Protein 8XLA (pdb70)

Sequence (2023 aa):
LVPRGSHMLILQAERDSLLKPLQAFTGIVERLHTLPILSNVLIEGRGGQTKLLATDLEIQIDTAGPEGGAGDFRITTNAKKFQDILRALPAGALVSLDWDDNRLTLKAGKSRFALQTLPAADFPMMNVGEDISATFSLGQERFKTMLSQVQYSMAVQDIRYYLNGLLMQVEGSQLRLVATDGHRLAYAACAIDADLPRAEVILPRKTVLELFKLLNNPDDPIQIELLDKQVRFQCNGTTIVSKVIDGKFPDFNRVIPLDNDKIFVLSRAELLGALERVSILANEKFRGARLFLQPGLLSVVCSNNEQEEAREEIEIAYQGGELEVGFNIGYLMDVLRNIHSDDMQLAFGDANRSTLFTVPNNPNFKYIVMPMRILILQAERDSLLKPLQAFTGIVERLHTLPILSNVLIEGRGGQTKLLATDLEIQIDTAGPEGGAGDFRITTNAKKFQDILRALPAGALVSLDWDDNRLTLKAGKSRFALQTLPAADFPMMNVGEDISATFSLGQERFKTMLSQVQYSMAVQDIRYYLNGLLMQVEGSQLRLVATDGHRLAYAACAIDADLPRAEVILPRKTVLELFKLLNNPDDPIQIELLDKQVRFQCNGTTIVSKVIDGKFPDFNRVIPLDNDKIFVLSRAELLGALERVSILANEKFRGARLFLQPGLLSVVCSNNEQEEAREEIEIAYQGGELEVGFNIGYLMDVLRNIHSDDMQLAFGDANRSTLFTVPNNPNFKYIVMPMRIHMLILQAERDSLLKPLQAFTGIVERLHTLPILSNVLIEGRGGQTKLLATDLEIQIDTAGPEGGAGDFRITTNAKKFQDILRALPAGALVSLDWDDNRLTLKAGKSRFALQTLPAADFPMMNVGEDISATFSLGQERFKTMLSQVQYSMAVQDIRYYLNGLLMQVEGSQLRLVATDGHRLAYAACAIDADLPRAEVILPRKTVLELFKLLNNPDDPIQIELLDKQVRFQCNGTTIVSKVIDGKFPDFNRVIPLDNDKIFVLSRAELLGALERVSILANEKFRGARLFLQPGLLSVVCSNNEQEEAREEIEIAYQGGELEVGFNIGYLMDVLRNIHSDDMQLAFGDANRSTLFTVPNNPNFKYIVMPMRHMLILQAERDSLLKPLQAFTGIVERLHTLPILSNVLIEGRGGQTKLLATDLEIQIDTAGPEGGAGDFRITTNAKKFQDILRALPAGALVSLDWDDNRLTLKAGKSRFALQTLPAADFPMMNVGEDISATFSLGQERFKTMLSQVQYSMAVQDIRYYLNGLLMQVEGSQLRLVATDGHRLAYAACAIDADLPRAEVILPRKTVLELFKLLNNPDDPIQIELLDKQVRFQCNGTTIVSKVIDGKFPDFNRVIPLDNDKIFVLSRAELLGALERVSILANEKFRGARLFLQPGLLSVVCSNNEQEEAREEIEIAYQGGELEVGFNIGYLMDVLRNIHSDDMQLAFGDANRSTLFTVPNNPNFKYIVMPMRLPPLGFAIAQLLGIYILAQAEDSLLLIDMHAAAERVNYEKMKRQRQENGNLQSQHLLIPVTFAASHEECAALADHAETLAGFGLELSDMGGNTLAVRAAPVMLGKSDVVSLARDVLGELAQVGASHENRILATMSCHGSIRAGRRLTLPEMNALLRDMENTPRSNQCNHGRPTWVKLTLKELDTLFLPPLGFAIAQLLGIYILAQAEDSLLLIDMHAAAERVNYEKMKRQRQENGNLQSQHLLIPVTFAASHEECAALADHAETLAGFGLELSDMGGNTLAVRAAPVMLGKSDVVSLARDVLGELAQVASHENRILATMSCHGSIRAGRRLTLPEMNALLRDMENTPRSNQCNHGRPTWVKLTLKELDTLFLRPPLGFAIAQLLGIYILAQAEDSLLLIDMHAAAERVNYEKMKRQRQENGNLQSQHLLIPVTFAASHEECAALADHAETLAGFGLELSDMGGNTLAVRAAPVMLGKSDVVSLARDVLGELAASHENRILATMSCHGSIRAGRRLTLPEMNALLRDMENTPRGRPTWVKLTLKELDTLF

Solvent-accessible surface area: 91361 Å² total; per-residue (Å²): 79,34,33,37,31,33,75,70,91,7,2,87,9,58,36,65,42,0,8,148,10,1,96,38,0,34,32,0,19,79,151,169,71,127,73,95,12,3,15,8,0,6,0,42,2,125,71,24,120,5,105,0,18,0,2,20,63,52,0,13,4,20,10,63,17,13,127,25,34,59,40,45,2,76,1,0,0,42,2,81,42,0,8,49,0,0,120,29,7,78,76,55,18,98,0,19,1,9,21,30,112,86,73,0,9,0,72,4,81,103,6,118,1,14,1,61,10,64,24,22,101,79,10,17,98,27,102,48,25,170,108,79,69,6,56,10,52,15,31,2,107,147,0,74,62,6,0,20,24,0,30,25,0,11,11,106,130,26,98,54,122,58,0,28,1,0,3,0,2,0,70,23,58,63,0,35,0,0,0,1,16,9,49,22,2,0,24,1,7,5,71,12,147,34,127,26,95,143,26,77,15,4,0,13,86,54,0,0,67,13,0,57,136,20,4,94,51,74,136,65,84,1,64,0,12,1,5,100,129,23,0,45,0,67,10,51,60,10,26,1,7,0,107,29,34,96,35,174,9,28,60,14,89,211,10,23,26,166,122,22,100,34,84,4,58,10,40,42,63,84,3,22,16,0,1,65,26,1,20,36,0,3,38,145,139,59,87,14,0,79,4,49,4,66,68,25,35,0,0,0,14,2,47,24,108,81,127,3,69,0,71,11,50,4,129,17,95,9,157,36,45,136,24,101,4,6,0,39,0,14,35,4,4,33,0,0,117,46,4,162,29,124,66,0,55,1,6,3,15,70,28,64,158,10,1,33,2,19,16,50,161,44,109,63,1,67,0,0,0,22,0,4,107,54,119,14,1,70,12,66,28,57,43,0,9,149,20,3,96,33,4,77,30,0,17,77,148,156,52,61,72,98,13,2,19,11,0,0,0,30,4,157,69,42,127,5,105,0,16,0,3,12,75,62,0,15,3,18,11,67,18,10,130,45,17,79,53,105,10,97,3,0,0,34,10,96,43,0,18,40,0,0,120,35,5,77,81,55,25,100,0,15,0,24,117,99,123,106,87,0,24,0,68,6,83,82,6,131,1,17,0,73,12,67,82,10,96,94,10,34,103,20,150,40,20,162,87,89,66,5,52,10,59,10,20,1,110,137,0,76,60,7,0,26,29,0,45,18,0,7,7,99,121,37,55,77,116,66,3,17,0,0,3,0,3,0,56,28,61,56,0,42,0,0,0,0,19,18,112,22,0,0,19,0,7,9,79,6,154,34,128,26,94,134,23,78,15,6,0,13,72,55,0,0,68,12,0,49,130,21,4,86,53,80,139,70,82,0,65,0,14,2,15,92,112,11,0,44,0,71,13,55,61,13,23,3,5,0,103,28,14,64,50,76,8,22,50,14,92,99,10,16,22,171,118,14,109,40,82,5,61,9,39,32,65,74,5,26,15,0,0,63,29,0,30,38,0,10,30,152,114,131,95,10,1,60,5,60,2,64,77,29,39,0,0,0,6,1,45,23,120,90,127,6,66,0,80,10,48,1,132,16,90,11,158,33,45,125,24,88,4,7,1,45,0,16,42,5,14,37,0,0,118,46,4,166,25,121,63,0,47,4,4,1,12,67,40,74,127,17,2,25,2,18,22,35,160,45,103,61,1,57,0,0,0,31,18,53,163,112,183,81,92,0,1,78,11,63,33,61,43,0,13,151,16,1,85,36,1,45,27,0,17,62,182,168,49,91,30,98,17,1,21,10,0,2,0,47,4,180,71,23,129,5,113,0,14,0,1,17,40,80,0,10,3,15,10,58,20,15,132,67,19,64,16,102,10,92,2,0,0,34,1,84,47,0,13,38,0,0,116,31,6,75,85,44,20,112,0,13,0,19,70,53,121,104,98,0,20,0,75,5,79,110,6,136,0,18,0,95,13,64,69,9,96,91,5,44,103,20,135,48,18,160,103,85,77,4,59,9,54,15,34,2,105,148,0,73,64,7,0,27,32,0,46,24,0,5,4,98,141,49,35,84,23,25,2,30,0,0,4,0,4,0,62,26,53,55,0,39,0,0,0,10,17,29,98,25,8,0,20,0,8,7,72,13,148,26,132,29,93,138,29,79,17,6,1,10,77,66,0,0,71,14,1,54,133,19,5,94,50,73,133,63,86,0,59,0,15,3,6,95,144,13,0,42,0,63,10,58,60,11,26,3,5,1,78,31,37,102,25,170,7,52,55,13,82,210,54,19,26,160,97,12,102,40,79,5,61,12,41,38,67,84,5,24,14,0,0,72,34,0,22,44,0,7,41,149,152,113,92,17,3,111,4,51,4,56,80,28,39,0,0,0,12,2,51,15,84,84,143,6,67,0,84,8,53,2,127,15,91,16,171,36,44,124,24,88,6,12,1,45,0,13,45,4,2,31,0,0,105,46,5,168,26,127,64,0,50,0,3,3,6,74,44,101,102,13,2,25,2,16,27,42,156,44,110,62,1,55,0,2,0,85,28,68,241,124,94,91,4,3,83,10,61,36,65,42,0,8,160,19,4,88,40,3,75,23,0,22,81,176,172,68,61,71,94,10,4,17,9,0,0,0,42,1,183,70,21,131,5,92,0,4,0,2,22,51,58,0,9,4,20,10,68,13,10,133,42,68,4,39,112,5,100,4,0,1,44,9,93,44,0,15,38,0,0,112,31,8,77,82,58,16,105,0,15,0,20,87,76,124,114,111,0,30,0,75,4,82,102,4,144,1,15,4,86,19,63,76,12,100,90,12,31,90,20,142,54,25,162,110,84,84,3,58,10,53,13,31,2,107,135,0,71,62,6,0,25,38,0,49,21,0,8,4,87,106,29,5,53,31,32,5,27,0,0,2,4,4,2,62,27,59,59,0,35,0,0,0,10,15,15,31,24,1,0,25,0,10,12,66,7,153,27,127,23,99,139,28,71,16,6,0,8,82,46,0,0,55,14,0,47,129,18,6,100,54,80,126,65,84,0,66,0,15,5,9,119,135,21,0,40,0,68,11,52,61,9,24,2,5,0,101,24,30,65,42,181,14,47,72,14,89,216,33,14,22,160,90,11,102,39,85,5,64,8,43,43,61,78,1,24,14,0,0,65,25,0,35,41,0,16,53,160,162,131,49,18,0,97,0,60,3,62,60,28,37,0,0,0,9,0,38,15,97,81,134,3,81,0,88,7,58,4,123,17,93,19,146,43,47,123,24,88,4,11,0,56,7,24,25,1,28,36,0,1,117,42,5,169,26,118,71,0,52,0,8,2,8,62,49,106,110,14,2,26,1,18,20,34,159,48,104,67,1,55,0,0,0,32,4,62,248,209,119,50,24,1,119,2,31,9,81,0,42,22,6,4,0,0,0,45,33,144,72,6,24,6,11,0,7,12,9,17,0,5,7,23,23,16,45,38,71,0,78,98,17,47,115,8,92,51,66,5,63,24,93,41,57,9,34,15,46,36,0,7,0,32,94,129,20,25,63,9,30,88,51,91,43,145,48,1,38,10,28,0,0,70,16,44,80,64,16,48,17,2,1,6,0,96,0,7,1,56,61,12,23,103,18,23,13,12,2,2,0,26,49,11,0,37,55,25,51,173,103,69,78,94,109,66,68,90,0,63,11,55,5,2,7,10,2,24,5,15,32,21,138,20,103,120,62,89,67,9,33,52,34,0,81,5,9,61,137,13,73,70,1,65,81,8,77,111,21,62,24,2,33,50,78,44,61,106,138,30,76,108,62,0,156,183,83,124,40,29,15,40,30,23,13,35,143,39,25,10,7,10,3,64,24,164,51,8,9,13,23,30,16,36,59,31,5,32,11,12,11,48,13,40,85,16,75,111,80,57,126,118,49,75,80,14,56,7,12,11,11,19,21,54,25,74,18,64,2,70,142,38,13,24,83,10,10,76,104,60,50,153,76,10,38,16,42,0,3,27,25,27,76,83,52,66,98,45,0,0,0,90,0,8,8,20,48,26,47,116,18,52,21,38,41,2,0,101,52,5,0,51,52,19,74,78,148,110,106,130,50,58,163,12,12,49,38,10,15,110,54,17,21,99,96,92,67,196,151,50,78,139,129,95,5,43,37,47,3,54,66,28,45,90,54,34,174,95,70,24,77,88,121,58,38,37,18,96,14,128,20,25,42,147,79,10,72,101,72,10,113,221,117,108,33,2,108,3,66,44,65,57,167,5,25,76,0,20,0,107,34,184,124,27,56,14,49,0,34,5,7,24,0,6,26,22,33,18,33,33,72,0,75,111,33,49,175,98,107,52,63,5,103,40,90,137,59,109,100,35,55,21,6,2,1,26,39,140,21,25,63,13,28,89,66,113,42,148,52,1,35,11,23,0,1,71,16,47,72,58,11,43,17,0,0,1,0,124,0,6,1,30,71,6,28,80,41,28,10,7,1,1,1,35,48,10,6,42,68,50,120,120,108,126,77,58,91,0,61,26,56,4,1,8,20,1,22,23,3,19,11,102,16,81,72,80,97,73,10,24,69,38,0,76,3,49,49,152,13,96,203,124,204,101,12,109,67,148,44,102,132,43,59,39,81,93,96,119

Organism: Neisseria gonorrhoeae (strain ATCC 700825 / FA 1090) (NCBI:txid242231)

Nearest PDB structures (foldseek):
  3ncv-assembly1_A  TM=8.742E-01  e=5.829E-29  Neisseria gonorrhoeae FA 1090
  3gab-assembly3_D-2  TM=5.532E-01  e=1.223E-12  Bacillus subtilis
  3kdg-assembly1_B  TM=5.640E-01  e=2.758E-12  Bacillus subtilis
  3kdg-assembly1_A  TM=5.640E-01  e=2.936E-12  Bacillus subtilis
  3kdk-assembly1_B  TM=5.623E-01  e=4.841E-12  Bacillus subtilis

InterPro domains:
  IPR001001 DNA polymerase III, beta sliding clamp [PIRSF000804] (4-367)
  IPR001001 DNA polymerase III, beta sliding clamp [PTHR30478] (5-367)
  IPR001001 DNA polymerase III, beta sliding clamp [SM00480] (18-363)
  IPR001001 DNA polymerase III, beta sliding clamp [TIGR00663] (4-366)
  IPR001001 DNA polymerase III, beta sliding clamp [cd00140] (4-366)
  IPR022634 DNA polymerase III, beta sliding clamp, N-terminal [PF00712] (5-119)
  IPR022635 DNA polymerase III, beta sliding clamp, C-terminal [PF02768] (247-366)
  IPR022637 DNA polymerase III, beta sliding clamp, central [PF02767] (131-244)
  IPR046938 DNA clamp superfamily [SSF55979] (5-117)
  IPR046938 DNA clamp superfamily [SSF55979] (128-245)
  IPR046938 DNA clamp superfamily [SSF55979] (246-367)

Foldseek 3Di:
DDDAQDWAWADKDWLCLALVQLVLADLAQDCDDPDPLLQKWKWWADPFWIKIWHHNLFKIKMFTGHGGHGDTDMWIFRSVVVNVVSVPADDGWMWIWIDHVQWIWIDTDNDIDTTGTDDPVPRDDDDFFPAWQDKFKDFLQLVLLLLLLFLVAAAPDDPPVLRAFWKWKDAAQKTKTWHHHPFKIKIFMDGTDGTHHIDIFGFHSSRSVSSSVVSDPRGWMWMWTHHDQWIWIDDPRMIMIGGTDDDDDDDCPVVDDDDQDFKWKDFLVVVLVLLVVQQVAAAPPQRKWKWKDAQQKIKIKHHYDVRDIDMDMDGTHGHDHIAIAIARSVLVNSNSVSDDDGMWMWTHHHNQGWIWIDDPPRPRIIMIGHTDDD/DFFKDFLCLALVQLVLADLFQDCDDPDVLLQWWKWWDDPQWIKIWHHPLFKIKIFTGDRGTDDTDIWIFGSVVVNVVSVVDPRTWMWDWDDDPQWIWIDTPPDTDTTGIDGRVPVDDHPDFPAWQDKFKDFLQVVLLQLLQFVVAAACDDPDQLSQFWKWWDAAQKTKIWHHRPFKIKIFMDGTPDGHHIDMFTGHSSRSVSSNVPSDPRGDMWMWTDGDQWIWIDDPRMIMIGGTRDDDDPDCVVVDDDPLAFKWKDFLVVVLVLLVVFLVAAADPQQKWKWKDAQQKIKIWHHYPVGDIDIDMDGINTDDHIAIEMANSVLSNSNSPSDPDGMWMWGHHHHQDKIWIGDPPDPRIIMIGGTDDD/DFWFDKDWLCLALVQLVLAVLAQDPDDPDPLLQWWKWFFAQQWIKIWHHPQFKIKMFTGDGDTPHGDIWIFRSVVVNVVSVPADHGWMWIWGDDPQWTWIDTDPDIDTTGIDDRVPHDDHPFFDAFQDKFKDFLQVVLLQLLLFLVAADDPDPPQLQQFWKWKDDAQKTWIWHHDPFKIKIFMDGGPDGHHIDIFTGHSSRSVSSNVVSPDRGWMWMWTDGDQWIWIDDPRMIMIGGTDDDDDDDVVVQDDDCQDFKFKDFLVVVLVLLVQFLVAAADPQSKWKWKDAQQKIKIWHHYDVGDIDIDMDGTHTDDHIAIEMFNSVLVNSNSVSDPDGMWMWGHHHHQGWIWIDDPPDPRIIMTGGTDD/DAWQDKDWLCLALVQLVLEPLAQDCDDPDPLLQWWKWFFDPQWIKIWHHPLFKIKIFTGHGGPNHGDIWIFGSVVVNVVSVVADDTWMWIWDDDPQWIWIDTDPDIDTTGIDDPVPPDDHPDFDAWADKFKDFLQVVLLQLLQFLLQADPPDPPQLLQFWKWWDAAQKIWIWHHDVFKIKIFMDGGPDGHHIDIFTGHSSNSVSSNVVSPDRGWMWMWTDGDQWIWIDDPRMIMIGGTDPDDDDDCVVQDDDDQAQKWKDFLVVVLVLLVQFQVAAAPVDGKWKWKDAAQKIKTKGHYPVGDIDIDMDGTHGHPHMAIEIADVSLSNSNSPSDPDGMWMWGHHYRQHWIWIDDPPDPRIIMIGRTDD/DQAPFAFDADDQFQWTWGHHPWGIKTFRQQQLLLQLQLQVQVVVCVPPNAFAKAFDPDWDWLQADDCLVVLCVPDCVVVVRDRWAKADDDDGIITTGMHGPSFDDDDSSQLSVLVSVVSPPPPVPPPVCSHCSNSVRRDPRGDDDPPRVCVVVSSCRPPVGDPQQATPHRDGRMGDDTPPPCVVVD/DDAFFAFDDCPAAKGWGQDRPQKTKIFGGCQLVLLLLLVVVVVVCVVDVAAAKAFAADWDKDQCVVLLVVQPVVVPVVCVRHWWHWDRDDPRIITTGMGHCLLPDDDVVVLCNVLSVPCPDDPRDDPVSSLSNRPDSGDDRDDDDDPVCRRVSRVSSVVSDDQQSCSPPDRRMDIGGNVNVVVVPDD/DPLAAFDQADQFQWTWGQDPQGTKTFRLQVLLLQLQLQVQVVVCVPPNAFAKAFDPPWDKAQAPAVLVVLCVVDCVVVVRPRWDKDDPDDRMITTRIDGPSQPDDCSNQLSVLVSVVSVDDDDPCSHVVNSVRRDPDGDPCDDRVCVVVSSCRCPVGDQPDDGMGDDPCVVVVVVD

Secondary structure (DSSP, 8-state):
---TT--EEEEEEEHHHHHHHHTTSSSS--SS-SSGGGGEEEEEEETTEEEEEEE-SSEEEEEEEEE--SS-EEEEEEHHHHHHHHHTS-TT-EEEEEEETTEEEEEETTEEEEEEB--GGGS------S-EEEEEEEEHHHHHHHHHHHTTS--TT-SSGGGSSEEEEEEEEEEEEEEE-SSEEEEEEEEEEEEEEEEEEEE-HHHHHHHHHH---SSSEEEEEEESSEEEEEETTEEEEEE---SPPP-STTTS-S---EEEEEEHHHHHHHHHHHGGGS-TTT-EEEEEEETTEEEEEEE-TTS-EEEEEEE----S--EEEEEEHHHHHHHHHH---SEEEEEE--TTS-EEEEETTEEEEEEEE--EE-/--EEEEHHHHHHHHTTSSSSS-TT-SSGGGGEEEEEEETTEEEEEEE-SSEEEEEE--S---S-EEEEEEHHHHHHHHHHS-TT-EEEEEEETTEEEEEETTEEEEEEEEEGGG-----------EEEEEEHHHHHHHHHHHGGGS-SS-SSGGGSEEEEEEEEEEEEEEEE-SSEEEEEEEEEEEEEEEEEEEEEHHHHHHHHHH---TTSEEEEEE-SSEEEEEETTEEEEEE---S----HHHHS-S---EEEEEEHHHHHHHHHHHGGGS-TTT-EEEEEEETTEEEEEEE-TTS-EEEEEEE----S--EEEEEEHHHHHHHHHH---SEEEEEE--TTS-EEEEETTEEEEEEEE-----/--S-EEEEEETTTEEEEE-SS-EEEEEHHHHHHHHHHHHHHHHHHTTTSPPEEE-SS--B----HHHHHHHHS-THHHHHTT-EEEEEETTEEEEEEEETTT-SS-HHHHHHHHHHTT-----TTSSTTTTSS-S-SSS----HHHHHHHHTSSTT-------S---SSHHHHHH-/-EEEEEEEHHHHHHHHTTTTTTS-SS-SSSGGGEEEEEEETTEEEEEEE-SSEEEEEEEEE---SEEEEEEEHHHHHHHHHTSPTT-EEEEEEETTEEEEEETTEEEEEEEEETTTSPPP-------EEEEEEHHHHHHHHHHHGGGS-SS-SSGGGSEEEEEEEEEEEEEEEE-SSEEEEEEEEEEEEEEEEEEEEEHHHHHHHHHH---SSSEEEEEE-SSEEEEEETTEEEEEEPPPSPPP-GGGTS-S---EEEEEEHHHHHHHHHHHGGGS-TTT-EEEEEEETTEEEEEEE-TTS-EEEEEEE----S--EEEEEEHHHHHHHHHH---SEEEEEE-STTS-EEEEETTEEEEEEEE--B-/-EEEEEEEHHHHHHHHTTTTTT--SS-SSGGGGEEEEEEETTEEEEEEE-SSEEEEEEEEESS--SEEEEEEHHHHHHHHHTS-TT-EEEEEEETTEEEEEETTEEEEEEEEEGGGS----------EEEEEEHHHHHHHHHHHGGG--SS-SSGGGSEEEEEEEEEEEEEEEE-SSEEEEEEEEEEEEEEEEEEEEEHHHHHHHHHH---SSSEEEEEE-SSEEEEEETTEEEEEE--SS----GGGTS-S---EEEEEEHHHHHHHHHHHTTSS-SSS--EEEEEETTEEEEEEE-TT--EEEEEEE----S--EEEEE-HHHHHHHHHH---SEEEEEE--SSS-EEEEETTEEEEEEEE--B-/---S-EEEEEETTTEEEEE-SS-EEEEEHHHHHHHHHHHHHHHHHHTTTS--EEE-SS-------HHHHHHHHS-THHHHHTT-EEEEEETTEEEEEEEETTT-SS-HHHHHHHHHHHTSS------TTTTTTTTSS-S-SSS-BTBSTTHHHHHTSSTT----SS-SSS---S----S--GGGG-/--SS-------SSS-EE--SSSEEEE---TTHHHHHHHHHHHHHHHHSSS--EEEEEEEEEE--GGGGTTTTTSS-HHHHHTT-EEE--STT-EEEEEEETTT-SS-HHHHHHHHHTTT-------THHHHHHHTTSSS-SSSPP-GGGHHHHHHHHHHS--SS--SSSS-SS--EEHHHHHHHS--

B-factor: mean 122.87, std 29.68, range [62.85, 210.81]

Structure (mmCIF, N/CA/C/O backbone):
data_8XLA
#
_entry.id   8XLA
#
_cell.length_a   160.750
_cell.length_b   212.040
_cell.length_c   255.720
_cell.angle_alpha   90.000
_cell.angle_beta   90.000
_cell.angle_gamma   90.000
#
_symmetry.space_group_name_H-M   'I 2 2 2'
#
loop_
_entity.id
_entity.type
_entity.pdbx_description
1 polymer 'Beta sliding clamp'
2 polymer 'DNA mismatch repair protein MutL'
#
loop_
_atom_site.group_PDB
_atom_site.id
_atom_site.type_symbol
_atom_site.label_atom_id
_atom_site.label_alt_id
_atom_site.label_comp_id
_atom_site.label_asym_id
_atom_site.label_entity_id
_atom_site.label_seq_id
_atom_site.pdbx_PDB_ins_code
_atom_site.Cartn_x
_atom_site.Cartn_y
_atom_site.Cartn_z
_atom_site.occupancy
_atom_site.B_iso_or_equiv
_atom_site.auth_seq_id
_atom_site.auth_comp_id
_atom_site.auth_asym_id
_atom_site.auth_atom_id
_atom_site.pdbx_PDB_model_num
ATOM 1 N N . LEU A 1 14 ? 224.01619 270.04545 335.98019 1.000 84.25910 -7 LEU A N 1
ATOM 2 C CA . LEU A 1 14 ? 223.35241 270.78258 334.90914 1.000 83.65260 -7 LEU A CA 1
ATOM 3 C C . LEU A 1 14 ? 224.28559 270.96957 333.71629 1.000 78.85671 -7 LEU A C 1
ATOM 4 O O . LEU A 1 14 ? 225.46660 271.27146 333.88047 1.000 82.76736 -7 LEU A O 1
ATOM 6 N N . VAL A 1 15 ? 223.74375 270.79070 332.51420 1.000 81.00926 -6 VAL A N 1
ATOM 7 C CA . VAL A 1 15 ? 224.49693 270.91771 331.27831 1.000 76.44150 -6 VAL A CA 1
ATOM 8 C C . VAL A 1 15 ? 223.85715 271.97482 330.38929 1.000 76.06740 -6 VAL A C 1
ATOM 9 O O . VAL A 1 15 ? 222.68216 272.31892 330.54515 1.000 82.01482 -6 VAL A O 1
ATOM 11 N N . PRO A 1 16 ? 224.65333 272.49581 329.45744 1.000 77.14043 -5 PRO A N 1
ATOM 12 C CA . PRO A 1 16 ? 224.15155 273.48592 328.51443 1.000 76.64330 -5 PRO A CA 1
ATOM 13 C C . PRO A 1 16 ? 223.00062 272.90807 327.70123 1.000 76.02371 -5 PRO A C 1
ATOM 14 O O . PRO A 1 16 ? 223.00056 271.72710 327.34515 1.000 75.16988 -5 PRO A O 1
ATOM 16 N N . ARG A 1 17 ? 222.00373 273.74918 327.42814 1.000 76.28900 -4 ARG A N 1
ATOM 17 C CA . ARG A 1 17 ? 220.82779 273.29634 326.69695 1.000 75.47056 -4 ARG A CA 1
ATOM 18 C C . ARG A 1 17 ? 221.21695 272.80739 325.30897 1.000 74.34326 -4 ARG A C 1
ATOM 19 O O . ARG A 1 17 ? 222.12808 273.34435 324.67513 1.000 75.05675 -4 ARG A O 1
ATOM 21 N N . GLY A 1 18 ? 220.52192 271.76448 324.85181 1.000 73.51836 -3 GLY A N 1
ATOM 22 C CA . GLY A 1 18 ? 220.75205 271.15754 323.54080 1.000 72.53909 -3 GLY A CA 1
ATOM 23 C C . GLY A 1 18 ? 222.15501 270.56642 323.41496 1.000 71.73783 -3 GLY A C 1
ATOM 24 O O . GLY A 1 18 ? 222.75116 270.58044 322.33504 1.000 72.09828 -3 GLY A O 1
ATOM 25 N N . SER A 1 19 ? 222.68981 270.03931 324.51200 1.000 74.41683 -2 SER A N 1
ATOM 26 C CA . SER A 1 19 ? 223.94775 269.30619 324.48413 1.000 73.38376 -2 SER A CA 1
ATOM 27 C C . SER A 1 19 ? 223.66863 267.81823 324.33400 1.000 72.71987 -2 SER A C 1
ATOM 28 O O . SER A 1 19 ? 222.75849 267.27927 324.96983 1.000 73.50421 -2 SER A O 1
ATOM 30 N N . HIS A 1 20 ? 224.45169 267.15521 323.48307 1.000 73.72128 -1 HIS A N 1
ATOM 31 C CA . HIS A 1 20 ? 224.23560 265.73625 323.22095 1.000 73.23915 -1 HIS A CA 1
ATOM 32 C C . HIS A 1 20 ? 224.59835 264.91314 324.45094 1.000 73.50640 -1 HIS A C 1
ATOM 33 O O . HIS A 1 20 ? 225.75529 264.91000 324.88711 1.000 73.88530 -1 HIS A O 1
ATOM 40 N N . MET A 1 21 ? 223.61321 264.21019 325.00076 1.000 77.33376 1 MET A N 1
ATOM 41 C CA . MET A 1 21 ? 223.77597 263.40710 326.20373 1.000 78.79844 1 MET A CA 1
ATOM 42 C C . MET A 1 21 ? 223.78889 261.93312 325.82464 1.000 78.26727 1 MET A C 1
ATOM 43 O O . MET A 1 21 ? 222.86394 261.45325 325.16048 1.000 77.72413 1 MET A O 1
ATOM 48 N N . LEU A 1 22 ? 224.82776 261.21900 326.24774 1.000 75.56872 2 LEU A N 1
ATOM 49 C CA . LEU A 1 22 ? 224.91168 259.79501 325.95666 1.000 75.05483 2 LEU A CA 1
ATOM 50 C C . LEU A 1 22 ? 223.87149 259.04005 326.76947 1.000 76.50172 2 LEU A C 1
ATOM 51 O O . LEU A 1 22 ? 223.73634 259.25699 327.97946 1.000 78.84182 2 LEU A O 1
ATOM 56 N N . ILE A 1 23 ? 223.13150 258.14616 326.11230 1.000 76.95813 3 ILE A N 1
ATOM 57 C CA . ILE A 1 23 ? 222.22533 257.24720 326.80012 1.000 79.81711 3 ILE A CA 1
ATOM 58 C C . ILE A 1 23 ? 222.63522 255.79318 326.63008 1.000 80.04716 3 ILE A C 1
ATOM 59 O O . ILE A 1 23 ? 222.46002 254.98413 327.54801 1.000 82.52023 3 ILE A O 1
ATOM 64 N N . LEU A 1 24 ? 223.19335 255.43120 325.47314 1.000 81.00898 4 LEU A N 1
ATOM 65 C CA . LEU A 1 24 ? 223.50825 254.02018 325.26709 1.000 80.09873 4 LEU A CA 1
ATOM 66 C C . LEU A 1 24 ? 224.75536 253.86613 324.40926 1.000 77.64323 4 LEU A C 1
ATOM 67 O O . LEU A 1 24 ? 225.09155 254.74215 323.61536 1.000 76.80139 4 LEU A O 1
ATOM 72 N N . GLN A 1 25 ? 225.43923 252.73705 324.58128 1.000 78.57601 5 GLN A N 1
ATOM 73 C CA . GLN A 1 25 ? 226.48832 252.32002 323.65941 1.000 77.31242 5 GLN A CA 1
ATOM 74 C C . GLN A 1 25 ? 226.56318 250.80301 323.68432 1.000 77.97339 5 GLN A C 1
ATOM 75 O O . GLN A 1 25 ? 226.57598 250.20094 324.76228 1.000 81.17856 5 GLN A O 1
ATOM 81 N N . ALA A 1 26 ? 226.60829 250.19208 322.50329 1.000 73.88557 6 ALA A N 1
ATOM 82 C CA . ALA A 1 26 ? 226.59817 248.73809 322.43019 1.000 74.30483 6 ALA A CA 1
ATOM 83 C C . ALA A 1 26 ? 227.14332 248.27912 321.08724 1.000 73.25164 6 ALA A C 1
ATOM 84 O O . ALA A 1 26 ? 227.06353 248.99819 320.09127 1.000 71.68951 6 ALA A O 1
ATOM 86 N N . GLU A 1 27 ? 227.69121 247.06707 321.07424 1.000 74.67292 7 GLU A N 1
ATOM 87 C CA . GLU A 1 27 ? 228.08333 246.44412 319.81926 1.000 74.34959 7 GLU A CA 1
ATOM 88 C C . GLU A 1 27 ? 226.83543 246.16328 318.98506 1.000 74.03116 7 GLU A C 1
ATOM 89 O O . GLU A 1 27 ? 225.74633 245.94635 319.52289 1.000 74.97940 7 GLU A O 1
ATOM 95 N N . ARG A 1 28 ? 227.00462 246.17935 317.65809 1.000 72.90898 8 ARG A N 1
ATOM 96 C CA . ARG A 1 28 ? 225.85674 246.18852 316.75292 1.000 72.23252 8 ARG A CA 1
ATOM 97 C C . ARG A 1 28 ? 224.90260 245.03258 317.01972 1.000 71.92184 8 ARG A C 1
ATOM 98 O O . ARG A 1 28 ? 223.69060 245.23069 317.15156 1.000 71.58049 8 ARG A O 1
ATOM 106 N N . ASP A 1 29 ? 225.43348 243.80953 317.08771 1.000 73.23599 9 ASP A N 1
ATOM 107 C CA . ASP A 1 29 ? 224.57135 242.64560 317.25752 1.000 73.59581 9 ASP A CA 1
ATOM 108 C C . ASP A 1 29 ? 223.86616 242.66758 318.60742 1.000 73.75259 9 ASP A C 1
ATOM 109 O O . ASP A 1 29 ? 222.68812 242.30468 318.70023 1.000 74.66781 9 ASP A O 1
ATOM 114 N N . SER A 1 30 ? 224.55806 243.11845 319.65854 1.000 71.88754 10 SER A N 1
ATOM 115 C CA . SER A 1 30 ? 223.96087 243.16342 320.98846 1.000 73.44299 10 SER A CA 1
ATOM 116 C C . SER A 1 30 ? 222.74295 244.07752 321.05035 1.000 73.30318 10 SER A C 1
ATOM 117 O O . SER A 1 30 ? 221.93380 243.95354 321.97623 1.000 74.62126 10 SER A O 1
ATOM 120 N N . LEU A 1 31 ? 222.59616 244.99260 320.09339 1.000 73.00569 11 LEU A N 1
ATOM 121 C CA . LEU A 1 31 ? 221.39926 245.81571 319.96127 1.000 72.71877 11 LEU A CA 1
ATOM 122 C C . LEU A 1 31 ? 220.41135 245.26587 318.94510 1.000 72.57307 11 LEU A C 1
ATOM 123 O O . LEU A 1 31 ? 219.20232 245.26596 319.19792 1.000 73.94254 11 LEU A O 1
ATOM 128 N N . LEU A 1 32 ? 220.90247 244.79690 317.79614 1.000 73.65785 12 LEU A N 1
ATOM 129 C CA . LEU A 1 32 ? 220.00759 244.37705 316.72198 1.000 72.97231 12 LEU A CA 1
ATOM 130 C C . LEU A 1 32 ? 219.27842 243.08509 317.06980 1.000 72.88164 12 LEU A C 1
ATOM 131 O O . LEU A 1 32 ? 218.10945 242.91222 316.70662 1.000 73.35462 12 LEU A O 1
ATOM 136 N N . LYS A 1 33 ? 219.94924 242.16299 317.76383 1.000 73.82120 13 LYS A N 1
ATOM 137 C CA . LYS A 1 33 ? 219.31107 240.89602 318.11366 1.000 75.13336 13 LYS A CA 1
ATOM 138 C C . LYS A 1 33 ? 218.09496 241.07907 319.01450 1.000 76.16264 13 LYS A C 1
ATOM 139 O O . LYS A 1 33 ? 217.04095 240.49419 318.70931 1.000 77.08436 13 LYS A O 1
ATOM 145 N N . PRO A 1 34 ? 218.14888 241.84800 320.11056 1.000 74.38314 14 PRO A N 1
ATOM 146 C CA . PRO A 1 34 ? 216.91179 242.09706 320.86940 1.000 75.76952 14 PRO A CA 1
ATOM 147 C C . PRO A 1 34 ? 215.83797 242.81621 320.06829 1.000 74.40467 14 PRO A C 1
ATOM 148 O O . PRO A 1 34 ? 214.64692 242.55731 320.27911 1.000 76.16549 14 PRO A O 1
ATOM 152 N N . LEU A 1 35 ? 216.22218 243.71023 319.15140 1.000 75.86086 15 LEU A N 1
ATOM 153 C CA . LEU A 1 35 ? 215.23836 244.41138 318.32931 1.000 75.98900 15 LEU A CA 1
ATOM 154 C C . LEU A 1 35 ? 214.45340 243.44950 317.45214 1.000 77.35749 15 LEU A C 1
ATOM 155 O O . LEU A 1 35 ? 213.24444 243.62363 317.25398 1.000 80.18453 15 LEU A O 1
ATOM 160 N N . GLN A 1 36 ? 215.12338 242.43248 316.91017 1.000 79.49307 16 GLN A N 1
ATOM 161 C CA . GLN A 1 36 ? 214.49244 241.53060 315.95902 1.000 79.63497 16 GLN A CA 1
ATOM 162 C C . GLN A 1 36 ? 213.39327 240.68465 316.58981 1.000 80.77387 16 GLN A C 1
ATOM 163 O O . GLN A 1 36 ? 212.64831 240.02177 315.85966 1.000 82.13461 16 GLN A O 1
ATOM 169 N N . ALA A 1 37 ? 213.27508 240.69158 317.91479 1.000 79.17632 17 ALA A N 1
ATOM 170 C CA . ALA A 1 37 ? 212.13793 240.08464 318.58759 1.000 81.13882 17 ALA A CA 1
ATOM 171 C C . ALA A 1 37 ? 210.91801 240.99675 318.62448 1.000 82.95042 17 ALA A C 1
ATOM 172 O O . ALA A 1 37 ? 209.86890 240.57881 319.12731 1.000 86.54074 17 ALA A O 1
ATOM 174 N N . PHE A 1 38 ? 211.02119 242.22077 318.10557 1.000 85.24414 18 PHE A N 1
ATOM 175 C CA . PHE A 1 38 ? 209.97927 243.23686 318.22649 1.000 85.78029 18 PHE A CA 1
ATOM 176 C C . PHE A 1 38 ? 209.69652 243.89297 316.88649 1.000 84.44125 18 PHE A C 1
ATOM 177 O O . PHE A 1 38 ? 209.64565 245.11798 316.76356 1.000 85.57668 18 PHE A O 1
ATOM 185 N N . THR A 1 39 ? 209.52659 243.08305 315.84942 1.000 89.65220 19 THR A N 1
ATOM 186 C CA . THR A 1 39 ? 209.05482 243.59218 314.56938 1.000 91.20675 19 THR A CA 1
ATOM 187 C C . THR A 1 39 ? 207.93983 242.75732 313.96017 1.000 92.07486 19 THR A C 1
ATOM 188 O O . THR A 1 39 ? 207.16299 243.29244 313.16010 1.000 94.12117 19 THR A O 1
ATOM 192 N N . GLY A 1 40 ? 207.80766 241.48230 314.33007 1.000 94.29500 20 GLY A N 1
ATOM 193 C CA . GLY A 1 40 ? 206.67965 240.68944 313.87386 1.000 95.88307 20 GLY A CA 1
ATOM 194 C C . GLY A 1 40 ? 205.34962 241.14452 314.43670 1.000 97.98996 20 GLY A C 1
ATOM 195 O O . GLY A 1 40 ? 204.30166 240.76665 313.90253 1.000 102.00682 20 GLY A O 1
ATOM 196 N N . ILE A 1 41 ? 205.36854 241.94045 315.50576 1.000 93.11842 21 ILE A N 1
ATOM 197 C CA . ILE A 1 41 ? 204.14451 242.50053 316.06462 1.000 94.44676 21 ILE A CA 1
ATOM 198 C C . ILE A 1 41 ? 203.96769 243.97456 315.71569 1.000 94.64141 21 ILE A C 1
ATOM 199 O O . ILE A 1 41 ? 202.84172 244.48566 315.80656 1.000 97.78245 21 ILE A O 1
ATOM 204 N N . VAL A 1 42 ? 205.03581 244.67049 315.32588 1.000 95.82006 22 VAL A N 1
ATOM 205 C CA . VAL A 1 42 ? 204.91699 246.07653 314.96196 1.000 95.78457 22 VAL A CA 1
ATOM 206 C C . VAL A 1 42 ? 204.23019 246.18767 313.60887 1.000 96.85098 22 VAL A C 1
ATOM 207 O O . VAL A 1 42 ? 204.65427 245.56770 312.62489 1.000 96.97343 22 VAL A O 1
ATOM 211 N N . GLU A 1 43 ? 203.16327 246.97777 313.55677 1.000 107.34068 23 GLU A N 1
ATOM 212 C CA . GLU A 1 43 ? 202.38446 247.17392 312.34167 1.000 108.47048 23 GLU A CA 1
ATOM 213 C C . GLU A 1 43 ? 202.88367 248.45692 311.68682 1.000 109.08176 23 GLU A C 1
ATOM 214 O O . GLU A 1 43 ? 202.62570 249.55791 312.18486 1.000 107.59113 23 GLU A O 1
ATOM 220 N N . ARG A 1 44 ? 203.59181 248.30593 310.56291 1.000 117.76424 24 ARG A N 1
ATOM 221 C CA . ARG A 1 44 ? 204.43698 249.37688 310.04010 1.000 119.76416 24 ARG A CA 1
ATOM 222 C C . ARG A 1 44 ? 203.65014 250.63698 309.69807 1.000 121.22964 24 ARG A C 1
ATOM 223 O O . ARG A 1 44 ? 204.22124 251.73292 309.72122 1.000 121.29986 24 ARG A O 1
ATOM 231 N N . LEU A 1 45 ? 202.35718 250.51811 309.40188 1.000 118.90430 25 LEU A N 1
ATOM 232 C CA . LEU A 1 45 ? 201.49931 251.68820 309.20483 1.000 120.67600 25 LEU A CA 1
ATOM 233 C C . LEU A 1 45 ? 200.18818 251.43628 309.94163 1.000 120.32696 25 LEU A C 1
ATOM 234 O O . LEU A 1 45 ? 199.33918 250.67038 309.47646 1.000 119.49134 25 LEU A O 1
ATOM 239 N N . HIS A 1 46 ? 200.03408 252.08322 311.09165 1.000 117.06830 26 HIS A N 1
ATOM 240 C CA . HIS A 1 46 ? 198.86095 251.97627 311.94548 1.000 116.75504 26 HIS A CA 1
ATOM 241 C C . HIS A 1 46 ? 198.19606 253.34632 312.05547 1.000 117.49908 26 HIS A C 1
ATOM 242 O O . HIS A 1 46 ? 198.67422 254.33931 311.50160 1.000 117.75749 26 HIS A O 1
ATOM 249 N N . THR A 1 47 ? 197.07696 253.39438 312.77832 1.000 111.97468 27 THR A N 1
ATOM 250 C CA . THR A 1 47 ? 196.40904 254.66242 313.04430 1.000 113.09142 27 THR A CA 1
ATOM 251 C C . THR A 1 47 ? 197.02994 255.42129 314.20944 1.000 111.77464 27 THR A C 1
ATOM 252 O O . THR A 1 47 ? 196.75003 256.61530 314.36848 1.000 110.98403 27 THR A O 1
ATOM 256 N N . LEU A 1 48 ? 197.85677 254.76316 315.02151 1.000 102.62275 28 LEU A N 1
ATOM 257 C CA . LEU A 1 48 ? 198.61768 255.41803 316.07666 1.000 100.43370 28 LEU A CA 1
ATOM 258 C C . LEU A 1 48 ? 200.08074 255.46792 315.67187 1.000 97.91017 28 LEU A C 1
ATOM 259 O O . LEU A 1 48 ? 200.69767 254.40687 315.48889 1.000 96.70860 28 LEU A O 1
ATOM 264 N N . PRO A 1 49 ? 200.66987 256.65488 315.49903 1.000 89.57297 29 PRO A N 1
ATOM 265 C CA . PRO A 1 49 ? 202.08793 256.71177 315.10724 1.000 88.30677 29 PRO A CA 1
ATOM 266 C C . PRO A 1 49 ? 203.01473 255.99363 316.07232 1.000 87.06229 29 PRO A C 1
ATOM 267 O O . PRO A 1 49 ? 203.93973 255.29457 315.63741 1.000 86.37796 29 PRO A O 1
ATOM 271 N N . ILE A 1 50 ? 202.77256 256.12257 317.38030 1.000 82.08572 30 ILE A N 1
ATOM 272 C CA . ILE A 1 50 ? 203.65836 255.50942 318.36138 1.000 81.28359 30 ILE A CA 1
ATOM 273 C C . ILE A 1 50 ? 203.55023 253.99043 318.34027 1.000 81.05945 30 ILE A C 1
ATOM 274 O O . ILE A 1 50 ? 204.44109 253.30132 318.84735 1.000 80.66514 30 ILE A O 1
ATOM 279 N N . LEU A 1 51 ? 202.48226 253.44357 317.75308 1.000 84.11480 31 LEU A N 1
ATOM 280 C CA . LEU A 1 51 ? 202.40015 251.99959 317.57898 1.000 83.89825 31 LEU A CA 1
ATOM 281 C C . LEU A 1 51 ? 203.42225 251.48656 316.57509 1.000 82.15008 31 LEU A C 1
ATOM 282 O O . LEU A 1 51 ? 203.70414 250.28353 316.55605 1.000 82.75594 31 LEU A O 1
ATOM 287 N N . SER A 1 52 ? 203.98445 252.36656 315.74923 1.000 81.85049 32 SER A N 1
ATOM 288 C CA . SER A 1 52 ? 205.04254 251.99252 314.82135 1.000 80.63651 32 SER A CA 1
ATOM 289 C C . SER A 1 52 ? 206.42646 252.08236 315.44955 1.000 79.19144 32 SER A C 1
ATOM 290 O O . SER A 1 52 ? 207.42254 251.83531 314.76068 1.000 78.75697 32 SER A O 1
ATOM 293 N N . ASN A 1 53 ? 206.50931 252.42727 316.73059 1.000 73.24261 33 ASN A N 1
ATOM 294 C CA . ASN A 1 53 ? 207.77324 252.64411 317.41378 1.000 72.40699 33 ASN A CA 1
ATOM 295 C C . ASN A 1 53 ? 208.09400 251.48702 318.35175 1.000 73.00055 33 ASN A C 1
ATOM 296 O O . ASN A 1 53 ? 207.22487 250.70108 318.73958 1.000 74.48500 33 ASN A O 1
ATOM 301 N N . VAL A 1 54 ? 209.37294 251.39988 318.70193 1.000 70.69006 34 VAL A N 1
ATOM 302 C CA . VAL A 1 54 ? 209.88072 250.48777 319.71694 1.000 71.12421 34 VAL A CA 1
ATOM 303 C C . VAL A 1 54 ? 210.30462 251.32166 320.91805 1.000 71.62151 34 VAL A C 1
ATOM 304 O O . VAL A 1 54 ? 210.85274 252.42262 320.76020 1.000 70.91663 34 VAL A O 1
ATOM 308 N N . LEU A 1 55 ? 210.01041 250.81261 322.11498 1.000 68.62847 35 LEU A N 1
ATOM 309 C CA . LEU A 1 55 ? 210.32229 251.48350 323.36907 1.000 70.71384 35 LEU A CA 1
ATOM 310 C C . LEU A 1 55 ? 211.60215 250.90135 323.95521 1.000 71.40196 35 LEU A C 1
ATOM 311 O O . LEU A 1 55 ? 211.73903 249.68033 324.07115 1.000 72.38171 35 LEU A O 1
ATOM 316 N N . ILE A 1 56 ? 212.53418 251.77824 324.31240 1.000 72.49728 36 ILE A N 1
ATOM 317 C CA . ILE A 1 56 ? 213.80106 251.40408 324.93055 1.000 73.31397 36 ILE A CA 1
ATOM 318 C C . ILE A 1 56 ? 213.83692 252.02299 326.31960 1.000 77.35961 36 ILE A C 1
ATOM 319 O O . ILE A 1 56 ? 213.73401 253.24799 326.45766 1.000 77.64717 36 ILE A O 1
ATOM 324 N N . GLU A 1 57 ? 213.99070 251.18791 327.34357 1.000 76.13161 37 GLU A N 1
ATOM 325 C CA . GLU A 1 57 ? 214.04255 251.65782 328.72260 1.000 80.87619 37 GLU A CA 1
ATOM 326 C C . GLU A 1 57 ? 215.36342 251.24966 329.35676 1.000 82.97804 37 GLU A C 1
ATOM 327 O O . GLU A 1 57 ? 215.78633 250.09663 329.23975 1.000 84.48772 37 GLU A O 1
ATOM 333 N N . GLY A 1 58 ? 216.00541 252.19156 330.02592 1.000 81.27444 38 GLY A N 1
ATOM 334 C CA . GLY A 1 58 ? 217.23429 251.92840 330.75707 1.000 83.95678 38 GLY A CA 1
ATOM 335 C C . GLY A 1 58 ? 217.03110 252.17032 332.23906 1.000 89.80642 38 GLY A C 1
ATOM 336 O O . GLY A 1 58 ? 216.41313 253.16136 332.63504 1.000 90.22903 38 GLY A O 1
ATOM 337 N N . ARG A 1 59 ? 217.55590 251.25723 333.05108 1.000 87.73996 39 ARG A N 1
ATOM 338 C CA . ARG A 1 59 ? 217.42770 251.33614 334.49906 1.000 94.48313 39 ARG A CA 1
ATOM 339 C C . ARG A 1 59 ? 218.61455 250.63000 335.13418 1.000 98.22108 39 ARG A C 1
ATOM 340 O O . ARG A 1 59 ? 218.87949 249.46399 334.82415 1.000 97.64415 39 ARG A O 1
ATOM 348 N N . GLY A 1 60 ? 219.32749 251.34088 336.00433 1.000 95.70587 40 GLY A N 1
ATOM 349 C CA . GLY A 1 60 ? 220.44334 250.75173 336.72245 1.000 98.18119 40 GLY A CA 1
ATOM 350 C C . GLY A 1 60 ? 221.50241 250.14069 335.83356 1.000 93.49758 40 GLY A C 1
ATOM 351 O O . GLY A 1 60 ? 222.15326 249.16761 336.22859 1.000 94.53666 40 GLY A O 1
ATOM 352 N N . GLY A 1 61 ? 221.68862 250.68275 334.63262 1.000 97.64880 41 GLY A N 1
ATOM 353 C CA . GLY A 1 61 ? 222.66771 250.16272 333.70673 1.000 92.30090 41 GLY A CA 1
ATOM 354 C C . GLY A 1 61 ? 222.17374 249.08382 332.77059 1.000 88.50389 41 GLY A C 1
ATOM 355 O O . GLY A 1 61 ? 222.94482 248.63481 331.91267 1.000 83.97178 41 GLY A O 1
ATOM 356 N N . GLN A 1 62 ? 220.91969 248.65893 332.89338 1.000 91.00923 42 GLN A N 1
ATOM 357 C CA . GLN A 1 62 ? 220.39070 247.57303 332.08424 1.000 87.77211 42 GLN A CA 1
ATOM 358 C C . GLN A 1 62 ? 219.29188 248.08619 331.16212 1.000 84.94052 42 GLN A C 1
ATOM 359 O O . GLN A 1 62 ? 218.55692 249.01823 331.50207 1.000 87.94559 42 GLN A O 1
ATOM 365 N N . THR A 1 63 ? 219.18399 247.46327 329.99106 1.000 85.44086 43 THR A N 1
ATOM 366 C CA . THR A 1 63 ? 218.29618 247.92342 328.93397 1.000 81.87255 43 THR A CA 1
ATOM 367 C C . THR A 1 63 ? 217.22313 246.88354 328.64175 1.000 82.35272 43 THR A C 1
ATOM 368 O O . THR A 1 63 ? 217.49902 245.67951 328.60771 1.000 83.39552 43 THR A O 1
ATOM 372 N N . LYS A 1 64 ? 216.00120 247.36466 328.43661 1.000 77.34368 44 LYS A N 1
ATOM 373 C CA . LYS A 1 64 ? 214.87119 246.56279 327.99740 1.000 77.47403 44 LYS A CA 1
ATOM 374 C C . LYS A 1 64 ? 214.31042 247.15392 326.71235 1.000 75.05547 44 LYS A C 1
ATOM 375 O O . LYS A 1 64 ? 214.18455 248.37694 326.58241 1.000 74.56074 44 LYS A O 1
ATOM 381 N N . LEU A 1 65 ? 213.98648 246.28401 325.76325 1.000 77.26742 45 LEU A N 1
ATOM 382 C CA . LEU A 1 65 ? 213.31369 246.67215 324.53418 1.000 74.70742 45 LEU A CA 1
ATOM 383 C C . LEU A 1 65 ? 211.89563 246.11528 324.55995 1.000 76.16316 45 LEU A C 1
ATOM 384 O O . LEU A 1 65 ? 211.66646 245.00327 325.04784 1.000 78.70034 45 LEU A O 1
ATOM 389 N N . LEU A 1 66 ? 210.94578 246.89340 324.04486 1.000 77.69501 46 LEU A N 1
ATOM 390 C CA . LEU A 1 66 ? 209.53873 246.54352 324.16964 1.000 79.93687 46 LEU A CA 1
ATOM 391 C C . LEU A 1 66 ? 208.77694 247.01067 322.93756 1.000 77.33715 46 LEU A C 1
ATOM 392 O O . LEU A 1 66 ? 209.10712 248.03868 322.33468 1.000 75.59101 46 LEU A O 1
ATOM 397 N N . ALA A 1 67 ? 207.75293 246.24078 322.57237 1.000 80.90738 47 ALA A N 1
ATOM 398 C CA . ALA A 1 67 ? 206.87812 246.59693 321.46327 1.000 79.37934 47 ALA A CA 1
ATOM 399 C C . ALA A 1 67 ? 205.50603 245.97904 321.69303 1.000 82.23367 47 ALA A C 1
ATOM 400 O O . ALA A 1 67 ? 205.34983 245.03901 322.47795 1.000 84.69569 47 ALA A O 1
ATOM 402 N N . THR A 1 68 ? 204.50918 246.52318 320.99693 1.000 84.22117 48 THR A N 1
ATOM 403 C CA . THR A 1 68 ? 203.13611 246.07229 321.17471 1.000 85.99903 48 THR A CA 1
ATOM 404 C C . THR A 1 68 ? 202.32431 246.37844 319.92461 1.000 84.59356 48 THR A C 1
ATOM 405 O O . THR A 1 68 ? 202.69551 247.22346 319.10672 1.000 82.22020 48 THR A O 1
ATOM 409 N N . ASP A 1 69 ? 201.20627 245.65755 319.79041 1.000 86.87880 49 ASP A N 1
ATOM 410 C CA . ASP A 1 69 ? 200.17243 245.96371 318.80628 1.000 86.64710 49 ASP A CA 1
ATOM 411 C C . ASP A 1 69 ? 198.79935 246.06479 319.46309 1.000 89.23207 49 ASP A C 1
ATOM 412 O O . ASP A 1 69 ? 197.78043 245.88293 318.78594 1.000 89.56221 49 ASP A O 1
ATOM 417 N N . LEU A 1 70 ? 198.76719 246.32071 320.77710 1.000 85.81692 50 LEU A N 1
ATOM 418 C CA . LEU A 1 70 ? 197.56608 246.39577 321.60694 1.000 89.32699 50 LEU A CA 1
ATOM 419 C C . LEU A 1 70 ? 196.96592 245.01381 321.84377 1.000 91.61422 50 LEU A C 1
ATOM 420 O O . LEU A 1 70 ? 196.02679 244.86884 322.63262 1.000 95.85582 50 LEU A O 1
ATOM 425 N N . GLU A 1 71 ? 197.50992 243.99480 321.18678 1.000 91.88479 51 GLU A N 1
ATOM 426 C CA . GLU A 1 71 ? 197.10776 242.61182 321.40763 1.000 94.29024 51 GLU A CA 1
ATOM 427 C C . GLU A 1 71 ? 198.24561 241.74469 321.91874 1.000 94.93486 51 GLU A C 1
ATOM 428 O O . GLU A 1 71 ? 198.03241 240.91765 322.80965 1.000 98.84492 51 GLU A O 1
ATOM 434 N N . ILE A 1 72 ? 199.45170 241.91461 321.38192 1.000 91.46963 52 ILE A N 1
ATOM 435 C CA . ILE A 1 72 ? 200.63357 241.18847 321.83104 1.000 91.19248 52 ILE A CA 1
ATOM 436 C C . ILE A 1 72 ? 201.67561 242.21035 322.25825 1.000 90.40678 52 ILE A C 1
ATOM 437 O O . ILE A 1 72 ? 202.10280 243.04437 321.45037 1.000 87.12495 52 ILE A O 1
ATOM 442 N N . GLN A 1 73 ? 202.08542 242.14224 323.52031 1.000 89.03953 53 GLN A N 1
ATOM 443 C CA . GLN A 1 73 ? 203.15742 242.97010 324.05651 1.000 88.72372 53 GLN A CA 1
ATOM 444 C C . GLN A 1 73 ? 204.36130 242.07698 324.31862 1.000 88.76744 53 GLN A C 1
ATOM 445 O O . GLN A 1 73 ? 204.27910 241.14093 325.12055 1.000 91.75801 53 GLN A O 1
ATOM 451 N N . ILE A 1 74 ? 205.47442 242.36792 323.65180 1.000 84.33615 54 ILE A N 1
ATOM 452 C CA . ILE A 1 74 ? 206.69333 241.58180 323.78892 1.000 83.72029 54 ILE A CA 1
ATOM 453 C C . ILE A 1 74 ? 207.78934 242.48667 324.33013 1.000 83.79742 54 ILE A C 1
ATOM 454 O O . ILE A 1 74 ? 207.98351 243.60468 323.83323 1.000 80.93560 54 ILE A O 1
ATOM 459 N N . ASP A 1 75 ? 208.50215 242.00354 325.34720 1.000 83.30840 55 ASP A N 1
ATOM 460 C CA . ASP A 1 75 ? 209.64814 242.70740 325.90141 1.000 84.10213 55 ASP A CA 1
ATOM 461 C C . ASP A 1 75 ? 210.80502 241.73428 326.08351 1.000 84.33388 55 ASP A C 1
ATOM 462 O O . ASP A 1 75 ? 210.60189 240.53029 326.25741 1.000 86.01529 55 ASP A O 1
ATOM 467 N N . THR A 1 76 ? 212.02408 242.26518 326.02472 1.000 82.50539 56 THR A N 1
ATOM 468 C CA . THR A 1 76 ? 213.20397 241.45105 326.28483 1.000 81.88861 56 THR A CA 1
ATOM 469 C C . THR A 1 76 ? 214.31197 242.34292 326.81905 1.000 82.29197 56 THR A C 1
ATOM 470 O O . THR A 1 76 ? 214.24510 243.57293 326.73612 1.000 81.74490 56 THR A O 1
ATOM 474 N N . ALA A 1 77 ? 215.33184 241.70679 327.38615 1.000 80.79115 57 ALA A N 1
ATOM 475 C CA . ALA A 1 77 ? 216.49783 242.43265 327.86436 1.000 80.72057 57 ALA A CA 1
ATOM 476 C C . ALA A 1 77 ? 217.38004 242.82265 326.68751 1.000 75.67570 57 ALA A C 1
ATOM 477 O O . ALA A 1 77 ? 217.71708 241.98367 325.84551 1.000 73.64036 57 ALA A O 1
ATOM 479 N N . GLY A 1 78 ? 217.74216 244.10062 326.62364 1.000 80.67185 58 GLY A N 1
ATOM 480 C CA . GLY A 1 78 ? 218.63335 244.58760 325.59980 1.000 76.35000 58 GLY A CA 1
ATOM 481 C C . GLY A 1 78 ? 220.07728 244.52044 326.04800 1.000 76.93722 58 GLY A C 1
ATOM 482 O O . GLY A 1 78 ? 220.41308 243.85135 327.03101 1.000 79.47783 58 GLY A O 1
ATOM 483 N N . PRO A 1 79 ? 220.96444 245.22041 325.34017 1.000 80.80866 59 PRO A N 1
ATOM 484 C CA . PRO A 1 79 ? 222.37539 245.24726 325.74737 1.000 81.31709 59 PRO A CA 1
ATOM 485 C C . PRO A 1 79 ? 222.57228 246.02216 327.04045 1.000 85.34368 59 PRO A C 1
ATOM 486 O O . PRO A 1 79 ? 221.59823 246.46720 327.65134 1.000 88.24789 59 PRO A O 1
ATOM 490 N N . GLU A 1 80 ? 223.81423 246.18301 327.47964 1.000 87.72569 60 GLU A N 1
ATOM 491 C CA . GLU A 1 80 ? 224.08712 246.90391 328.71172 1.000 91.68130 60 GLU A CA 1
ATOM 492 C C . GLU A 1 80 ? 224.59529 248.31288 328.41988 1.000 90.15198 60 GLU A C 1
ATOM 493 O O . GLU A 1 80 ? 224.93148 248.66593 327.28695 1.000 87.16305 60 GLU A O 1
ATOM 499 N N . GLY A 1 81 ? 224.64921 249.11781 329.47694 1.000 92.91805 61 GLY A N 1
ATOM 500 C CA . GLY A 1 81 ? 225.01035 250.51778 329.38208 1.000 91.83634 61 GLY A CA 1
ATOM 501 C C . GLY A 1 81 ? 224.14630 251.37081 330.28701 1.000 95.51386 61 GLY A C 1
ATOM 502 O O . GLY A 1 81 ? 222.91431 251.30892 330.21384 1.000 95.80461 61 GLY A O 1
ATOM 503 N N . GLY A 1 82 ? 224.77525 252.18069 331.13515 1.000 95.67013 62 GLY A N 1
ATOM 504 C CA . GLY A 1 82 ? 224.05417 252.90269 332.16710 1.000 101.16648 62 GLY A CA 1
ATOM 505 C C . GLY A 1 82 ? 223.63136 254.29976 331.77413 1.000 100.48744 62 GLY A C 1
ATOM 506 O O . GLY A 1 82 ? 222.81250 254.47489 330.86602 1.000 97.04612 62 GLY A O 1
ATOM 507 N N . ALA A 1 83 ? 224.18835 255.30166 332.45827 1.000 103.31148 63 ALA A N 1
ATOM 508 C CA . ALA A 1 83 ? 224.00953 256.70970 332.10934 1.000 102.66857 63 ALA A CA 1
ATOM 509 C C . ALA A 1 83 ? 222.53755 257.13583 332.18816 1.000 104.20757 63 ALA A C 1
ATOM 510 O O . ALA A 1 83 ? 221.87472 257.39195 331.18108 1.000 100.89148 63 ALA A O 1
ATOM 512 N N . GLY A 1 84 ? 222.03439 257.19980 333.42409 1.000 104.38498 64 GLY A N 1
ATOM 513 C CA . GLY A 1 84 ? 220.82143 257.97289 333.62797 1.000 104.15679 64 GLY A CA 1
ATOM 514 C C . GLY A 1 84 ? 219.49944 257.37804 333.18374 1.000 101.99412 64 GLY A C 1
ATOM 515 O O . GLY A 1 84 ? 219.04662 257.67715 332.07570 1.000 98.37131 64 GLY A O 1
ATOM 516 N N . ASP A 1 85 ? 218.90424 256.51104 334.01760 1.000 91.96126 65 ASP A N 1
ATOM 517 C CA . ASP A 1 85 ? 217.67021 255.77717 333.72238 1.000 90.80410 65 ASP A CA 1
ATOM 518 C C . ASP A 1 85 ? 216.72341 256.56431 332.82530 1.000 85.98737 65 ASP A C 1
ATOM 519 O O . ASP A 1 85 ? 216.40448 257.72333 333.10733 1.000 86.31742 65 ASP A O 1
ATOM 524 N N . PHE A 1 86 ? 216.26651 255.93443 331.74519 1.000 86.79909 66 PHE A N 1
ATOM 525 C CA . PHE A 1 86 ? 215.67873 256.65955 330.63016 1.000 81.64523 66 PHE A CA 1
ATOM 526 C C . PHE A 1 86 ? 214.58475 255.82269 329.98595 1.000 80.42897 66 PHE A C 1
ATOM 527 O O . PHE A 1 86 ? 214.51061 254.61068 330.18486 1.000 82.00715 66 PHE A O 1
ATOM 535 N N . ARG A 1 87 ? 213.73592 256.48682 329.20187 1.000 82.13134 67 ARG A N 1
ATOM 536 C CA . ARG A 1 87 ? 212.79198 255.80896 328.31769 1.000 79.93471 67 ARG A CA 1
ATOM 537 C C . ARG A 1 87 ? 212.65424 256.60805 327.02972 1.000 76.05858 67 ARG A C 1
ATOM 538 O O . ARG A 1 87 ? 212.39034 257.81308 327.06976 1.000 76.97056 67 ARG A O 1
ATOM 546 N N . ILE A 1 88 ? 212.84034 255.93511 325.89171 1.000 78.04746 68 ILE A N 1
ATOM 547 C CA . ILE A 1 88 ? 212.65858 256.53321 324.57572 1.000 75.80866 68 ILE A CA 1
ATOM 548 C C . ILE A 1 88 ? 211.74061 255.63635 323.76153 1.000 74.39657 68 ILE A C 1
ATOM 549 O O . ILE A 1 88 ? 211.56846 254.45334 324.05443 1.000 75.05089 68 ILE A O 1
ATOM 554 N N . THR A 1 89 ? 211.14781 256.21747 322.72549 1.000 76.02378 69 THR A N 1
ATOM 555 C CA . THR A 1 89 ? 210.50489 255.45259 321.66835 1.000 73.99262 69 THR A CA 1
ATOM 556 C C . THR A 1 89 ? 211.03012 255.96463 320.33745 1.000 71.69649 69 THR A C 1
ATOM 557 O O . THR A 1 89 ? 211.23126 257.17062 320.16656 1.000 72.70760 69 THR A O 1
ATOM 561 N N . THR A 1 90 ? 211.27217 255.04967 319.40443 1.000 72.75768 70 THR A N 1
ATOM 562 C CA . THR A 1 90 ? 211.73740 255.47171 318.08952 1.000 71.60534 70 THR A CA 1
ATOM 563 C C . THR A 1 90 ? 211.21546 254.50982 317.03439 1.000 71.21050 70 THR A C 1
ATOM 564 O O . THR A 1 90 ? 210.90631 253.35383 317.32227 1.000 71.51982 70 THR A O 1
ATOM 568 N N . ASN A 1 91 ? 211.12468 255.00591 315.79941 1.000 70.41913 71 ASN A N 1
ATOM 569 C CA . ASN A 1 91 ? 210.53976 254.22903 314.71227 1.000 70.35603 71 ASN A CA 1
ATOM 570 C C . ASN A 1 91 ? 211.28667 252.91298 314.54729 1.000 69.76714 71 ASN A C 1
ATOM 571 O O . ASN A 1 91 ? 212.49270 252.90088 314.27546 1.000 69.63539 71 ASN A O 1
ATOM 576 N N . ALA A 1 92 ? 210.56254 251.80503 314.71912 1.000 72.11622 72 ALA A N 1
ATOM 577 C CA . ALA A 1 92 ? 211.20042 250.49297 314.74113 1.000 71.44869 72 ALA A CA 1
ATOM 578 C C . ALA A 1 92 ? 211.85558 250.16400 313.40520 1.000 71.17039 72 ALA A C 1
ATOM 579 O O . ALA A 1 92 ? 212.97754 249.64790 313.37032 1.000 70.71197 72 ALA A O 1
ATOM 581 N N . LYS A 1 93 ? 211.17576 250.45613 312.29612 1.000 74.87544 73 LYS A N 1
ATOM 582 C CA . LYS A 1 93 ? 211.68991 250.03817 310.99517 1.000 76.06385 73 LYS A CA 1
ATOM 583 C C . LYS A 1 93 ? 212.95803 250.80008 310.62640 1.000 76.12508 73 LYS A C 1
ATOM 584 O O . LYS A 1 93 ? 213.94703 250.19501 310.20250 1.000 77.87302 73 LYS A O 1
ATOM 590 N N . LYS A 1 94 ? 212.95613 252.12707 310.78548 1.000 72.25284 74 LYS A N 1
ATOM 591 C CA . LYS A 1 94 ? 214.15324 252.90198 310.46670 1.000 72.60522 74 LYS A CA 1
ATOM 592 C C . LYS A 1 94 ? 215.32008 252.51781 311.36684 1.000 71.56349 74 LYS A C 1
ATOM 593 O O . LYS A 1 94 ? 216.45513 252.37174 310.89899 1.000 71.94083 74 LYS A O 1
ATOM 599 N N . PHE A 1 95 ? 215.05788 252.35875 312.66579 1.000 70.87580 75 PHE A N 1
ATOM 600 C CA . PHE A 1 95 ? 216.11872 252.01360 313.60892 1.000 70.50497 75 PHE A CA 1
ATOM 601 C C . PHE A 1 95 ? 216.71264 250.64456 313.29292 1.000 71.04272 75 PHE A C 1
ATOM 602 O O . PHE A 1 95 ? 217.93962 250.47445 313.28108 1.000 72.68762 75 PHE A O 1
ATOM 610 N N . GLN A 1 96 ? 215.85359 249.66366 313.00873 1.000 71.95379 76 GLN A N 1
ATOM 611 C CA . GLN A 1 96 ? 216.33552 248.32864 312.66972 1.000 71.94507 76 GLN A CA 1
ATOM 612 C C . GLN A 1 96 ? 217.08370 248.32566 311.34182 1.000 73.55700 76 GLN A C 1
ATOM 613 O O . GLN A 1 96 ? 218.07866 247.61058 311.18892 1.000 74.41936 76 GLN A O 1
ATOM 619 N N . ASP A 1 97 ? 216.61091 249.10676 310.36380 1.000 71.85374 77 ASP A N 1
ATOM 620 C CA . ASP A 1 97 ? 217.31310 249.19878 309.08891 1.000 73.58709 77 ASP A CA 1
ATOM 621 C C . ASP A 1 97 ? 218.69313 249.81464 309.26814 1.000 74.12072 77 ASP A C 1
ATOM 622 O O . ASP A 1 97 ? 219.66818 249.36159 308.65525 1.000 75.42454 77 ASP A O 1
ATOM 627 N N . ILE A 1 98 ? 218.79211 250.85658 310.09722 1.000 71.17179 78 ILE A N 1
ATOM 628 C CA . ILE A 1 98 ? 220.08513 251.48045 310.35845 1.000 71.37164 78 ILE A CA 1
ATOM 629 C C . ILE A 1 98 ? 221.02394 250.49132 311.03552 1.000 70.60112 78 ILE A C 1
ATOM 630 O O . ILE A 1 98 ? 222.19898 250.37824 310.66668 1.000 71.50511 78 ILE A O 1
ATOM 635 N N . LEU A 1 99 ? 220.52174 249.75630 312.03240 1.000 68.90632 79 LEU A N 1
ATOM 636 C CA . LEU A 1 99 ? 221.36555 248.77118 312.70245 1.000 68.49485 79 LEU A CA 1
ATOM 637 C C . LEU A 1 99 ? 221.81959 247.68120 311.73745 1.000 70.14541 79 LEU A C 1
ATOM 638 O O . LEU A 1 99 ? 222.98855 247.28410 311.74859 1.000 71.59530 79 LEU A O 1
ATOM 643 N N . ARG A 1 100 ? 220.91267 247.19534 310.88729 1.000 70.72467 80 ARG A N 1
ATOM 644 C CA . ARG A 1 100 ? 221.26270 246.12337 309.96227 1.000 72.79393 80 ARG A CA 1
ATOM 645 C C . ARG A 1 100 ? 222.23589 246.57535 308.87944 1.000 75.65517 80 ARG A C 1
ATOM 646 O O . ARG A 1 100 ? 222.92390 245.73232 308.29248 1.000 78.01061 80 ARG A O 1
ATOM 654 N N . ALA A 1 101 ? 222.31705 247.87536 308.60553 1.000 67.97397 81 ALA A N 1
ATOM 655 C CA . ALA A 1 101 ? 223.21124 248.39934 307.58169 1.000 71.85665 81 ALA A CA 1
ATOM 656 C C . ALA A 1 101 ? 224.59920 248.72918 308.11291 1.000 72.22666 81 ALA A C 1
ATOM 657 O O . ALA A 1 101 ? 225.46034 249.15715 307.33706 1.000 74.83856 81 ALA A O 1
ATOM 659 N N . LEU A 1 102 ? 224.83400 248.55108 309.40093 1.000 72.29913 82 LEU A N 1
ATOM 660 C CA . LEU A 1 102 ? 226.11593 248.80292 310.03713 1.000 71.91183 82 LEU A CA 1
ATOM 661 C C . LEU A 1 102 ? 227.00483 247.56385 309.95717 1.000 73.29943 82 LEU A C 1
ATOM 662 O O . LEU A 1 102 ? 226.50274 246.44090 309.84303 1.000 73.78301 82 LEU A O 1
ATOM 667 N N . PRO A 1 103 ? 228.32784 247.73372 310.00837 1.000 71.86193 83 PRO A N 1
ATOM 668 C CA . PRO A 1 103 ? 229.23075 246.57665 309.92343 1.000 73.16310 83 PRO A CA 1
ATOM 669 C C . PRO A 1 103 ? 229.00750 245.60259 311.07133 1.000 70.81766 83 PRO A C 1
ATOM 670 O O . PRO A 1 103 ? 228.35338 245.90259 312.07026 1.000 68.36274 83 PRO A O 1
ATOM 674 N N . ALA A 1 104 ? 229.60141 244.41555 310.92034 1.000 76.85304 84 ALA A N 1
ATOM 675 C CA . ALA A 1 104 ? 229.22719 243.27153 311.75021 1.000 74.76256 84 ALA A CA 1
ATOM 676 C C . ALA A 1 104 ? 229.46300 243.53441 313.23426 1.000 71.81748 84 ALA A C 1
ATOM 677 O O . ALA A 1 104 ? 228.61885 243.19144 314.07012 1.000 69.85714 84 ALA A O 1
ATOM 679 N N . GLY A 1 105 ? 230.59701 244.13529 313.58346 1.000 68.29069 85 GLY A N 1
ATOM 680 C CA . GLY A 1 105 ? 230.91083 244.36117 314.98152 1.000 67.20914 85 GLY A CA 1
ATOM 681 C C . GLY A 1 105 ? 231.01991 245.82314 315.36263 1.000 66.61743 85 GLY A C 1
ATOM 682 O O . GLY A 1 105 ? 231.69380 246.16501 316.33875 1.000 66.26542 85 GLY A O 1
ATOM 683 N N . ALA A 1 106 ? 230.35509 246.69225 314.60759 1.000 71.36873 86 ALA A N 1
ATOM 684 C CA . ALA A 1 106 ? 230.46319 248.12722 314.83370 1.000 71.11869 86 ALA A CA 1
ATOM 685 C C . ALA A 1 106 ? 229.87204 248.52119 316.18364 1.000 69.23212 86 ALA A C 1
ATOM 686 O O . ALA A 1 106 ? 228.91191 247.91924 316.66947 1.000 68.61340 86 ALA A O 1
ATOM 688 N N . LEU A 1 107 ? 230.46504 249.54810 316.78779 1.000 70.17295 87 LEU A N 1
ATOM 689 C CA . LEU A 1 107 ? 230.00391 250.07906 318.06276 1.000 69.05519 87 LEU A CA 1
ATOM 690 C C . LEU A 1 107 ? 229.04305 251.23616 317.80970 1.000 68.64607 87 LEU A C 1
ATOM 691 O O . LEU A 1 107 ? 229.37724 252.18118 317.08681 1.000 69.75158 87 LEU A O 1
ATOM 696 N N . VAL A 1 108 ? 227.85596 251.16023 318.40752 1.000 70.61289 88 VAL A N 1
ATOM 697 C CA . VAL A 1 108 ? 226.77008 252.10334 318.17243 1.000 70.35741 88 VAL A CA 1
ATOM 698 C C . VAL A 1 108 ? 226.56598 252.92228 319.43846 1.000 69.96974 88 VAL A C 1
ATOM 699 O O . VAL A 1 108 ? 226.50677 252.36521 320.54341 1.000 69.90866 88 VAL A O 1
ATOM 703 N N . SER A 1 109 ? 226.45312 254.24130 319.27952 1.000 72.22193 89 SER A N 1
ATOM 704 C CA . SER A 1 109 ? 226.27004 255.16125 320.39456 1.000 73.46900 89 SER A CA 1
ATOM 705 C C . SER A 1 109 ? 224.97314 255.93737 320.21142 1.000 73.92266 89 SER A C 1
ATOM 706 O O . SER A 1 109 ? 224.75534 256.55146 319.16143 1.000 75.81596 89 SER A O 1
ATOM 709 N N . LEU A 1 110 ? 224.12699 255.91839 321.23930 1.000 73.11029 90 LEU A N 1
ATOM 710 C CA . LEU A 1 110 ? 222.82705 256.57350 321.24216 1.000 73.24042 90 LEU A CA 1
ATOM 711 C C . LEU A 1 110 ? 222.88303 257.78444 322.16025 1.000 73.79382 90 LEU A C 1
ATOM 712 O O . LEU A 1 110 ? 223.08985 257.63434 323.37527 1.000 74.61170 90 LEU A O 1
ATOM 717 N N . ASP A 1 111 ? 222.68922 258.96649 321.57229 1.000 76.75588 91 ASP A N 1
ATOM 718 C CA . ASP A 1 111 ? 222.57124 260.24646 322.25536 1.000 78.20786 91 ASP A CA 1
ATOM 719 C C . ASP A 1 111 ? 221.14731 260.77060 322.12119 1.000 78.21574 91 ASP A C 1
ATOM 720 O O . ASP A 1 111 ? 220.39740 260.36472 321.23206 1.000 77.38762 91 ASP A O 1
ATOM 725 N N . TRP A 1 112 ? 220.79227 261.71358 322.98820 1.000 81.35867 92 TRP A N 1
ATOM 726 C CA . TRP A 1 112 ? 219.49134 262.36870 322.92906 1.000 81.81724 92 TRP A CA 1
ATOM 727 C C . TRP A 1 112 ? 219.66746 263.87668 323.00918 1.000 82.09557 92 TRP A C 1
ATOM 728 O O . TRP A 1 112 ? 220.43939 264.38155 323.82832 1.000 82.43227 92 TRP A O 1
ATOM 739 N N . ASP A 1 113 ? 218.94265 264.58980 322.14612 1.000 98.60208 93 ASP A N 1
ATOM 740 C CA . ASP A 1 113 ? 218.87378 266.04780 322.18321 1.000 99.87517 93 ASP A CA 1
ATOM 741 C C . ASP A 1 113 ? 217.46187 266.45995 321.78903 1.000 102.48926 93 ASP A C 1
ATOM 742 O O . ASP A 1 113 ? 217.08302 266.33406 320.61897 1.000 103.61680 93 ASP A O 1
ATOM 747 N N . ASP A 1 114 ? 216.69978 266.97196 322.75996 1.000 102.41254 94 ASP A N 1
ATOM 748 C CA . ASP A 1 114 ? 215.26982 267.22210 322.60177 1.000 103.85223 94 ASP A CA 1
ATOM 749 C C . ASP A 1 114 ? 214.57882 266.07721 321.87560 1.000 104.34910 94 ASP A C 1
ATOM 750 O O . ASP A 1 114 ? 214.78567 264.90717 322.20856 1.000 103.50688 94 ASP A O 1
ATOM 755 N N . ASN A 1 115 ? 213.77799 266.39935 320.86151 1.000 108.69820 95 ASN A N 1
ATOM 756 C CA . ASN A 1 115 ? 213.00300 265.39146 320.15034 1.000 108.52762 95 ASN A CA 1
ATOM 757 C C . ASN A 1 115 ? 213.82708 264.61345 319.13140 1.000 107.04147 95 ASN A C 1
ATOM 758 O O . ASN A 1 115 ? 213.24415 263.98256 318.24028 1.000 107.27383 95 ASN A O 1
ATOM 763 N N . ARG A 1 116 ? 215.15506 264.63533 319.23159 1.000 91.94069 96 ARG A N 1
ATOM 764 C CA . ARG A 1 116 ? 216.01313 263.92131 318.29867 1.000 88.41188 96 ARG A CA 1
ATOM 765 C C . ARG A 1 116 ? 216.88994 262.91118 319.02673 1.000 87.33164 96 ARG A C 1
ATOM 766 O O . ARG A 1 116 ? 217.39481 263.17207 320.12381 1.000 87.50050 96 ARG A O 1
ATOM 774 N N . LEU A 1 117 ? 217.04092 261.74721 318.40367 1.000 79.96867 97 LEU A N 1
ATOM 775 C CA . LEU A 1 117 ? 217.92276 260.67810 318.84273 1.000 79.36909 97 LEU A CA 1
ATOM 776 C C . LEU A 1 117 ? 219.07189 260.57306 317.85188 1.000 79.70162 97 LEU A C 1
ATOM 777 O O . LEU A 1 117 ? 218.85807 260.62716 316.63986 1.000 81.15218 97 LEU A O 1
ATOM 782 N N . THR A 1 118 ? 220.29481 260.43592 318.35505 1.000 76.89705 98 THR A N 1
ATOM 783 C CA . THR A 1 118 ? 221.47493 260.42686 317.50122 1.000 77.29441 98 THR A CA 1
ATOM 784 C C . THR A 1 118 ? 222.17379 259.07980 317.59923 1.000 76.51042 98 THR A C 1
ATOM 785 O O . THR A 1 118 ? 222.67361 258.71268 318.66928 1.000 77.18842 98 THR A O 1
ATOM 789 N N . LEU A 1 119 ? 222.19988 258.35086 316.48719 1.000 73.38057 99 LEU A N 1
ATOM 790 C CA . LEU A 1 119 ? 223.05880 257.18480 316.33823 1.000 73.76840 99 LEU A CA 1
ATOM 791 C C . LEU A 1 119 ? 224.40192 257.62071 315.77745 1.000 76.07125 99 LEU A C 1
ATOM 792 O O . LEU A 1 119 ? 224.45812 258.31377 314.75850 1.000 78.39242 99 LEU A O 1
ATOM 797 N N . LYS A 1 120 ? 225.47679 257.21757 316.44158 1.000 72.58702 100 LYS A N 1
ATOM 798 C CA . LYS A 1 120 ? 226.82588 257.39148 315.92378 1.000 73.29953 100 LYS A CA 1
ATOM 799 C C . LYS A 1 120 ? 227.47377 256.02343 315.79278 1.000 73.11642 100 LYS A C 1
ATOM 800 O O . LYS A 1 120 ? 227.48357 255.24137 316.75073 1.000 71.59544 100 LYS A O 1
ATOM 806 N N . ALA A 1 121 ? 227.99391 255.73046 314.60384 1.000 67.20720 101 ALA A N 1
ATOM 807 C CA . ALA A 1 121 ? 228.65583 254.44841 314.36985 1.000 67.08900 101 ALA A CA 1
ATOM 808 C C . ALA A 1 121 ? 229.62601 254.61340 313.21300 1.000 70.24469 101 ALA A C 1
ATOM 809 O O . ALA A 1 121 ? 229.21420 254.99551 312.11296 1.000 73.02843 101 ALA A O 1
ATOM 811 N N . GLY A 1 122 ? 230.89795 254.31227 313.45616 1.000 67.99654 102 GLY A N 1
ATOM 812 C CA . GLY A 1 122 ? 231.91211 254.58324 312.45132 1.000 70.61713 102 GLY A CA 1
ATOM 813 C C . GLY A 1 122 ? 231.94829 256.06626 312.14942 1.000 71.83284 102 GLY A C 1
ATOM 814 O O . GLY A 1 122 ? 232.03024 256.90619 313.05148 1.000 70.62219 102 GLY A O 1
ATOM 815 N N . LYS A 1 123 ? 231.87950 256.40035 310.86243 1.000 72.50592 103 LYS A N 1
ATOM 816 C CA . LYS A 1 123 ? 231.77369 257.78139 310.41650 1.000 74.37539 103 LYS A CA 1
ATOM 817 C C . LYS A 1 123 ? 230.33877 258.15154 310.05832 1.000 74.23447 103 LYS A C 1
ATOM 818 O O . LYS A 1 123 ? 230.11197 258.99061 309.18034 1.000 76.86580 103 LYS A O 1
ATOM 824 N N . SER A 1 124 ? 229.36362 257.53758 310.72715 1.000 76.25639 104 SER A N 1
ATOM 825 C CA . SER A 1 124 ? 227.95569 257.66873 310.37595 1.000 75.15194 104 SER A CA 1
ATOM 826 C C . SER A 1 124 ? 227.18958 258.31173 311.52189 1.000 72.68811 104 SER A C 1
ATOM 827 O O . SER A 1 124 ? 227.21638 257.80665 312.65286 1.000 70.11814 104 SER A O 1
ATOM 830 N N . ARG A 1 125 ? 226.50972 259.41781 311.22486 1.000 79.04205 105 ARG A N 1
ATOM 831 C CA . ARG A 1 125 ? 225.47366 259.98085 312.07575 1.000 76.17506 105 ARG A CA 1
ATOM 832 C C . ARG A 1 125 ? 224.09070 259.63501 311.54453 1.000 74.69260 105 ARG A C 1
ATOM 833 O O . ARG A 1 125 ? 223.87386 259.52511 310.33550 1.000 77.09864 105 ARG A O 1
ATOM 841 N N . PHE A 1 126 ? 223.15355 259.46903 312.47039 1.000 74.30355 106 PHE A N 1
ATOM 842 C CA . PHE A 1 126 ? 221.73859 259.35818 312.15418 1.000 73.91220 106 PHE A CA 1
ATOM 843 C C . PHE A 1 126 ? 220.96352 260.18119 313.16713 1.000 72.64249 106 PHE A C 1
ATOM 844 O O . PHE A 1 126 ? 221.17233 260.02809 314.37415 1.000 71.81901 106 PHE A O 1
ATOM 852 N N . ALA A 1 127 ? 220.08667 261.05630 312.68106 1.000 78.57285 107 ALA A N 1
ATOM 853 C CA . ALA A 1 127 ? 219.25662 261.89832 313.53600 1.000 77.60426 107 ALA A CA 1
ATOM 854 C C . ALA A 1 127 ? 217.81060 261.43546 313.38776 1.000 76.81407 107 ALA A C 1
ATOM 855 O O . ALA A 1 127 ? 217.03976 261.97358 312.59569 1.000 77.91241 107 ALA A O 1
ATOM 857 N N . LEU A 1 128 ? 217.44440 260.42744 314.17265 1.000 78.68362 108 LEU A N 1
ATOM 858 C CA . LEU A 1 128 ? 216.08535 259.91956 314.20942 1.000 77.96477 108 LEU A CA 1
ATOM 859 C C . LEU A 1 128 ? 215.21530 260.79258 315.11035 1.000 77.76737 108 LEU A C 1
ATOM 860 O O . LEU A 1 128 ? 215.70427 261.63549 315.86348 1.000 78.09443 108 LEU A O 1
ATOM 865 N N . GLN A 1 129 ? 213.90829 260.56871 315.04415 1.000 77.93847 109 GLN A N 1
ATOM 866 C CA . GLN A 1 129 ? 212.96224 261.29174 315.87607 1.000 78.83732 109 GLN A CA 1
ATOM 867 C C . GLN A 1 129 ? 212.34501 260.35973 316.90792 1.000 78.77198 109 GLN A C 1
ATOM 868 O O . GLN A 1 129 ? 212.34092 259.13474 316.75384 1.000 78.08491 109 GLN A O 1
ATOM 874 N N . THR A 1 130 ? 211.81891 260.96271 317.97188 1.000 79.72486 110 THR A N 1
ATOM 875 C CA . THR A 1 130 ? 211.28268 260.22469 319.10276 1.000 80.18182 110 THR A CA 1
ATOM 876 C C . THR A 1 130 ? 209.85768 260.67280 319.39359 1.000 81.51016 110 THR A C 1
ATOM 877 O O . THR A 1 130 ? 209.42384 261.75486 318.98960 1.000 83.16465 110 THR A O 1
ATOM 881 N N . LEU A 1 131 ? 209.13650 259.81582 320.10743 1.000 74.73799 111 LEU A N 1
ATOM 882 C CA . LEU A 1 131 ? 207.81846 260.10790 320.64126 1.000 75.90212 111 LEU A CA 1
ATOM 883 C C . LEU A 1 131 ? 207.82822 259.84280 322.13825 1.000 78.04974 111 LEU A C 1
ATOM 884 O O . LEU A 1 131 ? 208.57808 258.98371 322.61230 1.000 78.88616 111 LEU A O 1
ATOM 889 N N . PRO A 1 132 ? 207.02218 260.57583 322.90818 1.000 74.55843 112 PRO A N 1
ATOM 890 C CA . PRO A 1 132 ? 207.10196 260.46573 324.37219 1.000 76.87505 112 PRO A CA 1
ATOM 891 C C . PRO A 1 132 ? 206.78176 259.05972 324.85905 1.000 78.06031 112 PRO A C 1
ATOM 892 O O . PRO A 1 132 ? 205.86878 258.39884 324.35988 1.000 78.08629 112 PRO A O 1
ATOM 896 N N . ALA A 1 133 ? 207.54758 258.61159 325.85513 1.000 75.93198 113 ALA A N 1
ATOM 897 C CA . ALA A 1 133 ? 207.32438 257.28858 326.42701 1.000 77.16380 113 ALA A CA 1
ATOM 898 C C . ALA A 1 133 ? 206.00127 257.21865 327.17582 1.000 79.68252 113 ALA A C 1
ATOM 899 O O . ALA A 1 133 ? 205.38117 256.15070 327.23467 1.000 81.36229 113 ALA A O 1
ATOM 901 N N . ALA A 1 134 ? 205.55729 258.33765 327.75283 1.000 78.17273 114 ALA A N 1
ATOM 902 C CA . ALA A 1 134 ? 204.27020 258.36472 328.43865 1.000 80.86142 114 ALA A CA 1
ATOM 903 C C . ALA A 1 134 ? 203.10931 258.11189 327.48847 1.000 79.38065 114 ALA A C 1
ATOM 904 O O . ALA A 1 134 ? 202.01621 257.75996 327.94529 1.000 82.29359 114 ALA A O 1
ATOM 906 N N . ASP A 1 135 ? 203.31751 258.28495 326.18651 1.000 79.09961 115 ASP A N 1
ATOM 907 C CA . ASP A 1 135 ? 202.28562 258.03511 325.19035 1.000 78.83328 115 ASP A CA 1
ATOM 908 C C . ASP A 1 135 ? 202.29557 256.60514 324.66826 1.000 78.16339 115 ASP A C 1
ATOM 909 O O . ASP A 1 135 ? 201.40565 256.24227 323.89311 1.000 78.27919 115 ASP A O 1
ATOM 914 N N . PHE A 1 136 ? 203.26544 255.78603 325.06434 1.000 78.79106 116 PHE A N 1
ATOM 915 C CA . PHE A 1 136 ? 203.33339 254.41806 324.56127 1.000 77.86282 116 PHE A CA 1
ATOM 916 C C . PHE A 1 136 ? 202.31920 253.54510 325.28807 1.000 81.19182 116 PHE A C 1
ATOM 917 O O . PHE A 1 136 ? 202.36102 253.45802 326.52007 1.000 84.52380 116 PHE A O 1
ATOM 925 N N . PRO A 1 137 ? 201.40325 252.88623 324.57790 1.000 80.59872 117 PRO A N 1
ATOM 926 C CA . PRO A 1 137 ? 200.39607 252.06228 325.25570 1.000 83.83516 117 PRO A CA 1
ATOM 927 C C . PRO A 1 137 ? 201.00488 250.78219 325.80971 1.000 85.70919 117 PRO A C 1
ATOM 928 O O . PRO A 1 137 ? 201.64891 250.01817 325.08775 1.000 84.89171 117 PRO A O 1
ATOM 932 N N . MET A 1 138 ? 200.79368 250.55412 327.10166 1.000 89.72374 118 MET A N 1
ATOM 933 C CA . MET A 1 138 ? 201.25347 249.35004 327.77665 1.000 92.91411 118 MET A CA 1
ATOM 934 C C . MET A 1 138 ? 200.06835 248.44813 328.08942 1.000 96.00869 118 MET A C 1
ATOM 935 O O . MET A 1 138 ? 199.02133 248.91919 328.54431 1.000 97.40227 118 MET A O 1
ATOM 940 N N . MET A 1 139 ? 200.23727 247.15313 327.83436 1.000 100.65885 119 MET A N 1
ATOM 941 C CA . MET A 1 139 ? 199.19513 246.18820 328.15316 1.000 103.52132 119 MET A CA 1
ATOM 942 C C . MET A 1 139 ? 199.01891 246.07512 329.66212 1.000 107.85388 119 MET A C 1
ATOM 943 O O . MET A 1 139 ? 199.99380 246.01198 330.41626 1.000 109.23625 119 MET A O 1
ATOM 948 N N . ASN A 1 140 ? 197.76285 246.04521 330.09994 1.000 109.17230 120 ASN A N 1
ATOM 949 C CA . ASN A 1 140 ? 197.43363 245.90315 331.51589 1.000 113.10156 120 ASN A CA 1
ATOM 950 C C . ASN A 1 140 ? 197.39645 244.41413 331.83279 1.000 115.10798 120 ASN A C 1
ATOM 951 O O . ASN A 1 140 ? 196.43144 243.71924 331.50561 1.000 115.57188 120 ASN A O 1
ATOM 956 N N . VAL A 1 141 ? 198.45432 243.92199 332.46991 1.000 115.70881 121 VAL A N 1
ATOM 957 C CA . VAL A 1 141 ? 198.58515 242.49796 332.74983 1.000 116.65285 121 VAL A CA 1
ATOM 958 C C . VAL A 1 141 ? 197.71695 242.14096 333.94769 1.000 119.10188 121 VAL A C 1
ATOM 959 O O . VAL A 1 141 ? 197.82385 242.75789 335.01374 1.000 120.10251 121 VAL A O 1
ATOM 963 N N . GLY A 1 142 ? 196.85188 241.14505 333.77150 1.000 125.61002 122 GLY A N 1
ATOM 964 C CA . GLY A 1 142 ? 196.01869 240.69606 334.87236 1.000 129.19403 122 GLY A CA 1
ATOM 965 C C . GLY A 1 142 ? 196.85247 240.07591 335.97943 1.000 131.70477 122 GLY A C 1
ATOM 966 O O . GLY A 1 142 ? 197.83945 239.38084 335.73353 1.000 131.19328 122 GLY A O 1
ATOM 967 N N . GLU A 1 143 ? 196.44532 240.33887 337.21839 1.000 135.84659 123 GLU A N 1
ATOM 968 C CA . GLU A 1 143 ? 197.15011 239.83973 338.39046 1.000 138.05147 123 GLU A CA 1
ATOM 969 C C . GLU A 1 143 ? 196.59492 238.51775 338.90030 1.000 139.56154 123 GLU A C 1
ATOM 970 O O . GLU A 1 143 ? 197.12373 237.97564 339.87734 1.000 141.41232 123 GLU A O 1
ATOM 976 N N . ASP A 1 144 ? 195.55096 237.98688 338.27112 1.000 136.60628 124 ASP A N 1
ATOM 977 C CA . ASP A 1 144 ? 194.97579 236.69991 338.64195 1.000 139.33765 124 ASP A CA 1
ATOM 978 C C . ASP A 1 144 ? 195.50583 235.63492 337.69196 1.000 137.44697 124 ASP A C 1
ATOM 979 O O . ASP A 1 144 ? 195.26601 235.70502 336.48193 1.000 135.74953 124 ASP A O 1
ATOM 984 N N . ILE A 1 145 ? 196.21566 234.65283 338.23700 1.000 130.50877 125 ILE A N 1
ATOM 985 C CA . ILE A 1 145 ? 196.79868 233.56882 337.45501 1.000 128.28269 125 ILE A CA 1
ATOM 986 C C . ILE A 1 145 ? 196.02152 232.29787 337.76282 1.000 128.91706 125 ILE A C 1
ATOM 987 O O . ILE A 1 145 ? 196.01331 231.82780 338.90779 1.000 131.90643 125 ILE A O 1
ATOM 992 N N . SER A 1 146 ? 195.36861 231.73900 336.74169 1.000 123.47671 126 SER A N 1
ATOM 993 C CA . SER A 1 146 ? 194.59947 230.51606 336.93350 1.000 125.28308 126 SER A CA 1
ATOM 994 C C . SER A 1 146 ? 195.47437 229.27098 336.88655 1.000 124.87396 126 SER A C 1
ATOM 995 O O . SER A 1 146 ? 195.11519 228.24797 337.48043 1.000 127.53262 126 SER A O 1
ATOM 998 N N . ALA A 1 147 ? 196.61247 229.33392 336.19771 1.000 122.66321 127 ALA A N 1
ATOM 999 C CA . ALA A 1 147 ? 197.50738 228.18985 336.09877 1.000 121.58247 127 ALA A CA 1
ATOM 1000 C C . ALA A 1 147 ? 198.88948 228.67075 335.68599 1.000 119.66275 127 ALA A C 1
ATOM 1001 O O . ALA A 1 147 ? 199.02668 229.63678 334.93207 1.000 118.58362 127 ALA A O 1
ATOM 1003 N N . THR A 1 148 ? 199.91135 227.98862 336.19709 1.000 118.29847 128 THR A N 1
ATOM 1004 C CA . THR A 1 148 ? 201.29542 228.25452 335.82731 1.000 116.74139 128 THR A CA 1
ATOM 1005 C C . THR A 1 148 ? 202.00733 226.92847 335.62532 1.000 116.24367 128 THR A C 1
ATOM 1006 O O . THR A 1 148 ? 201.91713 226.04142 336.47925 1.000 119.50734 128 THR A O 1
ATOM 1010 N N . PHE A 1 149 ? 202.71448 226.79048 334.50541 1.000 112.97807 129 PHE A N 1
ATOM 1011 C CA . PHE A 1 149 ? 203.48440 225.57842 334.25644 1.000 112.26404 129 PHE A CA 1
ATOM 1012 C C . PHE A 1 149 ? 204.64557 225.92038 333.33563 1.000 109.03069 129 PHE A C 1
ATOM 1013 O O . PHE A 1 149 ? 204.81673 227.06839 332.92273 1.000 107.50936 129 PHE A O 1
ATOM 1021 N N . SER A 1 150 ? 205.45652 224.91332 333.02368 1.000 107.96642 130 SER A N 1
ATOM 1022 C CA . SER A 1 150 ? 206.60966 225.11027 332.15986 1.000 104.47121 130 SER A CA 1
ATOM 1023 C C . SER A 1 150 ? 206.91964 223.81029 331.43682 1.000 102.09536 130 SER A C 1
ATOM 1024 O O . SER A 1 150 ? 206.58648 222.72229 331.91570 1.000 104.88442 130 SER A O 1
ATOM 1027 N N . LEU A 1 151 ? 207.56182 223.93331 330.27892 1.000 99.77817 131 LEU A N 1
ATOM 1028 C CA . LEU A 1 151 ? 207.93382 222.75632 329.50489 1.000 99.26834 131 LEU A CA 1
ATOM 1029 C C . LEU A 1 151 ? 209.06899 223.11928 328.56108 1.000 97.01614 131 LEU A C 1
ATOM 1030 O O . LEU A 1 151 ? 209.30613 224.29228 328.27219 1.000 95.41491 131 LEU A O 1
ATOM 1035 N N . GLY A 1 152 ? 209.76296 222.09125 328.08111 1.000 104.28485 132 GLY A N 1
ATOM 1036 C CA . GLY A 1 152 ? 210.88611 222.32520 327.19028 1.000 100.82332 132 GLY A CA 1
ATOM 1037 C C . GLY A 1 152 ? 210.45435 223.04232 325.92227 1.000 96.57223 132 GLY A C 1
ATOM 1038 O O . GLY A 1 152 ? 209.39841 222.75846 325.35210 1.000 95.59698 132 GLY A O 1
ATOM 1039 N N . GLN A 1 153 ? 211.28650 223.99128 325.48445 1.000 100.87255 133 GLN A N 1
ATOM 1040 C CA . GLN A 1 153 ? 210.96474 224.75838 324.28545 1.000 97.45032 133 GLN A CA 1
ATOM 1041 C C . GLN A 1 153 ? 210.93884 223.88046 323.04339 1.000 95.25283 133 GLN A C 1
ATOM 1042 O O . GLN A 1 153 ? 210.16599 224.14659 322.11630 1.000 92.71394 133 GLN A O 1
ATOM 1048 N N . GLU A 1 154 ? 211.77375 222.83939 322.99744 1.000 99.74305 134 GLU A N 1
ATOM 1049 C CA . GLU A 1 154 ? 211.78383 221.95546 321.83639 1.000 99.08974 134 GLU A CA 1
ATOM 1050 C C . GLU A 1 154 ? 210.45779 221.21759 321.69415 1.000 99.68437 134 GLU A C 1
ATOM 1051 O O . GLU A 1 154 ? 209.87493 221.17072 320.60607 1.000 98.20735 134 GLU A O 1
ATOM 1057 N N . ARG A 1 155 ? 209.95958 220.64157 322.79204 1.000 99.82964 135 ARG A N 1
ATOM 1058 C CA . ARG A 1 155 ? 208.68752 219.92669 322.74682 1.000 100.46500 135 ARG A CA 1
ATOM 1059 C C . ARG A 1 155 ? 207.53865 220.86381 322.39372 1.000 99.17304 135 ARG A C 1
ATOM 1060 O O . ARG A 1 155 ? 206.66674 220.51494 321.58957 1.000 98.34373 135 ARG A O 1
ATOM 1068 N N . PHE A 1 156 ? 207.51968 222.05478 322.99579 1.000 97.83153 136 PHE A N 1
ATOM 1069 C CA . PHE A 1 156 ? 206.44180 223.00189 322.72970 1.000 96.69400 136 PHE A CA 1
ATOM 1070 C C . PHE A 1 156 ? 206.46505 223.47098 321.27973 1.000 92.64866 136 PHE A C 1
ATOM 1071 O O . PHE A 1 156 ? 205.41315 223.56712 320.63359 1.000 92.27865 136 PHE A O 1
ATOM 1079 N N . LYS A 1 157 ? 207.65615 223.75891 320.74692 1.000 95.31691 137 LYS A N 1
ATOM 1080 C CA . LYS A 1 157 ? 207.76238 224.15799 319.34696 1.000 92.34399 137 LYS A CA 1
ATOM 1081 C C . LYS A 1 157 ? 207.34841 223.02308 318.42083 1.000 92.09131 137 LYS A C 1
ATOM 1082 O O . LYS A 1 157 ? 206.69458 223.25621 317.39775 1.000 90.53682 137 LYS A O 1
ATOM 1088 N N . THR A 1 158 ? 207.72225 221.78603 318.75880 1.000 95.02223 138 THR A N 1
ATOM 1089 C CA . THR A 1 158 ? 207.31026 220.64612 317.94967 1.000 95.11040 138 THR A CA 1
ATOM 1090 C C . THR A 1 158 ? 205.79525 220.50226 317.93645 1.000 95.58232 138 THR A C 1
ATOM 1091 O O . THR A 1 158 ? 205.19538 220.28238 316.87935 1.000 95.24873 138 THR A O 1
ATOM 1095 N N . MET A 1 159 ? 205.15810 220.64124 319.10037 1.000 93.94243 139 MET A N 1
ATOM 1096 C CA . MET A 1 159 ? 203.70108 220.56337 319.15915 1.000 94.78669 139 MET A CA 1
ATOM 1097 C C . MET A 1 159 ? 203.05730 221.67648 318.33913 1.000 93.18639 139 MET A C 1
ATOM 1098 O O . MET A 1 159 ? 202.10939 221.43361 317.57598 1.000 93.00079 139 MET A O 1
ATOM 1103 N N . LEU A 1 160 ? 203.57139 222.90242 318.47429 1.000 96.67741 140 LEU A N 1
ATOM 1104 C CA . LEU A 1 160 ? 203.02660 224.02352 317.71628 1.000 94.64848 140 LEU A CA 1
ATOM 1105 C C . LEU A 1 160 ? 203.14379 223.77961 316.21828 1.000 92.36088 140 LEU A C 1
ATOM 1106 O O . LEU A 1 160 ? 202.19092 224.01474 315.46816 1.000 92.42179 140 LEU A O 1
ATOM 1111 N N . SER A 1 161 ? 204.30081 223.29053 315.76741 1.000 92.47698 141 SER A N 1
ATOM 1112 C CA . SER A 1 161 ? 204.46098 222.95561 314.35741 1.000 91.09989 141 SER A CA 1
ATOM 1113 C C . SER A 1 161 ? 203.55593 221.80271 313.94421 1.000 92.17390 141 SER A C 1
ATOM 1114 O O . SER A 1 161 ? 203.15809 221.71683 312.77615 1.000 92.20614 141 SER A O 1
ATOM 1117 N N . GLN A 1 162 ? 203.22672 220.90868 314.87811 1.000 91.46873 142 GLN A N 1
ATOM 1118 C CA . GLN A 1 162 ? 202.35966 219.77878 314.57091 1.000 92.77000 142 GLN A CA 1
ATOM 1119 C C . GLN A 1 162 ? 200.88570 220.15192 314.50973 1.000 93.32806 142 GLN A C 1
ATOM 1120 O O . GLN A 1 162 ? 200.09471 219.38303 313.95557 1.000 93.42263 142 GLN A O 1
ATOM 1126 N N . VAL A 1 163 ? 200.48773 221.28892 315.07575 1.000 93.77926 143 VAL A N 1
ATOM 1127 C CA . VAL A 1 163 ? 199.08277 221.67705 315.05057 1.000 95.01619 143 VAL A CA 1
ATOM 1128 C C . VAL A 1 163 ? 198.81799 222.99212 314.32362 1.000 93.80433 143 VAL A C 1
ATOM 1129 O O . VAL A 1 163 ? 197.69607 223.18425 313.82947 1.000 94.32698 143 VAL A O 1
ATOM 1133 N N . GLN A 1 164 ? 199.78809 223.89904 314.20981 1.000 99.08612 144 GLN A N 1
ATOM 1134 C CA . GLN A 1 164 ? 199.43628 225.23310 313.70285 1.000 98.91143 144 GLN A CA 1
ATOM 1135 C C . GLN A 1 164 ? 199.09249 225.26323 312.20680 1.000 97.92034 144 GLN A C 1
ATOM 1136 O O . GLN A 1 164 ? 198.87266 226.37128 311.70084 1.000 98.42884 144 GLN A O 1
ATOM 1142 N N . TYR A 1 165 ? 199.01850 224.16328 311.46072 1.000 97.30977 145 TYR A N 1
ATOM 1143 C CA . TYR A 1 165 ? 198.62570 224.22141 310.05967 1.000 96.11929 145 TYR A CA 1
ATOM 1144 C C . TYR A 1 165 ? 197.15670 223.88456 309.83944 1.000 96.94282 145 TYR A C 1
ATOM 1145 O O . TYR A 1 165 ? 196.70686 223.87967 308.69038 1.000 97.07871 145 TYR A O 1
ATOM 1154 N N . SER A 1 166 ? 196.40253 223.60956 310.90132 1.000 95.21671 146 SER A N 1
ATOM 1155 C CA . SER A 1 166 ? 194.99951 223.24369 310.78010 1.000 97.39642 146 SER A CA 1
ATOM 1156 C C . SER A 1 166 ? 194.04756 224.36175 311.17903 1.000 99.04884 146 SER A C 1
ATOM 1157 O O . SER A 1 166 ? 192.83055 224.16387 311.12285 1.000 101.72339 146 SER A O 1
ATOM 1160 N N . MET A 1 167 ? 194.55960 225.52268 311.57618 1.000 102.07267 147 MET A N 1
ATOM 1161 C CA . MET A 1 167 ? 193.69265 226.63374 311.93513 1.000 103.23082 147 MET A CA 1
ATOM 1162 C C . MET A 1 167 ? 193.02788 227.21888 310.69207 1.000 102.69665 147 MET A C 1
ATOM 1163 O O . MET A 1 167 ? 193.51603 227.07890 309.56613 1.000 101.23402 147 MET A O 1
ATOM 1168 N N . ALA A 1 168 ? 191.89391 227.88096 310.90495 1.000 106.93914 148 ALA A N 1
ATOM 1169 C CA . ALA A 1 168 ? 191.18613 228.57810 309.83990 1.000 107.70990 148 ALA A CA 1
ATOM 1170 C C . ALA A 1 168 ? 191.54625 230.05606 309.90304 1.000 106.90085 148 ALA A C 1
ATOM 1171 O O . ALA A 1 168 ? 191.35316 230.70301 310.93806 1.000 108.03115 148 ALA A O 1
ATOM 1173 N N . VAL A 1 169 ? 192.06846 230.58408 308.80115 1.000 115.16407 149 VAL A N 1
ATOM 1174 C CA . VAL A 1 169 ? 192.47559 231.98405 308.73930 1.000 114.37851 149 VAL A CA 1
ATOM 1175 C C . VAL A 1 169 ? 191.24171 232.82418 308.42418 1.000 115.90150 149 VAL A C 1
ATOM 1176 O O . VAL A 1 169 ? 190.70186 232.75930 307.31810 1.000 116.93600 149 VAL A O 1
ATOM 1180 N N . GLN A 1 170 ? 190.79164 233.60816 309.40716 1.000 118.92252 150 GLN A N 1
ATOM 1181 C CA . GLN A 1 170 ? 189.67475 234.54327 309.25607 1.000 120.27852 150 GLN A CA 1
ATOM 1182 C C . GLN A 1 170 ? 188.39075 233.82841 308.82584 1.000 121.35047 150 GLN A C 1
ATOM 1183 O O . GLN A 1 170 ? 187.85692 234.04253 307.73478 1.000 120.47284 150 GLN A O 1
ATOM 1189 N N . ASP A 1 171 ? 187.90854 232.96140 309.70771 1.000 117.45650 151 ASP A N 1
ATOM 1190 C CA . ASP A 1 171 ? 186.59951 232.34553 309.56549 1.000 119.96882 151 ASP A CA 1
ATOM 1191 C C . ASP A 1 171 ? 185.56647 233.15257 310.34640 1.000 122.64242 151 ASP A C 1
ATOM 1192 O O . ASP A 1 171 ? 185.89040 233.85348 311.30949 1.000 122.81450 151 ASP A O 1
ATOM 1197 N N . ILE A 1 172 ? 184.30752 233.05972 309.90721 1.000 123.61000 152 ILE A N 1
ATOM 1198 C CA . ILE A 1 172 ? 183.23249 233.74877 310.61610 1.000 126.55399 152 ILE A CA 1
ATOM 1199 C C . ILE A 1 172 ? 183.09624 233.23269 312.04505 1.000 129.22230 152 ILE A C 1
ATOM 1200 O O . ILE A 1 172 ? 182.76718 233.99866 312.95905 1.000 130.14294 152 ILE A O 1
ATOM 1205 N N . ARG A 1 173 ? 183.36209 231.95065 312.27201 1.000 122.56975 153 ARG A N 1
ATOM 1206 C CA . ARG A 1 173 ? 183.49185 231.44255 313.63399 1.000 124.26158 153 ARG A CA 1
ATOM 1207 C C . ARG A 1 173 ? 184.86881 231.85139 314.14421 1.000 122.49140 153 ARG A C 1
ATOM 1208 O O . ARG A 1 173 ? 185.87680 231.20432 313.84532 1.000 120.91951 153 ARG A O 1
ATOM 1216 N N . TYR A 1 174 ? 184.91180 232.94334 314.91629 1.000 119.59294 154 TYR A N 1
ATOM 1217 C CA . TYR A 1 174 ? 186.18880 233.53820 315.30051 1.000 117.73990 154 TYR A CA 1
ATOM 1218 C C . TYR A 1 174 ? 187.00459 232.61707 316.19756 1.000 118.05153 154 TYR A C 1
ATOM 1219 O O . TYR A 1 174 ? 188.23960 232.68496 316.18974 1.000 115.81989 154 TYR A O 1
ATOM 1228 N N . TYR A 1 175 ? 186.34441 231.75708 316.97542 1.000 114.99100 155 TYR A N 1
ATOM 1229 C CA . TYR A 1 175 ? 187.07920 230.85096 317.84846 1.000 115.75304 155 TYR A CA 1
ATOM 1230 C C . TYR A 1 175 ? 187.87922 229.81593 317.06651 1.000 113.27262 155 TYR A C 1
ATOM 1231 O O . TYR A 1 175 ? 188.80708 229.22081 317.62260 1.000 112.90414 155 TYR A O 1
ATOM 1240 N N . LEU A 1 176 ? 187.54238 229.58505 315.79945 1.000 117.08013 156 LEU A N 1
ATOM 1241 C CA . LEU A 1 176 ? 188.33742 228.70803 314.93950 1.000 114.09074 156 LEU A CA 1
ATOM 1242 C C . LEU A 1 176 ? 189.37860 229.49499 314.14870 1.000 110.75666 156 LEU A C 1
ATOM 1243 O O . LEU A 1 176 ? 189.52876 229.31605 312.94271 1.000 109.41371 156 LEU A O 1
ATOM 1248 N N . ASN A 1 177 ? 190.12658 230.35787 314.83186 1.000 111.34928 157 ASN A N 1
ATOM 1249 C CA . ASN A 1 177 ? 191.19974 231.11082 314.19406 1.000 108.29712 157 ASN A CA 1
ATOM 1250 C C . ASN A 1 177 ? 192.47861 230.93665 314.99523 1.000 108.17246 157 ASN A C 1
ATOM 1251 O O . ASN A 1 177 ? 193.57869 230.90059 314.43338 1.000 107.47575 157 ASN A O 1
ATOM 1256 N N . GLY A 1 178 ? 192.33742 230.83358 316.31320 1.000 102.56029 158 GLY A N 1
ATOM 1257 C CA . GLY A 1 178 ? 193.45727 230.58642 317.19035 1.000 100.73122 158 GLY A CA 1
ATOM 1258 C C . GLY A 1 178 ? 193.67910 229.10639 317.43228 1.000 100.56120 158 GLY A C 1
ATOM 1259 O O . GLY A 1 178 ? 193.09811 228.23548 316.78415 1.000 100.75643 158 GLY A O 1
ATOM 1260 N N . LEU A 1 179 ? 194.54594 228.83225 318.39739 1.000 94.77716 159 LEU A N 1
ATOM 1261 C CA . LEU A 1 179 ? 194.91676 227.48319 318.79435 1.000 94.92965 159 LEU A CA 1
ATOM 1262 C C . LEU A 1 179 ? 194.41754 227.25314 320.21127 1.000 99.19568 159 LEU A C 1
ATOM 1263 O O . LEU A 1 179 ? 194.69449 228.06006 321.10336 1.000 101.22672 159 LEU A O 1
ATOM 1268 N N . LEU A 1 180 ? 193.65741 226.18020 320.41509 1.000 95.88276 160 LEU A N 1
ATOM 1269 C CA . LEU A 1 180 ? 193.18020 225.83915 321.74800 1.000 99.27941 160 LEU A CA 1
ATOM 1270 C C . LEU A 1 180 ? 194.33203 225.24200 322.54213 1.000 99.15691 160 LEU A C 1
ATOM 1271 O O . LEU A 1 180 ? 194.83498 224.16498 322.20813 1.000 97.62862 160 LEU A O 1
ATOM 1276 N N . MET A 1 181 ? 194.75295 225.94489 323.58723 1.000 98.17511 161 MET A N 1
ATOM 1277 C CA . MET A 1 181 ? 195.74877 225.45274 324.52634 1.000 98.71517 161 MET A CA 1
ATOM 1278 C C . MET A 1 181 ? 195.02755 225.09673 325.81922 1.000 102.55939 161 MET A C 1
ATOM 1279 O O . MET A 1 181 ? 194.43454 225.97074 326.46219 1.000 104.67384 161 MET A O 1
ATOM 1284 N N . GLN A 1 182 ? 195.06939 223.81670 326.18614 1.000 103.55759 162 GLN A N 1
ATOM 1285 C CA . GLN A 1 182 ? 194.32018 223.30070 327.31900 1.000 107.59468 162 GLN A CA 1
ATOM 1286 C C . GLN A 1 182 ? 195.25498 222.55355 328.25609 1.000 108.93912 162 GLN A C 1
ATOM 1287 O O . GLN A 1 182 ? 196.16598 221.84950 327.81017 1.000 107.17603 162 GLN A O 1
ATOM 1293 N N . VAL A 1 183 ? 195.03281 222.72049 329.55607 1.000 111.15822 163 VAL A N 1
ATOM 1294 C CA . VAL A 1 183 ? 195.79960 222.03535 330.58813 1.000 113.88530 163 VAL A CA 1
ATOM 1295 C C . VAL A 1 183 ? 194.83141 221.27338 331.47995 1.000 118.08248 163 VAL A C 1
ATOM 1296 O O . VAL A 1 183 ? 193.80340 221.81745 331.90084 1.000 120.25007 163 VAL A O 1
ATOM 1300 N N . GLU A 1 184 ? 195.15225 220.01034 331.74991 1.000 118.59304 164 GLU A N 1
ATOM 1301 C CA . GLU A 1 184 ? 194.34805 219.20435 332.66375 1.000 122.01026 164 GLU A CA 1
ATOM 1302 C C . GLU A 1 184 ? 195.27086 218.24422 333.39381 1.000 123.23591 164 GLU A C 1
ATOM 1303 O O . GLU A 1 184 ? 195.95988 217.44120 332.75686 1.000 121.45471 164 GLU A O 1
ATOM 1309 N N . GLY A 1 185 ? 195.28268 218.33213 334.72182 1.000 124.11642 165 GLY A N 1
ATOM 1310 C CA . GLY A 1 185 ? 196.16149 217.50900 335.52689 1.000 126.01956 165 GLY A CA 1
ATOM 1311 C C . GLY A 1 185 ? 197.61956 217.74789 335.19911 1.000 124.14388 165 GLY A C 1
ATOM 1312 O O . GLY A 1 185 ? 198.16662 218.81282 335.50026 1.000 124.40210 165 GLY A O 1
ATOM 1313 N N . SER A 1 186 ? 198.25656 216.76187 334.57714 1.000 124.05038 166 SER A N 1
ATOM 1314 C CA . SER A 1 186 ? 199.63763 216.86378 334.12434 1.000 121.84298 166 SER A CA 1
ATOM 1315 C C . SER A 1 186 ? 199.72183 216.68687 332.61434 1.000 118.10166 166 SER A C 1
ATOM 1316 O O . SER A 1 186 ? 200.66885 216.09582 332.09044 1.000 116.30686 166 SER A O 1
ATOM 1319 N N . GLN A 1 187 ? 198.72698 217.19900 331.89124 1.000 119.56651 167 GLN A N 1
ATOM 1320 C CA . GLN A 1 187 ? 198.66717 217.05210 330.44322 1.000 116.37289 167 GLN A CA 1
ATOM 1321 C C . GLN A 1 187 ? 198.40039 218.39817 329.78927 1.000 114.06138 167 GLN A C 1
ATOM 1322 O O . GLN A 1 187 ? 197.50539 219.13822 330.21519 1.000 116.29806 167 GLN A O 1
ATOM 1328 N N . LEU A 1 188 ? 199.18256 218.70416 328.75440 1.000 113.80327 168 LEU A N 1
ATOM 1329 C CA . LEU A 1 188 ? 199.00978 219.88923 327.92445 1.000 109.97588 168 LEU A CA 1
ATOM 1330 C C . LEU A 1 188 ? 198.59194 219.45436 326.52736 1.000 106.67994 168 LEU A C 1
ATOM 1331 O O . LEU A 1 188 ? 199.19794 218.54434 325.95139 1.000 105.24941 168 LEU A O 1
ATOM 1336 N N . ARG A 1 189 ? 197.56008 220.10249 325.99026 1.000 104.87190 169 ARG A N 1
ATOM 1337 C CA . ARG A 1 189 ? 196.99523 219.74362 324.69715 1.000 102.68723 169 ARG A CA 1
ATOM 1338 C C . ARG A 1 189 ? 196.85346 220.98669 323.83021 1.000 99.81214 169 ARG A C 1
ATOM 1339 O O . ARG A 1 189 ? 196.32349 222.00871 324.27820 1.000 101.31802 169 ARG A O 1
ATOM 1347 N N . LEU A 1 190 ? 197.33163 220.89072 322.59327 1.000 100.25128 170 LEU A N 1
ATOM 1348 C CA . LEU A 1 190 ? 197.15586 221.92081 321.57932 1.000 97.37399 170 LEU A CA 1
ATOM 1349 C C . LEU A 1 190 ? 196.25197 221.36096 320.49115 1.000 96.44384 170 LEU A C 1
ATOM 1350 O O . LEU A 1 190 ? 196.57796 220.34297 319.87013 1.000 96.00261 170 LEU A O 1
ATOM 1355 N N . VAL A 1 191 ? 195.12206 222.02107 320.26403 1.000 96.36733 171 VAL A N 1
ATOM 1356 C CA . VAL A 1 191 ? 194.14316 221.59123 319.27187 1.000 95.76375 171 VAL A CA 1
ATOM 1357 C C . VAL A 1 191 ? 193.92340 222.72831 318.28591 1.000 94.04588 171 VAL A C 1
ATOM 1358 O O . VAL A 1 191 ? 193.67545 223.87031 318.68795 1.000 95.45383 171 VAL A O 1
ATOM 1362 N N . ALA A 1 192 ? 194.01956 222.41938 316.99790 1.000 96.07892 172 ALA A N 1
ATOM 1363 C CA . ALA A 1 192 ? 193.72179 223.38748 315.95492 1.000 94.26030 172 ALA A CA 1
ATOM 1364 C C . ALA A 1 192 ? 192.72587 222.77363 314.98874 1.000 94.53929 172 ALA A C 1
ATOM 1365 O O . ALA A 1 192 ? 192.80081 221.58164 314.68368 1.000 94.54710 172 ALA A O 1
ATOM 1367 N N . THR A 1 193 ? 191.78001 223.58174 314.52266 1.000 101.28110 173 THR A N 1
ATOM 1368 C CA . THR A 1 193 ? 190.80610 223.08589 313.56249 1.000 102.23253 173 THR A CA 1
ATOM 1369 C C . THR A 1 193 ? 190.28033 224.23000 312.71149 1.000 101.73289 173 THR A C 1
ATOM 1370 O O . THR A 1 193 ? 189.96135 225.30599 313.22452 1.000 103.20394 173 THR A O 1
ATOM 1374 N N . ASP A 1 194 ? 190.22549 223.97108 311.41447 1.000 103.73510 174 ASP A N 1
ATOM 1375 C CA . ASP A 1 194 ? 189.62271 224.97120 310.51145 1.000 103.23257 174 ASP A CA 1
ATOM 1376 C C . ASP A 1 194 ? 188.15068 224.60933 310.48221 1.000 106.44646 174 ASP A C 1
ATOM 1377 O O . ASP A 1 194 ? 187.49254 224.70732 311.51613 1.000 108.03453 174 ASP A O 1
ATOM 1382 N N . GLY A 1 195 ? 187.67479 224.13245 309.34612 1.000 107.26685 175 GLY A N 1
ATOM 1383 C CA . GLY A 1 195 ? 186.29675 223.63857 309.36289 1.000 110.12030 175 GLY A CA 1
ATOM 1384 C C . GLY A 1 195 ? 186.30365 222.16259 309.10680 1.000 109.20001 175 GLY A C 1
ATOM 1385 O O . GLY A 1 195 ? 185.41451 221.47163 309.65163 1.000 111.71369 175 GLY A O 1
ATOM 1386 N N . HIS A 1 196 ? 187.27372 221.67255 308.30990 1.000 106.34386 176 HIS A N 1
ATOM 1387 C CA . HIS A 1 196 ? 187.17465 220.41158 307.95781 1.000 106.28168 176 HIS A CA 1
ATOM 1388 C C . HIS A 1 196 ? 188.24751 219.69145 308.51391 1.000 105.62651 176 HIS A C 1
ATOM 1389 O O . HIS A 1 196 ? 188.14438 218.60544 308.75383 1.000 109.38701 176 HIS A O 1
ATOM 1396 N N . ARG A 1 197 ? 189.32953 220.30233 308.74911 1.000 102.59423 177 ARG A N 1
ATOM 1397 C CA . ARG A 1 197 ? 190.30737 219.38021 309.30919 1.000 100.87246 177 ARG A CA 1
ATOM 1398 C C . ARG A 1 197 ? 190.60019 219.71909 310.76825 1.000 101.51396 177 ARG A C 1
ATOM 1399 O O . ARG A 1 197 ? 190.23222 220.78009 311.27726 1.000 102.20216 177 ARG A O 1
ATOM 1407 N N . LEU A 1 198 ? 191.27201 218.79099 311.45228 1.000 96.52857 178 LEU A N 1
ATOM 1408 C CA . LEU A 1 198 ? 191.66184 219.02286 312.83735 1.000 97.18537 178 LEU A CA 1
ATOM 1409 C C . LEU A 1 198 ? 192.99674 218.34772 313.11750 1.000 96.33384 178 LEU A C 1
ATOM 1410 O O . LEU A 1 198 ? 193.26171 217.24873 312.62547 1.000 96.10900 178 LEU A O 1
ATOM 1415 N N . ALA A 1 199 ? 193.82668 219.01560 313.91866 1.000 93.83642 179 ALA A N 1
ATOM 1416 C CA . ALA A 1 199 ? 195.09957 218.48845 314.38281 1.000 93.00793 179 ALA A CA 1
ATOM 1417 C C . ALA A 1 199 ? 195.16837 218.61635 315.89782 1.000 95.14077 179 ALA A C 1
ATOM 1418 O O . ALA A 1 199 ? 194.74538 219.62935 316.46783 1.000 96.59984 179 ALA A O 1
ATOM 1420 N N . TYR A 1 200 ? 195.70818 217.58326 316.54483 1.000 92.77613 180 TYR A N 1
ATOM 1421 C CA . TYR A 1 200 ? 195.76497 217.50816 317.99784 1.000 95.32101 180 TYR A CA 1
ATOM 1422 C C . TYR A 1 200 ? 197.14187 217.02001 318.41500 1.000 94.46775 180 TYR A C 1
ATOM 1423 O O . TYR A 1 200 ? 197.62685 216.00900 317.89900 1.000 93.98369 180 TYR A O 1
ATOM 1432 N N . ALA A 1 201 ? 197.76780 217.73889 319.34314 1.000 93.24109 181 ALA A N 1
ATOM 1433 C CA . ALA A 1 201 ? 199.03668 217.33474 319.92429 1.000 93.29321 181 ALA A CA 1
ATOM 1434 C C . ALA A 1 201 ? 198.93048 217.41165 321.43828 1.000 95.24924 181 ALA A C 1
ATOM 1435 O O . ALA A 1 201 ? 198.18347 218.22569 321.98222 1.000 95.93441 181 ALA A O 1
ATOM 1437 N N . ALA A 1 202 ? 199.67430 216.54354 322.11633 1.000 100.35229 182 ALA A N 1
ATOM 1438 C CA . ALA A 1 202 ? 199.60909 216.48746 323.56832 1.000 104.55409 182 ALA A CA 1
ATOM 1439 C C . ALA A 1 202 ? 200.98098 216.13730 324.12249 1.000 105.81513 182 ALA A C 1
ATOM 1440 O O . ALA A 1 202 ? 201.83603 215.58926 323.42457 1.000 104.89387 182 ALA A O 1
ATOM 1442 N N . CYS A 1 203 ? 201.17983 216.47820 325.39254 1.000 107.44431 183 CYS A N 1
ATOM 1443 C CA . CYS A 1 203 ? 202.41070 216.13304 326.08869 1.000 109.30171 183 CYS A CA 1
ATOM 1444 C C . CYS A 1 203 ? 202.15350 216.18097 327.58866 1.000 113.90399 183 CYS A C 1
ATOM 1445 O O . CYS A 1 203 ? 201.10947 216.65003 328.04754 1.000 116.11537 183 CYS A O 1
ATOM 1448 N N . ALA A 1 204 ? 203.12134 215.67483 328.34476 1.000 114.54794 184 ALA A N 1
ATOM 1449 C CA . ALA A 1 204 ? 203.06414 215.70875 329.79675 1.000 117.82728 184 ALA A CA 1
ATOM 1450 C C . ALA A 1 204 ? 203.78018 216.94465 330.32593 1.000 117.47766 184 ALA A C 1
ATOM 1451 O O . ALA A 1 204 ? 204.77130 217.40659 329.75410 1.000 115.42188 184 ALA A O 1
ATOM 1453 N N . ILE A 1 205 ? 203.26507 217.48062 331.42990 1.000 114.66114 185 ILE A N 1
ATOM 1454 C CA . ILE A 1 205 ? 203.83709 218.65353 332.07405 1.000 114.67640 185 ILE A CA 1
ATOM 1455 C C . ILE A 1 205 ? 204.07285 218.33941 333.54406 1.000 119.07294 185 ILE A C 1
ATOM 1456 O O . ILE A 1 205 ? 203.41569 217.47244 334.12792 1.000 122.20905 185 ILE A O 1
ATOM 1461 N N . ASP A 1 206 ? 205.02383 219.05729 334.14125 1.000 122.47219 186 ASP A N 1
ATOM 1462 C CA . ASP A 1 206 ? 205.44961 218.79516 335.51729 1.000 126.29169 186 ASP A CA 1
ATOM 1463 C C . ASP A 1 206 ? 204.64755 219.66517 336.48723 1.000 128.41600 186 ASP A C 1
ATOM 1464 O O . ASP A 1 206 ? 205.16554 220.55808 337.16036 1.000 129.47987 186 ASP A O 1
ATOM 1469 N N . ALA A 1 207 ? 203.35152 219.37529 336.54903 1.000 124.25563 187 ALA A N 1
ATOM 1470 C CA . ALA A 1 207 ? 202.43745 220.07431 337.44594 1.000 127.01262 187 ALA A CA 1
ATOM 1471 C C . ALA A 1 207 ? 201.15037 219.26642 337.54071 1.000 129.22573 187 ALA A C 1
ATOM 1472 O O . ALA A 1 207 ? 200.94139 218.30549 336.79662 1.000 128.37187 187 ALA A O 1
ATOM 1474 N N . ASP A 1 208 ? 200.29327 219.66744 338.47762 1.000 128.56324 188 ASP A N 1
ATOM 1475 C CA . ASP A 1 208 ? 198.94820 219.10855 338.63139 1.000 130.00433 188 ASP A CA 1
ATOM 1476 C C . ASP A 1 208 ? 197.98831 220.29364 338.62333 1.000 129.66378 188 ASP A C 1
ATOM 1477 O O . ASP A 1 208 ? 197.66921 220.85460 339.67432 1.000 132.36861 188 ASP A O 1
ATOM 1482 N N . LEU A 1 209 ? 197.52851 220.67276 337.43229 1.000 128.07291 189 LEU A N 1
ATOM 1483 C CA . LEU A 1 209 ? 196.73164 221.87684 337.28925 1.000 127.31365 189 LEU A CA 1
ATOM 1484 C C . LEU A 1 209 ? 195.28466 221.53799 336.95803 1.000 127.70218 189 LEU A C 1
ATOM 1485 O O . LEU A 1 209 ? 195.02467 220.57706 336.22593 1.000 126.39637 189 LEU A O 1
ATOM 1490 N N . PRO A 1 210 ? 194.32865 222.30204 337.47994 1.000 129.50309 190 PRO A N 1
ATOM 1491 C CA . PRO A 1 210 ? 192.92969 222.09720 337.08973 1.000 130.13053 190 PRO A CA 1
ATOM 1492 C C . PRO A 1 210 ? 192.72293 222.43331 335.62372 1.000 127.09578 190 PRO A C 1
ATOM 1493 O O . PRO A 1 210 ? 193.46008 223.22728 335.03388 1.000 124.79808 190 PRO A O 1
ATOM 1497 N N . ARG A 1 211 ? 191.71095 221.80244 335.03054 1.000 129.51891 191 ARG A N 1
ATOM 1498 C CA . ARG A 1 211 ? 191.45917 221.97155 333.60451 1.000 126.03889 191 ARG A CA 1
ATOM 1499 C C . ARG A 1 211 ? 191.14735 223.42660 333.27956 1.000 124.07363 191 ARG A C 1
ATOM 1500 O O . ARG A 1 211 ? 190.18633 224.00166 333.80346 1.000 125.70340 191 ARG A O 1
ATOM 1508 N N . ALA A 1 212 ? 191.96652 224.01658 332.41372 1.000 120.48214 192 ALA A N 1
ATOM 1509 C CA . ALA A 1 212 ? 191.76071 225.36963 331.92377 1.000 119.00396 192 ALA A CA 1
ATOM 1510 C C . ALA A 1 212 ? 192.11493 225.39770 330.44583 1.000 115.39327 192 ALA A C 1
ATOM 1511 O O . ALA A 1 212 ? 192.80992 224.51366 329.94187 1.000 114.29713 192 ALA A O 1
ATOM 1513 N N . GLU A 1 213 ? 191.62112 226.41578 329.74482 1.000 112.96938 193 GLU A N 1
ATOM 1514 C CA . GLU A 1 213 ? 191.87233 226.50485 328.31586 1.000 109.36404 193 GLU A CA 1
ATOM 1515 C C . GLU A 1 213 ? 191.84352 227.95788 327.86995 1.000 107.88277 193 GLU A C 1
ATOM 1516 O O . GLU A 1 213 ? 191.11352 228.78492 328.42390 1.000 109.88392 193 GLU A O 1
ATOM 1522 N N . VAL A 1 214 ? 192.66569 228.25587 326.86309 1.000 107.45846 194 VAL A N 1
ATOM 1523 C CA . VAL A 1 214 ? 192.66590 229.54892 326.18817 1.000 105.75859 194 VAL A CA 1
ATOM 1524 C C . VAL A 1 214 ? 192.72609 229.30201 324.68716 1.000 102.93060 194 VAL A C 1
ATOM 1525 O O . VAL A 1 214 ? 193.05706 228.20701 324.22614 1.000 101.62247 194 VAL A O 1
ATOM 1529 N N . ILE A 1 215 ? 192.38530 230.33409 323.92218 1.000 104.28556 195 ILE A N 1
ATOM 1530 C CA . ILE A 1 215 ? 192.44450 230.28718 322.46518 1.000 101.46671 195 ILE A CA 1
ATOM 1531 C C . ILE A 1 215 ? 193.45765 231.33811 322.03240 1.000 99.23769 195 ILE A C 1
ATOM 1532 O O . ILE A 1 215 ? 193.15377 232.53714 322.00343 1.000 99.96201 195 ILE A O 1
ATOM 1537 N N . LEU A 1 216 ? 194.66366 230.89402 321.70354 1.000 99.21046 196 LEU A N 1
ATOM 1538 C CA . LEU A 1 216 ? 195.72180 231.81295 321.30175 1.000 96.25565 196 LEU A CA 1
ATOM 1539 C C . LEU A 1 216 ? 195.44305 232.35907 319.90474 1.000 92.85346 196 LEU A C 1
ATOM 1540 O O . LEU A 1 216 ? 195.14411 231.58415 318.99065 1.000 91.60231 196 LEU A O 1
ATOM 1545 N N . PRO A 1 217 ? 195.52819 233.67107 319.69784 1.000 96.94862 197 PRO A N 1
ATOM 1546 C CA . PRO A 1 217 ? 195.37844 234.21517 318.34385 1.000 93.69983 197 PRO A CA 1
ATOM 1547 C C . PRO A 1 217 ? 196.48452 233.71613 317.42498 1.000 89.96556 197 PRO A C 1
ATOM 1548 O O . PRO A 1 217 ? 197.56642 233.32301 317.86610 1.000 89.73002 197 PRO A O 1
ATOM 1552 N N . ARG A 1 218 ? 196.19171 233.72424 316.12093 1.000 97.56212 198 ARG A N 1
ATOM 1553 C CA . ARG A 1 218 ? 197.13679 233.18122 315.14803 1.000 94.42096 198 ARG A CA 1
ATOM 1554 C C . ARG A 1 218 ? 198.44986 233.95610 315.14627 1.000 92.28438 198 ARG A C 1
ATOM 1555 O O . ARG A 1 218 ? 199.53182 233.35801 315.06338 1.000 91.47730 198 ARG A O 1
ATOM 1563 N N . LYS A 1 219 ? 198.37897 235.28610 315.23234 1.000 94.37339 199 LYS A N 1
ATOM 1564 C CA . LYS A 1 219 ? 199.59903 236.08399 315.30257 1.000 92.31594 199 LYS A CA 1
ATOM 1565 C C . LYS A 1 219 ? 200.40783 235.73083 316.54366 1.000 92.86595 199 LYS A C 1
ATOM 1566 O O . LYS A 1 219 ? 201.64283 235.66572 316.49283 1.000 91.13268 199 LYS A O 1
ATOM 1572 N N . THR A 1 220 ? 199.72565 235.49782 317.66755 1.000 88.14652 200 THR A N 1
ATOM 1573 C CA . THR A 1 220 ? 200.41244 235.03668 318.86761 1.000 89.79901 200 THR A CA 1
ATOM 1574 C C . THR A 1 220 ? 201.08335 233.69064 318.63062 1.000 89.08161 200 THR A C 1
ATOM 1575 O O . THR A 1 220 ? 202.20726 233.46451 319.08777 1.000 89.88024 200 THR A O 1
ATOM 1579 N N . VAL A 1 221 ? 200.41337 232.78775 317.91247 1.000 92.28930 201 VAL A N 1
ATOM 1580 C CA . VAL A 1 221 ? 201.00129 231.48171 317.62247 1.000 91.07104 201 VAL A CA 1
ATOM 1581 C C . VAL A 1 221 ? 202.27942 231.64165 316.80766 1.000 87.68170 201 VAL A C 1
ATOM 1582 O O . VAL A 1 221 ? 203.30432 231.01554 317.09877 1.000 87.84836 201 VAL A O 1
ATOM 1586 N N . LEU A 1 222 ? 202.24264 232.49272 315.77871 1.000 91.79340 202 LEU A N 1
ATOM 1587 C CA . LEU A 1 222 ? 203.41878 232.67666 314.92989 1.000 89.47986 202 LEU A CA 1
ATOM 1588 C C . LEU A 1 222 ? 204.56573 233.34051 315.69009 1.000 88.99210 202 LEU A C 1
ATOM 1589 O O . LEU A 1 222 ? 205.72871 232.92941 315.56023 1.000 88.36518 202 LEU A O 1
ATOM 1594 N N . GLU A 1 223 ? 204.26371 234.36749 316.48712 1.000 88.50879 203 GLU A N 1
ATOM 1595 C CA . GLU A 1 223 ? 205.31166 235.02134 317.26531 1.000 88.76608 203 GLU A CA 1
ATOM 1596 C C . GLU A 1 223 ? 205.89943 234.07422 318.30233 1.000 89.72303 203 GLU A C 1
ATOM 1597 O O . GLU A 1 223 ? 207.11039 234.08710 318.55150 1.000 89.42116 203 GLU A O 1
ATOM 1603 N N . LEU A 1 224 ? 205.05527 233.24526 318.91916 1.000 88.74430 204 LEU A N 1
ATOM 1604 C CA . LEU A 1 224 ? 205.53404 232.24916 319.86916 1.000 91.09199 204 LEU A CA 1
ATOM 1605 C C . LEU A 1 224 ? 206.40805 231.21112 319.17722 1.000 89.49374 204 LEU A C 1
ATOM 1606 O O . LEU A 1 224 ? 207.38592 230.72300 319.75532 1.000 89.94475 204 LEU A O 1
ATOM 1611 N N . PHE A 1 225 ? 206.06119 230.85723 317.93715 1.000 93.95302 205 PHE A N 1
ATOM 1612 C CA . PHE A 1 225 ? 206.90122 229.96021 317.15021 1.000 91.95049 205 PHE A CA 1
ATOM 1613 C C . PHE A 1 225 ? 208.26831 230.57810 316.89044 1.000 89.89326 205 PHE A C 1
ATOM 1614 O O . PHE A 1 225 ? 209.29424 229.89000 316.96554 1.000 89.44678 205 PHE A O 1
ATOM 1622 N N . LYS A 1 226 ? 208.30247 231.87512 316.57553 1.000 92.28091 206 LYS A N 1
ATOM 1623 C CA . LYS A 1 226 ? 209.58656 232.55301 316.40675 1.000 91.52375 206 LYS A CA 1
ATOM 1624 C C . LYS A 1 226 ? 210.37138 232.59886 317.71487 1.000 92.02905 206 LYS A C 1
ATOM 1625 O O . LYS A 1 226 ? 211.60237 232.48174 317.71403 1.000 91.66031 206 LYS A O 1
ATOM 1631 N N . LEU A 1 227 ? 209.67224 232.77585 318.83878 1.000 88.27064 207 LEU A N 1
ATOM 1632 C CA . LEU A 1 227 ? 210.34107 232.99871 320.11789 1.000 90.33014 207 LEU A CA 1
ATOM 1633 C C . LEU A 1 227 ? 211.11990 231.77460 320.58692 1.000 91.70968 207 LEU A C 1
ATOM 1634 O O . LEU A 1 227 ? 212.15982 231.91847 321.24108 1.000 92.70535 207 LEU A O 1
ATOM 1639 N N . LEU A 1 228 ? 210.64483 230.57467 320.26778 1.000 91.95061 208 LEU A N 1
ATOM 1640 C CA . LEU A 1 228 ? 211.24065 229.33858 320.77478 1.000 93.60192 208 LEU A CA 1
ATOM 1641 C C . LEU A 1 228 ? 212.50074 229.03052 319.97394 1.000 92.85012 208 LEU A C 1
ATOM 1642 O O . LEU A 1 228 ? 212.47181 228.30158 318.98189 1.000 92.86397 208 LEU A O 1
ATOM 1647 N N . ASN A 1 229 ? 213.63072 229.58639 320.41713 1.000 96.25613 209 ASN A N 1
ATOM 1648 C CA . ASN A 1 229 ? 214.89980 229.40332 319.72830 1.000 95.48751 209 ASN A CA 1
ATOM 1649 C C . ASN A 1 229 ? 215.95762 228.66617 320.53840 1.000 98.15021 209 ASN A C 1
ATOM 1650 O O . ASN A 1 229 ? 217.03467 228.38711 319.99854 1.000 99.10035 209 ASN A O 1
ATOM 1655 N N . ASN A 1 230 ? 215.69541 228.34411 321.80535 1.000 98.40088 210 ASN A N 1
ATOM 1656 C CA . ASN A 1 230 ? 216.62323 227.55498 322.61143 1.000 101.12831 210 ASN A CA 1
ATOM 1657 C C . ASN A 1 230 ? 216.02507 226.17502 322.84526 1.000 102.75384 210 ASN A C 1
ATOM 1658 O O . ASN A 1 230 ? 215.15193 226.01504 323.71312 1.000 105.12255 210 ASN A O 1
ATOM 1663 N N . PRO A 1 231 ? 216.45208 225.15103 322.10225 1.000 101.28432 211 PRO A N 1
ATOM 1664 C CA . PRO A 1 231 ? 215.82394 223.82607 322.24808 1.000 102.40359 211 PRO A CA 1
ATOM 1665 C C . PRO A 1 231 ? 215.96869 223.22397 323.63506 1.000 105.91028 211 PRO A C 1
ATOM 1666 O O . PRO A 1 231 ? 215.04856 222.54102 324.10088 1.000 108.02863 211 PRO A O 1
ATOM 1670 N N . ASP A 1 232 ? 217.09062 223.46083 324.31423 1.000 102.62668 212 ASP A N 1
ATOM 1671 C CA . ASP A 1 232 ? 217.35438 222.81372 325.59323 1.000 106.13579 212 ASP A CA 1
ATOM 1672 C C . ASP A 1 232 ? 216.80928 223.58769 326.78520 1.000 107.87488 212 ASP A C 1
ATOM 1673 O O . ASP A 1 232 ? 216.63108 222.99764 327.85714 1.000 110.99036 212 ASP A O 1
ATOM 1678 N N . ASP A 1 233 ? 216.54642 224.87973 326.63225 1.000 103.03784 213 ASP A N 1
ATOM 1679 C CA . ASP A 1 233 ? 215.96434 225.66871 327.70321 1.000 105.32023 213 ASP A CA 1
ATOM 1680 C C . ASP A 1 233 ? 214.44832 225.49985 327.72799 1.000 105.42188 213 ASP A C 1
ATOM 1681 O O . ASP A 1 233 ? 213.83843 225.12897 326.72288 1.000 103.60066 213 ASP A O 1
ATOM 1686 N N . PRO A 1 234 ? 213.81818 225.73683 328.87392 1.000 101.06338 214 PRO A N 1
ATOM 1687 C CA . PRO A 1 234 ? 212.36016 225.64696 328.96170 1.000 101.62523 214 PRO A CA 1
ATOM 1688 C C . PRO A 1 234 ? 211.67931 226.99703 328.75469 1.000 100.24638 214 PRO A C 1
ATOM 1689 O O . PRO A 1 234 ? 212.31141 228.05597 328.75885 1.000 99.86036 214 PRO A O 1
ATOM 1693 N N . ILE A 1 235 ? 210.36233 226.93116 328.57350 1.000 98.75941 215 ILE A N 1
ATOM 1694 C CA . ILE A 1 235 ? 209.49145 228.09725 328.50645 1.000 98.20648 215 ILE A CA 1
ATOM 1695 C C . ILE A 1 235 ? 208.39428 227.92728 329.54629 1.000 101.93859 215 ILE A C 1
ATOM 1696 O O . ILE A 1 235 ? 207.87915 226.81931 329.74614 1.000 103.58848 215 ILE A O 1
ATOM 1701 N N . GLN A 1 236 ? 208.05229 229.02227 330.21931 1.000 100.20957 216 GLN A N 1
ATOM 1702 C CA . GLN A 1 236 ? 207.00115 229.03130 331.22716 1.000 104.51421 216 GLN A CA 1
ATOM 1703 C C . GLN A 1 236 ? 205.75229 229.69045 330.65803 1.000 103.59502 216 GLN A C 1
ATOM 1704 O O . GLN A 1 236 ? 205.83047 230.76248 330.04611 1.000 101.47223 216 GLN A O 1
ATOM 1710 N N . ILE A 1 237 ? 204.60620 229.04654 330.86382 1.000 104.69610 217 ILE A N 1
ATOM 1711 C CA . ILE A 1 237 ? 203.31331 229.53968 330.40467 1.000 104.18625 217 ILE A CA 1
ATOM 1712 C C . ILE A 1 237 ? 202.44116 229.80668 331.62357 1.000 108.65981 217 ILE A C 1
ATOM 1713 O O . ILE A 1 237 ? 202.28896 228.93664 332.49349 1.000 111.33280 217 ILE A O 1
ATOM 1718 N N . GLU A 1 238 ? 201.87326 231.01073 331.68156 1.000 108.98287 218 GLU A N 1
ATOM 1719 C CA . GLU A 1 238 ? 200.95915 231.41775 332.73746 1.000 112.30282 218 GLU A CA 1
ATOM 1720 C C . GLU A 1 238 ? 199.63927 231.84491 332.11130 1.000 111.39010 218 GLU A C 1
ATOM 1721 O O . GLU A 1 238 ? 199.62048 232.68197 331.20035 1.000 108.38729 218 GLU A O 1
ATOM 1727 N N . LEU A 1 239 ? 198.54415 231.26698 332.59911 1.000 114.95399 219 LEU A N 1
ATOM 1728 C CA . LEU A 1 239 ? 197.19925 231.56913 332.11494 1.000 114.93724 219 LEU A CA 1
ATOM 1729 C C . LEU A 1 239 ? 196.56921 232.58312 333.06191 1.000 118.29539 219 LEU A C 1
ATOM 1730 O O . LEU A 1 239 ? 196.05402 232.22110 334.12282 1.000 121.36847 219 LEU A O 1
ATOM 1735 N N . LEU A 1 240 ? 196.61138 233.85515 332.67900 1.000 118.55530 220 LEU A N 1
ATOM 1736 C CA . LEU A 1 240 ? 195.96336 234.90815 333.44598 1.000 120.85279 220 LEU A CA 1
ATOM 1737 C C . LEU A 1 240 ? 194.46240 234.86031 333.16676 1.000 122.01977 220 LEU A C 1
ATOM 1738 O O . LEU A 1 240 ? 193.95441 233.93940 332.51963 1.000 120.70074 220 LEU A O 1
ATOM 1743 N N . ASP A 1 241 ? 193.72842 235.85834 333.64872 1.000 126.35462 221 ASP A N 1
ATOM 1744 C CA . ASP A 1 241 ? 192.29447 235.94049 333.38353 1.000 126.24659 221 ASP A CA 1
ATOM 1745 C C . ASP A 1 241 ? 192.10872 236.49560 331.97553 1.000 122.74764 221 ASP A C 1
ATOM 1746 O O . ASP A 1 241 ? 192.16186 237.70961 331.75962 1.000 122.15647 221 ASP A O 1
ATOM 1751 N N . LYS A 1 242 ? 191.89677 235.59468 331.01345 1.000 120.50832 222 LYS A N 1
ATOM 1752 C CA . LYS A 1 242 ? 191.73100 235.94278 329.59945 1.000 117.79516 222 LYS A CA 1
ATOM 1753 C C . LYS A 1 242 ? 192.96415 236.64071 329.02666 1.000 115.16224 222 LYS A C 1
ATOM 1754 O O . LYS A 1 242 ? 192.85335 237.50877 328.15770 1.000 112.77723 222 LYS A O 1
ATOM 1760 N N . GLN A 1 243 ? 194.14204 236.25557 329.51381 1.000 114.78222 223 GLN A N 1
ATOM 1761 C CA . GLN A 1 243 ? 195.42416 236.63749 328.93701 1.000 111.58158 223 GLN A CA 1
ATOM 1762 C C . GLN A 1 243 ? 196.38303 235.46839 329.10007 1.000 111.01295 223 GLN A C 1
ATOM 1763 O O . GLN A 1 243 ? 196.17583 234.58736 329.93499 1.000 113.08425 223 GLN A O 1
ATOM 1769 N N . VAL A 1 244 ? 197.44014 235.45335 328.29122 1.000 106.64218 224 VAL A N 1
ATOM 1770 C CA . VAL A 1 244 ? 198.48403 234.44125 328.42430 1.000 105.93916 224 VAL A CA 1
ATOM 1771 C C . VAL A 1 244 ? 199.84409 235.12112 328.45054 1.000 104.82357 224 VAL A C 1
ATOM 1772 O O . VAL A 1 244 ? 200.10428 236.04315 327.67064 1.000 103.10455 224 VAL A O 1
ATOM 1776 N N . ARG A 1 245 ? 200.71192 234.66099 329.35063 1.000 104.76973 225 ARG A N 1
ATOM 1777 C CA . ARG A 1 245 ? 202.07495 235.16886 329.45786 1.000 103.88321 225 ARG A CA 1
ATOM 1778 C C . ARG A 1 245 ? 203.05288 234.02178 329.24892 1.000 102.42490 225 ARG A C 1
ATOM 1779 O O . ARG A 1 245 ? 203.09368 233.07673 330.04487 1.000 104.52366 225 ARG A O 1
ATOM 1787 N N . PHE A 1 246 ? 203.83304 234.10578 328.17504 1.000 100.17160 226 PHE A N 1
ATOM 1788 C CA . PHE A 1 246 ? 204.92599 233.17970 327.91313 1.000 97.50870 226 PHE A CA 1
ATOM 1789 C C . PHE A 1 246 ? 206.24500 233.84455 328.28136 1.000 97.52192 226 PHE A C 1
ATOM 1790 O O . PHE A 1 246 ? 206.43314 235.04155 328.05047 1.000 96.84396 226 PHE A O 1
ATOM 1798 N N . GLN A 1 247 ? 207.15584 233.06843 328.86244 1.000 97.11042 227 GLN A N 1
ATOM 1799 C CA . GLN A 1 247 ? 208.43683 233.60829 329.30266 1.000 97.18796 227 GLN A CA 1
ATOM 1800 C C . GLN A 1 247 ? 209.53778 232.60721 328.99775 1.000 95.40214 227 GLN A C 1
ATOM 1801 O O . GLN A 1 247 ? 209.46462 231.45219 329.43267 1.000 98.16573 227 GLN A O 1
ATOM 1807 N N . CYS A 1 248 ? 210.55293 233.05117 328.25692 1.000 95.63163 228 CYS A N 1
ATOM 1808 C CA . CYS A 1 248 ? 211.70890 232.21508 327.95103 1.000 94.57982 228 CYS A CA 1
ATOM 1809 C C . CYS A 1 248 ? 212.77807 233.06203 327.27924 1.000 91.71711 228 CYS A C 1
ATOM 1810 O O . CYS A 1 248 ? 212.47025 234.03810 326.59026 1.000 90.38971 228 CYS A O 1
ATOM 1813 N N . ASN A 1 249 ? 214.03700 232.65990 327.47939 1.000 93.05893 229 ASN A N 1
ATOM 1814 C CA . ASN A 1 249 ? 215.19215 233.30384 326.85159 1.000 90.67212 229 ASN A CA 1
ATOM 1815 C C . ASN A 1 249 ? 215.25724 234.79181 327.18770 1.000 91.05800 229 ASN A C 1
ATOM 1816 O O . ASN A 1 249 ? 215.60843 235.62183 326.34680 1.000 88.90085 229 ASN A O 1
ATOM 1821 N N . GLY A 1 250 ? 214.91609 235.13276 328.42767 1.000 88.75003 230 GLY A N 1
ATOM 1822 C CA . GLY A 1 250 ? 214.90116 236.52574 328.83376 1.000 89.97122 230 GLY A CA 1
ATOM 1823 C C . GLY A 1 250 ? 213.87334 237.36587 328.11467 1.000 87.24680 230 GLY A C 1
ATOM 1824 O O . GLY A 1 250 ? 214.00046 238.59286 328.07776 1.000 86.79335 230 GLY A O 1
ATOM 1825 N N . THR A 1 251 ? 212.85236 236.73700 327.54248 1.000 88.07054 231 THR A N 1
ATOM 1826 C CA . THR A 1 251 ? 211.83654 237.42115 326.75838 1.000 85.56040 231 THR A CA 1
ATOM 1827 C C . THR A 1 251 ? 210.45943 237.06424 327.29716 1.000 88.59182 231 THR A C 1
ATOM 1828 O O . THR A 1 251 ? 210.18528 235.89924 327.61205 1.000 90.69166 231 THR A O 1
ATOM 1832 N N . THR A 1 252 ? 209.59951 238.07531 327.40011 1.000 87.78484 232 THR A N 1
ATOM 1833 C CA . THR A 1 252 ? 208.24642 237.92840 327.91691 1.000 91.42910 232 THR A CA 1
ATOM 1834 C C . THR A 1 252 ? 207.24561 238.36755 326.85879 1.000 88.98115 232 THR A C 1
ATOM 1835 O O . THR A 1 252 ? 207.38379 239.44958 326.27388 1.000 86.96314 232 THR A O 1
ATOM 1839 N N . ILE A 1 253 ? 206.24257 237.52566 326.61860 1.000 88.77783 233 ILE A N 1
ATOM 1840 C CA . ILE A 1 253 ? 205.14372 237.81082 325.70546 1.000 87.38242 233 ILE A CA 1
ATOM 1841 C C . ILE A 1 253 ? 203.84961 237.78788 326.50328 1.000 92.36651 233 ILE A C 1
ATOM 1842 O O . ILE A 1 253 ? 203.58042 236.82186 327.22518 1.000 95.87255 233 ILE A O 1
ATOM 1847 N N . VAL A 1 254 ? 203.05472 238.84696 326.37823 1.000 94.12640 234 VAL A N 1
ATOM 1848 C CA . VAL A 1 254 ? 201.72364 238.92005 326.96805 1.000 97.31392 234 VAL A CA 1
ATOM 1849 C C . VAL A 1 254 ? 200.72582 239.08221 325.83292 1.000 95.16024 234 VAL A C 1
ATOM 1850 O O . VAL A 1 254 ? 200.88102 239.97225 324.98900 1.000 92.23781 234 VAL A O 1
ATOM 1854 N N . SER A 1 255 ? 199.70974 238.22430 325.80372 1.000 98.97717 235 SER A N 1
ATOM 1855 C CA . SER A 1 255 ? 198.79790 238.19446 324.67159 1.000 97.40986 235 SER A CA 1
ATOM 1856 C C . SER A 1 255 ? 197.35283 238.10156 325.13338 1.000 100.65062 235 SER A C 1
ATOM 1857 O O . SER A 1 255 ? 197.03563 237.38453 326.08929 1.000 103.88678 235 SER A O 1
ATOM 1860 N N . LYS A 1 256 ? 196.48999 238.83868 324.43530 1.000 99.66128 236 LYS A N 1
ATOM 1861 C CA . LYS A 1 256 ? 195.05096 238.67781 324.54409 1.000 102.45863 236 LYS A CA 1
ATOM 1862 C C . LYS A 1 256 ? 194.63792 237.32688 323.96994 1.000 101.73123 236 LYS A C 1
ATOM 1863 O O . LYS A 1 256 ? 195.36298 236.70787 323.18801 1.000 98.98796 236 LYS A O 1
ATOM 1869 N N . VAL A 1 257 ? 193.45083 236.86996 324.36175 1.000 101.73627 237 VAL A N 1
ATOM 1870 C CA . VAL A 1 257 ? 192.94077 235.58504 323.90859 1.000 101.64751 237 VAL A CA 1
ATOM 1871 C C . VAL A 1 257 ? 191.63390 235.79820 323.15942 1.000 101.94955 237 VAL A C 1
ATOM 1872 O O . VAL A 1 257 ? 190.96897 236.82926 323.29139 1.000 103.33283 237 VAL A O 1
ATOM 1876 N N . ILE A 1 258 ? 191.27092 234.79729 322.36431 1.000 102.34694 238 ILE A N 1
ATOM 1877 C CA . ILE A 1 258 ? 189.97901 234.78645 321.69012 1.000 102.66972 238 ILE A CA 1
ATOM 1878 C C . ILE A 1 258 ? 188.91683 234.34148 322.68395 1.000 106.53251 238 ILE A C 1
ATOM 1879 O O . ILE A 1 258 ? 189.03265 233.27643 323.30089 1.000 107.56610 238 ILE A O 1
ATOM 1884 N N . ASP A 1 259 ? 187.88088 235.15956 322.84485 1.000 111.18200 239 ASP A N 1
ATOM 1885 C CA . ASP A 1 259 ? 186.83272 234.90760 323.82769 1.000 115.15234 239 ASP A CA 1
ATOM 1886 C C . ASP A 1 259 ? 185.73574 234.07474 323.17548 1.000 115.37119 239 ASP A C 1
ATOM 1887 O O . ASP A 1 259 ? 184.99591 234.57086 322.31941 1.000 115.55324 239 ASP A O 1
ATOM 1892 N N . GLY A 1 260 ? 185.62857 232.81572 323.57738 1.000 112.16772 240 GLY A N 1
ATOM 1893 C CA . GLY A 1 260 ? 184.60957 231.94085 323.03118 1.000 112.96547 240 GLY A CA 1
ATOM 1894 C C . GLY A 1 260 ? 184.84838 230.51280 323.46013 1.000 114.13779 240 GLY A C 1
ATOM 1895 O O . GLY A 1 260 ? 185.87926 230.17267 324.04825 1.000 114.43024 240 GLY A O 1
ATOM 1896 N N . LYS A 1 261 ? 183.86434 229.67191 323.15093 1.000 116.17023 241 LYS A N 1
ATOM 1897 C CA . LYS A 1 261 ? 183.92517 228.25288 323.47585 1.000 116.74450 241 LYS A CA 1
ATOM 1898 C C . LYS A 1 261 ? 184.46027 227.48191 322.27588 1.000 114.01583 241 LYS A C 1
ATOM 1899 O O . LYS A 1 261 ? 183.85542 227.50303 321.19779 1.000 113.75065 241 LYS A O 1
ATOM 1905 N N . PHE A 1 262 ? 185.59218 226.80680 322.46499 1.000 115.02346 242 PHE A N 1
ATOM 1906 C CA . PHE A 1 262 ? 186.16526 225.99181 321.40802 1.000 112.17851 242 PHE A CA 1
ATOM 1907 C C . PHE A 1 262 ? 185.37316 224.69289 321.25683 1.000 113.49748 242 PHE A C 1
ATOM 1908 O O . PHE A 1 262 ? 184.84397 224.16188 322.23772 1.000 116.50771 242 PHE A O 1
ATOM 1916 N N . PRO A 1 263 ? 185.27029 224.16798 320.03478 1.000 112.02095 243 PRO A N 1
ATOM 1917 C CA . PRO A 1 263 ? 184.51620 222.92606 319.82759 1.000 112.97728 243 PRO A CA 1
ATOM 1918 C C . PRO A 1 263 ? 185.13299 221.75496 320.58061 1.000 113.87484 243 PRO A C 1
ATOM 1919 O O . PRO A 1 263 ? 186.34495 221.69283 320.79877 1.000 113.09881 243 PRO A O 1
ATOM 1923 N N . ASP A 1 264 ? 184.27385 220.81901 320.97742 1.000 122.18348 244 ASP A N 1
ATOM 1924 C CA . ASP A 1 264 ? 184.70964 219.61193 321.67141 1.000 123.19432 244 ASP A CA 1
ATOM 1925 C C . ASP A 1 264 ? 185.32070 218.65894 320.65043 1.000 120.80957 244 ASP A C 1
ATOM 1926 O O . ASP A 1 264 ? 184.60977 218.08405 319.81930 1.000 120.94462 244 ASP A O 1
ATOM 1931 N N . PHE A 1 265 ? 186.64067 218.48281 320.71961 1.000 121.73136 245 PHE A N 1
ATOM 1932 C CA . PHE A 1 265 ? 187.36074 217.65681 319.75966 1.000 118.52517 245 PHE A CA 1
ATOM 1933 C C . PHE A 1 265 ? 187.17657 216.16381 319.99854 1.000 119.70997 245 PHE A C 1
ATOM 1934 O O . PHE A 1 265 ? 187.65261 215.36482 319.18355 1.000 117.55088 245 PHE A O 1
ATOM 1942 N N . ASN A 1 266 ? 186.51938 215.76680 321.08942 1.000 121.95293 246 ASN A N 1
ATOM 1943 C CA . ASN A 1 266 ? 186.35721 214.34480 321.37931 1.000 123.81722 246 ASN A CA 1
ATOM 1944 C C . ASN A 1 266 ? 185.34928 213.69395 320.43712 1.000 123.70262 246 ASN A C 1
ATOM 1945 O O . ASN A 1 266 ? 185.59626 212.60296 319.90909 1.000 123.04222 246 ASN A O 1
ATOM 1950 N N . ARG A 1 267 ? 184.20437 214.34707 320.21500 1.000 124.06265 247 ARG A N 1
ATOM 1951 C CA . ARG A 1 267 ? 183.24246 213.84922 319.23683 1.000 123.71893 247 ARG A CA 1
ATOM 1952 C C . ARG A 1 267 ? 183.82066 213.86025 317.82992 1.000 120.08175 247 ARG A C 1
ATOM 1953 O O . ARG A 1 267 ? 183.33972 213.12435 316.95980 1.000 120.97618 247 ARG A O 1
ATOM 1961 N N . VAL A 1 268 ? 184.83977 214.68818 317.60111 1.000 119.48336 248 VAL A N 1
ATOM 1962 C CA . VAL A 1 268 ? 185.49796 214.77120 316.30221 1.000 116.25959 248 VAL A CA 1
ATOM 1963 C C . VAL A 1 268 ? 186.19789 213.46416 315.95123 1.000 115.21452 248 VAL A C 1
ATOM 1964 O O . VAL A 1 268 ? 186.02400 212.92524 314.85117 1.000 113.72913 248 VAL A O 1
ATOM 1968 N N . ILE A 1 269 ? 186.99172 212.94003 316.87230 1.000 115.85871 249 ILE A N 1
ATOM 1969 C CA . ILE A 1 269 ? 187.95667 211.88896 316.52837 1.000 114.32702 249 ILE A CA 1
ATOM 1970 C C . ILE A 1 269 ? 187.22359 210.57304 316.28419 1.000 114.99544 249 ILE A C 1
ATOM 1971 O O . ILE A 1 269 ? 186.44242 210.13206 317.14805 1.000 117.45720 249 ILE A O 1
ATOM 1976 N N . PRO A 1 270 ? 187.43469 209.91610 315.14517 1.000 113.21426 250 PRO A N 1
ATOM 1977 C CA . PRO A 1 270 ? 186.82760 208.59917 314.92800 1.000 115.19013 250 PRO A CA 1
ATOM 1978 C C . PRO A 1 270 ? 187.46838 207.54005 315.81103 1.000 117.25840 250 PRO A C 1
ATOM 1979 O O . PRO A 1 270 ? 188.59532 207.68392 316.29120 1.000 117.17378 250 PRO A O 1
ATOM 1983 N N . LEU A 1 271 ? 186.72225 206.45611 316.02385 1.000 117.18229 251 LEU A N 1
ATOM 1984 C CA . LEU A 1 271 ? 187.14703 205.40501 316.93585 1.000 119.16009 251 LEU A CA 1
ATOM 1985 C C . LEU A 1 271 ? 187.10498 204.00405 316.34275 1.000 119.59837 251 LEU A C 1
ATOM 1986 O O . LEU A 1 271 ? 187.56480 203.06697 317.00475 1.000 120.91803 251 LEU A O 1
ATOM 1991 N N . ASP A 1 272 ? 186.57814 203.82318 315.12766 1.000 120.22373 252 ASP A N 1
ATOM 1992 C CA . ASP A 1 272 ? 186.35509 202.48823 314.58455 1.000 121.41348 252 ASP A CA 1
ATOM 1993 C C . ASP A 1 272 ? 186.92328 202.31927 313.17862 1.000 119.01285 252 ASP A C 1
ATOM 1994 O O . ASP A 1 272 ? 186.49530 201.41335 312.45550 1.000 119.72491 252 ASP A O 1
ATOM 1999 N N . ASN A 1 273 ? 187.86641 203.16521 312.77080 1.000 118.41528 253 ASN A N 1
ATOM 2000 C CA . ASN A 1 273 ? 188.47058 203.01624 311.45288 1.000 115.90571 253 ASN A CA 1
ATOM 2001 C C . ASN A 1 273 ? 189.25248 201.71117 311.38491 1.000 117.07863 253 ASN A C 1
ATOM 2002 O O . ASN A 1 273 ? 190.20535 201.50704 312.14403 1.000 117.32636 253 ASN A O 1
ATOM 2007 N N . ASP A 1 274 ? 188.84652 200.82627 310.47579 1.000 115.96437 254 ASP A N 1
ATOM 2008 C CA . ASP A 1 274 ? 189.37741 199.46922 310.42678 1.000 117.47322 254 ASP A CA 1
ATOM 2009 C C . ASP A 1 274 ? 190.47054 199.27119 309.38592 1.000 115.70507 254 ASP A C 1
ATOM 2010 O O . ASP A 1 274 ? 191.35843 198.43810 309.59599 1.000 116.89055 254 ASP A O 1
ATOM 2015 N N . LYS A 1 275 ? 190.43776 200.00126 308.27396 1.000 115.49144 255 LYS A N 1
ATOM 2016 C CA . LYS A 1 275 ? 191.43389 199.81924 307.22009 1.000 114.20066 255 LYS A CA 1
ATOM 2017 C C . LYS A 1 275 ? 192.67391 200.62411 307.58632 1.000 112.54497 255 LYS A C 1
ATOM 2018 O O . LYS A 1 275 ? 192.74506 201.82612 307.33441 1.000 110.97073 255 LYS A O 1
ATOM 2024 N N . ILE A 1 276 ? 193.65977 199.96098 308.18642 1.000 111.91188 256 ILE A N 1
ATOM 2025 C CA . ILE A 1 276 ? 194.84575 200.61784 308.72363 1.000 110.85148 256 ILE A CA 1
ATOM 2026 C C . ILE A 1 276 ? 196.06482 200.13878 307.95277 1.000 111.06407 256 ILE A C 1
ATOM 2027 O O . ILE A 1 276 ? 196.24774 198.93077 307.76072 1.000 112.67995 256 ILE A O 1
ATOM 2032 N N . PHE A 1 277 ? 196.89397 201.08273 307.50795 1.000 112.49272 257 PHE A N 1
ATOM 2033 C CA . PHE A 1 277 ? 198.17402 200.72265 306.90910 1.000 113.54436 257 PHE A CA 1
ATOM 2034 C C . PHE A 1 277 ? 199.17809 201.84155 307.14132 1.000 112.34842 257 PHE A C 1
ATOM 2035 O O . PHE A 1 277 ? 198.81919 203.01958 307.19134 1.000 110.89756 257 PHE A O 1
ATOM 2043 N N . VAL A 1 278 ? 200.44503 201.45942 307.27447 1.000 112.32976 258 VAL A N 1
ATOM 2044 C CA . VAL A 1 278 ? 201.53508 202.39131 307.54169 1.000 110.94770 258 VAL A CA 1
ATOM 2045 C C . VAL A 1 278 ? 202.38227 202.50731 306.28281 1.000 111.66372 258 VAL A C 1
ATOM 2046 O O . VAL A 1 278 ? 202.71827 201.49332 305.65880 1.000 114.44971 258 VAL A O 1
ATOM 2050 N N . LEU A 1 279 ? 202.72443 203.73930 305.90794 1.000 109.58406 259 LEU A N 1
ATOM 2051 C CA . LEU A 1 279 ? 203.50063 203.96831 304.69706 1.000 109.96081 259 LEU A CA 1
ATOM 2052 C C . LEU A 1 279 ? 204.46270 205.13021 304.90528 1.000 108.96761 259 LEU A C 1
ATOM 2053 O O . LEU A 1 279 ? 204.31964 205.92716 305.83631 1.000 107.29273 259 LEU A O 1
ATOM 2058 N N . SER A 1 280 ? 205.45083 205.21018 304.01642 1.000 111.26081 260 SER A N 1
ATOM 2059 C CA . SER A 1 280 ? 206.47791 206.23908 304.11663 1.000 111.17098 260 SER A CA 1
ATOM 2060 C C . SER A 1 280 ? 205.87606 207.62514 303.93463 1.000 109.35719 260 SER A C 1
ATOM 2061 O O . SER A 1 280 ? 205.15422 207.88227 302.96655 1.000 109.86733 260 SER A O 1
ATOM 2064 N N . ARG A 1 281 ? 206.18401 208.52106 304.87374 1.000 110.40035 261 ARG A N 1
ATOM 2065 C CA . ARG A 1 281 ? 205.67215 209.88511 304.80075 1.000 107.75567 261 ARG A CA 1
ATOM 2066 C C . ARG A 1 281 ? 206.23738 210.62413 303.59388 1.000 108.47313 261 ARG A C 1
ATOM 2067 O O . ARG A 1 281 ? 205.49555 211.27325 302.84581 1.000 108.24145 261 ARG A O 1
ATOM 2075 N N . ALA A 1 282 ? 207.55341 210.53403 303.38806 1.000 108.13930 262 ALA A N 1
ATOM 2076 C CA . ALA A 1 282 ? 208.18163 211.25104 302.28419 1.000 109.57198 262 ALA A CA 1
ATOM 2077 C C . ALA A 1 282 ? 207.69077 210.74017 300.93609 1.000 111.59638 262 ALA A C 1
ATOM 2078 O O . ALA A 1 282 ? 207.41397 211.53225 300.02710 1.000 112.31365 262 ALA A O 1
ATOM 2080 N N . GLU A 1 283 ? 207.57567 209.41819 300.78799 1.000 110.26334 263 GLU A N 1
ATOM 2081 C CA . GLU A 1 283 ? 207.12280 208.84931 299.52289 1.000 112.88158 263 GLU A CA 1
ATOM 2082 C C . GLU A 1 283 ? 205.68888 209.26346 299.21171 1.000 110.85028 263 GLU A C 1
ATOM 2083 O O . GLU A 1 283 ? 205.37708 209.65156 298.07769 1.000 112.22411 263 GLU A O 1
ATOM 2089 N N . LEU A 1 284 ? 204.80473 209.19948 300.20958 1.000 110.86708 264 LEU A N 1
ATOM 2090 C CA . LEU A 1 284 ? 203.41780 209.60062 299.99941 1.000 109.06947 264 LEU A CA 1
ATOM 2091 C C . LEU A 1 284 ? 203.31198 211.08865 299.68749 1.000 107.87903 264 LEU A C 1
ATOM 2092 O O . LEU A 1 284 ? 202.52114 211.49377 298.82641 1.000 108.75979 264 LEU A O 1
ATOM 2097 N N . LEU A 1 285 ? 204.09596 211.91953 300.38066 1.000 108.24827 265 LEU A N 1
ATOM 2098 C CA . LEU A 1 285 ? 204.07412 213.35355 300.10975 1.000 106.50352 265 LEU A CA 1
ATOM 2099 C C . LEU A 1 285 ? 204.55935 213.65460 298.69783 1.000 109.29377 265 LEU A C 1
ATOM 2100 O O . LEU A 1 285 ? 203.97453 214.48970 297.99780 1.000 109.27584 265 LEU A O 1
ATOM 2105 N N . GLY A 1 286 ? 205.62735 212.98353 298.25994 1.000 107.19501 266 GLY A N 1
ATOM 2106 C CA . GLY A 1 286 ? 206.09356 213.16757 296.89602 1.000 110.95256 266 GLY A CA 1
ATOM 2107 C C . GLY A 1 286 ? 205.07267 212.72273 295.86785 1.000 113.22311 266 GLY A C 1
ATOM 2108 O O . GLY A 1 286 ? 204.87787 213.38382 294.84386 1.000 115.61274 266 GLY A O 1
ATOM 2109 N N . ALA A 1 287 ? 204.40053 211.59778 296.12968 1.000 112.98542 267 ALA A N 1
ATOM 2110 C CA . ALA A 1 287 ? 203.35661 211.13393 295.22050 1.000 115.10198 267 ALA A CA 1
ATOM 2111 C C . ALA A 1 287 ? 202.21872 212.14304 295.12741 1.000 113.67393 267 ALA A C 1
ATOM 2112 O O . ALA A 1 287 ? 201.73290 212.44415 294.03036 1.000 116.30353 267 ALA A O 1
ATOM 2114 N N . LEU A 1 288 ? 201.78361 212.68000 296.27138 1.000 112.75928 268 LEU A N 1
ATOM 2115 C CA . LEU A 1 288 ? 200.70870 213.66810 296.26429 1.000 111.14549 268 LEU A CA 1
ATOM 2116 C C . LEU A 1 288 ? 201.13191 214.94111 295.54343 1.000 111.74652 268 LEU A C 1
ATOM 2117 O O . LEU A 1 288 ? 200.33607 215.54523 294.81536 1.000 113.09165 268 LEU A O 1
ATOM 2122 N N . GLU A 1 289 ? 202.38092 215.37098 295.73964 1.000 111.14263 269 GLU A N 1
ATOM 2123 C CA . GLU A 1 289 ? 202.87513 216.54599 295.03078 1.000 112.26595 269 GLU A CA 1
ATOM 2124 C C . GLU A 1 289 ? 202.90732 216.30708 293.52577 1.000 116.44583 269 GLU A C 1
ATOM 2125 O O . GLU A 1 289 ? 202.58851 217.20716 292.73978 1.000 117.93105 269 GLU A O 1
ATOM 2131 N N . ARG A 1 290 ? 203.29527 215.10107 293.10575 1.000 112.49734 270 ARG A N 1
ATOM 2132 C CA . ARG A 1 290 ? 203.34245 214.79416 291.67973 1.000 116.82117 270 ARG A CA 1
ATOM 2133 C C . ARG A 1 290 ? 201.94753 214.76732 291.06854 1.000 117.81016 270 ARG A C 1
ATOM 2134 O O . ARG A 1 290 ? 201.71273 215.36341 290.01054 1.000 120.62006 270 ARG A O 1
ATOM 2142 N N . VAL A 1 291 ? 201.00338 214.08237 291.71936 1.000 119.34656 271 VAL A N 1
ATOM 2143 C CA . VAL A 1 291 ? 199.67644 213.92952 291.13216 1.000 121.05211 271 VAL A CA 1
ATOM 2144 C C . VAL A 1 291 ? 198.87355 215.22259 291.18813 1.000 119.90352 271 VAL A C 1
ATOM 2145 O O . VAL A 1 291 ? 197.94668 215.40373 290.39101 1.000 123.01130 271 VAL A O 1
ATOM 2149 N N . SER A 1 292 ? 199.20051 216.12950 292.11123 1.000 117.64722 272 SER A N 1
ATOM 2150 C CA . SER A 1 292 ? 198.47461 217.39056 292.20621 1.000 116.09230 272 SER A CA 1
ATOM 2151 C C . SER A 1 292 ? 198.77986 218.33361 291.05032 1.000 118.62907 272 SER A C 1
ATOM 2152 O O . SER A 1 292 ? 198.05597 219.31869 290.87028 1.000 118.40701 272 SER A O 1
ATOM 2155 N N . ILE A 1 293 ? 199.82694 218.05657 290.27045 1.000 115.90761 273 ILE A N 1
ATOM 2156 C CA . ILE A 1 293 ? 200.19518 218.93760 289.16555 1.000 118.91598 273 ILE A CA 1
ATOM 2157 C C . ILE A 1 293 ? 199.09933 218.95777 288.10740 1.000 122.54872 273 ILE A C 1
ATOM 2158 O O . ILE A 1 293 ? 198.72650 220.02184 287.59842 1.000 124.02501 273 ILE A O 1
ATOM 2163 N N . LEU A 1 294 ? 198.56527 217.78684 287.76025 1.000 122.77210 274 LEU A N 1
ATOM 2164 C CA . LEU A 1 294 ? 197.53040 217.67500 286.74310 1.000 126.74313 274 LEU A CA 1
ATOM 2165 C C . LEU A 1 294 ? 196.12332 217.68009 287.33090 1.000 125.58121 274 LEU A C 1
ATOM 2166 O O . LEU A 1 294 ? 195.17238 217.28222 286.64574 1.000 129.16158 274 LEU A O 1
ATOM 2171 N N . ALA A 1 295 ? 195.97018 218.11202 288.57690 1.000 131.49007 275 ALA A N 1
ATOM 2172 C CA . ALA A 1 295 ? 194.66111 218.28710 289.18273 1.000 130.48910 275 ALA A CA 1
ATOM 2173 C C . ALA A 1 295 ? 194.13928 219.69517 288.90975 1.000 130.92617 275 ALA A C 1
ATOM 2174 O O . ALA A 1 295 ? 194.87442 220.58913 288.48491 1.000 131.56663 275 ALA A O 1
ATOM 2176 N N . ASN A 1 296 ? 192.84326 219.88427 289.15158 1.000 141.37232 276 ASN A N 1
ATOM 2177 C CA . ASN A 1 296 ? 192.25940 221.21433 289.04458 1.000 141.70841 276 ASN A CA 1
ATOM 2178 C C . ASN A 1 296 ? 192.91934 222.14321 290.05373 1.000 138.51914 276 ASN A C 1
ATOM 2179 O O . ASN A 1 296 ? 193.09814 221.78611 291.22173 1.000 135.89656 276 ASN A O 1
ATOM 2184 N N . GLU A 1 297 ? 193.28451 223.34220 289.60186 1.000 147.24226 277 GLU A N 1
ATOM 2185 C CA . GLU A 1 297 ? 194.12148 224.23107 290.39903 1.000 144.27601 277 GLU A CA 1
ATOM 2186 C C . GLU A 1 297 ? 193.36239 224.97107 291.49297 1.000 141.10287 277 GLU A C 1
ATOM 2187 O O . GLU A 1 297 ? 194.00034 225.62496 292.32511 1.000 138.57682 277 GLU A O 1
ATOM 2193 N N . LYS A 1 298 ? 192.03238 224.88919 291.52378 1.000 143.96303 278 LYS A N 1
ATOM 2194 C CA . LYS A 1 298 ? 191.25032 225.65720 292.48472 1.000 141.18959 278 LYS A CA 1
ATOM 2195 C C . LYS A 1 298 ? 190.71608 224.82318 293.64159 1.000 139.10389 278 LYS A C 1
ATOM 2196 O O . LYS A 1 298 ? 190.74096 225.28310 294.78662 1.000 134.88598 278 LYS A O 1
ATOM 2202 N N . PHE A 1 299 ? 190.23100 223.60924 293.38044 1.000 140.77225 279 PHE A N 1
ATOM 2203 C CA . PHE A 1 299 ? 189.60378 222.80223 294.41630 1.000 138.55925 279 PHE A CA 1
ATOM 2204 C C . PHE A 1 299 ? 190.30063 221.47315 294.68432 1.000 138.34126 279 PHE A C 1
ATOM 2205 O O . PHE A 1 299 ? 190.13642 220.92909 295.78226 1.000 137.71418 279 PHE A O 1
ATOM 2213 N N . ARG A 1 300 ? 191.06271 220.94014 293.72539 1.000 131.42712 280 ARG A N 1
ATOM 2214 C CA . ARG A 1 300 ? 192.04958 219.88403 293.96146 1.000 131.45283 280 ARG A CA 1
ATOM 2215 C C . ARG A 1 300 ? 191.41538 218.63205 294.57729 1.000 130.34881 280 ARG A C 1
ATOM 2216 O O . ARG A 1 300 ? 191.68519 218.25295 295.71831 1.000 126.16600 280 ARG A O 1
ATOM 2224 N N . GLY A 1 301 ? 190.55444 217.99618 293.78413 1.000 128.82106 281 GLY A N 1
ATOM 2225 C CA . GLY A 1 301 ? 190.02827 216.69520 294.15897 1.000 129.00861 281 GLY A CA 1
ATOM 2226 C C . GLY A 1 301 ? 191.03721 215.60313 293.84805 1.000 128.77952 281 GLY A C 1
ATOM 2227 O O . GLY A 1 301 ? 191.52436 215.49416 292.71711 1.000 131.14598 281 GLY A O 1
ATOM 2228 N N . ALA A 1 302 ? 191.36300 214.79404 294.85604 1.000 124.14160 282 ALA A N 1
ATOM 2229 C CA . ALA A 1 302 ? 192.29192 213.68297 294.69710 1.000 123.67452 282 ALA A CA 1
ATOM 2230 C C . ALA A 1 302 ? 191.62273 212.40999 295.18693 1.000 122.98420 282 ALA A C 1
ATOM 2231 O O . ALA A 1 302 ? 191.14157 212.35997 296.32185 1.000 120.46619 282 ALA A O 1
ATOM 2233 N N . ARG A 1 303 ? 191.59376 211.38305 294.34086 1.000 122.63738 283 ARG A N 1
ATOM 2234 C CA . ARG A 1 303 ? 190.93860 210.12409 294.67468 1.000 122.52627 283 ARG A CA 1
ATOM 2235 C C . ARG A 1 303 ? 191.97645 209.07697 295.05576 1.000 121.81855 283 ARG A C 1
ATOM 2236 O O . ARG A 1 303 ? 192.96453 208.88193 294.33889 1.000 123.97286 283 ARG A O 1
ATOM 2244 N N . LEU A 1 304 ? 191.74623 208.41192 296.18369 1.000 118.77873 284 LEU A N 1
ATOM 2245 C CA . LEU A 1 304 ? 192.60606 207.35081 296.68574 1.000 118.36731 284 LEU A CA 1
ATOM 2246 C C . LEU A 1 304 ? 191.86896 206.02689 296.53955 1.000 119.96099 284 LEU A C 1
ATOM 2247 O O . LEU A 1 304 ? 190.75588 205.86895 297.05838 1.000 120.35107 284 LEU A O 1
ATOM 2252 N N . PHE A 1 305 ? 192.48898 205.09187 295.82658 1.000 119.57749 285 PHE A N 1
ATOM 2253 C CA . PHE A 1 305 ? 191.99588 203.73093 295.66942 1.000 121.54297 285 PHE A CA 1
ATOM 2254 C C . PHE A 1 305 ? 192.86168 202.82380 296.53249 1.000 120.51698 285 PHE A C 1
ATOM 2255 O O . PHE A 1 305 ? 194.07670 202.74270 296.32465 1.000 121.51662 285 PHE A O 1
ATOM 2263 N N . LEU A 1 306 ? 192.24248 202.14779 297.49236 1.000 118.34208 286 LEU A N 1
ATOM 2264 C CA . LEU A 1 306 ? 192.94427 201.30867 298.45540 1.000 117.54292 286 LEU A CA 1
ATOM 2265 C C . LEU A 1 306 ? 192.55617 199.85972 298.19425 1.000 119.69924 286 LEU A C 1
ATOM 2266 O O . LEU A 1 306 ? 191.39211 199.48281 298.37307 1.000 120.31897 286 LEU A O 1
ATOM 2271 N N . GLN A 1 307 ? 193.52316 199.05366 297.77634 1.000 119.70281 287 GLN A N 1
ATOM 2272 C CA . GLN A 1 307 ? 193.33306 197.63169 297.54922 1.000 121.75137 287 GLN A CA 1
ATOM 2273 C C . GLN A 1 307 ? 194.47390 196.88954 298.22234 1.000 121.95362 287 GLN A C 1
ATOM 2274 O O . GLN A 1 307 ? 195.50991 197.48743 298.53052 1.000 121.09748 287 GLN A O 1
ATOM 2280 N N . PRO A 1 308 ? 194.29974 195.58654 298.51223 1.000 119.84449 288 PRO A N 1
ATOM 2281 C CA . PRO A 1 308 ? 195.37058 194.84140 299.19233 1.000 120.33806 288 PRO A CA 1
ATOM 2282 C C . PRO A 1 308 ? 196.72069 194.97732 298.50753 1.000 121.20624 288 PRO A C 1
ATOM 2283 O O . PRO A 1 308 ? 196.91080 194.51838 297.37653 1.000 123.48693 288 PRO A O 1
ATOM 2287 N N . GLY A 1 309 ? 197.66265 195.61919 299.19471 1.000 121.16731 289 GLY A N 1
ATOM 2288 C CA . GLY A 1 309 ? 199.00573 195.79710 298.68891 1.000 122.33520 289 GLY A CA 1
ATOM 2289 C C . GLY A 1 309 ? 199.22397 196.99314 297.78701 1.000 121.99305 289 GLY A C 1
ATOM 2290 O O . GLY A 1 309 ? 200.33906 197.15907 297.27718 1.000 123.17330 289 GLY A O 1
ATOM 2291 N N . LEU A 1 310 ? 198.21208 197.83325 297.57192 1.000 121.60922 290 LEU A N 1
ATOM 2292 C CA . LEU A 1 310 ? 198.37231 198.96229 296.66702 1.000 121.37719 290 LEU A CA 1
ATOM 2293 C C . LEU A 1 310 ? 197.50135 200.13634 297.09497 1.000 118.73365 290 LEU A C 1
ATOM 2294 O O . LEU A 1 310 ? 196.33328 199.96542 297.46880 1.000 118.20952 290 LEU A O 1
ATOM 2299 N N . LEU A 1 311 ? 198.08947 201.33129 297.03513 1.000 119.08293 291 LEU A N 1
ATOM 2300 C CA . LEU A 1 311 ? 197.38156 202.59034 297.23011 1.000 116.94328 291 LEU A CA 1
ATOM 2301 C C . LEU A 1 311 ? 197.62781 203.46640 296.01220 1.000 118.46938 291 LEU A C 1
ATOM 2302 O O . LEU A 1 311 ? 198.77788 203.78931 295.69939 1.000 119.19946 291 LEU A O 1
ATOM 2307 N N . SER A 1 312 ? 196.55594 203.85554 295.33208 1.000 120.56377 292 SER A N 1
ATOM 2308 C CA . SER A 1 312 ? 196.64518 204.64861 294.11614 1.000 122.82462 292 SER A CA 1
ATOM 2309 C C . SER A 1 312 ? 196.06227 206.03465 294.35715 1.000 120.91651 292 SER A C 1
ATOM 2310 O O . SER A 1 312 ? 195.00720 206.17270 294.97801 1.000 120.29092 292 SER A O 1
ATOM 2313 N N . VAL A 1 313 ? 196.75744 207.05561 293.86631 1.000 119.04998 293 VAL A N 1
ATOM 2314 C CA . VAL A 1 313 ? 196.29955 208.43765 293.94033 1.000 117.22979 293 VAL A CA 1
ATOM 2315 C C . VAL A 1 313 ? 196.09080 208.93876 292.51934 1.000 120.39103 293 VAL A C 1
ATOM 2316 O O . VAL A 1 313 ? 197.00891 208.87573 291.69146 1.000 122.96965 293 VAL A O 1
ATOM 2320 N N . VAL A 1 314 ? 194.88388 209.42989 292.23920 1.000 120.04882 294 VAL A N 1
ATOM 2321 C CA . VAL A 1 314 ? 194.48411 209.85501 290.90417 1.000 124.03619 294 VAL A CA 1
ATOM 2322 C C . VAL A 1 314 ? 193.93723 211.27405 290.97918 1.000 123.77081 294 VAL A C 1
ATOM 2323 O O . VAL A 1 314 ? 193.21512 211.62406 291.92010 1.000 121.48024 294 VAL A O 1
ATOM 2327 N N . CYS A 1 315 ? 194.29044 212.09209 289.98928 1.000 124.14258 295 CYS A N 1
ATOM 2328 C CA . CYS A 1 315 ? 193.80758 213.46214 289.89330 1.000 123.75921 295 CYS A CA 1
ATOM 2329 C C . CYS A 1 315 ? 193.51981 213.80225 288.43728 1.000 128.35313 295 CYS A C 1
ATOM 2330 O O . CYS A 1 315 ? 194.09389 213.21926 287.51533 1.000 131.94630 295 CYS A O 1
ATOM 2333 N N . SER A 1 316 ? 192.62293 214.76835 288.24522 1.000 128.89367 296 SER A N 1
ATOM 2334 C CA . SER A 1 316 ? 192.25216 215.23547 286.91819 1.000 132.53976 296 SER A CA 1
ATOM 2335 C C . SER A 1 316 ? 191.90228 216.71549 286.99624 1.000 131.49273 296 SER A C 1
ATOM 2336 O O . SER A 1 316 ? 191.67418 217.26144 288.07824 1.000 127.58799 296 SER A O 1
ATOM 2339 N N . ASN A 1 317 ? 191.86050 217.36257 285.83328 1.000 133.84752 297 ASN A N 1
ATOM 2340 C CA . ASN A 1 317 ? 191.65565 218.80559 285.76134 1.000 133.65729 297 ASN A CA 1
ATOM 2341 C C . ASN A 1 317 ? 190.63783 219.11776 284.66621 1.000 137.47062 297 ASN A C 1
ATOM 2342 O O . ASN A 1 317 ? 189.97782 218.22485 284.12606 1.000 140.19813 297 ASN A O 1
ATOM 2347 N N . ASN A 1 318 ? 190.51799 220.40979 284.34328 1.000 136.53387 298 ASN A N 1
ATOM 2348 C CA . ASN A 1 318 ? 189.52317 220.86194 283.37417 1.000 140.00485 298 ASN A CA 1
ATOM 2349 C C . ASN A 1 318 ? 189.83432 220.35500 281.97118 1.000 145.05903 298 ASN A C 1
ATOM 2350 O O . ASN A 1 318 ? 188.91940 219.99713 281.21803 1.000 148.77982 298 ASN A O 1
ATOM 2355 N N . GLU A 1 319 ? 191.11337 220.31591 281.60236 1.000 137.99079 299 GLU A N 1
ATOM 2356 C CA . GLU A 1 319 ? 191.53454 220.02496 280.23740 1.000 143.31439 299 GLU A CA 1
ATOM 2357 C C . GLU A 1 319 ? 191.55945 218.53498 279.92031 1.000 146.15083 299 GLU A C 1
ATOM 2358 O O . GLU A 1 319 ? 192.27454 218.13297 278.99538 1.000 149.89659 299 GLU A O 1
ATOM 2364 N N . GLN A 1 320 ? 190.81927 217.71700 280.67015 1.000 140.70954 300 GLN A N 1
ATOM 2365 C CA . GLN A 1 320 ? 190.73217 216.27502 280.43305 1.000 142.03521 300 GLN A CA 1
ATOM 2366 C C . GLN A 1 320 ? 192.09109 215.59489 280.57220 1.000 140.85788 300 GLN A C 1
ATOM 2367 O O . GLN A 1 320 ? 192.35409 214.57190 279.93517 1.000 143.45080 300 GLN A O 1
ATOM 2373 N N . GLU A 1 321 ? 192.96302 216.15975 281.39935 1.000 140.36507 301 GLU A N 1
ATOM 2374 C CA . GLU A 1 321 ? 194.25292 215.56562 281.70950 1.000 139.10820 301 GLU A CA 1
ATOM 2375 C C . GLU A 1 321 ? 194.16367 214.80354 283.02544 1.000 134.77389 301 GLU A C 1
ATOM 2376 O O . GLU A 1 321 ? 193.36958 215.14356 283.90435 1.000 131.76261 301 GLU A O 1
ATOM 2382 N N . GLU A 1 322 ? 194.98056 213.76046 283.15049 1.000 134.87349 302 GLU A N 1
ATOM 2383 C CA . GLU A 1 322 ? 194.90531 212.87839 284.30542 1.000 131.65512 302 GLU A CA 1
ATOM 2384 C C . GLU A 1 322 ? 196.30121 212.47924 284.75959 1.000 130.33760 302 GLU A C 1
ATOM 2385 O O . GLU A 1 322 ? 197.18531 212.22821 283.93570 1.000 133.25769 302 GLU A O 1
ATOM 2391 N N . ALA A 1 323 ? 196.48502 212.41914 286.07761 1.000 132.09375 303 ALA A N 1
ATOM 2392 C CA . ALA A 1 323 ? 197.72289 211.96499 286.69276 1.000 130.45925 303 ALA A CA 1
ATOM 2393 C C . ALA A 1 323 ? 197.40465 210.85795 287.68564 1.000 128.44860 303 ALA A C 1
ATOM 2394 O O . ALA A 1 323 ? 196.36756 210.89500 288.35450 1.000 127.05361 303 ALA A O 1
ATOM 2396 N N . ARG A 1 324 ? 198.29755 209.87486 287.78171 1.000 129.32340 304 ARG A N 1
ATOM 2397 C CA . ARG A 1 324 ? 198.04833 208.70483 288.61360 1.000 127.18909 304 ARG A CA 1
ATOM 2398 C C . ARG A 1 324 ? 199.36921 208.13468 289.10775 1.000 126.35730 304 ARG A C 1
ATOM 2399 O O . ARG A 1 324 ? 200.26730 207.86465 288.30586 1.000 129.97885 304 ARG A O 1
ATOM 2407 N N . GLU A 1 325 ? 199.47800 207.95059 290.42275 1.000 127.76087 305 GLU A N 1
ATOM 2408 C CA . GLU A 1 325 ? 200.63886 207.30844 291.02387 1.000 127.12380 305 GLU A CA 1
ATOM 2409 C C . GLU A 1 325 ? 200.17563 206.15543 291.90573 1.000 125.86933 305 GLU A C 1
ATOM 2410 O O . GLU A 1 325 ? 199.03556 206.12250 292.37157 1.000 124.09868 305 GLU A O 1
ATOM 2416 N N . GLU A 1 326 ? 201.07451 205.19433 292.12280 1.000 127.77657 306 GLU A N 1
ATOM 2417 C CA . GLU A 1 326 ? 200.78429 204.02231 292.93468 1.000 126.26969 306 GLU A CA 1
ATOM 2418 C C . GLU A 1 326 ? 201.90813 203.78714 293.93183 1.000 124.48751 306 GLU A C 1
ATOM 2419 O O . GLU A 1 326 ? 203.07720 204.07605 293.66001 1.000 125.48927 306 GLU A O 1
ATOM 2425 N N . ILE A 1 327 ? 201.53592 203.26410 295.09974 1.000 123.59829 307 ILE A N 1
ATOM 2426 C CA . ILE A 1 327 ? 202.46674 202.96695 296.18085 1.000 122.29287 307 ILE A CA 1
ATOM 2427 C C . ILE A 1 327 ? 202.17454 201.56294 296.69072 1.000 123.20887 307 ILE A C 1
ATOM 2428 O O . ILE A 1 327 ? 201.01247 201.21403 296.93354 1.000 122.60262 307 ILE A O 1
ATOM 2433 N N . GLU A 1 328 ? 203.22544 200.76184 296.85382 1.000 124.75165 308 GLU A N 1
ATOM 2434 C CA . GLU A 1 328 ? 203.08824 199.43981 297.44972 1.000 125.51231 308 GLU A CA 1
ATOM 2435 C C . GLU A 1 328 ? 203.05804 199.56572 298.96772 1.000 122.64004 308 GLU A C 1
ATOM 2436 O O . GLU A 1 328 ? 203.94601 200.17960 299.56689 1.000 121.48851 308 GLU A O 1
ATOM 2442 N N . ILE A 1 329 ? 202.03190 198.98277 299.58854 1.000 119.66009 309 ILE A N 1
ATOM 2443 C CA . ILE A 1 329 ? 201.80671 199.11170 301.02051 1.000 117.73825 309 ILE A CA 1
ATOM 2444 C C . ILE A 1 329 ? 201.48650 197.74369 301.60838 1.000 119.24033 309 ILE A C 1
ATOM 2445 O O . ILE A 1 329 ? 201.06851 196.81977 300.90826 1.000 121.34888 309 ILE A O 1
ATOM 2450 N N . ALA A 1 330 ? 201.68830 197.62759 302.92140 1.000 119.62880 310 ALA A N 1
ATOM 2451 C CA . ALA A 1 330 ? 201.38909 196.39657 303.65328 1.000 121.47638 310 ALA A CA 1
ATOM 2452 C C . ALA A 1 330 ? 199.93103 196.44267 304.10208 1.000 120.45521 310 ALA A C 1
ATOM 2453 O O . ALA A 1 330 ? 199.60289 196.76063 305.24805 1.000 119.83308 310 ALA A O 1
ATOM 2455 N N . TYR A 1 331 ? 199.04113 196.11381 303.16793 1.000 117.06365 311 TYR A N 1
ATOM 2456 C CA . TYR A 1 331 ? 197.60510 196.16593 303.39873 1.000 115.57777 311 TYR A CA 1
ATOM 2457 C C . TYR A 1 331 ? 196.95306 194.90102 302.86056 1.000 118.08986 311 TYR A C 1
ATOM 2458 O O . TYR A 1 331 ? 197.34917 194.38605 301.81058 1.000 119.69322 311 TYR A O 1
ATOM 2467 N N . GLN A 1 332 ? 195.95092 194.40407 303.58939 1.000 114.60321 312 GLN A N 1
ATOM 2468 C CA . GLN A 1 332 ? 195.24786 193.18515 303.21321 1.000 116.52837 312 GLN A CA 1
ATOM 2469 C C . GLN A 1 332 ? 193.73186 193.29228 303.29900 1.000 115.90990 312 GLN A C 1
ATOM 2470 O O . GLN A 1 332 ? 193.04583 192.35137 302.88484 1.000 117.74031 312 GLN A O 1
ATOM 2476 N N . GLY A 1 333 ? 193.18788 194.39330 303.80999 1.000 115.91680 313 GLY A N 1
ATOM 2477 C CA . GLY A 1 333 ? 191.76386 194.51842 304.02280 1.000 115.78174 313 GLY A CA 1
ATOM 2478 C C . GLY A 1 333 ? 191.00507 194.83357 302.74771 1.000 115.28148 313 GLY A C 1
ATOM 2479 O O . GLY A 1 333 ? 191.50922 194.71659 301.62978 1.000 115.66659 313 GLY A O 1
ATOM 2480 N N . GLY A 1 334 ? 189.75208 195.24267 302.93556 1.000 119.34248 314 GLY A N 1
ATOM 2481 C CA . GLY A 1 334 ? 188.88927 195.51882 301.80746 1.000 120.13641 314 GLY A CA 1
ATOM 2482 C C . GLY A 1 334 ? 189.27349 196.78583 301.06859 1.000 118.84429 314 GLY A C 1
ATOM 2483 O O . GLY A 1 334 ? 189.97749 197.65973 301.57675 1.000 117.46555 314 GLY A O 1
ATOM 2484 N N . GLU A 1 335 ? 188.79067 196.87695 299.83253 1.000 120.71807 315 GLU A N 1
ATOM 2485 C CA . GLU A 1 335 ? 189.05189 198.03498 298.99264 1.000 119.71859 315 GLU A CA 1
ATOM 2486 C C . GLU A 1 335 ? 188.24694 199.24003 299.47361 1.000 118.14335 315 GLU A C 1
ATOM 2487 O O . GLU A 1 335 ? 187.21983 199.10708 300.14745 1.000 118.53947 315 GLU A O 1
ATOM 2493 N N . LEU A 1 336 ? 188.72709 200.43101 299.11775 1.000 118.94432 316 LEU A N 1
ATOM 2494 C CA . LEU A 1 336 ? 188.01216 201.65605 299.45973 1.000 117.56856 316 LEU A CA 1
ATOM 2495 C C . LEU A 1 336 ? 188.44839 202.77607 298.52686 1.000 117.54980 316 LEU A C 1
ATOM 2496 O O . LEU A 1 336 ? 189.64643 203.01497 298.36005 1.000 117.10843 316 LEU A O 1
ATOM 2501 N N . GLU A 1 337 ? 187.47654 203.45319 297.92277 1.000 118.01035 317 GLU A N 1
ATOM 2502 C CA . GLU A 1 337 ? 187.72076 204.62623 297.09088 1.000 117.54819 317 GLU A CA 1
ATOM 2503 C C . GLU A 1 337 ? 187.24776 205.85622 297.84989 1.000 115.16862 317 GLU A C 1
ATOM 2504 O O . GLU A 1 337 ? 186.05973 205.96831 298.16973 1.000 115.67676 317 GLU A O 1
ATOM 2510 N N . VAL A 1 338 ? 188.16681 206.77612 298.13108 1.000 118.58842 318 VAL A N 1
ATOM 2511 C CA . VAL A 1 338 ? 187.86279 207.93009 298.97111 1.000 117.25853 318 VAL A CA 1
ATOM 2512 C C . VAL A 1 338 ? 188.46000 209.18708 298.34927 1.000 117.02061 318 VAL A C 1
ATOM 2513 O O . VAL A 1 338 ? 189.60506 209.18300 297.88643 1.000 116.91426 318 VAL A O 1
ATOM 2517 N N . GLY A 1 339 ? 187.67710 210.27115 298.33523 1.000 118.54850 319 GLY A N 1
ATOM 2518 C CA . GLY A 1 339 ? 188.13428 211.53614 297.80738 1.000 118.78573 319 GLY A CA 1
ATOM 2519 C C . GLY A 1 339 ? 188.66421 212.45303 298.89551 1.000 116.37626 319 GLY A C 1
ATOM 2520 O O . GLY A 1 339 ? 188.30404 212.33598 300.06145 1.000 115.71270 319 GLY A O 1
ATOM 2521 N N . PHE A 1 340 ? 189.54335 213.37197 298.49969 1.000 118.23309 320 PHE A N 1
ATOM 2522 C CA . PHE A 1 340 ? 190.13230 214.29486 299.45684 1.000 115.69755 320 PHE A CA 1
ATOM 2523 C C . PHE A 1 340 ? 190.48952 215.60887 298.77997 1.000 116.16448 320 PHE A C 1
ATOM 2524 O O . PHE A 1 340 ? 190.69069 215.67793 297.56300 1.000 119.12475 320 PHE A O 1
ATOM 2532 N N . ASN A 1 341 ? 190.56149 216.65681 299.59905 1.000 117.09671 321 ASN A N 1
ATOM 2533 C CA . ASN A 1 341 ? 191.19366 217.91278 299.21422 1.000 117.05160 321 ASN A CA 1
ATOM 2534 C C . ASN A 1 341 ? 192.68461 217.76162 299.48742 1.000 115.41578 321 ASN A C 1
ATOM 2535 O O . ASN A 1 341 ? 193.10244 217.68051 300.64747 1.000 113.98206 321 ASN A O 1
ATOM 2540 N N . ILE A 1 342 ? 193.48676 217.72362 298.42153 1.000 113.78211 322 ILE A N 1
ATOM 2541 C CA . ILE A 1 342 ? 194.87470 217.28849 298.53570 1.000 112.52359 322 ILE A CA 1
ATOM 2542 C C . ILE A 1 342 ? 195.70066 218.20135 299.43287 1.000 109.49393 322 ILE A C 1
ATOM 2543 O O . ILE A 1 342 ? 196.74655 217.78123 299.94199 1.000 108.93193 322 ILE A O 1
ATOM 2548 N N . GLY A 1 343 ? 195.25874 219.44238 299.64789 1.000 109.21822 323 GLY A N 1
ATOM 2549 C CA . GLY A 1 343 ? 195.98569 220.32526 300.54605 1.000 106.95910 323 GLY A CA 1
ATOM 2550 C C . GLY A 1 343 ? 196.01844 219.80916 301.97202 1.000 105.13715 323 GLY A C 1
ATOM 2551 O O . GLY A 1 343 ? 197.05036 219.88103 302.64717 1.000 104.32362 323 GLY A O 1
ATOM 2552 N N . TYR A 1 344 ? 194.88833 219.28223 302.45083 1.000 103.60820 324 TYR A N 1
ATOM 2553 C CA . TYR A 1 344 ? 194.84309 218.72015 303.79678 1.000 102.97657 324 TYR A CA 1
ATOM 2554 C C . TYR A 1 344 ? 195.77496 217.52306 303.92084 1.000 103.04991 324 TYR A C 1
ATOM 2555 O O . TYR A 1 344 ? 196.44580 217.34993 304.94592 1.000 101.78515 324 TYR A O 1
ATOM 2564 N N . LEU A 1 345 ? 195.82503 216.67912 302.88779 1.000 103.82860 325 LEU A N 1
ATOM 2565 C CA . LEU A 1 345 ? 196.73293 215.53704 302.90085 1.000 104.88706 325 LEU A CA 1
ATOM 2566 C C . LEU A 1 345 ? 198.18997 215.98591 302.90208 1.000 104.61742 325 LEU A C 1
ATOM 2567 O O . LEU A 1 345 ? 199.02382 215.40079 303.60316 1.000 104.89002 325 LEU A O 1
ATOM 2572 N N . MET A 1 346 ? 198.51617 217.01593 302.12119 1.000 106.06557 326 MET A N 1
ATOM 2573 C CA . MET A 1 346 ? 199.90523 217.44081 301.99042 1.000 105.73069 326 MET A CA 1
ATOM 2574 C C . MET A 1 346 ? 200.40712 218.20369 303.20954 1.000 103.10024 326 MET A C 1
ATOM 2575 O O . MET A 1 346 ? 201.60007 218.13256 303.52570 1.000 102.80719 326 MET A O 1
ATOM 2580 N N . ASP A 1 347 ? 199.53009 218.94272 303.89746 1.000 103.05975 327 ASP A N 1
ATOM 2581 C CA . ASP A 1 347 ? 199.98301 219.76961 305.01358 1.000 101.76152 327 ASP A CA 1
ATOM 2582 C C . ASP A 1 347 ? 200.56378 218.92448 306.14361 1.000 101.67415 327 ASP A C 1
ATOM 2583 O O . ASP A 1 347 ? 201.62173 219.25435 306.69478 1.000 102.00848 327 ASP A O 1
ATOM 2588 N N . VAL A 1 348 ? 199.88863 217.82952 306.50344 1.000 99.02803 328 VAL A N 1
ATOM 2589 C CA . VAL A 1 348 ? 200.37340 216.99041 307.59446 1.000 98.96186 328 VAL A CA 1
ATOM 2590 C C . VAL A 1 348 ? 201.69139 216.32631 307.21660 1.000 99.84095 328 VAL A C 1
ATOM 2591 O O . VAL A 1 348 ? 202.61126 216.23218 308.03672 1.000 100.19375 328 VAL A O 1
ATOM 2595 N N . LEU A 1 349 ? 201.80852 215.86238 305.97059 1.000 100.95888 329 LEU A N 1
ATOM 2596 C CA . LEU A 1 349 ? 203.05053 215.23830 305.53272 1.000 102.47976 329 LEU A CA 1
ATOM 2597 C C . LEU A 1 349 ? 204.19263 216.24320 305.48295 1.000 102.38721 329 LEU A C 1
ATOM 2598 O O . LEU A 1 349 ? 205.35557 215.86908 305.67309 1.000 104.09515 329 LEU A O 1
ATOM 2603 N N . ARG A 1 350 ? 203.88578 217.51624 305.22599 1.000 101.52228 330 ARG A N 1
ATOM 2604 C CA . ARG A 1 350 ? 204.92587 218.53815 305.21420 1.000 100.99568 330 ARG A CA 1
ATOM 2605 C C . ARG A 1 350 ? 205.35971 218.92702 306.62428 1.000 99.36536 330 ARG A C 1
ATOM 2606 O O . ARG A 1 350 ? 206.55269 219.13490 306.87147 1.000 100.15571 330 ARG A O 1
ATOM 2614 N N . ASN A 1 351 ? 204.41558 219.02604 307.55916 1.000 97.89265 331 ASN A N 1
ATOM 2615 C CA . ASN A 1 351 ? 204.71644 219.53393 308.89323 1.000 97.57725 331 ASN A CA 1
ATOM 2616 C C . ASN A 1 351 ? 205.11620 218.45083 309.88822 1.000 99.63695 331 ASN A C 1
ATOM 2617 O O . ASN A 1 351 ? 205.47207 218.78073 311.02429 1.000 100.40787 331 ASN A O 1
ATOM 2622 N N . ILE A 1 352 ? 205.07414 217.17986 309.50213 1.000 101.07102 332 ILE A N 1
ATOM 2623 C CA . ILE A 1 352 ? 205.52292 216.08177 310.35313 1.000 103.33733 332 ILE A CA 1
ATOM 2624 C C . ILE A 1 352 ? 206.86995 215.59568 309.84028 1.000 105.22285 332 ILE A C 1
ATOM 2625 O O . ILE A 1 352 ? 207.07711 215.47774 308.62631 1.000 106.13286 332 ILE A O 1
ATOM 2630 N N . HIS A 1 353 ? 207.79980 215.34153 310.76040 1.000 106.74261 333 HIS A N 1
ATOM 2631 C CA . HIS A 1 353 ? 209.16882 214.98343 310.41057 1.000 109.69548 333 HIS A CA 1
ATOM 2632 C C . HIS A 1 353 ? 209.49863 213.53438 310.76452 1.000 112.94494 333 HIS A C 1
ATOM 2633 O O . HIS A 1 353 ? 210.66057 213.20026 311.00867 1.000 116.25886 333 HIS A O 1
ATOM 2640 N N . SER A 1 354 ? 208.49355 212.66547 310.79433 1.000 109.86162 334 SER A N 1
ATOM 2641 C CA . SER A 1 354 ? 208.69138 211.25243 311.08126 1.000 112.37754 334 SER A CA 1
ATOM 2642 C C . SER A 1 354 ? 208.80549 210.45550 309.78523 1.000 112.90633 334 SER A C 1
ATOM 2643 O O . SER A 1 354 ? 208.34368 210.87861 308.72319 1.000 112.07279 334 SER A O 1
ATOM 2646 N N . ASP A 1 355 ? 209.43937 209.28544 309.88824 1.000 111.99180 335 ASP A N 1
ATOM 2647 C CA . ASP A 1 355 ? 209.67747 208.46250 308.70523 1.000 113.44046 335 ASP A CA 1
ATOM 2648 C C . ASP A 1 355 ? 208.37849 207.88165 308.15800 1.000 112.95530 335 ASP A C 1
ATOM 2649 O O . ASP A 1 355 ? 208.10567 207.97075 306.95497 1.000 112.92413 335 ASP A O 1
ATOM 2654 N N . ASP A 1 356 ? 207.56331 207.28767 309.02385 1.000 112.60322 336 ASP A N 1
ATOM 2655 C CA . ASP A 1 356 ? 206.36531 206.57580 308.60964 1.000 112.55315 336 ASP A CA 1
ATOM 2656 C C . ASP A 1 356 ? 205.12629 207.24288 309.18450 1.000 110.52631 336 ASP A C 1
ATOM 2657 O O . ASP A 1 356 ? 205.18120 207.90781 310.22355 1.000 110.42900 336 ASP A O 1
ATOM 2662 N N . MET A 1 357 ? 204.00137 207.06002 308.49733 1.000 110.93763 337 MET A N 1
ATOM 2663 C CA . MET A 1 357 ? 202.71435 207.54311 308.96818 1.000 109.42777 337 MET A CA 1
ATOM 2664 C C . MET A 1 357 ? 201.66827 206.45221 308.80396 1.000 110.50302 337 MET A C 1
ATOM 2665 O O . MET A 1 357 ? 201.66934 205.71628 307.80992 1.000 112.06289 337 MET A O 1
ATOM 2670 N N . GLN A 1 358 ? 200.78612 206.35423 309.79383 1.000 109.05575 338 GLN A N 1
ATOM 2671 C CA . GLN A 1 358 ? 199.73302 205.35132 309.84162 1.000 110.00897 338 GLN A CA 1
ATOM 2672 C C . GLN A 1 358 ? 198.42214 205.99247 309.40648 1.000 108.48608 338 GLN A C 1
ATOM 2673 O O . GLN A 1 358 ? 197.96814 206.96847 310.01847 1.000 107.74096 338 GLN A O 1
ATOM 2679 N N . LEU A 1 359 ? 197.82224 205.44759 308.35136 1.000 106.20906 339 LEU A N 1
ATOM 2680 C CA . LEU A 1 359 ? 196.55436 205.91674 307.81621 1.000 105.26675 339 LEU A CA 1
ATOM 2681 C C . LEU A 1 359 ? 195.46822 204.91482 308.17599 1.000 107.27124 339 LEU A C 1
ATOM 2682 O O . LEU A 1 359 ? 195.60715 203.71482 307.90293 1.000 109.23539 339 LEU A O 1
ATOM 2687 N N . ALA A 1 360 ? 194.39318 205.40887 308.78887 1.000 106.91052 340 ALA A N 1
ATOM 2688 C CA . ALA A 1 360 ? 193.25105 204.59295 309.17866 1.000 108.77217 340 ALA A CA 1
ATOM 2689 C C . ALA A 1 360 ? 192.00719 205.13711 308.49151 1.000 108.47594 340 ALA A C 1
ATOM 2690 O O . ALA A 1 360 ? 191.67428 206.31913 308.64354 1.000 106.99761 340 ALA A O 1
ATOM 2692 N N . PHE A 1 361 ? 191.32722 204.27322 307.74636 1.000 111.36409 341 PHE A N 1
ATOM 2693 C CA . PHE A 1 361 ? 190.10735 204.60637 307.02821 1.000 111.73589 341 PHE A CA 1
ATOM 2694 C C . PHE A 1 361 ? 188.95220 203.77844 307.57000 1.000 114.05310 341 PHE A C 1
ATOM 2695 O O . PHE A 1 361 ? 189.12904 202.61240 307.94695 1.000 115.72489 341 PHE A O 1
ATOM 2703 N N . GLY A 1 362 ? 187.77225 204.38755 307.59787 1.000 115.48411 342 GLY A N 1
ATOM 2704 C CA . GLY A 1 362 ? 186.54115 203.66664 307.84665 1.000 118.21510 342 GLY A CA 1
ATOM 2705 C C . GLY A 1 362 ? 185.82932 203.42379 306.53253 1.000 118.30829 342 GLY A C 1
ATOM 2706 O O . GLY A 1 362 ? 186.18034 202.50181 305.79052 1.000 118.42268 342 GLY A O 1
ATOM 2707 N N . ASP A 1 363 ? 184.82943 204.24490 306.23144 1.000 120.07264 343 ASP A N 1
ATOM 2708 C CA . ASP A 1 363 ? 184.21862 204.28104 304.91336 1.000 120.59325 343 ASP A CA 1
ATOM 2709 C C . ASP A 1 363 ? 184.47084 205.64206 304.27448 1.000 119.17245 343 ASP A C 1
ATOM 2710 O O . ASP A 1 363 ? 184.93483 206.58298 304.92261 1.000 117.39918 343 ASP A O 1
ATOM 2715 N N . ALA A 1 364 ? 184.15203 205.73817 302.98544 1.000 120.95896 344 ALA A N 1
ATOM 2716 C CA . ALA A 1 364 ? 184.45125 206.93319 302.20356 1.000 120.29913 344 ALA A CA 1
ATOM 2717 C C . ALA A 1 364 ? 183.58630 208.13125 302.56752 1.000 120.62844 344 ALA A C 1
ATOM 2718 O O . ALA A 1 364 ? 183.68449 209.16528 301.89760 1.000 120.28570 344 ALA A O 1
ATOM 2720 N N . ASN A 1 365 ? 182.74215 208.02326 303.59339 1.000 120.15332 345 ASN A N 1
ATOM 2721 C CA . ASN A 1 365 ? 181.87219 209.11731 303.99434 1.000 120.66021 345 ASN A CA 1
ATOM 2722 C C . ASN A 1 365 ? 182.27306 209.76719 305.30843 1.000 118.76267 345 ASN A C 1
ATOM 2723 O O . ASN A 1 365 ? 181.70911 210.80922 305.65942 1.000 118.61807 345 ASN A O 1
ATOM 2728 N N . ARG A 1 366 ? 183.22891 209.19406 306.04453 1.000 117.59876 346 ARG A N 1
ATOM 2729 C CA . ARG A 1 366 ? 183.52576 209.69195 307.38261 1.000 117.33502 346 ARG A CA 1
ATOM 2730 C C . ARG A 1 366 ? 185.01875 209.91680 307.59383 1.000 114.54048 346 ARG A C 1
ATOM 2731 O O . ARG A 1 366 ? 185.81488 209.79779 306.65694 1.000 112.82236 346 ARG A O 1
ATOM 2739 N N . SER A 1 367 ? 185.40161 210.22369 308.83191 1.000 111.13235 347 SER A N 1
ATOM 2740 C CA . SER A 1 367 ? 186.72862 210.75555 309.11413 1.000 108.89782 347 SER A CA 1
ATOM 2741 C C . SER A 1 367 ? 187.82757 209.74247 308.80822 1.000 108.14268 347 SER A C 1
ATOM 2742 O O . SER A 1 367 ? 187.63944 208.52748 308.92211 1.000 110.26629 347 SER A O 1
ATOM 2745 N N . THR A 1 368 ? 188.98667 210.26439 308.41142 1.000 106.72276 348 THR A N 1
ATOM 2746 C CA . THR A 1 368 ? 190.19863 209.48429 308.20354 1.000 106.26591 348 THR A CA 1
ATOM 2747 C C . THR A 1 368 ? 191.23652 209.92613 309.22771 1.000 104.84575 348 THR A C 1
ATOM 2748 O O . THR A 1 368 ? 191.42060 211.12910 309.44482 1.000 103.30570 348 THR A O 1
ATOM 2752 N N . LEU A 1 369 ? 191.90435 208.96403 309.85875 1.000 102.38602 349 LEU A N 1
ATOM 2753 C CA . LEU A 1 369 ? 192.80922 209.24588 310.96689 1.000 102.17928 349 LEU A CA 1
ATOM 2754 C C . LEU A 1 369 ? 194.25427 209.09178 310.51109 1.000 101.46775 349 LEU A C 1
ATOM 2755 O O . LEU A 1 369 ? 194.64025 208.03777 309.99207 1.000 102.27823 349 LEU A O 1
ATOM 2760 N N . PHE A 1 370 ? 195.04833 210.14069 310.70826 1.000 102.15909 350 PHE A N 1
ATOM 2761 C CA . PHE A 1 370 ? 196.48237 210.12058 310.45847 1.000 101.40625 350 PHE A CA 1
ATOM 2762 C C . PHE A 1 370 ? 197.21218 210.11543 311.79257 1.000 102.32933 350 PHE A C 1
ATOM 2763 O O . PHE A 1 370 ? 196.95914 210.97739 312.64259 1.000 101.76548 350 PHE A O 1
ATOM 2771 N N . THR A 1 371 ? 198.11407 209.15333 311.97963 1.000 102.81160 351 THR A N 1
ATOM 2772 C CA . THR A 1 371 ? 198.86588 209.05219 313.22273 1.000 104.27403 351 THR A CA 1
ATOM 2773 C C . THR A 1 371 ? 200.32590 208.75807 312.90992 1.000 104.07034 351 THR A C 1
ATOM 2774 O O . THR A 1 371 ? 200.69303 208.43511 311.77795 1.000 103.18629 351 THR A O 1
ATOM 2778 N N . VAL A 1 372 ? 201.16277 208.88593 313.93105 1.000 104.79568 352 VAL A N 1
ATOM 2779 C CA . VAL A 1 372 ? 202.57874 208.53881 313.85623 1.000 105.69665 352 VAL A CA 1
ATOM 2780 C C . VAL A 1 372 ? 202.78651 207.27574 314.68618 1.000 108.84618 352 VAL A C 1
ATOM 2781 O O . VAL A 1 372 ? 202.44334 207.26369 315.87613 1.000 110.89052 352 VAL A O 1
ATOM 2785 N N . PRO A 1 373 ? 203.32150 206.19973 314.10818 1.000 107.66154 353 PRO A N 1
ATOM 2786 C CA . PRO A 1 373 ? 203.42928 204.93567 314.84912 1.000 111.20678 353 PRO A CA 1
ATOM 2787 C C . PRO A 1 373 ? 204.23611 205.09151 316.12924 1.000 113.65621 353 PRO A C 1
ATOM 2788 O O . PRO A 1 373 ? 205.27217 205.75842 316.15643 1.000 112.66770 353 PRO A O 1
ATOM 2792 N N . ASN A 1 374 ? 203.73990 204.46049 317.19713 1.000 115.35687 354 ASN A N 1
ATOM 2793 C CA . ASN A 1 374 ? 204.34072 204.53535 318.53022 1.000 118.44895 354 ASN A CA 1
ATOM 2794 C C . ASN A 1 374 ? 204.44378 205.97431 319.03233 1.000 117.27672 354 ASN A C 1
ATOM 2795 O O . ASN A 1 374 ? 205.29769 206.29218 319.86547 1.000 119.69474 354 ASN A O 1
ATOM 2800 N N . ASN A 1 375 ? 203.57893 206.85642 318.53226 1.000 112.98401 355 ASN A N 1
ATOM 2801 C CA . ASN A 1 375 ? 203.50299 208.24040 318.99534 1.000 111.51451 355 ASN A CA 1
ATOM 2802 C C . ASN A 1 375 ? 202.04297 208.53551 319.30815 1.000 111.31814 355 ASN A C 1
ATOM 2803 O O . ASN A 1 375 ? 201.30114 209.04363 318.45608 1.000 109.14130 355 ASN A O 1
ATOM 2808 N N . PRO A 1 376 ? 201.59177 208.22647 320.52907 1.000 108.61835 356 PRO A N 1
ATOM 2809 C CA . PRO A 1 376 ? 200.17974 208.43558 320.87588 1.000 109.27929 356 PRO A CA 1
ATOM 2810 C C . PRO A 1 376 ? 199.80684 209.88860 321.10492 1.000 107.79266 356 PRO A C 1
ATOM 2811 O O . PRO A 1 376 ? 198.63083 210.17269 321.36477 1.000 108.23742 356 PRO A O 1
ATOM 2815 N N . ASN A 1 377 ? 200.75894 210.81252 321.01812 1.000 107.08514 357 ASN A N 1
ATOM 2816 C CA . ASN A 1 377 ? 200.52902 212.20851 321.35917 1.000 106.11003 357 ASN A CA 1
ATOM 2817 C C . ASN A 1 377 ? 200.12626 213.06763 320.16717 1.000 101.77609 357 ASN A C 1
ATOM 2818 O O . ASN A 1 377 ? 199.91035 214.26964 320.34222 1.000 101.02972 357 ASN A O 1
ATOM 2823 N N . PHE A 1 378 ? 200.01838 212.49371 318.97012 1.000 100.43653 358 PHE A N 1
ATOM 2824 C CA . PHE A 1 378 ? 199.67862 213.25182 317.77312 1.000 96.86880 358 PHE A CA 1
ATOM 2825 C C . PHE A 1 378 ? 198.52566 212.58197 317.04191 1.000 97.41994 358 PHE A C 1
ATOM 2826 O O . PHE A 1 378 ? 198.55558 211.36998 316.80684 1.000 98.59324 358 PHE A O 1
ATOM 2834 N N . LYS A 1 379 ? 197.51778 213.37509 316.67982 1.000 99.53011 359 LYS A N 1
ATOM 2835 C CA . LYS A 1 379 ? 196.37885 212.89924 315.91063 1.000 99.40565 359 LYS A CA 1
ATOM 2836 C C . LYS A 1 379 ? 196.02109 213.93734 314.85665 1.000 96.58509 359 LYS A C 1
ATOM 2837 O O . LYS A 1 379 ? 196.18417 215.14131 315.06975 1.000 95.45418 359 LYS A O 1
ATOM 2843 N N . TYR A 1 380 ? 195.52421 213.46346 313.71654 1.000 99.69882 360 TYR A N 1
ATOM 2844 C CA . TYR A 1 380 ? 195.14545 214.35456 312.62355 1.000 97.52191 360 TYR A CA 1
ATOM 2845 C C . TYR A 1 380 ? 193.95349 213.74671 311.90134 1.000 98.75688 360 TYR A C 1
ATOM 2846 O O . TYR A 1 380 ? 194.02645 212.60174 311.44628 1.000 100.56654 360 TYR A O 1
ATOM 2855 N N . ILE A 1 381 ? 192.86758 214.50882 311.79124 1.000 98.48902 361 ILE A N 1
ATOM 2856 C CA . ILE A 1 381 ? 191.59961 214.01497 311.26702 1.000 99.39194 361 ILE A CA 1
ATOM 2857 C C . ILE A 1 381 ? 191.17685 214.88408 310.09002 1.000 97.82537 361 ILE A C 1
ATOM 2858 O O . ILE A 1 381 ? 191.13395 216.11608 310.20109 1.000 97.44645 361 ILE A O 1
ATOM 2863 N N . VAL A 1 382 ? 190.85995 214.23418 308.96693 1.000 100.60006 362 VAL A N 1
ATOM 2864 C CA . VAL A 1 382 ? 190.38718 214.89130 307.75391 1.000 100.41425 362 VAL A CA 1
ATOM 2865 C C . VAL A 1 382 ? 189.09219 214.22745 307.30868 1.000 103.06824 362 VAL A C 1
ATOM 2866 O O . VAL A 1 382 ? 188.97807 212.99646 307.32059 1.000 105.32202 362 VAL A O 1
ATOM 2870 N N . MET A 1 383 ? 188.11331 215.04156 306.91560 1.000 107.42095 363 MET A N 1
ATOM 2871 C CA . MET A 1 383 ? 186.96933 214.33670 306.36239 1.000 109.68611 363 MET A CA 1
ATOM 2872 C C . MET A 1 383 ? 186.93856 214.47280 304.84440 1.000 109.68413 363 MET A C 1
ATOM 2873 O O . MET A 1 383 ? 187.33073 215.51080 304.30452 1.000 109.00316 363 MET A O 1
ATOM 2878 N N . PRO A 1 384 ? 186.47356 213.43789 304.15226 1.000 113.48912 364 PRO A N 1
ATOM 2879 C CA . PRO A 1 384 ? 186.60376 213.39397 302.69428 1.000 114.45579 364 PRO A CA 1
ATOM 2880 C C . PRO A 1 384 ? 185.56494 214.24211 301.97319 1.000 116.23462 364 PRO A C 1
ATOM 2881 O O . PRO A 1 384 ? 184.51290 214.59717 302.51006 1.000 116.99963 364 PRO A O 1
ATOM 2885 N N . MET A 1 385 ? 185.88715 214.55116 300.72125 1.000 122.64192 365 MET A N 1
ATOM 2886 C CA . MET A 1 385 ? 184.92233 215.04531 299.75215 1.000 126.35062 365 MET A CA 1
ATOM 2887 C C . MET A 1 385 ? 184.52236 213.91241 298.81402 1.000 129.63982 365 MET A C 1
ATOM 2888 O O . MET A 1 385 ? 185.12426 212.83635 298.80203 1.000 130.33473 365 MET A O 1
ATOM 2893 N N . ARG A 1 386 ? 183.35646 214.22855 298.25387 1.000 133.70093 366 ARG A N 1
ATOM 2894 C CA . ARG A 1 386 ? 182.77953 213.40266 297.23774 1.000 136.58174 366 ARG A CA 1
ATOM 2895 C C . ARG A 1 386 ? 183.05979 214.10473 295.84982 1.000 140.43637 366 ARG A C 1
ATOM 2896 O O . ARG A 1 386 ? 182.38498 215.30782 295.30680 1.000 142.42098 366 ARG A O 1
ATOM 2904 N N . ILE A 1 387 ? 184.06300 213.44500 295.25000 1.000 143.73966 367 ILE A N 1
ATOM 2905 C CA . ILE A 1 387 ? 184.57100 213.91900 293.99100 1.000 142.51966 367 ILE A CA 1
ATOM 2906 C C . ILE A 1 387 ? 184.03600 213.24200 292.80200 1.000 149.25966 367 ILE A C 1
ATOM 2907 O O . ILE A 1 387 ? 182.89000 212.86100 292.68000 1.000 146.09966 367 ILE A O 1
ATOM 2913 N N . LEU B 1 22 ? 205.05862 204.64223 271.70715 1.000 153.94520 2 LEU B N 1
ATOM 2914 C CA . LEU B 1 22 ? 206.25563 205.13711 272.37621 1.000 155.19416 2 LEU B CA 1
ATOM 2915 C C . LEU B 1 22 ? 207.05560 206.06329 271.47037 1.000 153.10190 2 LEU B C 1
ATOM 2916 O O . LEU B 1 22 ? 207.41357 205.69252 270.35228 1.000 155.48335 2 LEU B O 1
ATOM 2921 N N . ILE B 1 23 ? 207.33261 207.27320 271.95360 1.000 154.47928 3 ILE B N 1
ATOM 2922 C CA . ILE B 1 23 ? 208.12758 208.22735 271.20177 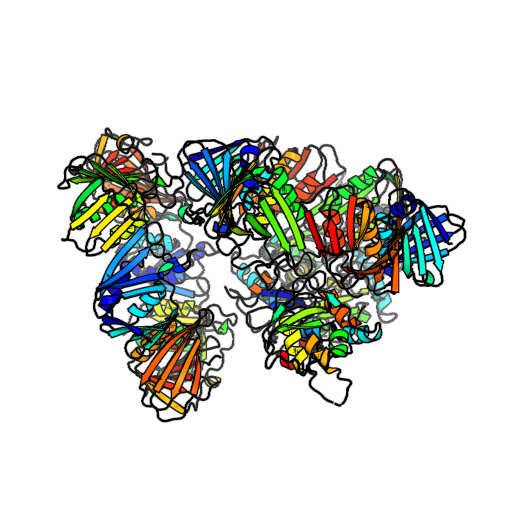1.000 154.84166 3 ILE B CA 1
ATOM 2923 C C . ILE B 1 23 ? 209.47959 208.51323 271.84979 1.000 152.91580 3 ILE B C 1
ATOM 2924 O O . ILE B 1 23 ? 210.45457 208.74938 271.12681 1.000 153.72296 3 ILE B O 1
ATOM 2929 N N . LEU B 1 24 ? 209.57964 208.49997 273.17978 1.000 150.98197 4 LEU B N 1
ATOM 2930 C CA . LEU B 1 24 ? 210.84865 208.86085 273.79882 1.000 145.54908 4 LEU B CA 1
ATOM 2931 C C . LEU B 1 24 ? 211.02570 208.09959 275.10566 1.000 143.84833 4 LEU B C 1
ATOM 2932 O O . LEU B 1 24 ? 210.05672 207.65746 275.72360 1.000 147.19126 4 LEU B O 1
ATOM 2937 N N . GLN B 1 25 ? 212.28271 207.94651 275.51859 1.000 144.97192 5 GLN B N 1
ATOM 2938 C CA . GLN B 1 25 ? 212.60075 207.37425 276.82546 1.000 144.49027 5 GLN B CA 1
ATOM 2939 C C . GLN B 1 25 ? 213.97676 207.87218 277.23552 1.000 141.73265 5 GLN B C 1
ATOM 2940 O O . GLN B 1 25 ? 214.95074 207.65633 276.50745 1.000 142.32822 5 GLN B O 1
ATOM 2946 N N . ALA B 1 26 ? 214.06179 208.53095 278.38965 1.000 142.00016 6 ALA B N 1
ATOM 2947 C CA . ALA B 1 26 ? 215.31580 209.15588 278.79574 1.000 139.75900 6 ALA B CA 1
ATOM 2948 C C . ALA B 1 26 ? 215.31185 209.41857 280.29579 1.000 138.02685 6 ALA B C 1
ATOM 2949 O O . ALA B 1 26 ? 214.29387 209.27643 280.97479 1.000 137.86224 6 ALA B O 1
ATOM 2951 N N . GLU B 1 27 ? 216.47686 209.81648 280.80284 1.000 139.97716 7 GLU B N 1
ATOM 2952 C CA . GLU B 1 27 ? 216.61990 210.16420 282.20790 1.000 138.47015 7 GLU B CA 1
ATOM 2953 C C . GLU B 1 27 ? 215.95390 211.51314 282.48719 1.000 134.19682 7 GLU B C 1
ATOM 2954 O O . GLU B 1 27 ? 215.77787 212.34532 281.59337 1.000 132.35342 7 GLU B O 1
ATOM 2960 N N . ARG B 1 28 ? 215.57094 211.71388 283.75224 1.000 137.78478 8 ARG B N 1
ATOM 2961 C CA . ARG B 1 28 ? 214.79794 212.89680 284.12951 1.000 134.12828 8 ARG B CA 1
ATOM 2962 C C . ARG B 1 28 ? 215.54092 214.18787 283.80574 1.000 130.79576 8 ARG B C 1
ATOM 2963 O O . ARG B 1 28 ? 214.99390 215.08500 283.15194 1.000 128.68304 8 ARG B O 1
ATOM 2971 N N . ASP B 1 29 ? 216.78994 214.30579 284.26473 1.000 133.09869 9 ASP B N 1
ATOM 2972 C CA . ASP B 1 29 ? 217.50992 215.56682 284.12096 1.000 129.82820 9 ASP B CA 1
ATOM 2973 C C . ASP B 1 29 ? 217.83688 215.87311 282.66401 1.000 129.68093 9 ASP B C 1
ATOM 2974 O O . ASP B 1 29 ? 217.83586 217.04419 282.26825 1.000 126.84088 9 ASP B O 1
ATOM 2979 N N . SER B 1 30 ? 218.09686 214.84328 281.85480 1.000 130.97866 10 SER B N 1
ATOM 2980 C CA . SER B 1 30 ? 218.38081 215.05457 280.43883 1.000 131.42378 10 SER B CA 1
ATOM 2981 C C . SER B 1 30 ? 217.22179 215.72370 279.71200 1.000 129.42444 10 SER B C 1
ATOM 2982 O O . SER B 1 30 ? 217.43075 216.32292 278.65211 1.000 128.47404 10 SER B O 1
ATOM 2985 N N . LEU B 1 31 ? 216.00780 215.62559 280.24902 1.000 131.77297 11 LEU B N 1
ATOM 2986 C CA . LEU B 1 31 ? 214.85078 216.34268 279.73220 1.000 130.31194 11 LEU B CA 1
ATOM 2987 C C . LEU B 1 31 ? 214.57680 217.63553 280.48746 1.000 126.54836 11 LEU B C 1
ATOM 2988 O O . LEU B 1 31 ? 214.15177 218.62465 279.88268 1.000 124.86710 11 LEU B O 1
ATOM 2993 N N . LEU B 1 32 ? 214.81484 217.64427 281.80046 1.000 130.67563 12 LEU B N 1
ATOM 2994 C CA . LEU B 1 32 ? 214.47886 218.81110 282.60970 1.000 127.09056 12 LEU B CA 1
ATOM 2995 C C . LEU B 1 32 ? 215.40984 219.98317 282.32191 1.000 124.84726 12 LEU B C 1
ATOM 2996 O O . LEU B 1 32 ? 214.95383 221.12719 282.20515 1.000 122.26541 12 LEU B O 1
ATOM 3001 N N . LYS B 1 33 ? 216.71484 219.72420 282.21082 1.000 129.76391 13 LYS B N 1
ATOM 3002 C CA . LYS B 1 33 ? 217.66982 220.81425 282.00901 1.000 127.63796 13 LYS B CA 1
ATOM 3003 C C . LYS B 1 33 ? 217.44978 221.57151 280.70417 1.000 125.93756 13 LYS B C 1
ATOM 3004 O O . LYS B 1 33 ? 217.45477 222.81450 280.73442 1.000 123.65582 13 LYS B O 1
ATOM 3010 N N . PRO B 1 34 ? 217.27275 220.92474 279.54404 1.000 125.49407 14 PRO B N 1
ATOM 3011 C CA . PRO B 1 34 ? 217.00071 221.70698 278.32521 1.000 124.71855 14 PRO B CA 1
ATOM 3012 C C . PRO B 1 34 ? 215.73170 222.53696 278.40941 1.000 123.01201 14 PRO B C 1
ATOM 3013 O O . PRO B 1 34 ? 215.67968 223.62907 277.82964 1.000 121.40076 14 PRO B O 1
ATOM 3017 N N . LEU B 1 35 ? 214.70673 222.05481 279.11735 1.000 127.16047 15 LEU B N 1
ATOM 3018 C CA . LEU B 1 35 ? 213.46673 222.81477 279.24054 1.000 125.90585 15 LEU B CA 1
ATOM 3019 C C . LEU B 1 35 ? 213.67174 224.11962 279.99280 1.000 123.18430 15 LEU B C 1
ATOM 3020 O O . LEU B 1 35 ? 212.94373 225.09167 279.75801 1.000 122.85704 15 LEU B O 1
ATOM 3025 N N . GLN B 1 36 ? 214.64677 224.16445 280.89977 1.000 128.24987 16 GLN B N 1
ATOM 3026 C CA . GLN B 1 36 ? 214.85079 225.33928 281.73500 1.000 125.02640 16 GLN B CA 1
ATOM 3027 C C . GLN B 1 36 ? 215.42475 226.52344 280.96822 1.000 123.47630 16 GLN B C 1
ATOM 3028 O O . GLN B 1 36 ? 215.64877 227.57832 281.57143 1.000 121.62607 16 GLN B O 1
ATOM 3034 N N . ALA B 1 37 ? 215.66672 226.37570 279.66819 1.000 124.26988 17 ALA B N 1
ATOM 3035 C CA . ALA B 1 37 ? 215.98768 227.49488 278.79540 1.000 123.04292 17 ALA B CA 1
ATOM 3036 C C . ALA B 1 37 ? 214.75266 228.07001 278.11256 1.000 123.79095 17 ALA B C 1
ATOM 3037 O O . ALA B 1 37 ? 214.88663 228.96418 277.27173 1.000 124.01480 17 ALA B O 1
ATOM 3039 N N . PHE B 1 38 ? 213.56267 227.57893 278.45349 1.000 124.77825 18 PHE B N 1
ATOM 3040 C CA . PHE B 1 38 ? 212.30665 227.95305 277.81061 1.000 124.45373 18 PHE B CA 1
ATOM 3041 C C . PHE B 1 38 ? 211.24568 228.28084 278.85171 1.000 122.76482 18 PHE B C 1
ATOM 3042 O O . PHE B 1 38 ? 210.12168 227.77784 278.81264 1.000 123.26320 18 PHE B O 1
ATOM 3050 N N . THR B 1 39 ? 211.60070 229.11965 279.81986 1.000 128.13681 19 THR B N 1
ATOM 3051 C CA . THR B 1 39 ? 210.64873 229.56644 280.82898 1.000 129.42028 19 THR B CA 1
ATOM 3052 C C . THR B 1 39 ? 210.39572 231.06345 280.76929 1.000 127.94732 19 THR B C 1
ATOM 3053 O O . THR B 1 39 ? 209.23672 231.49143 280.82741 1.000 129.63167 19 THR B O 1
ATOM 3057 N N . GLY B 1 40 ? 211.44771 231.87448 280.65442 1.000 128.25129 20 GLY B N 1
ATOM 3058 C CA . GLY B 1 40 ? 211.25170 233.31150 280.55672 1.000 126.37896 20 GLY B CA 1
ATOM 3059 C C . GLY B 1 40 ? 210.56166 233.72275 279.27082 1.000 128.16069 20 GLY B C 1
ATOM 3060 O O . GLY B 1 40 ? 209.68865 234.59574 279.27602 1.000 130.43870 20 GLY B O 1
ATOM 3061 N N . ILE B 1 41 ? 210.94363 233.10498 278.15068 1.000 121.16288 21 ILE B N 1
ATOM 3062 C CA . ILE B 1 41 ? 210.34158 233.45423 276.86877 1.000 122.29955 21 ILE B CA 1
ATOM 3063 C C . ILE B 1 41 ? 208.89758 232.97223 276.79872 1.000 124.78181 21 ILE B C 1
ATOM 3064 O O . ILE B 1 41 ? 208.02056 233.67633 276.28489 1.000 127.04091 21 ILE B O 1
ATOM 3069 N N . VAL B 1 42 ? 208.62661 231.77113 277.30549 1.000 125.42339 22 VAL B N 1
ATOM 3070 C CA . VAL B 1 42 ? 207.27461 231.22513 277.26742 1.000 128.10350 22 VAL B CA 1
ATOM 3071 C C . VAL B 1 42 ? 206.37863 232.05294 278.17661 1.000 127.68158 22 VAL B C 1
ATOM 3072 O O . VAL B 1 42 ? 206.60767 232.13570 279.38862 1.000 125.72025 22 VAL B O 1
ATOM 3076 N N . GLU B 1 43 ? 205.35361 232.66505 277.59577 1.000 130.82517 23 GLU B N 1
ATOM 3077 C CA . GLU B 1 43 ? 204.40063 233.46289 278.35196 1.000 132.06185 23 GLU B CA 1
ATOM 3078 C C . GLU B 1 43 ? 203.33565 232.53377 278.91880 1.000 134.92612 23 GLU B C 1
ATOM 3079 O O . GLU B 1 43 ? 202.64763 231.83692 278.16368 1.000 138.06771 23 GLU B O 1
ATOM 3085 N N . ARG B 1 44 ? 203.20569 232.52150 280.24880 1.000 134.34620 24 ARG B N 1
ATOM 3086 C CA . ARG B 1 44 ? 202.28172 231.59437 280.89465 1.000 136.99519 24 ARG B CA 1
ATOM 3087 C C . ARG B 1 44 ? 200.84170 231.84944 280.47074 1.000 141.60139 24 ARG B C 1
ATOM 3088 O O . ARG B 1 44 ? 200.01671 230.92843 280.49458 1.000 144.95011 24 ARG B O 1
ATOM 3096 N N . LEU B 1 45 ? 200.51768 233.08352 280.08000 1.000 137.84495 25 LEU B N 1
ATOM 3097 C CA . LEU B 1 45 ? 199.19567 233.41762 279.54311 1.000 141.52362 25 LEU B CA 1
ATOM 3098 C C . LEU B 1 45 ? 199.39662 234.35286 278.35129 1.000 140.61465 25 LEU B C 1
ATOM 3099 O O . LEU B 1 45 ? 199.43362 235.57683 278.50453 1.000 139.51339 25 LEU B O 1
ATOM 3104 N N . HIS B 1 46 ? 199.52559 233.76510 277.16717 1.000 135.95870 26 HIS B N 1
ATOM 3105 C CA . HIS B 1 46 ? 199.56355 234.50435 275.91531 1.000 136.91521 26 HIS B CA 1
ATOM 3106 C C . HIS B 1 46 ? 198.22353 234.36448 275.20233 1.000 140.97276 26 HIS B C 1
ATOM 3107 O O . HIS B 1 46 ? 197.47654 233.40744 275.42116 1.000 143.58513 26 HIS B O 1
ATOM 3114 N N . THR B 1 47 ? 197.92049 235.34266 274.34553 1.000 138.46856 27 THR B N 1
ATOM 3115 C CA . THR B 1 47 ? 196.64347 235.32579 273.63857 1.000 141.96647 27 THR B CA 1
ATOM 3116 C C . THR B 1 47 ? 196.52145 234.10997 272.72733 1.000 141.86420 27 THR B C 1
ATOM 3117 O O . THR B 1 47 ? 195.41045 233.62201 272.49126 1.000 143.93069 27 THR B O 1
ATOM 3121 N N . LEU B 1 48 ? 197.64244 233.60608 272.21219 1.000 138.55722 28 LEU B N 1
ATOM 3122 C CA . LEU B 1 48 ? 197.63742 232.38724 271.41595 1.000 138.96975 28 LEU B CA 1
ATOM 3123 C C . LEU B 1 48 ? 197.85946 231.18806 272.32770 1.000 138.44399 28 LEU B C 1
ATOM 3124 O O . LEU B 1 48 ? 198.88748 231.13293 273.01666 1.000 135.97455 28 LEU B O 1
ATOM 3129 N N . PRO B 1 49 ? 196.93047 230.22804 272.38154 1.000 133.83134 29 PRO B N 1
ATOM 3130 C CA . PRO B 1 49 ? 197.09150 229.10685 273.32531 1.000 133.26267 29 PRO B CA 1
ATOM 3131 C C . PRO B 1 49 ? 198.36350 228.29890 273.12010 1.000 131.09892 29 PRO B C 1
ATOM 3132 O O . PRO B 1 49 ? 199.04053 227.95871 274.09901 1.000 128.89176 29 PRO B O 1
ATOM 3136 N N . ILE B 1 50 ? 198.72247 228.00216 271.86703 1.000 131.29362 30 ILE B N 1
ATOM 3137 C CA . ILE B 1 50 ? 199.88146 227.15322 271.61383 1.000 130.08944 30 ILE B CA 1
ATOM 3138 C C . ILE B 1 50 ? 201.17747 227.83014 272.03892 1.000 126.58091 30 ILE B C 1
ATOM 3139 O O . ILE B 1 50 ? 202.18548 227.14910 272.25776 1.000 125.44885 30 ILE B O 1
ATOM 3144 N N . LEU B 1 51 ? 201.17747 229.15811 272.17819 1.000 129.93191 31 LEU B N 1
ATOM 3145 C CA . LEU B 1 51 ? 202.35148 229.85502 272.68529 1.000 126.61222 31 LEU B CA 1
ATOM 3146 C C . LEU B 1 51 ? 202.65553 229.50773 274.13622 1.000 124.77136 31 LEU B C 1
ATOM 3147 O O . LEU B 1 51 ? 203.75454 229.81664 274.61024 1.000 122.27462 31 LEU B O 1
ATOM 3152 N N . SER B 1 52 ? 201.72055 228.87758 274.84612 1.000 125.62789 32 SER B N 1
ATOM 3153 C CA . SER B 1 52 ? 201.99360 228.36831 276.18301 1.000 124.31803 32 SER B CA 1
ATOM 3154 C C . SER B 1 52 ? 202.66160 227.00132 276.15971 1.000 124.80260 32 SER B C 1
ATOM 3155 O O . SER B 1 52 ? 202.96264 226.45811 277.22859 1.000 124.66078 32 SER B O 1
ATOM 3158 N N . ASN B 1 53 ? 202.90057 226.43956 274.97859 1.000 123.16930 33 ASN B N 1
ATOM 3159 C CA . ASN B 1 53 ? 203.42358 225.09159 274.83030 1.000 123.89566 33 ASN B CA 1
ATOM 3160 C C . ASN B 1 53 ? 204.87556 225.11570 274.37226 1.000 122.09375 33 ASN B C 1
ATOM 3161 O O . ASN B 1 53 ? 205.30253 226.00585 273.63143 1.000 120.94345 33 ASN B O 1
ATOM 3166 N N . VAL B 1 54 ? 205.62458 224.12661 274.83004 1.000 121.90850 34 VAL B N 1
ATOM 3167 C CA . VAL B 1 54 ? 206.95657 223.82472 274.32494 1.000 121.65843 34 VAL B CA 1
ATOM 3168 C C . VAL B 1 54 ? 206.81854 222.82395 273.18574 1.000 125.04696 34 VAL B C 1
ATOM 3169 O O . VAL B 1 54 ? 205.98855 221.90193 273.24258 1.000 127.96895 34 VAL B O 1
ATOM 3173 N N . LEU B 1 55 ? 207.61251 223.02316 272.13376 1.000 125.68653 35 LEU B N 1
ATOM 3174 C CA . LEU B 1 55 ? 207.62248 222.14540 270.97358 1.000 129.04153 35 LEU B CA 1
ATOM 3175 C C . LEU B 1 55 ? 208.72849 221.10937 271.12334 1.000 130.10191 35 LEU B C 1
ATOM 3176 O O . LEU B 1 55 ? 209.88749 221.45933 271.36638 1.000 127.96264 35 LEU B O 1
ATOM 3181 N N . ILE B 1 56 ? 208.36449 219.83840 270.97610 1.000 133.73677 36 ILE B N 1
ATOM 3182 C CA . ILE B 1 56 ? 209.30250 218.72539 271.04085 1.000 135.75505 36 ILE B CA 1
ATOM 3183 C C . ILE B 1 56 ? 209.34846 218.06967 269.66871 1.000 139.23287 36 ILE B C 1
ATOM 3184 O O . ILE B 1 56 ? 208.30345 217.68877 269.12067 1.000 141.52399 36 ILE B O 1
ATOM 3189 N N . GLU B 1 57 ? 210.55745 217.94479 269.11465 1.000 142.60434 37 GLU B N 1
ATOM 3190 C CA . GLU B 1 57 ? 210.75641 217.40006 267.77453 1.000 145.60885 37 GLU B CA 1
ATOM 3191 C C . GLU B 1 57 ? 211.84642 216.33606 267.82029 1.000 147.60557 37 GLU B C 1
ATOM 3192 O O . GLU B 1 57 ? 213.01442 216.65201 268.07131 1.000 145.73118 37 GLU B O 1
ATOM 3198 N N . GLY B 1 58 ? 211.46942 215.08610 267.57305 1.000 149.81115 38 GLY B N 1
ATOM 3199 C CA . GLY B 1 58 ? 212.41542 213.99813 267.47580 1.000 152.69659 38 GLY B CA 1
ATOM 3200 C C . GLY B 1 58 ? 212.68238 213.65442 266.02772 1.000 155.31402 38 GLY B C 1
ATOM 3201 O O . GLY B 1 58 ? 211.75736 213.35857 265.26469 1.000 156.88702 38 GLY B O 1
ATOM 3202 N N . ARG B 1 59 ? 213.95937 213.69151 265.64569 1.000 154.86932 39 ARG B N 1
ATOM 3203 C CA . ARG B 1 59 ? 214.36833 213.46079 264.26863 1.000 157.05410 39 ARG B CA 1
ATOM 3204 C C . ARG B 1 59 ? 215.77833 212.89180 264.26047 1.000 158.16222 39 ARG B C 1
ATOM 3205 O O . ARG B 1 59 ? 216.65635 213.39666 264.96855 1.000 156.26955 39 ARG B O 1
ATOM 3213 N N . GLY B 1 60 ? 215.98132 211.83596 263.47826 1.000 155.66032 40 GLY B N 1
ATOM 3214 C CA . GLY B 1 60 ? 217.30631 211.25400 263.31710 1.000 157.11369 40 GLY B CA 1
ATOM 3215 C C . GLY B 1 60 ? 217.93536 210.78074 264.60898 1.000 156.39849 40 GLY B C 1
ATOM 3216 O O . GLY B 1 60 ? 219.15636 210.88972 264.77997 1.000 156.37478 40 GLY B O 1
ATOM 3217 N N . GLY B 1 61 ? 217.12739 210.25555 265.52690 1.000 157.62767 41 GLY B N 1
ATOM 3218 C CA . GLY B 1 61 ? 217.63843 209.84130 266.81580 1.000 157.19184 41 GLY B CA 1
ATOM 3219 C C . GLY B 1 61 ? 218.06145 210.96712 267.72902 1.000 153.86723 41 GLY B C 1
ATOM 3220 O O . GLY B 1 61 ? 218.75848 210.71392 268.71495 1.000 153.87280 41 GLY B O 1
ATOM 3221 N N . GLN B 1 62 ? 217.66743 212.20517 267.43428 1.000 155.69740 42 GLN B N 1
ATOM 3222 C CA . GLN B 1 62 ? 218.02445 213.35701 268.25150 1.000 152.18619 42 GLN B CA 1
ATOM 3223 C C . GLN B 1 62 ? 216.77946 214.18094 268.54270 1.000 149.55222 42 GLN B C 1
ATOM 3224 O O . GLN B 1 62 ? 215.90843 214.33411 267.68176 1.000 149.64394 42 GLN B O 1
ATOM 3230 N N . THR B 1 63 ? 216.70449 214.72170 269.75481 1.000 148.68038 43 THR B N 1
ATOM 3231 C CA . THR B 1 63 ? 215.54850 215.48460 270.19900 1.000 146.44077 43 THR B CA 1
ATOM 3232 C C . THR B 1 63 ? 215.89549 216.96459 270.28329 1.000 142.73292 43 THR B C 1
ATOM 3233 O O . THR B 1 63 ? 216.96950 217.33650 270.76433 1.000 140.84896 43 THR B O 1
ATOM 3237 N N . LYS B 1 64 ? 214.97747 217.80268 269.80849 1.000 141.03738 44 LYS B N 1
ATOM 3238 C CA . LYS B 1 64 ? 215.11046 219.24967 269.85777 1.000 137.43800 44 LYS B CA 1
ATOM 3239 C C . LYS B 1 64 ? 213.92448 219.82951 270.61293 1.000 135.49507 44 LYS B C 1
ATOM 3240 O O . LYS B 1 64 ? 212.77548 219.42855 270.38388 1.000 137.00008 44 LYS B O 1
ATOM 3246 N N . LEU B 1 65 ? 214.20950 220.76233 271.51510 1.000 133.24384 45 LEU B N 1
ATOM 3247 C CA . LEU B 1 65 ? 213.19052 221.47517 272.27028 1.000 130.18531 45 LEU B CA 1
ATOM 3248 C C . LEU B 1 65 ? 213.18750 222.93326 271.83657 1.000 127.44406 45 LEU B C 1
ATOM 3249 O O . LEU B 1 65 ? 214.24449 223.57328 271.78167 1.000 126.01313 45 LEU B O 1
ATOM 3254 N N . LEU B 1 66 ? 211.99949 223.44931 271.52671 1.000 126.72084 46 LEU B N 1
ATOM 3255 C CA . LEU B 1 66 ? 211.83546 224.77843 270.96098 1.000 125.34896 46 LEU B CA 1
ATOM 3256 C C . LEU B 1 66 ? 210.76048 225.53627 271.72517 1.000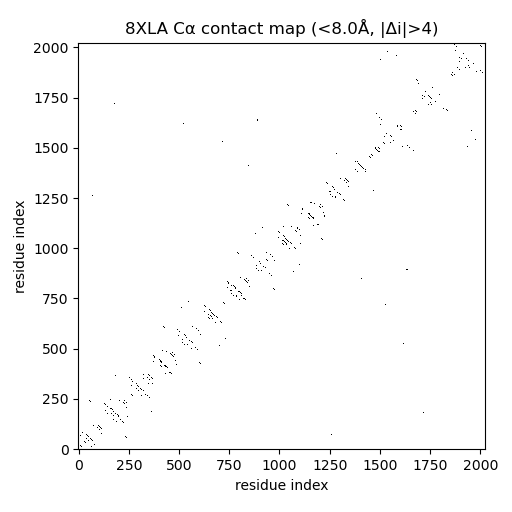 123.61410 46 LEU B C 1
ATOM 3257 O O . LEU B 1 66 ? 209.79550 224.94816 272.22308 1.000 125.52302 46 LEU B O 1
ATOM 3262 N N . ALA B 1 67 ? 210.94147 226.85225 271.82243 1.000 123.69613 47 ALA B N 1
ATOM 3263 C CA . ALA B 1 67 ? 209.92148 227.71313 272.39863 1.000 122.15958 47 ALA B CA 1
ATOM 3264 C C . ALA B 1 67 ? 210.06346 229.10724 271.80791 1.000 120.81709 47 ALA B C 1
ATOM 3265 O O . ALA B 1 67 ? 211.13044 229.49035 271.32095 1.000 120.30412 47 ALA B O 1
ATOM 3267 N N . THR B 1 68 ? 208.96745 229.86123 271.84609 1.000 121.12948 48 THR B N 1
ATOM 3268 C CA . THR B 1 68 ? 208.95743 231.19635 271.26636 1.000 120.55754 48 THR B CA 1
ATOM 3269 C C . THR B 1 68 ? 207.81644 232.00322 271.86556 1.000 120.53622 48 THR B C 1
ATOM 3270 O O . THR B 1 68 ? 206.88746 231.45709 272.46648 1.000 122.24560 48 THR B O 1
ATOM 3274 N N . ASP B 1 69 ? 207.91143 233.32225 271.69382 1.000 118.76785 49 ASP B N 1
ATOM 3275 C CA . ASP B 1 69 ? 206.84243 234.25618 272.02804 1.000 119.13141 49 ASP B CA 1
ATOM 3276 C C . ASP B 1 69 ? 206.56839 235.19441 270.85824 1.000 120.57703 49 ASP B C 1
ATOM 3277 O O . ASP B 1 69 ? 206.11739 236.32537 271.05548 1.000 120.36377 49 ASP B O 1
ATOM 3282 N N . LEU B 1 70 ? 206.86635 234.73766 269.64014 1.000 122.48974 50 LEU B N 1
ATOM 3283 C CA . LEU B 1 70 ? 206.80331 235.48191 268.38329 1.000 124.18284 50 LEU B CA 1
ATOM 3284 C C . LEU B 1 70 ? 207.84830 236.58693 268.30948 1.000 122.61791 50 LEU B C 1
ATOM 3285 O O . LEU B 1 70 ? 207.95226 237.25414 267.27161 1.000 124.43603 50 LEU B O 1
ATOM 3290 N N . GLU B 1 71 ? 208.63033 236.79773 269.36150 1.000 123.70941 51 GLU B N 1
ATOM 3291 C CA . GLU B 1 71 ? 209.66933 237.81773 269.40067 1.000 122.01966 51 GLU B CA 1
ATOM 3292 C C . GLU B 1 71 ? 211.03734 237.25367 269.74351 1.000 120.12349 51 GLU B C 1
ATOM 3293 O O . GLU B 1 71 ? 212.03932 237.67979 269.16157 1.000 119.77642 51 GLU B O 1
ATOM 3299 N N . ILE B 1 72 ? 211.10637 236.29848 270.66732 1.000 118.04522 52 ILE B N 1
ATOM 3300 C CA . ILE B 1 72 ? 212.33939 235.59242 270.99514 1.000 116.94930 52 ILE B CA 1
ATOM 3301 C C . ILE B 1 72 ? 212.07239 234.10445 270.83085 1.000 118.92750 52 ILE B C 1
ATOM 3302 O O . ILE B 1 72 ? 211.16542 233.55732 271.46977 1.000 119.67712 52 ILE B O 1
ATOM 3307 N N . GLN B 1 73 ? 212.86237 233.45163 269.98369 1.000 117.53502 53 GLN B N 1
ATOM 3308 C CA . GLN B 1 73 ? 212.72737 232.02768 269.71041 1.000 119.60352 53 GLN B CA 1
ATOM 3309 C C . GLN B 1 73 ? 213.99939 231.32660 270.16323 1.000 119.13329 53 GLN B C 1
ATOM 3310 O O . GLN B 1 73 ? 215.08237 231.59971 269.63525 1.000 120.17865 53 GLN B O 1
ATOM 3316 N N . ILE B 1 74 ? 213.86943 230.42841 271.13506 1.000 119.77766 54 ILE B N 1
ATOM 3317 C CA . ILE B 1 74 ? 215.00745 229.73030 271.71888 1.000 119.68037 54 ILE B CA 1
ATOM 3318 C C . ILE B 1 74 ? 214.83545 228.23734 271.48159 1.000 122.23286 54 ILE B C 1
ATOM 3319 O O . ILE B 1 74 ? 213.75946 227.68028 271.73351 1.000 123.06434 54 ILE B O 1
ATOM 3324 N N . ASP B 1 75 ? 215.89744 227.59645 270.99543 1.000 123.26680 55 ASP B N 1
ATOM 3325 C CA . ASP B 1 75 ? 215.90344 226.16250 270.74814 1.000 126.69238 55 ASP B CA 1
ATOM 3326 C C . ASP B 1 75 ? 217.17647 225.54739 271.31097 1.000 127.21402 55 ASP B C 1
ATOM 3327 O O . ASP B 1 75 ? 218.20347 226.22037 271.45908 1.000 126.40050 55 ASP B O 1
ATOM 3332 N N . THR B 1 76 ? 217.09448 224.26033 271.63772 1.000 127.42943 56 THR B N 1
ATOM 3333 C CA . THR B 1 76 ? 218.25250 223.53623 272.14454 1.000 127.80191 56 THR B CA 1
ATOM 3334 C C . THR B 1 76 ? 218.07750 222.05329 271.84724 1.000 131.09970 56 THR B C 1
ATOM 3335 O O . THR B 1 76 ? 216.99750 221.59336 271.46719 1.000 132.20933 56 THR B O 1
ATOM 3339 N N . ALA B 1 77 ? 219.17051 221.31326 272.01006 1.000 131.71189 57 ALA B N 1
ATOM 3340 C CA . ALA B 1 77 ? 219.14252 219.86730 271.84977 1.000 135.06057 57 ALA B CA 1
ATOM 3341 C C . ALA B 1 77 ? 218.71556 219.20103 273.14965 1.000 135.33784 57 ALA B C 1
ATOM 3342 O O . ALA B 1 77 ? 219.08959 219.63682 274.24273 1.000 133.70956 57 ALA B O 1
ATOM 3344 N N . GLY B 1 78 ? 217.92357 218.13905 273.02546 1.000 138.08923 58 GLY B N 1
ATOM 3345 C CA . GLY B 1 78 ? 217.44461 217.40782 274.17233 1.000 138.77158 58 GLY B CA 1
ATOM 3346 C C . GLY B 1 78 ? 218.11062 216.05380 274.30604 1.000 142.23867 58 GLY B C 1
ATOM 3347 O O . GLY B 1 78 ? 219.25861 215.85589 273.89696 1.000 143.90066 58 GLY B O 1
ATOM 3348 N N . PRO B 1 79 ? 217.39664 215.08967 274.88887 1.000 141.70000 59 PRO B N 1
ATOM 3349 C CA . PRO B 1 79 ? 217.95466 213.73665 275.02058 1.000 145.60319 59 PRO B CA 1
ATOM 3350 C C . PRO B 1 79 ? 218.08162 213.03492 273.67743 1.000 148.86229 59 PRO B C 1
ATOM 3351 O O . PRO B 1 79 ? 217.69259 213.58413 272.64256 1.000 148.22611 59 PRO B O 1
ATOM 3355 N N . GLU B 1 80 ? 218.62763 211.81792 273.68017 1.000 149.55203 60 GLU B N 1
ATOM 3356 C CA . GLU B 1 80 ? 218.84960 211.07317 272.45102 1.000 152.81791 60 GLU B CA 1
ATOM 3357 C C . GLU B 1 80 ? 218.09960 209.75318 272.37577 1.000 155.90623 60 GLU B C 1
ATOM 3358 O O . GLU B 1 80 ? 217.97657 209.20040 271.27667 1.000 158.79363 60 GLU B O 1
ATOM 3364 N N . GLY B 1 81 ? 217.59464 209.23596 273.49268 1.000 151.07857 61 GLY B N 1
ATOM 3365 C CA . GLY B 1 81 ? 216.91565 207.95495 273.48945 1.000 154.59959 61 GLY B CA 1
ATOM 3366 C C . GLY B 1 81 ? 215.50763 208.00705 272.93350 1.000 154.86815 61 GLY B C 1
ATOM 3367 O O . GLY B 1 81 ? 214.54465 207.67891 273.63347 1.000 155.72731 61 GLY B O 1
ATOM 3368 N N . GLY B 1 82 ? 215.37359 208.41431 271.67359 1.000 157.22447 62 GLY B N 1
ATOM 3369 C CA . GLY B 1 82 ? 214.07557 208.47843 271.03164 1.000 156.55857 62 GLY B CA 1
ATOM 3370 C C . GLY B 1 82 ? 214.00854 207.65868 269.76048 1.000 159.42757 62 GLY B C 1
ATOM 3371 O O . GLY B 1 82 ? 214.86451 207.79486 268.88148 1.000 159.54583 62 GLY B O 1
ATOM 3372 N N . ALA B 1 83 ? 212.99154 206.80670 269.64734 1.000 162.44256 63 ALA B N 1
ATOM 3373 C CA . ALA B 1 83 ? 212.82751 205.92093 268.50016 1.000 165.85674 63 ALA B CA 1
ATOM 3374 C C . ALA B 1 83 ? 211.70948 206.46310 267.61531 1.000 165.77311 63 ALA B C 1
ATOM 3375 O O . ALA B 1 83 ? 210.53149 206.39502 267.97933 1.000 165.96665 63 ALA B O 1
ATOM 3377 N N . GLY B 1 84 ? 212.07944 206.99333 266.45940 1.000 168.18787 64 GLY B N 1
ATOM 3378 C CA . GLY B 1 84 ? 211.12341 207.49352 265.49653 1.000 168.09809 64 GLY B CA 1
ATOM 3379 C C . GLY B 1 84 ? 211.07240 209.01452 265.47584 1.000 164.76941 64 GLY B C 1
ATOM 3380 O O . GLY B 1 84 ? 211.53642 209.70234 266.39096 1.000 162.59215 64 GLY B O 1
ATOM 3381 N N . ASP B 1 85 ? 210.49336 209.53874 264.39796 1.000 162.73345 65 ASP B N 1
ATOM 3382 C CA . ASP B 1 85 ? 210.33234 210.97477 264.21826 1.000 159.15566 65 ASP B CA 1
ATOM 3383 C C . ASP B 1 85 ? 208.97336 211.41666 264.74439 1.000 157.68286 65 ASP B C 1
ATOM 3384 O O . ASP B 1 85 ? 207.96336 210.73769 264.53928 1.000 159.75567 65 ASP B O 1
ATOM 3389 N N . PHE B 1 86 ? 208.95337 212.56052 265.42462 1.000 153.78558 66 PHE B N 1
ATOM 3390 C CA . PHE B 1 86 ? 207.71338 213.07640 265.98576 1.000 152.20334 66 PHE B CA 1
ATOM 3391 C C . PHE B 1 86 ? 207.82138 214.58637 266.13606 1.000 149.06949 66 PHE B C 1
ATOM 3392 O O . PHE B 1 86 ? 208.91838 215.12935 266.27313 1.000 147.05101 66 PHE B O 1
ATOM 3400 N N . ARG B 1 87 ? 206.67037 215.25537 266.10523 1.000 148.13111 67 ARG B N 1
ATOM 3401 C CA . ARG B 1 87 ? 206.58837 216.69832 266.32852 1.000 145.05248 67 ARG B CA 1
ATOM 3402 C C . ARG B 1 87 ? 205.30939 216.98016 267.10262 1.000 144.41351 67 ARG B C 1
ATOM 3403 O O . ARG B 1 87 ? 204.21038 216.79726 266.56861 1.000 146.36807 67 ARG B O 1
ATOM 3411 N N . ILE B 1 88 ? 205.44243 217.42391 268.35570 1.000 140.97878 68 ILE B N 1
ATOM 3412 C CA . ILE B 1 88 ? 204.28545 217.71673 269.19780 1.000 140.01156 68 ILE B CA 1
ATOM 3413 C C . ILE B 1 88 ? 204.52847 219.01858 269.94605 1.000 136.21470 68 ILE B C 1
ATOM 3414 O O . ILE B 1 88 ? 205.65747 219.49857 270.04811 1.000 133.60721 68 ILE B O 1
ATOM 3419 N N . THR B 1 89 ? 203.44748 219.60147 270.47420 1.000 134.20684 69 THR B N 1
ATOM 3420 C CA . THR B 1 89 ? 203.57650 220.69628 271.42542 1.000 130.75608 69 THR B CA 1
ATOM 3421 C C . THR B 1 89 ? 202.79354 220.33902 272.67937 1.000 131.00655 69 THR B C 1
ATOM 3422 O O . THR B 1 89 ? 201.67954 219.81803 272.59230 1.000 133.38481 69 THR B O 1
ATOM 3426 N N . THR B 1 90 ? 203.37758 220.60779 273.84440 1.000 128.92004 70 THR B N 1
ATOM 3427 C CA . THR B 1 90 ? 202.69062 220.32054 275.09737 1.000 128.97853 70 THR B CA 1
ATOM 3428 C C . THR B 1 90 ? 202.92364 221.45934 276.07859 1.000 125.59300 70 THR B C 1
ATOM 3429 O O . THR B 1 90 ? 203.92063 222.17536 275.98670 1.000 122.92997 70 THR B O 1
ATOM 3433 N N . ASN B 1 91 ? 201.99267 221.61614 277.02065 1.000 126.14441 71 ASN B N 1
ATOM 3434 C CA . ASN B 1 91 ? 202.04069 222.74296 277.94587 1.000 123.27080 71 ASN B CA 1
ATOM 3435 C C . ASN B 1 91 ? 203.37671 222.78082 278.67784 1.000 120.51056 71 ASN B C 1
ATOM 3436 O O . ASN B 1 91 ? 203.80573 221.78670 279.26963 1.000 121.91967 71 ASN B O 1
ATOM 3441 N N . ALA B 1 92 ? 204.03270 223.94183 278.63105 1.000 119.62798 72 ALA B N 1
ATOM 3442 C CA . ALA B 1 92 ? 205.38672 224.05474 279.16104 1.000 116.67634 72 ALA B CA 1
ATOM 3443 C C . ALA B 1 92 ? 205.40476 223.93143 280.67901 1.000 115.42224 72 ALA B C 1
ATOM 3444 O O . ALA B 1 92 ? 206.21079 223.17832 281.23983 1.000 115.12638 72 ALA B O 1
ATOM 3446 N N . LYS B 1 93 ? 204.52378 224.66529 281.36419 1.000 118.48177 73 LYS B N 1
ATOM 3447 C CA . LYS B 1 93 ? 204.56882 224.69500 282.82319 1.000 117.76054 73 LYS B CA 1
ATOM 3448 C C . LYS B 1 93 ? 204.21185 223.33987 283.42093 1.000 120.34158 73 LYS B C 1
ATOM 3449 O O . LYS B 1 93 ? 204.88788 222.86469 284.33881 1.000 119.53736 73 LYS B O 1
ATOM 3455 N N . LYS B 1 94 ? 203.15084 222.70397 282.91783 1.000 117.56115 74 LYS B N 1
ATOM 3456 C CA . LYS B 1 94 ? 202.75486 221.39986 283.44358 1.000 120.05980 74 LYS B CA 1
ATOM 3457 C C . LYS B 1 94 ? 203.85586 220.36891 283.22934 1.000 120.42826 74 LYS B C 1
ATOM 3458 O O . LYS B 1 94 ? 204.20390 219.61073 284.14318 1.000 120.86118 74 LYS B O 1
ATOM 3464 N N . PHE B 1 95 ? 204.42283 220.33816 282.02232 1.000 118.92312 75 PHE B N 1
ATOM 3465 C CA . PHE B 1 95 ? 205.46782 219.37223 281.69909 1.000 120.02904 75 PHE B CA 1
ATOM 3466 C C . PHE B 1 95 ? 206.70985 219.59306 282.55610 1.000 117.52615 75 PHE B C 1
ATOM 3467 O O . PHE B 1 95 ? 207.27787 218.63796 283.10189 1.000 118.90842 75 PHE B O 1
ATOM 3475 N N . GLN B 1 96 ? 207.13185 220.85104 282.70734 1.000 120.07993 76 GLN B N 1
ATOM 3476 C CA . GLN B 1 96 ? 208.32187 221.14188 283.50036 1.000 117.89528 76 GLN B CA 1
ATOM 3477 C C . GLN B 1 96 ? 208.09492 220.84359 284.97831 1.000 117.59602 76 GLN B C 1
ATOM 3478 O O . GLN B 1 96 ? 208.99294 220.32646 285.65418 1.000 117.94014 76 GLN B O 1
ATOM 3484 N N . ASP B 1 97 ? 206.90893 221.16647 285.50241 1.000 117.21350 77 ASP B N 1
ATOM 3485 C CA . ASP B 1 97 ? 206.60897 220.86019 286.89736 1.000 117.02191 77 ASP B CA 1
ATOM 3486 C C . ASP B 1 97 ? 206.57899 219.35714 287.13506 1.000 120.46245 77 ASP B C 1
ATOM 3487 O O . ASP B 1 97 ? 207.07903 218.87294 288.15794 1.000 120.75854 77 ASP B O 1
ATOM 3492 N N . ILE B 1 98 ? 205.99697 218.60033 286.19992 1.000 116.87502 78 ILE B N 1
ATOM 3493 C CA . ILE B 1 98 ? 205.98998 217.14630 286.32163 1.000 120.51676 78 ILE B CA 1
ATOM 3494 C C . ILE B 1 98 ? 207.41398 216.60731 286.32048 1.000 120.65155 78 ILE B C 1
ATOM 3495 O O . ILE B 1 98 ? 207.76901 215.75215 287.14129 1.000 122.75474 78 ILE B O 1
ATOM 3500 N N . LEU B 1 99 ? 208.25495 217.10450 285.41055 1.000 121.21106 79 LEU B N 1
ATOM 3501 C CA . LEU B 1 99 ? 209.63395 216.62752 285.34741 1.000 121.82642 79 LEU B CA 1
ATOM 3502 C C . LEU B 1 99 ? 210.39399 216.95327 286.62846 1.000 120.38488 79 LEU B C 1
ATOM 3503 O O . LEU B 1 99 ? 211.09701 216.09816 287.17826 1.000 122.80763 79 LEU B O 1
ATOM 3508 N N . ARG B 1 100 ? 210.25800 218.18317 287.12871 1.000 121.13142 80 ARG B N 1
ATOM 3509 C CA . ARG B 1 100 ? 210.99503 218.56993 288.32576 1.000 119.52869 80 ARG B CA 1
ATOM 3510 C C . ARG B 1 100 ? 210.45708 217.89968 289.58264 1.000 120.99061 80 ARG B C 1
ATOM 3511 O O . ARG B 1 100 ? 211.19711 217.77248 290.56460 1.000 121.38338 80 ARG B O 1
ATOM 3519 N N . ALA B 1 101 ? 209.19508 217.46867 289.57860 1.000 116.47553 81 ALA B N 1
ATOM 3520 C CA . ALA B 1 101 ? 208.64812 216.75843 290.72747 1.000 118.56686 81 ALA B CA 1
ATOM 3521 C C . ALA B 1 101 ? 209.10413 215.30642 290.79216 1.000 122.94893 81 ALA B C 1
ATOM 3522 O O . ALA B 1 101 ? 208.96817 214.67521 291.84504 1.000 124.92913 81 ALA B O 1
ATOM 3524 N N . LEU B 1 102 ? 209.63910 214.76865 289.69904 1.000 119.52621 82 LEU B N 1
ATOM 3525 C CA . LEU B 1 102 ? 210.12511 213.40066 289.66775 1.000 123.51784 82 LEU B CA 1
ATOM 3526 C C . LEU B 1 102 ? 211.45013 213.28052 290.41269 1.000 123.94455 82 LEU B C 1
ATOM 3527 O O . LEU B 1 102 ? 212.18813 214.26049 290.55086 1.000 120.33505 82 LEU B O 1
ATOM 3532 N N . PRO B 1 103 ? 211.76715 212.08942 290.91944 1.000 124.94587 83 PRO B N 1
ATOM 3533 C CA . PRO B 1 103 ? 213.08018 211.88430 291.54236 1.000 126.30392 83 PRO B CA 1
ATOM 3534 C C . PRO B 1 103 ? 214.20114 212.11951 290.54137 1.000 125.88154 83 PRO B C 1
ATOM 3535 O O . PRO B 1 103 ? 214.09111 211.77274 289.36430 1.000 126.90524 83 PRO B O 1
ATOM 3539 N N . ALA B 1 104 ? 215.29315 212.70842 291.02545 1.000 125.29730 84 ALA B N 1
ATOM 3540 C CA . ALA B 1 104 ? 216.43313 213.05460 290.17749 1.000 124.42299 84 ALA B CA 1
ATOM 3541 C C . ALA B 1 104 ? 217.21112 211.78266 289.86821 1.000 128.59115 84 ALA B C 1
ATOM 3542 O O . ALA B 1 104 ? 218.08415 211.35752 290.62710 1.000 131.37478 84 ALA B O 1
ATOM 3544 N N . GLY B 1 105 ? 216.88909 211.16489 288.73409 1.000 124.44661 85 GLY B N 1
ATOM 3545 C CA . GLY B 1 105 ? 217.54909 209.94098 288.32583 1.000 127.64402 85 GLY B CA 1
ATOM 3546 C C . GLY B 1 105 ? 216.58408 208.87006 287.86364 1.000 129.88706 85 GLY B C 1
ATOM 3547 O O . GLY B 1 105 ? 216.98908 207.73712 287.58640 1.000 133.19258 85 GLY B O 1
ATOM 3548 N N . ALA B 1 106 ? 215.30308 209.21507 287.78075 1.000 131.75433 86 ALA B N 1
ATOM 3549 C CA . ALA B 1 106 ? 214.27507 208.27815 287.35659 1.000 134.49175 86 ALA B CA 1
ATOM 3550 C C . ALA B 1 106 ? 214.15702 208.25545 285.83759 1.000 134.36421 86 ALA B C 1
ATOM 3551 O O . ALA B 1 106 ? 214.48900 209.22559 285.15178 1.000 131.25730 86 ALA B O 1
ATOM 3553 N N . LEU B 1 107 ? 213.67802 207.12755 285.31938 1.000 134.70758 87 LEU B N 1
ATOM 3554 C CA . LEU B 1 107 ? 213.45097 206.97984 283.88936 1.000 135.54559 87 LEU B CA 1
ATOM 3555 C C . LEU B 1 107 ? 212.08396 207.53591 283.51151 1.000 134.19567 87 LEU B C 1
ATOM 3556 O O . LEU B 1 107 ? 211.10298 207.35875 284.23951 1.000 135.47021 87 LEU B O 1
ATOM 3561 N N . VAL B 1 108 ? 212.02292 208.21314 282.36665 1.000 136.16424 88 VAL B N 1
ATOM 3562 C CA . VAL B 1 108 ? 210.80690 208.84623 281.87481 1.000 134.40910 88 VAL B CA 1
ATOM 3563 C C . VAL B 1 108 ? 210.52886 208.31451 280.47772 1.000 136.38204 88 VAL B C 1
ATOM 3564 O O . VAL B 1 108 ? 211.40783 208.34969 279.60770 1.000 136.42099 88 VAL B O 1
ATOM 3568 N N . SER B 1 109 ? 209.30786 207.82854 280.26666 1.000 136.89159 89 SER B N 1
ATOM 3569 C CA . SER B 1 109 ? 208.87082 207.30080 278.98256 1.000 139.51612 89 SER B CA 1
ATOM 3570 C C . SER B 1 109 ? 207.72380 208.14989 278.45677 1.000 138.40716 89 SER B C 1
ATOM 3571 O O . SER B 1 109 ? 206.71882 208.33875 279.14984 1.000 138.25981 89 SER B O 1
ATOM 3574 N N . LEU B 1 110 ? 207.87576 208.65814 277.23887 1.000 143.72569 90 LEU B N 1
ATOM 3575 C CA . LEU B 1 110 ? 206.85373 209.44627 276.56606 1.000 142.99838 90 LEU B CA 1
ATOM 3576 C C . LEU B 1 110 ? 206.23670 208.60449 275.45891 1.000 146.61742 90 LEU B C 1
ATOM 3577 O O . LEU B 1 110 ? 206.93968 208.17668 274.53280 1.000 147.82145 90 LEU B O 1
ATOM 3582 N N . ASP B 1 111 ? 204.93071 208.36946 275.56790 1.000 149.33371 91 ASP B N 1
ATOM 3583 C CA . ASP B 1 111 ? 204.12868 207.70165 274.55479 1.000 153.12281 91 ASP B CA 1
ATOM 3584 C C . ASP B 1 111 ? 203.17666 208.71477 273.93102 1.000 151.90654 91 ASP B C 1
ATOM 3585 O O . ASP B 1 111 ? 202.78567 209.69164 274.57223 1.000 149.60125 91 ASP B O 1
ATOM 3590 N N . TRP B 1 112 ? 202.79162 208.47402 272.68098 1.000 156.85731 92 TRP B N 1
ATOM 3591 C CA . TRP B 1 112 ? 201.85959 209.34616 271.97619 1.000 156.33389 92 TRP B CA 1
ATOM 3592 C C . TRP B 1 112 ? 200.61659 208.54422 271.61707 1.000 159.46828 92 TRP B C 1
ATOM 3593 O O . TRP B 1 112 ? 200.71657 207.49835 270.96585 1.000 162.98761 92 TRP B O 1
ATOM 3604 N N . ASP B 1 113 ? 199.45060 209.03413 272.04020 1.000 162.44009 93 ASP B N 1
ATOM 3605 C CA . ASP B 1 113 ? 198.17259 208.37618 271.76311 1.000 164.66380 93 ASP B CA 1
ATOM 3606 C C . ASP B 1 113 ? 197.18457 209.45426 271.32935 1.000 163.90022 93 ASP B C 1
ATOM 3607 O O . ASP B 1 113 ? 196.67059 210.20108 272.16952 1.000 162.54877 93 ASP B O 1
ATOM 3612 N N . ASP B 1 114 ? 196.92553 209.52652 270.02238 1.000 165.40647 94 ASP B N 1
ATOM 3613 C CA . ASP B 1 114 ? 196.03551 210.52863 269.44360 1.000 164.94244 94 ASP B CA 1
ATOM 3614 C C . ASP B 1 114 ? 196.50851 211.93856 269.77887 1.000 162.21646 94 ASP B C 1
ATOM 3615 O O . ASP B 1 114 ? 197.57349 212.36866 269.32193 1.000 160.77478 94 ASP B O 1
ATOM 3620 N N . ASN B 1 115 ? 195.72353 212.66340 270.57504 1.000 161.09889 95 ASN B N 1
ATOM 3621 C CA . ASN B 1 115 ? 196.05853 214.01832 270.99331 1.000 157.29480 95 ASN B CA 1
ATOM 3622 C C . ASN B 1 115 ? 196.61157 214.06703 272.41330 1.000 155.25814 95 ASN B C 1
ATOM 3623 O O . ASN B 1 115 ? 196.54159 215.11590 273.06251 1.000 153.59819 95 ASN B O 1
ATOM 3628 N N . ARG B 1 116 ? 197.15860 212.95894 272.90706 1.000 152.56907 96 ARG B N 1
ATOM 3629 C CA . ARG B 1 116 ? 197.60364 212.86366 274.28903 1.000 150.80317 96 ARG B CA 1
ATOM 3630 C C . ARG B 1 116 ? 199.03865 212.36266 274.35988 1.000 149.99647 96 ARG B C 1
ATOM 3631 O O . ARG B 1 116 ? 199.45963 211.51982 273.56070 1.000 151.91627 96 ARG B O 1
ATOM 3639 N N . LEU B 1 117 ? 199.77867 212.89647 275.32597 1.000 145.25423 97 LEU B N 1
ATOM 3640 C CA . LEU B 1 117 ? 201.13368 212.46542 275.64084 1.000 143.91637 97 LEU B CA 1
ATOM 3641 C C . LEU B 1 117 ? 201.10673 211.77514 276.99770 1.000 144.50664 97 LEU B C 1
ATOM 3642 O O . LEU B 1 117 ? 200.67076 212.36694 277.99183 1.000 143.49992 97 LEU B O 1
ATOM 3647 N N . THR B 1 118 ? 201.56374 210.53114 277.03444 1.000 141.08577 98 THR B N 1
ATOM 3648 C CA . THR B 1 118 ? 201.59578 209.73789 278.25628 1.000 141.91499 98 THR B CA 1
ATOM 3649 C C . THR B 1 118 ? 203.02080 209.74479 278.79523 1.000 140.28373 98 THR B C 1
ATOM 3650 O O . THR B 1 118 ? 203.92778 209.17492 278.17909 1.000 141.44161 98 THR B O 1
ATOM 3654 N N . LEU B 1 119 ? 203.21483 210.40457 279.93336 1.000 133.48884 99 LEU B N 1
ATOM 3655 C CA . LEU B 1 119 ? 204.48285 210.40243 280.64632 1.000 131.54664 99 LEU B CA 1
ATOM 3656 C C . LEU B 1 119 ? 204.42989 209.32922 281.72411 1.000 133.90478 99 LEU B C 1
ATOM 3657 O O . LEU B 1 119 ? 203.50492 209.31204 282.54113 1.000 134.89640 99 LEU B O 1
ATOM 3662 N N . LYS B 1 120 ? 205.41690 208.44122 281.72190 1.000 129.36609 100 LYS B N 1
ATOM 3663 C CA . LYS B 1 120 ? 205.49293 207.35103 282.68168 1.000 131.74413 100 LYS B CA 1
ATOM 3664 C C . LYS B 1 120 ? 206.82796 207.41489 283.40465 1.000 130.27165 100 LYS B C 1
ATOM 3665 O O . LYS B 1 120 ? 207.87994 207.52703 282.76564 1.000 129.49510 100 LYS B O 1
ATOM 3671 N N . ALA B 1 121 ? 206.78100 207.34663 284.73264 1.000 124.51515 101 ALA B N 1
ATOM 3672 C CA . ALA B 1 121 ? 207.99402 207.37247 285.54560 1.000 123.55921 101 ALA B CA 1
ATOM 3673 C C . ALA B 1 121 ? 207.72107 206.57521 286.81145 1.000 126.21826 101 ALA B C 1
ATOM 3674 O O . ALA B 1 121 ? 206.94609 207.01504 287.66556 1.000 125.66579 101 ALA B O 1
ATOM 3676 N N . GLY B 1 122 ? 208.36208 205.41619 286.93320 1.000 124.62714 102 GLY B N 1
ATOM 3677 C CA . GLY B 1 122 ? 208.05412 204.53197 288.04403 1.000 127.77479 102 GLY B CA 1
ATOM 3678 C C . GLY B 1 122 ? 206.60612 204.09297 287.97299 1.000 130.04258 102 GLY B C 1
ATOM 3679 O O . GLY B 1 122 ? 206.14109 203.56017 286.95890 1.000 131.41116 102 GLY B O 1
ATOM 3680 N N . LYS B 1 123 ? 205.87415 204.32275 289.06206 1.000 129.79601 103 LYS B N 1
ATOM 3681 C CA . LYS B 1 123 ? 204.44415 204.05473 289.11305 1.000 131.73896 103 LYS B CA 1
ATOM 3682 C C . LYS B 1 123 ? 203.61214 205.30578 288.85332 1.000 129.09875 103 LYS B C 1
ATOM 3683 O O . LYS B 1 123 ? 202.45115 205.36669 289.26837 1.000 130.43982 103 LYS B O 1
ATOM 3689 N N . SER B 1 124 ? 204.17911 206.29792 288.17351 1.000 130.01356 104 SER B N 1
ATOM 3690 C CA . SER B 1 124 ? 203.52609 207.58096 287.95378 1.000 126.80107 104 SER B CA 1
ATOM 3691 C C . SER B 1 124 ? 203.14405 207.73025 286.48682 1.000 126.39986 104 SER B C 1
ATOM 3692 O O . SER B 1 124 ? 203.99902 207.60443 285.60277 1.000 125.97456 104 SER B O 1
ATOM 3695 N N . ARG B 1 125 ? 201.86404 208.00229 286.24092 1.000 131.25913 105 ARG B N 1
ATOM 3696 C CA . ARG B 1 125 ? 201.34400 208.30555 284.91500 1.000 130.84402 105 ARG B CA 1
ATOM 3697 C C . ARG B 1 125 ? 200.87498 209.75256 284.85630 1.000 127.56494 105 ARG B C 1
ATOM 3698 O O . ARG B 1 125 ? 200.33401 210.28036 285.83142 1.000 126.85300 105 ARG B O 1
ATOM 3706 N N . PHE B 1 126 ? 201.09195 210.38779 283.70742 1.000 132.74157 106 PHE B N 1
ATOM 3707 C CA . PHE B 1 126 ? 200.57793 211.72684 283.44071 1.000 130.46471 106 PHE B CA 1
ATOM 3708 C C . PHE B 1 126 ? 200.04488 211.75713 282.01773 1.000 131.66816 106 PHE B C 1
ATOM 3709 O O . PHE B 1 126 ? 200.79786 211.51232 281.06966 1.000 132.02177 106 PHE B O 1
ATOM 3717 N N . ALA B 1 127 ? 198.75288 212.05015 281.86783 1.000 138.09735 107 ALA B N 1
ATOM 3718 C CA . ALA B 1 127 ? 198.10784 212.08441 280.55585 1.000 139.47502 107 ALA B CA 1
ATOM 3719 C C . ALA B 1 127 ? 197.91682 213.54049 280.13915 1.000 137.16867 107 ALA B C 1
ATOM 3720 O O . ALA B 1 127 ? 196.85282 214.13445 280.31330 1.000 137.65349 107 ALA B O 1
ATOM 3722 N N . LEU B 1 128 ? 198.97379 214.11761 279.57324 1.000 141.41239 108 LEU B N 1
ATOM 3723 C CA . LEU B 1 128 ? 198.91777 215.48871 279.09051 1.000 138.71467 108 LEU B CA 1
ATOM 3724 C C . LEU B 1 128 ? 198.17673 215.55397 277.76155 1.000 140.53121 108 LEU B C 1
ATOM 3725 O O . LEU B 1 128 ? 198.17171 214.59913 276.98436 1.000 143.27870 108 LEU B O 1
ATOM 3730 N N . GLN B 1 129 ? 197.55171 216.69702 277.50280 1.000 139.84727 109 GLN B N 1
ATOM 3731 C CA . GLN B 1 129 ? 196.96667 216.97028 276.19887 1.000 140.65893 109 GLN B CA 1
ATOM 3732 C C . GLN B 1 129 ? 197.95064 217.76845 275.35700 1.000 137.85483 109 GLN B C 1
ATOM 3733 O O . GLN B 1 129 ? 198.61265 218.68336 275.85616 1.000 134.82204 109 GLN B O 1
ATOM 3739 N N . THR B 1 130 ? 198.04660 217.41371 274.08093 1.000 138.53187 110 THR B N 1
ATOM 3740 C CA . THR B 1 130 ? 199.02257 218.00390 273.18002 1.000 136.88775 110 THR B CA 1
ATOM 3741 C C . THR B 1 130 ? 198.32653 218.72712 272.03618 1.000 137.35093 110 THR B C 1
ATOM 3742 O O . THR B 1 130 ? 197.16952 218.45418 271.70416 1.000 140.26054 110 THR B O 1
ATOM 3746 N N . LEU B 1 131 ? 199.05651 219.66125 271.43935 1.000 133.79777 111 LEU B N 1
ATOM 3747 C CA . LEU B 1 131 ? 198.63047 220.39248 270.26651 1.000 133.70527 111 LEU B CA 1
ATOM 3748 C C . LEU B 1 131 ? 199.52843 220.05772 269.07641 1.000 133.80786 111 LEU B C 1
ATOM 3749 O O . LEU B 1 131 ? 200.71844 219.74770 269.24431 1.000 132.37791 111 LEU B O 1
ATOM 3754 N N . PRO B 1 132 ? 198.97140 220.08696 267.86544 1.000 134.93038 112 PRO B N 1
ATOM 3755 C CA . PRO B 1 132 ? 199.76436 219.75821 266.67634 1.000 135.67378 112 PRO B CA 1
ATOM 3756 C C . PRO B 1 132 ? 200.91735 220.73125 266.49050 1.000 133.00886 112 PRO B C 1
ATOM 3757 O O . PRO B 1 132 ? 200.80135 221.92620 266.77075 1.000 130.96719 112 PRO B O 1
ATOM 3761 N N . ALA B 1 133 ? 202.04134 220.20236 266.00936 1.000 136.40708 113 ALA B N 1
ATOM 3762 C CA . ALA B 1 133 ? 203.18832 221.04143 265.69350 1.000 134.30119 113 ALA B CA 1
ATOM 3763 C C . ALA B 1 133 ? 202.96328 221.90167 264.46068 1.000 134.81881 113 ALA B C 1
ATOM 3764 O O . ALA B 1 133 ? 203.75127 222.82173 264.21684 1.000 133.08926 113 ALA B O 1
ATOM 3766 N N . ALA B 1 134 ? 201.92026 221.62183 263.67565 1.000 132.72380 114 ALA B N 1
ATOM 3767 C CA . ALA B 1 134 ? 201.62722 222.44806 262.51083 1.000 133.53031 114 ALA B CA 1
ATOM 3768 C C . ALA B 1 134 ? 201.23222 223.86197 262.91112 1.000 131.44653 114 ALA B C 1
ATOM 3769 O O . ALA B 1 134 ? 201.49819 224.81313 262.16731 1.000 131.05816 114 ALA B O 1
ATOM 3771 N N . ASP B 1 135 ? 200.60325 224.02174 264.07418 1.000 135.25958 115 ASP B N 1
ATOM 3772 C CA . ASP B 1 135 ? 200.18326 225.33064 264.55345 1.000 133.59653 115 ASP B CA 1
ATOM 3773 C C . ASP B 1 135 ? 201.25428 226.04548 265.36556 1.000 130.23413 115 ASP B C 1
ATOM 3774 O O . ASP B 1 135 ? 201.05028 227.20540 265.74180 1.000 128.67389 115 ASP B O 1
ATOM 3779 N N . PHE B 1 136 ? 202.37629 225.39643 265.64540 1.000 133.05730 116 PHE B N 1
ATOM 3780 C CA . PHE B 1 136 ? 203.43331 226.03928 266.41749 1.000 130.15452 116 PHE B CA 1
ATOM 3781 C C . PHE B 1 136 ? 204.12728 227.08446 265.55568 1.000 129.22996 116 PHE B C 1
ATOM 3782 O O . PHE B 1 136 ? 204.68025 226.73868 264.50260 1.000 130.70840 116 PHE B O 1
ATOM 3790 N N . PRO B 1 137 ? 204.13128 228.35638 265.95194 1.000 132.50247 117 PRO B N 1
ATOM 3791 C CA . PRO B 1 137 ? 204.71625 229.39256 265.09713 1.000 132.20880 117 PRO B CA 1
ATOM 3792 C C . PRO B 1 137 ? 206.23125 229.44154 265.21309 1.000 131.25263 117 PRO B C 1
ATOM 3793 O O . PRO B 1 137 ? 206.80329 229.24833 266.28904 1.000 130.48365 117 PRO B O 1
ATOM 3797 N N . MET B 1 138 ? 206.87922 229.70878 264.08313 1.000 133.97907 118 MET B N 1
ATOM 3798 C CA . MET B 1 138 ? 208.32721 229.81380 264.00110 1.000 132.29268 118 MET B CA 1
ATOM 3799 C C . MET B 1 138 ? 208.69919 231.17792 263.43937 1.000 131.33378 118 MET B C 1
ATOM 3800 O O . MET B 1 138 ? 207.99616 231.71509 262.57749 1.000 133.62826 118 MET B O 1
ATOM 3805 N N . MET B 1 139 ? 209.80220 231.73783 263.92944 1.000 133.32984 119 MET B N 1
ATOM 3806 C CA . MET B 1 139 ? 210.28917 233.00094 263.39168 1.000 133.09906 119 MET B CA 1
ATOM 3807 C C . MET B 1 139 ? 210.92813 232.77722 262.02762 1.000 135.79660 119 MET B C 1
ATOM 3808 O O . MET B 1 139 ? 211.77713 231.89425 261.86642 1.000 136.84711 119 MET B O 1
ATOM 3813 N N . ASN B 1 140 ? 210.52310 233.58141 261.04479 1.000 137.03518 120 ASN B N 1
ATOM 3814 C CA . ASN B 1 140 ? 211.11306 233.52568 259.70876 1.000 140.68957 120 ASN B CA 1
ATOM 3815 C C . ASN B 1 140 ? 212.48806 234.18268 259.78785 1.000 140.53241 120 ASN B C 1
ATOM 3816 O O . ASN B 1 140 ? 212.68304 235.35275 259.44908 1.000 142.06993 120 ASN B O 1
ATOM 3821 N N . VAL B 1 141 ? 213.46108 233.39959 260.25667 1.000 139.28362 121 VAL B N 1
ATOM 3822 C CA . VAL B 1 141 ? 214.79308 233.91754 260.54173 1.000 138.27829 121 VAL B CA 1
ATOM 3823 C C . VAL B 1 141 ? 215.46004 234.37680 259.25180 1.000 143.30178 121 VAL B C 1
ATOM 3824 O O . VAL B 1 141 ? 215.39901 233.69501 258.21967 1.000 148.41993 121 VAL B O 1
ATOM 3828 N N . GLY B 1 142 ? 216.09803 235.54380 259.30702 1.000 142.47927 122 GLY B N 1
ATOM 3829 C CA . GLY B 1 142 ? 216.77099 236.07104 258.14010 1.000 147.02939 122 GLY B CA 1
ATOM 3830 C C . GLY B 1 142 ? 217.97899 235.24612 257.73990 1.000 150.13151 122 GLY B C 1
ATOM 3831 O O . GLY B 1 142 ? 218.54001 234.47597 258.52173 1.000 148.12405 122 GLY B O 1
ATOM 3832 N N . GLU B 1 143 ? 218.37895 235.41638 256.48092 1.000 149.96124 123 GLU B N 1
ATOM 3833 C CA . GLU B 1 143 ? 219.50093 234.69651 255.88974 1.000 154.24915 123 GLU B CA 1
ATOM 3834 C C . GLU B 1 143 ? 220.59091 235.66460 255.43990 1.000 157.55248 123 GLU B C 1
ATOM 3835 O O . GLU B 1 143 ? 221.36189 235.36479 254.52682 1.000 162.86823 123 GLU B O 1
ATOM 3841 N N . ASP B 1 144 ? 220.66792 236.82447 256.08913 1.000 155.17531 124 ASP B N 1
ATOM 3842 C CA . ASP B 1 144 ? 221.46190 237.94458 255.60033 1.000 157.96651 124 ASP B CA 1
ATOM 3843 C C . ASP B 1 144 ? 222.53193 238.35838 256.60238 1.000 154.13224 124 ASP B C 1
ATOM 3844 O O . ASP B 1 144 ? 222.63793 239.54132 256.94062 1.000 152.46384 124 ASP B O 1
ATOM 3849 N N . ILE B 1 145 ? 223.30095 237.38829 257.09917 1.000 148.17956 125 ILE B N 1
ATOM 3850 C CA . ILE B 1 145 ? 224.32598 237.62709 258.11118 1.000 144.58366 125 ILE B CA 1
ATOM 3851 C C . ILE B 1 145 ? 225.22896 238.77718 257.68539 1.000 146.25294 125 ILE B C 1
ATOM 3852 O O . ILE B 1 145 ? 225.91893 238.69739 256.66135 1.000 151.30760 125 ILE B O 1
ATOM 3857 N N . SER B 1 146 ? 225.22998 239.85302 258.47160 1.000 138.09900 126 SER B N 1
ATOM 3858 C CA . SER B 1 146 ? 226.05896 241.02108 258.20181 1.000 140.23662 126 SER B CA 1
ATOM 3859 C C . SER B 1 146 ? 227.35799 241.02593 258.99077 1.000 138.91705 126 SER B C 1
ATOM 3860 O O . SER B 1 146 ? 228.36197 241.56104 258.50785 1.000 142.51406 126 SER B O 1
ATOM 3863 N N . ALA B 1 147 ? 227.36103 240.44769 260.18866 1.000 136.53001 127 ALA B N 1
ATOM 3864 C CA . ALA B 1 147 ? 228.56305 240.35854 261.00160 1.000 135.03828 127 ALA B CA 1
ATOM 3865 C C . ALA B 1 147 ? 228.45109 239.14336 261.90836 1.000 131.93817 127 ALA B C 1
ATOM 3866 O O . ALA B 1 147 ? 227.36510 238.82225 262.39633 1.000 129.71443 127 ALA B O 1
ATOM 3868 N N . THR B 1 148 ? 229.57610 238.46532 262.11719 1.000 129.41284 128 THR B N 1
ATOM 3869 C CA . THR B 1 148 ? 229.63413 237.32514 263.02296 1.000 126.71318 128 THR B CA 1
ATOM 3870 C C . THR B 1 148 ? 230.91616 237.41099 263.83094 1.000 125.93612 128 THR B C 1
ATOM 3871 O O . THR B 1 148 ? 231.99114 237.63711 263.26795 1.000 130.40745 128 THR B O 1
ATOM 3875 N N . PHE B 1 149 ? 230.80120 237.23272 265.14290 1.000 126.40337 129 PHE B N 1
ATOM 3876 C CA . PHE B 1 149 ? 231.97723 237.22756 265.99987 1.000 125.77644 129 PHE B CA 1
ATOM 3877 C C . PHE B 1 149 ? 231.71627 236.28832 267.16569 1.000 122.18666 129 PHE B C 1
ATOM 3878 O O . PHE B 1 149 ? 230.65527 235.66729 267.26359 1.000 120.55480 129 PHE B O 1
ATOM 3886 N N . SER B 1 150 ? 232.70230 236.17315 268.04863 1.000 124.03351 130 SER B N 1
ATOM 3887 C CA . SER B 1 150 ? 232.56234 235.34391 269.23347 1.000 121.50253 130 SER B CA 1
ATOM 3888 C C . SER B 1 150 ? 233.38537 235.95369 270.35457 1.000 119.13353 130 SER B C 1
ATOM 3889 O O . SER B 1 150 ? 234.37936 236.64275 270.10968 1.000 121.30118 130 SER B O 1
ATOM 3892 N N . LEU B 1 151 ? 232.96141 235.69644 271.58753 1.000 119.62960 131 LEU B N 1
ATOM 3893 C CA . LEU B 1 151 ? 233.71744 236.19622 272.72961 1.000 117.99254 131 LEU B CA 1
ATOM 3894 C C . LEU B 1 151 ? 233.42148 235.33697 273.94744 1.000 115.61515 131 LEU B C 1
ATOM 3895 O O . LEU B 1 151 ? 232.43149 234.60395 273.98733 1.000 114.95606 131 LEU B O 1
ATOM 3900 N N . GLY B 1 152 ? 234.29951 235.44278 274.94244 1.000 120.80143 132 GLY B N 1
ATOM 3901 C CA . GLY B 1 152 ? 234.15255 234.69353 276.17329 1.000 120.27981 132 GLY B CA 1
ATOM 3902 C C . GLY B 1 152 ? 232.83357 234.95538 276.86839 1.000 116.69018 132 GLY B C 1
ATOM 3903 O O . GLY B 1 152 ? 232.40257 236.10735 276.98463 1.000 114.37015 132 GLY B O 1
ATOM 3904 N N . GLN B 1 153 ? 232.17659 233.88628 277.32519 1.000 119.04305 133 GLN B N 1
ATOM 3905 C CA . GLN B 1 153 ? 230.87761 234.03914 277.97226 1.000 115.43951 133 GLN B CA 1
ATOM 3906 C C . GLN B 1 153 ? 230.98865 234.85989 279.24942 1.000 112.93453 133 GLN B C 1
ATOM 3907 O O . GLN B 1 153 ? 230.11065 235.67582 279.54761 1.000 109.89431 133 GLN B O 1
ATOM 3913 N N . GLU B 1 154 ? 232.05967 234.65374 280.02135 1.000 115.37290 134 GLU B N 1
ATOM 3914 C CA . GLU B 1 154 ? 232.25470 235.44550 281.23150 1.000 113.36874 134 GLU B CA 1
ATOM 3915 C C . GLU B 1 154 ? 232.43568 236.92256 280.90379 1.000 111.57827 134 GLU B C 1
ATOM 3916 O O . GLU B 1 154 ? 231.86870 237.78843 281.57798 1.000 109.23167 134 GLU B O 1
ATOM 3922 N N . ARG B 1 155 ? 233.21865 237.22878 279.86683 1.000 109.91838 135 ARG B N 1
ATOM 3923 C CA . ARG B 1 155 ? 233.44863 238.61886 279.48210 1.000 109.30310 135 ARG B CA 1
ATOM 3924 C C . ARG B 1 155 ? 232.14961 239.28794 279.03828 1.000 106.96107 135 ARG B C 1
ATOM 3925 O O . ARG B 1 155 ? 231.83562 240.41385 279.45251 1.000 105.49021 135 ARG B O 1
ATOM 3933 N N . PHE B 1 156 ? 231.37759 238.59910 278.19616 1.000 108.69553 136 PHE B N 1
ATOM 3934 C CA . PHE B 1 156 ? 230.11757 239.15019 277.70931 1.000 106.76698 136 PHE B CA 1
ATOM 3935 C C . PHE B 1 156 ? 229.11761 239.32596 278.84438 1.000 103.76061 136 PHE B C 1
ATOM 3936 O O . PHE B 1 156 ? 228.40260 240.33394 278.90260 1.000 102.14754 136 PHE B O 1
ATOM 3944 N N . LYS B 1 157 ? 229.04964 238.35077 279.75318 1.000 107.19568 137 LYS B N 1
ATOM 3945 C CA . LYS B 1 157 ? 228.15567 238.46554 280.90023 1.000 104.56687 137 LYS B CA 1
ATOM 3946 C C . LYS B 1 157 ? 228.56469 239.62336 281.79945 1.000 103.10112 137 LYS B C 1
ATOM 3947 O O . LYS B 1 157 ? 227.70771 240.34325 282.32463 1.000 101.02877 137 LYS B O 1
ATOM 3953 N N . THR B 1 158 ? 229.87270 239.81733 281.99145 1.000 103.58158 138 THR B N 1
ATOM 3954 C CA . THR B 1 158 ? 230.34372 240.95017 282.77867 1.000 102.89208 138 THR B CA 1
ATOM 3955 C C . THR B 1 158 ? 229.93769 242.26930 282.13794 1.000 101.78002 138 THR B C 1
ATOM 3956 O O . THR B 1 158 ? 229.46470 243.18016 282.82514 1.000 100.51208 138 THR B O 1
ATOM 3960 N N . MET B 1 159 ? 230.10265 242.38657 280.81696 1.000 101.68977 139 MET B N 1
ATOM 3961 C CA . MET B 1 159 ? 229.70462 243.61870 280.13822 1.000 100.92970 139 MET B CA 1
ATOM 3962 C C . MET B 1 159 ? 228.20362 243.86167 280.26232 1.000 98.50435 139 MET B C 1
ATOM 3963 O O . MET B 1 159 ? 227.76362 244.98861 280.54256 1.000 97.61781 139 MET B O 1
ATOM 3968 N N . LEU B 1 160 ? 227.40162 242.81270 280.06313 1.000 99.60396 140 LEU B N 1
ATOM 3969 C CA . LEU B 1 160 ? 225.95462 242.95367 280.17620 1.000 97.88345 140 LEU B CA 1
ATOM 3970 C C . LEU B 1 160 ? 225.55266 243.36538 281.58530 1.000 95.76721 140 LEU B C 1
ATOM 3971 O O . LEU B 1 160 ? 224.65666 244.19534 281.76249 1.000 95.20438 140 LEU B O 1
ATOM 3976 N N . SER B 1 161 ? 226.19570 242.78818 282.60316 1.000 96.14224 141 SER B N 1
ATOM 3977 C CA . SER B 1 161 ? 225.92374 243.20691 283.97326 1.000 94.32768 141 SER B CA 1
ATOM 3978 C C . SER B 1 161 ? 226.34673 244.64986 284.20653 1.000 94.23749 141 SER B C 1
ATOM 3979 O O . SER B 1 161 ? 225.70575 245.36870 284.98170 1.000 93.33552 141 SER B O 1
ATOM 3982 N N . GLN B 1 162 ? 227.42071 245.08700 283.54659 1.000 94.49986 142 GLN B N 1
ATOM 3983 C CA . GLN B 1 162 ? 227.90171 246.45097 283.72585 1.000 94.32276 142 GLN B CA 1
ATOM 3984 C C . GLN B 1 162 ? 226.97368 247.47409 283.08408 1.000 94.06614 142 GLN B C 1
ATOM 3985 O O . GLN B 1 162 ? 226.95169 248.63401 283.51131 1.000 93.98369 142 GLN B O 1
ATOM 3991 N N . VAL B 1 163 ? 226.22765 247.08829 282.05003 1.000 93.34053 143 VAL B N 1
ATOM 3992 C CA . VAL B 1 163 ? 225.41062 248.06143 281.32425 1.000 93.70244 143 VAL B CA 1
ATOM 3993 C C . VAL B 1 163 ? 223.90663 247.89039 281.51826 1.000 93.13841 143 VAL B C 1
ATOM 3994 O O . VAL B 1 163 ? 223.15761 248.82145 281.18447 1.000 93.41929 143 VAL B O 1
ATOM 3998 N N . GLN B 1 164 ? 223.43265 246.76527 282.05905 1.000 95.21582 144 GLN B N 1
ATOM 3999 C CA . GLN B 1 164 ? 221.99865 246.47928 282.00403 1.000 95.17121 144 GLN B CA 1
ATOM 4000 C C . GLN B 1 164 ? 221.16567 247.44110 282.84625 1.000 94.31551 144 GLN B C 1
ATOM 4001 O O . GLN B 1 164 ? 220.01866 247.73216 282.48935 1.000 95.19018 144 GLN B O 1
ATOM 4007 N N . TYR B 1 165 ? 221.70871 247.94688 283.95534 1.000 93.15812 145 TYR B N 1
ATOM 4008 C CA . TYR B 1 165 ? 220.88973 248.70769 284.89251 1.000 92.55592 145 TYR B CA 1
ATOM 4009 C C . TYR B 1 165 ? 220.51670 250.09379 284.38380 1.000 94.01973 145 TYR B C 1
ATOM 4010 O O . TYR B 1 165 ? 219.65672 250.73966 284.99096 1.000 95.47152 145 TYR B O 1
ATOM 4019 N N . SER B 1 166 ? 221.12767 250.56501 283.29988 1.000 93.16355 146 SER B N 1
ATOM 4020 C CA . SER B 1 166 ? 220.83364 251.89211 282.77416 1.000 94.52109 146 SER B CA 1
ATOM 4021 C C . SER B 1 166 ? 219.74761 251.89032 281.70719 1.000 96.44626 146 SER B C 1
ATOM 4022 O O . SER B 1 166 ? 219.39259 252.96242 281.20842 1.000 98.34600 146 SER B O 1
ATOM 4025 N N . MET B 1 167 ? 219.21261 250.72739 281.34597 1.000 97.39342 147 MET B N 1
ATOM 4026 C CA . MET B 1 167 ? 218.15058 250.67358 280.35099 1.000 98.83748 147 MET B CA 1
ATOM 4027 C C . MET B 1 167 ? 216.87459 251.30847 280.89016 1.000 99.72943 147 MET B C 1
ATOM 4028 O O . MET B 1 167 ? 216.51163 251.12623 282.05513 1.000 98.70751 147 MET B O 1
ATOM 4033 N N . ALA B 1 168 ? 216.19556 252.06263 280.03033 1.000 106.28215 148 ALA B N 1
ATOM 4034 C CA . ALA B 1 168 ? 214.89656 252.62456 280.37049 1.000 108.04391 148 ALA B CA 1
ATOM 4035 C C . ALA B 1 168 ? 213.83557 251.53256 280.32730 1.000 109.30138 148 ALA B C 1
ATOM 4036 O O . ALA B 1 168 ? 213.75855 250.76975 279.35915 1.000 110.02697 148 ALA B O 1
ATOM 4038 N N . VAL B 1 169 ? 213.02160 251.45634 281.37331 1.000 114.35062 149 VAL B N 1
ATOM 4039 C CA . VAL B 1 169 ? 211.94161 250.48132 281.45614 1.000 115.30545 149 VAL B CA 1
ATOM 4040 C C . VAL B 1 169 ? 210.67559 251.17841 280.97032 1.000 117.28849 149 VAL B C 1
ATOM 4041 O O . VAL B 1 169 ? 210.08761 251.99526 281.68451 1.000 117.65571 149 VAL B O 1
ATOM 4045 N N . GLN B 1 170 ? 210.26156 250.85465 279.74327 1.000 115.39525 150 GLN B N 1
ATOM 4046 C CA . GLN B 1 170 ? 209.03353 251.37677 279.14141 1.000 118.72974 150 GLN B CA 1
ATOM 4047 C C . GLN B 1 170 ? 209.05152 252.90678 279.06572 1.000 119.24870 150 GLN B C 1
ATOM 4048 O O . GLN B 1 170 ? 208.24154 253.60165 279.68389 1.000 120.05293 150 GLN B O 1
ATOM 4054 N N . ASP B 1 171 ? 210.00250 253.42094 278.29279 1.000 115.70440 151 ASP B N 1
ATOM 4055 C CA . ASP B 1 171 ? 210.07248 254.84100 277.98608 1.000 116.45744 151 ASP B CA 1
ATOM 4056 C C . ASP B 1 171 ? 209.21444 255.15424 276.76317 1.000 119.36204 151 ASP B C 1
ATOM 4057 O O . ASP B 1 171 ? 208.84342 254.26840 275.99000 1.000 120.86568 151 ASP B O 1
ATOM 4062 N N . ILE B 1 172 ? 208.89842 256.44228 276.59544 1.000 118.75195 152 ILE B N 1
ATOM 4063 C CA . ILE B 1 172 ? 208.13738 256.87351 275.42755 1.000 121.26577 152 ILE B CA 1
ATOM 4064 C C . ILE B 1 172 ? 208.93635 256.69477 274.14349 1.000 121.49452 152 ILE B C 1
ATOM 4065 O O . ILE B 1 172 ? 208.35931 256.70698 273.04951 1.000 123.62951 152 ILE B O 1
ATOM 4070 N N . ARG B 1 173 ? 210.25335 256.53076 274.24741 1.000 121.56787 153 ARG B N 1
ATOM 4071 C CA . ARG B 1 173 ? 211.12532 256.26199 273.11033 1.000 120.92795 153 ARG B CA 1
ATOM 4072 C C . ARG B 1 173 ? 211.51333 254.78998 273.16602 1.000 119.19405 153 ARG B C 1
ATOM 4073 O O . ARG B 1 173 ? 212.25336 254.37081 274.06292 1.000 116.63853 153 ARG B O 1
ATOM 4081 N N . TYR B 1 174 ? 211.00931 254.00617 272.20888 1.000 122.56764 154 TYR B N 1
ATOM 4082 C CA . TYR B 1 174 ? 211.18232 252.55916 272.25559 1.000 122.49636 154 TYR B CA 1
ATOM 4083 C C . TYR B 1 174 ? 212.63731 252.13020 272.10945 1.000 121.05237 154 TYR B C 1
ATOM 4084 O O . TYR B 1 174 ? 212.99234 251.03811 272.56522 1.000 119.88024 154 TYR B O 1
ATOM 4093 N N . TYR B 1 175 ? 213.48729 252.95533 271.49159 1.000 119.55548 155 TYR B N 1
ATOM 4094 C CA . TYR B 1 175 ? 214.88529 252.57237 271.33847 1.000 117.91067 155 TYR B CA 1
ATOM 4095 C C . TYR B 1 175 ? 215.65333 252.64111 272.65247 1.000 115.04479 155 TYR B C 1
ATOM 4096 O O . TYR B 1 175 ? 216.68134 251.96909 272.78930 1.000 113.94384 155 TYR B O 1
ATOM 4105 N N . LEU B 1 176 ? 215.18035 253.42892 273.61964 1.000 114.13810 156 LEU B N 1
ATOM 4106 C CA . LEU B 1 176 ? 215.80339 253.45265 274.93662 1.000 111.36858 156 LEU B CA 1
ATOM 4107 C C . LEU B 1 176 ? 215.40443 252.26248 275.79740 1.000 110.20736 156 LEU B C 1
ATOM 4108 O O . LEU B 1 176 ? 216.07346 251.98928 276.79932 1.000 109.25953 156 LEU B O 1
ATOM 4113 N N . ASN B 1 177 ? 214.33742 251.54955 275.43329 1.000 113.02988 157 ASN B N 1
ATOM 4114 C CA . ASN B 1 177 ? 213.92345 250.36939 276.18306 1.000 112.76163 157 ASN B CA 1
ATOM 4115 C C . ASN B 1 177 ? 214.72845 249.15449 275.74479 1.000 112.04235 157 ASN B C 1
ATOM 4116 O O . ASN B 1 177 ? 214.16044 248.09954 275.44660 1.000 113.14583 157 ASN B O 1
ATOM 4121 N N . GLY B 1 178 ? 216.04844 249.28650 275.72778 1.000 108.21764 158 GLY B N 1
ATOM 4122 C CA . GLY B 1 178 ? 216.88644 248.21460 275.23454 1.000 107.59046 158 GLY B CA 1
ATOM 4123 C C . GLY B 1 178 ? 218.34944 248.56258 275.39256 1.000 106.44195 158 GLY B C 1
ATOM 4124 O O . GLY B 1 178 ? 218.70945 249.57746 275.99476 1.000 105.59845 158 GLY B O 1
ATOM 4125 N N . LEU B 1 179 ? 219.18943 247.69970 274.82936 1.000 101.68183 159 LEU B N 1
ATOM 4126 C CA . LEU B 1 179 ? 220.63543 247.79068 274.97834 1.000 101.27786 159 LEU B CA 1
ATOM 4127 C C . LEU B 1 179 ? 221.26839 247.83496 273.59633 1.000 103.07153 159 LEU B C 1
ATOM 4128 O O . LEU B 1 179 ? 221.05737 246.92512 272.78815 1.000 104.48586 159 LEU B O 1
ATOM 4133 N N . LEU B 1 180 ? 222.03737 248.88802 273.32252 1.000 101.34750 160 LEU B N 1
ATOM 4134 C CA . LEU B 1 180 ? 222.72433 249.01328 272.04452 1.000 103.83474 160 LEU B CA 1
ATOM 4135 C C . LEU B 1 180 ? 223.98434 248.15829 272.05031 1.000 104.52827 160 LEU B C 1
ATOM 4136 O O . LEU B 1 180 ? 224.87036 248.35513 272.88732 1.000 102.83775 160 LEU B O 1
ATOM 4141 N N . MET B 1 181 ? 224.05932 247.21548 271.11612 1.000 103.45822 161 MET B N 1
ATOM 4142 C CA . MET B 1 181 ? 225.25531 246.41853 270.87692 1.000 105.09252 161 MET B CA 1
ATOM 4143 C C . MET B 1 181 ? 225.85527 246.86580 269.55099 1.000 109.65969 161 MET B C 1
ATOM 4144 O O . MET B 1 181 ? 225.22024 246.72101 268.49998 1.000 112.84617 161 MET B O 1
ATOM 4149 N N . GLN B 1 182 ? 227.06727 247.41480 269.60307 1.000 109.75949 162 GLN B N 1
ATOM 4150 C CA . GLN B 1 182 ? 227.70623 248.02404 268.44517 1.000 113.15967 162 GLN B CA 1
ATOM 4151 C C . GLN B 1 182 ? 229.08823 247.42009 268.24500 1.000 114.86837 162 GLN B C 1
ATOM 4152 O O . GLN B 1 182 ? 229.91626 247.43791 269.15998 1.000 113.41456 162 GLN B O 1
ATOM 4158 N N . VAL B 1 183 ? 229.34019 246.90033 267.04889 1.000 115.46153 163 VAL B N 1
ATOM 4159 C CA . VAL B 1 183 ? 230.63819 246.34541 266.68574 1.000 117.77171 163 VAL B CA 1
ATOM 4160 C C . VAL B 1 183 ? 231.27415 247.25662 265.64790 1.000 121.21838 163 VAL B C 1
ATOM 4161 O O . VAL B 1 183 ? 230.62112 247.65481 264.67500 1.000 123.17317 163 VAL B O 1
ATOM 4165 N N . GLU B 1 184 ? 232.54215 247.59959 265.86393 1.000 124.59135 164 GLU B N 1
ATOM 4166 C CA . GLU B 1 184 ? 233.26312 248.45178 264.92808 1.000 129.55462 164 GLU B CA 1
ATOM 4167 C C . GLU B 1 184 ? 234.74412 248.12177 265.01097 1.000 131.71082 164 GLU B C 1
ATOM 4168 O O . GLU B 1 184 ? 235.33116 248.16656 266.09696 1.000 129.46346 164 GLU B O 1
ATOM 4174 N N . GLY B 1 185 ? 235.33709 247.79301 263.86889 1.000 127.51602 165 GLY B N 1
ATOM 4175 C CA . GLY B 1 185 ? 236.72709 247.37202 263.86176 1.000 129.53961 165 GLY B CA 1
ATOM 4176 C C . GLY B 1 185 ? 236.89013 246.11285 264.68650 1.000 127.59501 165 GLY B C 1
ATOM 4177 O O . GLY B 1 185 ? 236.27813 245.07390 264.40831 1.000 127.67048 165 GLY B O 1
ATOM 4178 N N . SER B 1 186 ? 237.72816 246.19465 265.71949 1.000 129.17443 166 SER B N 1
ATOM 4179 C CA . SER B 1 186 ? 237.92719 245.09846 266.65727 1.000 126.92225 166 SER B CA 1
ATOM 4180 C C . SER B 1 186 ? 237.33023 245.39818 268.02835 1.000 121.35298 166 SER B C 1
ATOM 4181 O O . SER B 1 186 ? 237.73727 244.79099 269.02321 1.000 119.27573 166 SER B O 1
ATOM 4184 N N . GLN B 1 187 ? 236.37523 246.32216 268.10256 1.000 125.36423 167 GLN B N 1
ATOM 4185 C CA . GLN B 1 187 ? 235.80027 246.75290 269.36966 1.000 120.52344 167 GLN B CA 1
ATOM 4186 C C . GLN B 1 187 ? 234.31727 246.41688 269.42264 1.000 117.72030 167 GLN B C 1
ATOM 4187 O O . GLN B 1 187 ? 233.56824 246.72107 268.48473 1.000 118.92280 167 GLN B O 1
ATOM 4193 N N . LEU B 1 188 ? 233.90331 245.78966 270.52253 1.000 118.40631 168 LEU B N 1
ATOM 4194 C CA . LEU B 1 188 ? 232.50032 245.54759 270.83052 1.000 114.43714 168 LEU B CA 1
ATOM 4195 C C . LEU B 1 188 ? 232.08935 246.45636 271.98072 1.000 110.23017 168 LEU B C 1
ATOM 4196 O O . LEU B 1 188 ? 232.76438 246.49315 273.01471 1.000 108.31986 168 LEU B O 1
ATOM 4201 N N . ARG B 1 189 ? 230.98734 247.18238 271.80090 1.000 110.80348 169 ARG B N 1
ATOM 4202 C CA . ARG B 1 189 ? 230.52136 248.16019 272.77111 1.000 107.67139 169 ARG B CA 1
ATOM 4203 C C . ARG B 1 189 ? 229.06837 247.88711 273.12510 1.000 104.38242 169 ARG B C 1
ATOM 4204 O O . ARG B 1 189 ? 228.24635 247.59128 272.25206 1.000 106.59358 169 ARG B O 1
ATOM 4212 N N . LEU B 1 190 ? 228.76341 247.98384 274.41513 1.000 99.25936 170 LEU B N 1
ATOM 4213 C CA . LEU B 1 190 ? 227.40543 247.89473 274.92915 1.000 97.79456 170 LEU B CA 1
ATOM 4214 C C . LEU B 1 190 ? 227.05344 249.21960 275.58743 1.000 96.70667 170 LEU B C 1
ATOM 4215 O O . LEU B 1 190 ? 227.77746 249.69042 276.47250 1.000 95.92910 170 LEU B O 1
ATOM 4220 N N . VAL B 1 191 ? 225.95042 249.82068 275.15158 1.000 100.45134 171 VAL B N 1
ATOM 4221 C CA . VAL B 1 191 ? 225.51643 251.12358 275.64186 1.000 100.12368 171 VAL B CA 1
ATOM 4222 C C . VAL B 1 191 ? 224.08045 251.00547 276.12988 1.000 99.10927 171 VAL B C 1
ATOM 4223 O O . VAL B 1 191 ? 223.23843 250.39660 275.45978 1.000 100.14106 171 VAL B O 1
ATOM 4227 N N . ALA B 1 192 ? 223.80248 251.56923 277.30200 1.000 98.72739 172 ALA B N 1
ATOM 4228 C CA . ALA B 1 192 ? 222.43849 251.62812 277.80505 1.000 97.97630 172 ALA B CA 1
ATOM 4229 C C . ALA B 1 192 ? 222.18350 253.00000 278.40634 1.000 97.46332 172 ALA B C 1
ATOM 4230 O O . ALA B 1 192 ? 223.07752 253.59388 279.01243 1.000 96.57568 172 ALA B O 1
ATOM 4232 N N . THR B 1 193 ? 220.96549 253.50203 278.22948 1.000 96.46265 173 THR B N 1
ATOM 4233 C CA . THR B 1 193 ? 220.62450 254.81992 278.74075 1.000 96.49160 173 THR B CA 1
ATOM 4234 C C . THR B 1 193 ? 219.11850 254.92488 278.91882 1.000 96.86713 173 THR B C 1
ATOM 4235 O O . THR B 1 193 ? 218.34949 254.24201 278.23870 1.000 97.62262 173 THR B O 1
ATOM 4239 N N . ASP B 1 194 ? 218.71453 255.78869 279.84900 1.000 96.18118 174 ASP B N 1
ATOM 4240 C CA . ASP B 1 194 ? 217.31153 256.09763 280.07411 1.000 97.85025 174 ASP B CA 1
ATOM 4241 C C . ASP B 1 194 ? 216.99452 257.57567 279.89742 1.000 99.51909 174 ASP B C 1
ATOM 4242 O O . ASP B 1 194 ? 215.82252 257.95964 279.99153 1.000 101.80628 174 ASP B O 1
ATOM 4247 N N . GLY B 1 195 ? 217.99950 258.41072 279.64255 1.000 96.03525 175 GLY B N 1
ATOM 4248 C CA . GLY B 1 195 ? 217.83649 259.84274 279.53785 1.000 97.62911 175 GLY B CA 1
ATOM 4249 C C . GLY B 1 195 ? 218.41552 260.61451 280.70298 1.000 96.55345 175 GLY B C 1
ATOM 4250 O O . GLY B 1 195 ? 218.75951 261.79255 280.54021 1.000 97.86322 175 GLY B O 1
ATOM 4251 N N . HIS B 1 196 ? 218.53556 259.98528 281.87085 1.000 96.91019 176 HIS B N 1
ATOM 4252 C CA . HIS B 1 196 ? 219.16359 260.60105 283.02796 1.000 96.92212 176 HIS B CA 1
ATOM 4253 C C . HIS B 1 196 ? 220.48161 259.94698 283.40979 1.000 95.32462 176 HIS B C 1
ATOM 4254 O O . HIS B 1 196 ? 221.16563 260.45081 284.30787 1.000 94.85719 176 HIS B O 1
ATOM 4261 N N . ARG B 1 197 ? 220.85260 258.84812 282.75855 1.000 95.00671 177 ARG B N 1
ATOM 4262 C CA . ARG B 1 197 ? 222.12061 258.18507 283.01438 1.000 93.10532 177 ARG B CA 1
ATOM 4263 C C . ARG B 1 197 ? 222.49558 257.36832 281.78721 1.000 93.54642 177 ARG B C 1
ATOM 4264 O O . ARG B 1 197 ? 221.65055 257.05849 280.94317 1.000 94.54616 177 ARG B O 1
ATOM 4272 N N . LEU B 1 198 ? 223.77658 257.02235 281.70410 1.000 92.57800 178 LEU B N 1
ATOM 4273 C CA . LEU B 1 198 ? 224.28055 256.22857 280.58992 1.000 92.81698 178 LEU B CA 1
ATOM 4274 C C . LEU B 1 198 ? 225.41357 255.33948 281.07571 1.000 91.92118 178 LEU B C 1
ATOM 4275 O O . LEU B 1 198 ? 226.33859 255.81236 281.74178 1.000 91.96879 178 LEU B O 1
ATOM 4280 N N . ALA B 1 199 ? 225.33757 254.05855 280.73345 1.000 91.14329 179 ALA B N 1
ATOM 4281 C CA . ALA B 1 199 ? 226.38158 253.08950 281.02723 1.000 90.77549 179 ALA B CA 1
ATOM 4282 C C . ALA B 1 199 ? 226.98254 252.59577 279.71911 1.000 92.52097 179 ALA B C 1
ATOM 4283 O O . ALA B 1 199 ? 226.25052 252.18895 278.80805 1.000 92.68934 179 ALA B O 1
ATOM 4285 N N . TYR B 1 200 ? 228.31254 252.63779 279.63008 1.000 93.58765 180 TYR B N 1
ATOM 4286 C CA . TYR B 1 200 ? 229.04451 252.24204 278.43697 1.000 95.29291 180 TYR B CA 1
ATOM 4287 C C . TYR B 1 200 ? 230.11053 251.22897 278.82274 1.000 95.43545 180 TYR B C 1
ATOM 4288 O O . TYR B 1 200 ? 230.89355 251.46779 279.74776 1.000 94.96377 180 TYR B O 1
ATOM 4297 N N . ALA B 1 201 ? 230.13751 250.10311 278.11551 1.000 96.50860 181 ALA B N 1
ATOM 4298 C CA . ALA B 1 201 ? 231.15652 249.08408 278.30228 1.000 97.57883 181 ALA B CA 1
ATOM 4299 C C . ALA B 1 201 ? 231.72749 248.70736 276.94518 1.000 100.63173 181 ALA B C 1
ATOM 4300 O O . ALA B 1 201 ? 231.04645 248.79756 275.92422 1.000 101.86607 181 ALA B O 1
ATOM 4302 N N . ALA B 1 202 ? 232.98949 248.29136 276.94206 1.000 102.84509 182 ALA B N 1
ATOM 4303 C CA . ALA B 1 202 ? 233.65545 247.95662 275.69497 1.000 106.18329 182 ALA B CA 1
ATOM 4304 C C . ALA B 1 202 ? 234.65047 246.83458 275.93672 1.000 108.10333 182 ALA B C 1
ATOM 4305 O O . ALA B 1 202 ? 235.11050 246.61235 277.06066 1.000 107.56827 182 ALA B O 1
ATOM 4307 N N . CYS B 1 203 ? 234.97144 246.12180 274.86056 1.000 108.62390 183 CYS B N 1
ATOM 4308 C CA . CYS B 1 203 ? 235.96645 245.06279 274.92132 1.000 111.43949 183 CYS B CA 1
ATOM 4309 C C . CYS B 1 203 ? 236.54341 244.84307 273.53126 1.000 116.26972 183 CYS B C 1
ATOM 4310 O O . CYS B 1 203 ? 235.98137 245.28627 272.52336 1.000 117.32320 183 CYS B O 1
ATOM 4313 N N . ALA B 1 204 ? 237.67941 244.15509 273.49509 1.000 112.42701 184 ALA B N 1
ATOM 4314 C CA . ALA B 1 204 ? 238.34137 243.81034 272.24700 1.000 116.98412 184 ALA B CA 1
ATOM 4315 C C . ALA B 1 204 ? 237.86637 242.44243 271.77874 1.000 117.93687 184 ALA B C 1
ATOM 4316 O O . ALA B 1 204 ? 237.88240 241.47428 272.54754 1.000 116.60983 184 ALA B O 1
ATOM 4318 N N . ILE B 1 205 ? 237.44133 242.36868 270.52173 1.000 118.29416 185 ILE B N 1
ATOM 4319 C CA . ILE B 1 205 ? 236.98232 241.12980 269.90650 1.000 119.71970 185 ILE B CA 1
ATOM 4320 C C . ILE B 1 205 ? 237.95529 240.75503 268.79939 1.000 125.47389 185 ILE B C 1
ATOM 4321 O O . ILE B 1 205 ? 238.38326 241.61319 268.01555 1.000 128.11347 185 ILE B O 1
ATOM 4326 N N . ASP B 1 206 ? 238.30829 239.47205 268.73712 1.000 124.10223 186 ASP B N 1
ATOM 4327 C CA . ASP B 1 206 ? 239.30027 238.99425 267.78200 1.000 129.87435 186 ASP B CA 1
ATOM 4328 C C . ASP B 1 206 ? 238.71523 238.93253 266.37600 1.000 132.78528 186 ASP B C 1
ATOM 4329 O O . ASP B 1 206 ? 238.57022 237.84764 265.80279 1.000 135.37824 186 ASP B O 1
ATOM 4334 N N . ALA B 1 207 ? 238.38020 240.09164 265.81325 1.000 130.72486 187 ALA B N 1
ATOM 4335 C CA . ALA B 1 207 ? 237.79816 240.15890 264.48128 1.000 134.28258 187 ALA B CA 1
ATOM 4336 C C . ALA B 1 207 ? 237.88113 241.59100 263.97556 1.000 135.38503 187 ALA B C 1
ATOM 4337 O O . ALA B 1 207 ? 238.09415 242.52985 264.74575 1.000 132.36869 187 ALA B O 1
ATOM 4339 N N . ASP B 1 208 ? 237.71209 241.73926 262.66360 1.000 133.51543 188 ASP B N 1
ATOM 4340 C CA . ASP B 1 208 ? 237.62707 243.04240 262.01186 1.000 135.47858 188 ASP B CA 1
ATOM 4341 C C . ASP B 1 208 ? 236.30004 243.08554 261.26591 1.000 135.49846 188 ASP B C 1
ATOM 4342 O O . ASP B 1 208 ? 236.12702 242.39374 260.25678 1.000 139.91759 188 ASP B O 1
ATOM 4347 N N . LEU B 1 209 ? 235.36805 243.89443 261.75710 1.000 134.22439 189 LEU B N 1
ATOM 4348 C CA . LEU B 1 209 ? 234.00804 243.88652 261.24714 1.000 133.78244 189 LEU B CA 1
ATOM 4349 C C . LEU B 1 209 ? 233.58601 245.28561 260.82944 1.000 134.24231 189 LEU B C 1
ATOM 4350 O O . LEU B 1 209 ? 234.04303 246.27649 261.40862 1.000 133.02221 189 LEU B O 1
ATOM 4355 N N . PRO B 1 210 ? 232.71998 245.39580 259.82449 1.000 137.28437 190 PRO B N 1
ATOM 4356 C CA . PRO B 1 210 ? 232.14596 246.70287 259.49377 1.000 137.60917 190 PRO B CA 1
ATOM 4357 C C . PRO B 1 210 ? 231.26600 247.19963 260.62689 1.000 131.32330 190 PRO B C 1
ATOM 4358 O O . PRO B 1 210 ? 230.67602 246.41448 261.37175 1.000 128.26683 190 PRO B O 1
ATOM 4362 N N . ARG B 1 211 ? 231.18799 248.52461 260.75516 1.000 136.22250 191 ARG B N 1
ATOM 4363 C CA . ARG B 1 211 ? 230.43202 249.11038 261.85530 1.000 131.16639 191 ARG B CA 1
ATOM 4364 C C . ARG B 1 211 ? 228.95902 248.74039 261.76027 1.000 129.23422 191 ARG B C 1
ATOM 4365 O O . ARG B 1 211 ? 228.24899 249.19857 260.85839 1.000 132.54336 191 ARG B O 1
ATOM 4373 N N . ALA B 1 212 ? 228.49705 247.91120 262.69012 1.000 127.25248 192 ALA B N 1
ATOM 4374 C CA . ALA B 1 212 ? 227.10406 247.50518 262.76208 1.000 125.13964 192 ALA B CA 1
ATOM 4375 C C . ALA B 1 212 ? 226.60510 247.72789 264.18014 1.000 120.75197 192 ALA B C 1
ATOM 4376 O O . ALA B 1 212 ? 227.38813 247.80270 265.12913 1.000 118.84394 192 ALA B O 1
ATOM 4378 N N . GLU B 1 213 ? 225.28810 247.85285 264.31921 1.000 120.70407 193 GLU B N 1
ATOM 4379 C CA . GLU B 1 213 ? 224.70114 248.07758 265.63027 1.000 115.69876 193 GLU B CA 1
ATOM 4380 C C . GLU B 1 213 ? 223.27415 247.55557 265.64821 1.000 114.69393 193 GLU B C 1
ATOM 4381 O O . GLU B 1 213 ? 222.55412 247.64577 264.64925 1.000 117.97758 193 GLU B O 1
ATOM 4387 N N . VAL B 1 214 ? 222.88419 246.99134 266.79011 1.000 116.31295 194 VAL B N 1
ATOM 4388 C CA . VAL B 1 214 ? 221.53120 246.50928 267.02505 1.000 113.92231 194 VAL B CA 1
ATOM 4389 C C . VAL B 1 214 ? 221.07823 247.01301 268.38817 1.000 109.64134 194 VAL B C 1
ATOM 4390 O O . VAL B 1 214 ? 221.88326 247.43184 269.22223 1.000 107.96194 194 VAL B O 1
ATOM 4394 N N . ILE B 1 215 ? 219.77024 246.97595 268.60620 1.000 111.92747 195 ILE B N 1
ATOM 4395 C CA . ILE B 1 215 ? 219.17228 247.37569 269.87930 1.000 108.07113 195 ILE B CA 1
ATOM 4396 C C . ILE B 1 215 ? 218.45230 246.14958 270.42807 1.000 106.92395 195 ILE B C 1
ATOM 4397 O O . ILE B 1 215 ? 217.29829 245.87364 270.08805 1.000 107.85151 195 ILE B O 1
ATOM 4402 N N . LEU B 1 216 ? 219.13933 245.40241 271.28190 1.000 107.35884 196 LEU B N 1
ATOM 4403 C CA . LEU B 1 216 ? 218.54736 244.22328 271.89769 1.000 106.65913 196 LEU B CA 1
ATOM 4404 C C . LEU B 1 216 ? 217.42639 244.63709 272.84280 1.000 105.57898 196 LEU B C 1
ATOM 4405 O O . LEU B 1 216 ? 217.62541 245.52792 273.67798 1.000 104.37315 196 LEU B O 1
ATOM 4410 N N . PRO B 1 217 ? 216.24739 244.02910 272.74672 1.000 107.87682 197 PRO B N 1
ATOM 4411 C CA . PRO B 1 217 ? 215.17941 244.32890 273.70481 1.000 107.65252 197 PRO B CA 1
ATOM 4412 C C . PRO B 1 217 ? 215.53346 243.83262 275.09870 1.000 105.65647 197 PRO B C 1
ATOM 4413 O O . PRO B 1 217 ? 216.41747 242.99259 275.28750 1.000 104.29997 197 PRO B O 1
ATOM 4417 N N . ARG B 1 218 ? 214.82049 244.37742 276.08883 1.000 108.26700 198 ARG B N 1
ATOM 4418 C CA . ARG B 1 218 ? 215.11353 244.04514 277.48075 1.000 106.05761 198 ARG B CA 1
ATOM 4419 C C . ARG B 1 218 ? 214.89855 242.56308 277.76346 1.000 105.90191 198 ARG B C 1
ATOM 4420 O O . ARG B 1 218 ? 215.68758 241.94194 278.48531 1.000 104.19404 198 ARG B O 1
ATOM 4428 N N . LYS B 1 219 ? 213.83054 241.98118 277.21238 1.000 108.35875 199 LYS B N 1
ATOM 4429 C CA . LYS B 1 219 ? 213.59255 240.55215 277.39810 1.000 108.85681 199 LYS B CA 1
ATOM 4430 C C . LYS B 1 219 ? 214.73354 239.72727 276.81690 1.000 108.45334 199 LYS B C 1
ATOM 4431 O O . LYS B 1 219 ? 215.16657 238.73615 277.41969 1.000 107.04468 199 LYS B O 1
ATOM 4437 N N . THR B 1 220 ? 215.22850 240.12151 275.64096 1.000 108.79915 200 THR B N 1
ATOM 4438 C CA . THR B 1 220 ? 216.38749 239.45163 275.06479 1.000 109.11948 200 THR B CA 1
ATOM 4439 C C . THR B 1 220 ? 217.60152 239.58246 275.97278 1.000 107.20887 200 THR B C 1
ATOM 4440 O O . THR B 1 220 ? 218.35753 238.62343 276.14757 1.000 107.39647 200 THR B O 1
ATOM 4444 N N . VAL B 1 221 ? 217.79953 240.76434 276.56301 1.000 108.52152 201 VAL B N 1
ATOM 4445 C CA . VAL B 1 221 ? 218.93155 240.96817 277.46302 1.000 105.76723 201 VAL B CA 1
ATOM 4446 C C . VAL B 1 221 ? 218.83560 240.03593 278.66483 1.000 104.47232 201 VAL B C 1
ATOM 4447 O O . VAL B 1 221 ? 219.82261 239.40485 279.05668 1.000 103.40326 201 VAL B O 1
ATOM 4451 N N . LEU B 1 222 ? 217.64561 239.92280 279.25985 1.000 106.67274 202 LEU B N 1
ATOM 4452 C CA . LEU B 1 222 ? 217.48766 239.06456 280.43368 1.000 105.66339 202 LEU B CA 1
ATOM 4453 C C . LEU B 1 222 ? 217.66865 237.58963 280.08338 1.000 107.26784 202 LEU B C 1
ATOM 4454 O O . LEU B 1 222 ? 218.32868 236.84449 280.82121 1.000 106.42927 202 LEU B O 1
ATOM 4459 N N . GLU B 1 223 ? 217.08862 237.14485 278.96431 1.000 108.28767 203 GLU B N 1
ATOM 4460 C CA . GLU B 1 223 ? 217.24862 235.74893 278.56502 1.000 110.31610 203 GLU B CA 1
ATOM 4461 C C . GLU B 1 223 ? 218.70361 235.43301 278.24191 1.000 110.42781 203 GLU B C 1
ATOM 4462 O O . GLU B 1 223 ? 219.21063 234.36394 278.60268 1.000 111.89714 203 GLU B O 1
ATOM 4468 N N . LEU B 1 224 ? 219.39059 236.35415 277.56508 1.000 109.96103 204 LEU B N 1
ATOM 4469 C CA . LEU B 1 224 ? 220.80858 236.18222 277.27600 1.000 110.10855 204 LEU B CA 1
ATOM 4470 C C . LEU B 1 224 ? 221.62862 236.15597 278.55797 1.000 108.03998 204 LEU B C 1
ATOM 4471 O O . LEU B 1 224 ? 222.61163 235.41295 278.66479 1.000 108.72847 204 LEU B O 1
ATOM 4476 N N . PHE B 1 225 ? 221.23764 236.96776 279.54314 1.000 108.82629 205 PHE B N 1
ATOM 4477 C CA . PHE B 1 225 ? 221.89368 236.94951 280.84412 1.000 107.74302 205 PHE B CA 1
ATOM 4478 C C . PHE B 1 225 ? 221.75371 235.58637 281.50685 1.000 108.47249 205 PHE B C 1
ATOM 4479 O O . PHE B 1 225 ? 222.71273 235.06626 282.08972 1.000 108.17845 205 PHE B O 1
ATOM 4487 N N . LYS B 1 226 ? 220.55871 234.99738 281.43277 1.000 109.30695 206 LYS B N 1
ATOM 4488 C CA . LYS B 1 226 ? 220.36174 233.65427 281.97451 1.000 110.59387 206 LYS B CA 1
ATOM 4489 C C . LYS B 1 226 ? 221.17272 232.61843 281.20127 1.000 112.41157 206 LYS B C 1
ATOM 4490 O O . LYS B 1 226 ? 221.70075 231.66932 281.79107 1.000 113.65794 206 LYS B O 1
ATOM 4496 N N . LEU B 1 227 ? 221.27868 232.78670 279.88030 1.000 112.28563 207 LEU B N 1
ATOM 4497 C CA . LEU B 1 227 ? 221.90866 231.77287 279.03908 1.000 115.49214 207 LEU B CA 1
ATOM 4498 C C . LEU B 1 227 ? 223.38867 231.59381 279.36900 1.000 116.45368 207 LEU B C 1
ATOM 4499 O O . LEU B 1 227 ? 223.88568 230.46180 279.43176 1.000 118.90168 207 LEU B O 1
ATOM 4504 N N . LEU B 1 228 ? 224.10567 232.69377 279.59920 1.000 117.42013 208 LEU B N 1
ATOM 4505 C CA . LEU B 1 228 ? 225.55668 232.62475 279.74614 1.000 118.29430 208 LEU B CA 1
ATOM 4506 C C . LEU B 1 228 ? 225.97372 231.95549 281.05099 1.000 119.35482 208 LEU B C 1
ATOM 4507 O O . LEU B 1 228 ? 226.22375 232.64229 282.04512 1.000 118.52508 208 LEU B O 1
ATOM 4512 N N . ASN B 1 229 ? 226.05373 230.62249 281.06072 1.000 123.42825 209 ASN B N 1
ATOM 4513 C CA . ASN B 1 229 ? 226.38677 229.86625 282.26156 1.000 125.23542 209 ASN B CA 1
ATOM 4514 C C . ASN B 1 229 ? 227.66077 229.03829 282.13536 1.000 128.70376 209 ASN B C 1
ATOM 4515 O O . ASN B 1 229 ? 228.01381 228.33110 283.08820 1.000 130.51297 209 ASN B O 1
ATOM 4520 N N . ASN B 1 230 ? 228.35474 229.09452 280.99535 1.000 126.40587 210 ASN B N 1
ATOM 4521 C CA . ASN B 1 230 ? 229.63774 228.42057 280.80417 1.000 130.43506 210 ASN B CA 1
ATOM 4522 C C . ASN B 1 230 ? 230.72273 229.48359 280.69835 1.000 130.12102 210 ASN B C 1
ATOM 4523 O O . ASN B 1 230 ? 231.07469 229.91282 279.58943 1.000 131.42954 210 ASN B O 1
ATOM 4528 N N . PRO B 1 231 ? 231.28176 229.94337 281.82143 1.000 127.47862 211 PRO B N 1
ATOM 4529 C CA . PRO B 1 231 ? 232.21375 231.08339 281.77163 1.000 126.54904 211 PRO B CA 1
ATOM 4530 C C . PRO B 1 231 ? 233.47473 230.82156 280.96854 1.000 129.54415 211 PRO B C 1
ATOM 4531 O O . PRO B 1 231 ? 234.10071 231.78166 280.50171 1.000 128.88881 211 PRO B O 1
ATOM 4535 N N . ASP B 1 232 ? 233.87173 229.56260 280.79027 1.000 127.23851 212 ASP B N 1
ATOM 4536 C CA . ASP B 1 232 ? 235.09271 229.25275 280.05817 1.000 131.28702 212 ASP B CA 1
ATOM 4537 C C . ASP B 1 232 ? 234.86566 229.11605 278.55915 1.000 131.99022 212 ASP B C 1
ATOM 4538 O O . ASP B 1 232 ? 235.78264 229.38722 277.77518 1.000 134.10657 212 ASP B O 1
ATOM 4543 N N . ASP B 1 233 ? 233.67265 228.70413 278.14410 1.000 130.81170 213 ASP B N 1
ATOM 4544 C CA . ASP B 1 233 ? 233.36161 228.55941 276.73308 1.000 132.13072 213 ASP B CA 1
ATOM 4545 C C . ASP B 1 233 ? 232.98358 229.90653 276.12337 1.000 129.14336 213 ASP B C 1
ATOM 4546 O O . ASP B 1 233 ? 232.57460 230.82838 276.83156 1.000 125.44393 213 ASP B O 1
ATOM 4551 N N . PRO B 1 234 ? 233.13054 230.05279 274.81039 1.000 127.93075 214 PRO B N 1
ATOM 4552 C CA . PRO B 1 234 ? 232.71851 231.28792 274.14365 1.000 125.55540 214 PRO B CA 1
ATOM 4553 C C . PRO B 1 234 ? 231.28550 231.21202 273.62668 1.000 123.54026 214 PRO B C 1
ATOM 4554 O O . PRO B 1 234 ? 230.66350 230.15003 273.57749 1.000 124.01698 214 PRO B O 1
ATOM 4558 N N . ILE B 1 235 ? 230.77148 232.37809 273.24393 1.000 122.62938 215 ILE B N 1
ATOM 4559 C CA . ILE B 1 235 ? 229.46146 232.51921 272.62200 1.000 122.21206 215 ILE B CA 1
ATOM 4560 C C . ILE B 1 235 ? 229.64641 233.22148 271.28513 1.000 124.11506 215 ILE B C 1
ATOM 4561 O O . ILE B 1 235 ? 230.43640 234.17051 271.17830 1.000 124.10879 215 ILE B O 1
ATOM 4566 N N . GLN B 1 236 ? 228.93639 232.73768 270.26506 1.000 122.88000 216 GLN B N 1
ATOM 4567 C CA . GLN B 1 236 ? 228.95534 233.33495 268.93718 1.000 126.05608 216 GLN B CA 1
ATOM 4568 C C . GLN B 1 236 ? 227.73833 234.23297 268.76540 1.000 123.22768 216 GLN B C 1
ATOM 4569 O O . GLN B 1 236 ? 226.61634 233.84290 269.10735 1.000 121.87580 216 GLN B O 1
ATOM 4575 N N . ILE B 1 237 ? 227.96731 235.43108 268.23463 1.000 122.02887 217 ILE B N 1
ATOM 4576 C CA . ILE B 1 237 ? 226.92329 236.41612 267.98886 1.000 120.15616 217 ILE B CA 1
ATOM 4577 C C . ILE B 1 237 ? 226.89624 236.72142 266.49792 1.000 124.22332 217 ILE B C 1
ATOM 4578 O O . ILE B 1 237 ? 227.93922 237.02155 265.89995 1.000 127.09713 217 ILE B O 1
ATOM 4583 N N . GLU B 1 238 ? 225.70523 236.64253 265.90294 1.000 125.11005 218 GLU B N 1
ATOM 4584 C CA . GLU B 1 238 ? 225.49618 236.92182 264.48900 1.000 129.27019 218 GLU B CA 1
ATOM 4585 C C . GLU B 1 238 ? 224.42517 237.99284 264.34025 1.000 127.65158 218 GLU B C 1
ATOM 4586 O O . GLU B 1 238 ? 223.33619 237.87272 264.91426 1.000 125.14746 218 GLU B O 1
ATOM 4592 N N . LEU B 1 239 ? 224.73514 239.02900 263.56545 1.000 129.76125 219 LEU B N 1
ATOM 4593 C CA . LEU B 1 239 ? 223.81012 240.11905 263.28770 1.000 129.44936 219 LEU B CA 1
ATOM 4594 C C . LEU B 1 239 ? 223.12708 239.86531 261.95067 1.000 133.70066 219 LEU B C 1
ATOM 4595 O O . LEU B 1 239 ? 223.78806 239.51451 260.96758 1.000 138.83157 219 LEU B O 1
ATOM 4600 N N . LEU B 1 240 ? 221.80808 240.04531 261.91675 1.000 130.85885 220 LEU B N 1
ATOM 4601 C CA . LEU B 1 240 ? 221.02705 239.69454 260.73670 1.000 135.42550 220 LEU B CA 1
ATOM 4602 C C . LEU B 1 240 ? 220.19603 240.86864 260.24196 1.000 136.45819 220 LEU B C 1
ATOM 4603 O O . LEU B 1 240 ? 220.36203 242.00154 260.70618 1.000 133.74264 220 LEU B O 1
ATOM 4608 N N . ASP B 1 241 ? 219.30000 240.60082 259.29293 1.000 141.72287 221 ASP B N 1
ATOM 4609 C CA . ASP B 1 241 ? 218.34098 241.59791 258.83916 1.000 142.59596 221 ASP B CA 1
ATOM 4610 C C . ASP B 1 241 ? 217.27901 241.80268 259.91124 1.000 137.64391 221 ASP B C 1
ATOM 4611 O O . ASP B 1 241 ? 216.28902 241.06467 259.96312 1.000 136.33855 221 ASP B O 1
ATOM 4616 N N . LYS B 1 242 ? 217.48903 242.80051 260.77243 1.000 137.56808 222 LYS B N 1
ATOM 4617 C CA . LYS B 1 242 ? 216.60406 243.08428 261.90452 1.000 132.98179 222 LYS B CA 1
ATOM 4618 C C . LYS B 1 242 ? 216.47110 241.88009 262.83728 1.000 129.81338 222 LYS B C 1
ATOM 4619 O O . LYS B 1 242 ? 215.40312 241.61897 263.39326 1.000 127.90846 222 LYS B O 1
ATOM 4625 N N . GLN B 1 243 ? 217.56911 241.14606 263.02110 1.000 130.92432 223 GLN B N 1
ATOM 4626 C CA . GLN B 1 243 ? 217.58814 240.00088 263.92087 1.000 128.18427 223 GLN B CA 1
ATOM 4627 C C . GLN B 1 243 ? 218.99016 239.81978 264.48379 1.000 127.17604 223 GLN B C 1
ATOM 4628 O O . GLN B 1 243 ? 219.98014 240.20891 263.86083 1.000 130.19954 223 GLN B O 1
ATOM 4634 N N . VAL B 1 244 ? 219.06120 239.22454 265.67466 1.000 123.53773 224 VAL B N 1
ATOM 4635 C CA . VAL B 1 244 ? 220.32222 238.81142 266.28154 1.000 122.58184 224 VAL B CA 1
ATOM 4636 C C . VAL B 1 244 ? 220.19225 237.36433 266.72826 1.000 122.10253 224 VAL B C 1
ATOM 4637 O O . VAL B 1 244 ? 219.17227 236.97121 267.30621 1.000 120.91040 224 VAL B O 1
ATOM 4641 N N . ARG B 1 245 ? 221.22824 236.57039 266.46307 1.000 122.56995 225 ARG B N 1
ATOM 4642 C CA . ARG B 1 245 ? 221.25927 235.16931 266.86078 1.000 122.42066 225 ARG B CA 1
ATOM 4643 C C . ARG B 1 245 ? 222.47729 234.92214 267.73870 1.000 121.19080 225 ARG B C 1
ATOM 4644 O O . ARG B 1 245 ? 223.61028 235.21623 267.34072 1.000 123.90632 225 ARG B O 1
ATOM 4652 N N . PHE B 1 246 ? 222.23733 234.38390 268.93059 1.000 119.00422 226 PHE B N 1
ATOM 4653 C CA . PHE B 1 246 ? 223.28437 233.99572 269.86448 1.000 117.87291 226 PHE B CA 1
ATOM 4654 C C . PHE B 1 246 ? 223.33938 232.47671 269.93818 1.000 119.94295 226 PHE B C 1
ATOM 4655 O O . PHE B 1 246 ? 222.30739 231.82367 270.11908 1.000 120.04698 226 PHE B O 1
ATOM 4663 N N . GLN B 1 247 ? 224.53938 231.91674 269.80103 1.000 121.84218 227 GLN B N 1
ATOM 4664 C CA . GLN B 1 247 ? 224.72539 230.47074 269.83173 1.000 123.96817 227 GLN B CA 1
ATOM 4665 C C . GLN B 1 247 ? 225.80642 230.12554 270.84263 1.000 123.19035 227 GLN B C 1
ATOM 4666 O O . GLN B 1 247 ? 226.92741 230.64457 270.75570 1.000 123.60856 227 GLN B O 1
ATOM 4672 N N . CYS B 1 248 ? 225.46946 229.25635 271.79547 1.000 124.78489 228 CYS B N 1
ATOM 4673 C CA . CYS B 1 248 ? 226.44949 228.73816 272.74533 1.000 125.46974 228 CYS B CA 1
ATOM 4674 C C . CYS B 1 248 ? 225.79952 227.65799 273.59613 1.000 125.17565 228 CYS B C 1
ATOM 4675 O O . CYS B 1 248 ? 224.58353 227.67094 273.81017 1.000 123.73054 228 CYS B O 1
ATOM 4678 N N . ASN B 1 249 ? 226.63154 226.73590 274.08592 1.000 125.36924 229 ASN B N 1
ATOM 4679 C CA . ASN B 1 249 ? 226.19958 225.65072 274.97072 1.000 126.20328 229 ASN B CA 1
ATOM 4680 C C . ASN B 1 249 ? 225.12456 224.78284 274.32458 1.000 128.29495 229 ASN B C 1
ATOM 4681 O O . ASN B 1 249 ? 224.23859 224.26370 275.00850 1.000 128.94656 229 ASN B O 1
ATOM 4686 N N . GLY B 1 250 ? 225.19352 224.61310 273.00654 1.000 126.77673 230 GLY B N 1
ATOM 4687 C CA . GLY B 1 250 ? 224.17251 223.86024 272.30742 1.000 128.19550 230 GLY B CA 1
ATOM 4688 C C . GLY B 1 250 ? 222.81450 224.51923 272.28860 1.000 125.67604 230 GLY B C 1
ATOM 4689 O O . GLY B 1 250 ? 221.81450 223.85328 272.00649 1.000 127.04154 230 GLY B O 1
ATOM 4690 N N . THR B 1 251 ? 222.75050 225.81417 272.58086 1.000 127.61438 231 THR B N 1
ATOM 4691 C CA . THR B 1 251 ? 221.50450 226.56216 272.62705 1.000 125.29080 231 THR B CA 1
ATOM 4692 C C . THR B 1 251 ? 221.58446 227.74035 271.66628 1.000 125.25417 231 THR B C 1
ATOM 4693 O O . THR B 1 251 ? 222.61046 228.43437 271.59739 1.000 125.17845 231 THR B O 1
ATOM 4697 N N . THR B 1 252 ? 220.49844 227.95349 270.92236 1.000 123.27148 232 THR B N 1
ATOM 4698 C CA . THR B 1 252 ? 220.40140 229.02069 269.93557 1.000 122.93172 232 THR B CA 1
ATOM 4699 C C . THR B 1 252 ? 219.22440 229.92361 270.27779 1.000 120.28593 232 THR B C 1
ATOM 4700 O O . THR B 1 252 ? 218.10641 229.44156 270.49273 1.000 121.03062 232 THR B O 1
ATOM 4704 N N . ILE B 1 253 ? 219.47940 231.22961 270.32105 1.000 118.73575 233 ILE B N 1
ATOM 4705 C CA . ILE B 1 253 ? 218.46240 232.23754 270.59528 1.000 116.72604 233 ILE B CA 1
ATOM 4706 C C . ILE B 1 253 ? 218.40436 233.18878 269.40947 1.000 118.04017 233 ILE B C 1
ATOM 4707 O O . ILE B 1 253 ? 219.43834 233.70788 268.97554 1.000 118.49641 233 ILE B O 1
ATOM 4712 N N . VAL B 1 254 ? 217.20134 233.41688 268.88755 1.000 118.75279 234 VAL B N 1
ATOM 4713 C CA . VAL B 1 254 ? 216.96930 234.36709 267.80775 1.000 119.99417 234 VAL B CA 1
ATOM 4714 C C . VAL B 1 254 ? 216.01331 235.43199 268.32000 1.000 118.66603 234 VAL B C 1
ATOM 4715 O O . VAL B 1 254 ? 214.95233 235.10787 268.86496 1.000 119.19797 234 VAL B O 1
ATOM 4719 N N . SER B 1 255 ? 216.38530 236.69802 268.15324 1.000 120.30421 235 SER B N 1
ATOM 4720 C CA . SER B 1 255 ? 215.56730 237.78091 268.67648 1.000 118.69688 235 SER B CA 1
ATOM 4721 C C . SER B 1 255 ? 215.49127 238.92511 267.67971 1.000 120.03311 235 SER B C 1
ATOM 4722 O O . SER B 1 255 ? 216.49124 239.28524 267.04976 1.000 121.22041 235 SER B O 1
ATOM 4725 N N . LYS B 1 256 ? 214.29526 239.49113 267.54786 1.000 118.62017 236 LYS B N 1
ATOM 4726 C CA . LYS B 1 256 ? 214.11723 240.71428 266.78312 1.000 119.58510 236 LYS B CA 1
ATOM 4727 C C . LYS B 1 256 ? 214.76524 241.88414 267.51433 1.000 117.14507 236 LYS B C 1
ATOM 4728 O O . LYS B 1 256 ? 214.90628 241.87989 268.74033 1.000 114.86616 236 LYS B O 1
ATOM 4734 N N . VAL B 1 257 ? 215.16521 242.89229 266.75152 1.000 115.67679 237 VAL B N 1
ATOM 4735 C CA . VAL B 1 257 ? 215.81522 244.06819 267.31174 1.000 114.15759 237 VAL B CA 1
ATOM 4736 C C . VAL B 1 257 ? 214.79422 245.18516 267.42899 1.000 114.02662 237 VAL B C 1
ATOM 4737 O O . VAL B 1 257 ? 213.80819 245.24230 266.68403 1.000 116.33970 237 VAL B O 1
ATOM 4741 N N . ILE B 1 258 ? 215.03624 246.09097 268.37217 1.000 110.03390 238 ILE B N 1
ATOM 4742 C CA . ILE B 1 258 ? 214.24324 247.30894 268.47844 1.000 110.16845 238 ILE B CA 1
ATOM 4743 C C . ILE B 1 258 ? 214.71720 248.25317 267.38161 1.000 112.68445 238 ILE B C 1
ATOM 4744 O O . ILE B 1 258 ? 215.82219 248.79416 267.44969 1.000 112.45921 238 ILE B O 1
ATOM 4749 N N . ASP B 1 259 ? 213.88616 248.43837 266.36067 1.000 117.75313 239 ASP B N 1
ATOM 4750 C CA . ASP B 1 259 ? 214.25812 249.29159 265.24483 1.000 121.41773 239 ASP B CA 1
ATOM 4751 C C . ASP B 1 259 ? 214.37813 250.73950 265.69612 1.000 120.65723 239 ASP B C 1
ATOM 4752 O O . ASP B 1 259 ? 213.70715 251.18731 266.63023 1.000 118.30155 239 ASP B O 1
ATOM 4757 N N . GLY B 1 260 ? 215.25410 251.46864 265.02424 1.000 118.81222 240 GLY B N 1
ATOM 4758 C CA . GLY B 1 260 ? 215.47310 252.86059 265.31151 1.000 119.19320 240 GLY B CA 1
ATOM 4759 C C . GLY B 1 260 ? 216.93011 253.14654 265.57753 1.000 118.91215 240 GLY B C 1
ATOM 4760 O O . GLY B 1 260 ? 217.79611 252.27756 265.49733 1.000 118.42246 240 GLY B O 1
ATOM 4761 N N . LYS B 1 261 ? 217.18711 254.39848 265.91577 1.000 120.71836 241 LYS B N 1
ATOM 4762 C CA . LYS B 1 261 ? 218.53211 254.90345 266.11383 1.000 121.24745 241 LYS B CA 1
ATOM 4763 C C . LYS B 1 261 ? 218.83616 255.12115 267.58587 1.000 117.26948 241 LYS B C 1
ATOM 4764 O O . LYS B 1 261 ? 218.11017 255.84701 268.27103 1.000 116.71935 241 LYS B O 1
ATOM 4770 N N . PHE B 1 262 ? 219.92617 254.52907 268.05171 1.000 116.40593 242 PHE B N 1
ATOM 4771 C CA . PHE B 1 262 ? 220.39621 254.82080 269.39076 1.000 112.63556 242 PHE B CA 1
ATOM 4772 C C . PHE B 1 262 ? 221.10121 256.17680 269.42201 1.000 114.26672 242 PHE B C 1
ATOM 4773 O O . PHE B 1 262 ? 221.73617 256.57600 268.44207 1.000 118.31492 242 PHE B O 1
ATOM 4781 N N . PRO B 1 263 ? 220.99323 256.90457 270.53416 1.000 114.41728 243 PRO B N 1
ATOM 4782 C CA . PRO B 1 263 ? 221.71723 258.17455 270.65639 1.000 115.79006 243 PRO B CA 1
ATOM 4783 C C . PRO B 1 263 ? 223.21923 257.97359 270.52730 1.000 116.51724 243 PRO B C 1
ATOM 4784 O O . PRO B 1 263 ? 223.77125 256.96850 270.97909 1.000 114.00922 243 PRO B O 1
ATOM 4788 N N . ASP B 1 264 ? 223.87920 258.94372 269.89848 1.000 117.19442 244 ASP B N 1
ATOM 4789 C CA . ASP B 1 264 ? 225.32720 258.89076 269.72442 1.000 119.17155 244 ASP B CA 1
ATOM 4790 C C . ASP B 1 264 ? 225.98524 259.03249 271.09243 1.000 115.91539 244 ASP B C 1
ATOM 4791 O O . ASP B 1 264 ? 226.02225 260.12638 271.66665 1.000 116.09082 244 ASP B O 1
ATOM 4796 N N . PHE B 1 265 ? 226.51226 257.92439 271.61419 1.000 116.93744 245 PHE B N 1
ATOM 4797 C CA . PHE B 1 265 ? 227.04830 257.89412 272.97017 1.000 113.37263 245 PHE B CA 1
ATOM 4798 C C . PHE B 1 265 ? 228.29330 258.75510 273.14131 1.000 115.05715 245 PHE B C 1
ATOM 4799 O O . PHE B 1 265 ? 228.68134 259.02487 274.28335 1.000 112.93686 245 PHE B O 1
ATOM 4807 N N . ASN B 1 266 ? 228.92727 259.18832 272.04937 1.000 115.35692 246 ASN B N 1
ATOM 4808 C CA . ASN B 1 266 ? 230.14826 259.97630 272.17449 1.000 116.83616 246 ASN B CA 1
ATOM 4809 C C . ASN B 1 266 ? 229.87027 261.37619 272.71078 1.000 116.97607 246 ASN B C 1
ATOM 4810 O O . ASN B 1 266 ? 230.70029 261.93005 273.44087 1.000 116.74241 246 ASN B O 1
ATOM 4815 N N . ARG B 1 267 ? 228.72226 261.96326 272.36194 1.000 116.22185 247 ARG B N 1
ATOM 4816 C CA . ARG B 1 267 ? 228.37127 263.27415 272.90121 1.000 116.95923 247 ARG B CA 1
ATOM 4817 C C . ARG B 1 267 ? 228.11731 263.21484 274.40021 1.000 113.28744 247 ARG B C 1
ATOM 4818 O O . ARG B 1 267 ? 228.39333 264.18370 275.11739 1.000 114.37159 247 ARG B O 1
ATOM 4826 N N . VAL B 1 268 ? 227.58833 262.08974 274.88500 1.000 111.97853 248 VAL B N 1
ATOM 4827 C CA . VAL B 1 268 ? 227.12838 261.99746 276.26599 1.000 107.92696 248 VAL B CA 1
ATOM 4828 C C . VAL B 1 268 ? 228.29541 262.06127 277.24297 1.000 107.13398 248 VAL B C 1
ATOM 4829 O O . VAL B 1 268 ? 228.19543 262.68106 278.30910 1.000 105.61967 248 VAL B O 1
ATOM 4833 N N . ILE B 1 269 ? 229.41040 261.42235 276.90481 1.000 107.16512 249 ILE B N 1
ATOM 4834 C CA . ILE B 1 269 ? 230.52943 261.26617 277.83074 1.000 105.40728 249 ILE B CA 1
ATOM 4835 C C . ILE B 1 269 ? 231.22743 262.60613 278.03599 1.000 106.73183 249 ILE B C 1
ATOM 4836 O O . ILE B 1 269 ? 231.71239 263.20833 277.06710 1.000 109.39926 249 ILE B O 1
ATOM 4841 N N . PRO B 1 270 ? 231.30046 263.10889 279.26709 1.000 103.93273 250 PRO B N 1
ATOM 4842 C CA . PRO B 1 270 ? 232.00546 264.37284 279.50632 1.000 105.84604 250 PRO B CA 1
ATOM 4843 C C . PRO B 1 270 ? 233.51146 264.19887 279.40524 1.000 107.46188 250 PRO B C 1
ATOM 4844 O O . PRO B 1 270 ? 234.06147 263.12982 279.68301 1.000 106.41185 250 PRO B O 1
ATOM 4848 N N . LEU B 1 271 ? 234.18344 265.28396 279.01044 1.000 108.17879 251 LEU B N 1
ATOM 4849 C CA . LEU B 1 271 ? 235.62843 265.27201 278.81939 1.000 110.24674 251 LEU B CA 1
ATOM 4850 C C . LEU B 1 271 ? 236.33445 266.39586 279.57060 1.000 111.89814 251 LEU B C 1
ATOM 4851 O O . LEU B 1 271 ? 237.53444 266.60291 279.35960 1.000 114.42427 251 LEU B O 1
ATOM 4856 N N . ASP B 1 272 ? 235.63047 267.12468 280.44076 1.000 109.68441 252 ASP B N 1
ATOM 4857 C CA . ASP B 1 272 ? 236.21848 268.26154 281.13897 1.000 110.71428 252 ASP B CA 1
ATOM 4858 C C . ASP B 1 272 ? 236.02153 268.20124 282.64997 1.000 107.06623 252 ASP B C 1
ATOM 4859 O O . ASP B 1 272 ? 236.31755 269.18710 283.33716 1.000 106.89729 252 ASP B O 1
ATOM 4864 N N . ASN B 1 273 ? 235.53556 267.08513 283.18476 1.000 99.91084 253 ASN B N 1
ATOM 4865 C CA . ASN B 1 273 ? 235.33760 266.94984 284.62574 1.000 97.68199 253 ASN B CA 1
ATOM 4866 C C . ASN B 1 273 ? 236.70062 266.83071 285.29467 1.000 98.06792 253 ASN B C 1
ATOM 4867 O O . ASN B 1 273 ? 237.30063 265.75371 285.32644 1.000 97.48488 253 ASN B O 1
ATOM 4872 N N . ASP B 1 274 ? 237.19463 267.94361 285.83588 1.000 93.76993 254 ASP B N 1
ATOM 4873 C CA . ASP B 1 274 ? 238.53665 268.00050 286.39785 1.000 95.11725 254 ASP B CA 1
ATOM 4874 C C . ASP B 1 274 ? 238.59970 267.63121 287.87477 1.000 92.86078 254 ASP B C 1
ATOM 4875 O O . ASP B 1 274 ? 239.69771 267.37911 288.38269 1.000 93.75515 254 ASP B O 1
ATOM 4880 N N . LYS B 1 275 ? 237.46872 267.59106 288.57780 1.000 91.01821 255 LYS B N 1
ATOM 4881 C CA . LYS B 1 275 ? 237.47776 267.24577 290.00073 1.000 89.40611 255 LYS B CA 1
ATOM 4882 C C . LYS B 1 275 ? 237.45378 265.72675 290.12043 1.000 87.26611 255 LYS B C 1
ATOM 4883 O O . LYS B 1 275 ? 236.39678 265.10572 290.20233 1.000 85.51894 255 LYS B O 1
ATOM 4889 N N . ILE B 1 276 ? 238.63378 265.11575 290.12627 1.000 83.18352 256 ILE B N 1
ATOM 4890 C CA . ILE B 1 276 ? 238.77079 263.66677 290.04697 1.000 82.55021 256 ILE B CA 1
ATOM 4891 C C . ILE B 1 276 ? 239.32383 263.13851 291.36085 1.000 82.08151 256 ILE B C 1
ATOM 4892 O O . ILE B 1 276 ? 240.27085 263.70240 291.92193 1.000 83.35533 256 ILE B O 1
ATOM 4897 N N . PHE B 1 277 ? 238.72185 262.05841 291.85565 1.000 81.50952 257 PHE B N 1
ATOM 4898 C CA . PHE B 1 277 ? 239.25389 261.38017 293.03150 1.000 81.21263 257 PHE B CA 1
ATOM 4899 C C . PHE B 1 277 ? 238.79690 259.92817 293.02322 1.000 80.28321 257 PHE B C 1
ATOM 4900 O O . PHE B 1 277 ? 237.70989 259.61026 292.53819 1.000 79.11021 257 PHE B O 1
ATOM 4908 N N . VAL B 1 278 ? 239.63493 259.05407 293.57302 1.000 82.12453 258 VAL B N 1
ATOM 4909 C CA . VAL B 1 278 ? 239.36994 257.62006 293.61974 1.000 81.03495 258 VAL B CA 1
ATOM 4910 C C . VAL B 1 278 ? 239.06598 257.22777 295.05867 1.000 79.12090 258 VAL B C 1
ATOM 4911 O O . VAL B 1 278 ? 239.74401 257.67558 295.99074 1.000 80.58398 258 VAL B O 1
ATOM 4915 N N . LEU B 1 279 ? 238.04199 256.39672 295.23953 1.000 83.00091 259 LEU B N 1
ATOM 4916 C CA . LEU B 1 279 ? 237.67804 255.94845 296.57646 1.000 81.62946 259 LEU B CA 1
ATOM 4917 C C . LEU B 1 279 ? 237.14605 254.52446 296.51019 1.000 80.46638 259 LEU B C 1
ATOM 4918 O O . LEU B 1 279 ? 236.73802 254.03967 295.45210 1.000 80.22836 259 LEU B O 1
ATOM 4923 N N . SER B 1 280 ? 237.15609 253.86023 297.66605 1.000 84.28979 260 SER B N 1
ATOM 4924 C CA . SER B 1 280 ? 236.68410 252.48321 297.74979 1.000 84.46244 260 SER B CA 1
ATOM 4925 C C . SER B 1 280 ? 235.21709 252.39028 297.35282 1.000 82.85420 260 SER B C 1
ATOM 4926 O O . SER B 1 280 ? 234.37910 253.15518 297.83800 1.000 82.38856 260 SER B O 1
ATOM 4929 N N . ARG B 1 281 ? 234.90907 251.43945 296.46763 1.000 85.93804 261 ARG B N 1
ATOM 4930 C CA . ARG B 1 281 ? 233.52905 251.26753 296.02964 1.000 84.94632 261 ARG B CA 1
ATOM 4931 C C . ARG B 1 281 ? 232.66509 250.69230 297.14455 1.000 83.84185 261 ARG B C 1
ATOM 4932 O O . ARG B 1 281 ? 231.51609 251.11126 297.32667 1.000 83.86440 261 ARG B O 1
ATOM 4940 N N . ALA B 1 282 ? 233.20012 249.72816 297.89834 1.000 83.77439 262 ALA B N 1
ATOM 4941 C CA . ALA B 1 282 ? 232.44216 249.14393 298.99925 1.000 82.16326 262 ALA B CA 1
ATOM 4942 C C . ALA B 1 282 ? 232.12718 250.18571 300.06347 1.000 80.62477 262 ALA B C 1
ATOM 4943 O O . ALA B 1 282 ? 231.01820 250.21060 300.61051 1.000 79.37361 262 ALA B O 1
ATOM 4945 N N . GLU B 1 283 ? 233.09119 251.05766 300.36661 1.000 82.71232 263 GLU B N 1
ATOM 4946 C CA . GLU B 1 283 ? 232.87721 252.09646 301.36983 1.000 82.96400 263 GLU B CA 1
ATOM 4947 C C . GLU B 1 283 ? 231.74519 253.03253 300.96005 1.000 82.06619 263 GLU B C 1
ATOM 4948 O O . GLU B 1 283 ? 230.84321 253.32437 301.75514 1.000 82.32973 263 GLU B O 1
ATOM 4954 N N . LEU B 1 284 ? 231.76815 253.49978 299.70914 1.000 79.02165 264 LEU B N 1
ATOM 4955 C CA . LEU B 1 284 ? 230.73513 254.41887 299.24536 1.000 78.30483 264 LEU B CA 1
ATOM 4956 C C . LEU B 1 284 ? 229.38113 253.72788 299.14826 1.000 77.45744 264 LEU B C 1
ATOM 4957 O O . LEU B 1 284 ? 228.34714 254.33281 299.45842 1.000 78.09677 264 LEU B O 1
ATOM 4962 N N . LEU B 1 285 ? 229.36213 252.46497 298.71301 1.000 78.22179 265 LEU B N 1
ATOM 4963 C CA . LEU B 1 285 ? 228.10313 251.72997 298.64290 1.000 77.23172 265 LEU B CA 1
ATOM 4964 C C . LEU B 1 285 ? 227.49317 251.55169 300.02688 1.000 76.58681 265 LEU B C 1
ATOM 4965 O O . LEU B 1 285 ? 226.28418 251.73565 300.20896 1.000 76.44991 265 LEU B O 1
ATOM 4970 N N . GLY B 1 286 ? 228.31521 251.19850 301.01579 1.000 74.57291 266 GLY B N 1
ATOM 4971 C CA . GLY B 1 286 ? 227.81425 251.09522 302.37578 1.000 74.11844 266 GLY B CA 1
ATOM 4972 C C . GLY B 1 286 ? 227.32426 252.42411 302.91506 1.000 74.88656 266 GLY B C 1
ATOM 4973 O O . GLY B 1 286 ? 226.29428 252.48797 303.59111 1.000 74.82909 266 GLY B O 1
ATOM 4974 N N . ALA B 1 287 ? 228.05124 253.50417 302.61826 1.000 72.71246 267 ALA B N 1
ATOM 4975 C CA . ALA B 1 287 ? 227.62324 254.82708 303.06054 1.000 73.21111 267 ALA B CA 1
ATOM 4976 C C . ALA B 1 287 ? 226.26722 255.19119 302.46865 1.000 73.46586 267 ALA B C 1
ATOM 4977 O O . ALA B 1 287 ? 225.37524 255.67504 303.17678 1.000 73.92397 267 ALA B O 1
ATOM 4979 N N . LEU B 1 288 ? 226.09419 254.95945 301.16561 1.000 75.29143 268 LEU B N 1
ATOM 4980 C CA . LEU B 1 288 ? 224.82716 255.28057 300.51771 1.000 75.78604 268 LEU B CA 1
ATOM 4981 C C . LEU B 1 288 ? 223.69419 254.41546 301.05258 1.000 75.50668 268 LEU B C 1
ATOM 4982 O O . LEU B 1 288 ? 222.58219 254.90741 301.26871 1.000 77.29287 268 LEU B O 1
ATOM 4987 N N . GLU B 1 289 ? 223.95320 253.12342 301.26731 1.000 75.39519 269 GLU B N 1
ATOM 4988 C CA . GLU B 1 289 ? 222.92122 252.24830 301.81216 1.000 74.76876 269 GLU B CA 1
ATOM 4989 C C . GLU B 1 289 ? 222.51626 252.68402 303.21426 1.000 75.42874 269 GLU B C 1
ATOM 4990 O O . GLU B 1 289 ? 221.33428 252.62094 303.57429 1.000 76.10182 269 GLU B O 1
ATOM 4996 N N . ARG B 1 290 ? 223.48229 253.12686 304.02232 1.000 71.74753 270 ARG B N 1
ATOM 4997 C CA . ARG B 1 290 ? 223.15932 253.59359 305.36543 1.000 72.59727 270 ARG B CA 1
ATOM 4998 C C . ARG B 1 290 ? 222.36531 254.89459 305.33271 1.000 75.08263 270 ARG B C 1
ATOM 4999 O O . ARG B 1 290 ? 221.39134 255.04843 306.07677 1.000 76.25636 270 ARG B O 1
ATOM 5007 N N . VAL B 1 291 ? 222.75728 255.84077 304.47489 1.000 73.13860 271 VAL B N 1
ATOM 5008 C CA . VAL B 1 291 ? 222.10727 257.14876 304.49517 1.000 74.92043 271 VAL B CA 1
ATOM 5009 C C . VAL B 1 291 ? 220.78325 257.16790 303.73922 1.000 75.95358 271 VAL B C 1
ATOM 5010 O O . VAL B 1 291 ? 219.96225 258.06185 303.97642 1.000 78.78290 271 VAL B O 1
ATOM 5014 N N . SER B 1 292 ? 220.54223 256.21108 302.83703 1.000 74.33069 272 SER B N 1
ATOM 5015 C CA . SER B 1 292 ? 219.27221 256.17022 302.11906 1.000 75.80968 272 SER B CA 1
ATOM 5016 C C . SER B 1 292 ? 218.09224 255.89702 303.03805 1.000 77.02547 272 SER B C 1
ATOM 5017 O O . SER B 1 292 ? 216.95422 256.21209 302.67514 1.000 79.51972 272 SER B O 1
ATOM 5020 N N . ILE B 1 293 ? 218.34128 255.32179 304.21592 1.000 72.70757 273 ILE B N 1
ATOM 5021 C CA . ILE B 1 293 ? 217.26131 254.99060 305.13789 1.000 73.38418 273 ILE B CA 1
ATOM 5022 C C . ILE B 1 293 ? 216.54131 256.25150 305.59816 1.000 77.01444 273 ILE B C 1
ATOM 5023 O O . ILE B 1 293 ? 215.32332 256.23545 305.81420 1.000 78.75757 273 ILE B O 1
ATOM 5028 N N . LEU B 1 294 ? 217.26631 257.35948 305.73736 1.000 74.59021 274 LEU B N 1
ATOM 5029 C CA . LEU B 1 294 ? 216.69831 258.63439 306.16264 1.000 79.11005 274 LEU B CA 1
ATOM 5030 C C . LEU B 1 294 ? 216.59327 259.62462 305.00684 1.000 81.92873 274 LEU B C 1
ATOM 5031 O O . LEU B 1 294 ? 216.76827 260.83158 305.18808 1.000 86.40953 274 LEU B O 1
ATOM 5036 N N . ALA B 1 295 ? 216.30724 259.12986 303.80875 1.000 84.67428 275 ALA B N 1
ATOM 5037 C CA . ALA B 1 295 ? 216.12820 259.98009 302.64193 1.000 86.35517 275 ALA B CA 1
ATOM 5038 C C . ALA B 1 295 ? 214.64519 260.19914 302.37002 1.000 90.29644 275 ALA B C 1
ATOM 5039 O O . ALA B 1 295 ? 213.79921 259.38905 302.75688 1.000 90.58626 275 ALA B O 1
ATOM 5041 N N . ASN B 1 296 ? 214.33416 261.31527 301.71125 1.000 101.65341 276 ASN B N 1
ATOM 5042 C CA . ASN B 1 296 ? 212.95215 261.60533 301.35335 1.000 105.16601 276 ASN B CA 1
ATOM 5043 C C . ASN B 1 296 ? 212.43513 260.54652 300.38915 1.000 103.07638 276 ASN B C 1
ATOM 5044 O O . ASN B 1 296 ? 213.15110 260.09870 299.49004 1.000 100.03387 276 ASN B O 1
ATOM 5049 N N . GLU B 1 297 ? 211.17713 260.14547 300.58011 1.000 110.13914 277 GLU B N 1
ATOM 5050 C CA . GLU B 1 297 ? 210.67212 258.96061 299.89689 1.000 108.69375 277 GLU B CA 1
ATOM 5051 C C . GLU B 1 297 ? 210.22907 259.24089 298.46596 1.000 109.23152 277 GLU B C 1
ATOM 5052 O O . GLU B 1 297 ? 210.37105 258.36806 297.60278 1.000 106.83580 277 GLU B O 1
ATOM 5058 N N . LYS B 1 298 ? 209.69006 260.42994 298.18521 1.000 112.31400 278 LYS B N 1
ATOM 5059 C CA . LYS B 1 298 ? 209.29501 260.73622 296.81229 1.000 112.11761 278 LYS B CA 1
ATOM 5060 C C . LYS B 1 298 ? 210.50399 261.02740 295.93031 1.000 109.24804 278 LYS B C 1
ATOM 5061 O O . LYS B 1 298 ? 210.58095 260.54163 294.79621 1.000 107.90441 278 LYS B O 1
ATOM 5067 N N . PHE B 1 299 ? 211.46000 261.80531 296.43244 1.000 114.34650 279 PHE B N 1
ATOM 5068 C CA . PHE B 1 299 ? 212.56197 262.28648 295.60850 1.000 112.16716 279 PHE B CA 1
ATOM 5069 C C . PHE B 1 299 ? 213.80898 261.41847 295.68829 1.000 108.52642 279 PHE B C 1
ATOM 5070 O O . PHE B 1 299 ? 214.55195 261.34068 294.70225 1.000 106.76559 279 PHE B O 1
ATOM 5078 N N . ARG B 1 300 ? 214.05701 260.76924 296.82715 1.000 106.67183 280 ARG B N 1
ATOM 5079 C CA . ARG B 1 300 ? 215.16203 259.81722 296.97292 1.000 103.19677 280 ARG B CA 1
ATOM 5080 C C . ARG B 1 300 ? 216.50301 260.45030 296.61001 1.000 101.77778 280 ARG B C 1
ATOM 5081 O O . ARG B 1 300 ? 217.37000 259.81343 296.00785 1.000 98.20929 280 ARG B O 1
ATOM 5089 N N . GLY B 1 301 ? 216.67601 261.71723 296.97526 1.000 101.30197 281 GLY B N 1
ATOM 5090 C CA . GLY B 1 301 ? 217.89700 262.42630 296.66236 1.000 99.23759 281 GLY B CA 1
ATOM 5091 C C . GLY B 1 301 ? 218.94903 262.30009 297.75031 1.000 97.65802 281 GLY B C 1
ATOM 5092 O O . GLY B 1 301 ? 218.64207 262.09185 298.92127 1.000 99.82709 281 GLY B O 1
ATOM 5093 N N . ALA B 1 302 ? 220.20802 262.42618 297.33829 1.000 93.13709 282 ALA B N 1
ATOM 5094 C CA . ALA B 1 302 ? 221.33505 262.43701 298.25826 1.000 92.20589 282 ALA B CA 1
ATOM 5095 C C . ALA B 1 302 ? 222.30303 263.52310 297.82345 1.000 92.62537 282 ALA B C 1
ATOM 5096 O O . ALA B 1 302 ? 222.59299 263.65834 296.63247 1.000 90.95018 282 ALA B O 1
ATOM 5098 N N . ARG B 1 303 ? 222.80905 264.29391 298.78159 1.000 92.16218 283 ARG B N 1
ATOM 5099 C CA . ARG B 1 303 ? 223.73903 265.37198 298.47578 1.000 93.46800 283 ARG B CA 1
ATOM 5100 C C . ARG B 1 303 ? 225.16205 264.95292 298.81965 1.000 91.82344 283 ARG B C 1
ATOM 5101 O O . ARG B 1 303 ? 225.43709 264.50369 299.93955 1.000 91.86999 283 ARG B O 1
ATOM 5109 N N . LEU B 1 304 ? 226.05102 265.08412 297.83765 1.000 86.69410 284 LEU B N 1
ATOM 5110 C CA . LEU B 1 304 ? 227.47402 264.83410 297.99055 1.000 84.33434 284 LEU B CA 1
ATOM 5111 C C . LEU B 1 304 ? 228.17502 266.17507 298.16780 1.000 86.03871 284 LEU B C 1
ATOM 5112 O O . LEU B 1 304 ? 228.02899 267.07524 297.32799 1.000 87.56519 284 LEU B O 1
ATOM 5117 N N . PHE B 1 305 ? 228.91605 266.30185 299.26080 1.000 81.71464 285 PHE B N 1
ATOM 5118 C CA . PHE B 1 305 ? 229.73505 267.46980 299.55501 1.000 83.62711 285 PHE B CA 1
ATOM 5119 C C . PHE B 1 305 ? 231.18705 267.05985 299.35189 1.000 82.77219 285 PHE B C 1
ATOM 5120 O O . PHE B 1 305 ? 231.72608 266.26670 300.13271 1.000 81.62460 285 PHE B O 1
ATOM 5128 N N . LEU B 1 306 ? 231.80701 267.58007 298.29697 1.000 83.39972 286 LEU B N 1
ATOM 5129 C CA . LEU B 1 306 ? 233.18701 267.27515 297.95087 1.000 82.54573 286 LEU B CA 1
ATOM 5130 C C . LEU B 1 306 ? 234.07001 268.44007 298.37308 1.000 85.57280 286 LEU B C 1
ATOM 5131 O O . LEU B 1 306 ? 233.90499 269.55717 297.87531 1.000 88.19320 286 LEU B O 1
ATOM 5136 N N . GLN B 1 307 ? 234.99804 268.18789 299.28600 1.000 84.92731 287 GLN B N 1
ATOM 5137 C CA . GLN B 1 307 ? 235.94605 269.19981 299.71717 1.000 86.82539 287 GLN B CA 1
ATOM 5138 C C . GLN B 1 307 ? 237.30306 268.52779 299.86299 1.000 86.37518 287 GLN B C 1
ATOM 5139 O O . GLN B 1 307 ? 237.37907 267.29877 299.93975 1.000 85.12906 287 GLN B O 1
ATOM 5145 N N . PRO B 1 308 ? 238.39905 269.30980 299.85712 1.000 86.02384 288 PRO B N 1
ATOM 5146 C CA . PRO B 1 308 ? 239.73106 268.69079 299.92295 1.000 85.17925 288 PRO B CA 1
ATOM 5147 C C . PRO B 1 308 ? 239.88410 267.72256 301.08375 1.000 83.75036 288 PRO B C 1
ATOM 5148 O O . PRO B 1 308 ? 239.87413 268.12133 302.25183 1.000 84.64191 288 PRO B O 1
ATOM 5152 N N . GLY B 1 309 ? 240.02010 266.43663 300.75749 1.000 85.17767 289 GLY B N 1
ATOM 5153 C CA . GLY B 1 309 ? 240.22013 265.40043 301.74428 1.000 83.93163 289 GLY B CA 1
ATOM 5154 C C . GLY B 1 309 ? 238.96216 264.75431 302.28919 1.000 81.99704 289 GLY B C 1
ATOM 5155 O O . GLY B 1 309 ? 239.06918 263.76916 303.03098 1.000 81.13553 289 GLY B O 1
ATOM 5156 N N . LEU B 1 310 ? 237.77614 265.25837 301.94932 1.000 80.76027 290 LEU B N 1
ATOM 5157 C CA . LEU B 1 310 ? 236.54916 264.74924 302.54526 1.000 79.60210 290 LEU B CA 1
ATOM 5158 C C . LEU B 1 310 ? 235.42113 264.68944 301.52428 1.000 78.93690 290 LEU B C 1
ATOM 5159 O O . LEU B 1 310 ? 235.25510 265.59961 300.70247 1.000 80.06308 290 LEU B O 1
ATOM 5164 N N . LEU B 1 311 ? 234.64714 263.60343 301.58209 1.000 80.49847 291 LEU B N 1
ATOM 5165 C CA . LEU B 1 311 ? 233.41212 263.47657 300.81610 1.000 79.70543 291 LEU B CA 1
ATOM 5166 C C . LEU B 1 311 ? 232.28815 263.11737 301.77406 1.000 80.04606 291 LEU B C 1
ATOM 5167 O O . LEU B 1 311 ? 232.36818 262.10423 302.47385 1.000 78.94713 291 LEU B O 1
ATOM 5172 N N . SER B 1 312 ? 231.24115 263.93436 301.80026 1.000 81.17238 292 SER B N 1
ATOM 5173 C CA . SER B 1 312 ? 230.12718 263.74417 302.71925 1.000 81.59728 292 SER B CA 1
ATOM 5174 C C . SER B 1 312 ? 228.87215 263.36731 301.94522 1.000 80.98897 292 SER B C 1
ATOM 5175 O O . SER B 1 312 ? 228.51912 264.03051 300.96636 1.000 81.73308 292 SER B O 1
ATOM 5178 N N . VAL B 1 313 ? 228.20517 262.30422 302.38602 1.000 80.59846 293 VAL B N 1
ATOM 5179 C CA . VAL B 1 313 ? 226.93016 261.86732 301.83297 1.000 79.99105 293 VAL B CA 1
ATOM 5180 C C . VAL B 1 313 ? 225.85319 262.22011 302.84808 1.000 82.62629 293 VAL B C 1
ATOM 5181 O O . VAL B 1 313 ? 225.89023 261.74488 303.99198 1.000 83.00452 293 VAL B O 1
ATOM 5185 N N . VAL B 1 314 ? 224.89817 263.05519 302.43527 1.000 82.66058 294 VAL B N 1
ATOM 5186 C CA . VAL B 1 314 ? 223.86120 263.56500 303.32441 1.000 85.45850 294 VAL B CA 1
ATOM 5187 C C . VAL B 1 314 ? 222.49218 263.26712 302.72739 1.000 85.94896 294 VAL B C 1
ATOM 5188 O O . VAL B 1 314 ? 222.27514 263.44036 301.52243 1.000 85.05613 294 VAL B O 1
ATOM 5192 N N . CYS B 1 315 ? 221.57321 262.80794 303.57733 1.000 80.07238 295 CYS B N 1
ATOM 5193 C CA . CYS B 1 315 ? 220.17920 262.60900 303.20733 1.000 81.04025 295 CYS B CA 1
ATOM 5194 C C . CYS B 1 315 ? 219.28723 263.16378 304.30847 1.000 85.21401 295 CYS B C 1
ATOM 5195 O O . CYS B 1 315 ? 219.66126 263.17154 305.48346 1.000 86.28952 295 CYS B O 1
ATOM 5198 N N . SER B 1 316 ? 218.10121 263.62285 303.91660 1.000 83.43814 296 SER B N 1
ATOM 5199 C CA . SER B 1 316 ? 217.12824 264.13865 304.86873 1.000 86.82276 296 SER B CA 1
ATOM 5200 C C . SER B 1 316 ? 215.72722 263.91375 304.31973 1.000 88.73064 296 SER B C 1
ATOM 5201 O O . SER B 1 316 ? 215.51319 263.91299 303.10473 1.000 88.28501 296 SER B O 1
ATOM 5204 N N . ASN B 1 317 ? 214.77325 263.72756 305.22772 1.000 89.41755 297 ASN B N 1
ATOM 5205 C CA . ASN B 1 317 ? 213.40724 263.36062 304.87369 1.000 90.43285 297 ASN B CA 1
ATOM 5206 C C . ASN B 1 317 ? 212.41725 264.41252 305.37793 1.000 93.91591 297 ASN B C 1
ATOM 5207 O O . ASN B 1 317 ? 212.79826 265.47242 305.88313 1.000 95.88847 297 ASN B O 1
ATOM 5212 N N . ASN B 1 318 ? 211.12625 264.09954 305.23291 1.000 92.82703 298 ASN B N 1
ATOM 5213 C CA . ASN B 1 318 ? 210.07426 265.02545 305.63812 1.000 95.56169 298 ASN B CA 1
ATOM 5214 C C . ASN B 1 318 ? 210.01130 265.18914 307.15116 1.000 95.52713 298 ASN B C 1
ATOM 5215 O O . ASN B 1 318 ? 209.69831 266.27904 307.64339 1.000 97.12348 298 ASN B O 1
ATOM 5220 N N . GLU B 1 319 ? 210.31133 264.12899 307.90294 1.000 90.93955 299 GLU B N 1
ATOM 5221 C CA . GLU B 1 319 ? 210.14738 264.11070 309.35094 1.000 90.70032 299 GLU B CA 1
ATOM 5222 C C . GLU B 1 319 ? 211.26139 264.83956 310.09405 1.000 90.99165 299 GLU B C 1
ATOM 5223 O O . GLU B 1 319 ? 211.42343 264.61232 311.30000 1.000 89.90385 299 GLU B O 1
ATOM 5229 N N . GLN B 1 320 ? 212.02537 265.69370 309.41020 1.000 90.65838 300 GLN B N 1
ATOM 5230 C CA . GLN B 1 320 ? 213.13938 266.42559 310.01531 1.000 91.49769 300 GLN B CA 1
ATOM 5231 C C . GLN B 1 320 ? 214.18341 265.46848 310.58909 1.000 88.71575 300 GLN B C 1
ATOM 5232 O O . GLN B 1 320 ? 214.67544 265.64726 311.70611 1.000 88.47847 300 GLN B O 1
ATOM 5238 N N . GLU B 1 321 ? 214.51739 264.43964 309.81587 1.000 87.33239 301 GLU B N 1
ATOM 5239 C CA . GLU B 1 321 ? 215.57940 263.50158 310.14165 1.000 84.46942 301 GLU B CA 1
ATOM 5240 C C . GLU B 1 321 ? 216.69637 263.62479 309.11464 1.000 84.54844 301 GLU B C 1
ATOM 5241 O O . GLU B 1 321 ? 216.44733 263.87603 307.93370 1.000 85.04908 301 GLU B O 1
ATOM 5247 N N . GLU B 1 322 ? 217.93539 263.45671 309.57357 1.000 86.57869 302 GLU B N 1
ATOM 5248 C CA . GLU B 1 322 ? 219.08936 263.59389 308.69456 1.000 84.15661 302 GLU B CA 1
ATOM 5249 C C . GLU B 1 322 ? 220.08838 262.47985 308.96431 1.000 79.56562 302 GLU B C 1
ATOM 5250 O O . GLU B 1 322 ? 220.41241 262.19362 310.12024 1.000 79.37123 302 GLU B O 1
ATOM 5256 N N . ALA B 1 323 ? 220.57135 261.86207 307.89017 1.000 82.66193 303 ALA B N 1
ATOM 5257 C CA . ALA B 1 323 ? 221.64535 260.88106 307.94194 1.000 78.88287 303 ALA B CA 1
ATOM 5258 C C . ALA B 1 323 ? 222.85233 261.43522 307.20001 1.000 78.16651 303 ALA B C 1
ATOM 5259 O O . ALA B 1 323 ? 222.70929 262.06943 306.14914 1.000 79.23810 303 ALA B O 1
ATOM 5261 N N . ARG B 1 324 ? 224.04135 261.19812 307.74993 1.000 80.48193 304 ARG B N 1
ATOM 5262 C CA . ARG B 1 324 ? 225.25933 261.79323 307.21001 1.000 80.15104 304 ARG B CA 1
ATOM 5263 C C . ARG B 1 324 ? 226.42434 260.84519 307.43978 1.000 77.34695 304 ARG B C 1
ATOM 5264 O O . ARG B 1 324 ? 226.69238 260.45997 308.58170 1.000 76.82559 304 ARG B O 1
ATOM 5272 N N . GLU B 1 325 ? 227.11031 260.47442 306.36269 1.000 79.59897 305 GLU B N 1
ATOM 5273 C CA . GLU B 1 325 ? 228.33832 259.69640 306.45349 1.000 77.26406 305 GLU B CA 1
ATOM 5274 C C . GLU B 1 325 ? 229.46529 260.45155 305.76461 1.000 77.89438 305 GLU B C 1
ATOM 5275 O O . GLU B 1 325 ? 229.24026 261.19374 304.80777 1.000 78.97951 305 GLU B O 1
ATOM 5281 N N . GLU B 1 326 ? 230.68431 260.27546 306.26654 1.000 80.36333 306 GLU B N 1
ATOM 5282 C CA . GLU B 1 326 ? 231.84029 260.98257 305.73565 1.000 80.99937 306 GLU B CA 1
ATOM 5283 C C . GLU B 1 326 ? 232.93928 259.99265 305.38541 1.000 78.55096 306 GLU B C 1
ATOM 5284 O O . GLU B 1 326 ? 233.16531 259.01651 306.10621 1.000 77.45086 306 GLU B O 1
ATOM 5290 N N . ILE B 1 327 ? 233.61525 260.24988 304.26644 1.000 79.40265 307 ILE B N 1
ATOM 5291 C CA . ILE B 1 327 ? 234.62023 259.35400 303.71223 1.000 78.39890 307 ILE B CA 1
ATOM 5292 C C . ILE B 1 327 ? 235.89622 260.14605 303.46835 1.000 80.30336 307 ILE B C 1
ATOM 5293 O O . ILE B 1 327 ? 235.86220 261.21218 302.83757 1.000 81.42106 307 ILE B O 1
ATOM 5298 N N . GLU B 1 328 ? 237.01424 259.62896 303.97722 1.000 81.18014 308 GLU B N 1
ATOM 5299 C CA . GLU B 1 328 ? 238.32023 260.18503 303.65929 1.000 83.02351 308 GLU B CA 1
ATOM 5300 C C . GLU B 1 328 ? 238.65619 259.90333 302.20322 1.000 82.49278 308 GLU B C 1
ATOM 5301 O O . GLU B 1 328 ? 238.52118 258.76942 301.73300 1.000 81.72211 308 GLU B O 1
ATOM 5307 N N . ILE B 1 329 ? 239.09116 260.93347 301.48541 1.000 78.63152 309 ILE B N 1
ATOM 5308 C CA . ILE B 1 329 ? 239.41211 260.80476 300.07138 1.000 79.35922 309 ILE B CA 1
ATOM 5309 C C . ILE B 1 329 ? 240.74910 261.47582 299.79747 1.000 81.70685 309 ILE B C 1
ATOM 5310 O O . ILE B 1 329 ? 241.10611 262.47970 300.42266 1.000 82.54324 309 ILE B O 1
ATOM 5315 N N . ALA B 1 330 ? 241.49708 260.90102 298.85733 1.000 78.84402 310 ALA B N 1
ATOM 5316 C CA . ALA B 1 330 ? 242.71906 261.51813 298.34742 1.000 81.43456 310 ALA B CA 1
ATOM 5317 C C . ALA B 1 330 ? 242.31902 262.50535 297.25563 1.000 82.38349 310 ALA B C 1
ATOM 5318 O O . ALA B 1 330 ? 242.40998 262.23759 296.05457 1.000 83.51301 310 ALA B O 1
ATOM 5320 N N . TYR B 1 331 ? 241.85102 263.67325 297.69288 1.000 83.16659 311 TYR B N 1
ATOM 5321 C CA . TYR B 1 331 ? 241.35899 264.70543 296.79210 1.000 83.52214 311 TYR B CA 1
ATOM 5322 C C . TYR B 1 331 ? 241.99699 266.04237 297.14135 1.000 85.94042 311 TYR B C 1
ATOM 5323 O O . TYR B 1 331 ? 242.35902 266.29814 298.29339 1.000 85.94662 311 TYR B O 1
ATOM 5332 N N . GLN B 1 332 ? 242.12295 266.89857 296.12652 1.000 87.66231 312 GLN B N 1
ATOM 5333 C CA . GLN B 1 332 ? 242.93395 268.10456 296.22874 1.000 90.13521 312 GLN B CA 1
ATOM 5334 C C . GLN B 1 332 ? 242.16793 269.35863 295.82701 1.000 90.58097 312 GLN B C 1
ATOM 5335 O O . GLN B 1 332 ? 242.38794 270.43552 296.39122 1.000 92.03651 312 GLN B O 1
ATOM 5341 N N . GLY B 1 333 ? 241.26690 269.22682 294.85601 1.000 90.71550 313 GLY B N 1
ATOM 5342 C CA . GLY B 1 333 ? 240.70787 270.36596 294.15626 1.000 92.17475 313 GLY B CA 1
ATOM 5343 C C . GLY B 1 333 ? 239.63189 271.10980 294.92144 1.000 91.97326 313 GLY B C 1
ATOM 5344 O O . GLY B 1 333 ? 239.45293 270.95055 296.13142 1.000 91.14732 313 GLY B O 1
ATOM 5345 N N . GLY B 1 334 ? 238.90586 271.94994 294.18263 1.000 95.27872 314 GLY B N 1
ATOM 5346 C CA . GLY B 1 334 ? 237.92987 272.82481 294.79684 1.000 96.11398 314 GLY B CA 1
ATOM 5347 C C . GLY B 1 334 ? 236.67889 272.09571 295.24673 1.000 94.27162 314 GLY B C 1
ATOM 5348 O O . GLY B 1 334 ? 236.39189 270.96879 294.84251 1.000 92.07383 314 GLY B O 1
ATOM 5349 N N . GLU B 1 335 ? 235.91091 272.77354 296.09589 1.000 95.98627 315 GLU B N 1
ATOM 5350 C CA . GLU B 1 335 ? 234.71193 272.18841 296.67381 1.000 94.67894 315 GLU B CA 1
ATOM 5351 C C . GLU B 1 335 ? 233.59190 272.09161 295.63982 1.000 94.19801 315 GLU B C 1
ATOM 5352 O O . GLU B 1 335 ? 233.60587 272.75982 294.60196 1.000 95.69239 315 GLU B O 1
ATOM 5358 N N . LEU B 1 336 ? 232.60492 271.24554 295.94568 1.000 92.16338 316 LEU B N 1
ATOM 5359 C CA . LEU B 1 336 ? 231.43189 271.07871 295.09369 1.000 91.23794 316 LEU B CA 1
ATOM 5360 C C . LEU B 1 336 ? 230.29092 270.39555 295.84158 1.000 90.74843 316 LEU B C 1
ATOM 5361 O O . LEU B 1 336 ? 230.47395 269.31644 296.41036 1.000 89.80092 316 LEU B O 1
ATOM 5366 N N . GLU B 1 337 ? 229.11192 271.00654 295.85374 1.000 93.91766 317 GLU B N 1
ATOM 5367 C CA . GLU B 1 337 ? 227.91594 270.37042 296.38965 1.000 92.38505 317 GLU B CA 1
ATOM 5368 C C . GLU B 1 337 ? 227.04291 269.92465 295.22759 1.000 91.03525 317 GLU B C 1
ATOM 5369 O O . GLU B 1 337 ? 226.72087 270.72683 294.34576 1.000 92.54633 317 GLU B O 1
ATOM 5375 N N . VAL B 1 338 ? 226.67391 268.64765 295.21534 1.000 93.36877 318 VAL B N 1
ATOM 5376 C CA . VAL B 1 338 ? 225.97188 268.10188 294.05826 1.000 92.83266 318 VAL B CA 1
ATOM 5377 C C . VAL B 1 338 ? 224.94990 267.07378 294.52708 1.000 91.84943 318 VAL B C 1
ATOM 5378 O O . VAL B 1 338 ? 225.25293 266.21861 295.36190 1.000 91.10995 318 VAL B O 1
ATOM 5382 N N . GLY B 1 339 ? 223.73889 267.14988 293.98413 1.000 96.88782 319 GLY B N 1
ATOM 5383 C CA . GLY B 1 339 ? 222.68190 266.21681 294.31898 1.000 96.06739 319 GLY B CA 1
ATOM 5384 C C . GLY B 1 339 ? 222.58688 265.09101 293.30575 1.000 94.07621 319 GLY B C 1
ATOM 5385 O O . GLY B 1 339 ? 222.83984 265.28225 292.12179 1.000 93.98584 319 GLY B O 1
ATOM 5386 N N . PHE B 1 340 ? 222.21590 263.90591 293.78753 1.000 94.05617 320 PHE B N 1
ATOM 5387 C CA . PHE B 1 340 ? 222.12588 262.72908 292.93829 1.000 92.33695 320 PHE B CA 1
ATOM 5388 C C . PHE B 1 340 ? 220.91690 261.89399 293.33116 1.000 92.54470 320 PHE B C 1
ATOM 5389 O O . PHE B 1 340 ? 220.528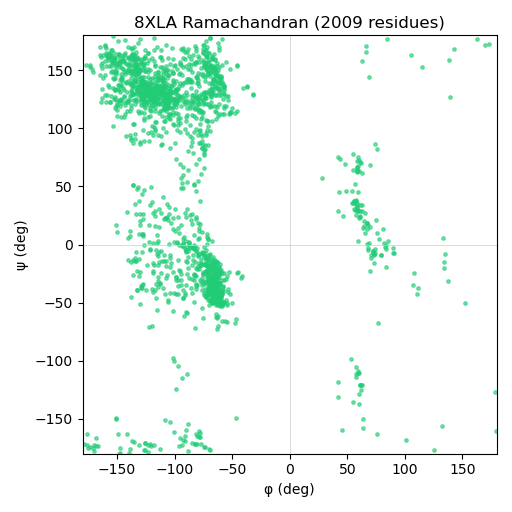94 261.84275 294.50216 1.000 94.09855 320 PHE B O 1
ATOM 5397 N N . ASN B 1 341 ? 220.33287 261.22819 292.33705 1.000 92.30819 321 ASN B N 1
ATOM 5398 C CA . ASN B 1 341 ? 219.29889 260.23213 292.58788 1.000 93.07846 321 ASN B CA 1
ATOM 5399 C C . ASN B 1 341 ? 219.99291 258.96804 293.07660 1.000 90.91799 321 ASN B C 1
ATOM 5400 O O . ASN B 1 341 ? 220.75189 258.33919 292.33145 1.000 89.88018 321 ASN B O 1
ATOM 5405 N N . ILE B 1 342 ? 219.73095 258.59378 294.33154 1.000 92.43881 322 ILE B N 1
ATOM 5406 C CA . ILE B 1 342 ? 220.56898 257.61265 295.01631 1.000 90.32675 322 ILE B CA 1
ATOM 5407 C C . ILE B 1 342 ? 220.49697 256.24579 294.34404 1.000 88.46490 322 ILE B C 1
ATOM 5408 O O . ILE B 1 342 ? 221.45998 255.46778 294.39486 1.000 87.10993 322 ILE B O 1
ATOM 5413 N N . GLY B 1 343 ? 219.37095 255.93091 293.69901 1.000 90.63571 323 GLY B N 1
ATOM 5414 C CA . GLY B 1 343 ? 219.27894 254.67805 292.96876 1.000 89.65125 323 GLY B CA 1
ATOM 5415 C C . GLY B 1 343 ? 220.29790 254.58429 291.84971 1.000 88.90835 323 GLY B C 1
ATOM 5416 O O . GLY B 1 343 ? 220.89690 253.52833 291.63048 1.000 87.91798 323 GLY B O 1
ATOM 5417 N N . TYR B 1 344 ? 220.51487 255.69343 291.13593 1.000 90.44053 324 TYR B N 1
ATOM 5418 C CA . TYR B 1 344 ? 221.50484 255.70665 290.06390 1.000 89.70625 324 TYR B CA 1
ATOM 5419 C C . TYR B 1 344 ? 222.89586 255.39255 290.59880 1.000 88.57981 324 TYR B C 1
ATOM 5420 O O . TYR B 1 344 ? 223.65385 254.63768 289.97862 1.000 89.32730 324 TYR B O 1
ATOM 5429 N N . LEU B 1 345 ? 223.25089 255.97133 291.74790 1.000 88.92446 325 LEU B N 1
ATOM 5430 C CA . LEU B 1 345 ? 224.56291 255.72322 292.33781 1.000 88.32036 325 LEU B CA 1
ATOM 5431 C C . LEU B 1 345 ? 224.69593 254.27413 292.79152 1.000 87.09303 325 LEU B C 1
ATOM 5432 O O . LEU B 1 345 ? 225.70693 253.61219 292.51535 1.000 87.19141 325 LEU B O 1
ATOM 5437 N N . MET B 1 346 ? 223.68096 253.76298 293.49244 1.000 87.12216 326 MET B N 1
ATOM 5438 C CA . MET B 1 346 ? 223.78198 252.40787 294.01917 1.000 86.47750 326 MET B CA 1
ATOM 5439 C C . MET B 1 346 ? 223.77296 251.36610 292.90996 1.000 86.64123 326 MET B C 1
ATOM 5440 O O . MET B 1 346 ? 224.36197 250.29407 293.07473 1.000 87.23391 326 MET B O 1
ATOM 5445 N N . ASP B 1 347 ? 223.14092 251.66332 291.77104 1.000 87.42235 327 ASP B N 1
ATOM 5446 C CA . ASP B 1 347 ? 223.16089 250.71754 290.65885 1.000 88.12610 327 ASP B CA 1
ATOM 5447 C C . ASP B 1 347 ? 224.58788 250.43765 290.19775 1.000 88.18833 327 ASP B C 1
ATOM 5448 O O . ASP B 1 347 ? 225.00188 249.27567 290.08450 1.000 88.33480 327 ASP B O 1
ATOM 5453 N N . VAL B 1 348 ? 225.36186 251.49570 289.94094 1.000 87.79517 328 VAL B N 1
ATOM 5454 C CA . VAL B 1 348 ? 226.73785 251.30480 289.49486 1.000 88.02099 328 VAL B CA 1
ATOM 5455 C C . VAL B 1 348 ? 227.60189 250.76658 290.62972 1.000 87.67825 328 VAL B C 1
ATOM 5456 O O . VAL B 1 348 ? 228.50089 249.94863 290.40253 1.000 88.96795 328 VAL B O 1
ATOM 5460 N N . LEU B 1 349 ? 227.35093 251.20733 291.86782 1.000 85.28401 329 LEU B N 1
ATOM 5461 C CA . LEU B 1 349 ? 228.15596 250.69711 292.97269 1.000 85.09097 329 LEU B CA 1
ATOM 5462 C C . LEU B 1 349 ? 227.91098 249.21706 293.24140 1.000 85.21926 329 LEU B C 1
ATOM 5463 O O . LEU B 1 349 ? 228.78700 248.55095 293.80124 1.000 86.39450 329 LEU B O 1
ATOM 5468 N N . ARG B 1 350 ? 226.74897 248.68913 292.85733 1.000 89.72711 330 ARG B N 1
ATOM 5469 C CA . ARG B 1 350 ? 226.46299 247.27408 293.05506 1.000 89.91147 330 ARG B CA 1
ATOM 5470 C C . ARG B 1 350 ? 226.87396 246.41933 291.86387 1.000 91.58729 330 ARG B C 1
ATOM 5471 O O . ARG B 1 350 ? 227.42697 245.33029 292.04964 1.000 93.46751 330 ARG B O 1
ATOM 5479 N N . ASN B 1 351 ? 226.62192 246.88557 290.64097 1.000 92.58138 331 ASN B N 1
ATOM 5480 C CA . ASN B 1 351 ? 226.85489 246.05281 289.46780 1.000 93.85354 331 ASN B CA 1
ATOM 5481 C C . ASN B 1 351 ? 228.29887 246.08192 288.97976 1.000 95.71812 331 ASN B C 1
ATOM 5482 O O . ASN B 1 351 ? 228.62485 245.36311 288.02861 1.000 97.88901 331 ASN B O 1
ATOM 5487 N N . ILE B 1 352 ? 229.16388 246.88180 289.59489 1.000 96.15655 332 ILE B N 1
ATOM 5488 C CA . ILE B 1 352 ? 230.59688 246.85286 289.32784 1.000 98.72474 332 ILE B CA 1
ATOM 5489 C C . ILE B 1 352 ? 231.27692 246.15163 290.49368 1.000 100.60305 332 ILE B C 1
ATOM 5490 O O . ILE B 1 352 ? 231.04095 246.49840 291.65776 1.000 99.82413 332 ILE B O 1
ATOM 5495 N N . HIS B 1 353 ? 232.10591 245.15370 290.18946 1.000 101.87236 333 HIS B N 1
ATOM 5496 C CA . HIS B 1 353 ? 232.78395 244.37050 291.21528 1.000 102.85496 333 HIS B CA 1
ATOM 5497 C C . HIS B 1 353 ? 234.25995 244.73048 291.34431 1.000 103.50141 333 HIS B C 1
ATOM 5498 O O . HIS B 1 353 ? 235.08397 243.86642 291.66411 1.000 106.37375 333 HIS B O 1
ATOM 5505 N N . SER B 1 354 ? 234.60894 245.98853 291.10255 1.000 96.48439 334 SER B N 1
ATOM 5506 C CA . SER B 1 354 ? 235.95594 246.47649 291.34660 1.000 98.25229 334 SER B CA 1
ATOM 5507 C C . SER B 1 354 ? 236.09998 246.92020 292.79769 1.000 97.01765 334 SER B C 1
ATOM 5508 O O . SER B 1 354 ? 235.11700 247.19105 293.49177 1.000 94.74711 334 SER B O 1
ATOM 5511 N N . ASP B 1 355 ? 237.34900 246.98812 293.25567 1.000 95.58881 335 ASP B N 1
ATOM 5512 C CA . ASP B 1 355 ? 237.60604 247.43084 294.62075 1.000 94.88917 335 ASP B CA 1
ATOM 5513 C C . ASP B 1 355 ? 237.47403 248.94081 294.76705 1.000 93.22585 335 ASP B C 1
ATOM 5514 O O . ASP B 1 355 ? 237.01806 249.41960 295.81216 1.000 91.44269 335 ASP B O 1
ATOM 5519 N N . ASP B 1 356 ? 237.85299 249.70002 293.74219 1.000 91.63408 336 ASP B N 1
ATOM 5520 C CA . ASP B 1 356 ? 237.86699 251.15201 293.80449 1.000 90.75582 336 ASP B CA 1
ATOM 5521 C C . ASP B 1 356 ? 237.11995 251.72624 292.60962 1.000 90.68458 336 ASP B C 1
ATOM 5522 O O . ASP B 1 356 ? 236.97992 251.07845 291.56750 1.000 92.92589 336 ASP B O 1
ATOM 5527 N N . MET B 1 357 ? 236.63794 252.95721 292.77389 1.000 89.16065 337 MET B N 1
ATOM 5528 C CA . MET B 1 357 ? 235.95390 253.67842 291.71105 1.000 88.95653 337 MET B CA 1
ATOM 5529 C C . MET B 1 357 ? 236.47589 255.10443 291.64132 1.000 89.38719 337 MET B C 1
ATOM 5530 O O . MET B 1 357 ? 236.77292 255.72423 292.67044 1.000 89.51423 337 MET B O 1
ATOM 5535 N N . GLN B 1 358 ? 236.57485 255.61668 290.41742 1.000 85.32875 338 GLN B N 1
ATOM 5536 C CA . GLN B 1 358 ? 237.07984 256.95274 290.13868 1.000 86.61769 338 GLN B CA 1
ATOM 5537 C C . GLN B 1 358 ? 235.90482 257.85880 289.79789 1.000 85.59074 338 GLN B C 1
ATOM 5538 O O . GLN B 1 358 ? 235.13379 257.56598 288.87386 1.000 85.07591 338 GLN B O 1
ATOM 5544 N N . LEU B 1 359 ? 235.77183 258.94965 290.54612 1.000 83.25242 339 LEU B N 1
ATOM 5545 C CA . LEU B 1 359 ? 234.70582 259.92268 290.37834 1.000 82.72964 339 LEU B CA 1
ATOM 5546 C C . LEU B 1 359 ? 235.28979 261.16981 289.73358 1.000 84.76151 339 LEU B C 1
ATOM 5547 O O . LEU B 1 359 ? 236.29181 261.71072 290.21966 1.000 86.46098 339 LEU B O 1
ATOM 5552 N N . ALA B 1 360 ? 234.67076 261.62003 288.64269 1.000 85.13895 340 ALA B N 1
ATOM 5553 C CA . ALA B 1 360 ? 235.08173 262.82817 287.93992 1.000 86.88958 340 ALA B CA 1
ATOM 5554 C C . ALA B 1 360 ? 233.90972 263.79917 287.92215 1.000 86.70738 340 ALA B C 1
ATOM 5555 O O . ALA B 1 360 ? 232.86071 263.49827 287.34212 1.000 86.51917 340 ALA B O 1
ATOM 5557 N N . PHE B 1 361 ? 234.09473 264.95804 288.54538 1.000 88.75356 341 PHE B N 1
ATOM 5558 C CA . PHE B 1 361 ? 233.06073 265.97001 288.68261 1.000 89.26925 341 PHE B CA 1
ATOM 5559 C C . PHE B 1 361 ? 233.43870 267.21517 287.89285 1.000 92.16159 341 PHE B C 1
ATOM 5560 O O . PHE B 1 361 ? 234.61269 267.60718 287.85089 1.000 93.89960 341 PHE B O 1
ATOM 5568 N N . GLY B 1 362 ? 232.43468 267.83229 287.27200 1.000 99.69427 342 GLY B N 1
ATOM 5569 C CA . GLY B 1 362 ? 232.58265 269.13341 286.65426 1.000 102.83813 342 GLY B CA 1
ATOM 5570 C C . GLY B 1 362 ? 232.09467 270.21822 287.59149 1.000 104.03444 342 GLY B C 1
ATOM 5571 O O . GLY B 1 362 ? 232.78370 270.56403 288.55554 1.000 105.04126 342 GLY B O 1
ATOM 5572 N N . ASP B 1 363 ? 230.91266 270.76127 287.32664 1.000 109.67257 343 ASP B N 1
ATOM 5573 C CA . ASP B 1 363 ? 230.25168 271.68808 288.23585 1.000 110.46407 343 ASP B CA 1
ATOM 5574 C C . ASP B 1 363 ? 228.86569 271.15500 288.59778 1.000 108.98895 343 ASP B C 1
ATOM 5575 O O . ASP B 1 363 ? 228.45269 270.07908 288.15658 1.000 107.39475 343 ASP B O 1
ATOM 5580 N N . ALA B 1 364 ? 228.14571 271.93483 289.40996 1.000 112.32508 344 ALA B N 1
ATOM 5581 C CA . ALA B 1 364 ? 226.96774 271.41968 290.10489 1.000 111.80717 344 ALA B CA 1
ATOM 5582 C C . ALA B 1 364 ? 225.84771 271.01786 289.15385 1.000 111.80411 344 ALA B C 1
ATOM 5583 O O . ALA B 1 364 ? 225.03873 270.14679 289.48970 1.000 111.69179 344 ALA B O 1
ATOM 5585 N N . ASN B 1 365 ? 225.77167 271.63410 287.97597 1.000 117.40279 345 ASN B N 1
ATOM 5586 C CA . ASN B 1 365 ? 224.67565 271.38728 287.04696 1.000 117.21524 345 ASN B CA 1
ATOM 5587 C C . ASN B 1 365 ? 225.13961 270.69254 285.76980 1.000 116.29416 345 ASN B C 1
ATOM 5588 O O . ASN B 1 365 ? 224.55758 270.89375 284.70186 1.000 118.55437 345 ASN B O 1
ATOM 5593 N N . ARG B 1 366 ? 226.18062 269.86853 285.86160 1.000 108.72611 346 ARG B N 1
ATOM 5594 C CA . ARG B 1 366 ? 226.68159 269.14276 284.70344 1.000 107.97837 346 ARG B CA 1
ATOM 5595 C C . ARG B 1 366 ? 227.00661 267.71169 285.10715 1.000 104.95602 346 ARG B C 1
ATOM 5596 O O . ARG B 1 366 ? 227.04465 267.36645 286.29008 1.000 104.34171 346 ARG B O 1
ATOM 5604 N N . SER B 1 367 ? 227.26158 266.88489 284.09697 1.000 98.67875 347 SER B N 1
ATOM 5605 C CA . SER B 1 367 ? 227.34760 265.44385 284.27968 1.000 96.92412 347 SER B CA 1
ATOM 5606 C C . SER B 1 367 ? 228.53163 265.06068 285.16457 1.000 96.58013 347 SER B C 1
ATOM 5607 O O . SER B 1 367 ? 229.48863 265.81865 285.34369 1.000 99.04240 347 SER B O 1
ATOM 5610 N N . THR B 1 368 ? 228.44665 263.85757 285.72633 1.000 94.15879 348 THR B N 1
ATOM 5611 C CA . THR B 1 368 ? 229.50568 263.27441 286.53518 1.000 93.52946 348 THR B CA 1
ATOM 5612 C C . THR B 1 368 ? 229.88267 261.91953 285.94989 1.000 92.51658 348 THR B C 1
ATOM 5613 O O . THR B 1 368 ? 229.00767 261.13661 285.56576 1.000 92.10800 348 THR B O 1
ATOM 5617 N N . LEU B 1 369 ? 231.18267 261.64756 285.87680 1.000 88.84464 349 LEU B N 1
ATOM 5618 C CA . LEU B 1 369 ? 231.68966 260.43169 285.25454 1.000 88.71166 349 LEU B CA 1
ATOM 5619 C C . LEU B 1 369 ? 232.14170 259.44647 286.32333 1.000 87.31231 349 LEU B C 1
ATOM 5620 O O . LEU B 1 369 ? 232.87873 259.81229 287.24638 1.000 88.02092 349 LEU B O 1
ATOM 5625 N N . PHE B 1 370 ? 231.69271 258.20150 286.19609 1.000 86.90981 350 PHE B N 1
ATOM 5626 C CA . PHE B 1 370 ? 232.06874 257.11732 287.09486 1.000 85.90360 350 PHE B CA 1
ATOM 5627 C C . PHE B 1 370 ? 232.86872 256.09848 286.29663 1.000 87.60223 350 PHE B C 1
ATOM 5628 O O . PHE B 1 370 ? 232.37170 255.56168 285.30054 1.000 87.64996 350 PHE B O 1
ATOM 5636 N N . THR B 1 371 ? 234.09974 255.83041 286.72954 1.000 88.41522 351 THR B N 1
ATOM 5637 C CA . THR B 1 371 ? 234.97772 254.93256 285.99133 1.000 90.12154 351 THR B CA 1
ATOM 5638 C C . THR B 1 371 ? 235.66876 253.97737 286.95212 1.000 90.83202 351 THR B C 1
ATOM 5639 O O . THR B 1 371 ? 235.60179 254.12613 288.17315 1.000 90.22543 351 THR B O 1
ATOM 5643 N N . VAL B 1 372 ? 236.32775 252.97749 286.38090 1.000 93.08174 352 VAL B N 1
ATOM 5644 C CA . VAL B 1 372 ? 237.19677 252.06935 287.12369 1.000 93.80506 352 VAL B CA 1
ATOM 5645 C C . VAL B 1 372 ? 238.63476 252.51540 286.89174 1.000 96.75486 352 VAL B C 1
ATOM 5646 O O . VAL B 1 372 ? 239.04873 252.63864 285.72675 1.000 98.53839 352 VAL B O 1
ATOM 5650 N N . PRO B 1 373 ? 239.41380 252.78220 287.94077 1.000 96.56499 353 PRO B N 1
ATOM 5651 C CA . PRO B 1 373 ? 240.77179 253.30025 287.74083 1.000 99.21709 353 PRO B CA 1
ATOM 5652 C C . PRO B 1 373 ? 241.60677 252.37143 286.87062 1.000 101.78846 353 PRO B C 1
ATOM 5653 O O . PRO B 1 373 ? 241.58578 251.14939 287.03437 1.000 101.72330 353 PRO B O 1
ATOM 5657 N N . ASN B 1 374 ? 242.34373 252.97562 285.93671 1.000 103.59041 354 ASN B N 1
ATOM 5658 C CA . ASN B 1 374 ? 243.17471 252.24882 284.97654 1.000 107.57328 354 ASN B CA 1
ATOM 5659 C C . ASN B 1 374 ? 242.35269 251.27398 284.13637 1.000 107.18892 354 ASN B C 1
ATOM 5660 O O . ASN B 1 374 ? 242.86068 250.24107 283.69215 1.000 109.98555 354 ASN B O 1
ATOM 5665 N N . ASN B 1 375 ? 241.07968 251.58902 283.90847 1.000 107.08605 355 ASN B N 1
ATOM 5666 C CA . ASN B 1 375 ? 240.20866 250.77218 283.06434 1.000 105.57290 355 ASN B CA 1
ATOM 5667 C C . ASN B 1 375 ? 239.43362 251.69137 282.12755 1.000 104.31466 355 ASN B C 1
ATOM 5668 O O . ASN B 1 375 ? 238.37763 252.22428 282.50869 1.000 102.48856 355 ASN B O 1
ATOM 5673 N N . PRO B 1 376 ? 239.92059 251.90362 280.90157 1.000 105.72595 356 PRO B N 1
ATOM 5674 C CA . PRO B 1 376 ? 239.19855 252.77280 279.95977 1.000 105.58522 356 PRO B CA 1
ATOM 5675 C C . PRO B 1 376 ? 237.94154 252.14491 279.38268 1.000 104.14011 356 PRO B C 1
ATOM 5676 O O . PRO B 1 376 ? 237.16951 252.85303 278.72485 1.000 105.11880 356 PRO B O 1
ATOM 5680 N N . ASN B 1 377 ? 237.70955 250.85386 279.60443 1.000 106.19872 357 ASN B N 1
ATOM 5681 C CA . ASN B 1 377 ? 236.65054 250.12499 278.92132 1.000 105.33690 357 ASN B CA 1
ATOM 5682 C C . ASN B 1 377 ? 235.29756 250.20484 279.61737 1.000 101.70950 357 ASN B C 1
ATOM 5683 O O . ASN B 1 377 ? 234.33955 249.59693 279.13128 1.000 101.03697 357 ASN B O 1
ATOM 5688 N N . PHE B 1 378 ? 235.18559 250.92162 280.73452 1.000 101.45470 358 PHE B N 1
ATOM 5689 C CA . PHE B 1 378 ? 233.89561 251.13648 281.37760 1.000 98.87578 358 PHE B CA 1
ATOM 5690 C C . PHE B 1 378 ? 233.73261 252.60641 281.72890 1.000 98.24269 358 PHE B C 1
ATOM 5691 O O . PHE B 1 378 ? 234.63462 253.21330 282.31500 1.000 99.51247 358 PHE B O 1
ATOM 5699 N N . LYS B 1 379 ? 232.57959 253.17047 281.37405 1.000 96.75370 359 LYS B N 1
ATOM 5700 C CA . LYS B 1 379 ? 232.23959 254.54540 281.70634 1.000 96.45955 359 LYS B CA 1
ATOM 5701 C C . LYS B 1 379 ? 230.78961 254.60330 282.16340 1.000 94.49348 359 LYS B C 1
ATOM 5702 O O . LYS B 1 379 ? 229.94960 253.81338 281.72426 1.000 94.33121 359 LYS B O 1
ATOM 5708 N N . TYR B 1 380 ? 230.50163 255.55012 283.05259 1.000 90.50119 360 TYR B N 1
ATOM 5709 C CA . TYR B 1 380 ? 229.15664 255.69800 283.59567 1.000 88.61688 360 TYR B CA 1
ATOM 5710 C C . TYR B 1 380 ? 228.91164 257.16794 283.89497 1.000 88.93465 360 TYR B C 1
ATOM 5711 O O . TYR B 1 380 ? 229.68366 257.78880 284.63107 1.000 89.82417 360 TYR B O 1
ATOM 5720 N N . ILE B 1 381 ? 227.84062 257.71505 283.32611 1.000 90.08507 361 ILE B N 1
ATOM 5721 C CA . ILE B 1 381 ? 227.53761 259.13903 283.39141 1.000 90.77447 361 ILE B CA 1
ATOM 5722 C C . ILE B 1 381 ? 226.16463 259.31090 284.02448 1.000 89.52505 361 ILE B C 1
ATOM 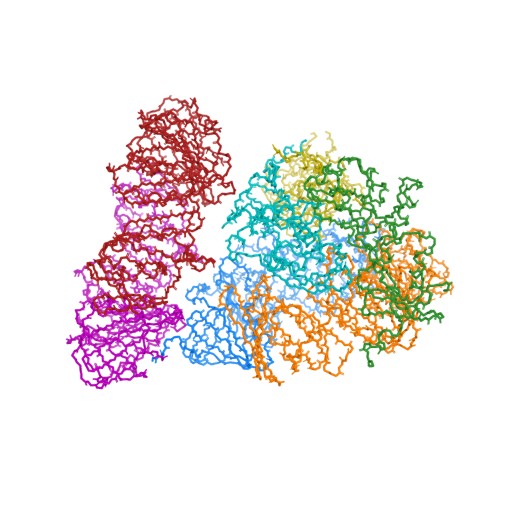5723 O O . ILE B 1 381 ? 225.20762 258.63597 283.63238 1.000 89.20697 361 ILE B O 1
ATOM 5728 N N . VAL B 1 382 ? 226.07366 260.20370 285.00867 1.000 90.77694 362 VAL B N 1
ATOM 5729 C CA . VAL B 1 382 ? 224.81867 260.52856 285.67977 1.000 90.27725 362 VAL B CA 1
ATOM 5730 C C . VAL B 1 382 ? 224.65367 262.03955 285.70208 1.000 92.27468 362 VAL B C 1
ATOM 5731 O O . VAL B 1 382 ? 225.58967 262.76148 286.06319 1.000 93.47493 362 VAL B O 1
ATOM 5735 N N . MET B 1 383 ? 223.43465 262.53162 285.30721 1.000 95.38001 363 MET B N 1
ATOM 5736 C CA . MET B 1 383 ? 223.34365 263.94355 285.64050 1.000 96.85360 363 MET B CA 1
ATOM 5737 C C . MET B 1 383 ? 222.84369 264.14426 287.06356 1.000 97.55547 363 MET B C 1
ATOM 5738 O O . MET B 1 383 ? 222.08971 263.32115 287.59141 1.000 97.63042 363 MET B O 1
ATOM 5743 N N . PRO B 1 384 ? 223.26170 265.24314 287.67976 1.000 100.82845 364 PRO B N 1
ATOM 5744 C CA . PRO B 1 384 ? 222.77774 265.57387 289.02085 1.000 101.65027 364 PRO B CA 1
ATOM 5745 C C . PRO B 1 384 ? 221.34274 266.07387 288.98799 1.000 102.84890 364 PRO B C 1
ATOM 5746 O O . PRO B 1 384 ? 220.77571 266.39007 287.94107 1.000 103.20214 364 PRO B O 1
ATOM 5750 N N . MET B 1 385 ? 220.75378 266.13463 290.17702 1.000 108.08221 365 MET B N 1
ATOM 5751 C CA . MET B 1 385 ? 219.44878 266.74057 290.38918 1.000 110.96909 365 MET B CA 1
ATOM 5752 C C . MET B 1 385 ? 219.59180 267.87537 291.39141 1.000 113.85165 365 MET B C 1
ATOM 5753 O O . MET B 1 385 ? 220.31783 267.75318 292.38336 1.000 115.34163 365 MET B O 1
ATOM 5758 N N . ARG B 1 386 ? 218.90979 268.98542 291.12265 1.000 123.10190 366 ARG B N 1
ATOM 5759 C CA . ARG B 1 386 ? 218.98680 270.16725 291.97788 1.000 126.11433 366 ARG B CA 1
ATOM 5760 C C . ARG B 1 386 ? 218.14084 269.92300 293.22186 1.000 130.17453 366 ARG B C 1
ATOM 5761 O O . ARG B 1 386 ? 216.92784 270.14199 293.21794 1.000 132.31954 366 ARG B O 1
ATOM 5769 N N . ILE B 1 387 ? 218.78488 269.46479 294.29175 1.000 131.33580 367 ILE B N 1
ATOM 5770 C CA . ILE B 1 387 ? 218.09492 269.15153 295.53771 1.000 132.76271 367 ILE B CA 1
ATOM 5771 C C . ILE B 1 387 ? 218.13894 270.34234 296.48795 1.000 135.51765 367 ILE B C 1
ATOM 5772 O O . ILE B 1 387 ? 219.21195 270.84228 296.82601 1.000 135.45878 367 ILE B O 1
ATOM 5778 N N . HIS C 1 20 ? 224.72891 308.19541 306.65823 1.000 166.75572 -1 HIS E N 1
ATOM 5779 C CA . HIS C 1 20 ? 223.86783 308.22850 307.83417 1.000 163.30195 -1 HIS E CA 1
ATOM 5780 C C . HIS C 1 20 ? 222.93301 309.43465 307.78614 1.000 161.43122 -1 HIS E C 1
ATOM 5781 O O . HIS C 1 20 ? 223.37318 310.57858 307.90421 1.000 161.54228 -1 HIS E O 1
ATOM 5788 N N . MET C 1 21 ? 221.63999 309.16884 307.61104 1.000 158.45059 1 MET E N 1
ATOM 5789 C CA . MET C 1 21 ? 220.63315 310.21400 307.48300 1.000 158.36375 1 MET E CA 1
ATOM 5790 C C . MET C 1 21 ? 219.43604 309.89315 308.36290 1.000 153.91459 1 MET E C 1
ATOM 5791 O O . MET C 1 21 ? 218.95487 308.75522 308.37183 1.000 152.02937 1 MET E O 1
ATOM 5796 N N . LEU C 1 22 ? 218.95514 310.89520 309.09590 1.000 151.33164 2 LEU E N 1
ATOM 5797 C CA . LEU C 1 22 ? 217.66907 310.79437 309.77881 1.000 148.19662 2 LEU E CA 1
ATOM 5798 C C . LEU C 1 22 ? 216.55417 310.94057 308.75173 1.000 147.60644 2 LEU E C 1
ATOM 5799 O O . LEU C 1 22 ? 216.51337 311.93460 308.01676 1.000 148.65425 2 LEU E O 1
ATOM 5804 N N . ILE C 1 23 ? 215.65303 309.96270 308.69463 1.000 144.90058 3 ILE E N 1
ATOM 5805 C CA . ILE C 1 23 ? 214.55810 310.01290 307.74255 1.000 145.31276 3 ILE E CA 1
ATOM 5806 C C . ILE C 1 23 ? 213.20008 310.18008 308.41546 1.000 139.23719 3 ILE E C 1
ATOM 5807 O O . ILE C 1 23 ? 212.32122 310.83723 307.84342 1.000 145.61576 3 ILE E O 1
ATOM 5812 N N . LEU C 1 24 ? 212.98991 309.61507 309.60543 1.000 136.35564 4 LEU E N 1
ATOM 5813 C CA . LEU C 1 24 ? 211.66488 309.72725 310.20233 1.000 133.18627 4 LEU E CA 1
ATOM 5814 C C . LEU C 1 24 ? 211.77878 309.79018 311.71934 1.000 131.65282 4 LEU E C 1
ATOM 5815 O O . LEU C 1 24 ? 212.77067 309.35401 312.30440 1.000 132.05913 4 LEU E O 1
ATOM 5820 N N . GLN C 1 25 ? 210.74582 310.34832 312.35029 1.000 130.20730 5 GLN E N 1
ATOM 5821 C CA . GLN C 1 25 ? 210.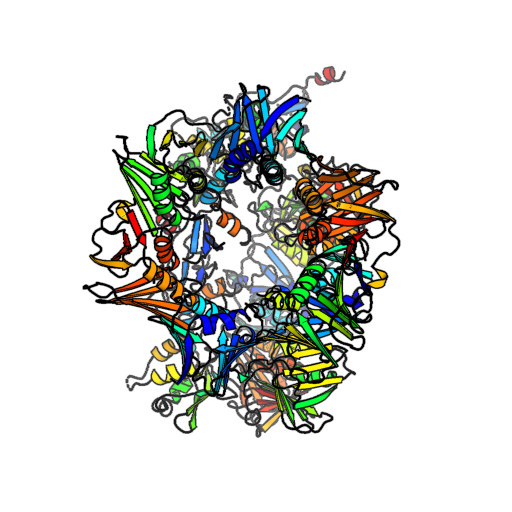65772 310.39728 313.80928 1.000 128.97842 5 GLN E CA 1
ATOM 5822 C C . GLN C 1 25 ? 209.20173 310.61749 314.18218 1.000 128.31600 5 GLN E C 1
ATOM 5823 O O . GLN C 1 25 ? 208.59691 311.60159 313.74317 1.000 130.47564 5 GLN E O 1
ATOM 5829 N N . ALA C 1 26 ? 208.63653 309.71354 314.98011 1.000 126.35053 6 ALA E N 1
ATOM 5830 C CA . ALA C 1 26 ? 207.22152 309.81574 315.31301 1.000 125.39115 6 ALA E CA 1
ATOM 5831 C C . ALA C 1 26 ? 206.92032 309.03275 316.58197 1.000 123.43729 6 ALA E C 1
ATOM 5832 O O . ALA C 1 26 ? 207.71716 308.20461 317.03000 1.000 121.77043 6 ALA E O 1
ATOM 5834 N N . GLU C 1 27 ? 205.74931 309.30490 317.14889 1.000 126.23216 7 GLU E N 1
ATOM 5835 C CA . GLU C 1 27 ? 205.26412 308.53394 318.28383 1.000 124.74087 7 GLU E CA 1
ATOM 5836 C C . GLU C 1 27 ? 204.91494 307.11701 317.82676 1.000 122.00232 7 GLU E C 1
ATOM 5837 O O . GLU C 1 27 ? 204.59399 306.88209 316.65873 1.000 121.82985 7 GLU E O 1
ATOM 5843 N N . ARG C 1 28 ? 204.99573 306.16596 318.76373 1.000 123.93368 8 ARG E N 1
ATOM 5844 C CA . ARG C 1 28 ? 204.92954 304.74998 318.40468 1.000 120.78953 8 ARG E CA 1
ATOM 5845 C C . ARG C 1 28 ? 203.62454 304.40220 317.69957 1.000 119.87129 8 ARG E C 1
ATOM 5846 O O . ARG C 1 28 ? 203.63152 303.75224 316.64755 1.000 119.05067 8 ARG E O 1
ATOM 5854 N N . ASP C 1 29 ? 202.48956 304.81735 318.26950 1.000 121.02636 9 ASP E N 1
ATOM 5855 C CA . ASP C 1 29 ? 201.19854 304.41057 317.72240 1.000 120.57585 9 ASP E CA 1
ATOM 5856 C C . ASP C 1 29 ? 200.96473 305.00065 316.33740 1.000 122.58653 9 ASP E C 1
ATOM 5857 O O . ASP C 1 29 ? 200.41369 304.32876 315.45834 1.000 122.31154 9 ASP E O 1
ATOM 5862 N N . SER C 1 30 ? 201.39293 306.24759 316.11747 1.000 121.30945 10 SER E N 1
ATOM 5863 C CA . SER C 1 30 ? 201.22812 306.87366 314.81048 1.000 123.34502 10 SER E CA 1
ATOM 5864 C C . SER C 1 30 ? 201.97009 306.12158 313.71251 1.000 122.39037 10 SER E C 1
ATOM 5865 O O . SER C 1 30 ? 201.66020 306.30567 312.53149 1.000 124.22727 10 SER E O 1
ATOM 5868 N N . LEU C 1 31 ? 202.94394 305.28843 314.07655 1.000 119.73729 11 LEU E N 1
ATOM 5869 C CA . LEU C 1 31 ? 203.62087 304.40836 313.13357 1.000 119.17576 11 LEU E CA 1
ATOM 5870 C C . LEU C 1 31 ? 202.96267 303.03246 313.07548 1.000 117.36240 11 LEU E C 1
ATOM 5871 O O . LEU C 1 31 ? 202.72267 302.49753 311.98744 1.000 117.92574 11 LEU E O 1
ATOM 5876 N N . LEU C 1 32 ? 202.66850 302.45646 314.24244 1.000 119.14923 12 LEU E N 1
ATOM 5877 C CA . LEU C 1 32 ? 202.18629 301.07953 314.30436 1.000 116.79355 12 LEU E CA 1
ATOM 5878 C C . LEU C 1 32 ? 200.79431 300.93676 313.69825 1.000 117.33871 12 LEU E C 1
ATOM 5879 O O . LEU C 1 32 ? 200.52922 299.97382 312.96820 1.000 116.81893 12 LEU E O 1
ATOM 5884 N N . LYS C 1 33 ? 199.88943 301.87189 313.99622 1.000 119.31771 13 LYS E N 1
ATOM 5885 C CA . LYS C 1 33 ? 198.51545 301.75711 313.51211 1.000 119.62469 13 LYS E CA 1
ATOM 5886 C C . LYS C 1 33 ? 198.41656 301.74917 311.99011 1.000 121.44741 13 LYS E C 1
ATOM 5887 O O . LYS C 1 33 ? 197.69047 300.89630 311.44902 1.000 121.55020 13 LYS E O 1
ATOM 5893 N N . PRO C 1 34 ? 199.07675 302.64510 311.24518 1.000 119.34622 14 PRO E N 1
ATOM 5894 C CA . PRO C 1 34 ? 199.03684 302.52415 309.77818 1.000 121.04665 14 PRO E CA 1
ATOM 5895 C C . PRO C 1 34 ? 199.62368 301.22308 309.25718 1.000 120.09271 14 PRO E C 1
ATOM 5896 O O . PRO C 1 34 ? 199.13167 300.69619 308.25112 1.000 120.95621 14 PRO E O 1
ATOM 5900 N N . LEU C 1 35 ? 200.65555 300.68591 309.91423 1.000 120.64955 15 LEU E N 1
ATOM 5901 C CA . LEU C 1 35 ? 201.26440 299.44083 309.45424 1.000 120.17875 15 LEU E CA 1
ATOM 5902 C C . LEU C 1 35 ? 200.27322 298.28598 309.48413 1.000 119.20963 15 LEU E C 1
ATOM 5903 O O . LEU C 1 35 ? 200.23217 297.47001 308.55510 1.000 119.90842 15 LEU E O 1
ATOM 5908 N N . GLN C 1 36 ? 199.46513 298.20306 310.53906 1.000 120.08148 16 GLN E N 1
ATOM 5909 C CA . GLN C 1 36 ? 198.55495 297.07919 310.72396 1.000 117.35054 16 GLN E CA 1
ATOM 5910 C C . GLN C 1 36 ? 197.43902 297.03440 309.68588 1.000 118.13029 16 GLN E C 1
ATOM 5911 O O . GLN C 1 36 ? 196.57188 296.15952 309.77479 1.000 116.65540 16 GLN E O 1
ATOM 5917 N N . ALA C 1 37 ? 197.43923 297.94543 308.71491 1.000 118.58338 17 ALA E N 1
ATOM 5918 C CA . ALA C 1 37 ? 196.55530 297.87060 307.56284 1.000 119.97804 17 ALA E CA 1
ATOM 5919 C C . ALA C 1 37 ? 197.24130 297.24854 306.35387 1.000 120.98190 17 ALA E C 1
ATOM 5920 O O . ALA C 1 37 ? 196.73440 297.36865 305.23384 1.000 123.16330 17 ALA E O 1
ATOM 5922 N N . PHE C 1 38 ? 198.38618 296.59936 306.55093 1.000 124.63976 18 PHE E N 1
ATOM 5923 C CA . PHE C 1 38 ? 199.17419 296.07128 305.44197 1.000 125.99099 18 PHE E CA 1
ATOM 5924 C C . PHE C 1 38 ? 199.56596 294.61221 305.60395 1.000 123.65488 18 PHE E C 1
ATOM 5925 O O . PHE C 1 38 ? 199.59592 293.88324 304.61193 1.000 124.06733 18 PHE E O 1
ATOM 5933 N N . THR C 1 39 ? 199.85680 294.16613 306.82896 1.000 130.63683 19 THR E N 1
ATOM 5934 C CA . THR C 1 39 ? 200.33758 292.80405 307.02595 1.000 130.59504 19 THR E CA 1
ATOM 5935 C C . THR C 1 39 ? 199.29846 291.76422 306.61984 1.000 128.78020 19 THR E C 1
ATOM 5936 O O . THR C 1 39 ? 199.64629 290.59017 306.44682 1.000 129.81813 19 THR E O 1
ATOM 5940 N N . GLY C 1 40 ? 198.03753 292.17041 306.45576 1.000 129.30852 20 GLY E N 1
ATOM 5941 C CA . GLY C 1 40 ? 197.02743 291.24658 305.97166 1.000 127.82354 20 GLY E CA 1
ATOM 5942 C C . GLY C 1 40 ? 197.33144 290.70258 304.58966 1.000 129.50452 20 GLY E C 1
ATOM 5943 O O . GLY C 1 40 ? 197.00129 289.55264 304.28660 1.000 129.87456 20 GLY E O 1
ATOM 5944 N N . ILE C 1 41 ? 197.95763 291.51052 303.73373 1.000 126.89041 21 ILE E N 1
ATOM 5945 C CA . ILE C 1 41 ? 198.32666 291.05350 302.39974 1.000 129.21056 21 ILE E CA 1
ATOM 5946 C C . ILE C 1 41 ? 199.81162 290.71729 302.27884 1.000 131.13550 21 ILE E C 1
ATOM 5947 O O . ILE C 1 41 ? 200.20159 290.05326 301.30685 1.000 134.63530 21 ILE E O 1
ATOM 5952 N N . VAL C 1 42 ? 200.64561 291.15413 303.22292 1.000 133.79005 22 VAL E N 1
ATOM 5953 C CA . VAL C 1 42 ? 202.05956 290.79992 303.19101 1.000 134.31066 22 VAL E CA 1
ATOM 5954 C C . VAL C 1 42 ? 202.20532 289.30589 303.43697 1.000 133.09287 22 VAL E C 1
ATOM 5955 O O . VAL C 1 42 ? 201.65417 288.76094 304.40191 1.000 129.75060 22 VAL E O 1
ATOM 5959 N N . GLU C 1 43 ? 202.94928 288.63581 302.56400 1.000 141.67106 23 GLU E N 1
ATOM 5960 C CA . GLU C 1 43 ? 203.10406 287.18978 302.63196 1.000 142.16735 23 GLU E CA 1
ATOM 5961 C C . GLU C 1 43 ? 204.28795 286.85358 303.53104 1.000 143.75720 23 GLU E C 1
ATOM 5962 O O . GLU C 1 43 ? 205.42902 287.22341 303.23313 1.000 146.37507 23 GLU E O 1
ATOM 5968 N N . ARG C 1 44 ? 204.00776 286.15658 304.63699 1.000 147.70239 24 ARG E N 1
ATOM 5969 C CA . ARG C 1 44 ? 205.05764 285.79839 305.58606 1.000 148.62352 24 ARG E CA 1
ATOM 5970 C C . ARG C 1 44 ? 206.11655 284.91225 304.94311 1.000 151.93265 24 ARG E C 1
ATOM 5971 O O . ARG C 1 44 ? 207.28153 284.94207 305.35419 1.000 153.53740 24 ARG E O 1
ATOM 5979 N N . LEU C 1 45 ? 205.73351 284.12135 303.93905 1.000 149.42439 25 LEU E N 1
ATOM 5980 C CA . LEU C 1 45 ? 206.66143 283.25423 303.21009 1.000 151.90575 25 LEU E CA 1
ATOM 5981 C C . LEU C 1 45 ? 206.29155 283.33734 301.73107 1.000 153.07815 25 LEU E C 1
ATOM 5982 O O . LEU C 1 45 ? 205.41248 282.61248 301.25698 1.000 151.64825 25 LEU E O 1
ATOM 5987 N N . HIS C 1 46 ? 206.96674 284.22526 301.00914 1.000 148.64614 26 HIS E N 1
ATOM 5988 C CA . HIS C 1 46 ? 206.76886 284.38634 299.57714 1.000 151.37229 26 HIS E CA 1
ATOM 5989 C C . HIS C 1 46 ? 208.05187 284.04517 298.83322 1.000 154.40076 26 HIS E C 1
ATOM 5990 O O . HIS C 1 46 ? 209.15384 284.14599 299.38030 1.000 155.40013 26 HIS E O 1
ATOM 5997 N N . THR C 1 47 ? 207.89090 283.62923 297.57619 1.000 151.75841 27 THR E N 1
ATOM 5998 C CA . THR C 1 47 ? 209.04691 283.30609 296.74726 1.000 156.12644 27 THR E CA 1
ATOM 5999 C C . THR C 1 47 ? 209.87912 284.54897 296.44037 1.000 157.45209 27 THR E C 1
ATOM 6000 O O . THR C 1 47 ? 211.11411 284.50179 296.49845 1.000 159.66261 27 THR E O 1
ATOM 6004 N N . LEU C 1 48 ? 209.22931 285.66308 296.11436 1.000 153.24801 28 LEU E N 1
ATOM 6005 C CA . LEU C 1 48 ? 209.94551 286.91798 295.90145 1.000 153.19021 28 LEU E CA 1
ATOM 6006 C C . LEU C 1 48 ? 210.36350 287.51288 297.24050 1.000 150.90065 28 LEU E C 1
ATOM 6007 O O . LEU C 1 48 ? 209.50847 287.71897 298.10845 1.000 147.77740 28 LEU E O 1
ATOM 6012 N N . PRO C 1 49 ? 211.65153 287.79868 297.44960 1.000 145.24016 29 PRO E N 1
ATOM 6013 C CA . PRO C 1 49 ? 212.08051 288.32657 298.75465 1.000 143.85340 29 PRO E CA 1
ATOM 6014 C C . PRO C 1 49 ? 211.47769 289.67565 299.10565 1.000 142.26222 29 PRO E C 1
ATOM 6015 O O . PRO C 1 49 ? 211.03464 289.87268 300.24363 1.000 139.61716 29 PRO E O 1
ATOM 6019 N N . ILE C 1 50 ? 211.44490 290.61668 298.15668 1.000 140.61279 30 ILE E N 1
ATOM 6020 C CA . ILE C 1 50 ? 211.00608 291.97174 298.47470 1.000 139.40230 30 ILE E CA 1
ATOM 6021 C C . ILE C 1 50 ? 209.50807 292.03495 298.74659 1.000 136.18737 30 ILE E C 1
ATOM 6022 O O . ILE C 1 50 ? 209.03916 292.98300 299.38759 1.000 134.85418 30 ILE E O 1
ATOM 6027 N N . LEU C 1 51 ? 208.73995 291.04408 298.28950 1.000 138.70245 31 LEU E N 1
ATOM 6028 C CA . LEU C 1 51 ? 207.30693 291.04329 298.55940 1.000 135.55038 31 LEU E CA 1
ATOM 6029 C C . LEU C 1 51 ? 206.99680 290.83429 300.03437 1.000 132.58752 31 LEU E C 1
ATOM 6030 O O . LEU C 1 51 ? 205.87381 291.11944 300.46429 1.000 130.50105 31 LEU E O 1
ATOM 6035 N N . SER C 1 52 ? 207.95967 290.34712 300.81542 1.000 132.64715 32 SER E N 1
ATOM 6036 C CA . SER C 1 52 ? 207.82355 290.25309 302.26141 1.000 129.99492 32 SER E CA 1
ATOM 6037 C C . SER C 1 52 ? 208.19769 291.55201 302.96448 1.000 130.03600 32 SER E C 1
ATOM 6038 O O . SER C 1 52 ? 208.44660 291.54293 304.17650 1.000 128.80404 32 SER E O 1
ATOM 6041 N N . ASN C 1 53 ? 208.24491 292.66303 302.23252 1.000 127.19369 33 ASN E N 1
ATOM 6042 C CA . ASN C 1 53 ? 208.63906 293.95195 302.77559 1.000 127.42899 33 ASN E CA 1
ATOM 6043 C C . ASN C 1 53 ? 207.52023 294.96912 302.59154 1.000 126.39840 33 ASN E C 1
ATOM 6044 O O . ASN C 1 53 ? 206.72528 294.88527 301.65148 1.000 126.21506 33 ASN E O 1
ATOM 6049 N N . VAL C 1 54 ? 207.46930 295.92410 303.51157 1.000 124.26972 34 VAL E N 1
ATOM 6050 C CA . VAL C 1 54 ? 206.59048 297.08123 303.42854 1.000 124.23484 34 VAL E CA 1
ATOM 6051 C C . VAL C 1 54 ? 207.40170 298.25613 302.89964 1.000 127.37954 34 VAL E C 1
ATOM 6052 O O . VAL C 1 54 ? 208.58370 298.41694 303.24073 1.000 128.80424 34 VAL E O 1
ATOM 6056 N N . LEU C 1 55 ? 206.77588 299.06225 302.04262 1.000 129.29966 35 LEU E N 1
ATOM 6057 C CA . LEU C 1 55 ? 207.41910 300.19818 301.39871 1.000 132.43138 35 LEU E CA 1
ATOM 6058 C C . LEU C 1 55 ? 207.02324 301.47721 302.12472 1.000 132.11256 35 LEU E C 1
ATOM 6059 O O . LEU C 1 55 ? 205.83428 301.79839 302.22165 1.000 131.15365 35 LEU E O 1
ATOM 6064 N N . ILE C 1 56 ? 208.01631 302.20205 302.62882 1.000 132.52514 36 ILE E N 1
ATOM 6065 C CA . ILE C 1 56 ? 207.81445 303.49106 303.27985 1.000 132.79161 36 ILE E CA 1
ATOM 6066 C C . ILE C 1 56 ? 208.33968 304.56901 302.34192 1.000 136.69069 36 ILE E C 1
ATOM 6067 O O . ILE C 1 56 ? 209.50271 304.51985 301.91500 1.000 138.99116 36 ILE E O 1
ATOM 6072 N N . GLU C 1 57 ? 207.48385 305.54015 302.02189 1.000 138.80706 37 GLU E N 1
ATOM 6073 C CA . GLU C 1 57 ? 207.82808 306.62613 301.11195 1.000 142.02906 37 GLU E CA 1
ATOM 6074 C C . GLU C 1 57 ? 207.48123 307.94716 301.78097 1.000 142.35373 37 GLU E C 1
ATOM 6075 O O . GLU C 1 57 ? 206.30525 308.23432 302.02589 1.000 141.41601 37 GLU E O 1
ATOM 6081 N N . GLY C 1 58 ? 208.49733 308.74699 302.08007 1.000 147.26695 38 GLY E N 1
ATOM 6082 C CA . GLY C 1 58 ? 208.27749 310.07201 302.61610 1.000 148.57514 38 GLY E CA 1
ATOM 6083 C C . GLY C 1 58 ? 208.61472 311.14499 301.60416 1.000 152.10398 38 GLY E C 1
ATOM 6084 O O . GLY C 1 58 ? 209.75777 311.23384 301.14225 1.000 153.58793 38 GLY E O 1
ATOM 6085 N N . ARG C 1 59 ? 207.61687 311.94915 301.24111 1.000 153.53281 39 ARG E N 1
ATOM 6086 C CA . ARG C 1 59 ? 207.80210 313.04816 300.30416 1.000 157.39451 39 ARG E CA 1
ATOM 6087 C C . ARG C 1 59 ? 207.05325 314.27125 300.80915 1.000 158.73991 39 ARG E C 1
ATOM 6088 O O . ARG C 1 59 ? 205.92819 314.15740 301.30706 1.000 158.54206 39 ARG E O 1
ATOM 6096 N N . GLY C 1 60 ? 207.68343 315.43716 300.67923 1.000 158.71904 40 GLY E N 1
ATOM 6097 C CA . GLY C 1 60 ? 207.07058 316.67824 301.12223 1.000 159.35206 40 GLY E CA 1
ATOM 6098 C C . GLY C 1 60 ? 206.72448 316.70324 302.59421 1.000 156.63959 40 GLY E C 1
ATOM 6099 O O . GLY C 1 60 ? 205.78355 317.39637 302.99316 1.000 157.02757 40 GLY E O 1
ATOM 6100 N N . GLY C 1 61 ? 207.46431 315.96210 303.41524 1.000 158.68833 41 GLY E N 1
ATOM 6101 C CA . GLY C 1 61 ? 207.15019 315.85810 304.82421 1.000 156.50740 41 GLY E CA 1
ATOM 6102 C C . GLY C 1 61 ? 205.96904 314.97527 305.14909 1.000 154.57637 41 GLY E C 1
ATOM 6103 O O . GLY C 1 61 ? 205.51395 314.97830 306.29806 1.000 153.07116 41 GLY E O 1
ATOM 6104 N N . GLN C 1 62 ? 205.45699 314.21938 304.18003 1.000 154.50071 42 GLN E N 1
ATOM 6105 C CA . GLN C 1 62 ? 204.30585 313.35254 304.37892 1.000 152.60164 42 GLN E CA 1
ATOM 6106 C C . GLN C 1 62 ? 204.69465 311.91050 304.08990 1.000 150.83513 42 GLN E C 1
ATOM 6107 O O . GLN C 1 62 ? 205.40968 311.62942 303.12194 1.000 151.94344 42 GLN E O 1
ATOM 6113 N N . THR C 1 63 ? 204.21046 311.00054 304.92983 1.000 144.08945 43 THR E N 1
ATOM 6114 C CA . THR C 1 63 ? 204.58625 309.59449 304.88782 1.000 141.48439 43 THR E CA 1
ATOM 6115 C C . THR C 1 63 ? 203.45217 308.75667 304.31270 1.000 140.53089 43 THR E C 1
ATOM 6116 O O . THR C 1 63 ? 202.28816 308.93084 304.68663 1.000 139.78305 43 THR E O 1
ATOM 6120 N N . LYS C 1 64 ? 203.80110 307.84665 303.40670 1.000 138.91867 44 LYS E N 1
ATOM 6121 C CA . LYS C 1 64 ? 202.86699 306.87481 302.86260 1.000 138.27663 44 LYS E CA 1
ATOM 6122 C C . LYS C 1 64 ? 203.47277 305.48572 302.99160 1.000 136.30057 44 LYS E C 1
ATOM 6123 O O . LYS C 1 64 ? 204.62477 305.26356 302.59767 1.000 138.44246 44 LYS E O 1
ATOM 6129 N N . LEU C 1 65 ? 202.69859 304.56081 303.54451 1.000 133.26774 45 LEU E N 1
ATOM 6130 C CA . LEU C 1 65 ? 203.10238 303.17075 303.66649 1.000 130.39880 45 LEU E CA 1
ATOM 6131 C C . LEU C 1 65 ? 202.31633 302.34390 302.65941 1.000 130.38025 45 LEU E C 1
ATOM 6132 O O . LEU C 1 65 ? 201.14239 302.62808 302.39133 1.000 130.95889 45 LEU E O 1
ATOM 6137 N N . LEU C 1 66 ? 202.97322 301.33782 302.08542 1.000 131.92498 46 LEU E N 1
ATOM 6138 C CA . LEU C 1 66 ? 202.36918 300.55395 301.02135 1.000 132.56495 46 LEU E CA 1
ATOM 6139 C C . LEU C 1 66 ? 202.81595 299.10488 301.13734 1.000 131.19650 46 LEU E C 1
ATOM 6140 O O . LEU C 1 66 ? 203.90387 298.80970 301.64041 1.000 131.45769 46 LEU E O 1
ATOM 6145 N N . ALA C 1 67 ? 201.95385 298.20302 300.67124 1.000 136.01647 47 ALA E N 1
ATOM 6146 C CA . ALA C 1 67 ? 202.26664 296.78197 300.61622 1.000 134.36895 47 ALA E CA 1
ATOM 6147 C C . ALA C 1 67 ? 201.46863 296.14813 299.48714 1.000 134.73896 47 ALA E C 1
ATOM 6148 O O . ALA C 1 67 ? 200.44874 296.68530 299.04409 1.000 135.88944 47 ALA E O 1
ATOM 6150 N N . THR C 1 68 ? 201.94849 294.99708 299.01914 1.000 132.56546 48 THR E N 1
ATOM 6151 C CA . THR C 1 68 ? 201.28047 294.29021 297.93607 1.000 132.92872 48 THR E CA 1
ATOM 6152 C C . THR C 1 68 ? 201.67124 292.82015 297.96805 1.000 131.88715 48 THR E C 1
ATOM 6153 O O . THR C 1 68 ? 202.69414 292.43898 298.54411 1.000 131.29957 48 THR E O 1
ATOM 6157 N N . ASP C 1 69 ? 200.82817 291.99830 297.33696 1.000 134.11970 49 ASP E N 1
ATOM 6158 C CA . ASP C 1 69 ? 201.09497 290.58027 297.11893 1.000 134.33136 49 ASP E CA 1
ATOM 6159 C C . ASP C 1 69 ? 200.92702 290.21734 295.64790 1.000 137.56861 49 ASP E C 1
ATOM 6160 O O . ASP C 1 69 ? 200.60787 289.07140 295.31684 1.000 137.14917 49 ASP E O 1
ATOM 6165 N N . LEU C 1 70 ? 201.12523 291.19734 294.76495 1.000 138.67301 50 LEU E N 1
ATOM 6166 C CA . LEU C 1 70 ? 200.99433 291.12541 293.31094 1.000 141.67138 50 LEU E CA 1
ATOM 6167 C C . LEU C 1 70 ? 199.54635 291.06764 292.83683 1.000 141.79497 50 LEU E C 1
ATOM 6168 O O . LEU C 1 70 ? 199.31045 291.08972 291.62182 1.000 145.20322 50 LEU E O 1
ATOM 6173 N N . GLU C 1 71 ? 198.57028 291.00076 293.73976 1.000 139.16433 51 GLU E N 1
ATOM 6174 C CA . GLU C 1 71 ? 197.17430 290.97298 293.32166 1.000 139.53019 51 GLU E CA 1
ATOM 6175 C C . GLU C 1 71 ? 196.35040 291.99508 294.09463 1.000 138.11012 51 GLU E C 1
ATOM 6176 O O . GLU C 1 71 ? 195.33451 292.48725 293.59357 1.000 139.33846 51 GLU E O 1
ATOM 6182 N N . ILE C 1 72 ? 196.77736 292.31797 295.31367 1.000 135.43314 52 ILE E N 1
ATOM 6183 C CA . ILE C 1 72 ? 196.13245 293.33604 296.13566 1.000 134.11588 52 ILE E CA 1
ATOM 6184 C C . ILE C 1 72 ? 197.20556 294.29886 296.62077 1.000 134.78557 52 ILE E C 1
ATOM 6185 O O . ILE C 1 72 ? 198.19145 293.87170 297.23383 1.000 133.23257 52 ILE E O 1
ATOM 6190 N N . GLN C 1 73 ? 197.01777 295.58790 296.35280 1.000 133.77647 53 GLN E N 1
ATOM 6191 C CA . GLN C 1 73 ? 197.90390 296.63675 296.83590 1.000 134.56548 53 GLN E CA 1
ATOM 6192 C C . GLN C 1 73 ? 197.14196 297.51583 297.81487 1.000 133.50604 53 GLN E C 1
ATOM 6193 O O . GLN C 1 73 ? 196.00604 297.91501 297.54180 1.000 135.01663 53 GLN E O 1
ATOM 6199 N N . ILE C 1 74 ? 197.75892 297.80770 298.95493 1.000 131.43143 54 ILE E N 1
ATOM 6200 C CA . ILE C 1 74 ? 197.16797 298.67876 299.96091 1.000 130.85312 54 ILE E CA 1
ATOM 6201 C C . ILE C 1 74 ? 198.16911 299.77460 300.29802 1.000 132.76546 54 ILE E C 1
ATOM 6202 O O . ILE C 1 74 ? 199.36906 299.51141 300.43710 1.000 132.90330 54 ILE E O 1
ATOM 6207 N N . ASP C 1 75 ? 197.67929 301.00867 300.40203 1.000 130.03664 55 ASP E N 1
ATOM 6208 C CA . ASP C 1 75 ? 198.50543 302.12853 300.82512 1.000 131.22436 55 ASP E CA 1
ATOM 6209 C C . ASP C 1 75 ? 197.70649 303.02362 301.76210 1.000 131.10100 55 ASP E C 1
ATOM 6210 O O . ASP C 1 75 ? 196.47851 303.11581 301.66401 1.000 131.95912 55 ASP E O 1
ATOM 6215 N N . THR C 1 76 ? 198.41552 303.67148 302.68417 1.000 132.12726 56 THR E N 1
ATOM 6216 C CA . THR C 1 76 ? 197.77660 304.61855 303.58815 1.000 132.70528 56 THR E CA 1
ATOM 6217 C C . THR C 1 76 ? 198.77373 305.70439 303.96826 1.000 133.65154 56 THR E C 1
ATOM 6218 O O . THR C 1 76 ? 199.98373 305.56721 303.76835 1.000 133.57330 56 THR E O 1
ATOM 6222 N N . ALA C 1 77 ? 198.24086 306.79745 304.50926 1.000 134.91197 57 ALA E N 1
ATOM 6223 C CA . ALA C 1 77 ? 199.05199 307.92431 304.94936 1.000 135.83579 57 ALA E CA 1
ATOM 6224 C C . ALA C 1 77 ? 199.54286 307.68719 306.37239 1.000 133.17906 57 ALA E C 1
ATOM 6225 O O . ALA C 1 77 ? 198.77073 307.27228 307.24332 1.000 131.19340 57 ALA E O 1
ATOM 6227 N N . GLY C 1 78 ? 200.82588 307.95499 306.60149 1.000 138.66930 58 GLY E N 1
ATOM 6228 C CA . GLY C 1 78 ? 201.42176 307.77486 307.90352 1.000 136.72904 58 GLY E CA 1
ATOM 6229 C C . GLY C 1 78 ? 201.62590 309.08480 308.63658 1.000 137.98734 58 GLY E C 1
ATOM 6230 O O . GLY C 1 78 ? 200.90506 310.06492 308.42456 1.000 140.26998 58 GLY E O 1
ATOM 6231 N N . PRO C 1 79 ? 202.62484 309.12562 309.52266 1.000 137.85240 59 PRO E N 1
ATOM 6232 C CA . PRO C 1 79 ? 202.89197 310.35356 310.28372 1.000 139.41394 59 PRO E CA 1
ATOM 6233 C C . PRO C 1 79 ? 203.55319 311.43849 309.44680 1.000 142.88508 59 PRO E C 1
ATOM 6234 O O . PRO C 1 79 ? 203.71326 311.28851 308.23081 1.000 144.02690 59 PRO E O 1
ATOM 6238 N N . GLU C 1 80 ? 203.93231 312.53741 310.08887 1.000 149.84131 60 GLU E N 1
ATOM 6239 C CA . GLU C 1 80 ? 204.51853 313.69434 309.42995 1.000 153.96785 60 GLU E CA 1
ATOM 6240 C C . GLU C 1 80 ? 205.90453 313.97212 310.01306 1.000 154.57710 60 GLU E C 1
ATOM 6241 O O . GLU C 1 80 ? 206.44736 313.18201 310.79007 1.000 152.18247 60 GLU E O 1
ATOM 6247 N N . GLY C 1 81 ? 206.47973 315.10605 309.61914 1.000 162.49577 61 GLY E N 1
ATOM 6248 C CA . GLY C 1 81 ? 207.69576 315.59984 310.23124 1.000 162.54275 61 GLY E CA 1
ATOM 6249 C C . GLY C 1 81 ? 208.98470 314.97267 309.75331 1.000 162.10014 61 GLY E C 1
ATOM 6250 O O . GLY C 1 81 ? 210.02168 315.17049 310.39640 1.000 162.62492 61 GLY E O 1
ATOM 6251 N N . GLY C 1 82 ? 208.96267 314.23071 308.65329 1.000 159.16276 62 GLY E N 1
ATOM 6252 C CA . GLY C 1 82 ? 210.17461 313.62354 308.14836 1.000 159.18159 62 GLY E CA 1
ATOM 6253 C C . GLY C 1 82 ? 211.10581 314.63842 307.51246 1.000 162.18319 62 GLY E C 1
ATOM 6254 O O . GLY C 1 82 ? 210.79500 315.82347 307.37147 1.000 163.86611 62 GLY E O 1
ATOM 6255 N N . ALA C 1 83 ? 212.28777 314.15226 307.12353 1.000 157.75370 63 ALA E N 1
ATOM 6256 C CA . ALA C 1 83 ? 213.25495 315.01414 306.45163 1.000 160.44694 63 ALA E CA 1
ATOM 6257 C C . ALA C 1 83 ? 212.69412 315.54526 305.13860 1.000 163.28688 63 ALA E C 1
ATOM 6258 O O . ALA C 1 83 ? 212.90832 316.71324 304.79066 1.000 165.87689 63 ALA E O 1
ATOM 6260 N N . GLY C 1 84 ? 211.97705 314.70540 304.39552 1.000 161.13580 64 GLY E N 1
ATOM 6261 C CA . GLY C 1 84 ? 211.24720 315.18354 303.24048 1.000 163.00782 64 GLY E CA 1
ATOM 6262 C C . GLY C 1 84 ? 211.38517 314.36557 301.97247 1.000 163.34143 64 GLY E C 1
ATOM 6263 O O . GLY C 1 84 ? 210.58827 314.53772 301.04642 1.000 164.24950 64 GLY E O 1
ATOM 6264 N N . ASP C 1 85 ? 212.37205 313.46942 301.91151 1.000 158.68108 65 ASP E N 1
ATOM 6265 C CA . ASP C 1 85 ? 212.65903 312.73942 300.67551 1.000 159.43675 65 ASP E CA 1
ATOM 6266 C C . ASP C 1 85 ? 213.31480 311.40731 301.03751 1.000 157.33350 65 ASP E C 1
ATOM 6267 O O . ASP C 1 85 ? 214.50977 311.37112 301.34660 1.000 157.62455 65 ASP E O 1
ATOM 6272 N N . PHE C 1 86 ? 212.53664 310.32543 300.98542 1.000 152.69309 66 PHE E N 1
ATOM 6273 C CA . PHE C 1 86 ? 213.10843 308.99334 301.15541 1.000 151.21427 66 PHE E CA 1
ATOM 6274 C C . PHE C 1 86 ? 212.13631 307.93850 300.64631 1.000 149.70301 66 PHE E C 1
ATOM 6275 O O . PHE C 1 86 ? 210.92034 308.13668 300.65723 1.000 148.84867 66 PHE E O 1
ATOM 6283 N N . ARG C 1 87 ? 212.69517 306.81043 300.20631 1.000 146.70638 67 ARG E N 1
ATOM 6284 C CA . ARG C 1 87 ? 211.91903 305.64956 299.77322 1.000 145.25054 67 ARG E CA 1
ATOM 6285 C C . ARG C 1 87 ? 212.70382 304.39443 300.12123 1.000 144.13990 67 ARG E C 1
ATOM 6286 O O . ARG C 1 87 ? 213.81483 304.20728 299.61931 1.000 146.13755 67 ARG E O 1
ATOM 6294 N N . ILE C 1 88 ? 212.13063 303.53249 300.96816 1.000 138.61460 68 ILE E N 1
ATOM 6295 C CA . ILE C 1 88 ? 212.79541 302.30237 301.39317 1.000 137.48421 68 ILE E CA 1
ATOM 6296 C C . ILE C 1 88 ? 211.77124 301.17852 301.47006 1.000 135.45996 68 ILE E C 1
ATOM 6297 O O . ILE C 1 88 ? 210.56427 301.41470 301.53298 1.000 134.19928 68 ILE E O 1
ATOM 6302 N N . THR C 1 89 ? 212.26305 299.93345 301.47005 1.000 135.55538 69 THR E N 1
ATOM 6303 C CA . THR C 1 89 ? 211.41986 298.80157 301.82895 1.000 133.20501 69 THR E CA 1
ATOM 6304 C C . THR C 1 89 ? 212.10866 298.01443 302.93298 1.000 132.11331 69 THR E C 1
ATOM 6305 O O . THR C 1 89 ? 213.31363 297.76025 302.86206 1.000 134.65334 69 THR E O 1
ATOM 6309 N N . THR C 1 90 ? 211.34453 297.63751 303.95391 1.000 128.29764 70 THR E N 1
ATOM 6310 C CA . THR C 1 90 ? 211.90034 296.88939 305.07492 1.000 127.19693 70 THR E CA 1
ATOM 6311 C C . THR C 1 90 ? 210.96914 295.73951 305.42882 1.000 124.47153 70 THR E C 1
ATOM 6312 O O . THR C 1 90 ? 209.76717 295.80070 305.17073 1.000 122.62179 70 THR E O 1
ATOM 6316 N N . ASN C 1 91 ? 211.53694 294.69041 306.02382 1.000 124.13610 71 ASN E N 1
ATOM 6317 C CA . ASN C 1 91 ? 210.76174 293.50051 306.35473 1.000 121.73527 71 ASN E CA 1
ATOM 6318 C C . ASN C 1 91 ? 209.56173 293.87666 307.21465 1.000 118.48463 71 ASN E C 1
ATOM 6319 O O . ASN C 1 91 ? 209.71873 294.40960 308.31768 1.000 117.79461 71 ASN E O 1
ATOM 6324 N N . ALA C 1 92 ? 208.36273 293.60086 306.69756 1.000 120.55684 72 ALA E N 1
ATOM 6325 C CA . ALA C 1 92 ? 207.14275 294.07702 307.34148 1.000 118.05215 72 ALA E CA 1
ATOM 6326 C C . ALA C 1 92 ? 206.94856 293.44500 308.71345 1.000 115.92450 72 ALA E C 1
ATOM 6327 O O . ALA C 1 92 ? 206.65659 294.14402 309.69145 1.000 115.15851 72 ALA E O 1
ATOM 6329 N N . LYS C 1 93 ? 207.10635 292.12198 308.80842 1.000 117.72313 73 LYS E N 1
ATOM 6330 C CA . LYS C 1 93 ? 206.84616 291.44497 310.07638 1.000 115.82356 73 LYS E CA 1
ATOM 6331 C C . LYS C 1 93 ? 207.83614 291.86979 311.15346 1.000 117.12333 73 LYS E C 1
ATOM 6332 O O . LYS C 1 93 ? 207.44010 292.12881 312.29544 1.000 116.27281 73 LYS E O 1
ATOM 6338 N N . LYS C 1 94 ? 209.12518 291.94761 310.81356 1.000 114.62351 74 LYS E N 1
ATOM 6339 C CA . LYS C 1 94 ? 210.12717 292.33943 311.80164 1.000 115.83053 74 LYS E CA 1
ATOM 6340 C C . LYS C 1 94 ? 209.88534 293.75945 312.29567 1.000 114.29893 74 LYS E C 1
ATOM 6341 O O . LYS C 1 94 ? 209.93229 294.02740 313.50169 1.000 112.34717 74 LYS E O 1
ATOM 6347 N N . PHE C 1 95 ? 209.61455 294.68352 311.37168 1.000 115.91069 75 PHE E N 1
ATOM 6348 C CA . PHE C 1 95 ? 209.35973 296.07154 311.74771 1.000 115.30273 75 PHE E CA 1
ATOM 6349 C C . PHE C 1 95 ? 208.10968 296.18870 312.61263 1.000 111.79442 75 PHE E C 1
ATOM 6350 O O . PHE C 1 95 ? 208.10971 296.89567 313.63165 1.000 110.60139 75 PHE E O 1
ATOM 6358 N N . GLN C 1 96 ? 207.03861 295.48687 312.23152 1.000 114.59036 76 GLN E N 1
ATOM 6359 C CA . GLN C 1 96 ? 205.79956 295.53603 312.99944 1.000 112.15316 76 GLN E CA 1
ATOM 6360 C C . GLN C 1 96 ? 205.98537 294.95196 314.39443 1.000 110.02804 76 GLN E C 1
ATOM 6361 O O . GLN C 1 96 ? 205.46938 295.49700 315.37641 1.000 108.59224 76 GLN E O 1
ATOM 6367 N N . ASP C 1 97 ? 206.71619 293.83885 314.50045 1.000 110.17838 77 ASP E N 1
ATOM 6368 C CA . ASP C 1 97 ? 206.95001 293.22577 315.80344 1.000 108.74547 77 ASP E CA 1
ATOM 6369 C C . ASP C 1 97 ? 207.83208 294.10561 316.67854 1.000 108.86616 77 ASP E C 1
ATOM 6370 O O . ASP C 1 97 ? 207.61600 294.19460 317.89352 1.000 107.40692 77 ASP E O 1
ATOM 6375 N N . ILE C 1 98 ? 208.83622 294.75448 316.08563 1.000 109.12418 78 ILE E N 1
ATOM 6376 C CA . ILE C 1 98 ? 209.68130 295.66533 316.85172 1.000 109.52608 78 ILE E CA 1
ATOM 6377 C C . ILE C 1 98 ? 208.86043 296.83443 317.37670 1.000 108.50451 78 ILE E C 1
ATOM 6378 O O . ILE C 1 98 ? 208.98641 297.22637 318.54372 1.000 108.46881 78 ILE E O 1
ATOM 6383 N N . LEU C 1 99 ? 208.00058 297.40759 316.52866 1.000 107.18389 79 LEU E N 1
ATOM 6384 C CA . LEU C 1 99 ? 207.16871 298.51870 316.97963 1.000 106.79851 79 LEU E CA 1
ATOM 6385 C C . LEU C 1 99 ? 206.19457 298.08181 318.06855 1.000 105.11848 79 LEU E C 1
ATOM 6386 O O . LEU C 1 99 ? 206.02460 298.78380 319.07256 1.000 105.07222 79 LEU E O 1
ATOM 6391 N N . ARG C 1 100 ? 205.55141 296.92391 317.89646 1.000 107.76605 80 ARG E N 1
ATOM 6392 C CA . ARG C 1 100 ? 204.58627 296.46502 318.88938 1.000 106.26628 80 ARG E CA 1
ATOM 6393 C C . ARG C 1 100 ? 205.24711 296.06488 320.20141 1.000 105.91019 80 ARG E C 1
ATOM 6394 O O . ARG C 1 100 ? 204.57804 296.05594 321.23936 1.000 105.75116 80 ARG E O 1
ATOM 6402 N N . ALA C 1 101 ? 206.54007 295.74168 320.18450 1.000 104.86809 81 ALA E N 1
ATOM 6403 C CA . ALA C 1 101 ? 207.25793 295.41554 321.40854 1.000 105.12035 81 ALA E CA 1
ATOM 6404 C C . ALA C 1 101 ? 207.69706 296.65245 322.18161 1.000 106.96468 81 ALA E C 1
ATOM 6405 O O . ALA C 1 101 ? 208.20696 296.51733 323.29864 1.000 107.95951 81 ALA E O 1
ATOM 6407 N N . LEU C 1 102 ? 207.51728 297.83949 321.61664 1.000 107.96357 82 LEU E N 1
ATOM 6408 C CA . LEU C 1 102 ? 207.92441 299.07541 322.25971 1.000 110.49165 82 LEU E CA 1
ATOM 6409 C C . LEU C 1 102 ? 206.87041 299.53853 323.26165 1.000 112.22612 82 LEU E C 1
ATOM 6410 O O . LEU C 1 102 ? 205.69336 299.18471 323.15155 1.000 111.61949 82 LEU E O 1
ATOM 6415 N N . PRO C 1 103 ? 207.27146 300.32644 324.26170 1.000 115.55394 83 PRO E N 1
ATOM 6416 C CA . PRO C 1 103 ? 206.28348 300.90656 325.17765 1.000 117.23369 83 PRO E CA 1
ATOM 6417 C C . PRO C 1 103 ? 205.35967 301.87072 324.44761 1.000 118.04360 83 PRO E C 1
ATOM 6418 O O . PRO C 1 103 ? 205.73484 302.49670 323.45366 1.000 118.27518 83 PRO E O 1
ATOM 6422 N N . ALA C 1 104 ? 204.13265 301.97889 324.95453 1.000 117.59222 84 ALA E N 1
ATOM 6423 C CA . ALA C 1 104 ? 203.12882 302.82406 324.32148 1.000 118.41749 84 ALA E CA 1
ATOM 6424 C C . ALA C 1 104 ? 203.55304 304.28699 324.35156 1.000 121.21245 84 ALA E C 1
ATOM 6425 O O . ALA C 1 104 ? 204.01504 304.79489 325.37761 1.000 123.88498 84 ALA E O 1
ATOM 6427 N N . GLY C 1 105 ? 203.39422 304.96505 323.21557 1.000 120.04484 85 GLY E N 1
ATOM 6428 C CA . GLY C 1 105 ? 203.70044 306.37701 323.12364 1.000 123.23148 85 GLY E CA 1
ATOM 6429 C C . GLY C 1 105 ? 205.16650 306.72080 323.00676 1.000 123.89014 85 GLY E C 1
ATOM 6430 O O . GLY C 1 105 ? 205.50768 307.90874 323.01683 1.000 126.41352 85 GLY E O 1
ATOM 6431 N N . ALA C 1 106 ? 206.04336 305.72767 322.89279 1.000 124.19198 86 ALA E N 1
ATOM 6432 C CA . ALA C 1 106 ? 207.47241 305.99046 322.82091 1.000 124.49591 86 ALA E CA 1
ATOM 6433 C C . ALA C 1 106 ? 207.83760 306.66845 321.50495 1.000 124.77076 86 ALA E C 1
ATOM 6434 O O . ALA C 1 106 ? 207.17665 306.48658 320.47690 1.000 123.87808 86 ALA E O 1
ATOM 6436 N N . LEU C 1 107 ? 208.90572 307.46029 321.54606 1.000 123.36869 87 LEU E N 1
ATOM 6437 C CA . LEU C 1 107 ? 209.38991 308.18325 320.37612 1.000 124.29544 87 LEU E CA 1
ATOM 6438 C C . LEU C 1 107 ? 210.33284 307.28614 319.58516 1.000 123.20022 87 LEU E C 1
ATOM 6439 O O . LEU C 1 107 ? 211.38574 306.88396 320.09422 1.000 123.72769 87 LEU E O 1
ATOM 6444 N N . VAL C 1 108 ? 209.95988 306.97823 318.34512 1.000 124.73479 88 VAL E N 1
ATOM 6445 C CA . VAL C 1 108 ? 210.71781 306.08815 317.47614 1.000 123.78813 88 VAL E CA 1
ATOM 6446 C C . VAL C 1 108 ? 211.35302 306.92409 316.37622 1.000 125.69222 88 VAL E C 1
ATOM 6447 O O . VAL C 1 108 ? 210.67318 307.73421 315.73020 1.000 126.80313 88 VAL E O 1
ATOM 6451 N N . SER C 1 109 ? 212.65300 306.72790 316.16031 1.000 125.07328 89 SER E N 1
ATOM 6452 C CA . SER C 1 109 ? 213.40918 307.45182 315.15039 1.000 127.13535 89 SER E CA 1
ATOM 6453 C C . SER C 1 109 ? 213.97011 306.46577 314.13539 1.000 127.36695 89 SER E C 1
ATOM 6454 O O . SER C 1 109 ? 214.60493 305.47467 314.51241 1.000 127.49956 89 SER E O 1
ATOM 6457 N N . LEU C 1 110 ? 213.72924 306.74085 312.85738 1.000 131.09944 90 LEU E N 1
ATOM 6458 C CA . LEU C 1 110 ? 214.24920 305.94781 311.75440 1.000 132.49022 90 LEU E CA 1
ATOM 6459 C C . LEU C 1 110 ? 215.39637 306.70866 311.10350 1.000 135.80669 90 LEU E C 1
ATOM 6460 O O . LEU C 1 110 ? 215.18957 307.80971 310.57153 1.000 138.13371 90 LEU E O 1
ATOM 6465 N N . ASP C 1 111 ? 216.59027 306.11748 311.15157 1.000 137.50112 91 ASP E N 1
ATOM 6466 C CA . ASP C 1 111 ? 217.77340 306.60333 310.45967 1.000 140.71271 91 ASP E CA 1
ATOM 6467 C C . ASP C 1 111 ? 218.07835 305.68432 309.28267 1.000 142.40512 91 ASP E C 1
ATOM 6468 O O . ASP C 1 111 ? 217.81316 304.48236 309.33561 1.000 141.38719 91 ASP E O 1
ATOM 6473 N N . TRP C 1 112 ? 218.64951 306.24727 308.22173 1.000 148.71769 92 TRP E N 1
ATOM 6474 C CA . TRP C 1 112 ? 218.94348 305.49227 307.01072 1.000 151.76524 92 TRP E CA 1
ATOM 6475 C C . TRP C 1 112 ? 220.42852 305.59006 306.69683 1.000 154.77989 92 TRP E C 1
ATOM 6476 O O . TRP C 1 112 ? 220.98669 306.69297 306.65391 1.000 155.91280 92 TRP E O 1
ATOM 6487 N N . ASP C 1 113 ? 221.06936 304.43697 306.47684 1.000 155.66895 93 ASP E N 1
ATOM 6488 C CA . ASP C 1 113 ? 222.48538 304.37977 306.10394 1.000 158.53117 93 ASP E CA 1
ATOM 6489 C C . ASP C 1 113 ? 222.61330 303.32279 305.00892 1.000 160.69946 93 ASP E C 1
ATOM 6490 O O . ASP C 1 113 ? 222.78810 302.13475 305.29889 1.000 160.58409 93 ASP E O 1
ATOM 6495 N N . ASP C 1 114 ? 222.51846 303.76784 303.75592 1.000 159.05603 94 ASP E N 1
ATOM 6496 C CA . ASP C 1 114 ? 222.61941 302.89586 302.58990 1.000 161.46056 94 ASP E CA 1
ATOM 6497 C C . ASP C 1 114 ? 221.64323 301.72801 302.67379 1.000 160.02405 94 ASP E C 1
ATOM 6498 O O . ASP C 1 114 ? 220.46028 301.87420 302.35171 1.000 158.10772 94 ASP E O 1
ATOM 6503 N N . ASN C 1 115 ? 222.13403 300.56692 303.11079 1.000 156.81733 95 ASN E N 1
ATOM 6504 C CA . ASN C 1 115 ? 221.33784 299.34804 303.15369 1.000 155.07718 95 ASN E CA 1
ATOM 6505 C C . ASN C 1 115 ? 220.92168 298.96305 304.56965 1.000 151.75448 95 ASN E C 1
ATOM 6506 O O . ASN C 1 115 ? 220.60549 297.79509 304.81859 1.000 151.05948 95 ASN E O 1
ATOM 6511 N N . ARG C 1 116 ? 220.91876 299.91002 305.50668 1.000 151.10656 96 ARG E N 1
ATOM 6512 C CA . ARG C 1 116 ? 220.50461 299.59604 306.86764 1.000 147.43081 96 ARG E CA 1
ATOM 6513 C C . ARG C 1 116 ? 219.63373 300.70515 307.43761 1.000 144.51579 96 ARG E C 1
ATOM 6514 O O . ARG C 1 116 ? 220.01091 301.88209 307.41968 1.000 145.51517 96 ARG E O 1
ATOM 6522 N N . LEU C 1 117 ? 218.46864 300.31431 307.94652 1.000 139.11810 97 LEU E N 1
ATOM 6523 C CA . LEU C 1 117 ? 217.56372 301.20842 308.65148 1.000 135.34407 97 LEU E CA 1
ATOM 6524 C C . LEU C 1 117 ? 217.74658 301.00134 310.14949 1.000 133.09274 97 LEU E C 1
ATOM 6525 O O . LEU C 1 117 ? 217.64938 299.87234 310.64144 1.000 133.05739 97 LEU E O 1
ATOM 6530 N N . THR C 1 118 ? 218.02569 302.08228 310.86454 1.000 130.27298 98 THR E N 1
ATOM 6531 C CA . THR C 1 118 ? 218.25458 302.03219 312.30156 1.000 128.59721 98 THR E CA 1
ATOM 6532 C C . THR C 1 118 ? 217.02261 302.57736 313.01249 1.000 126.52091 98 THR E C 1
ATOM 6533 O O . THR C 1 118 ? 216.69980 303.76441 312.89450 1.000 126.95152 98 THR E O 1
ATOM 6537 N N . LEU C 1 119 ? 216.32443 301.69544 313.72041 1.000 123.21400 99 LEU E N 1
ATOM 6538 C CA . LEU C 1 119 ? 215.28942 302.09856 314.65834 1.000 120.98056 99 LEU E CA 1
ATOM 6539 C C . LEU C 1 119 ? 215.93437 302.44542 315.99040 1.000 120.96066 99 LEU E C 1
ATOM 6540 O O . LEU C 1 119 ? 216.71122 301.65628 316.53343 1.000 121.47453 99 LEU E O 1
ATOM 6545 N N . LYS C 1 120 ? 215.61651 303.62345 316.51542 1.000 120.74060 100 LYS E N 1
ATOM 6546 C CA . LYS C 1 120 ? 216.06648 304.02534 317.84146 1.000 120.81951 100 LYS E CA 1
ATOM 6547 C C . LYS C 1 120 ? 214.84748 304.42949 318.65439 1.000 119.02863 100 LYS E C 1
ATOM 6548 O O . LYS C 1 120 ? 214.08664 305.30962 318.24036 1.000 119.65708 100 LYS E O 1
ATOM 6554 N N . ALA C 1 121 ? 214.65630 303.77748 319.79935 1.000 115.23764 101 ALA E N 1
ATOM 6555 C CA . ALA C 1 121 ? 213.49428 304.05863 320.63628 1.000 114.39046 101 ALA E CA 1
ATOM 6556 C C . ALA C 1 121 ? 213.86213 303.80153 322.08630 1.000 114.45440 101 ALA E C 1
ATOM 6557 O O . ALA C 1 121 ? 214.21794 302.67446 322.44428 1.000 113.67617 101 ALA E O 1
ATOM 6559 N N . GLY C 1 122 ? 213.76323 304.83751 322.91432 1.000 116.72239 102 GLY E N 1
ATOM 6560 C CA . GLY C 1 122 ? 214.14911 304.72841 324.30635 1.000 118.27868 102 GLY E CA 1
ATOM 6561 C C . GLY C 1 122 ? 215.60104 304.33319 324.45944 1.000 119.29014 102 GLY E C 1
ATOM 6562 O O . GLY C 1 122 ? 216.50418 305.12406 324.17053 1.000 121.41303 102 GLY E O 1
ATOM 6563 N N . LYS C 1 123 ? 215.83982 303.10414 324.90442 1.000 115.38831 103 LYS E N 1
ATOM 6564 C CA . LYS C 1 123 ? 217.18773 302.57693 325.06550 1.000 116.52882 103 LYS E CA 1
ATOM 6565 C C . LYS C 1 123 ? 217.42462 301.38492 324.14448 1.000 114.43091 103 LYS E C 1
ATOM 6566 O O . LYS C 1 123 ? 218.22647 300.49979 324.45350 1.000 114.86530 103 LYS E O 1
ATOM 6572 N N . SER C 1 124 ? 216.73870 301.35407 323.00242 1.000 114.40245 104 SER E N 1
ATOM 6573 C CA . SER C 1 124 ? 216.77359 300.21109 322.10139 1.000 113.01737 104 SER E CA 1
ATOM 6574 C C . SER C 1 124 ? 217.18476 300.65008 320.70143 1.000 114.20941 104 SER E C 1
ATOM 6575 O O . SER C 1 124 ? 216.63395 301.61718 320.16043 1.000 114.89594 104 SER E O 1
ATOM 6578 N N . ARG C 1 125 ? 218.14870 299.93195 320.12948 1.000 112.57810 105 ARG E N 1
ATOM 6579 C CA . ARG C 1 125 ? 218.54882 300.06594 318.73751 1.000 114.19831 105 ARG E CA 1
ATOM 6580 C C . ARG C 1 125 ? 218.19169 298.80402 317.96344 1.000 114.05229 105 ARG E C 1
ATOM 6581 O O . ARG C 1 125 ? 218.25848 297.69099 318.49341 1.000 114.00389 105 ARG E O 1
ATOM 6589 N N . PHE C 1 126 ? 217.81480 298.99111 316.70142 1.000 118.49318 106 PHE E N 1
ATOM 6590 C CA . PHE C 1 126 ? 217.52570 297.88119 315.79637 1.000 119.18840 106 PHE E CA 1
ATOM 6591 C C . PHE C 1 126 ? 218.11985 298.21414 314.43542 1.000 122.16977 106 PHE E C 1
ATOM 6592 O O . PHE C 1 126 ? 217.68204 299.16623 313.78542 1.000 122.93523 106 PHE E O 1
ATOM 6600 N N . ALA C 1 127 ? 219.10777 297.43601 314.00347 1.000 118.69493 107 ALA E N 1
ATOM 6601 C CA . ALA C 1 127 ? 219.69989 297.58597 312.67951 1.000 121.98443 107 ALA E CA 1
ATOM 6602 C C . ALA C 1 127 ? 219.04780 296.56709 311.75343 1.000 122.67802 107 ALA E C 1
ATOM 6603 O O . ALA C 1 127 ? 219.32762 295.36705 311.84641 1.000 124.00927 107 ALA E O 1
ATOM 6605 N N . LEU C 1 128 ? 218.18094 297.04125 310.86139 1.000 125.62959 108 LEU E N 1
ATOM 6606 C CA . LEU C 1 128 ? 217.41487 296.18440 309.97030 1.000 125.80074 108 LEU E CA 1
ATOM 6607 C C . LEU C 1 128 ? 217.92700 296.32537 308.54434 1.000 129.05059 108 LEU E C 1
ATOM 6608 O O . LEU C 1 128 ? 218.26920 297.42733 308.10140 1.000 130.16927 108 LEU E O 1
ATOM 6613 N N . GLN C 1 129 ? 217.98488 295.20438 307.83231 1.000 130.40157 109 GLN E N 1
ATOM 6614 C CA . GLN C 1 129 ? 218.32299 295.24338 306.41834 1.000 133.27785 109 GLN E CA 1
ATOM 6615 C C . GLN C 1 129 ? 217.17914 295.85758 305.62127 1.000 131.34186 109 GLN E C 1
ATOM 6616 O O . GLN C 1 129 ? 216.00610 295.74974 305.98718 1.000 127.82353 109 GLN E O 1
ATOM 6622 N N . THR C 1 130 ? 217.53232 296.51556 304.52032 1.000 131.25932 110 THR E N 1
ATOM 6623 C CA . THR C 1 130 ? 216.56348 297.19873 303.67827 1.000 130.44217 110 THR E CA 1
ATOM 6624 C C . THR C 1 130 ? 216.70252 296.71476 302.24227 1.000 132.93858 110 THR E C 1
ATOM 6625 O O . THR C 1 130 ? 217.67144 296.04563 301.87232 1.000 135.41716 110 THR E O 1
ATOM 6629 N N . LEU C 1 131 ? 215.70763 297.06094 301.43421 1.000 134.01752 111 LEU E N 1
ATOM 6630 C CA . LEU C 1 131 ? 215.72869 296.80798 300.00620 1.000 136.22510 111 LEU E CA 1
ATOM 6631 C C . LEU C 1 131 ? 215.30293 298.06307 299.25921 1.000 137.23441 111 LEU E C 1
ATOM 6632 O O . LEU C 1 131 ? 214.50102 298.86617 299.76618 1.000 135.48597 111 LEU E O 1
ATOM 6637 N N . PRO C 1 132 ? 215.84505 298.26603 298.05626 1.000 139.17029 112 PRO E N 1
ATOM 6638 C CA . PRO C 1 132 ? 215.55329 299.49210 297.30728 1.000 140.88990 112 PRO E CA 1
ATOM 6639 C C . PRO C 1 132 ? 214.08333 299.59333 296.93717 1.000 139.58774 112 PRO E C 1
ATOM 6640 O O . PRO C 1 132 ? 213.41320 298.59444 296.66409 1.000 138.58538 112 PRO E O 1
ATOM 6644 N N . ALA C 1 133 ? 213.58452 300.83140 296.92618 1.000 142.46184 113 ALA E N 1
ATOM 6645 C CA . ALA C 1 133 ? 212.21358 301.07562 296.50409 1.000 141.42840 113 ALA E CA 1
ATOM 6646 C C . ALA C 1 133 ? 212.04167 300.93270 294.99907 1.000 144.04778 113 ALA E C 1
ATOM 6647 O O . ALA C 1 133 ? 210.90869 300.79488 294.52898 1.000 143.69760 113 ALA E O 1
ATOM 6649 N N . ALA C 1 134 ? 213.13773 300.97056 294.23715 1.000 140.35142 114 ALA E N 1
ATOM 6650 C CA . ALA C 1 134 ? 213.04081 300.77362 292.79514 1.000 143.88587 114 ALA E CA 1
ATOM 6651 C C . ALA C 1 134 ? 212.57062 299.36771 292.45206 1.000 142.66288 114 ALA E C 1
ATOM 6652 O O . ALA C 1 134 ? 211.83567 299.18285 291.47400 1.000 144.07174 114 ALA E O 1
ATOM 6654 N N . ASP C 1 135 ? 212.97942 298.37062 293.23805 1.000 145.20573 115 ASP E N 1
ATOM 6655 C CA . ASP C 1 135 ? 212.57723 296.99369 292.97198 1.000 144.58702 115 ASP E CA 1
ATOM 6656 C C . ASP C 1 135 ? 211.14016 296.71689 293.39986 1.000 141.67283 115 ASP E C 1
ATOM 6657 O O . ASP C 1 135 ? 210.46108 295.90101 292.76579 1.000 141.34009 115 ASP E O 1
ATOM 6662 N N . PHE C 1 136 ? 210.66618 297.37092 294.45785 1.000 145.18374 116 PHE E N 1
ATOM 6663 C CA . PHE C 1 136 ? 209.35209 297.07310 295.01074 1.000 142.30810 116 PHE E CA 1
ATOM 6664 C C . PHE C 1 136 ? 208.27222 297.38330 293.98068 1.000 143.25447 116 PHE E C 1
ATOM 6665 O O . PHE C 1 136 ? 208.12242 298.54733 293.57870 1.000 145.31240 116 PHE E O 1
ATOM 6673 N N . PRO C 1 137 ? 207.49610 296.39043 293.54059 1.000 144.81328 117 PRO E N 1
ATOM 6674 C CA . PRO C 1 137 ? 206.58821 296.59460 292.40153 1.000 146.40046 117 PRO E CA 1
ATOM 6675 C C . PRO C 1 137 ? 205.28028 297.24478 292.83245 1.000 144.92200 117 PRO E C 1
ATOM 6676 O O . PRO C 1 137 ? 204.52114 296.67987 293.62338 1.000 142.19367 117 PRO E O 1
ATOM 6680 N N . MET C 1 138 ? 205.02549 298.44184 292.31548 1.000 147.96814 118 MET E N 1
ATOM 6681 C CA . MET C 1 138 ? 203.69857 299.02503 292.41040 1.000 147.57385 118 MET E CA 1
ATOM 6682 C C . MET C 1 138 ? 202.75854 298.32321 291.43631 1.000 148.20540 118 MET E C 1
ATOM 6683 O O . MET C 1 138 ? 203.18153 297.77918 290.41332 1.000 150.08352 118 MET E O 1
ATOM 6688 N N . MET C 1 139 ? 201.47052 298.32239 291.76821 1.000 148.28838 119 MET E N 1
ATOM 6689 C CA . MET C 1 139 ? 200.49148 297.66156 290.91812 1.000 149.14924 119 MET E CA 1
ATOM 6690 C C . MET C 1 139 ? 200.11070 298.53966 289.73312 1.000 152.96585 119 MET E C 1
ATOM 6691 O O . MET C 1 139 ? 200.04287 299.76967 289.83216 1.000 154.33175 119 MET E O 1
ATOM 6696 N N . ASN C 1 140 ? 199.85768 297.88773 288.60008 1.000 154.95070 120 ASN E N 1
ATOM 6697 C CA . ASN C 1 140 ? 199.41387 298.56984 287.38607 1.000 159.09546 120 ASN E CA 1
ATOM 6698 C C . ASN C 1 140 ? 197.94691 298.93805 287.56798 1.000 159.12899 120 ASN E C 1
ATOM 6699 O O . ASN C 1 140 ? 197.04383 298.20220 287.16289 1.000 159.61455 120 ASN E O 1
ATOM 6704 N N . VAL C 1 141 ? 197.71104 300.09207 288.19600 1.000 158.20795 121 VAL E N 1
ATOM 6705 C CA . VAL C 1 141 ? 196.35208 300.52026 288.50191 1.000 157.33013 121 VAL E CA 1
ATOM 6706 C C . VAL C 1 141 ? 195.60422 300.82942 287.21287 1.000 161.49996 121 VAL E C 1
ATOM 6707 O O . VAL C 1 141 ? 196.15238 301.42937 286.27893 1.000 167.24840 121 VAL E O 1
ATOM 6711 N N . GLY C 1 142 ? 194.34116 300.41161 287.15477 1.000 161.22833 122 GLY E N 1
ATOM 6712 C CA . GLY C 1 142 ? 193.53329 300.67977 285.98172 1.000 166.84106 122 GLY E CA 1
ATOM 6713 C C . GLY C 1 142 ? 193.27752 302.16281 285.79375 1.000 170.53278 122 GLY E C 1
ATOM 6714 O O . GLY C 1 142 ? 193.25357 302.94478 286.74377 1.000 169.26477 122 GLY E O 1
ATOM 6715 N N . GLU C 1 143 ? 193.08067 302.55188 284.53374 1.000 163.65255 123 GLU E N 1
ATOM 6716 C CA . GLU C 1 143 ? 192.89291 303.94992 284.17578 1.000 167.33454 123 GLU E CA 1
ATOM 6717 C C . GLU C 1 143 ? 191.49899 304.26515 283.65469 1.000 170.72086 123 GLU E C 1
ATOM 6718 O O . GLU C 1 143 ? 191.13518 305.44521 283.58770 1.000 173.69496 123 GLU E O 1
ATOM 6724 N N . ASP C 1 144 ? 190.71287 303.25428 283.28960 1.000 167.15443 124 ASP E N 1
ATOM 6725 C CA . ASP C 1 144 ? 189.34693 303.44550 282.81550 1.000 170.33739 124 ASP E CA 1
ATOM 6726 C C . ASP C 1 144 ? 188.39381 303.17460 283.97342 1.000 164.33856 124 ASP E C 1
ATOM 6727 O O . ASP C 1 144 ? 188.27760 302.03461 284.43538 1.000 159.89541 124 ASP E O 1
ATOM 6732 N N . ILE C 1 145 ? 187.71093 304.21569 284.43641 1.000 162.05645 125 ILE E N 1
ATOM 6733 C CA . ILE C 1 145 ? 186.80283 304.12279 285.57234 1.000 157.13039 125 ILE E CA 1
ATOM 6734 C C . ILE C 1 145 ? 185.40284 303.90102 285.00823 1.000 159.80857 125 ILE E C 1
ATOM 6735 O O . ILE C 1 145 ? 184.71501 304.85213 284.62521 1.000 164.34705 125 ILE E O 1
ATOM 6740 N N . SER C 1 146 ? 184.97966 302.63608 284.95716 1.000 158.33314 126 SER E N 1
ATOM 6741 C CA . SER C 1 146 ? 183.66465 302.31630 284.40905 1.000 160.27575 126 SER E CA 1
ATOM 6742 C C . SER C 1 146 ? 182.54366 302.82643 285.30699 1.000 158.71677 126 SER E C 1
ATOM 6743 O O . SER C 1 146 ? 181.53277 303.34060 284.81493 1.000 162.55396 126 SER E O 1
ATOM 6746 N N . ALA C 1 147 ? 182.70054 302.69237 286.62200 1.000 158.31688 127 ALA E N 1
ATOM 6747 C CA . ALA C 1 147 ? 181.66754 303.10549 287.55893 1.000 157.44859 127 ALA E CA 1
ATOM 6748 C C . ALA C 1 147 ? 182.31653 303.64635 288.82400 1.000 155.05244 127 ALA E C 1
ATOM 6749 O O . ALA C 1 147 ? 183.35942 303.15018 289.25606 1.000 152.16205 127 ALA E O 1
ATOM 6751 N N . THR C 1 148 ? 181.69564 304.67042 289.40599 1.000 152.53567 128 THR E N 1
ATOM 6752 C CA . THR C 1 148 ? 182.13363 305.22932 290.67804 1.000 150.35273 128 THR E CA 1
ATOM 6753 C C . THR C 1 148 ? 180.91460 305.46247 291.55196 1.000 150.69601 128 THR E C 1
ATOM 6754 O O . THR C 1 148 ? 179.93972 306.07363 291.10591 1.000 154.03256 128 THR E O 1
ATOM 6758 N N . PHE C 1 149 ? 180.96744 304.98042 292.79095 1.000 147.10208 129 PHE E N 1
ATOM 6759 C CA . PHE C 1 149 ? 179.90341 305.26255 293.74488 1.000 146.58110 129 PHE E CA 1
ATOM 6760 C C . PHE C 1 149 ? 180.50732 305.30841 295.13992 1.000 144.03166 129 PHE E C 1
ATOM 6761 O O . PHE C 1 149 ? 181.70127 305.07123 295.32900 1.000 142.23239 129 PHE E O 1
ATOM 6769 N N . SER C 1 150 ? 179.67630 305.64950 296.11987 1.000 141.91536 130 SER E N 1
ATOM 6770 C CA . SER C 1 150 ? 180.12721 305.72339 297.49991 1.000 140.03140 130 SER E CA 1
ATOM 6771 C C . SER C 1 150 ? 178.95010 305.42554 298.41381 1.000 138.92666 130 SER E C 1
ATOM 6772 O O . SER C 1 150 ? 177.79616 305.69972 298.07274 1.000 141.34464 130 SER E O 1
ATOM 6775 N N . LEU C 1 151 ? 179.25293 304.86045 299.57782 1.000 135.59955 131 LEU E N 1
ATOM 6776 C CA . LEU C 1 151 ? 178.18981 304.51458 300.51373 1.000 134.55106 131 LEU E CA 1
ATOM 6777 C C . LEU C 1 151 ? 178.74870 304.46845 301.92577 1.000 132.32177 131 LEU E C 1
ATOM 6778 O O . LEU C 1 151 ? 179.96167 304.38726 302.13185 1.000 131.00819 131 LEU E O 1
ATOM 6783 N N . GLY C 1 152 ? 177.83963 304.52355 302.89670 1.000 134.07701 132 GLY E N 1
ATOM 6784 C CA . GLY C 1 152 ? 178.20952 304.44745 304.29573 1.000 131.87536 132 GLY E CA 1
ATOM 6785 C C . GLY C 1 152 ? 178.97931 303.18432 304.61974 1.000 128.29032 132 GLY E C 1
ATOM 6786 O O . GLY C 1 152 ? 178.58718 302.08840 304.21068 1.000 126.78547 132 GLY E O 1
ATOM 6787 N N . GLN C 1 153 ? 180.08628 303.33313 305.35183 1.000 131.50688 133 GLN E N 1
ATOM 6788 C CA . GLN C 1 153 ? 180.95409 302.19300 305.62485 1.000 128.41434 133 GLN E CA 1
ATOM 6789 C C . GLN C 1 153 ? 180.23887 301.13308 306.45376 1.000 125.24249 133 GLN E C 1
ATOM 6790 O O . GLN C 1 153 ? 180.44470 299.93205 306.24574 1.000 122.91937 133 GLN E O 1
ATOM 6796 N N . GLU C 1 154 ? 179.40486 301.55817 307.40572 1.000 127.86954 134 GLU E N 1
ATOM 6797 C CA . GLU C 1 154 ? 178.70566 300.59924 308.25564 1.000 125.44879 134 GLU E CA 1
ATOM 6798 C C . GLU C 1 154 ? 177.75659 299.72541 307.44454 1.000 125.59974 134 GLU E C 1
ATOM 6799 O O . GLU C 1 154 ? 177.67139 298.51342 307.67349 1.000 123.56054 134 GLU E O 1
ATOM 6805 N N . ARG C 1 155 ? 177.03575 300.32255 306.49350 1.000 123.82544 135 ARG E N 1
ATOM 6806 C CA . ARG C 1 155 ? 176.11469 299.54872 305.66341 1.000 124.12158 135 ARG E CA 1
ATOM 6807 C C . ARG C 1 155 ? 176.86360 298.53263 304.80743 1.000 122.34634 135 ARG E C 1
ATOM 6808 O O . ARG C 1 155 ? 176.43744 297.37670 304.67836 1.000 120.52259 135 ARG E O 1
ATOM 6816 N N . PHE C 1 156 ? 177.98571 298.94949 304.21453 1.000 123.40099 136 PHE E N 1
ATOM 6817 C CA . PHE C 1 156 ? 178.78463 298.03239 303.40856 1.000 121.62748 136 PHE E CA 1
ATOM 6818 C C . PHE C 1 156 ? 179.34540 296.89928 304.25856 1.000 116.88977 136 PHE E C 1
ATOM 6819 O O . PHE C 1 156 ? 179.35625 295.74029 303.83052 1.000 114.89353 136 PHE E O 1
ATOM 6827 N N . LYS C 1 157 ? 179.81336 297.21617 305.46960 1.000 119.78435 137 LYS E N 1
ATOM 6828 C CA . LYS C 1 157 ? 180.30813 296.17607 306.36460 1.000 115.03230 137 LYS E CA 1
ATOM 6829 C C . LYS C 1 157 ? 179.20096 295.20522 306.75049 1.000 113.23967 137 LYS E C 1
ATOM 6830 O O . LYS C 1 157 ? 179.42977 293.99418 306.82947 1.000 109.20978 137 LYS E O 1
ATOM 6836 N N . THR C 1 158 ? 177.99402 295.71839 307.00842 1.000 115.39786 138 THR E N 1
ATOM 6837 C CA . THR C 1 158 ? 176.87886 294.84055 307.34531 1.000 113.46629 138 THR E CA 1
ATOM 6838 C C . THR C 1 158 ? 176.54281 293.91064 306.18726 1.000 112.53802 138 THR E C 1
ATOM 6839 O O . THR C 1 158 ? 176.32461 292.71066 306.38920 1.000 109.06628 138 THR E O 1
ATOM 6843 N N . MET C 1 159 ? 176.51398 294.44068 304.96227 1.000 113.70331 139 MET E N 1
ATOM 6844 C CA . MET C 1 159 ? 176.25793 293.59376 303.79922 1.000 114.28111 139 MET E CA 1
ATOM 6845 C C . MET C 1 159 ? 177.34279 292.53260 303.63727 1.000 110.44550 139 MET E C 1
ATOM 6846 O O . MET C 1 159 ? 177.04563 291.35265 303.38321 1.000 108.63989 139 MET E O 1
ATOM 6851 N N . LEU C 1 160 ? 178.60884 292.93241 303.78537 1.000 115.07543 140 LEU E N 1
ATOM 6852 C CA . LEU C 1 160 ? 179.70771 291.98625 303.64442 1.000 111.03830 140 LEU E CA 1
ATOM 6853 C C . LEU C 1 160 ? 179.63747 290.89822 304.70738 1.000 106.21601 140 LEU E C 1
ATOM 6854 O O . LEU C 1 160 ? 179.90131 289.72719 304.42136 1.000 103.34687 140 LEU E O 1
ATOM 6859 N N . SER C 1 161 ? 179.29643 291.26423 305.94437 1.000 111.60657 141 SER E N 1
ATOM 6860 C CA . SER C 1 161 ? 179.14320 290.26122 306.99132 1.000 107.18967 141 SER E CA 1
ATOM 6861 C C . SER C 1 161 ? 177.92709 289.37841 306.74321 1.000 106.65897 141 SER E C 1
ATOM 6862 O O . SER C 1 161 ? 177.89989 288.22340 307.18417 1.000 103.52586 141 SER E O 1
ATOM 6865 N N . GLN C 1 162 ? 176.91922 289.90259 306.04415 1.000 105.14278 142 GLN E N 1
ATOM 6866 C CA . GLN C 1 162 ? 175.74112 289.10977 305.71804 1.000 105.25000 142 GLN E CA 1
ATOM 6867 C C . GLN C 1 162 ? 176.00006 288.10777 304.60002 1.000 104.99111 142 GLN E C 1
ATOM 6868 O O . GLN C 1 162 ? 175.28591 287.10388 304.50594 1.000 103.82381 142 GLN E O 1
ATOM 6874 N N . VAL C 1 163 ? 176.97916 288.36365 303.73110 1.000 107.71566 143 VAL E N 1
ATOM 6875 C CA . VAL C 1 163 ? 177.20211 287.47966 302.58709 1.000 108.21604 143 VAL E CA 1
ATOM 6876 C C . VAL C 1 163 ? 178.53099 286.73046 302.61716 1.000 105.62198 143 VAL E C 1
ATOM 6877 O O . VAL C 1 163 ? 178.71392 285.81446 301.79714 1.000 106.44094 143 VAL E O 1
ATOM 6881 N N . GLN C 1 164 ? 179.45698 287.05929 303.52224 1.000 108.43725 144 GLN E N 1
ATOM 6882 C CA . GLN C 1 164 ? 180.80891 286.51509 303.39732 1.000 107.29432 144 GLN E CA 1
ATOM 6883 C C . GLN C 1 164 ? 180.88266 285.03007 303.74028 1.000 105.29867 144 GLN E C 1
ATOM 6884 O O . GLN C 1 164 ? 181.74259 284.32096 303.20431 1.000 105.30534 144 GLN E O 1
ATOM 6890 N N . TYR C 1 165 ? 180.00852 284.54017 304.61920 1.000 105.66777 145 TYR E N 1
ATOM 6891 C CA . TYR C 1 165 ? 180.12928 283.16014 305.08016 1.000 103.94605 145 TYR E CA 1
ATOM 6892 C C . TYR C 1 165 ? 179.72921 282.14723 304.01710 1.000 106.40213 145 TYR E C 1
ATOM 6893 O O . TYR C 1 165 ? 180.07502 280.96718 304.14508 1.000 107.06691 145 TYR E O 1
ATOM 6902 N N . SER C 1 166 ? 179.01535 282.57037 302.97806 1.000 105.38356 146 SER E N 1
ATOM 6903 C CA . SER C 1 166 ? 178.58229 281.66647 301.92200 1.000 108.31932 146 SER E CA 1
ATOM 6904 C C . SER C 1 166 ? 179.62434 281.49035 300.82707 1.000 110.63345 146 SER E C 1
ATOM 6905 O O . SER C 1 166 ? 179.39329 280.71542 299.89402 1.000 113.04438 146 SER E O 1
ATOM 6908 N N . MET C 1 167 ? 180.75244 282.18718 300.91417 1.000 115.16508 147 MET E N 1
ATOM 6909 C CA . MET C 1 167 ? 181.81348 282.01906 299.93124 1.000 116.64381 147 MET E CA 1
ATOM 6910 C C . MET C 1 167 ? 182.42227 280.62696 300.03724 1.000 115.52444 147 MET E C 1
ATOM 6911 O O . MET C 1 167 ? 182.56911 280.07590 301.13123 1.000 113.04419 147 MET E O 1
ATOM 6916 N N . ALA C 1 168 ? 182.76727 280.05495 298.88825 1.000 120.56682 148 ALA E N 1
ATOM 6917 C CA . ALA C 1 168 ? 183.52308 278.81384 298.88326 1.000 120.84776 148 ALA E CA 1
ATOM 6918 C C . ALA C 1 168 ? 184.95809 279.07361 299.32837 1.000 119.83401 148 ALA E C 1
ATOM 6919 O O . ALA C 1 168 ? 185.50826 280.15953 299.12645 1.000 119.88463 148 ALA E O 1
ATOM 6921 N N . VAL C 1 169 ? 185.56289 278.06550 299.94838 1.000 128.93028 149 VAL E N 1
ATOM 6922 C CA . VAL C 1 169 ? 186.93387 278.14827 300.44149 1.000 128.74164 149 VAL E CA 1
ATOM 6923 C C . VAL C 1 169 ? 187.76277 277.13118 299.67051 1.000 131.89545 149 VAL E C 1
ATOM 6924 O O . VAL C 1 169 ? 187.66357 275.92218 299.91847 1.000 133.01942 149 VAL E O 1
ATOM 6928 N N . GLN C 1 170 ? 188.58591 277.62208 298.74259 1.000 133.39361 150 GLN E N 1
ATOM 6929 C CA . GLN C 1 170 ? 189.44485 276.78798 297.90362 1.000 136.49278 150 GLN E CA 1
ATOM 6930 C C . GLN C 1 170 ? 188.64674 275.70513 297.17953 1.000 138.60428 150 GLN E C 1
ATOM 6931 O O . GLN C 1 170 ? 189.02057 274.53007 297.14952 1.000 140.45478 150 GLN E O 1
ATOM 6937 N N . ASP C 1 171 ? 187.52284 276.11131 296.59746 1.000 134.26648 151 ASP E N 1
ATOM 6938 C CA . ASP C 1 171 ? 186.82978 275.24245 295.66338 1.000 137.42752 151 ASP E CA 1
ATOM 6939 C C . ASP C 1 171 ? 187.52389 275.29239 294.30643 1.000 140.87208 151 ASP E C 1
ATOM 6940 O O . ASP C 1 171 ? 188.23005 276.24729 293.97252 1.000 140.66079 151 ASP E O 1
ATOM 6945 N N . ILE C 1 172 ? 187.32179 274.23445 293.52338 1.000 143.56462 152 ILE E N 1
ATOM 6946 C CA . ILE C 1 172 ? 187.95487 274.16339 292.21343 1.000 147.05900 152 ILE E CA 1
ATOM 6947 C C . ILE C 1 172 ? 187.33109 275.16552 291.25642 1.000 148.64545 152 ILE E C 1
ATOM 6948 O O . ILE C 1 172 ? 188.01724 275.71245 290.38248 1.000 151.18636 152 ILE E O 1
ATOM 6953 N N . ARG C 1 173 ? 186.04312 275.44471 291.41233 1.000 143.88853 153 ARG E N 1
ATOM 6954 C CA . ARG C 1 173 ? 185.43534 276.54782 290.67932 1.000 144.89258 153 ARG E CA 1
ATOM 6955 C C . ARG C 1 173 ? 186.01049 277.83872 291.24441 1.000 142.32156 153 ARG E C 1
ATOM 6956 O O . ARG C 1 173 ? 185.57549 278.33075 292.28739 1.000 139.46224 153 ARG E O 1
ATOM 6964 N N . TYR C 1 174 ? 187.02062 278.36559 290.55050 1.000 143.27950 154 TYR E N 1
ATOM 6965 C CA . TYR C 1 174 ? 187.72377 279.56447 290.99759 1.000 142.55861 154 TYR E CA 1
ATOM 6966 C C . TYR C 1 174 ? 186.77193 280.73961 291.17056 1.000 141.95252 154 TYR E C 1
ATOM 6967 O O . TYR C 1 174 ? 186.94099 281.55755 292.08360 1.000 139.91227 154 TYR E O 1
ATOM 6976 N N . TYR C 1 175 ? 185.76101 280.83979 290.30549 1.000 140.79569 155 TYR E N 1
ATOM 6977 C CA . TYR C 1 175 ? 184.83717 281.96492 290.34246 1.000 140.19840 155 TYR E CA 1
ATOM 6978 C C . TYR C 1 175 ? 183.90408 281.93702 291.54739 1.000 136.63222 155 TYR E C 1
ATOM 6979 O O . TYR C 1 175 ? 183.20221 282.92612 291.78237 1.000 136.24216 155 TYR E O 1
ATOM 6988 N N . LEU C 1 176 ? 183.87586 280.84400 292.31035 1.000 135.37168 156 LEU E N 1
ATOM 6989 C CA . LEU C 1 176 ? 183.07076 280.77308 293.52329 1.000 132.38756 156 LEU E CA 1
ATOM 6990 C C . LEU C 1 176 ? 183.85972 281.07092 294.79236 1.000 128.75902 156 LEU E C 1
ATOM 6991 O O . LEU C 1 176 ? 183.24467 281.28098 295.84432 1.000 126.95306 156 LEU E O 1
ATOM 6996 N N . ASN C 1 177 ? 185.19073 281.09972 294.72746 1.000 128.31026 157 ASN E N 1
ATOM 6997 C CA . ASN C 1 177 ? 185.98870 281.49157 295.88253 1.000 124.75418 157 ASN E CA 1
ATOM 6998 C C . ASN C 1 177 ? 186.07292 283.00955 295.96259 1.000 124.29157 157 ASN E C 1
ATOM 6999 O O . ASN C 1 177 ? 187.16500 283.57838 296.06368 1.000 124.44307 157 ASN E O 1
ATOM 7004 N N . GLY C 1 178 ? 184.92302 283.66972 295.92752 1.000 121.41738 158 GLY E N 1
ATOM 7005 C CA . GLY C 1 178 ? 184.89824 285.11573 295.90557 1.000 122.16358 158 GLY E CA 1
ATOM 7006 C C . GLY C 1 178 ? 183.50030 285.63493 296.14449 1.000 122.53592 158 GLY E C 1
ATOM 7007 O O . GLY C 1 178 ? 182.60416 284.90005 296.56240 1.000 121.29150 158 GLY E O 1
ATOM 7008 N N . LEU C 1 179 ? 183.32751 286.92497 295.86552 1.000 117.48365 159 LEU E N 1
ATOM 7009 C CA . LEU C 1 179 ? 182.08160 287.62714 296.14645 1.000 117.57477 159 LEU E CA 1
ATOM 7010 C C . LEU C 1 179 ? 181.69881 288.45724 294.93245 1.000 122.28483 159 LEU E C 1
ATOM 7011 O O . LEU C 1 179 ? 182.46397 289.33014 294.51153 1.000 124.74739 159 LEU E O 1
ATOM 7016 N N . LEU C 1 180 ? 180.52381 288.18843 294.36535 1.000 119.26421 160 LEU E N 1
ATOM 7017 C CA . LEU C 1 180 ? 180.03301 288.96055 293.23234 1.000 123.17772 160 LEU E CA 1
ATOM 7018 C C . LEU C 1 180 ? 179.43617 290.27162 293.72634 1.000 124.34274 160 LEU E C 1
ATOM 7019 O O . LEU C 1 180 ? 178.44712 290.26974 294.46627 1.000 123.15770 160 LEU E O 1
ATOM 7024 N N . MET C 1 181 ? 180.03737 291.38354 293.31743 1.000 124.34953 161 MET E N 1
ATOM 7025 C CA . MET C 1 181 ? 179.51155 292.71561 293.58443 1.000 126.63386 161 MET E CA 1
ATOM 7026 C C . MET C 1 181 ? 178.91272 293.25074 292.29041 1.000 131.30446 161 MET E C 1
ATOM 7027 O O . MET C 1 181 ? 179.60981 293.34067 291.27346 1.000 133.35292 161 MET E O 1
ATOM 7032 N N . GLN C 1 182 ? 177.62977 293.60394 292.33432 1.000 132.42201 162 GLN E N 1
ATOM 7033 C CA . GLN C 1 182 ? 176.86991 293.97209 291.14828 1.000 136.42697 162 GLN E CA 1
ATOM 7034 C C . GLN C 1 182 ? 176.15009 295.28819 291.39327 1.000 139.03465 162 GLN E C 1
ATOM 7035 O O . GLN C 1 182 ? 175.45104 295.44226 292.39923 1.000 137.78830 162 GLN E O 1
ATOM 7041 N N . VAL C 1 183 ? 176.31130 296.23319 290.47332 1.000 140.86219 163 VAL E N 1
ATOM 7042 C CA . VAL C 1 183 ? 175.66249 297.53629 290.55531 1.000 143.58144 163 VAL E CA 1
ATOM 7043 C C . VAL C 1 183 ? 174.72459 297.67947 289.36725 1.000 147.21607 163 VAL E C 1
ATOM 7044 O O . VAL C 1 183 ? 175.12164 297.42745 288.22327 1.000 148.44993 163 VAL E O 1
ATOM 7048 N N . GLU C 1 184 ? 173.48263 298.07265 289.63817 1.000 148.23894 164 GLU E N 1
ATOM 7049 C CA . GLU C 1 184 ? 172.51675 298.30583 288.56811 1.000 152.07047 164 GLU E CA 1
ATOM 7050 C C . GLU C 1 184 ? 171.53987 299.37796 289.02207 1.000 154.05666 164 GLU E C 1
ATOM 7051 O O . GLU C 1 184 ? 170.87477 299.21502 290.04902 1.000 151.93892 164 GLU E O 1
ATOM 7057 N N . GLY C 1 185 ? 171.45009 300.45700 288.25310 1.000 154.61644 165 GLY E N 1
ATOM 7058 C CA . GLY C 1 185 ? 170.60123 301.56911 288.64608 1.000 157.24149 165 GLY E CA 1
ATOM 7059 C C . GLY C 1 185 ? 171.10422 302.17099 289.94013 1.000 155.40639 165 GLY E C 1
ATOM 7060 O O . GLY C 1 185 ? 172.24829 302.63282 290.03823 1.000 154.91528 165 GLY E O 1
ATOM 7061 N N . SER C 1 186 ? 170.24315 302.17409 290.95807 1.000 152.48830 166 SER E N 1
ATOM 7062 C CA . SER C 1 186 ? 170.61012 302.61899 292.29511 1.000 150.68120 166 SER E CA 1
ATOM 7063 C C . SER C 1 186 ? 170.74288 301.45193 293.26708 1.000 146.63921 166 SER E C 1
ATOM 7064 O O . SER C 1 186 ? 170.61982 301.64291 294.48108 1.000 145.23263 166 SER E O 1
ATOM 7067 N N . GLN C 1 187 ? 170.99273 300.24891 292.75906 1.000 147.98608 167 GLN E N 1
ATOM 7068 C CA . GLN C 1 187 ? 171.02249 299.03988 293.57002 1.000 144.20836 167 GLN E CA 1
ATOM 7069 C C . GLN C 1 187 ? 172.42640 298.45067 293.59611 1.000 140.92788 167 GLN E C 1
ATOM 7070 O O . GLN C 1 187 ? 173.02144 298.19662 292.54114 1.000 141.25182 167 GLN E O 1
ATOM 7076 N N . LEU C 1 188 ? 172.94428 298.23755 294.80414 1.000 137.27557 168 LEU E N 1
ATOM 7077 C CA . LEU C 1 188 ? 174.19016 297.52136 295.03620 1.000 133.97705 168 LEU E CA 1
ATOM 7078 C C . LEU C 1 188 ? 173.85991 296.15839 295.62714 1.000 130.68397 168 LEU E C 1
ATOM 7079 O O . LEU C 1 188 ? 173.08683 296.06747 296.58608 1.000 129.96108 168 LEU E O 1
ATOM 7084 N N . ARG C 1 189 ? 174.44280 295.10532 295.05714 1.000 130.57254 169 ARG E N 1
ATOM 7085 C CA . ARG C 1 189 ? 174.10357 293.73536 295.40907 1.000 127.74962 169 ARG E CA 1
ATOM 7086 C C . ARG C 1 189 ? 175.37443 292.92916 295.62514 1.000 123.71898 169 ARG E C 1
ATOM 7087 O O . ARG C 1 189 ? 176.33750 293.05304 294.86321 1.000 124.39574 169 ARG E O 1
ATOM 7095 N N . LEU C 1 190 ? 175.36923 292.10513 296.66711 1.000 120.82852 170 LEU E N 1
ATOM 7096 C CA . LEU C 1 190 ? 176.46007 291.18796 296.96116 1.000 116.40403 170 LEU E CA 1
ATOM 7097 C C . LEU C 1 190 ? 175.91786 289.76604 296.96607 1.000 114.63432 170 LEU E C 1
ATOM 7098 O O . LEU C 1 190 ? 174.95376 289.46516 297.67999 1.000 114.01557 170 LEU E O 1
ATOM 7103 N N . VAL C 1 191 ? 176.53679 288.90097 296.16709 1.000 117.53685 171 VAL E N 1
ATOM 7104 C CA . VAL C 1 191 ? 176.12759 287.51004 296.03001 1.000 116.86288 171 VAL E CA 1
ATOM 7105 C C . VAL C 1 191 ? 177.32143 286.62385 296.34707 1.000 114.14505 171 VAL E C 1
ATOM 7106 O O . VAL C 1 191 ? 178.43851 286.88770 295.88916 1.000 115.71138 171 VAL E O 1
ATOM 7110 N N . ALA C 1 192 ? 177.09022 285.58386 297.14402 1.000 113.26240 172 ALA E N 1
ATOM 7111 C CA . ALA C 1 192 ? 178.13005 284.61269 297.44506 1.000 110.37960 172 ALA E CA 1
ATOM 7112 C C . ALA C 1 192 ? 177.53285 283.21578 297.41697 1.000 110.45074 172 ALA E C 1
ATOM 7113 O O . ALA C 1 192 ? 176.35680 283.02595 297.72488 1.000 111.00462 172 ALA E O 1
ATOM 7115 N N . THR C 1 193 ? 178.35373 282.23667 297.04000 1.000 112.82724 173 THR E N 1
ATOM 7116 C CA . THR C 1 193 ? 177.87853 280.86374 296.96192 1.000 113.19456 173 THR E CA 1
ATOM 7117 C C . THR C 1 193 ? 179.06639 279.91357 296.92597 1.000 112.78082 173 THR E C 1
ATOM 7118 O O . THR C 1 193 ? 180.17447 280.28541 296.53207 1.000 112.84493 173 THR E O 1
ATOM 7122 N N . ASP C 1 194 ? 178.81017 278.67759 297.35391 1.000 113.65748 174 ASP E N 1
ATOM 7123 C CA . ASP C 1 194 ? 179.77402 277.59145 297.24695 1.000 113.85068 174 ASP E CA 1
ATOM 7124 C C . ASP C 1 194 ? 179.24490 276.40856 296.44887 1.000 117.28308 174 ASP E C 1
ATOM 7125 O O . ASP C 1 194 ? 179.94676 275.39946 296.32389 1.000 118.48236 174 ASP E O 1
ATOM 7130 N N . GLY C 1 195 ? 178.03095 276.50276 295.91178 1.000 113.16065 175 GLY E N 1
ATOM 7131 C CA . GLY C 1 195 ? 177.42784 275.40287 295.18570 1.000 117.40853 175 GLY E CA 1
ATOM 7132 C C . GLY C 1 195 ? 176.24970 274.79802 295.92060 1.000 117.99252 175 GLY E C 1
ATOM 7133 O O . GLY C 1 195 ? 175.25168 274.41419 295.30351 1.000 122.13368 175 GLY E O 1
ATOM 7134 N N . HIS C 1 196 ? 176.35259 274.71296 297.24660 1.000 114.40414 176 HIS E N 1
ATOM 7135 C CA . HIS C 1 196 ? 175.30044 274.14509 298.07851 1.000 114.47911 176 HIS E CA 1
ATOM 7136 C C . HIS C 1 196 ? 174.48754 275.19819 298.81948 1.000 111.64054 176 HIS E C 1
ATOM 7137 O O . HIS C 1 196 ? 173.44345 274.86233 299.38840 1.000 112.45816 176 HIS E O 1
ATOM 7144 N N . ARG C 1 197 ? 174.93473 276.45112 298.82756 1.000 110.76622 177 ARG E N 1
ATOM 7145 C CA . ARG C 1 197 ? 174.22884 277.51520 299.52354 1.000 108.56562 177 ARG E CA 1
ATOM 7146 C C . ARG C 1 197 ? 174.53909 278.83918 298.84161 1.000 109.12485 177 ARG E C 1
ATOM 7147 O O . ARG C 1 197 ? 175.52316 278.96706 298.10968 1.000 110.36149 177 ARG E O 1
ATOM 7155 N N . LEU C 1 198 ? 173.68322 279.82630 299.09258 1.000 106.72635 178 LEU E N 1
ATOM 7156 C CA . LEU C 1 198 ? 173.82746 281.13030 298.46163 1.000 107.65719 178 LEU E CA 1
ATOM 7157 C C . LEU C 1 198 ? 173.35955 282.21734 299.41964 1.000 106.03314 178 LEU E C 1
ATOM 7158 O O . LEU C 1 198 ? 172.39347 282.02946 300.16056 1.000 105.82964 178 LEU E O 1
ATOM 7163 N N . ALA C 1 199 ? 174.05672 283.35023 299.39372 1.000 104.46671 179 ALA E N 1
ATOM 7164 C CA . ALA C 1 199 ? 173.70784 284.52426 300.18174 1.000 104.34195 179 ALA E CA 1
ATOM 7165 C C . ALA C 1 199 ? 173.58209 285.72031 299.25277 1.000 108.23050 179 ALA E C 1
ATOM 7166 O O . ALA C 1 199 ? 174.45818 285.95221 298.41084 1.000 109.92861 179 ALA E O 1
ATOM 7168 N N . TYR C 1 200 ? 172.49419 286.47347 299.41071 1.000 107.32610 180 TYR E N 1
ATOM 7169 C CA . TYR C 1 200 ? 172.21442 287.66054 298.61273 1.000 111.45945 180 TYR E CA 1
ATOM 7170 C C . TYR C 1 200 ? 171.90753 288.81455 299.55275 1.000 111.74386 180 TYR E C 1
ATOM 7171 O O . TYR C 1 200 ? 171.02445 288.70165 300.40868 1.000 111.81647 180 TYR E O 1
ATOM 7180 N N . ALA C 1 201 ? 172.63570 289.91845 299.39284 1.000 110.31140 181 ALA E N 1
ATOM 7181 C CA . ALA C 1 201 ? 172.36184 291.15046 300.11686 1.000 112.47063 181 ALA E CA 1
ATOM 7182 C C . ALA C 1 201 ? 172.24808 292.29251 299.11989 1.000 117.67017 181 ALA E C 1
ATOM 7183 O O . ALA C 1 201 ? 172.85915 292.26046 298.05093 1.000 118.64237 181 ALA E O 1
ATOM 7185 N N . ALA C 1 202 ? 171.46121 293.30462 299.47587 1.000 118.22649 182 ALA E N 1
ATOM 7186 C CA . ALA C 1 202 ? 171.22644 294.41569 298.56689 1.000 122.09015 182 ALA E CA 1
ATOM 7187 C C . ALA C 1 202 ? 171.02157 295.69569 299.36291 1.000 123.59407 182 ALA E C 1
ATOM 7188 O O . ALA C 1 202 ? 170.67948 295.66970 300.54889 1.000 121.91643 182 ALA E O 1
ATOM 7190 N N . CYS C 1 203 ? 171.24579 296.81868 298.68797 1.000 130.12533 183 CYS E N 1
ATOM 7191 C CA . CYS C 1 203 ? 171.02594 298.12969 299.28199 1.000 132.78002 183 CYS E CA 1
ATOM 7192 C C . CYS C 1 203 ? 170.80517 299.14176 298.16901 1.000 136.93645 183 CYS E C 1
ATOM 7193 O O . CYS C 1 203 ? 171.15222 298.90475 297.00803 1.000 138.03192 183 CYS E O 1
ATOM 7196 N N . ALA C 1 204 ? 170.21832 300.27484 298.54201 1.000 136.84875 184 ALA E N 1
ATOM 7197 C CA . ALA C 1 204 ? 170.01755 301.39090 297.63003 1.000 140.37281 184 ALA E CA 1
ATOM 7198 C C . ALA C 1 204 ? 171.15569 302.38772 297.80415 1.000 140.83012 184 ALA E C 1
ATOM 7199 O O . ALA C 1 204 ? 171.42567 302.83864 298.92218 1.000 139.74725 184 ALA E O 1
ATOM 7201 N N . ILE C 1 205 ? 171.81582 302.72666 296.70121 1.000 144.96278 185 ILE E N 1
ATOM 7202 C CA . ILE C 1 205 ? 172.96195 303.62349 296.72732 1.000 145.37766 185 ILE E CA 1
ATOM 7203 C C . ILE C 1 205 ? 172.59819 304.92257 296.02134 1.000 149.39462 185 ILE E C 1
ATOM 7204 O O . ILE C 1 205 ? 171.63926 304.99973 295.24627 1.000 151.95064 185 ILE E O 1
ATOM 7209 N N . ASP C 1 206 ? 173.38333 305.95944 296.30443 1.000 148.62810 186 ASP E N 1
ATOM 7210 C CA . ASP C 1 206 ? 173.14957 307.29249 295.75045 1.000 152.65009 186 ASP E CA 1
ATOM 7211 C C . ASP C 1 206 ? 173.85269 307.44543 294.39951 1.000 154.08458 186 ASP E C 1
ATOM 7212 O O . ASP C 1 206 ? 174.76682 308.24930 294.22060 1.000 154.88522 186 ASP E O 1
ATOM 7217 N N . ALA C 1 207 ? 173.39764 306.64853 293.43545 1.000 154.05801 187 ALA E N 1
ATOM 7218 C CA . ALA C 1 207 ? 173.96674 306.67349 292.09549 1.000 156.06333 187 ALA E CA 1
ATOM 7219 C C . ALA C 1 207 ? 172.95073 306.11568 291.11240 1.000 158.33474 187 ALA E C 1
ATOM 7220 O O . ALA C 1 207 ? 171.97061 305.47281 291.49831 1.000 157.23653 187 ALA E O 1
ATOM 7222 N N . ASP C 1 208 ? 173.19986 306.37468 289.83143 1.000 159.00709 188 ASP E N 1
ATOM 7223 C CA . ASP C 1 208 ? 172.39487 305.86484 288.72635 1.000 161.62007 188 ASP E CA 1
ATOM 7224 C C . ASP C 1 208 ? 173.29383 305.16174 287.71739 1.000 161.41278 188 ASP E C 1
ATOM 7225 O O . ASP C 1 208 ? 173.20995 305.36979 286.50439 1.000 166.82863 188 ASP E O 1
ATOM 7230 N N . LEU C 1 209 ? 174.18067 304.31059 288.22843 1.000 162.07823 189 LEU E N 1
ATOM 7231 C CA . LEU C 1 209 ? 175.19664 303.68346 287.40148 1.000 161.63143 189 LEU E CA 1
ATOM 7232 C C . LEU C 1 209 ? 174.58654 302.60758 286.50240 1.000 161.50101 189 LEU E C 1
ATOM 7233 O O . LEU C 1 209 ? 173.53743 302.03973 286.82131 1.000 160.21066 189 LEU E O 1
ATOM 7238 N N . PRO C 1 210 ? 175.22158 302.31353 285.37144 1.000 163.27910 190 PRO E N 1
ATOM 7239 C CA . PRO C 1 210 ? 174.78747 301.17962 284.54837 1.000 164.10066 190 PRO E CA 1
ATOM 7240 C C . PRO C 1 210 ? 175.15622 299.85854 285.20635 1.000 158.03624 190 PRO E C 1
ATOM 7241 O O . PRO C 1 210 ? 175.92714 299.79740 286.16541 1.000 155.06146 190 PRO E O 1
ATOM 7245 N N . ARG C 1 211 ? 174.58510 298.78165 284.67028 1.000 161.37622 191 ARG E N 1
ATOM 7246 C CA . ARG C 1 211 ? 174.81786 297.46059 285.24025 1.000 156.19005 191 ARG E CA 1
ATOM 7247 C C . ARG C 1 211 ? 176.26081 297.02738 285.02034 1.000 154.33929 191 ARG E C 1
ATOM 7248 O O . ARG C 1 211 ? 176.77990 297.08734 283.90038 1.000 158.91634 191 ARG E O 1
ATOM 7256 N N . ALA C 1 212 ? 176.90667 296.58925 286.09837 1.000 151.26646 192 ALA E N 1
ATOM 7257 C CA . ALA C 1 212 ? 178.25459 296.05005 286.04445 1.000 149.06464 192 ALA E CA 1
ATOM 7258 C C . ALA C 1 212 ? 178.41836 295.07599 287.20043 1.000 144.68887 192 ALA E C 1
ATOM 7259 O O . ALA C 1 212 ? 177.67030 295.11907 288.17938 1.000 143.77460 192 ALA E O 1
ATOM 7261 N N . GLU C 1 213 ? 179.39724 294.18385 287.07647 1.000 143.25154 193 GLU E N 1
ATOM 7262 C CA . GLU C 1 213 ? 179.63301 293.19478 288.11746 1.000 138.75222 193 GLU E CA 1
ATOM 7263 C C . GLU C 1 213 ? 181.09695 292.78456 288.12255 1.000 136.75806 193 GLU E C 1
ATOM 7264 O O . GLU C 1 213 ? 181.73502 292.69750 287.06959 1.000 139.41771 193 GLU E O 1
ATOM 7270 N N . VAL C 1 214 ? 181.62283 292.54944 289.32558 1.000 137.38432 194 VAL E N 1
ATOM 7271 C CA . VAL C 1 214 ? 182.98775 292.08323 289.52266 1.000 135.03660 194 VAL E CA 1
ATOM 7272 C C . VAL C 1 214 ? 182.97150 290.95020 290.53862 1.000 130.89028 194 VAL E C 1
ATOM 7273 O O . VAL C 1 214 ? 182.02042 290.78331 291.30555 1.000 129.58016 194 VAL E O 1
ATOM 7277 N N . ILE C 1 215 ? 184.04138 290.15804 290.53068 1.000 132.34880 195 ILE E N 1
ATOM 7278 C CA . ILE C 1 215 ? 184.18915 289.07298 291.49465 1.000 128.75794 195 ILE E CA 1
ATOM 7279 C C . ILE C 1 215 ? 185.36913 289.37878 292.40575 1.000 127.09520 195 ILE E C 1
ATOM 7280 O O . ILE C 1 215 ? 186.52111 289.07261 292.07682 1.000 128.76347 195 ILE E O 1
ATOM 7285 N N . LEU C 1 216 ? 185.09014 289.99278 293.54975 1.000 127.80731 196 LEU E N 1
ATOM 7286 C CA . LEU C 1 216 ? 186.14112 290.31259 294.50383 1.000 125.54427 196 LEU E CA 1
ATOM 7287 C C . LEU C 1 216 ? 186.71588 289.02948 295.09483 1.000 122.32379 196 LEU E C 1
ATOM 7288 O O . LEU C 1 216 ? 185.95272 288.13359 295.47875 1.000 120.98005 196 LEU E O 1
ATOM 7293 N N . PRO C 1 217 ? 188.03686 288.89928 295.17992 1.000 125.67920 197 PRO E N 1
ATOM 7294 C CA . PRO C 1 217 ? 188.62764 287.70817 295.79793 1.000 122.93689 197 PRO E CA 1
ATOM 7295 C C . PRO C 1 217 ? 188.34652 287.65217 297.29191 1.000 118.86611 197 PRO E C 1
ATOM 7296 O O . PRO C 1 217 ? 188.01062 288.65020 297.93291 1.000 118.02102 197 PRO E O 1
ATOM 7300 N N . ARG C 1 218 ? 188.48930 286.44413 297.84188 1.000 122.48676 198 ARG E N 1
ATOM 7301 C CA . ARG C 1 218 ? 188.24616 286.24112 299.26785 1.000 119.03132 198 ARG E CA 1
ATOM 7302 C C . ARG C 1 218 ? 189.19923 287.07295 300.11895 1.000 118.14672 198 ARG E C 1
ATOM 7303 O O . ARG C 1 218 ? 188.78025 287.70098 301.09894 1.000 117.15311 198 ARG E O 1
ATOM 7311 N N . LYS C 1 219 ? 190.48526 287.08977 299.75704 1.000 121.72718 199 LYS E N 1
ATOM 7312 C CA . LYS C 1 219 ? 191.46032 287.87559 300.50814 1.000 121.24679 199 LYS E CA 1
ATOM 7313 C C . LYS C 1 219 ? 191.12054 289.35965 300.46216 1.000 123.21570 199 LYS E C 1
ATOM 7314 O O . LYS C 1 219 ? 191.24258 290.06760 301.47120 1.000 122.46898 199 LYS E O 1
ATOM 7320 N N . THR C 1 220 ? 190.69670 289.84775 299.29415 1.000 119.01638 200 THR E N 1
ATOM 7321 C CA . THR C 1 220 ? 190.24492 291.22982 299.18916 1.000 121.01862 200 THR E CA 1
ATOM 7322 C C . THR C 1 220 ? 189.04989 291.48197 300.09508 1.000 119.75900 200 THR E C 1
ATOM 7323 O O . THR C 1 220 ? 188.96500 292.52996 300.74311 1.000 120.30378 200 THR E O 1
ATOM 7327 N N . VAL C 1 221 ? 188.11874 290.52711 300.15598 1.000 120.62330 201 VAL E N 1
ATOM 7328 C CA . VAL C 1 221 ? 186.94070 290.68325 301.00590 1.000 119.31504 201 VAL E CA 1
ATOM 7329 C C . VAL C 1 221 ? 187.35061 290.80114 302.46794 1.000 116.75561 201 VAL E C 1
ATOM 7330 O O . VAL C 1 221 ? 186.85669 291.66619 303.19993 1.000 117.58826 201 VAL E O 1
ATOM 7334 N N . LEU C 1 222 ? 188.26945 289.93999 302.91498 1.000 119.46908 202 LEU E N 1
ATOM 7335 C CA . LEU C 1 222 ? 188.69436 289.98188 304.31301 1.000 117.24914 202 LEU E CA 1
ATOM 7336 C C . LEU C 1 222 ? 189.44753 291.26976 304.63511 1.000 119.51318 202 LEU E C 1
ATOM 7337 O O . LEU C 1 222 ? 189.21754 291.88576 305.68711 1.000 119.50569 202 LEU E O 1
ATOM 7342 N N . GLU C 1 223 ? 190.35165 291.69765 303.75119 1.000 118.02044 203 GLU E N 1
ATOM 7343 C CA . GLU C 1 223 ? 191.08882 292.93153 304.00728 1.000 120.50526 203 GLU E CA 1
ATOM 7344 C C . GLU C 1 223 ? 190.16200 294.14267 304.00325 1.000 123.08899 203 GLU E C 1
ATOM 7345 O O . GLU C 1 223 ? 190.33608 295.06662 304.80630 1.000 124.52448 203 GLU E O 1
ATOM 7351 N N . LEU C 1 224 ? 189.17107 294.15785 303.10918 1.000 119.53844 204 LEU E N 1
ATOM 7352 C CA . LEU C 1 224 ? 188.19323 295.23800 303.09515 1.000 122.86703 204 LEU E CA 1
ATOM 7353 C C . LEU C 1 224 ? 187.32214 295.21009 304.34508 1.000 121.45392 204 LEU E C 1
ATOM 7354 O O . LEU C 1 224 ? 186.92626 296.26313 304.85909 1.000 124.12860 204 LEU E O 1
ATOM 7359 N N . PHE C 1 225 ? 187.00792 294.01012 304.83902 1.000 121.37739 205 PHE E N 1
ATOM 7360 C CA . PHE C 1 225 ? 186.28081 293.87818 306.09596 1.000 119.64766 205 PHE E CA 1
ATOM 7361 C C . PHE C 1 225 ? 187.08082 294.47103 307.24604 1.000 119.13700 205 PHE E C 1
ATOM 7362 O O . PHE C 1 225 ? 186.51985 295.11208 308.14202 1.000 119.49964 205 PHE E O 1
ATOM 7370 N N . LYS C 1 226 ? 188.39778 294.25283 307.23813 1.000 118.88499 206 LYS E N 1
ATOM 7371 C CA . LYS C 1 226 ? 189.26582 294.93167 308.19821 1.000 119.33086 206 LYS E CA 1
ATOM 7372 C C . LYS C 1 226 ? 189.23106 296.44468 308.00226 1.000 123.57631 206 LYS E C 1
ATOM 7373 O O . LYS C 1 226 ? 189.22910 297.20465 308.97729 1.000 124.70462 206 LYS E O 1
ATOM 7379 N N . LEU C 1 227 ? 189.21221 296.89472 306.74428 1.000 119.88396 207 LEU E N 1
ATOM 7380 C CA . LEU C 1 227 ? 189.37245 298.31671 306.44733 1.000 123.84786 207 LEU E CA 1
ATOM 7381 C C . LEU C 1 227 ? 188.21753 299.14986 306.99528 1.000 125.97144 207 LEU E C 1
ATOM 7382 O O . LEU C 1 227 ? 188.42866 300.26282 307.49233 1.000 127.94421 207 LEU E O 1
ATOM 7387 N N . LEU C 1 228 ? 186.99246 298.63505 306.91017 1.000 124.14223 208 LEU E N 1
ATOM 7388 C CA . LEU C 1 228 ? 185.81655 299.42221 307.26011 1.000 125.85385 208 LEU E CA 1
ATOM 7389 C C . LEU C 1 228 ? 185.70847 299.59418 308.77011 1.000 125.03239 208 LEU E C 1
ATOM 7390 O O . LEU C 1 228 ? 185.01531 298.82426 309.44403 1.000 123.92439 208 LEU E O 1
ATOM 7395 N N . ASN C 1 229 ? 186.39058 300.60606 309.30619 1.000 127.30058 209 ASN E N 1
ATOM 7396 C CA . ASN C 1 229 ? 186.42352 300.85301 310.73920 1.000 126.42920 209 ASN E CA 1
ATOM 7397 C C . ASN C 1 229 ? 185.77568 302.16709 311.15320 1.000 128.92548 209 ASN E C 1
ATOM 7398 O O . ASN C 1 229 ? 185.77164 302.48505 312.34821 1.000 128.53746 209 ASN E O 1
ATOM 7403 N N . ASN C 1 230 ? 185.22987 302.93720 310.21519 1.000 128.95825 210 ASN E N 1
ATOM 7404 C CA . ASN C 1 230 ? 184.53403 304.18630 310.52918 1.000 131.85543 210 ASN E CA 1
ATOM 7405 C C . ASN C 1 230 ? 183.07604 304.06153 310.11607 1.000 132.91593 210 ASN E C 1
ATOM 7406 O O . ASN C 1 230 ? 182.74216 304.27262 308.93605 1.000 135.48715 210 ASN E O 1
ATOM 7411 N N . PRO C 1 231 ? 182.16893 303.73563 311.04199 1.000 131.96193 211 PRO E N 1
ATOM 7412 C CA . PRO C 1 231 ? 180.76492 303.52186 310.65288 1.000 133.05888 211 PRO E CA 1
ATOM 7413 C C . PRO C 1 231 ? 180.08415 304.75698 310.08787 1.000 137.09259 211 PRO E C 1
ATOM 7414 O O . PRO C 1 231 ? 179.07918 304.62015 309.37980 1.000 137.46740 211 PRO E O 1
ATOM 7418 N N . ASP C 1 232 ? 180.59431 305.95389 310.37295 1.000 135.60407 212 ASP E N 1
ATOM 7419 C CA . ASP C 1 232 ? 179.95452 307.18200 309.91794 1.000 140.24040 212 ASP E CA 1
ATOM 7420 C C . ASP C 1 232 ? 180.52770 307.70396 308.60700 1.000 142.63303 212 ASP E C 1
ATOM 7421 O O . ASP C 1 232 ? 179.78184 308.26610 307.79597 1.000 145.89721 212 ASP E O 1
ATOM 7426 N N . ASP C 1 233 ? 181.82769 307.53577 308.38209 1.000 137.91085 213 ASP E N 1
ATOM 7427 C CA . ASP C 1 233 ? 182.43785 308.01872 307.15615 1.000 140.24555 213 ASP E CA 1
ATOM 7428 C C . ASP C 1 233 ? 182.01580 307.15083 305.97009 1.000 139.52114 213 ASP E C 1
ATOM 7429 O O . ASP C 1 233 ? 181.66762 305.97987 306.13803 1.000 136.62386 213 ASP E O 1
ATOM 7434 N N . PRO C 1 234 ? 182.01998 307.70887 304.76211 1.000 137.90608 214 PRO E N 1
ATOM 7435 C CA . PRO C 1 234 ? 181.70294 306.91395 303.57506 1.000 137.69384 214 PRO E CA 1
ATOM 7436 C C . PRO C 1 234 ? 182.94090 306.32379 302.91713 1.000 136.02908 214 PRO E C 1
ATOM 7437 O O . PRO C 1 234 ? 184.05097 306.84962 303.01223 1.000 136.16548 214 PRO E O 1
ATOM 7441 N N . ILE C 1 235 ? 182.72578 305.19884 302.23808 1.000 136.63268 215 ILE E N 1
ATOM 7442 C CA . ILE C 1 235 ? 183.74674 304.54272 301.43113 1.000 135.58182 215 ILE E CA 1
ATOM 7443 C C . ILE C 1 235 ? 183.37288 304.71082 299.96611 1.000 138.38386 215 ILE E C 1
ATOM 7444 O O . ILE C 1 235 ? 182.19988 304.56701 299.59302 1.000 140.25259 215 ILE E O 1
ATOM 7449 N N . GLN C 1 236 ? 184.36798 305.03470 299.14119 1.000 138.43921 216 GLN E N 1
ATOM 7450 C CA . GLN C 1 236 ? 184.18011 305.20078 297.70719 1.000 140.85037 216 GLN E CA 1
ATOM 7451 C C . GLN C 1 236 ? 184.71698 303.97472 296.98018 1.000 138.89485 216 GLN E C 1
ATOM 7452 O O . GLN C 1 236 ? 185.84790 303.54154 297.23125 1.000 137.69438 216 GLN E O 1
ATOM 7458 N N . ILE C 1 237 ? 183.90197 303.42387 296.08411 1.000 141.46640 217 ILE E N 1
ATOM 7459 C CA . ILE C 1 237 ? 184.25085 302.25185 295.29309 1.000 139.81804 217 ILE E CA 1
ATOM 7460 C C . ILE C 1 237 ? 184.27901 302.65589 293.82611 1.000 143.71802 217 ILE E C 1
ATOM 7461 O O . ILE C 1 237 ? 183.30714 303.22705 293.31106 1.000 147.06783 217 ILE E O 1
ATOM 7466 N N . GLU C 1 238 ? 185.39502 302.35975 293.16118 1.000 146.35366 218 GLU E N 1
ATOM 7467 C CA . GLU C 1 238 ? 185.56916 302.60777 291.73820 1.000 150.15103 218 GLU E CA 1
ATOM 7468 C C . GLU C 1 238 ? 185.87401 301.28975 291.04318 1.000 148.79641 218 GLU E C 1
ATOM 7469 O O . GLU C 1 238 ? 186.76587 300.54860 291.46822 1.000 147.07026 218 GLU E O 1
ATOM 7475 N N . LEU C 1 239 ? 185.12905 300.99889 289.98212 1.000 150.73670 219 LEU E N 1
ATOM 7476 C CA . LEU C 1 239 ? 185.32192 299.78489 289.19209 1.000 149.55414 219 LEU E CA 1
ATOM 7477 C C . LEU C 1 239 ? 186.17406 300.14480 287.97916 1.000 153.06277 219 LEU E C 1
ATOM 7478 O O . LEU C 1 239 ? 185.68022 300.72591 287.01015 1.000 157.29932 219 LEU E O 1
ATOM 7483 N N . LEU C 1 240 ? 187.45501 299.79861 288.03824 1.000 153.58448 220 LEU E N 1
ATOM 7484 C CA . LEU C 1 240 ? 188.35312 300.00451 286.91032 1.000 157.20699 220 LEU E CA 1
ATOM 7485 C C . LEU C 1 240 ? 188.17902 298.85057 285.92427 1.000 158.20100 220 LEU E C 1
ATOM 7486 O O . LEU C 1 240 ? 187.27789 298.01770 286.05717 1.000 155.94762 220 LEU E O 1
ATOM 7491 N N . ASP C 1 241 ? 189.04308 298.78647 284.91633 1.000 156.89178 221 ASP E N 1
ATOM 7492 C CA . ASP C 1 241 ? 188.99399 297.69851 283.94229 1.000 159.59695 221 ASP E CA 1
ATOM 7493 C C . ASP C 1 241 ? 189.63176 296.47140 284.57929 1.000 154.14674 221 ASP E C 1
ATOM 7494 O O . ASP C 1 241 ? 190.85674 296.38021 284.69538 1.000 153.92716 221 ASP E O 1
ATOM 7499 N N . LYS C 1 242 ? 188.79059 295.53051 285.00920 1.000 156.50180 222 LYS E N 1
ATOM 7500 C CA . LYS C 1 242 ? 189.20836 294.30142 285.68419 1.000 151.22129 222 LYS E CA 1
ATOM 7501 C C . LYS C 1 242 ? 189.95430 294.57627 286.98725 1.000 146.84947 222 LYS E C 1
ATOM 7502 O O . LYS C 1 242 ? 190.72914 293.73414 287.45328 1.000 144.06045 222 LYS E O 1
ATOM 7508 N N . GLN C 1 243 ? 189.72943 295.74328 287.58827 1.000 150.01743 223 GLN E N 1
ATOM 7509 C CA . GLN C 1 243 ? 190.28539 296.08216 288.89033 1.000 146.32116 223 GLN E CA 1
ATOM 7510 C C . GLN C 1 243 ? 189.25545 296.88728 289.66928 1.000 145.39103 223 GLN E C 1
ATOM 7511 O O . GLN C 1 243 ? 188.36759 297.51944 289.09223 1.000 148.13502 223 GLN E O 1
ATOM 7517 N N . VAL C 1 244 ? 189.38035 296.85522 290.99429 1.000 141.43554 224 VAL E N 1
ATOM 7518 C CA . VAL C 1 244 ? 188.50040 297.61132 291.87925 1.000 140.90667 224 VAL E CA 1
ATOM 7519 C C . VAL C 1 244 ? 189.35445 298.39116 292.86834 1.000 140.46460 224 VAL E C 1
ATOM 7520 O O . VAL C 1 244 ? 190.30632 297.84600 293.43939 1.000 138.44079 224 VAL E O 1
ATOM 7524 N N . ARG C 1 245 ? 189.01262 299.66421 293.06735 1.000 139.37816 225 ARG E N 1
ATOM 7525 C CA . ARG C 1 245 ? 189.69868 300.53707 294.01043 1.000 139.47816 225 ARG E CA 1
ATOM 7526 C C . ARG C 1 245 ? 188.71767 300.97619 295.08838 1.000 138.78942 225 ARG E C 1
ATOM 7527 O O . ARG C 1 245 ? 187.66378 301.54635 294.78232 1.000 141.24448 225 ARG E O 1
ATOM 7535 N N . PHE C 1 246 ? 189.06654 300.71109 296.34239 1.000 134.18310 226 PHE E N 1
ATOM 7536 C CA . PHE C 1 246 ? 188.31053 301.16717 297.50035 1.000 133.66516 226 PHE E CA 1
ATOM 7537 C C . PHE C 1 246 ? 189.10864 302.25402 298.20345 1.000 134.76457 226 PHE E C 1
ATOM 7538 O O . PHE C 1 246 ? 190.31660 302.09984 298.41953 1.000 133.92865 226 PHE E O 1
ATOM 7546 N N . GLN C 1 247 ? 188.44078 303.35011 298.55543 1.000 132.93691 227 GLN E N 1
ATOM 7547 C CA . GLN C 1 247 ? 189.09590 304.47999 299.20352 1.000 134.33147 227 GLN E CA 1
ATOM 7548 C C . GLN C 1 247 ? 188.26488 304.92208 300.39647 1.000 134.49084 227 GLN E C 1
ATOM 7549 O O . GLN C 1 247 ? 187.07093 305.21026 300.25040 1.000 136.73795 227 GLN E O 1
ATOM 7555 N N . CYS C 1 248 ? 188.89580 304.97694 301.56952 1.000 132.82836 228 CYS E N 1
ATOM 7556 C CA . CYS C 1 248 ? 188.23479 305.48900 302.76549 1.000 133.02957 228 CYS E CA 1
ATOM 7557 C C . CYS C 1 248 ? 189.25573 305.63181 303.88457 1.000 131.59027 228 CYS E C 1
ATOM 7558 O O . CYS C 1 248 ? 190.21561 304.86167 303.96661 1.000 129.89517 228 CYS E O 1
ATOM 7561 N N . ASN C 1 249 ? 189.02282 306.62582 304.74859 1.000 131.99714 229 ASN E N 1
ATOM 7562 C CA . ASN C 1 249 ? 189.85977 306.88165 305.92365 1.000 130.80204 229 ASN E CA 1
ATOM 7563 C C . ASN C 1 249 ? 191.32483 307.08045 305.54177 1.000 131.13986 229 ASN E C 1
ATOM 7564 O O . ASN C 1 249 ? 192.23471 306.64929 306.25182 1.000 129.05726 229 ASN E O 1
ATOM 7569 N N . GLY C 1 250 ? 191.55501 307.74545 304.41081 1.000 133.16298 230 GLY E N 1
ATOM 7570 C CA . GLY C 1 250 ? 192.91107 307.96126 303.94691 1.000 133.33446 230 GLY E CA 1
ATOM 7571 C C . GLY C 1 250 ? 193.63592 306.70817 303.51992 1.000 130.67843 230 GLY E C 1
ATOM 7572 O O . GLY C 1 250 ? 194.86792 306.71099 303.44601 1.000 130.64847 230 GLY E O 1
ATOM 7573 N N . THR C 1 251 ? 192.90778 305.63129 303.23983 1.000 132.87173 231 THR E N 1
ATOM 7574 C CA . THR C 1 251 ? 193.49062 304.36221 302.83383 1.000 129.90445 231 THR E CA 1
ATOM 7575 C C . THR C 1 251 ? 192.90765 303.94235 301.49078 1.000 130.83907 231 THR E C 1
ATOM 7576 O O . THR C 1 251 ? 191.69568 304.05853 301.26369 1.000 132.10740 231 THR E O 1
ATOM 7580 N N . THR C 1 252 ? 193.78364 303.46124 300.60783 1.000 131.98936 232 THR E N 1
ATOM 7581 C CA . THR C 1 252 ? 193.41468 303.03034 299.26778 1.000 132.85511 232 THR E CA 1
ATOM 7582 C C . THR C 1 252 ? 193.81347 301.57429 299.07477 1.000 129.94361 232 THR E C 1
ATOM 7583 O O . THR C 1 252 ? 194.92439 301.17411 299.43883 1.000 129.06689 232 THR E O 1
ATOM 7587 N N . ILE C 1 253 ? 192.90140 300.78545 298.50667 1.000 132.10718 233 ILE E N 1
ATOM 7588 C CA . ILE C 1 253 ? 193.14521 299.38242 298.19464 1.000 129.43016 233 ILE E CA 1
ATOM 7589 C C . ILE C 1 253 ? 192.76028 299.13653 296.74361 1.000 131.38906 233 ILE E C 1
ATOM 7590 O O . ILE C 1 253 ? 191.62735 299.42271 296.34154 1.000 133.25862 233 ILE E O 1
ATOM 7595 N N . VAL C 1 254 ? 193.69325 298.59841 295.96366 1.000 132.82404 234 VAL E N 1
ATOM 7596 C CA . VAL C 1 254 ? 193.46431 298.26849 294.55963 1.000 135.15248 234 VAL E CA 1
ATOM 7597 C C . VAL C 1 254 ? 193.63809 296.76547 294.40059 1.000 132.82330 234 VAL E C 1
ATOM 7598 O O . VAL C 1 254 ? 194.69499 296.21730 294.73965 1.000 131.57854 234 VAL E O 1
ATOM 7602 N N . SER C 1 255 ? 192.61003 296.09764 293.87950 1.000 135.61575 235 SER E N 1
ATOM 7603 C CA . SER C 1 255 ? 192.61482 294.64565 293.78745 1.000 133.41542 235 SER E CA 1
ATOM 7604 C C . SER C 1 255 ? 192.16585 294.18776 292.40740 1.000 135.63632 235 SER E C 1
ATOM 7605 O O . SER C 1 255 ? 191.32299 294.81991 291.76136 1.000 138.19383 235 SER E O 1
ATOM 7608 N N . LYS C 1 256 ? 192.73972 293.06869 291.96940 1.000 135.93056 236 LYS E N 1
ATOM 7609 C CA . LYS C 1 256 ? 192.36071 292.44379 290.71136 1.000 137.67995 236 LYS E CA 1
ATOM 7610 C C . LYS C 1 256 ? 191.09158 291.62197 290.89224 1.000 136.06572 236 LYS E C 1
ATOM 7611 O O . LYS C 1 256 ? 190.92240 290.92896 291.89820 1.000 133.34207 236 LYS E O 1
ATOM 7617 N N . VAL C 1 257 ? 190.19966 291.69914 289.90617 1.000 135.61966 237 VAL E N 1
ATOM 7618 C CA . VAL C 1 257 ? 188.95854 290.93132 289.94006 1.000 134.38156 237 VAL E CA 1
ATOM 7619 C C . VAL C 1 257 ? 189.23937 289.51229 289.46703 1.000 134.11790 237 VAL E C 1
ATOM 7620 O O . VAL C 1 257 ? 190.29937 289.23515 288.89510 1.000 135.52936 237 VAL E O 1
ATOM 7624 N N . ILE C 1 258 ? 188.29321 288.60843 289.70093 1.000 130.24858 238 ILE E N 1
ATOM 7625 C CA . ILE C 1 258 ? 188.40004 287.21743 289.27589 1.000 130.52899 238 ILE E CA 1
ATOM 7626 C C . ILE C 1 258 ? 187.66711 287.06158 287.95184 1.000 134.74324 238 ILE E C 1
ATOM 7627 O O . ILE C 1 258 ? 186.48017 287.40076 287.84476 1.000 135.41656 238 ILE E O 1
ATOM 7632 N N . ASP C 1 259 ? 188.37311 286.56151 286.94187 1.000 137.14173 239 ASP E N 1
ATOM 7633 C CA . ASP C 1 259 ? 187.77718 286.37464 285.62782 1.000 142.86208 239 ASP E CA 1
ATOM 7634 C C . ASP C 1 259 ? 186.81600 285.18878 285.63371 1.000 142.88699 239 ASP E C 1
ATOM 7635 O O . ASP C 1 259 ? 186.93280 284.26874 286.44969 1.000 140.10450 239 ASP E O 1
ATOM 7640 N N . GLY C 1 260 ? 185.86007 285.22296 284.71964 1.000 145.61469 240 GLY E N 1
ATOM 7641 C CA . GLY C 1 260 ? 184.89692 284.15011 284.60554 1.000 145.51382 240 GLY E CA 1
ATOM 7642 C C . GLY C 1 260 ? 183.48996 284.63130 284.95145 1.000 144.04276 240 GLY E C 1
ATOM 7643 O O . GLY C 1 260 ? 183.29005 285.58631 285.72547 1.000 140.94454 240 GLY E O 1
ATOM 7644 N N . LYS C 1 261 ? 182.49990 283.95647 284.37536 1.000 146.91586 241 LYS E N 1
ATOM 7645 C CA . LYS C 1 261 ? 181.10494 284.30767 284.60527 1.000 146.40172 241 LYS E CA 1
ATOM 7646 C C . LYS C 1 261 ? 180.63176 283.76770 285.94822 1.000 141.66663 241 LYS E C 1
ATOM 7647 O O . LYS C 1 261 ? 180.77056 282.57367 286.23519 1.000 140.66426 241 LYS E O 1
ATOM 7653 N N . PHE C 1 262 ? 180.06283 284.64876 286.76420 1.000 139.13795 242 PHE E N 1
ATOM 7654 C CA . PHE C 1 262 ? 179.44068 284.21581 288.00514 1.000 136.37985 242 PHE E CA 1
ATOM 7655 C C . PHE C 1 262 ? 178.10060 283.54602 287.70402 1.000 138.79605 242 PHE E C 1
ATOM 7656 O O . PHE C 1 262 ? 177.40473 283.94515 286.76399 1.000 142.03383 242 PHE E O 1
ATOM 7664 N N . PRO C 1 263 ? 177.72039 282.52005 288.46596 1.000 137.08938 243 PRO E N 1
ATOM 7665 C CA . PRO C 1 263 ? 176.41031 281.89125 288.25085 1.000 138.72068 243 PRO E CA 1
ATOM 7666 C C . PRO C 1 263 ? 175.27545 282.88042 288.47280 1.000 139.05090 243 PRO E C 1
ATOM 7667 O O . PRO C 1 263 ? 175.34851 283.75638 289.33783 1.000 136.51857 243 PRO E O 1
ATOM 7671 N N . ASP C 1 264 ? 174.21948 282.73360 287.67571 1.000 132.60141 244 ASP E N 1
ATOM 7672 C CA . ASP C 1 264 ? 173.06061 283.61377 287.76966 1.000 133.09055 244 ASP E CA 1
ATOM 7673 C C . ASP C 1 264 ? 172.27446 283.27285 289.03159 1.000 129.74519 244 ASP E C 1
ATOM 7674 O O . ASP C 1 264 ? 171.60330 282.23794 289.09251 1.000 129.95572 244 ASP E O 1
ATOM 7679 N N . PHE C 1 265 ? 172.35852 284.14380 290.03963 1.000 126.32809 245 PHE E N 1
ATOM 7680 C CA . PHE C 1 265 ? 171.68239 283.89386 291.30757 1.000 123.65806 245 PHE E CA 1
ATOM 7681 C C . PHE C 1 265 ? 170.16640 283.90509 291.17446 1.000 125.90084 245 PHE E C 1
ATOM 7682 O O . PHE C 1 265 ? 169.48025 283.31216 292.01439 1.000 124.32900 245 PHE E O 1
ATOM 7690 N N . ASN C 1 266 ? 169.63058 284.56520 290.14544 1.000 124.03082 246 ASN E N 1
ATOM 7691 C CA . ASN C 1 266 ? 168.18260 284.61843 289.97334 1.000 126.82033 246 ASN E CA 1
ATOM 7692 C C . ASN C 1 266 ? 167.59441 283.24152 289.69225 1.000 128.40577 246 ASN E C 1
ATOM 7693 O O . ASN C 1 266 ? 166.42035 282.99869 289.99016 1.000 129.74144 246 ASN E O 1
ATOM 7698 N N . ARG C 1 267 ? 168.38632 282.33342 289.12228 1.000 126.73452 247 ARG E N 1
ATOM 7699 C CA . ARG C 1 267 ? 167.90014 281.00651 288.77120 1.000 128.52167 247 ARG E CA 1
ATOM 7700 C C . ARG C 1 267 ? 167.93691 280.02846 289.93817 1.000 125.53269 247 ARG E C 1
ATOM 7701 O O . ARG C 1 267 ? 167.39376 278.92455 289.81309 1.000 127.38776 247 ARG E O 1
ATOM 7709 N N . VAL C 1 268 ? 168.55289 280.39834 291.05923 1.000 122.88367 248 VAL E N 1
ATOM 7710 C CA . VAL C 1 268 ? 168.69567 279.48328 292.18521 1.000 120.34966 248 VAL E CA 1
ATOM 7711 C C . VAL C 1 268 ? 167.73865 279.89738 293.29615 1.000 118.63559 248 VAL E C 1
ATOM 7712 O O . VAL C 1 268 ? 167.32247 279.07442 294.11909 1.000 117.10137 248 VAL E O 1
ATOM 7716 N N . ILE C 1 269 ? 167.38584 281.17843 293.33317 1.000 117.81926 249 ILE E N 1
ATOM 7717 C CA . ILE C 1 269 ? 166.49484 281.69153 294.37112 1.000 116.51274 249 ILE E CA 1
ATOM 7718 C C . ILE C 1 269 ? 165.09477 281.12475 294.16400 1.000 119.60246 249 ILE E C 1
ATOM 7719 O O . ILE C 1 269 ? 164.51087 281.29387 293.08296 1.000 123.51630 249 ILE E O 1
ATOM 7724 N N . PRO C 1 270 ? 164.52859 280.43580 295.15093 1.000 115.63327 250 PRO E N 1
ATOM 7725 C CA . PRO C 1 270 ? 163.13554 279.99601 295.03582 1.000 119.01291 250 PRO E CA 1
ATOM 7726 C C . PRO C 1 270 ? 162.18071 281.17615 295.09979 1.000 120.38220 250 PRO E C 1
ATOM 7727 O O . PRO C 1 270 ? 162.43481 282.17609 295.77384 1.000 118.14205 250 PRO E O 1
ATOM 7731 N N . LEU C 1 271 ? 161.06574 281.04734 294.38070 1.000 117.16774 251 LEU E N 1
ATOM 7732 C CA . LEU C 1 271 ? 160.08391 282.11649 294.29167 1.000 118.77674 251 LEU E CA 1
ATOM 7733 C C . LEU C 1 271 ? 158.74181 281.77967 294.91956 1.000 119.26537 251 LEU E C 1
ATOM 7734 O O . LEU C 1 271 ? 157.96493 282.69978 295.19453 1.000 119.99425 251 LEU E O 1
ATOM 7739 N N . ASP C 1 272 ? 158.44860 280.49971 295.15749 1.000 120.25335 252 ASP E N 1
ATOM 7740 C CA . ASP C 1 272 ? 157.11451 280.08790 295.57638 1.000 121.47767 252 ASP E CA 1
ATOM 7741 C C . ASP C 1 272 ? 157.15428 279.12485 296.75735 1.000 118.63413 252 ASP E C 1
ATOM 7742 O O . ASP C 1 272 ? 156.23315 278.32198 296.93526 1.000 119.63164 252 ASP E O 1
ATOM 7747 N N . ASN C 1 273 ? 158.20823 279.18867 297.57343 1.000 113.41838 253 ASN E N 1
ATOM 7748 C CA . ASN C 1 273 ? 158.26002 278.37062 298.77941 1.000 110.31310 253 ASN E CA 1
ATOM 7749 C C . ASN C 1 273 ? 157.13901 278.78175 299.72734 1.000 110.02518 253 ASN E C 1
ATOM 7750 O O . ASN C 1 273 ? 157.13014 279.90174 300.24738 1.000 108.53925 253 ASN E O 1
ATOM 7755 N N . ASP C 1 274 ? 156.18486 277.87789 299.95124 1.000 109.82603 254 ASP E N 1
ATOM 7756 C CA . ASP C 1 274 ? 154.94386 278.21805 300.63916 1.000 110.57513 254 ASP E CA 1
ATOM 7757 C C . ASP C 1 274 ? 154.93270 277.85000 302.11615 1.000 107.65361 254 ASP E C 1
ATOM 7758 O O . ASP C 1 274 ? 154.23374 278.50908 302.89312 1.000 107.62324 254 ASP E O 1
ATOM 7763 N N . LYS C 1 275 ? 155.67552 276.82588 302.53217 1.000 106.30718 255 LYS E N 1
ATOM 7764 C CA . LYS C 1 275 ? 155.68136 276.43483 303.94216 1.000 103.39617 255 LYS E CA 1
ATOM 7765 C C . LYS C 1 275 ? 156.53245 277.44568 304.70225 1.000 99.96503 255 LYS E C 1
ATOM 7766 O O . LYS C 1 275 ? 157.73942 277.27949 304.85934 1.000 97.60156 255 LYS E O 1
ATOM 7772 N N . ILE C 1 276 ? 155.89458 278.51676 305.16724 1.000 98.72080 256 ILE E N 1
ATOM 7773 C CA . ILE C 1 276 ? 156.59371 279.66864 305.72633 1.000 96.54746 256 ILE E CA 1
ATOM 7774 C C . ILE C 1 276 ? 156.22363 279.82164 307.19331 1.000 94.78280 256 ILE E C 1
ATOM 7775 O O . ILE C 1 276 ? 155.05158 279.69381 307.56722 1.000 97.31516 256 ILE E O 1
ATOM 7780 N N . PHE C 1 277 ? 157.22961 280.09146 308.02339 1.000 97.53075 257 PHE E N 1
ATOM 7781 C CA . PHE C 1 277 ? 156.99955 280.39545 309.42839 1.000 95.58425 257 PHE E CA 1
ATOM 7782 C C . PHE C 1 277 ? 158.15064 281.23926 309.95650 1.000 92.85245 257 PHE E C 1
ATOM 7783 O O . PHE C 1 277 ? 159.29165 281.11111 309.50658 1.000 91.95965 257 PHE E O 1
ATOM 7791 N N . VAL C 1 278 ? 157.84570 282.09628 310.92850 1.000 96.85459 258 VAL E N 1
ATOM 7792 C CA . VAL C 1 278 ? 158.82279 282.99711 311.53260 1.000 94.48958 258 VAL E CA 1
ATOM 7793 C C . VAL C 1 278 ? 159.07861 282.53702 312.95861 1.000 90.86769 258 VAL E C 1
ATOM 7794 O O . VAL C 1 278 ? 158.13252 282.28614 313.71553 1.000 92.62147 258 VAL E O 1
ATOM 7798 N N . LEU C 1 279 ? 160.35357 282.42282 313.32770 1.000 94.82798 259 LEU E N 1
ATOM 7799 C CA . LEU C 1 279 ? 160.71840 281.95672 314.65771 1.000 92.54746 259 LEU E CA 1
ATOM 7800 C C . LEU C 1 279 ? 161.94048 282.71552 315.15782 1.000 90.84700 259 LEU E C 1
ATOM 7801 O O . LEU C 1 279 ? 162.65064 283.37744 314.39490 1.000 91.57773 259 LEU E O 1
ATOM 7806 N N . SER C 1 280 ? 162.17937 282.60544 316.46384 1.000 93.88112 260 SER E N 1
ATOM 7807 C CA . SER C 1 280 ? 163.32042 283.26825 317.08094 1.000 92.23449 260 SER E CA 1
ATOM 7808 C C . SER C 1 280 ? 164.62938 282.70307 316.54402 1.000 89.69301 260 SER E C 1
ATOM 7809 O O . SER C 1 280 ? 164.79621 281.48805 316.41499 1.000 89.00475 260 SER E O 1
ATOM 7812 N N . ARG C 1 281 ? 165.56254 283.60195 316.22911 1.000 93.45211 261 ARG E N 1
ATOM 7813 C CA . ARG C 1 281 ? 166.85751 283.16877 315.71519 1.000 91.83894 261 ARG E CA 1
ATOM 7814 C C . ARG C 1 281 ? 167.70033 282.52161 316.80623 1.000 89.58480 261 ARG E C 1
ATOM 7815 O O . ARG C 1 281 ? 168.31919 281.47452 316.57924 1.000 88.90639 261 ARG E O 1
ATOM 7823 N N . ALA C 1 282 ? 167.73934 283.13056 317.99326 1.000 90.13185 262 ALA E N 1
ATOM 7824 C CA . ALA C 1 282 ? 168.56318 282.60040 319.07430 1.000 88.82530 262 ALA E CA 1
ATOM 7825 C C . ALA C 1 282 ? 168.09294 281.21746 319.50222 1.000 89.21459 262 ALA E C 1
ATOM 7826 O O . ALA C 1 282 ? 168.91279 280.32733 319.76025 1.000 88.84432 262 ALA E O 1
ATOM 7828 N N . GLU C 1 283 ? 166.77591 281.01765 319.58712 1.000 88.74352 263 GLU E N 1
ATOM 7829 C CA . GLU C 1 283 ? 166.24268 279.72172 320.00004 1.000 89.76424 263 GLU E CA 1
ATOM 7830 C C . GLU C 1 283 ? 166.62359 278.62769 319.01003 1.000 89.21204 263 GLU E C 1
ATOM 7831 O O . GLU C 1 283 ? 167.07540 277.54561 319.40502 1.000 89.78445 263 GLU E O 1
ATOM 7837 N N . LEU C 1 284 ? 166.45172 278.89476 317.71402 1.000 86.34740 264 LEU E N 1
ATOM 7838 C CA . LEU C 1 284 ? 166.79965 277.90274 316.70202 1.000 86.37342 264 LEU E CA 1
ATOM 7839 C C . LEU C 1 284 ? 168.29961 277.63652 316.67912 1.000 85.10894 264 LEU E C 1
ATOM 7840 O O . LEU C 1 284 ? 168.72945 276.48546 316.52511 1.000 86.66473 264 LEU E O 1
ATOM 7845 N N . LEU C 1 285 ? 169.11276 278.68539 316.82321 1.000 85.41891 265 LEU E N 1
ATOM 7846 C CA . LEU C 1 285 ? 170.55973 278.49718 316.84231 1.000 83.54341 265 LEU E CA 1
ATOM 7847 C C . LEU C 1 285 ? 170.98952 277.65107 318.03431 1.000 83.45401 265 LEU E C 1
ATOM 7848 O O . LEU C 1 285 ? 171.83239 276.75495 317.89934 1.000 84.62135 265 LEU E O 1
ATOM 7853 N N . GLY C 1 286 ? 170.41347 277.91512 319.21028 1.000 81.12108 266 GLY E N 1
ATOM 7854 C CA . GLY C 1 286 ? 170.72826 277.10303 320.37427 1.000 81.55632 266 GLY E CA 1
ATOM 7855 C C . GLY C 1 286 ? 170.27706 275.66511 320.22019 1.000 83.56220 266 GLY E C 1
ATOM 7856 O O . GLY C 1 286 ? 170.97889 274.73699 320.62921 1.000 84.47245 266 GLY E O 1
ATOM 7857 N N . ALA C 1 287 ? 169.10007 275.45930 319.62310 1.000 80.78228 267 ALA E N 1
ATOM 7858 C CA . ALA C 1 287 ? 168.62389 274.10438 319.36802 1.000 83.16008 267 ALA E CA 1
ATOM 7859 C C . ALA C 1 287 ? 169.57584 273.35527 318.44407 1.000 83.63377 267 ALA E C 1
ATOM 7860 O O . ALA C 1 287 ? 169.92465 272.19421 318.69705 1.000 85.63745 267 ALA E O 1
ATOM 7862 N N . LEU C 1 288 ? 170.01102 274.01124 317.36612 1.000 82.72950 268 LEU E N 1
ATOM 7863 C CA . LEU C 1 288 ? 170.93099 273.37314 316.43116 1.000 83.27533 268 LEU E CA 1
ATOM 7864 C C . LEU C 1 288 ? 172.26690 273.06591 317.09525 1.000 82.68074 268 LEU E C 1
ATOM 7865 O O . LEU C 1 288 ? 172.83775 271.98883 316.88726 1.000 84.60093 268 LEU E O 1
ATOM 7870 N N . GLU C 1 289 ? 172.78098 274.00081 317.89732 1.000 81.29869 269 GLU E N 1
ATOM 7871 C CA . GLU C 1 289 ? 174.04389 273.76760 318.59040 1.000 80.62531 269 GLU E CA 1
ATOM 7872 C C . GLU C 1 289 ? 173.92965 272.59958 319.56336 1.000 84.19675 269 GLU E C 1
ATOM 7873 O O . GLU C 1 289 ? 174.85352 271.78444 319.67540 1.000 86.27797 269 GLU E O 1
ATOM 7879 N N . ARG C 1 290 ? 172.80558 272.50373 320.27727 1.000 78.84843 270 ARG E N 1
ATOM 7880 C CA . ARG C 1 290 ? 172.60835 271.39473 321.20522 1.000 82.36993 270 ARG E CA 1
ATOM 7881 C C . ARG C 1 290 ? 172.52820 270.06176 320.47117 1.000 85.80688 270 ARG E C 1
ATOM 7882 O O . ARG C 1 290 ? 173.14603 269.07566 320.88818 1.000 88.80601 270 ARG E O 1
ATOM 7890 N N . VAL C 1 291 ? 171.77628 270.00991 319.37011 1.000 82.88045 271 VAL E N 1
ATOM 7891 C CA . VAL C 1 291 ? 171.57013 268.72996 318.69806 1.000 86.99725 271 VAL E CA 1
ATOM 7892 C C . VAL C 1 291 ? 172.75913 268.31781 317.83913 1.000 87.33406 271 VAL E C 1
ATOM 7893 O O . VAL C 1 291 ? 172.90598 267.12580 317.53910 1.000 92.56101 271 VAL E O 1
ATOM 7897 N N . SER C 1 292 ? 173.61830 269.25770 317.43722 1.000 85.71710 272 SER E N 1
ATOM 7898 C CA . SER C 1 292 ? 174.76131 268.90456 316.60329 1.000 85.92336 272 SER E CA 1
ATOM 7899 C C . SER C 1 292 ? 175.84414 268.15537 317.36535 1.000 87.91006 272 SER E C 1
ATOM 7900 O O . SER C 1 292 ? 176.76211 267.62325 316.73240 1.000 89.10757 272 SER E O 1
ATOM 7903 N N . ILE C 1 293 ? 175.76204 268.10134 318.69634 1.000 81.63735 273 ILE E N 1
ATOM 7904 C CA . ILE C 1 293 ? 176.76988 267.39016 319.47839 1.000 83.81028 273 ILE E CA 1
ATOM 7905 C C . ILE C 1 293 ? 176.76168 265.90617 319.13434 1.000 87.55226 273 ILE E C 1
ATOM 7906 O O . ILE C 1 293 ? 177.81559 265.26302 319.05940 1.000 88.78606 273 ILE E O 1
ATOM 7911 N N . LEU C 1 294 ? 175.57761 265.34336 318.90424 1.000 87.79102 274 LEU E N 1
ATOM 7912 C CA . LEU C 1 294 ? 175.43042 263.93339 318.57018 1.000 93.89988 274 LEU E CA 1
ATOM 7913 C C . LEU C 1 294 ? 175.22050 263.698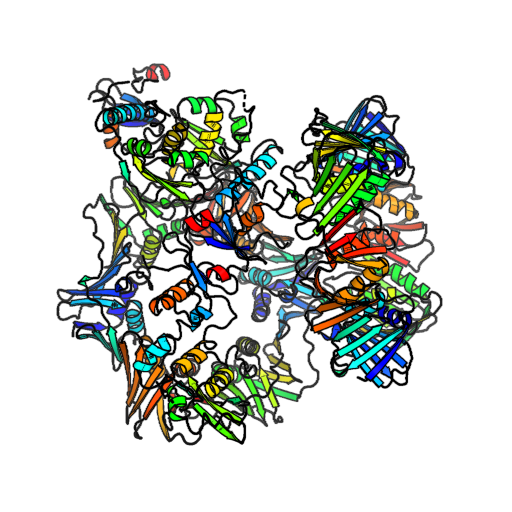47 317.07915 1.000 94.52718 274 LEU E C 1
ATOM 7914 O O . LEU C 1 294 ? 174.82536 262.59654 316.68809 1.000 100.41589 274 LEU E O 1
ATOM 7919 N N . ALA C 1 295 ? 175.46171 264.70546 316.24321 1.000 97.44674 275 ALA E N 1
ATOM 7920 C CA . ALA C 1 295 ? 175.29479 264.53954 314.80919 1.000 98.01679 275 ALA E CA 1
ATOM 7921 C C . ALA C 1 295 ? 176.40670 263.66639 314.23224 1.000 99.87659 275 ALA E C 1
ATOM 7922 O O . ALA C 1 295 ? 177.46363 263.47021 314.84131 1.000 98.84845 275 ALA E O 1
ATOM 7924 N N . ASN C 1 296 ? 176.14971 263.13047 313.03920 1.000 111.86150 276 ASN E N 1
ATOM 7925 C CA . ASN C 1 296 ? 177.14063 262.30834 312.35825 1.000 113.24434 276 ASN E CA 1
ATOM 7926 C C . ASN C 1 296 ? 178.37178 263.14317 312.02937 1.000 108.16267 276 ASN E C 1
ATOM 7927 O O . ASN C 1 296 ? 178.26698 264.30720 311.63540 1.000 104.28924 276 ASN E O 1
ATOM 7932 N N . GLU C 1 297 ? 179.54968 262.54299 312.20343 1.000 115.47938 277 GLU E N 1
ATOM 7933 C CA . GLU C 1 297 ? 180.78180 263.31780 312.13055 1.000 112.40578 277 GLU E CA 1
ATOM 7934 C C . GLU C 1 297 ? 181.26794 263.52678 310.70059 1.000 111.42928 277 GLU E C 1
ATOM 7935 O O . GLU C 1 297 ? 181.97810 264.50368 310.43467 1.000 107.03575 277 GLU E O 1
ATOM 7941 N N . LYS C 1 298 ? 180.90887 262.64086 309.77253 1.000 118.21746 278 LYS E N 1
ATOM 7942 C CA . LYS C 1 298 ? 181.35599 262.79684 308.39457 1.000 117.61243 278 LYS E CA 1
ATOM 7943 C C . LYS C 1 298 ? 180.45719 263.72000 307.57954 1.000 117.03176 278 LYS E C 1
ATOM 7944 O O . LYS C 1 298 ? 180.94336 264.38996 306.66259 1.000 116.60047 278 LYS E O 1
ATOM 7950 N N . PHE C 1 299 ? 179.16418 263.78419 307.90044 1.000 115.75109 279 PHE E N 1
ATOM 7951 C CA . PHE C 1 299 ? 178.21635 264.56636 307.11940 1.000 114.41729 279 PHE E CA 1
ATOM 7952 C C . PHE C 1 299 ? 177.54946 265.69643 307.88839 1.000 111.23316 279 PHE E C 1
ATOM 7953 O O . PHE C 1 299 ? 177.00365 266.60353 307.25138 1.000 110.68931 279 PHE E O 1
ATOM 7961 N N . ARG C 1 300 ? 177.57636 265.67138 309.22339 1.000 109.11660 280 ARG E N 1
ATOM 7962 C CA . ARG C 1 300 ? 176.93746 266.69745 310.05238 1.000 106.43706 280 ARG E CA 1
ATOM 7963 C C . ARG C 1 300 ? 175.45750 266.84468 309.70428 1.000 108.02557 280 ARG E C 1
ATOM 7964 O O . ARG C 1 300 ? 174.89567 267.94076 309.74127 1.000 105.19399 280 ARG E O 1
ATOM 7972 N N . GLY C 1 301 ? 174.82236 265.72679 309.36819 1.000 105.48583 281 GLY E N 1
ATOM 7973 C CA . GLY C 1 301 ? 173.44140 265.77301 308.92609 1.000 107.27970 281 GLY E CA 1
ATOM 7974 C C . GLY C 1 301 ? 172.48536 266.04311 310.07503 1.000 106.72251 281 GLY E C 1
ATOM 7975 O O . GLY C 1 301 ? 172.65520 265.54405 311.18803 1.000 108.50349 281 GLY E O 1
ATOM 7976 N N . ALA C 1 302 ? 171.46950 266.85428 309.79199 1.000 101.55391 282 ALA E N 1
ATOM 7977 C CA . ALA C 1 302 ? 170.39547 267.12940 310.73292 1.000 101.89061 282 ALA E CA 1
ATOM 7978 C C . ALA C 1 302 ? 169.07751 267.04863 309.98282 1.000 105.09169 282 ALA E C 1
ATOM 7979 O O . ALA C 1 302 ? 168.92668 267.67368 308.92783 1.000 104.48026 282 ALA E O 1
ATOM 7981 N N . ARG C 1 303 ? 168.13136 266.28275 310.51673 1.000 102.55415 283 ARG E N 1
ATOM 7982 C CA . ARG C 1 303 ? 166.82238 266.12697 309.89963 1.000 105.33784 283 ARG E CA 1
ATOM 7983 C C . ARG C 1 303 ? 165.81847 267.03909 310.58958 1.000 102.42823 283 ARG E C 1
ATOM 7984 O O . ARG C 1 303 ? 165.76539 267.09506 311.82358 1.000 101.04910 283 ARG E O 1
ATOM 7992 N N . LEU C 1 304 ? 165.03563 267.75324 309.78755 1.000 102.42846 284 LEU E N 1
ATOM 7993 C CA . LEU C 1 304 ? 164.01374 268.67238 310.26051 1.000 100.12009 284 LEU E CA 1
ATOM 7994 C C . LEU C 1 304 ? 162.64468 268.11359 309.90239 1.000 104.44947 284 LEU E C 1
ATOM 7995 O O . LEU C 1 304 ? 162.38671 267.77467 308.73836 1.000 107.47991 284 LEU E O 1
ATOM 8000 N N . PHE C 1 305 ? 161.78759 268.01069 310.91432 1.000 100.93263 285 PHE E N 1
ATOM 8001 C CA . PHE C 1 305 ? 160.41153 267.55190 310.78321 1.000 104.80288 285 PHE E CA 1
ATOM 8002 C C . PHE C 1 305 ? 159.51269 268.75702 311.03218 1.000 102.12212 285 PHE E C 1
ATOM 8003 O O . PHE C 1 305 ? 159.44269 269.26000 312.15919 1.000 100.24016 285 PHE E O 1
ATOM 8011 N N . LEU C 1 306 ? 158.84584 269.22216 309.98215 1.000 100.70858 286 LEU E N 1
ATOM 8012 C CA . LEU C 1 306 ? 157.97501 270.38829 310.03812 1.000 98.71052 286 LEU E CA 1
ATOM 8013 C C . LEU C 1 306 ? 156.53094 269.90450 310.04600 1.000 102.49241 286 LEU E C 1
ATOM 8014 O O . LEU C 1 306 ? 156.05093 269.34761 309.05395 1.000 106.74664 286 LEU E O 1
ATOM 8019 N N . GLN C 1 307 ? 155.84389 270.11157 311.16096 1.000 101.70340 287 GLN E N 1
ATOM 8020 C CA . GLN C 1 307 ? 154.45082 269.73377 311.32085 1.000 104.37824 287 GLN E CA 1
ATOM 8021 C C . GLN C 1 307 ? 153.70195 270.91786 311.90583 1.000 102.26649 287 GLN E C 1
ATOM 8022 O O . GLN C 1 307 ? 154.31905 271.84075 312.44791 1.000 98.61815 287 GLN E O 1
ATOM 8028 N N . PRO C 1 308 ? 152.36597 270.94807 311.77273 1.000 102.07124 288 PRO E N 1
ATOM 8029 C CA . PRO C 1 308 ? 151.60010 272.08316 312.30772 1.000 100.19911 288 PRO E CA 1
ATOM 8030 C C . PRO C 1 308 ? 151.91504 272.40107 313.76175 1.000 97.13235 288 PRO E C 1
ATOM 8031 O O . PRO C 1 308 ? 151.62786 271.60808 314.66170 1.000 98.06623 288 PRO E O 1
ATOM 8035 N N . GLY C 1 309 ? 152.50920 273.57097 313.99083 1.000 99.05222 289 GLY E N 1
ATOM 8036 C CA . GLY C 1 309 ? 152.83717 274.02288 315.32387 1.000 96.65697 289 GLY E CA 1
ATOM 8037 C C . GLY C 1 309 ? 154.14005 273.50666 315.89495 1.000 94.55270 289 GLY E C 1
ATOM 8038 O O . GLY C 1 309 ? 154.47602 273.86258 317.03099 1.000 92.85937 289 GLY E O 1
ATOM 8039 N N . LEU C 1 310 ? 154.88898 272.68758 315.15698 1.000 98.07571 290 LEU E N 1
ATOM 8040 C CA . LEU C 1 310 ? 156.09385 272.08538 315.70904 1.000 96.51975 290 LEU E CA 1
ATOM 8041 C C . LEU C 1 310 ? 157.16391 271.93625 314.63512 1.000 96.10976 290 LEU E C 1
ATOM 8042 O O . LEU C 1 310 ? 156.86794 271.60634 313.48108 1.000 98.27717 290 LEU E O 1
ATOM 8047 N N . LEU C 1 311 ? 158.40992 272.18905 315.03122 1.000 98.00294 291 LEU E N 1
ATOM 8048 C CA . LEU C 1 311 ? 159.57493 271.90891 314.20029 1.000 97.30861 291 LEU E CA 1
ATOM 8049 C C . LEU C 1 311 ? 160.56776 271.11473 315.03334 1.000 97.28130 291 LEU E C 1
ATOM 8050 O O . LEU C 1 311 ? 161.02775 271.59263 316.07439 1.000 94.90433 291 LEU E O 1
ATOM 8055 N N . SER C 1 312 ? 160.89561 269.90970 314.58232 1.000 96.69982 292 SER E N 1
ATOM 8056 C CA . SER C 1 312 ? 161.78142 269.01554 315.31235 1.000 97.46100 292 SER E CA 1
ATOM 8057 C C . SER C 1 312 ? 163.10245 268.87037 314.57345 1.000 96.67769 292 SER E C 1
ATOM 8058 O O . SER C 1 312 ? 163.12652 268.74641 313.34644 1.000 97.81841 292 SER E O 1
ATOM 8061 N N . VAL C 1 313 ? 164.20040 268.89318 315.32553 1.000 93.88345 293 VAL E N 1
ATOM 8062 C CA . VAL C 1 313 ? 165.54041 268.70400 314.78462 1.000 93.09505 293 VAL E CA 1
ATOM 8063 C C . VAL C 1 313 ? 166.11818 267.44489 315.41362 1.000 96.76775 293 VAL E C 1
ATOM 8064 O O . VAL C 1 313 ? 166.16207 267.32284 316.64662 1.000 97.18067 293 VAL E O 1
ATOM 8068 N N . VAL C 1 314 ? 166.55410 266.50885 314.56762 1.000 94.58343 294 VAL E N 1
ATOM 8069 C CA . VAL C 1 314 ? 167.06388 265.21376 315.00061 1.000 99.75748 294 VAL E CA 1
ATOM 8070 C C . VAL C 1 314 ? 168.43589 264.98558 314.38170 1.000 99.86350 294 VAL E C 1
ATOM 8071 O O . VAL C 1 314 ? 168.64501 265.24658 313.19173 1.000 98.84474 294 VAL E O 1
ATOM 8075 N N . CYS C 1 315 ? 169.37376 264.50441 315.19676 1.000 96.38815 295 CYS E N 1
ATOM 8076 C CA . CYS C 1 315 ? 170.72174 264.18022 314.75784 1.000 96.17372 295 CYS E CA 1
ATOM 8077 C C . CYS C 1 315 ? 171.11849 262.81514 315.30083 1.000 102.24893 295 CYS E C 1
ATOM 8078 O O . CYS C 1 315 ? 170.80336 262.47715 316.44579 1.000 105.30766 295 CYS E O 1
ATOM 8081 N N . SER C 1 316 ? 171.80644 262.03307 314.47285 1.000 101.98665 296 SER E N 1
ATOM 8082 C CA . SER C 1 316 ? 172.30021 260.71998 314.85984 1.000 106.36821 296 SER E CA 1
ATOM 8083 C C . SER C 1 316 ? 173.75822 260.59278 314.44195 1.000 103.78604 296 SER E C 1
ATOM 8084 O O . SER C 1 316 ? 174.21739 261.25374 313.50800 1.000 100.64870 296 SER E O 1
ATOM 8087 N N . ASN C 1 317 ? 174.48804 259.72765 315.14597 1.000 106.77069 297 ASN E N 1
ATOM 8088 C CA . ASN C 1 317 ? 175.91604 259.58144 314.88707 1.000 103.86647 297 ASN E CA 1
ATOM 8089 C C . ASN C 1 317 ? 176.31585 258.13739 314.60805 1.000 107.18651 297 ASN E C 1
ATOM 8090 O O . ASN C 1 317 ? 175.45973 257.26252 314.43696 1.000 111.52436 297 ASN E O 1
ATOM 8095 N N . ASN C 1 318 ? 177.62681 257.89320 314.55814 1.000 107.65669 298 ASN E N 1
ATOM 8096 C CA . ASN C 1 318 ? 178.14064 256.57313 314.20813 1.000 109.28044 298 ASN E CA 1
ATOM 8097 C C . ASN C 1 318 ? 177.77241 255.52915 315.25607 1.000 111.89272 298 ASN E C 1
ATOM 8098 O O . ASN C 1 318 ? 177.40326 254.40022 314.91200 1.000 114.32689 298 ASN E O 1
ATOM 8103 N N . GLU C 1 319 ? 177.86137 255.88509 316.53709 1.000 104.99185 299 GLU E N 1
ATOM 8104 C CA . GLU C 1 319 ? 177.63515 254.95209 317.63204 1.000 107.41893 299 GLU E CA 1
ATOM 8105 C C . GLU C 1 319 ? 176.16310 254.82130 318.00593 1.000 109.93435 299 GLU E C 1
ATOM 8106 O O . GLU C 1 319 ? 175.85496 254.39831 319.12589 1.000 110.16062 299 GLU E O 1
ATOM 8112 N N . GLN C 1 320 ? 175.25422 255.17547 317.09287 1.000 107.61131 300 GLN E N 1
ATOM 8113 C CA . GLN C 1 320 ? 173.81019 255.07367 317.31677 1.000 110.55688 300 GLN E CA 1
ATOM 8114 C C . GLN C 1 320 ? 173.37822 255.86470 318.55276 1.000 109.50160 300 GLN E C 1
ATOM 8115 O O . GLN C 1 320 ? 172.70608 255.35177 319.44869 1.000 110.88533 300 GLN E O 1
ATOM 8121 N N . GLU C 1 321 ? 173.77741 257.13264 318.59283 1.000 104.33619 301 GLU E N 1
ATOM 8122 C CA . GLU C 1 321 ? 173.35147 258.06767 319.62483 1.000 103.54009 301 GLU E CA 1
ATOM 8123 C C . GLU C 1 321 ? 172.51568 259.16181 318.97781 1.000 104.02399 301 GLU E C 1
ATOM 8124 O O . GLU C 1 321 ? 172.92084 259.73979 317.96386 1.000 101.73379 301 GLU E O 1
ATOM 8130 N N . GLU C 1 322 ? 171.35368 259.44197 319.56073 1.000 104.15238 302 GLU E N 1
ATOM 8131 C CA . GLU C 1 322 ? 170.39686 260.37613 318.98569 1.000 103.91020 302 GLU E CA 1
ATOM 8132 C C . GLU C 1 322 ? 170.22398 261.59113 319.88572 1.000 97.16289 302 GLU E C 1
ATOM 8133 O O . GLU C 1 322 ? 170.09987 261.46310 321.10771 1.000 96.10750 302 GLU E O 1
ATOM 8139 N N . ALA C 1 323 ? 170.22320 262.76815 319.26676 1.000 102.25898 303 ALA E N 1
ATOM 8140 C CA . ALA C 1 323 ? 169.87334 264.02118 319.92078 1.000 96.39045 303 ALA E CA 1
ATOM 8141 C C . ALA C 1 323 ? 168.66248 264.60538 319.21071 1.000 94.80477 303 ALA E C 1
ATOM 8142 O O . ALA C 1 323 ? 168.63158 264.66343 317.97571 1.000 94.84636 303 ALA E O 1
ATOM 8144 N N . ARG C 1 324 ? 167.66449 265.02851 319.97965 1.000 97.32245 304 ARG E N 1
ATOM 8145 C CA . ARG C 1 324 ? 166.41660 265.50271 319.39957 1.000 95.22725 304 ARG E CA 1
ATOM 8146 C C . ARG C 1 324 ? 165.90172 266.68776 320.19758 1.000 90.67543 304 ARG E C 1
ATOM 8147 O O . ARG C 1 324 ? 165.83462 266.62673 321.42857 1.000 90.78158 304 ARG E O 1
ATOM 8155 N N . GLU C 1 325 ? 165.54393 267.76084 319.49759 1.000 95.15734 305 GLU E N 1
ATOM 8156 C CA . GLU C 1 325 ? 164.93906 268.92391 320.13358 1.000 92.34449 305 GLU E CA 1
ATOM 8157 C C . GLU C 1 325 ? 163.72218 269.35312 319.32451 1.000 92.67457 305 GLU E C 1
ATOM 8158 O O . GLU C 1 325 ? 163.61623 269.07317 318.12949 1.000 93.85529 305 GLU E O 1
ATOM 8164 N N . GLU C 1 326 ? 162.78723 270.02223 319.99646 1.000 96.05666 306 GLU E N 1
ATOM 8165 C CA . GLU C 1 326 ? 161.54234 270.45144 319.38139 1.000 96.09404 306 GLU E CA 1
ATOM 8166 C C . GLU C 1 326 ? 161.29754 271.92047 319.69342 1.000 92.54291 306 GLU E C 1
ATOM 8167 O O . GLU C 1 326 ? 161.64353 272.39938 320.77746 1.000 91.41293 306 GLU E O 1
ATOM 8173 N N . ILE C 1 327 ? 160.71271 272.63559 318.73340 1.000 95.76493 307 ILE E N 1
ATOM 8174 C CA . ILE C 1 327 ? 160.42792 274.05963 318.86142 1.000 93.71957 307 ILE E CA 1
ATOM 8175 C C . ILE C 1 327 ? 158.96898 274.29786 318.49933 1.000 95.55564 307 ILE E C 1
ATOM 8176 O O . ILE C 1 327 ? 158.51199 273.86996 317.43128 1.000 97.38703 307 ILE E O 1
ATOM 8181 N N . GLU C 1 328 ? 158.24202 274.97393 319.38630 1.000 96.92916 308 GLU E N 1
ATOM 8182 C CA . GLU C 1 328 ? 156.89811 275.42715 319.05621 1.000 99.77898 308 GLU E CA 1
ATOM 8183 C C . GLU C 1 328 ? 156.97835 276.59917 318.08726 1.000 98.50992 308 GLU E C 1
ATOM 8184 O O . GLU C 1 328 ? 157.67148 277.58705 318.34634 1.000 97.16270 308 GLU E O 1
ATOM 8190 N N . ILE C 1 329 ? 156.26642 276.48831 316.96620 1.000 92.16220 309 ILE E N 1
ATOM 8191 C CA . ILE C 1 329 ? 156.27365 277.51734 315.93624 1.000 92.36287 309 ILE E CA 1
ATOM 8192 C C . ILE C 1 329 ? 154.84472 277.80557 315.50814 1.000 95.52121 309 ILE E C 1
ATOM 8193 O O . ILE C 1 329 ? 153.94459 276.97570 315.65205 1.000 98.21385 309 ILE E O 1
ATOM 8198 N N . ALA C 1 330 ? 154.64194 279.01162 314.98117 1.000 89.78337 310 ALA E N 1
ATOM 8199 C CA . ALA C 1 330 ? 153.34404 279.41683 314.44709 1.000 92.22564 310 ALA E CA 1
ATOM 8200 C C . ALA C 1 330 ? 153.27308 278.95189 312.99507 1.000 94.03042 310 ALA E C 1
ATOM 8201 O O . ALA C 1 330 ? 153.57225 279.68488 312.04811 1.000 94.84915 310 ALA E O 1
ATOM 8203 N N . TYR C 1 331 ? 152.87190 277.69396 312.82600 1.000 90.40180 311 TYR E N 1
ATOM 8204 C CA . TYR C 1 331 ? 152.80690 277.06401 311.51697 1.000 93.29518 311 TYR E CA 1
ATOM 8205 C C . TYR C 1 331 ? 151.45481 276.38622 311.34985 1.000 96.98875 311 TYR E C 1
ATOM 8206 O O . TYR C 1 331 ? 150.85467 275.91128 312.31879 1.000 97.65758 311 TYR E O 1
ATOM 8215 N N . GLN C 1 332 ? 150.98090 276.34633 310.10381 1.000 95.75594 312 GLN E N 1
ATOM 8216 C CA . GLN C 1 332 ? 149.63885 275.87354 309.79970 1.000 98.20912 312 GLN E CA 1
ATOM 8217 C C . GLN C 1 332 ? 149.57379 274.89559 308.63566 1.000 99.69937 312 GLN E C 1
ATOM 8218 O O . GLN C 1 332 ? 148.54270 274.23075 308.47457 1.000 102.45434 312 GLN E O 1
ATOM 8224 N N . GLY C 1 333 ? 150.62583 274.78046 307.82974 1.000 100.90991 313 GLY E N 1
ATOM 8225 C CA . GLY C 1 333 ? 150.57881 274.04951 306.58071 1.000 103.88595 313 GLY E CA 1
ATOM 8226 C C . GLY C 1 333 ? 150.93258 272.58345 306.70769 1.000 104.34773 313 GLY E C 1
ATOM 8227 O O . GLY C 1 333 ? 150.88041 271.98642 307.78766 1.000 103.49506 313 GLY E O 1
ATOM 8228 N N . GLY C 1 334 ? 151.30557 271.99643 305.57169 1.000 106.24260 314 GLY E N 1
ATOM 8229 C CA . GLY C 1 334 ? 151.57537 270.57639 305.52467 1.000 108.20375 314 GLY E CA 1
ATOM 8230 C C . GLY C 1 334 ? 152.90726 270.20417 306.14875 1.000 105.97040 314 GLY E C 1
ATOM 8231 O O . GLY C 1 334 ? 153.77437 271.04004 306.40284 1.000 102.57793 314 GLY E O 1
ATOM 8232 N N . GLU C 1 335 ? 153.05905 268.90614 306.39772 1.000 109.53309 315 GLU E N 1
ATOM 8233 C CA . GLU C 1 335 ? 154.25793 268.36594 307.01579 1.000 108.12684 315 GLU E CA 1
ATOM 8234 C C . GLU C 1 335 ? 155.36097 268.17481 305.97686 1.000 109.02611 315 GLU E C 1
ATOM 8235 O O . GLU C 1 335 ? 155.10704 268.05389 304.77484 1.000 112.41291 315 GLU E O 1
ATOM 8241 N N . LEU C 1 336 ? 156.60294 268.14761 306.45695 1.000 108.52525 316 LEU E N 1
ATOM 8242 C CA . LEU C 1 336 ? 157.74998 267.99247 305.57303 1.000 108.27513 316 LEU E CA 1
ATOM 8243 C C . LEU C 1 336 ? 158.93184 267.45126 306.36410 1.000 106.91322 316 LEU E C 1
ATOM 8244 O O . LEU C 1 336 ? 159.18782 267.89119 307.48413 1.000 103.57817 316 LEU E O 1
ATOM 8249 N N . GLU C 1 337 ? 159.64974 266.50118 305.77512 1.000 109.95918 317 GLU E N 1
ATOM 8250 C CA . GLU C 1 337 ? 160.89562 265.99197 306.33619 1.000 109.33443 317 GLU E CA 1
ATOM 8251 C C . GLU C 1 337 ? 162.02875 266.37083 305.39528 1.000 107.37066 317 GLU E C 1
ATOM 8252 O O . GLU C 1 337 ? 161.98878 266.03288 304.20727 1.000 110.85790 317 GLU E O 1
ATOM 8258 N N . VAL C 1 338 ? 163.03181 267.07167 305.91738 1.000 110.44241 318 VAL E N 1
ATOM 8259 C CA . VAL C 1 338 ? 164.10295 267.57453 305.05848 1.000 108.78025 318 VAL E CA 1
ATOM 8260 C C . VAL C 1 338 ? 165.41690 267.57731 305.82957 1.000 105.51603 318 VAL E C 1
ATOM 8261 O O . VAL C 1 338 ? 165.46787 267.96627 306.99759 1.000 102.32673 318 VAL E O 1
ATOM 8265 N N . GLY C 1 339 ? 166.48588 267.13917 305.16963 1.000 111.69026 319 GLY E N 1
ATOM 8266 C CA . GLY C 1 339 ? 167.79682 267.06096 305.78373 1.000 108.87152 319 GLY E CA 1
ATOM 8267 C C . GLY C 1 339 ? 168.70502 268.19884 305.35383 1.000 104.07337 319 GLY E C 1
ATOM 8268 O O . GLY C 1 339 ? 168.59818 268.71189 304.24384 1.000 104.87406 319 GLY E O 1
ATOM 8269 N N . PHE C 1 340 ? 169.60802 268.58867 306.25191 1.000 108.11518 320 PHE E N 1
ATOM 8270 C CA . PHE C 1 340 ? 170.52820 269.68254 305.97001 1.000 104.41524 320 PHE E CA 1
ATOM 8271 C C . PHE C 1 340 ? 171.87911 269.42032 306.61910 1.000 102.74634 320 PHE E C 1
ATOM 8272 O O . PHE C 1 340 ? 171.99793 268.65827 307.58209 1.000 104.10722 320 PHE E O 1
ATOM 8280 N N . ASN C 1 341 ? 172.90225 270.07119 306.06920 1.000 105.45918 321 ASN E N 1
ATOM 8281 C CA . ASN C 1 341 ? 174.19222 270.16997 306.73530 1.000 102.98426 321 ASN E CA 1
ATOM 8282 C C . ASN C 1 341 ? 174.08030 271.24395 307.81032 1.000 99.38391 321 ASN E C 1
ATOM 8283 O O . ASN C 1 341 ? 173.85850 272.41999 307.49935 1.000 97.73932 321 ASN E O 1
ATOM 8288 N N . ILE C 1 342 ? 174.22815 270.83989 309.07532 1.000 102.26684 322 ILE E N 1
ATOM 8289 C CA . ILE C 1 342 ? 173.88020 271.72090 310.18732 1.000 98.99629 322 ILE E CA 1
ATOM 8290 C C . ILE C 1 342 ? 174.77438 272.95377 310.22643 1.000 94.56940 322 ILE E C 1
ATOM 8291 O O . ILE C 1 342 ? 174.37750 273.99981 310.75544 1.000 93.03382 322 ILE E O 1
ATOM 8296 N N . GLY C 1 343 ? 175.98441 272.86160 309.66851 1.000 97.23075 323 GLY E N 1
ATOM 8297 C CA . GLY C 1 343 ? 176.83759 274.03848 309.59062 1.000 94.07686 323 GLY E CA 1
ATOM 8298 C C . GLY C 1 343 ? 176.24382 275.12960 308.72161 1.000 93.81979 323 GLY E C 1
ATOM 8299 O O . GLY C 1 343 ? 176.31197 276.31558 309.06065 1.000 91.50644 323 GLY E O 1
ATOM 8300 N N . TYR C 1 344 ? 175.64684 274.74272 307.58955 1.000 95.09066 324 TYR E N 1
ATOM 8301 C CA . TYR C 1 344 ? 174.97105 275.71285 306.73554 1.000 96.14398 324 TYR E CA 1
ATOM 8302 C C . TYR C 1 344 ? 173.84210 276.40600 307.48548 1.000 95.84409 324 TYR E C 1
ATOM 8303 O O . TYR C 1 344 ? 173.66929 277.62603 307.38051 1.000 95.49725 324 TYR E O 1
ATOM 8312 N N . LEU C 1 345 ? 173.05893 275.63709 308.24539 1.000 94.80031 325 LEU E N 1
ATOM 8313 C CA . LEU C 1 345 ? 171.95796 276.21523 309.00633 1.000 93.81810 325 LEU E CA 1
ATOM 8314 C C . LEU C 1 345 ? 172.46802 277.16912 310.07940 1.000 90.92778 325 LEU E C 1
ATOM 8315 O O . LEU C 1 345 ? 171.88917 278.24120 310.29340 1.000 91.17699 325 LEU E O 1
ATOM 8320 N N . MET C 1 346 ? 173.55092 276.79893 310.76447 1.000 94.05120 326 MET E N 1
ATOM 8321 C CA . MET C 1 346 ? 174.04496 277.62082 311.86453 1.000 91.79085 326 MET E CA 1
ATOM 8322 C C . MET C 1 346 ? 174.76618 278.87473 311.38363 1.000 90.66442 326 MET E C 1
ATOM 8323 O O . MET C 1 346 ? 174.81928 279.86670 312.11966 1.000 89.95517 326 MET E O 1
ATOM 8328 N N . ASP C 1 347 ? 175.32627 278.85569 310.17167 1.000 92.61589 327 ASP E N 1
ATOM 8329 C CA . ASP C 1 347 ? 176.08047 280.01259 309.69176 1.000 92.54590 327 ASP E CA 1
ATOM 8330 C C . ASP C 1 347 ? 175.20267 281.25772 309.60474 1.000 93.58257 327 ASP E C 1
ATOM 8331 O O . ASP C 1 347 ? 175.57479 282.33265 310.09480 1.000 93.21177 327 ASP E O 1
ATOM 8336 N N . VAL C 1 348 ? 174.02569 281.13092 308.98665 1.000 92.66269 328 VAL E N 1
ATOM 8337 C CA . VAL C 1 348 ? 173.15888 282.29106 308.80562 1.000 94.39570 328 VAL E CA 1
ATOM 8338 C C . VAL C 1 348 ? 172.63386 282.78409 310.14760 1.000 93.89357 328 VAL E C 1
ATOM 8339 O O . VAL C 1 348 ? 172.50702 283.99310 310.37263 1.000 95.98440 328 VAL E O 1
ATOM 8343 N N . LEU C 1 349 ? 172.33165 281.86310 311.06555 1.000 92.40844 329 LEU E N 1
ATOM 8344 C CA . LEU C 1 349 ? 171.85762 282.27013 312.38053 1.000 91.67451 329 LEU E CA 1
ATOM 8345 C C . LEU C 1 349 ? 172.95366 282.96694 313.17563 1.000 90.94775 329 LEU E C 1
ATOM 8346 O O . LEU C 1 349 ? 172.65974 283.84496 313.99464 1.000 91.85271 329 LEU E O 1
ATOM 8351 N N . ARG C 1 350 ? 174.21462 282.59076 312.95571 1.000 92.75895 330 ARG E N 1
ATOM 8352 C CA . ARG C 1 350 ? 175.31267 283.25757 313.64481 1.000 91.45222 330 ARG E CA 1
ATOM 8353 C C . ARG C 1 350 ? 175.59392 284.64055 313.06788 1.000 93.49767 330 ARG E C 1
ATOM 8354 O O . ARG C 1 350 ? 175.82501 285.59149 313.82093 1.000 94.75710 330 ARG E O 1
ATOM 8362 N N . ASN C 1 351 ? 175.57604 284.77560 311.74188 1.000 92.40177 331 ASN E N 1
ATOM 8363 C CA . ASN C 1 351 ? 176.04627 285.99755 311.10196 1.000 94.94422 331 ASN E CA 1
ATOM 8364 C C . ASN C 1 351 ? 174.96144 287.04772 310.88691 1.000 99.16657 331 ASN E C 1
ATOM 8365 O O . ASN C 1 351 ? 175.27764 288.15368 310.43497 1.000 102.82840 331 ASN E O 1
ATOM 8370 N N . ILE C 1 352 ? 173.70337 286.74689 311.19681 1.000 100.70782 332 ILE E N 1
ATOM 8371 C CA . ILE C 1 352 ? 172.61653 287.71506 311.09276 1.000 104.45647 332 ILE E CA 1
ATOM 8372 C C . ILE C 1 352 ? 172.23449 288.13707 312.50275 1.000 104.62736 332 ILE E C 1
ATOM 8373 O O . ILE C 1 352 ? 171.84830 287.29910 313.32569 1.000 103.19715 332 ILE E O 1
ATOM 8378 N N . HIS C 1 353 ? 172.35566 289.43004 312.78880 1.000 108.12537 333 HIS E N 1
ATOM 8379 C CA . HIS C 1 353 ? 172.04564 289.95405 314.11780 1.000 108.16656 333 HIS E CA 1
ATOM 8380 C C . HIS C 1 353 ? 170.64073 290.55826 314.12372 1.000 110.95967 333 HIS E C 1
ATOM 8381 O O . HIS C 1 353 ? 170.44191 291.77428 314.15274 1.000 115.87086 333 HIS E O 1
ATOM 8388 N N . SER C 1 354 ? 169.65660 289.66240 314.09361 1.000 105.14824 334 SER E N 1
ATOM 8389 C CA . SER C 1 354 ? 168.24865 290.02461 314.16452 1.000 107.86195 334 SER E CA 1
ATOM 8390 C C . SER C 1 354 ? 167.53944 289.09269 315.13844 1.000 105.73675 334 SER E C 1
ATOM 8391 O O . SER C 1 354 ? 168.02125 288.00160 315.44944 1.000 102.26540 334 SER E O 1
ATOM 8394 N N . ASP C 1 355 ? 166.38147 289.54384 315.62737 1.000 107.00035 335 ASP E N 1
ATOM 8395 C CA . ASP C 1 355 ? 165.67528 288.79191 316.66030 1.000 104.87532 335 ASP E CA 1
ATOM 8396 C C . ASP C 1 355 ? 164.86415 287.63805 316.07820 1.000 103.83410 335 ASP E C 1
ATOM 8397 O O . ASP C 1 355 ? 164.75695 286.57605 316.70316 1.000 101.62629 335 ASP E O 1
ATOM 8402 N N . ASP C 1 356 ? 164.29026 287.82018 314.88916 1.000 100.08354 336 ASP E N 1
ATOM 8403 C CA . ASP C 1 356 ? 163.43016 286.81633 314.28107 1.000 100.88145 336 ASP E CA 1
ATOM 8404 C C . ASP C 1 356 ? 163.91321 286.50030 312.87309 1.000 101.89126 336 ASP E C 1
ATOM 8405 O O . ASP C 1 356 ? 164.53539 287.33623 312.21116 1.000 103.76488 336 ASP E O 1
ATOM 8410 N N . MET C 1 357 ? 163.62306 285.28136 312.42103 1.000 95.11497 337 MET E N 1
ATOM 8411 C CA . MET C 1 357 ? 163.95810 284.86636 311.06804 1.000 95.70359 337 MET E CA 1
ATOM 8412 C C . MET C 1 357 ? 162.78503 284.11855 310.45493 1.000 97.76534 337 MET E C 1
ATOM 8413 O O . MET C 1 357 ? 162.05188 283.39864 311.14185 1.000 97.48944 337 MET E O 1
ATOM 8418 N N . GLN C 1 358 ? 162.63215 284.28862 309.14492 1.000 91.78118 338 GLN E N 1
ATOM 8419 C CA . GLN C 1 358 ? 161.54213 283.71981 308.36783 1.000 94.39563 338 GLN E CA 1
ATOM 8420 C C . GLN C 1 358 ? 162.08901 282.57175 307.53083 1.000 93.41583 338 GLN E C 1
ATOM 8421 O O . GLN C 1 358 ? 163.00410 282.77164 306.72090 1.000 94.00619 338 GLN E O 1
ATOM 8427 N N . LEU C 1 359 ? 161.52882 281.38183 307.72575 1.000 90.57978 339 LEU E N 1
ATOM 8428 C CA . LEU C 1 359 ? 161.91969 280.17880 307.00774 1.000 89.92933 339 LEU E CA 1
ATOM 8429 C C . LEU C 1 359 ? 160.82671 279.81299 306.01464 1.000 92.48470 339 LEU E C 1
ATOM 8430 O O . LEU C 1 359 ? 159.64667 279.74016 306.38056 1.000 93.81625 339 LEU E O 1
ATOM 8435 N N . ALA C 1 360 ? 161.22477 279.58598 304.76467 1.000 93.99655 340 ALA E N 1
ATOM 8436 C CA . ALA C 1 360 ? 160.32079 279.18615 303.69459 1.000 97.71935 340 ALA E CA 1
ATOM 8437 C C . ALA C 1 360 ? 160.81963 277.87809 303.09758 1.000 97.97588 340 ALA E C 1
ATOM 8438 O O . ALA C 1 360 ? 161.96665 277.79393 302.64466 1.000 96.61469 340 ALA E O 1
ATOM 8440 N N . PHE C 1 361 ? 159.95448 276.86622 303.09848 1.000 100.67103 341 PHE E N 1
ATOM 8441 C CA . PHE C 1 361 ? 160.25832 275.54119 302.58246 1.000 100.90968 341 PHE E CA 1
ATOM 8442 C C . PHE C 1 361 ? 159.30835 275.19937 301.44438 1.000 103.57091 341 PHE E C 1
ATOM 8443 O O . PHE C 1 361 ? 158.12541 275.56355 301.47531 1.000 105.00180 341 PHE E O 1
ATOM 8451 N N . GLY C 1 362 ? 159.83732 274.49833 300.44440 1.000 110.95040 342 GLY E N 1
ATOM 8452 C CA . GLY C 1 362 ? 159.02531 273.89848 299.40432 1.000 116.15894 342 GLY E CA 1
ATOM 8453 C C . GLY C 1 362 ? 158.80207 272.42651 299.68625 1.000 118.64398 342 GLY E C 1
ATOM 8454 O O . GLY C 1 362 ? 158.30694 272.06954 300.76020 1.000 118.35396 342 GLY E O 1
ATOM 8455 N N . ASP C 1 363 ? 159.16101 271.56148 298.74225 1.000 123.60707 343 ASP E N 1
ATOM 8456 C CA . ASP C 1 363 ? 159.08778 270.12549 298.96420 1.000 125.78676 343 ASP E CA 1
ATOM 8457 C C . ASP C 1 363 ? 160.43766 269.62127 299.47728 1.000 123.81376 343 ASP E C 1
ATOM 8458 O O . ASP C 1 363 ? 161.31475 270.40313 299.85337 1.000 120.27648 343 ASP E O 1
ATOM 8463 N N . ALA C 1 364 ? 160.61146 268.29724 299.50325 1.000 125.84507 344 ALA E N 1
ATOM 8464 C CA . ALA C 1 364 ? 161.81533 267.71104 300.08931 1.000 124.82183 344 ALA E CA 1
ATOM 8465 C C . ALA C 1 364 ? 163.06645 268.11488 299.31942 1.000 123.52590 344 ALA E C 1
ATOM 8466 O O . ALA C 1 364 ? 164.03748 268.60772 299.90551 1.000 120.10140 344 ALA E O 1
ATOM 8468 N N . ASN C 1 365 ? 163.06551 267.91392 298.00541 1.000 126.50752 345 ASN E N 1
ATOM 8469 C CA . ASN C 1 365 ? 164.22362 268.24978 297.17651 1.000 125.13090 345 ASN E CA 1
ATOM 8470 C C . ASN C 1 365 ? 164.11188 269.65482 296.59055 1.000 122.84678 345 ASN E C 1
ATOM 8471 O O . ASN C 1 365 ? 164.23400 269.86184 295.38456 1.000 124.32633 345 ASN E O 1
ATOM 8476 N N . ARG C 1 366 ? 163.87596 270.63582 297.45756 1.000 123.26792 346 ARG E N 1
ATOM 8477 C CA . ARG C 1 366 ? 163.85620 272.03684 297.06761 1.000 122.21413 346 ARG E CA 1
ATOM 8478 C C . ARG C 1 366 ? 164.65325 272.85669 298.06969 1.000 117.04878 346 ARG E C 1
ATOM 8479 O O . ARG C 1 366 ? 164.78911 272.48463 299.23869 1.000 114.77564 346 ARG E O 1
ATOM 8487 N N . SER C 1 367 ? 165.17945 273.97962 297.59377 1.000 116.76778 347 SER E N 1
ATOM 8488 C CA . SER C 1 367 ? 165.98052 274.85147 298.43585 1.000 111.98613 347 SER E CA 1
ATOM 8489 C C . SER C 1 367 ? 165.11755 275.52857 299.49481 1.000 109.75616 347 SER E C 1
ATOM 8490 O O . SER C 1 367 ? 163.93460 275.80575 299.28474 1.000 113.22284 347 SER E O 1
ATOM 8493 N N . THR C 1 368 ? 165.72850 275.78944 300.64487 1.000 108.14523 348 THR E N 1
ATOM 8494 C CA . THR C 1 368 ? 165.08352 276.47850 301.75184 1.000 106.81882 348 THR E CA 1
ATOM 8495 C C . THR C 1 368 ? 165.56374 277.92242 301.80093 1.000 105.19804 348 THR E C 1
ATOM 8496 O O . THR C 1 368 ? 166.75979 278.19525 301.64002 1.000 104.33932 348 THR E O 1
ATOM 8500 N N . LEU C 1 369 ? 164.62086 278.83956 302.01589 1.000 101.81125 349 LEU E N 1
ATOM 8501 C CA . LEU C 1 369 ? 164.88607 280.27152 302.02195 1.000 101.01533 349 LEU E CA 1
ATOM 8502 C C . LEU C 1 369 ? 164.83505 280.81048 303.44497 1.000 98.26643 349 LEU E C 1
ATOM 8503 O O . LEU C 1 369 ? 163.87996 280.55060 304.18289 1.000 98.87468 349 LEU E O 1
ATOM 8508 N N . PHE C 1 370 ? 165.87013 281.55531 303.81907 1.000 99.05703 350 PHE E N 1
ATOM 8509 C CA . PHE C 1 370 ? 165.94715 282.26826 305.08410 1.000 96.97055 350 PHE E CA 1
ATOM 8510 C C . PHE C 1 370 ? 165.92239 283.76127 304.79515 1.000 99.83219 350 PHE E C 1
ATOM 8511 O O . PHE C 1 370 ? 166.67853 284.24419 303.94122 1.000 102.11764 350 PHE E O 1
ATOM 8519 N N . THR C 1 371 ? 165.05345 284.48638 305.49811 1.000 98.29591 351 THR E N 1
ATOM 8520 C CA . THR C 1 371 ? 164.94768 285.92940 305.33215 1.000 101.39912 351 THR E CA 1
ATOM 8521 C C . THR C 1 371 ? 164.74468 286.58738 306.69015 1.000 100.63855 351 THR E C 1
ATOM 8522 O O . THR C 1 371 ? 164.51650 285.92439 307.70412 1.000 97.70972 351 THR E O 1
ATOM 8526 N N . VAL C 1 372 ? 164.84087 287.90837 306.69521 1.000 101.64184 352 VAL E N 1
ATOM 8527 C CA . VAL C 1 372 ? 164.49091 288.73238 307.84821 1.000 102.00833 352 VAL E CA 1
ATOM 8528 C C . VAL C 1 372 ? 163.09201 289.28960 307.60812 1.000 106.99971 352 VAL E C 1
ATOM 8529 O O . VAL C 1 372 ? 162.81817 289.77068 306.49812 1.000 111.89888 352 VAL E O 1
ATOM 8533 N N . PRO C 1 373 ? 162.18493 289.22070 308.58406 1.000 103.60500 353 PRO E N 1
ATOM 8534 C CA . PRO C 1 373 ? 160.79801 289.63992 308.33797 1.000 107.07790 353 PRO E CA 1
ATOM 8535 C C . PRO C 1 373 ? 160.70826 291.07895 307.85001 1.000 111.37195 353 PRO E C 1
ATOM 8536 O O . PRO C 1 373 ? 161.27736 291.99385 308.44808 1.000 110.98525 353 PRO E O 1
ATOM 8540 N N . ASN C 1 374 ? 159.98037 291.26210 306.74396 1.000 112.01895 354 ASN E N 1
ATOM 8541 C CA . ASN C 1 374 ? 159.75861 292.56915 306.12799 1.000 116.55833 354 ASN E CA 1
ATOM 8542 C C . ASN C 1 374 ? 161.06774 293.25197 305.73811 1.000 117.68891 354 ASN E C 1
ATOM 8543 O O . ASN C 1 374 ? 161.17092 294.48095 305.75716 1.000 120.64987 354 ASN E O 1
ATOM 8548 N N . ASN C 1 375 ? 162.07765 292.46283 305.38016 1.000 118.04154 355 ASN E N 1
ATOM 8549 C CA . ASN C 1 375 ? 163.35376 292.98565 304.89427 1.000 118.02779 355 ASN E CA 1
ATOM 8550 C C . ASN C 1 375 ? 163.62377 292.39166 303.51927 1.000 118.74975 355 ASN E C 1
ATOM 8551 O O . ASN C 1 375 ? 164.14161 291.26358 303.41727 1.000 115.89093 355 ASN E O 1
ATOM 8556 N N . PRO C 1 376 ? 163.29296 293.09674 302.43727 1.000 118.95021 356 PRO E N 1
ATOM 8557 C CA . PRO C 1 376 ? 163.47597 292.54476 301.09126 1.000 119.60239 356 PRO E CA 1
ATOM 8558 C C . PRO C 1 376 ? 164.90502 292.59356 300.57137 1.000 117.51036 356 PRO E C 1
ATOM 8559 O O . PRO C 1 376 ? 165.12805 292.24657 299.40937 1.000 118.02603 356 PRO E O 1
ATOM 8563 N N . ASN C 1 377 ? 165.87002 293.01139 301.38745 1.000 120.91545 357 ASN E N 1
ATOM 8564 C CA . ASN C 1 377 ? 167.24208 293.19920 300.93956 1.000 119.18247 357 ASN E CA 1
ATOM 8565 C C . ASN C 1 377 ? 168.14588 292.00806 301.23058 1.000 114.37287 357 ASN E C 1
ATOM 8566 O O . ASN C 1 377 ? 169.32692 292.05089 300.87667 1.000 113.25082 357 ASN E O 1
ATOM 8571 N N . PHE C 1 378 ? 167.63268 290.95111 301.85651 1.000 116.92466 358 PHE E N 1
ATOM 8572 C CA . PHE C 1 378 ? 168.45348 289.81098 302.23653 1.000 111.44897 358 PHE E CA 1
ATOM 8573 C C . PHE C 1 378 ? 167.76031 288.50609 301.87344 1.000 109.54395 358 PHE E C 1
ATOM 8574 O O . PHE C 1 378 ? 166.54328 288.37327 302.02834 1.000 111.90424 358 PHE E O 1
ATOM 8582 N N . LYS C 1 379 ? 168.54920 287.54599 301.39546 1.000 108.66308 359 LYS E N 1
ATOM 8583 C CA . LYS C 1 379 ? 168.05703 286.20908 301.09138 1.000 107.31290 359 LYS E CA 1
ATOM 8584 C C . LYS C 1 379 ? 169.16386 285.19990 301.36243 1.000 103.16111 359 LYS E C 1
ATOM 8585 O O . LYS C 1 379 ? 170.33792 285.46773 301.08952 1.000 102.44884 359 LYS E O 1
ATOM 8591 N N . TYR C 1 380 ? 168.78464 284.04094 301.89836 1.000 103.07606 360 TYR E N 1
ATOM 8592 C CA . TYR C 1 380 ? 169.71746 282.94079 302.10539 1.000 99.42540 360 TYR E CA 1
ATOM 8593 C C . TYR C 1 380 ? 169.07731 281.66491 301.57831 1.000 100.62389 360 TYR E C 1
ATOM 8594 O O . TYR C 1 380 ? 167.90925 281.39707 301.86221 1.000 102.46152 360 TYR E O 1
ATOM 8603 N N . ILE C 1 381 ? 169.83025 280.88782 300.80633 1.000 103.19054 361 ILE E N 1
ATOM 8604 C CA . ILE C 1 381 ? 169.30213 279.71792 300.11426 1.000 104.28230 361 ILE E CA 1
ATOM 8605 C C . ILE C 1 381 ? 170.16092 278.51478 300.46828 1.000 102.74548 361 ILE E C 1
ATOM 8606 O O . ILE C 1 381 ? 171.38994 278.57560 300.35037 1.000 101.94703 361 ILE E O 1
ATOM 8611 N N . VAL C 1 382 ? 169.52173 277.42886 300.90120 1.000 104.47864 362 VAL E N 1
ATOM 8612 C CA . VAL C 1 382 ? 170.22452 276.19275 301.24321 1.000 103.40750 362 VAL E CA 1
ATOM 8613 C C . VAL C 1 382 ? 169.59340 275.03287 300.48712 1.000 108.15420 362 VAL E C 1
ATOM 8614 O O . VAL C 1 382 ? 168.40334 274.75104 300.65903 1.000 111.08653 362 VAL E O 1
ATOM 8618 N N . MET C 1 383 ? 170.39136 274.34577 299.67516 1.000 109.31961 363 MET E N 1
ATOM 8619 C CA . MET C 1 383 ? 169.93221 273.09786 299.08308 1.000 113.75404 363 MET E CA 1
ATOM 8620 C C . MET C 1 383 ? 169.91197 271.99783 300.14304 1.000 114.04871 363 MET E C 1
ATOM 8621 O O . MET C 1 383 ? 170.76890 271.97267 301.03111 1.000 111.07598 363 MET E O 1
ATOM 8626 N N . PRO C 1 384 ? 168.94784 271.08498 300.08494 1.000 113.31927 364 PRO E N 1
ATOM 8627 C CA . PRO C 1 384 ? 168.88660 269.99995 301.06690 1.000 113.61560 364 PRO E CA 1
ATOM 8628 C C . PRO C 1 384 ? 169.82246 268.85382 300.70093 1.000 115.78597 364 PRO E C 1
ATOM 8629 O O . PRO C 1 384 ? 170.40653 268.80377 299.61797 1.000 116.64072 364 PRO E O 1
ATOM 8633 N N . MET C 1 385 ? 169.95525 267.92377 301.63991 1.000 115.25091 365 MET E N 1
ATOM 8634 C CA . MET C 1 385 ? 170.73808 266.70966 301.46093 1.000 118.19732 365 MET E CA 1
ATOM 8635 C C . MET C 1 385 ? 169.84588 265.49479 301.71482 1.000 124.23460 365 MET E C 1
ATOM 8636 O O . MET C 1 385 ? 168.62789 265.61296 301.88574 1.000 125.36607 365 MET E O 1
ATOM 8641 N N . ARG C 1 386 ? 170.46271 264.31769 301.73483 1.000 124.79964 366 ARG E N 1
ATOM 8642 C CA . ARG C 1 386 ? 169.74950 263.08379 302.04574 1.000 130.54670 366 ARG E CA 1
ATOM 8643 C C . ARG C 1 386 ? 170.51430 262.25964 303.07676 1.000 131.52036 366 ARG E C 1
ATOM 8644 O O . ARG C 1 386 ? 171.65326 261.85348 302.84183 1.000 130.25261 366 ARG E O 1
ATOM 8652 N N . HIS D 1 20 ? 162.54189 251.72204 332.22835 1.000 131.82173 -1 HIS F N 1
ATOM 8653 C CA . HIS D 1 20 ? 163.03591 253.09503 332.22027 1.000 128.96231 -1 HIS F CA 1
ATOM 8654 C C . HIS D 1 20 ? 163.05701 253.68108 333.62925 1.000 127.23018 -1 HIS F C 1
ATOM 8655 O O . HIS D 1 20 ? 162.06905 254.25611 334.08629 1.000 128.61430 -1 HIS F O 1
ATOM 8657 N N . MET D 1 21 ? 164.19205 253.53509 334.30918 1.000 124.49571 1 MET F N 1
ATOM 8658 C CA . MET D 1 21 ? 164.36415 254.01113 335.67715 1.000 122.13163 1 MET F CA 1
ATOM 8659 C C . MET D 1 21 ? 165.06217 255.36512 335.66106 1.000 118.28521 1 MET F C 1
ATOM 8660 O O . MET D 1 21 ? 166.16314 255.49708 335.11198 1.000 116.43624 1 MET F O 1
ATOM 8665 N N . LEU D 1 22 ? 164.42023 256.36515 336.26206 1.000 112.63843 2 LEU F N 1
ATOM 8666 C CA . LEU D 1 22 ? 165.03026 257.68115 336.41298 1.000 109.05355 2 LEU F CA 1
ATOM 8667 C C . LEU D 1 22 ? 166.09433 257.61817 337.49991 1.000 107.26277 2 LEU F C 1
ATOM 8668 O O . LEU D 1 22 ? 165.79840 257.25921 338.64494 1.000 109.09744 2 LEU F O 1
ATOM 8673 N N . ILE D 1 23 ? 167.33331 257.95814 337.15281 1.000 102.27962 3 ILE F N 1
ATOM 8674 C CA . ILE D 1 23 ? 168.42037 257.76515 338.10375 1.000 101.77720 3 ILE F CA 1
ATOM 8675 C C . ILE D 1 23 ? 168.90543 259.09617 338.66267 1.000 99.14704 3 ILE F C 1
ATOM 8676 O O . ILE D 1 23 ? 169.39650 259.15520 339.79564 1.000 98.99173 3 ILE F O 1
ATOM 8681 N N . LEU D 1 24 ? 168.78239 260.17614 337.89064 1.000 93.70728 4 LEU F N 1
ATOM 8682 C CA . LEU D 1 24 ? 169.30345 261.43715 338.40356 1.000 91.01346 4 LEU F CA 1
ATOM 8683 C C . LEU D 1 24 ? 168.44743 262.60615 337.93658 1.000 90.40439 4 LEU F C 1
ATOM 8684 O O . LEU D 1 24 ? 167.81936 262.54912 336.87862 1.000 90.96160 4 LEU F O 1
ATOM 8689 N N . GLN D 1 25 ? 168.42950 263.67018 338.74054 1.000 88.69807 5 GLN F N 1
ATOM 8690 C CA . GLN D 1 25 ? 167.80450 264.93217 338.35854 1.000 87.61186 5 GLN F CA 1
ATOM 8691 C C . GLN D 1 25 ? 168.45457 266.04819 339.15945 1.000 86.03882 5 GLN F C 1
ATOM 8692 O O . GLN D 1 25 ? 168.53565 265.95823 340.38845 1.000 87.47582 5 GLN F O 1
ATOM 8698 N N . ALA D 1 26 ? 168.91654 267.08716 338.46639 1.000 84.78373 6 ALA F N 1
ATOM 8699 C CA . ALA D 1 26 ? 169.57960 268.19817 339.14130 1.000 83.33333 6 ALA F CA 1
ATOM 8700 C C . ALA D 1 26 ? 169.61356 269.41514 338.22926 1.000 81.50556 6 ALA F C 1
ATOM 8701 O O . ALA D 1 26 ? 169.42848 269.31110 337.01627 1.000 80.87994 6 ALA F O 1
ATOM 8703 N N . GLU D 1 27 ? 169.86562 270.57416 338.83320 1.000 85.78409 7 GLU F N 1
ATOM 8704 C CA . GLU D 1 27 ? 170.04259 271.79813 338.06515 1.000 84.67968 7 GLU F CA 1
ATOM 8705 C C . GLU D 1 27 ? 171.32453 271.70708 337.24206 1.000 82.14539 7 GLU F C 1
ATOM 8706 O O . GLU D 1 27 ? 172.26554 270.99508 337.60303 1.000 81.14177 7 GLU F O 1
ATOM 8712 N N . ARG D 1 28 ? 171.35047 272.42804 336.11404 1.000 83.35023 8 ARG F N 1
ATOM 8713 C CA . ARG D 1 28 ? 172.42340 272.24699 335.13597 1.000 81.23348 8 ARG F CA 1
ATOM 8714 C C . ARG D 1 28 ? 173.79344 272.51799 335.74187 1.000 79.42945 8 ARG F C 1
ATOM 8715 O O . ARG D 1 28 ? 174.72442 271.72097 335.57784 1.000 78.07717 8 ARG F O 1
ATOM 8723 N N . ASP D 1 29 ? 173.94451 273.65201 336.42882 1.000 80.72035 9 ASP F N 1
ATOM 8724 C CA . ASP D 1 29 ? 175.24155 273.99201 337.00273 1.000 79.24146 9 ASP F CA 1
ATOM 8725 C C . ASP D 1 29 ? 175.65160 272.98604 338.06873 1.000 79.48875 9 ASP F C 1
ATOM 8726 O O . ASP D 1 29 ? 176.82760 272.62203 338.16667 1.000 78.00970 9 ASP F O 1
ATOM 8731 N N . SER D 1 30 ? 174.68765 272.49808 338.85382 1.000 80.52652 10 SER F N 1
ATOM 8732 C CA . SER D 1 30 ? 174.99070 271.54612 339.91583 1.000 81.32238 10 SER F CA 1
ATOM 8733 C C . SER D 1 30 ? 175.55565 270.23609 339.38184 1.000 80.48367 10 SER F C 1
ATOM 8734 O O . SER D 1 30 ? 176.11569 269.45411 340.15783 1.000 80.96268 10 SER F O 1
ATOM 8737 N N . LEU D 1 31 ? 175.41356 269.97304 338.08386 1.000 82.52191 11 LEU F N 1
ATOM 8738 C CA . LEU D 1 31 ? 176.06350 268.84601 337.42485 1.000 81.24626 11 LEU F CA 1
ATOM 8739 C C . LEU D 1 31 ? 177.31045 269.25196 336.64976 1.000 78.07898 11 LEU F C 1
ATOM 8740 O O . LEU D 1 31 ? 178.31744 268.53895 336.69172 1.000 77.70697 11 LEU F O 1
ATOM 8745 N N . LEU D 1 32 ? 177.25942 270.37994 335.93772 1.000 83.20323 12 LEU F N 1
ATOM 8746 C CA . LEU D 1 32 ? 178.38137 270.79089 335.09963 1.000 79.69623 12 LEU F CA 1
ATOM 8747 C C . LEU D 1 32 ? 179.59844 271.17490 335.93454 1.000 78.21747 12 LEU F C 1
ATOM 8748 O O . LEU D 1 32 ? 180.73141 270.83187 335.57848 1.000 75.87331 12 LEU F O 1
ATOM 8753 N N . LYS D 1 33 ? 179.38552 271.89795 337.03453 1.000 81.93194 13 LYS F N 1
ATOM 8754 C CA . LYS D 1 33 ? 180.50458 272.33296 337.86844 1.000 81.11239 13 LYS F CA 1
ATOM 8755 C C . LYS D 1 33 ? 181.29060 271.16497 338.45243 1.000 81.54442 13 LYS F C 1
ATOM 8756 O O . LYS D 1 33 ? 182.53260 271.19994 338.39535 1.000 79.90932 13 LYS F O 1
ATOM 8762 N N . PRO D 1 34 ? 180.67062 270.12600 339.02851 1.000 83.31523 14 PRO F N 1
ATOM 8763 C CA . PRO D 1 34 ? 181.46563 268.94800 339.41650 1.000 84.09973 14 PRO F CA 1
ATOM 8764 C C . PRO D 1 34 ? 182.14954 268.26195 338.24547 1.000 81.81667 14 PRO F C 1
ATOM 8765 O O . PRO D 1 34 ? 183.25254 267.72893 338.41742 1.000 82.75388 14 PRO F O 1
ATOM 8769 N N . LEU D 1 35 ? 181.53246 268.25791 337.06052 1.000 84.93320 15 LEU F N 1
ATOM 8770 C CA . LEU D 1 35 ? 182.14738 267.61386 335.90250 1.000 82.67742 15 LEU F CA 1
ATOM 8771 C C . LEU D 1 35 ? 183.45936 268.27783 335.51439 1.000 81.03855 15 LEU F C 1
ATOM 8772 O O . LEU D 1 35 ? 184.42433 267.59480 335.15035 1.000 81.89490 15 LEU F O 1
ATOM 8777 N N . GLN D 1 36 ? 183.51139 269.60883 335.57234 1.000 87.72414 16 GLN F N 1
ATOM 8778 C CA . GLN D 1 36 ? 184.66537 270.34179 335.06924 1.000 85.01383 16 GLN F CA 1
ATOM 8779 C C . GLN D 1 36 ? 185.93241 270.06080 335.86416 1.000 85.64280 16 GLN F C 1
ATOM 8780 O O . GLN D 1 36 ? 187.02339 270.41777 335.40408 1.000 85.65167 16 GLN F O 1
ATOM 8786 N N . ALA D 1 37 ? 185.81948 269.43185 337.03319 1.000 84.49826 17 ALA F N 1
ATOM 8787 C CA . ALA D 1 37 ? 186.97652 268.95185 337.77513 1.000 85.27355 17 ALA F CA 1
ATOM 8788 C C . ALA D 1 37 ? 187.53346 267.64383 337.22014 1.000 86.21534 17 ALA F C 1
ATOM 8789 O O . ALA D 1 37 ? 188.36650 267.01684 337.88311 1.000 90.48724 17 ALA F O 1
ATOM 8791 N N . PHE D 1 38 ? 187.09938 267.21779 336.03019 1.000 91.02844 18 PHE F N 1
ATOM 8792 C CA . PHE D 1 38 ? 187.54432 265.94476 335.47620 1.000 90.11898 18 PHE F CA 1
ATOM 8793 C C . PHE D 1 38 ? 187.94723 265.98070 334.01217 1.000 87.71469 18 PHE F C 1
ATOM 8794 O O . PHE D 1 38 ? 188.57718 265.02468 333.55817 1.000 88.57677 18 PHE F O 1
ATOM 8802 N N . THR D 1 39 ? 187.61619 267.02668 333.25516 1.000 96.33416 19 THR F N 1
ATOM 8803 C CA . THR D 1 39 ? 188.00410 267.07163 331.85013 1.000 96.14415 19 THR F CA 1
ATOM 8804 C C . THR D 1 39 ? 189.51609 267.06760 331.66603 1.000 93.76898 19 THR F C 1
ATOM 8805 O O . THR D 1 39 ? 189.99701 266.65755 330.60401 1.000 93.29590 19 THR F O 1
ATOM 8809 N N . GLY D 1 40 ? 190.27316 267.51162 332.67397 1.000 93.89178 20 GLY F N 1
ATOM 8810 C CA . GLY D 1 40 ? 191.71916 267.57359 332.52987 1.000 91.66992 20 GLY F CA 1
ATOM 8811 C C . GLY D 1 40 ? 192.37513 266.21058 332.41687 1.000 91.92401 20 GLY F C 1
ATOM 8812 O O . GLY D 1 40 ? 193.25607 266.00554 331.57782 1.000 93.28257 20 GLY F O 1
ATOM 8813 N N . ILE D 1 41 ? 191.96117 265.25662 333.25894 1.000 86.84957 21 ILE F N 1
ATOM 8814 C CA . ILE D 1 41 ? 192.63815 263.96261 333.31294 1.000 87.44928 21 ILE F CA 1
ATOM 8815 C C . ILE D 1 41 ? 192.05207 262.93358 332.35901 1.000 88.01982 21 ILE F C 1
ATOM 8816 O O . ILE D 1 41 ? 192.61605 261.83657 332.23201 1.000 89.59058 21 ILE F O 1
ATOM 8821 N N . VAL D 1 42 ? 190.94803 263.24058 331.68807 1.000 93.36847 22 VAL F N 1
ATOM 8822 C CA . VAL D 1 42 ? 190.39295 262.32855 330.69414 1.000 94.80727 22 VAL F CA 1
ATOM 8823 C C . VAL D 1 42 ? 191.12487 262.54449 329.37709 1.000 94.57435 22 VAL F C 1
ATOM 8824 O O . VAL D 1 42 ? 191.15785 263.66247 328.85104 1.000 93.66157 22 VAL F O 1
ATOM 8828 N N . GLU D 1 43 ? 191.71582 261.47846 328.84709 1.000 104.18753 23 GLU F N 1
ATOM 8829 C CA . GLU D 1 43 ? 192.40573 261.53741 327.56704 1.000 103.68892 23 GLU F CA 1
ATOM 8830 C C . GLU D 1 43 ? 191.39266 261.26138 326.46411 1.000 106.38798 23 GLU F C 1
ATOM 8831 O O . GLU D 1 43 ? 190.72464 260.22039 326.47020 1.000 109.10659 23 GLU F O 1
ATOM 8837 N N . ARG D 1 44 ? 191.28561 262.19835 325.51809 1.000 110.96857 24 ARG F N 1
ATOM 8838 C CA . ARG D 1 44 ? 190.15155 262.21634 324.59916 1.000 115.42969 24 ARG F CA 1
ATOM 8839 C C . ARG D 1 44 ? 190.11547 260.96731 323.72621 1.000 118.55879 24 ARG F C 1
ATOM 8840 O O . ARG D 1 44 ? 189.03745 260.43531 323.43630 1.000 121.25678 24 ARG F O 1
ATOM 8848 N N . LEU D 1 45 ? 191.27944 260.48427 323.29615 1.000 116.03118 25 LEU F N 1
ATOM 8849 C CA . LEU D 1 45 ? 191.38437 259.22725 322.56319 1.000 119.45177 25 LEU F CA 1
ATOM 8850 C C . LEU D 1 45 ? 192.40340 258.34926 323.27815 1.000 118.56474 25 LEU F C 1
ATOM 8851 O O . LEU D 1 45 ? 193.59641 258.67024 323.30406 1.000 115.05004 25 LEU F O 1
ATOM 8856 N N . HIS D 1 46 ? 191.93242 257.24428 323.85322 1.000 113.47439 26 HIS F N 1
ATOM 8857 C CA . HIS D 1 46 ? 192.75746 256.36430 324.66420 1.000 111.46732 26 HIS F CA 1
ATOM 8858 C C . HIS D 1 46 ? 192.55141 254.92429 324.21526 1.000 114.19788 26 HIS F C 1
ATOM 8859 O O . HIS D 1 46 ? 191.55436 254.58928 323.57034 1.000 118.33339 26 HIS F O 1
ATOM 8866 N N . THR D 1 47 ? 193.51842 254.07128 324.56023 1.000 108.24517 27 THR F N 1
ATOM 8867 C CA . THR D 1 47 ? 193.43937 252.66627 324.17528 1.000 111.14442 27 THR F CA 1
ATOM 8868 C C . THR D 1 47 ? 192.24541 251.97431 324.82739 1.000 113.38250 27 THR F C 1
ATOM 8869 O O . THR D 1 47 ? 191.54335 251.19030 324.17746 1.000 115.44664 27 THR F O 1
ATOM 8873 N N . LEU D 1 48 ? 192.00449 252.24336 326.10539 1.000 105.48925 28 LEU F N 1
ATOM 8874 C CA . LEU D 1 48 ? 190.85253 251.66440 326.79049 1.000 106.53028 28 LEU F CA 1
ATOM 8875 C C . LEU D 1 48 ? 189.61753 252.52441 326.53954 1.000 106.53739 28 LEU F C 1
ATOM 8876 O O . LEU D 1 48 ? 189.64356 253.72542 326.83250 1.000 105.06113 28 LEU F O 1
ATOM 8881 N N . PRO D 1 49 ? 188.53748 251.96541 325.98363 1.000 96.34671 29 PRO F N 1
ATOM 8882 C CA . PRO D 1 49 ? 187.33648 252.78242 325.74468 1.000 96.33915 29 PRO F CA 1
ATOM 8883 C C . PRO D 1 49 ? 186.75257 253.40848 326.99870 1.000 94.65358 29 PRO F C 1
ATOM 8884 O O . PRO D 1 49 ? 186.37059 254.58648 326.97568 1.000 93.79007 29 PRO F O 1
ATOM 8888 N N . ILE D 1 50 ? 186.67963 252.65652 328.10073 1.000 90.61690 30 ILE F N 1
ATOM 8889 C CA . ILE D 1 50 ? 186.00872 253.16557 329.29276 1.000 90.63030 30 ILE F CA 1
ATOM 8890 C C . ILE D 1 50 ? 186.82878 254.24858 329.98066 1.000 87.37349 30 ILE F C 1
ATOM 8891 O O . ILE D 1 50 ? 186.28484 255.01462 330.78367 1.000 87.82614 30 ILE F O 1
ATOM 8896 N N . LEU D 1 51 ? 188.12576 254.34855 329.67957 1.000 92.25125 31 LEU F N 1
ATOM 8897 C CA . LEU D 1 51 ? 188.92481 255.44056 330.22348 1.000 89.30073 31 LEU F CA 1
ATOM 8898 C C . LEU D 1 51 ? 188.56380 256.78954 329.61546 1.000 87.98801 31 LEU F C 1
ATOM 8899 O O . LEU D 1 51 ? 189.00985 257.82055 330.13039 1.000 86.39249 31 LEU F O 1
ATOM 8904 N N . SER D 1 52 ? 187.77872 256.80851 328.54251 1.000 86.82458 32 SER F N 1
ATOM 8905 C CA . SER D 1 52 ? 187.22071 258.04150 328.00650 1.000 85.54063 32 SER F CA 1
ATOM 8906 C C . SER D 1 52 ? 185.90576 258.42155 328.67158 1.000 87.16371 32 SER F C 1
ATOM 8907 O O . SER D 1 52 ? 185.34875 259.47755 328.35558 1.000 86.87320 32 SER F O 1
ATOM 8910 N N . ASN D 1 53 ? 185.40381 257.59359 329.58364 1.000 84.00053 33 ASN F N 1
ATOM 8911 C CA . ASN D 1 53 ? 184.11785 257.80663 330.22672 1.000 85.46657 33 ASN F CA 1
ATOM 8912 C C . ASN D 1 53 ? 184.29895 258.28068 331.66369 1.000 84.71666 33 ASN F C 1
ATOM 8913 O O . ASN D 1 53 ? 185.24799 257.89469 332.35264 1.000 84.41074 33 ASN F O 1
ATOM 8918 N N . VAL D 1 54 ? 183.37799 259.12671 332.09772 1.000 82.53732 34 VAL F N 1
ATOM 8919 C CA . VAL D 1 54 ? 183.24909 259.53176 333.48971 1.000 83.09117 34 VAL F CA 1
ATOM 8920 C C . VAL D 1 54 ? 182.33812 258.53980 334.19781 1.000 86.77621 34 VAL F C 1
ATOM 8921 O O . VAL D 1 54 ? 181.36508 258.03379 333.61489 1.000 88.77741 34 VAL F O 1
ATOM 8925 N N . LEU D 1 55 ? 182.67220 258.23984 335.45380 1.000 84.60000 35 LEU F N 1
ATOM 8926 C CA . LEU D 1 55 ? 181.89724 257.34388 336.29888 1.000 88.73377 35 LEU F CA 1
ATOM 8927 C C . LEU D 1 55 ? 180.99132 258.16793 337.20391 1.000 90.64776 35 LEU F C 1
ATOM 8928 O O . LEU D 1 55 ? 181.47338 259.01095 337.96885 1.000 90.05484 35 LEU F O 1
ATOM 8933 N N . ILE D 1 56 ? 179.68631 257.92394 337.11100 1.000 88.64458 36 ILE F N 1
ATOM 8934 C CA . ILE D 1 56 ? 178.69437 258.54799 337.97905 1.000 90.30707 36 ILE F CA 1
ATOM 8935 C C . ILE D 1 56 ? 178.16442 257.47903 338.92212 1.000 93.71104 36 ILE F C 1
ATOM 8936 O O . ILE D 1 56 ? 177.68637 256.42602 338.47419 1.000 95.86909 36 ILE F O 1
ATOM 8941 N N . GLU D 1 57 ? 178.25451 257.74808 340.22510 1.000 95.47995 37 GLU F N 1
ATOM 8942 C CA . GLU D 1 57 ? 177.91456 256.77312 341.25716 1.000 98.94585 37 GLU F CA 1
ATOM 8943 C C . GLU D 1 57 ? 177.00864 257.43817 342.28420 1.000 100.57167 37 GLU F C 1
ATOM 8944 O O . GLU D 1 57 ? 177.43370 258.35619 342.98914 1.000 99.48958 37 GLU F O 1
ATOM 8950 N N . GLY D 1 58 ? 175.76664 256.97319 342.37729 1.000 104.54463 38 GLY F N 1
ATOM 8951 C CA . GLY D 1 58 ? 174.80271 257.49924 343.32734 1.000 106.39156 38 GLY F CA 1
ATOM 8952 C C . GLY D 1 58 ? 174.50676 256.47728 344.41139 1.000 109.75115 38 GLY F C 1
ATOM 8953 O O . GLY D 1 58 ? 174.17973 255.32328 344.12046 1.000 111.56600 38 GLY F O 1
ATOM 8954 N N . ARG D 1 59 ? 174.62385 256.92333 345.66237 1.000 112.26585 39 ARG F N 1
ATOM 8955 C CA . ARG D 1 59 ? 174.40592 256.06737 346.82042 1.000 115.21875 39 ARG F CA 1
ATOM 8956 C C . ARG D 1 59 ? 173.85000 256.91042 347.95742 1.000 116.03014 39 ARG F C 1
ATOM 8957 O O . ARG D 1 59 ? 174.36504 257.99742 348.23435 1.000 114.54927 39 ARG F O 1
ATOM 8965 N N . GLY D 1 60 ? 172.79904 256.40846 348.60251 1.000 111.69252 40 GLY F N 1
ATOM 8966 C CA . GLY D 1 60 ? 172.22412 257.08951 349.75152 1.000 113.27163 40 GLY F CA 1
ATOM 8967 C C . GLY D 1 60 ? 171.74813 258.49551 349.47050 1.000 111.59553 40 GLY F C 1
ATOM 8968 O O . GLY D 1 60 ? 171.74420 259.33554 350.37648 1.000 112.09906 40 GLY F O 1
ATOM 8969 N N . GLY D 1 61 ? 171.34805 258.77747 348.23352 1.000 115.10699 41 GLY F N 1
ATOM 8970 C CA . GLY D 1 61 ? 170.92405 260.10746 347.85950 1.000 114.13420 41 GLY F CA 1
ATOM 8971 C C . GLY D 1 61 ? 172.04304 261.06443 347.50939 1.000 111.33947 41 GLY F C 1
ATOM 8972 O O . GLY D 1 61 ? 171.75903 262.20942 347.13637 1.000 110.76323 41 GLY F O 1
ATOM 8973 N N . GLN D 1 62 ? 173.29804 260.63742 347.61233 1.000 107.85232 42 GLN F N 1
ATOM 8974 C CA . GLN D 1 62 ? 174.44503 261.47439 347.29222 1.000 104.68189 42 GLN F CA 1
ATOM 8975 C C . GLN D 1 62 ? 175.11094 260.97533 346.01820 1.000 102.61072 42 GLN F C 1
ATOM 8976 O O . GLN D 1 62 ? 175.18991 259.76632 345.77823 1.000 104.07721 42 GLN F O 1
ATOM 8982 N N . THR D 1 63 ? 175.59390 261.91029 345.20613 1.000 98.08042 43 THR F N 1
ATOM 8983 C CA . THR D 1 63 ? 176.19181 261.59824 343.91810 1.000 96.46035 43 THR F CA 1
ATOM 8984 C C . THR D 1 63 ? 177.68882 261.87422 343.95499 1.000 94.69554 43 THR F C 1
ATOM 8985 O O . THR D 1 63 ? 178.13887 262.85023 344.56293 1.000 93.96540 43 THR F O 1
ATOM 8989 N N . LYS D 1 64 ? 178.45176 260.99918 343.30398 1.000 92.52030 44 LYS F N 1
ATOM 8990 C CA . LYS D 1 64 ? 179.89175 261.12415 343.16188 1.000 90.83482 44 LYS F CA 1
ATOM 8991 C C . LYS D 1 64 ? 180.25166 261.04010 341.68786 1.000 89.34706 44 LYS F C 1
ATOM 8992 O O . LYS D 1 64 ? 179.72359 260.19108 340.95692 1.000 90.09979 44 LYS F O 1
ATOM 8998 N N . LEU D 1 65 ? 181.14564 261.92107 341.25677 1.000 92.17601 45 LEU F N 1
ATOM 8999 C CA . LEU D 1 65 ? 181.68955 261.89001 339.90873 1.000 89.07333 45 LEU F CA 1
ATOM 9000 C C . LEU D 1 65 ? 183.16855 261.53699 339.98765 1.000 87.46833 45 LEU F C 1
ATOM 9001 O O . LEU D 1 65 ? 183.88662 262.03601 340.86058 1.000 87.75792 45 LEU F O 1
ATOM 9006 N N . LEU D 1 66 ? 183.61648 260.65495 339.09465 1.000 89.32407 46 LEU F N 1
ATOM 9007 C CA . LEU D 1 66 ? 184.98348 260.15793 339.15258 1.000 87.73382 46 LEU F CA 1
ATOM 9008 C C . LEU D 1 66 ? 185.53738 259.98687 337.74454 1.000 84.43429 46 LEU F C 1
ATOM 9009 O O . LEU D 1 66 ? 184.79831 259.70885 336.79560 1.000 84.47703 46 LEU F O 1
ATOM 9014 N N . ALA D 1 67 ? 186.85337 260.16085 337.62345 1.000 86.44626 47 ALA F N 1
ATOM 9015 C CA . ALA D 1 67 ? 187.55529 259.92579 336.37041 1.000 83.53576 47 ALA F CA 1
ATOM 9016 C C . ALA D 1 67 ? 188.99330 259.53878 336.68333 1.000 82.98435 47 ALA F C 1
ATOM 9017 O O . ALA D 1 67 ? 189.50438 259.80981 337.77329 1.000 85.15279 47 ALA F O 1
ATOM 9019 N N . THR D 1 68 ? 189.64323 258.89074 335.71631 1.000 84.18978 48 THR F N 1
ATOM 9020 C CA . THR D 1 68 ? 191.02424 258.46472 335.90324 1.000 83.54623 48 THR F CA 1
ATOM 9021 C C . THR D 1 68 ? 191.67314 258.19967 334.55220 1.000 81.51378 48 THR F C 1
ATOM 9022 O O . THR D 1 68 ? 190.99607 257.95564 333.54926 1.000 81.84751 48 THR F O 1
ATOM 9026 N N . ASP D 1 69 ? 193.00814 258.26165 334.54811 1.000 84.07080 49 ASP F N 1
ATOM 9027 C CA . ASP D 1 69 ? 193.83406 257.82559 333.42708 1.000 82.56479 49 ASP F CA 1
ATOM 9028 C C . ASP D 1 69 ? 194.82307 256.74259 333.85005 1.000 83.83739 49 ASP F C 1
ATOM 9029 O O . ASP D 1 69 ? 195.79802 256.48455 333.13599 1.000 83.11854 49 ASP F O 1
ATOM 9034 N N . LEU D 1 70 ? 194.57314 256.11664 335.00409 1.000 84.14970 50 LEU F N 1
ATOM 9035 C CA . LEU D 1 70 ? 195.40516 255.09065 335.62707 1.000 85.58880 50 LEU F CA 1
ATOM 9036 C C . LEU D 1 70 ? 196.67321 255.67665 336.24096 1.000 84.92854 50 LEU F C 1
ATOM 9037 O O . LEU D 1 70 ? 197.40525 254.97466 336.94894 1.000 86.54151 50 LEU F O 1
ATOM 9042 N N . GLU D 1 71 ? 196.92122 256.96364 336.01390 1.000 87.01385 51 GLU F N 1
ATOM 9043 C CA . GLU D 1 71 ? 197.98528 257.67564 336.70881 1.000 87.75003 51 GLU F CA 1
ATOM 9044 C C . GLU D 1 71 ? 197.44836 258.66669 337.72481 1.000 88.28114 51 GLU F C 1
ATOM 9045 O O . GLU D 1 71 ? 197.97143 258.75372 338.83877 1.000 89.93688 51 GLU F O 1
ATOM 9051 N N . ILE D 1 72 ? 196.40535 259.40769 337.36085 1.000 85.87400 52 ILE F N 1
ATOM 9052 C CA . ILE D 1 72 ? 195.72242 260.33473 338.24986 1.000 86.48766 52 ILE F CA 1
ATOM 9053 C C . ILE D 1 72 ? 194.24841 259.96076 338.26897 1.000 87.52507 52 ILE F C 1
ATOM 9054 O O . ILE D 1 72 ? 193.62234 259.82973 337.21002 1.000 86.04334 52 ILE F O 1
ATOM 9059 N N . GLN D 1 73 ? 193.69549 259.79281 339.46601 1.000 84.85023 53 GLN F N 1
ATOM 9060 C CA . GLN D 1 73 ? 192.26450 259.58884 339.64412 1.000 86.36880 53 GLN F CA 1
ATOM 9061 C C . GLN D 1 73 ? 191.71557 260.76487 340.43211 1.000 87.81603 53 GLN F C 1
ATOM 9062 O O . GLN D 1 73 ? 192.20065 261.06291 341.52807 1.000 89.94866 53 GLN F O 1
ATOM 9068 N N . ILE D 1 74 ? 190.70554 261.42687 339.88115 1.000 85.08842 54 ILE F N 1
ATOM 9069 C CA . ILE D 1 74 ? 190.05360 262.54790 340.54616 1.000 86.80285 54 ILE F CA 1
ATOM 9070 C C . ILE D 1 74 ? 188.60762 262.16194 340.81327 1.000 89.82449 54 ILE F C 1
ATOM 9071 O O . ILE D 1 74 ? 187.92955 261.61792 339.93233 1.000 88.63013 54 ILE F O 1
ATOM 9076 N N . ASP D 1 75 ? 188.14870 262.42399 342.03429 1.000 91.22147 55 ASP F N 1
ATOM 9077 C CA . ASP D 1 75 ? 186.75572 262.22802 342.39939 1.000 93.82218 55 ASP F CA 1
ATOM 9078 C C . ASP D 1 75 ? 186.25179 263.44906 343.15238 1.000 94.72134 55 ASP F C 1
ATOM 9079 O O . ASP D 1 75 ? 187.01485 264.13807 343.83930 1.000 94.51358 55 ASP F O 1
ATOM 9084 N N . THR D 1 76 ? 184.95978 263.72707 342.99845 1.000 91.16830 56 THR F N 1
ATOM 9085 C CA . THR D 1 76 ? 184.35585 264.83510 343.72045 1.000 91.19248 56 THR F CA 1
ATOM 9086 C C . THR D 1 76 ? 182.88786 264.52814 343.97456 1.000 92.90612 56 THR F C 1
ATOM 9087 O O . THR D 1 76 ? 182.28681 263.65412 343.34063 1.000 93.32587 56 THR F O 1
ATOM 9091 N N . ALA D 1 77 ? 182.32294 265.25318 344.93657 1.000 88.34132 57 ALA F N 1
ATOM 9092 C CA . ALA D 1 77 ? 180.89995 265.14821 345.20967 1.000 90.53924 57 ALA F CA 1
ATOM 9093 C C . ALA D 1 77 ? 180.11589 265.87419 344.12669 1.000 88.84098 57 ALA F C 1
ATOM 9094 O O . ALA D 1 77 ? 180.38989 267.03917 343.81963 1.000 86.92885 57 ALA F O 1
ATOM 9096 N N . GLY D 1 78 ? 179.14384 265.18318 343.54278 1.000 92.93961 58 GLY F N 1
ATOM 9097 C CA . GLY D 1 78 ? 178.29679 265.77316 342.53682 1.000 91.41340 58 GLY F CA 1
ATOM 9098 C C . GLY D 1 78 ? 177.09284 266.44220 343.16387 1.000 93.80178 58 GLY F C 1
ATOM 9099 O O . GLY D 1 78 ? 177.11992 266.86224 344.32485 1.000 95.27133 58 GLY F O 1
ATOM 9100 N N . PRO D 1 79 ? 176.00579 266.55419 342.40494 1.000 93.81620 59 PRO F N 1
ATOM 9101 C CA . PRO D 1 79 ? 174.77283 267.11423 342.97000 1.000 95.30108 59 PRO F CA 1
ATOM 9102 C C . PRO D 1 79 ? 174.10088 266.13927 343.92008 1.000 99.09989 59 PRO F C 1
ATOM 9103 O O . PRO D 1 79 ? 174.65089 265.07627 344.22208 1.000 100.04101 59 PRO F O 1
ATOM 9107 N N . GLU D 1 80 ? 172.91692 266.49031 344.40214 1.000 106.02041 60 GLU F N 1
ATOM 9108 C CA . GLU D 1 80 ? 172.15296 265.63335 345.29723 1.000 108.59727 60 GLU F CA 1
ATOM 9109 C C . GLU D 1 80 ? 170.83292 265.26035 344.62733 1.000 109.65935 60 GLU F C 1
ATOM 9110 O O . GLU D 1 80 ? 170.60484 265.55031 343.44833 1.000 108.41879 60 GLU F O 1
ATOM 9116 N N . GLY D 1 81 ? 169.96295 264.60239 345.38841 1.000 119.65168 61 GLY F N 1
ATOM 9117 C CA . GLY D 1 81 ? 168.65792 264.20839 344.91251 1.000 124.63416 61 GLY F CA 1
ATOM 9118 C C . GLY D 1 81 ? 168.38092 262.76441 345.25758 1.000 127.48274 61 GLY F C 1
ATOM 9119 O O . GLY D 1 81 ? 168.95297 262.21043 346.20356 1.000 128.65362 61 GLY F O 1
ATOM 9120 N N . GLY D 1 82 ? 167.48386 262.15639 344.48366 1.000 122.30869 62 GLY F N 1
ATOM 9121 C CA . GLY D 1 82 ? 167.13985 260.75941 344.65373 1.000 123.71064 62 GLY F CA 1
ATOM 9122 C C . GLY D 1 82 ? 168.37083 259.88539 344.60368 1.000 122.49206 62 GLY F C 1
ATOM 9123 O O . GLY D 1 82 ? 168.73889 259.27342 345.61068 1.000 124.40768 62 GLY F O 1
ATOM 9124 N N . ALA D 1 83 ? 169.00875 259.82933 343.43064 1.000 117.22166 63 ALA F N 1
ATOM 9125 C CA . ALA D 1 83 ? 170.33073 259.24031 343.24257 1.000 116.87887 63 ALA F CA 1
ATOM 9126 C C . ALA D 1 83 ? 170.50476 257.93033 344.00161 1.000 119.14317 63 ALA F C 1
ATOM 9127 O O . ALA D 1 83 ? 171.53080 257.71734 344.65555 1.000 118.82561 63 ALA F O 1
ATOM 9129 N N . GLY D 1 84 ? 169.50974 257.05234 343.92470 1.000 121.77737 64 GLY F N 1
ATOM 9130 C CA . GLY D 1 84 ? 169.50478 255.85937 344.74475 1.000 122.22546 64 GLY F CA 1
ATOM 9131 C C . GLY D 1 84 ? 170.15472 254.64134 344.12275 1.000 119.59261 64 GLY F C 1
ATOM 9132 O O . GLY D 1 84 ? 169.53365 253.94332 343.31481 1.000 120.35045 64 GLY F O 1
ATOM 9133 N N . ASP D 1 85 ? 171.40674 254.37833 344.50167 1.000 118.13820 65 ASP F N 1
ATOM 9134 C CA . ASP D 1 85 ? 172.09070 253.11531 344.22367 1.000 117.98637 65 ASP F CA 1
ATOM 9135 C C . ASP D 1 85 ? 172.18060 252.83726 342.71868 1.000 116.68092 65 ASP F C 1
ATOM 9136 O O . ASP D 1 85 ? 171.55955 251.91425 342.18575 1.000 119.14195 65 ASP F O 1
ATOM 9141 N N . PHE D 1 86 ? 172.96356 253.67322 342.03760 1.000 108.38979 66 PHE F N 1
ATOM 9142 C CA . PHE D 1 86 ? 173.28547 253.43917 340.63658 1.000 106.95230 66 PHE F CA 1
ATOM 9143 C C . PHE D 1 86 ? 174.77246 253.65814 340.40048 1.000 103.61403 66 PHE F C 1
ATOM 9144 O O . PHE D 1 86 ? 175.42752 254.41515 341.11941 1.000 101.97513 66 PHE F O 1
ATOM 9152 N N . ARG D 1 87 ? 175.30038 252.98109 339.38147 1.000 101.31621 67 ARG F N 1
ATOM 9153 C CA . ARG D 1 87 ? 176.66635 253.19605 338.91137 1.000 98.06121 67 ARG F CA 1
ATOM 9154 C C . ARG D 1 87 ? 176.68025 253.06000 337.39737 1.000 96.83880 67 ARG F C 1
ATOM 9155 O O . ARG D 1 87 ? 176.32920 252.00099 336.86843 1.000 98.77888 67 ARG F O 1
ATOM 9163 N N . ILE D 1 88 ? 177.08722 254.12297 336.69931 1.000 97.62487 68 ILE F N 1
ATOM 9164 C CA . ILE D 1 88 ? 177.15312 254.11792 335.24230 1.000 96.51878 68 ILE F CA 1
ATOM 9165 C C . ILE D 1 88 ? 178.44311 254.79788 334.80520 1.000 92.55846 68 ILE F C 1
ATOM 9166 O O . ILE D 1 88 ? 179.05217 255.55890 335.56113 1.000 90.21703 68 ILE F O 1
ATOM 9171 N N . THR D 1 89 ? 178.86602 254.52483 333.56618 1.000 93.58318 69 THR F N 1
ATOM 9172 C CA . THR D 1 89 ? 179.91699 255.32579 332.95808 1.000 89.27808 69 THR F CA 1
ATOM 9173 C C . THR D 1 89 ? 179.41991 255.83675 331.61609 1.000 89.25068 69 THR F C 1
ATOM 9174 O O . THR D 1 89 ? 178.79885 255.09374 330.85416 1.000 92.40948 69 THR F O 1
ATOM 9178 N N . THR D 1 90 ? 179.69191 257.10674 331.33003 1.000 89.57539 70 THR F N 1
ATOM 9179 C CA . THR D 1 90 ? 179.29084 257.68070 330.05104 1.000 89.40227 70 THR F CA 1
ATOM 9180 C C . THR D 1 90 ? 180.38982 258.59866 329.53893 1.000 85.27916 70 THR F C 1
ATOM 9181 O O . THR D 1 90 ? 181.17488 259.13668 330.31786 1.000 81.93267 70 THR F O 1
ATOM 9185 N N . ASN D 1 91 ? 180.43473 258.77062 328.21792 1.000 85.52634 71 ASN F N 1
ATOM 9186 C CA . ASN D 1 91 ? 181.49970 259.54358 327.58483 1.000 82.46782 71 ASN F CA 1
ATOM 9187 C C . ASN D 1 91 ? 181.60577 260.92760 328.20677 1.000 79.66661 71 ASN F C 1
ATOM 9188 O O . ASN D 1 91 ? 180.62378 261.67362 328.25681 1.000 80.73239 71 ASN F O 1
ATOM 9193 N N . ALA D 1 92 ? 182.80680 261.26360 328.68368 1.000 81.90509 72 ALA F N 1
ATOM 9194 C CA . ALA D 1 92 ? 182.98887 262.49662 329.44362 1.000 79.30307 72 ALA F CA 1
ATOM 9195 C C . ALA D 1 92 ? 182.82283 263.72759 328.56159 1.000 78.32666 72 ALA F C 1
ATOM 9196 O O . ALA D 1 92 ? 182.11387 264.67562 328.92860 1.000 78.28432 72 ALA F O 1
ATOM 9198 N N . LYS D 1 93 ? 183.46976 263.73554 327.39355 1.000 79.19689 73 LYS F N 1
ATOM 9199 C CA . LYS D 1 93 ? 183.44972 264.92351 326.54651 1.000 78.69858 73 LYS F CA 1
ATOM 9200 C C . LYS D 1 93 ? 182.03969 265.24052 326.06659 1.000 82.14809 73 LYS F C 1
ATOM 9201 O O . LYS D 1 93 ? 181.58972 266.38853 326.14758 1.000 82.77100 73 LYS F O 1
ATOM 9207 N N . LYS D 1 94 ? 181.32664 264.23551 325.55267 1.000 77.50625 74 LYS F N 1
ATOM 9208 C CA . LYS D 1 94 ? 179.97961 264.48051 325.04375 1.000 81.28757 74 LYS F CA 1
ATOM 9209 C C . LYS D 1 94 ? 179.03169 264.90657 326.15680 1.000 80.99295 74 LYS F C 1
ATOM 9210 O O . LYS D 1 94 ? 178.20270 265.80257 325.96182 1.000 82.26142 74 LYS F O 1
ATOM 9216 N N . PHE D 1 95 ? 179.12976 264.26961 327.32581 1.000 79.19018 75 PHE F N 1
ATOM 9217 C CA . PHE D 1 95 ? 178.26484 264.63666 328.44286 1.000 78.96329 75 PHE F CA 1
ATOM 9218 C C . PHE D 1 95 ? 178.52389 266.07167 328.89079 1.000 76.49495 75 PHE F C 1
ATOM 9219 O O . PHE D 1 95 ? 177.57992 266.84269 329.11083 1.000 78.12260 75 PHE F O 1
ATOM 9227 N N . GLN D 1 96 ? 179.79791 266.45765 328.99969 1.000 80.67498 76 GLN F N 1
ATOM 9228 C CA . GLN D 1 96 ? 180.12295 267.82966 329.38062 1.000 78.41675 76 GLN F CA 1
ATOM 9229 C C . GLN D 1 96 ? 179.66790 268.82563 328.31962 1.000 79.00664 76 GLN F C 1
ATOM 9230 O O . GLN D 1 96 ? 179.18794 269.91665 328.65161 1.000 79.20832 76 GLN F O 1
ATOM 9236 N N . ASP D 1 97 ? 179.82281 268.47658 327.03962 1.000 76.66605 77 ASP F N 1
ATOM 9237 C CA . ASP D 1 97 ? 179.39875 269.37055 325.96662 1.000 78.19218 77 ASP F CA 1
ATOM 9238 C C . ASP D 1 97 ? 177.88675 269.55358 325.96671 1.000 80.30009 77 ASP F C 1
ATOM 9239 O O . ASP D 1 97 ? 177.38976 270.66658 325.75770 1.000 80.86659 77 ASP F O 1
ATOM 9244 N N . ILE D 1 98 ? 177.14075 268.46960 326.19080 1.000 75.73942 78 ILE F N 1
ATOM 9245 C CA . ILE D 1 98 ? 175.68776 268.57062 326.27689 1.000 77.77129 78 ILE F CA 1
ATOM 9246 C C . ILE D 1 98 ? 175.28785 269.43467 327.46488 1.000 76.64696 78 ILE F C 1
ATOM 9247 O O . ILE D 1 98 ? 174.39386 270.28468 327.35891 1.000 77.75089 78 ILE F O 1
ATOM 9252 N N . LEU D 1 99 ? 175.94592 269.24070 328.61185 1.000 77.16337 79 LEU F N 1
ATOM 9253 C CA . LEU D 1 99 ? 175.61601 270.04175 329.78684 1.000 76.57782 79 LEU F CA 1
ATOM 9254 C C . LEU D 1 99 ? 175.89002 271.52273 329.54477 1.000 75.84010 79 LEU F C 1
ATOM 9255 O O . LEU D 1 99 ? 175.06006 272.37676 329.87180 1.000 77.52918 79 LEU F O 1
ATOM 9260 N N . ARG D 1 100 ? 177.04399 271.84870 328.95768 1.000 80.94685 80 ARG F N 1
ATOM 9261 C CA . ARG D 1 100 ? 177.37099 273.25268 328.72661 1.000 79.92862 80 ARG F CA 1
ATOM 9262 C C . ARG D 1 100 ? 176.49093 273.88966 327.65765 1.000 81.97559 80 ARG F C 1
ATOM 9263 O O . ARG D 1 100 ? 176.38695 275.12066 327.61161 1.000 82.66768 80 ARG F O 1
ATOM 9271 N N . ALA D 1 101 ? 175.84386 273.08764 326.81472 1.000 77.94732 81 ALA F N 1
ATOM 9272 C CA . ALA D 1 101 ? 174.98180 273.61561 325.76476 1.000 80.70075 81 ALA F CA 1
ATOM 9273 C C . ALA D 1 101 ? 173.57184 273.93365 326.25184 1.000 82.92221 81 ALA F C 1
ATOM 9274 O O . ALA D 1 101 ? 172.76080 274.42864 325.46387 1.000 85.92806 81 ALA F O 1
ATOM 9276 N N . LEU D 1 102 ? 173.26592 273.67470 327.51887 1.000 79.63755 82 LEU F N 1
ATOM 9277 C CA . LEU D 1 102 ? 171.93796 273.86074 328.07995 1.000 81.81679 82 LEU F CA 1
ATOM 9278 C C . LEU D 1 102 ? 171.80102 275.24577 328.70491 1.000 82.52124 82 LEU F C 1
ATOM 9279 O O . LEU D 1 102 ? 172.80205 275.90476 329.00382 1.000 80.65559 82 LEU F O 1
ATOM 9284 N N . PRO D 1 103 ? 170.57004 275.72579 328.90397 1.000 81.15129 83 PRO F N 1
ATOM 9285 C CA . PRO D 1 103 ? 170.37110 277.06482 329.48594 1.000 81.75830 83 PRO F CA 1
ATOM 9286 C C . PRO D 1 103 ? 170.92220 277.17586 330.90290 1.000 80.55781 83 PRO F C 1
ATOM 9287 O O . PRO D 1 103 ? 171.34622 276.19788 331.51990 1.000 79.34225 83 PRO F O 1
ATOM 9291 N N . ALA D 1 104 ? 170.88825 278.40588 331.42886 1.000 86.90086 84 ALA F N 1
ATOM 9292 C CA . ALA D 1 104 ? 171.60434 278.71591 332.66580 1.000 85.78417 84 ALA F CA 1
ATOM 9293 C C . ALA D 1 104 ? 171.08740 277.90596 333.85086 1.000 86.37006 84 ALA F C 1
ATOM 9294 O O . ALA D 1 104 ? 171.87945 277.38898 334.64783 1.000 84.49305 84 ALA F O 1
ATOM 9296 N N . GLY D 1 105 ? 169.76941 277.78799 333.99195 1.000 81.01124 85 GLY F N 1
ATOM 9297 C CA . GLY D 1 105 ? 169.20848 277.11104 335.14501 1.000 82.30844 85 GLY F CA 1
ATOM 9298 C C . GLY D 1 105 ? 168.34243 275.91904 334.79711 1.000 83.45645 85 GLY F C 1
ATOM 9299 O O . GLY D 1 105 ? 167.36148 275.63208 335.49019 1.000 85.75502 85 GLY F O 1
ATOM 9300 N N . ALA D 1 106 ? 168.69935 275.21399 333.72811 1.000 82.85169 86 ALA F N 1
ATOM 9301 C CA . ALA D 1 106 ? 167.89130 274.09999 333.25521 1.000 84.30055 86 ALA F CA 1
ATOM 9302 C C . ALA D 1 106 ? 167.90135 272.94703 334.25425 1.000 84.39928 86 ALA F C 1
ATOM 9303 O O . ALA D 1 106 ? 168.87340 272.73104 334.98319 1.000 82.69785 86 ALA F O 1
ATOM 9305 N N . LEU D 1 107 ? 166.79634 272.20704 334.28534 1.000 82.73272 87 LEU F N 1
ATOM 9306 C CA . LEU D 1 107 ? 166.66838 271.00808 335.10540 1.000 84.14264 87 LEU F CA 1
ATOM 9307 C C . LEU D 1 107 ? 166.96930 269.79804 334.22642 1.000 83.96117 87 LEU F C 1
ATOM 9308 O O . LEU D 1 107 ? 166.20024 269.47902 333.31348 1.000 86.41209 87 LEU F O 1
ATOM 9313 N N . VAL D 1 108 ? 168.08631 269.13003 334.50237 1.000 83.42888 88 VAL F N 1
ATOM 9314 C CA . VAL D 1 108 ? 168.56024 268.00000 333.71738 1.000 83.05438 88 VAL F CA 1
ATOM 9315 C C . VAL D 1 108 ? 168.14027 266.71503 334.41745 1.000 84.65947 88 VAL F C 1
ATOM 9316 O O . VAL D 1 108 ? 168.30234 266.58207 335.63945 1.000 84.93526 88 VAL F O 1
ATOM 9320 N N . SER D 1 109 ? 167.60120 265.77101 333.64852 1.000 85.58809 89 SER F N 1
ATOM 9321 C CA . SER D 1 109 ? 167.16221 264.48103 334.15859 1.000 88.23806 89 SER F CA 1
ATOM 9322 C C . SER D 1 109 ? 167.85615 263.36900 333.38659 1.000 88.39460 89 SER F C 1
ATOM 9323 O O . SER D 1 109 ? 167.87506 263.38095 332.15159 1.000 88.92091 89 SER F O 1
ATOM 9326 N N . LEU D 1 110 ? 168.42318 262.41101 334.11358 1.000 93.92014 90 LEU F N 1
ATOM 9327 C CA . LEU D 1 110 ? 169.10012 261.25798 333.53758 1.000 94.34894 90 LEU F CA 1
ATOM 9328 C C . LEU D 1 110 ? 168.28112 260.00800 333.82668 1.000 98.46701 90 LEU F C 1
ATOM 9329 O O . LEU D 1 110 ? 168.11119 259.63005 334.99570 1.000 99.48062 90 LEU F O 1
ATOM 9334 N N . ASP D 1 111 ? 167.77704 259.38797 332.75873 1.000 102.36278 91 ASP F N 1
ATOM 9335 C CA . ASP D 1 111 ? 167.07302 258.11499 332.77783 1.000 106.60942 91 ASP F CA 1
ATOM 9336 C C . ASP D 1 111 ? 168.01098 257.00496 332.32080 1.000 107.38674 91 ASP F C 1
ATOM 9337 O O . ASP D 1 111 ? 168.87692 257.21491 331.46774 1.000 105.75199 91 ASP F O 1
ATOM 9342 N N . TRP D 1 112 ? 167.81499 255.81198 332.87386 1.000 115.99053 92 TRP F N 1
ATOM 9343 C CA . TRP D 1 112 ? 168.63996 254.64995 332.55885 1.000 117.75093 92 TRP F CA 1
ATOM 9344 C C . TRP D 1 112 ? 167.75390 253.57095 331.95194 1.000 121.04148 92 TRP F C 1
ATOM 9345 O O . TRP D 1 112 ? 166.81593 253.09698 332.60302 1.000 122.97341 92 TRP F O 1
ATOM 9356 N N . ASP D 1 113 ? 168.04781 253.18390 330.70794 1.000 125.11796 93 ASP F N 1
ATOM 9357 C CA . ASP D 1 113 ? 167.30875 252.13988 329.99902 1.000 128.37353 93 ASP F CA 1
ATOM 9358 C C . ASP D 1 113 ? 168.33370 251.16185 329.43399 1.000 129.39910 93 ASP F C 1
ATOM 9359 O O . ASP D 1 113 ? 168.79362 251.32280 328.29895 1.000 128.64651 93 ASP F O 1
ATOM 9364 N N . ASP D 1 114 ? 168.69073 250.15687 330.23700 1.000 131.71725 94 ASP F N 1
ATOM 9365 C CA . ASP D 1 114 ? 169.63069 249.11384 329.83798 1.000 133.18235 94 ASP F CA 1
ATOM 9366 C C . ASP D 1 114 ? 170.97567 249.70181 329.42787 1.000 130.91030 94 ASP F C 1
ATOM 9367 O O . ASP D 1 114 ? 171.75774 250.13183 330.28080 1.000 127.68942 94 ASP F O 1
ATOM 9372 N N . ASN D 1 115 ? 171.24759 249.72876 328.12485 1.000 130.93260 95 ASN F N 1
ATOM 9373 C CA . ASN D 1 115 ? 172.51456 250.21372 327.59575 1.000 128.62223 95 ASN F CA 1
ATOM 9374 C C . ASN D 1 115 ? 172.44955 251.66770 327.14670 1.000 127.01125 95 ASN F C 1
ATOM 9375 O O . ASN D 1 115 ? 173.38952 252.14867 326.50462 1.000 124.45679 95 ASN F O 1
ATOM 9380 N N . ARG D 1 116 ? 171.36858 252.37773 327.46375 1.000 124.19521 96 ARG F N 1
ATOM 9381 C CA . ARG D 1 116 ? 171.18458 253.74772 327.00771 1.000 121.03211 96 ARG F CA 1
ATOM 9382 C C . ARG D 1 116 ? 170.93367 254.67276 328.18969 1.000 116.52828 96 ARG F C 1
ATOM 9383 O O . ARG D 1 116 ? 170.23073 254.31381 329.14175 1.000 118.28261 96 ARG F O 1
ATOM 9391 N N . LEU D 1 117 ? 171.53168 255.85775 328.12961 1.000 106.95029 97 LEU F N 1
ATOM 9392 C CA . LEU D 1 117 ? 171.29976 256.91979 329.09559 1.000 102.96681 97 LEU F CA 1
ATOM 9393 C C . LEU D 1 117 ? 170.56573 258.04578 328.38060 1.000 102.98542 97 LEU F C 1
ATOM 9394 O O . LEU D 1 117 ? 171.05868 258.57373 327.37955 1.000 103.02401 97 LEU F O 1
ATOM 9399 N N . THR D 1 118 ? 169.39277 258.40381 328.88066 1.000 100.38328 98 THR F N 1
ATOM 9400 C CA . THR D 1 118 ? 168.59675 259.46380 328.28268 1.000 99.67682 98 THR F CA 1
ATOM 9401 C C . THR D 1 118 ? 168.76582 260.73283 329.10662 1.000 96.21191 98 THR F C 1
ATOM 9402 O O . THR D 1 118 ? 168.43090 260.75588 330.29564 1.000 96.33919 98 THR F O 1
ATOM 9406 N N . LEU D 1 119 ? 169.29580 261.77580 328.47855 1.000 89.18526 99 LEU F N 1
ATOM 9407 C CA . LEU D 1 119 ? 169.40086 263.09182 329.09050 1.000 86.99693 99 LEU F CA 1
ATOM 9408 C C . LEU D 1 119 ? 168.24284 263.94282 328.58754 1.000 88.16645 99 LEU F C 1
ATOM 9409 O O . LEU D 1 119 ? 168.10876 264.15978 327.37954 1.000 89.19944 99 LEU F O 1
ATOM 9414 N N . LYS D 1 120 ? 167.41591 264.42287 329.50858 1.000 84.14635 100 LYS F N 1
ATOM 9415 C CA . LYS D 1 120 ? 166.27290 265.25787 329.17863 1.000 85.51220 100 LYS F CA 1
ATOM 9416 C C . LYS D 1 120 ? 166.44396 266.61389 329.84257 1.000 83.36517 100 LYS F C 1
ATOM 9417 O O . LYS D 1 120 ? 166.67804 266.69593 331.05355 1.000 82.38759 100 LYS F O 1
ATOM 9423 N N . ALA D 1 121 ? 166.33793 267.67387 329.04554 1.000 81.14228 101 ALA F N 1
ATOM 9424 C CA . ALA D 1 121 ? 166.44698 269.03188 329.56748 1.000 79.99144 101 ALA F CA 1
ATOM 9425 C C . ALA D 1 121 ? 165.61894 269.95186 328.68850 1.000 81.39666 101 ALA F C 1
ATOM 9426 O O . ALA D 1 121 ? 165.89186 270.07382 327.49048 1.000 81.69506 101 ALA F O 1
ATOM 9428 N N . GLY D 1 122 ? 164.61899 270.59090 329.28455 1.000 81.49368 102 GLY F N 1
ATOM 9429 C CA . GLY D 1 122 ? 163.73695 271.45089 328.51457 1.000 83.11907 102 GLY F CA 1
ATOM 9430 C C . GLY D 1 122 ? 163.02487 270.64486 327.45065 1.000 85.21367 102 GLY F C 1
ATOM 9431 O O . GLY D 1 122 ? 162.31287 269.67588 327.73973 1.000 86.88063 102 GLY F O 1
ATOM 9432 N N . LYS D 1 123 ? 163.21979 271.03881 326.19262 1.000 86.82027 103 LYS F N 1
ATOM 9433 C CA . LYS D 1 123 ? 162.65071 270.33878 325.04968 1.000 90.33770 103 LYS F CA 1
ATOM 9434 C C . LYS D 1 123 ? 163.69464 269.51274 324.30764 1.000 90.38052 103 LYS F C 1
ATOM 9435 O O . LYS D 1 123 ? 163.54356 269.25170 323.10866 1.000 93.24149 103 LYS F O 1
ATOM 9441 N N . SER D 1 124 ? 164.75268 269.09175 324.99859 1.000 87.21548 104 SER F N 1
ATOM 9442 C CA . SER D 1 124 ? 165.87263 268.39671 324.37954 1.000 86.57916 104 SER F CA 1
ATOM 9443 C C . SER D 1 124 ? 166.04165 267.01773 324.99958 1.000 86.74823 104 SER F C 1
ATOM 9444 O O . SER D 1 124 ? 166.09573 266.88577 326.22858 1.000 85.16559 104 SER F O 1
ATOM 9447 N N . ARG D 1 125 ? 166.12658 265.99870 324.14461 1.000 89.27654 105 ARG F N 1
ATOM 9448 C CA . ARG D 1 125 ? 166.44058 264.63370 324.54664 1.000 89.93442 105 ARG F CA 1
ATOM 9449 C C . ARG D 1 125 ? 167.71253 264.17166 323.84957 1.000 89.64202 105 ARG F C 1
ATOM 9450 O O . ARG D 1 125 ? 167.88445 264.37761 322.64355 1.000 91.90311 105 ARG F O 1
ATOM 9458 N N . PHE D 1 126 ? 168.59657 263.54167 324.61753 1.000 89.68079 106 PHE F N 1
ATOM 9459 C CA . PHE D 1 126 ? 169.83553 262.97664 324.10547 1.000 89.02653 106 PHE F CA 1
ATOM 9460 C C . PHE D 1 126 ? 169.90153 261.51165 324.50352 1.000 90.81695 106 PHE F C 1
ATOM 9461 O O . PHE D 1 126 ? 169.71260 261.17569 325.67554 1.000 89.21035 106 PHE F O 1
ATOM 9469 N N . ALA D 1 127 ? 170.16545 260.64361 323.52953 1.000 95.31813 107 ALA F N 1
ATOM 9470 C CA . ALA D 1 127 ? 170.34345 259.21662 323.77157 1.000 96.91102 107 ALA F CA 1
ATOM 9471 C C . ALA D 1 127 ? 171.83444 258.91259 323.70348 1.000 95.42469 107 ALA F C 1
ATOM 9472 O O . ALA D 1 127 ? 172.42537 258.92254 322.61945 1.000 97.91087 107 ALA F O 1
ATOM 9474 N N . LEU D 1 128 ? 172.43951 258.64462 324.85545 1.000 99.41032 108 LEU F N 1
ATOM 9475 C CA . LEU D 1 128 ? 173.87152 258.43360 324.97137 1.000 96.00284 108 LEU F CA 1
ATOM 9476 C C . LEU D 1 128 ? 174.15851 256.97061 325.27740 1.000 97.90983 108 LEU F C 1
ATOM 9477 O O . LEU D 1 128 ? 173.36054 256.28465 325.92148 1.000 100.60186 108 LEU F O 1
ATOM 9482 N N . GLN D 1 129 ? 175.30647 256.49658 324.80434 1.000 100.85888 109 GLN F N 1
ATOM 9483 C CA . GLN D 1 129 ? 175.74447 255.13858 325.08036 1.000 101.99717 109 GLN F CA 1
ATOM 9484 C C . GLN D 1 129 ? 176.54956 255.10861 326.37131 1.000 98.22116 109 GLN F C 1
ATOM 9485 O O . GLN D 1 129 ? 177.31159 256.03561 326.66523 1.000 94.51132 109 GLN F O 1
ATOM 9491 N N . THR D 1 130 ? 176.37359 254.04164 327.14436 1.000 98.74275 110 THR F N 1
ATOM 9492 C CA . THR D 1 130 ? 177.02067 253.90168 328.43732 1.000 96.49431 110 THR F CA 1
ATOM 9493 C C . THR D 1 130 ? 177.85066 252.62867 328.48531 1.000 96.58227 110 THR F C 1
ATOM 9494 O O . THR D 1 130 ? 177.71059 251.72964 327.65135 1.000 99.37367 110 THR F O 1
ATOM 9498 N N . LEU D 1 131 ? 178.72272 252.57069 329.48526 1.000 95.96290 111 LEU F N 1
ATOM 9499 C CA . LEU D 1 131 ? 179.55372 251.41268 329.75124 1.000 95.98281 111 LEU F CA 1
ATOM 9500 C C . LEU D 1 131 ? 179.44781 251.02274 331.22026 1.000 97.20541 111 LEU F C 1
ATOM 9501 O O . LEU D 1 131 ? 179.19888 251.87477 332.09425 1.000 97.09460 111 LEU F O 1
ATOM 9506 N N . PRO D 1 132 ? 179.61381 249.73075 331.51430 1.000 98.99798 112 PRO F N 1
ATOM 9507 C CA . PRO D 1 132 ? 179.36689 249.23980 332.87533 1.000 99.86794 112 PRO F CA 1
ATOM 9508 C C . PRO D 1 132 ? 180.41896 249.73182 333.85324 1.000 96.65620 112 PRO F C 1
ATOM 9509 O O . PRO D 1 132 ? 181.61394 249.75979 333.55017 1.000 94.12999 112 PRO F O 1
ATOM 9513 N N . ALA D 1 133 ? 179.95705 250.10887 335.04726 1.000 99.65938 113 ALA F N 1
ATOM 9514 C CA . ALA D 1 133 ? 180.86712 250.52189 336.10719 1.000 98.02224 113 ALA F CA 1
ATOM 9515 C C . ALA D 1 133 ? 181.75214 249.38089 336.58817 1.000 98.90097 113 ALA F C 1
ATOM 9516 O O . ALA D 1 133 ? 182.82718 249.63790 337.14009 1.000 96.63882 113 ALA F O 1
ATOM 9518 N N . ALA D 1 134 ? 181.32411 248.13089 336.39524 1.000 101.90850 114 ALA F N 1
ATOM 9519 C CA . ALA D 1 134 ? 182.15711 246.99689 336.77123 1.000 102.34245 114 ALA F CA 1
ATOM 9520 C C . ALA D 1 134 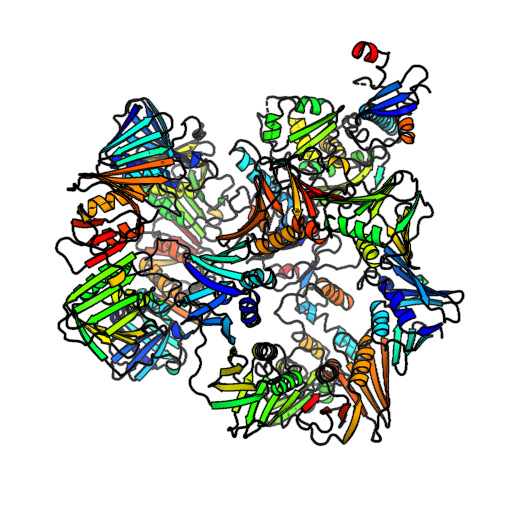? 183.42606 246.92184 335.93715 1.000 99.45606 114 ALA F C 1
ATOM 9521 O O . ALA D 1 134 ? 184.37407 246.23184 336.32811 1.000 99.85910 114 ALA F O 1
ATOM 9523 N N . ASP D 1 135 ? 183.46499 247.61180 334.79912 1.000 100.82584 115 ASP F N 1
ATOM 9524 C CA . ASP D 1 135 ? 184.63694 247.64975 333.93804 1.000 98.15742 115 ASP F CA 1
ATOM 9525 C C . ASP D 1 135 ? 185.49097 248.89175 334.15194 1.000 94.22982 115 ASP F C 1
ATOM 9526 O O . ASP D 1 135 ? 186.49193 249.06571 333.44787 1.000 91.27744 115 ASP F O 1
ATOM 9531 N N . PHE D 1 136 ? 185.12605 249.75779 335.09493 1.000 96.46198 116 PHE F N 1
ATOM 9532 C CA . PHE D 1 136 ? 185.85108 251.00478 335.29484 1.000 93.44448 116 PHE F CA 1
ATOM 9533 C C . PHE D 1 136 ? 187.04913 250.76780 336.20177 1.000 93.28187 116 PHE F C 1
ATOM 9534 O O . PHE D 1 136 ? 186.87220 250.29084 337.33180 1.000 96.16792 116 PHE F O 1
ATOM 9542 N N . PRO D 1 137 ? 188.26711 251.08576 335.76568 1.000 95.73468 117 PRO F N 1
ATOM 9543 C CA . PRO D 1 137 ? 189.47816 250.81177 336.56761 1.000 95.97640 117 PRO F CA 1
ATOM 9544 C C . PRO D 1 137 ? 189.68825 251.79081 337.72156 1.000 96.65392 117 PRO F C 1
ATOM 9545 O O . PRO D 1 137 ? 190.42426 252.77580 337.64348 1.000 94.92391 117 PRO F O 1
ATOM 9549 N N . MET D 1 138 ? 189.01032 251.51386 338.83362 1.000 102.04568 118 MET F N 1
ATOM 9550 C CA . MET D 1 138 ? 189.24441 252.26990 340.05757 1.000 103.22781 118 MET F CA 1
ATOM 9551 C C . MET D 1 138 ? 190.68544 252.08489 340.51649 1.000 102.36225 118 MET F C 1
ATOM 9552 O O . MET D 1 138 ? 191.20442 250.96589 340.53049 1.000 103.01884 118 MET F O 1
ATOM 9557 N N . MET D 1 139 ? 191.33448 253.18790 340.88140 1.000 103.94884 119 MET F N 1
ATOM 9558 C CA . MET D 1 139 ? 192.71751 253.11289 341.33132 1.000 103.22374 119 MET F CA 1
ATOM 9559 C C . MET D 1 139 ? 192.81658 252.32393 342.63034 1.000 106.65704 119 MET F C 1
ATOM 9560 O O . MET D 1 139 ? 191.98364 252.46598 343.52939 1.000 109.94003 119 MET F O 1
ATOM 9565 N N . ASN D 1 140 ? 193.84658 251.48392 342.72330 1.000 110.14748 120 ASN F N 1
ATOM 9566 C CA . ASN D 1 140 ? 194.12564 250.73396 343.94631 1.000 112.95181 120 ASN F CA 1
ATOM 9567 C C . ASN D 1 140 ? 194.75472 251.69899 344.94723 1.000 113.01530 120 ASN F C 1
ATOM 9568 O O . ASN D 1 140 ? 195.97574 251.78797 345.10115 1.000 112.53102 120 ASN F O 1
ATOM 9573 N N . VAL D 1 141 ? 193.88778 252.44302 345.63426 1.000 112.32822 121 VAL F N 1
ATOM 9574 C CA . VAL D 1 141 ? 194.34486 253.46605 346.56620 1.000 113.32673 121 VAL F CA 1
ATOM 9575 C C . VAL D 1 141 ? 195.05093 252.80608 347.73917 1.000 115.98920 121 VAL F C 1
ATOM 9576 O O . VAL D 1 141 ? 194.54495 251.84411 348.33024 1.000 118.46309 121 VAL F O 1
ATOM 9580 N N . GLY D 1 142 ? 196.22596 253.32107 348.08208 1.000 120.57331 122 GLY F N 1
ATOM 9581 C CA . GLY D 1 142 ? 196.96202 252.80210 349.21305 1.000 123.88095 122 GLY F CA 1
ATOM 9582 C C . GLY D 1 142 ? 196.30311 253.15516 350.53108 1.000 126.93526 122 GLY F C 1
ATOM 9583 O O . GLY D 1 142 ? 195.42213 254.01218 350.62411 1.000 126.69788 122 GLY F O 1
ATOM 9584 N N . GLU D 1 143 ? 196.74017 252.45719 351.57907 1.000 126.21483 123 GLU F N 1
ATOM 9585 C CA . GLU D 1 143 ? 196.20526 252.66925 352.91710 1.000 129.06073 123 GLU F CA 1
ATOM 9586 C C . GLU D 1 143 ? 197.30134 252.84927 353.96102 1.000 131.13983 123 GLU F C 1
ATOM 9587 O O . GLU D 1 143 ? 196.99942 252.87131 355.16004 1.000 134.66310 123 GLU F O 1
ATOM 9593 N N . ASP D 1 144 ? 198.55631 252.98223 353.54194 1.000 127.33648 124 ASP F N 1
ATOM 9594 C CA . ASP D 1 144 ? 199.68037 253.21325 354.44385 1.000 129.59093 124 ASP F CA 1
ATOM 9595 C C . ASP D 1 144 ? 200.12638 254.66123 354.26777 1.000 127.64214 124 ASP F C 1
ATOM 9596 O O . ASP D 1 144 ? 200.88533 254.97919 353.34671 1.000 125.11203 124 ASP F O 1
ATOM 9601 N N . ILE D 1 145 ? 199.65546 255.53327 355.15177 1.000 123.98060 125 ILE F N 1
ATOM 9602 C CA . ILE D 1 145 ? 199.97647 256.95226 355.08970 1.000 122.85795 125 ILE F CA 1
ATOM 9603 C C . ILE D 1 145 ? 201.21753 257.21327 355.93061 1.000 124.65835 125 ILE F C 1
ATOM 9604 O O . ILE D 1 145 ? 201.25661 256.87332 357.11962 1.000 128.72900 125 ILE F O 1
ATOM 9609 N N . SER D 1 146 ? 202.23350 257.82124 355.31752 1.000 118.33127 126 SER F N 1
ATOM 9610 C CA . SER D 1 146 ? 203.47255 258.13424 356.02243 1.000 120.87287 126 SER F CA 1
ATOM 9611 C C . SER D 1 146 ? 203.41262 259.51427 356.67139 1.000 122.62501 126 SER F C 1
ATOM 9612 O O . SER D 1 146 ? 203.56170 259.64131 357.89137 1.000 126.60602 126 SER F O 1
ATOM 9615 N N . ALA D 1 147 ? 203.19558 260.55424 355.86936 1.000 116.78317 127 ALA F N 1
ATOM 9616 C CA . ALA D 1 147 ? 203.15464 261.92526 356.35932 1.000 117.74523 127 ALA F CA 1
ATOM 9617 C C . ALA D 1 147 ? 201.91761 262.62626 355.82137 1.000 115.68383 127 ALA F C 1
ATOM 9618 O O . ALA D 1 147 ? 201.64953 262.58522 354.61639 1.000 112.65188 127 ALA F O 1
ATOM 9620 N N . THR D 1 148 ? 201.17268 263.27030 356.71440 1.000 111.90979 128 THR F N 1
ATOM 9621 C CA . THR D 1 148 ? 200.00567 264.06231 356.35445 1.000 110.25434 128 THR F CA 1
ATOM 9622 C C . THR D 1 148 ? 200.19772 265.48232 356.86139 1.000 111.02026 128 THR F C 1
ATOM 9623 O O . THR D 1 148 ? 200.56980 265.68436 358.02235 1.000 114.69639 128 THR F O 1
ATOM 9627 N N . PHE D 1 149 ? 199.94768 266.46030 355.99537 1.000 107.81463 129 PHE F N 1
ATOM 9628 C CA . PHE D 1 149 ? 200.03173 267.85931 356.38831 1.000 108.63119 129 PHE F CA 1
ATOM 9629 C C . PHE D 1 149 ? 199.00469 268.64430 355.58635 1.000 105.97072 129 PHE F C 1
ATOM 9630 O O . PHE D 1 149 ? 198.25163 268.08228 354.78942 1.000 103.61780 129 PHE F O 1
ATOM 9638 N N . SER D 1 150 ? 198.96172 269.95331 355.81531 1.000 108.58911 130 SER F N 1
ATOM 9639 C CA . SER D 1 150 ? 198.02669 270.80830 355.10034 1.000 106.58987 130 SER F CA 1
ATOM 9640 C C . SER D 1 150 ? 198.57971 272.22229 355.05625 1.000 106.58422 130 SER F C 1
ATOM 9641 O O . SER D 1 150 ? 199.38777 272.62130 355.89919 1.000 109.52169 130 SER F O 1
ATOM 9644 N N . LEU D 1 151 ? 198.13066 272.98026 354.05926 1.000 106.80271 131 LEU F N 1
ATOM 9645 C CA . LEU D 1 151 ? 198.57967 274.36225 353.93618 1.000 106.52382 131 LEU F CA 1
ATOM 9646 C C . LEU D 1 151 ? 197.57463 275.15023 353.11222 1.000 103.56325 131 LEU F C 1
ATOM 9647 O O . LEU D 1 151 ? 196.75557 274.58222 352.38829 1.000 101.02099 131 LEU F O 1
ATOM 9652 N N . GLY D 1 152 ? 197.65266 276.47324 353.23616 1.000 107.17995 132 GLY F N 1
ATOM 9653 C CA . GLY D 1 152 ? 196.74262 277.32822 352.49419 1.000 104.00251 132 GLY F CA 1
ATOM 9654 C C . GLY D 1 152 ? 196.89352 277.12917 350.99619 1.000 99.20495 132 GLY F C 1
ATOM 9655 O O . GLY D 1 152 ? 198.00248 276.99513 350.47412 1.000 98.92481 132 GLY F O 1
ATOM 9656 N N . GLN D 1 153 ? 195.75347 277.10716 350.29927 1.000 103.94063 133 GLN F N 1
ATOM 9657 C CA . GLN D 1 153 ? 195.76837 276.85311 348.86327 1.000 99.82485 133 GLN F CA 1
ATOM 9658 C C . GLN D 1 153 ? 196.51134 277.94207 348.10219 1.000 97.68594 133 GLN F C 1
ATOM 9659 O O . GLN D 1 153 ? 197.15927 277.65702 347.08915 1.000 95.70189 133 GLN F O 1
ATOM 9665 N N . GLU D 1 154 ? 196.43439 279.19009 348.56915 1.000 100.57170 134 GLU F N 1
ATOM 9666 C CA . GLU D 1 154 ? 197.08136 280.28205 347.85007 1.000 98.91080 134 GLU F CA 1
ATOM 9667 C C . GLU D 1 154 ? 198.60136 280.17203 347.91097 1.000 99.89530 134 GLU F C 1
ATOM 9668 O O . GLU D 1 154 ? 199.28030 280.36298 346.89592 1.000 97.66023 134 GLU F O 1
ATOM 9674 N N . ARG D 1 155 ? 199.15644 279.86206 349.08694 1.000 96.20118 135 ARG F N 1
ATOM 9675 C CA . ARG D 1 155 ? 200.60444 279.68905 349.19586 1.000 97.83690 135 ARG F CA 1
ATOM 9676 C C . ARG D 1 155 ? 201.08337 278.51001 348.35987 1.000 95.79224 135 ARG F C 1
ATOM 9677 O O . ARG D 1 155 ? 202.12832 278.58597 347.69879 1.000 95.24796 135 ARG F O 1
ATOM 9685 N N . PHE D 1 156 ? 200.33835 277.40302 348.39295 1.000 96.66673 136 PHE F N 1
ATOM 9686 C CA . PHE D 1 156 ? 200.70228 276.23499 347.59997 1.000 95.00237 136 PHE F CA 1
ATOM 9687 C C . PHE D 1 156 ? 200.68619 276.56094 346.11196 1.000 90.02121 136 PHE F C 1
ATOM 9688 O O . PHE D 1 156 ? 201.60413 276.18189 345.37191 1.000 89.10798 136 PHE F O 1
ATOM 9696 N N . LYS D 1 157 ? 199.65817 277.28494 345.66000 1.000 94.95021 137 LYS F N 1
ATOM 9697 C CA . LYS D 1 157 ? 199.59108 277.68889 344.25899 1.000 90.75067 137 LYS F CA 1
ATOM 9698 C C . LYS D 1 157 ? 200.73408 278.62986 343.90088 1.000 91.24477 137 LYS F C 1
ATOM 9699 O O . LYS D 1 157 ? 201.29600 278.54381 342.80385 1.000 88.70111 137 LYS F O 1
ATOM 9705 N N . THR D 1 158 ? 201.08715 279.53988 344.81183 1.000 89.57603 138 THR F N 1
ATOM 9706 C CA . THR D 1 158 ? 202.18915 280.46186 344.55372 1.000 90.32360 138 THR F CA 1
ATOM 9707 C C . THR D 1 158 ? 203.50212 279.70883 344.38266 1.000 91.87701 138 THR F C 1
ATOM 9708 O O . THR D 1 158 ? 204.27307 279.98379 343.45660 1.000 91.12028 138 THR F O 1
ATOM 9712 N N . MET D 1 159 ? 203.76917 278.74386 345.26668 1.000 90.29413 139 MET F N 1
ATOM 9713 C CA . MET D 1 159 ? 204.99215 277.95183 345.14263 1.000 91.05219 139 MET F CA 1
ATOM 9714 C C . MET D 1 159 ? 204.99705 277.13979 343.85166 1.000 86.23638 139 MET F C 1
ATOM 9715 O O . MET D 1 159 ? 206.02200 277.05875 343.15559 1.000 85.30478 139 MET F O 1
ATOM 9720 N N . LEU D 1 160 ? 203.85702 276.52779 343.51775 1.000 89.66519 140 LEU F N 1
ATOM 9721 C CA . LEU D 1 160 ? 203.77192 275.74675 342.28979 1.000 85.83151 140 LEU F CA 1
ATOM 9722 C C . LEU D 1 160 ? 204.01986 276.62070 341.06674 1.000 82.28819 140 LEU F C 1
ATOM 9723 O O . LEU D 1 160 ? 204.69679 276.19966 340.12371 1.000 80.50846 140 LEU F O 1
ATOM 9728 N N . SER D 1 161 ? 203.47688 277.84071 341.06373 1.000 85.42444 141 SER F N 1
ATOM 9729 C CA . SER D 1 161 ? 203.74482 278.77067 339.97268 1.000 82.62751 141 SER F CA 1
ATOM 9730 C C . SER D 1 161 ? 205.20382 279.19965 339.94957 1.000 84.45284 141 SER F C 1
ATOM 9731 O O . SER D 1 161 ? 205.75676 279.45860 338.87452 1.000 82.59393 141 SER F O 1
ATOM 9734 N N . GLN D 1 162 ? 205.83590 279.29268 341.12052 1.000 81.95467 142 GLN F N 1
ATOM 9735 C CA . GLN D 1 162 ? 207.23791 279.68666 341.17642 1.000 83.88540 142 GLN F CA 1
ATOM 9736 C C . GLN D 1 162 ? 208.15686 278.60762 340.62040 1.000 83.79598 142 GLN F C 1
ATOM 9737 O O . GLN D 1 162 ? 209.23583 278.92459 340.10731 1.000 84.13741 142 GLN F O 1
ATOM 9743 N N . VAL D 1 163 ? 207.77185 277.33763 340.72447 1.000 82.85814 143 VAL F N 1
ATOM 9744 C CA . VAL D 1 163 ? 208.66680 276.25861 340.32045 1.000 83.17598 143 VAL F CA 1
ATOM 9745 C C . VAL D 1 163 ? 208.26671 275.55457 339.02250 1.000 78.33608 143 VAL F C 1
ATOM 9746 O O . VAL D 1 163 ? 209.10466 274.83753 338.45547 1.000 78.29126 143 VAL F O 1
ATOM 9750 N N . GLN D 1 164 ? 207.04168 275.73957 338.51957 1.000 85.89267 144 GLN F N 1
ATOM 9751 C CA . GLN D 1 164 ? 206.55059 274.86654 337.45263 1.000 82.69741 144 GLN F CA 1
ATOM 9752 C C . GLN D 1 164 ? 207.36251 274.99948 336.16658 1.000 81.03422 144 GLN F C 1
ATOM 9753 O O . GLN D 1 164 ? 207.58245 274.00545 335.46460 1.000 79.96803 144 GLN F O 1
ATOM 9759 N N . TYR D 1 165 ? 207.80751 276.21346 335.82950 1.000 79.95108 145 TYR F N 1
ATOM 9760 C CA . TYR D 1 165 ? 208.34342 276.44940 334.49146 1.000 77.68100 145 TYR F CA 1
ATOM 9761 C C . TYR D 1 165 ? 209.68340 275.76637 334.25540 1.000 79.25945 145 TYR F C 1
ATOM 9762 O O . TYR D 1 165 ? 210.07232 275.58733 333.09638 1.000 79.51725 145 TYR F O 1
ATOM 9771 N N . SER D 1 166 ? 210.39446 275.37640 335.31136 1.000 73.99833 146 SER F N 1
ATOM 9772 C CA . SER D 1 166 ? 211.66144 274.67538 335.14531 1.000 75.82631 146 SER F CA 1
ATOM 9773 C C . SER D 1 166 ? 211.48840 273.17937 334.92037 1.000 75.02715 146 SER F C 1
ATOM 9774 O O . SER D 1 166 ? 212.48837 272.48435 334.70733 1.000 77.38660 146 SER F O 1
ATOM 9777 N N . MET D 1 167 ? 210.26039 272.67239 334.95947 1.000 76.36874 147 MET F N 1
ATOM 9778 C CA . MET D 1 167 ? 210.02436 271.25439 334.73553 1.000 75.25829 147 MET F CA 1
ATOM 9779 C C . MET D 1 167 ? 210.38726 270.86233 333.30852 1.000 74.14730 147 MET F C 1
ATOM 9780 O O . MET D 1 167 ? 210.31221 271.66730 332.37650 1.000 73.87380 147 MET F O 1
ATOM 9785 N N . ALA D 1 168 ? 210.79723 269.60932 333.14854 1.000 78.07112 148 ALA F N 1
ATOM 9786 C CA . ALA D 1 168 ? 210.99613 269.04527 331.82455 1.000 77.77498 148 ALA F CA 1
ATOM 9787 C C . ALA D 1 168 ? 209.67609 268.51327 331.28365 1.000 76.09068 148 ALA F C 1
ATOM 9788 O O . ALA D 1 168 ? 208.81013 268.05631 332.03673 1.000 75.82229 148 ALA F O 1
ATOM 9790 N N . VAL D 1 169 ? 209.52100 268.58123 329.96466 1.000 79.44651 149 VAL F N 1
ATOM 9791 C CA . VAL D 1 169 ? 208.33095 268.07622 329.29076 1.000 77.85810 149 VAL F CA 1
ATOM 9792 C C . VAL D 1 169 ? 208.75687 266.98918 328.31377 1.000 78.90487 149 VAL F C 1
ATOM 9793 O O . VAL D 1 169 ? 209.57881 267.23013 327.42071 1.000 80.93043 149 VAL F O 1
ATOM 9797 N N . GLN D 1 170 ? 208.22586 265.78119 328.51285 1.000 78.20749 150 GLN F N 1
ATOM 9798 C CA . GLN D 1 170 ? 208.46379 264.65516 327.61287 1.000 79.08463 150 GLN F CA 1
ATOM 9799 C C . GLN D 1 170 ? 209.95977 264.41313 327.41078 1.000 79.44281 150 GLN F C 1
ATOM 9800 O O . GLN D 1 170 ? 210.41569 264.05208 326.32376 1.000 80.63596 150 GLN F O 1
ATOM 9806 N N . ASP D 1 171 ? 210.72784 264.62515 328.47472 1.000 78.20007 151 ASP F N 1
ATOM 9807 C CA . ASP D 1 171 ? 212.15784 264.37113 328.45664 1.000 79.65529 151 ASP F CA 1
ATOM 9808 C C . ASP D 1 171 ? 212.43682 262.87413 328.53267 1.000 80.72301 151 ASP F C 1
ATOM 9809 O O . ASP D 1 171 ? 211.61184 262.08316 328.99675 1.000 80.57949 151 ASP F O 1
ATOM 9814 N N . ILE D 1 172 ? 213.62278 262.49209 328.05661 1.000 82.20959 152 ILE F N 1
ATOM 9815 C CA . ILE D 1 172 ? 214.04977 261.10009 328.14863 1.000 82.56673 152 ILE F CA 1
ATOM 9816 C C . ILE D 1 172 ? 214.18986 260.67214 329.60564 1.000 83.72444 152 ILE F C 1
ATOM 9817 O O . ILE D 1 172 ? 213.77686 259.56916 329.98570 1.000 83.73767 152 ILE F O 1
ATOM 9822 N N . ARG D 1 173 ? 214.77292 261.53016 330.43957 1.000 82.37941 153 ARG F N 1
ATOM 9823 C CA . ARG D 1 173 ? 214.92401 261.26021 331.86757 1.000 83.39771 153 ARG F CA 1
ATOM 9824 C C . ARG D 1 173 ? 213.58306 261.55925 332.52764 1.000 81.99196 153 ARG F C 1
ATOM 9825 O O . ARG D 1 173 ? 213.27910 262.69627 332.89262 1.000 81.84079 153 ARG F O 1
ATOM 9833 N N . TYR D 1 174 ? 212.77305 260.50727 332.67373 1.000 78.16080 154 TYR F N 1
ATOM 9834 C CA . TYR D 1 174 ? 211.37508 260.67431 333.05882 1.000 77.42688 154 TYR F CA 1
ATOM 9835 C C . TYR D 1 174 ? 211.22718 261.28836 334.44381 1.000 78.88035 154 TYR F C 1
ATOM 9836 O O . TYR D 1 174 ? 210.22221 261.95438 334.71985 1.000 78.73777 154 TYR F O 1
ATOM 9845 N N . TYR D 1 175 ? 212.20624 261.08037 335.32675 1.000 74.77591 155 TYR F N 1
ATOM 9846 C CA . TYR D 1 175 ? 212.12433 261.65642 336.66174 1.000 76.61805 155 TYR F CA 1
ATOM 9847 C C . TYR D 1 175 ? 212.16036 263.17942 336.63368 1.000 76.07916 155 TYR F C 1
ATOM 9848 O O . TYR D 1 175 ? 211.74043 263.81446 337.60668 1.000 77.14420 155 TYR F O 1
ATOM 9857 N N . LEU D 1 176 ? 212.64629 263.77937 335.54363 1.000 77.90943 156 LEU F N 1
ATOM 9858 C CA . LEU D 1 176 ? 212.62231 265.22837 335.39658 1.000 77.35352 156 LEU F CA 1
ATOM 9859 C C . LEU D 1 176 ? 211.29428 265.73937 334.85365 1.000 75.03994 156 LEU F C 1
ATOM 9860 O O . LEU D 1 176 ? 211.03730 266.94638 334.92262 1.000 74.77510 156 LEU F O 1
ATOM 9865 N N . ASN D 1 177 ? 210.44423 264.85637 334.32573 1.000 73.98107 157 ASN F N 1
ATOM 9866 C CA . ASN D 1 177 ? 209.12020 265.23337 333.82581 1.000 71.59481 157 ASN F CA 1
ATOM 9867 C C . ASN D 1 177 ? 208.13528 265.37343 334.99087 1.000 72.40163 157 ASN F C 1
ATOM 9868 O O . ASN D 1 177 ? 207.06128 264.77344 335.03296 1.000 71.95355 157 ASN F O 1
ATOM 9873 N N . GLY D 1 178 ? 208.52436 266.20345 335.94581 1.000 68.86008 158 GLY F N 1
ATOM 9874 C CA . GLY D 1 178 ? 207.73944 266.35451 337.15186 1.000 69.96901 158 GLY F CA 1
ATOM 9875 C C . GLY D 1 178 ? 208.37952 267.32553 338.11378 1.000 72.81196 158 GLY F C 1
ATOM 9876 O O . GLY D 1 178 ? 209.22251 268.14251 337.73670 1.000 73.26244 158 GLY F O 1
ATOM 9877 N N . LEU D 1 179 ? 207.96460 267.21158 339.37081 1.000 68.63592 159 LEU F N 1
ATOM 9878 C CA . LEU D 1 179 ? 208.28868 268.18661 340.40376 1.000 72.30162 159 LEU F CA 1
ATOM 9879 C C . LEU D 1 179 ? 208.56976 267.43666 341.69477 1.000 76.01482 159 LEU F C 1
ATOM 9880 O O . LEU D 1 179 ? 207.71778 266.67869 342.16285 1.000 76.42826 159 LEU F O 1
ATOM 9885 N N . LEU D 1 180 ? 209.75480 267.63166 342.26168 1.000 72.31946 160 LEU F N 1
ATOM 9886 C CA . LEU D 1 180 ? 210.08987 267.01670 343.53768 1.000 75.74859 160 LEU F CA 1
ATOM 9887 C C . LEU D 1 180 ? 209.44196 267.80575 344.66569 1.000 78.50992 160 LEU F C 1
ATOM 9888 O O . LEU D 1 180 ? 209.70699 269.00375 344.82563 1.000 79.48417 160 LEU F O 1
ATOM 9893 N N . MET D 1 181 ? 208.59600 267.13479 345.44077 1.000 78.66639 161 MET F N 1
ATOM 9894 C CA . MET D 1 181 ? 207.98909 267.69784 346.63879 1.000 80.23669 161 MET F CA 1
ATOM 9895 C C . MET D 1 181 ? 208.62415 267.02187 347.84478 1.000 82.87491 161 MET F C 1
ATOM 9896 O O . MET D 1 181 ? 208.55414 265.79488 347.97782 1.000 83.21199 161 MET F O 1
ATOM 9901 N N . GLN D 1 182 ? 209.24022 267.81789 348.71871 1.000 87.61031 162 GLN F N 1
ATOM 9902 C CA . GLN D 1 182 ? 210.05029 267.29092 349.80767 1.000 91.62813 162 GLN F CA 1
ATOM 9903 C C . GLN D 1 182 ? 209.66438 267.96797 351.11367 1.000 95.25256 162 GLN F C 1
ATOM 9904 O O . GLN D 1 182 ? 209.63241 269.19898 351.19263 1.000 96.01091 162 GLN F O 1
ATOM 9910 N N . VAL D 1 183 ? 209.38644 267.16601 352.13772 1.000 97.90138 163 VAL F N 1
ATOM 9911 C CA . VAL D 1 183 ? 209.02853 267.66307 353.46073 1.000 101.10293 163 VAL F CA 1
ATOM 9912 C C . VAL D 1 183 ? 210.11159 267.24308 354.44267 1.000 104.83575 163 VAL F C 1
ATOM 9913 O O . VAL D 1 183 ? 210.50658 266.07108 354.47569 1.000 105.25333 163 VAL F O 1
ATOM 9917 N N . GLU D 1 184 ? 210.59866 268.20210 355.22760 1.000 104.49327 164 GLU F N 1
ATOM 9918 C CA . GLU D 1 184 ? 211.56872 267.90513 356.27355 1.000 108.55759 164 GLU F CA 1
ATOM 9919 C C . GLU D 1 184 ? 211.32681 268.84617 357.44053 1.000 112.16562 164 GLU F C 1
ATOM 9920 O O . GLU D 1 184 ? 211.31482 270.06816 357.26149 1.000 112.50741 164 GLU F O 1
ATOM 9926 N N . GLY D 1 185 ? 211.13788 268.27622 358.62457 1.000 114.89507 165 GLY F N 1
ATOM 9927 C CA . GLY D 1 185 ? 210.85197 269.09026 359.79356 1.000 118.41002 165 GLY F CA 1
ATOM 9928 C C . GLY D 1 185 ? 209.56297 269.85927 359.59361 1.000 116.87169 165 GLY F C 1
ATOM 9929 O O . GLY D 1 185 ? 208.49195 269.28228 359.37170 1.000 114.92599 165 GLY F O 1
ATOM 9930 N N . SER D 1 186 ? 209.65900 271.18628 359.66856 1.000 115.75949 166 SER F N 1
ATOM 9931 C CA . SER D 1 186 ? 208.52800 272.07128 359.42760 1.000 114.36015 166 SER F CA 1
ATOM 9932 C C . SER D 1 186 ? 208.64392 272.80524 358.09557 1.000 110.77682 166 SER F C 1
ATOM 9933 O O . SER D 1 186 ? 208.03492 273.86524 357.92157 1.000 109.90747 166 SER F O 1
ATOM 9936 N N . GLN D 1 187 ? 209.40985 272.26319 357.15154 1.000 110.98969 167 GLN F N 1
ATOM 9937 C CA . GLN D 1 187 ? 209.68778 272.93614 355.89150 1.000 107.70397 167 GLN F CA 1
ATOM 9938 C C . GLN D 1 187 ? 209.24769 272.07811 354.71356 1.000 103.24014 167 GLN F C 1
ATOM 9939 O O . GLN D 1 187 ? 209.45267 270.85710 354.70359 1.000 102.80631 167 GLN F O 1
ATOM 9945 N N . LEU D 1 188 ? 208.64363 272.73208 353.72357 1.000 101.08647 168 LEU F N 1
ATOM 9946 C CA . LEU D 1 188 ? 208.19154 272.10004 352.49262 1.000 97.02010 168 LEU F CA 1
ATOM 9947 C C . LEU D 1 188 ? 208.88247 272.76799 351.31356 1.000 95.11922 168 LEU F C 1
ATOM 9948 O O . LEU D 1 188 ? 208.88948 273.99999 351.21051 1.000 95.45872 168 LEU F O 1
ATOM 9953 N N . ARG D 1 189 ? 209.45340 271.95595 350.42455 1.000 92.44753 169 ARG F N 1
ATOM 9954 C CA . ARG D 1 189 ? 210.23933 272.44690 349.30348 1.000 90.42471 169 ARG F CA 1
ATOM 9955 C C . ARG D 1 189 ? 209.75924 271.81886 348.00353 1.000 86.04796 169 ARG F C 1
ATOM 9956 O O . ARG D 1 189 ? 209.43622 270.62686 347.95360 1.000 85.21750 169 ARG F O 1
ATOM 9964 N N . LEU D 1 190 ? 209.71618 272.63882 346.95751 1.000 84.86886 170 LEU F N 1
ATOM 9965 C CA . LEU D 1 190 ? 209.39709 272.20678 345.60554 1.000 80.59973 170 LEU F CA 1
ATOM 9966 C C . LEU D 1 190 ? 210.59303 272.49073 344.71045 1.000 80.63916 170 LEU F C 1
ATOM 9967 O O . LEU D 1 190 ? 211.09005 273.62572 344.66738 1.000 82.55154 170 LEU F O 1
ATOM 9972 N N . VAL D 1 191 ? 211.05797 271.46270 344.00446 1.000 76.86839 171 VAL F N 1
ATOM 9973 C CA . VAL D 1 191 ? 212.21791 271.56265 343.12538 1.000 76.70669 171 VAL F CA 1
ATOM 9974 C C . VAL D 1 191 ? 211.81282 271.09061 341.73742 1.000 73.73395 171 VAL F C 1
ATOM 9975 O O . VAL D 1 191 ? 211.13979 270.06361 341.59850 1.000 72.35996 171 VAL F O 1
ATOM 9979 N N . ALA D 1 192 ? 212.20676 271.84256 340.71237 1.000 77.65573 172 ALA F N 1
ATOM 9980 C CA . ALA D 1 192 ? 211.91566 271.45152 339.34040 1.000 72.90335 172 ALA F CA 1
ATOM 9981 C C . ALA D 1 192 ? 213.12561 271.71847 338.46131 1.000 72.52638 172 ALA F C 1
ATOM 9982 O O . ALA D 1 192 ? 213.77363 272.75846 338.58823 1.000 74.70740 172 ALA F O 1
ATOM 9984 N N . THR D 1 193 ? 213.42854 270.77843 337.56833 1.000 75.25796 173 THR F N 1
ATOM 9985 C CA . THR D 1 193 ? 214.58248 270.93138 336.69425 1.000 74.78352 173 THR F CA 1
ATOM 9986 C C . THR D 1 193 ? 214.36538 270.14334 335.41029 1.000 71.13268 173 THR F C 1
ATOM 9987 O O . THR D 1 193 ? 213.54637 269.22335 335.35137 1.000 69.35561 173 THR F O 1
ATOM 9991 N N . ASP D 1 194 ? 215.11632 270.53029 334.37322 1.000 73.86556 174 ASP F N 1
ATOM 9992 C CA . ASP D 1 194 ? 215.07523 269.85725 333.08025 1.000 72.29740 174 ASP F CA 1
ATOM 9993 C C . ASP D 1 194 ? 216.47219 269.51621 332.57217 1.000 74.63953 174 ASP F C 1
ATOM 9994 O O . ASP D 1 194 ? 216.64311 269.24316 331.37917 1.000 74.06021 174 ASP F O 1
ATOM 9999 N N . GLY D 1 195 ? 217.47325 269.52922 333.45011 1.000 73.60361 175 GLY F N 1
ATOM 10000 C CA . GLY D 1 195 ? 218.84722 269.31619 333.05102 1.000 75.52761 175 GLY F CA 1
ATOM 10001 C C . GLY D 1 195 ? 219.55420 270.54516 332.53093 1.000 76.45907 175 GLY F C 1
ATOM 10002 O O . GLY D 1 195 ? 220.75318 270.47113 332.23286 1.000 78.30560 175 GLY F O 1
ATOM 10003 N N . HIS D 1 196 ? 218.85521 271.67317 332.41294 1.000 73.63346 176 HIS F N 1
ATOM 10004 C CA . HIS D 1 196 ? 219.45120 272.91414 331.94686 1.000 75.40177 176 HIS F CA 1
ATOM 10005 C C . HIS D 1 196 ? 219.12428 274.10018 332.84083 1.000 76.65685 176 HIS F C 1
ATOM 10006 O O . HIS D 1 196 ? 219.75328 275.15316 332.69276 1.000 78.65015 176 HIS F O 1
ATOM 10013 N N . ARG D 1 197 ? 218.16534 273.96222 333.75490 1.000 71.49463 177 ARG F N 1
ATOM 10014 C CA . ARG D 1 197 ? 217.79941 275.00626 334.69989 1.000 72.29241 177 ARG F CA 1
ATOM 10015 C C . ARG D 1 197 ? 217.13948 274.34032 335.89696 1.000 72.79807 177 ARG F C 1
ATOM 10016 O O . ARG D 1 197 ? 216.74446 273.17332 335.83902 1.000 71.84620 177 ARG F O 1
ATOM 10024 N N . LEU D 1 198 ? 217.02757 275.09536 336.98494 1.000 70.53044 178 LEU F N 1
ATOM 10025 C CA . LEU D 1 198 ? 216.45464 274.56141 338.21299 1.000 72.07883 178 LEU F CA 1
ATOM 10026 C C . LEU D 1 198 ? 215.74671 275.66745 338.97800 1.000 73.15992 178 LEU F C 1
ATOM 10027 O O . LEU D 1 198 ? 216.29173 276.76045 339.14893 1.000 74.54752 178 LEU F O 1
ATOM 10032 N N . ALA D 1 199 ? 214.53373 275.37448 339.43709 1.000 72.26802 179 ALA F N 1
ATOM 10033 C CA . ALA D 1 199 ? 213.75780 276.26653 340.28411 1.000 74.07945 179 ALA F CA 1
ATOM 10034 C C . ALA D 1 199 ? 213.56888 275.60758 341.64115 1.000 78.24294 179 ALA F C 1
ATOM 10035 O O . ALA D 1 199 ? 213.17687 274.43558 341.71821 1.000 77.17276 179 ALA F O 1
ATOM 10037 N N . TYR D 1 200 ? 213.85196 276.36261 342.70210 1.000 79.19771 180 TYR F N 1
ATOM 10038 C CA . TYR D 1 200 ? 213.76104 275.88766 344.07712 1.000 81.77930 180 TYR F CA 1
ATOM 10039 C C . TYR D 1 200 ? 212.89711 276.86270 344.85915 1.000 82.06768 180 TYR F C 1
ATOM 10040 O O . TYR D 1 200 ? 213.19313 278.06170 344.89508 1.000 83.12037 180 TYR F O 1
ATOM 10049 N N . ALA D 1 201 ? 211.83114 276.35574 345.47823 1.000 83.86308 181 ALA F N 1
ATOM 10050 C CA . ALA D 1 201 ? 210.99021 277.16378 346.35026 1.000 85.40141 181 ALA F CA 1
ATOM 10051 C C . ALA D 1 201 ? 210.80229 276.44383 347.67430 1.000 88.23913 181 ALA F C 1
ATOM 10052 O O . ALA D 1 201 ? 210.70327 275.21584 347.71235 1.000 87.89038 181 ALA F O 1
ATOM 10054 N N . ALA D 1 202 ? 210.76437 277.21087 348.75827 1.000 92.53484 182 ALA F N 1
ATOM 10055 C CA . ALA D 1 202 ? 210.61145 276.64392 350.08830 1.000 95.93713 182 ALA F CA 1
ATOM 10056 C C . ALA D 1 202 ? 209.63252 277.48297 350.89234 1.000 97.53163 182 ALA F C 1
ATOM 10057 O O . ALA D 1 202 ? 209.46052 278.67896 350.64131 1.000 97.56200 182 ALA F O 1
ATOM 10059 N N . CYS D 1 203 ? 208.98857 276.84001 351.86240 1.000 100.91284 183 CYS F N 1
ATOM 10060 C CA . CYS D 1 203 ? 208.09864 277.53706 352.77844 1.000 102.76425 183 CYS F CA 1
ATOM 10061 C C . CYS D 1 203 ? 208.01872 276.75310 354.07847 1.000 106.24398 183 CYS F C 1
ATOM 10062 O O . CYS D 1 203 ? 208.45370 275.60110 354.16648 1.000 107.08528 183 CYS F O 1
ATOM 10065 N N . ALA D 1 204 ? 207.45979 277.40015 355.09549 1.000 105.83095 184 ALA F N 1
ATOM 10066 C CA . ALA D 1 204 ? 207.24587 276.78120 356.39452 1.000 108.93740 184 ALA F CA 1
ATOM 10067 C C . ALA D 1 204 ? 205.80087 276.31222 356.49563 1.000 107.60670 184 ALA F C 1
ATOM 10068 O O . ALA D 1 204 ? 204.87187 277.09723 356.27767 1.000 107.02532 184 ALA F O 1
ATOM 10070 N N . ILE D 1 205 ? 205.61887 275.03624 356.81969 1.000 107.58939 185 ILE F N 1
ATOM 10071 C CA . ILE D 1 205 ? 204.29987 274.43826 356.97880 1.000 107.33272 185 ILE F CA 1
ATOM 10072 C C . ILE D 1 205 ? 204.13096 274.03332 358.43582 1.000 111.69751 185 ILE F C 1
ATOM 10073 O O . ILE D 1 205 ? 205.08400 273.58133 359.08178 1.000 114.61845 185 ILE F O 1
ATOM 10078 N N . ASP D 1 206 ? 202.91500 274.20736 358.95590 1.000 112.96848 186 ASP F N 1
ATOM 10079 C CA . ASP D 1 206 ? 202.62109 273.93341 360.36293 1.000 116.23319 186 ASP F CA 1
ATOM 10080 C C . ASP D 1 206 ? 202.57208 272.42142 360.56998 1.000 115.93695 186 ASP F C 1
ATOM 10081 O O . ASP D 1 206 ? 201.51007 271.80444 360.68208 1.000 115.44347 186 ASP F O 1
ATOM 10086 N N . ALA D 1 207 ? 203.75607 271.81840 360.62493 1.000 118.26526 187 ALA F N 1
ATOM 10087 C CA . ALA D 1 207 ? 203.88206 270.37941 360.80697 1.000 118.87196 187 ALA F CA 1
ATOM 10088 C C . ALA D 1 207 ? 205.28909 270.07340 361.29589 1.000 121.30421 187 ALA F C 1
ATOM 10089 O O . ALA D 1 207 ? 206.15610 270.94839 361.34880 1.000 122.40574 187 ALA F O 1
ATOM 10091 N N . ASP D 1 208 ? 205.50109 268.81041 361.66692 1.000 121.39586 188 ASP F N 1
ATOM 10092 C CA . ASP D 1 208 ? 206.82311 268.29740 362.03785 1.000 123.24563 188 ASP F CA 1
ATOM 10093 C C . ASP D 1 208 ? 206.90205 266.87838 361.47789 1.000 121.06518 188 ASP F C 1
ATOM 10094 O O . ASP D 1 208 ? 206.47408 265.91941 362.12596 1.000 122.64443 188 ASP F O 1
ATOM 10099 N N . LEU D 1 209 ? 207.45297 266.75433 360.27286 1.000 118.25805 189 LEU F N 1
ATOM 10100 C CA . LEU D 1 209 ? 207.41690 265.50031 359.54491 1.000 116.13687 189 LEU F CA 1
ATOM 10101 C C . LEU D 1 209 ? 208.82488 264.96028 359.32384 1.000 116.55726 189 LEU F C 1
ATOM 10102 O O . LEU D 1 209 ? 209.77488 265.73526 359.17475 1.000 116.86608 189 LEU F O 1
ATOM 10107 N N . PRO D 1 210 ? 208.98986 263.63927 359.29887 1.000 118.00000 190 PRO F N 1
ATOM 10108 C CA . PRO D 1 210 ? 210.28382 263.07224 358.91481 1.000 117.61455 190 PRO F CA 1
ATOM 10109 C C . PRO D 1 210 ? 210.58173 263.36318 357.45478 1.000 113.72537 190 PRO F C 1
ATOM 10110 O O . PRO D 1 210 ? 209.67468 263.52517 356.63483 1.000 110.78297 190 PRO F O 1
ATOM 10114 N N . ARG D 1 211 ? 211.87371 263.44015 357.13469 1.000 115.88578 191 ARG F N 1
ATOM 10115 C CA . ARG D 1 211 ? 212.27763 263.80010 355.78165 1.000 112.64653 191 ARG F CA 1
ATOM 10116 C C . ARG D 1 211 ? 211.76354 262.78907 354.76572 1.000 108.67036 191 ARG F C 1
ATOM 10117 O O . ARG D 1 211 ? 212.19952 261.63306 354.74673 1.000 109.32312 191 ARG F O 1
ATOM 10125 N N . ALA D 1 212 ? 210.82850 263.22205 353.92377 1.000 100.39522 192 ALA F N 1
ATOM 10126 C CA . ALA D 1 212 ? 210.27941 262.39802 352.86083 1.000 98.09695 192 ALA F CA 1
ATOM 10127 C C . ALA D 1 212 ? 210.21834 263.22198 351.58381 1.000 95.50030 192 ALA F C 1
ATOM 10128 O O . ALA D 1 212 ? 210.21536 264.45398 351.61876 1.000 95.41684 192 ALA F O 1
ATOM 10130 N N . GLU D 1 213 ? 210.19326 262.53094 350.44883 1.000 94.82632 193 GLU F N 1
ATOM 10131 C CA . GLU D 1 213 ? 210.13518 263.21390 349.16581 1.000 91.42902 193 GLU F CA 1
ATOM 10132 C C . GLU D 1 213 ? 209.42610 262.33287 348.15089 1.000 87.59033 193 GLU F C 1
ATOM 10133 O O . GLU D 1 213 ? 209.51409 261.10287 348.19893 1.000 88.18563 193 GLU F O 1
ATOM 10139 N N . VAL D 1 214 ? 208.70805 262.98485 347.23491 1.000 82.61963 194 VAL F N 1
ATOM 10140 C CA . VAL D 1 214 ? 208.02797 262.31482 346.13598 1.000 80.45888 194 VAL F CA 1
ATOM 10141 C C . VAL D 1 214 ? 208.26690 263.10977 344.86094 1.000 78.23004 194 VAL F C 1
ATOM 10142 O O . VAL D 1 214 ? 208.65092 264.28177 344.89287 1.000 78.26491 194 VAL F O 1
ATOM 10146 N N . ILE D 1 215 ? 208.04481 262.44974 343.72598 1.000 82.45389 195 ILE F N 1
ATOM 10147 C CA . ILE D 1 215 ? 208.14974 263.10769 342.42795 1.000 79.28457 195 ILE F CA 1
ATOM 10148 C C . ILE D 1 215 ? 206.76270 263.19769 341.80603 1.000 76.61983 195 ILE F C 1
ATOM 10149 O O . ILE D 1 215 ? 206.30364 262.26067 341.14210 1.000 75.36587 195 ILE F O 1
ATOM 10154 N N . LEU D 1 216 ? 206.08873 264.32071 342.02404 1.000 77.64201 196 LEU F N 1
ATOM 10155 C CA . LEU D 1 216 ? 204.77369 264.53471 341.43912 1.000 75.56015 196 LEU F CA 1
ATOM 10156 C C . LEU D 1 216 ? 204.89460 264.60365 339.92111 1.000 72.94497 196 LEU F C 1
ATOM 10157 O O . LEU D 1 216 ? 205.72757 265.35862 339.40603 1.000 72.17770 196 LEU F O 1
ATOM 10162 N N . PRO D 1 217 ? 204.09853 263.84064 339.17819 1.000 74.94934 197 PRO F N 1
ATOM 10163 C CA . PRO D 1 217 ? 204.13244 263.94758 337.71618 1.000 71.84489 197 PRO F CA 1
ATOM 10164 C C . PRO D 1 217 ? 203.66443 265.31657 337.24616 1.000 69.94376 197 PRO F C 1
ATOM 10165 O O . PRO D 1 217 ? 202.97749 266.05461 337.95718 1.000 70.96173 197 PRO F O 1
ATOM 10169 N N . ARG D 1 218 ? 204.06535 265.65152 336.01812 1.000 77.75525 198 ARG F N 1
ATOM 10170 C CA . ARG D 1 218 ? 203.72234 266.95151 335.44810 1.000 75.62931 198 ARG F CA 1
ATOM 10171 C C . ARG D 1 218 ? 202.21233 267.13153 335.33019 1.000 74.86892 198 ARG F C 1
ATOM 10172 O O . ARG D 1 218 ? 201.67737 268.20055 335.65419 1.000 74.62622 198 ARG F O 1
ATOM 10180 N N . LYS D 1 219 ? 201.50929 266.09252 334.86828 1.000 78.08461 199 LYS F N 1
ATOM 10181 C CA . LYS D 1 219 ? 200.06028 266.18554 334.71937 1.000 77.45120 199 LYS F CA 1
ATOM 10182 C C . LYS D 1 219 ? 199.38237 266.42160 336.06241 1.000 79.34285 199 LYS F C 1
ATOM 10183 O O . LYS D 1 219 ? 198.42939 267.20462 336.15844 1.000 79.08410 199 LYS F O 1
ATOM 10189 N N . THR D 1 220 ? 199.85643 265.74363 337.11240 1.000 73.26446 200 THR F N 1
ATOM 10190 C CA . THR D 1 220 ? 199.33552 266.00268 338.44842 1.000 76.02248 200 THR F CA 1
ATOM 10191 C C . THR D 1 220 ? 199.61557 267.43670 338.87535 1.000 76.82585 200 THR F C 1
ATOM 10192 O O . THR D 1 220 ? 198.78162 268.06673 339.53139 1.000 79.63852 200 THR F O 1
ATOM 10196 N N . VAL D 1 221 ? 200.78055 267.97166 338.50226 1.000 79.17141 201 VAL F N 1
ATOM 10197 C CA . VAL D 1 221 ? 201.10360 269.35667 338.83819 1.000 80.04212 201 VAL F CA 1
ATOM 10198 C C . VAL D 1 221 ? 200.09257 270.30666 338.20422 1.000 76.80065 201 VAL F C 1
ATOM 10199 O O . VAL D 1 221 ? 199.57063 271.21370 338.86122 1.000 78.70300 201 VAL F O 1
ATOM 10203 N N . LEU D 1 222 ? 199.78848 270.09962 336.92125 1.000 81.44790 202 LEU F N 1
ATOM 10204 C CA . LEU D 1 222 ? 198.85445 270.99761 336.24128 1.000 79.08077 202 LEU F CA 1
ATOM 10205 C C . LEU D 1 222 ? 197.42748 270.84065 336.76738 1.000 80.48420 202 LEU F C 1
ATOM 10206 O O . LEU D 1 222 ? 196.70551 271.83567 336.93839 1.000 80.83320 202 LEU F O 1
ATOM 10211 N N . GLU D 1 223 ? 196.99748 269.60367 337.02745 1.000 80.27867 203 GLU F N 1
ATOM 10212 C CA . GLU D 1 223 ? 195.66152 269.39671 337.58255 1.000 81.90595 203 GLU F CA 1
ATOM 10213 C C . GLU D 1 223 ? 195.53662 270.01876 338.96753 1.000 84.70921 203 GLU F C 1
ATOM 10214 O O . GLU D 1 223 ? 194.50965 270.62179 339.29858 1.000 85.26573 203 GLU F O 1
ATOM 10220 N N . LEU D 1 224 ? 196.57567 269.87778 339.79247 1.000 82.20215 204 LEU F N 1
ATOM 10221 C CA . LEU D 1 224 ? 196.59376 270.51382 341.10144 1.000 85.25166 204 LEU F CA 1
ATOM 10222 C C . LEU D 1 224 ? 196.59478 272.03082 340.97639 1.000 82.67116 204 LEU F C 1
ATOM 10223 O O . LEU D 1 224 ? 196.00485 272.72586 341.81140 1.000 83.81977 204 LEU F O 1
ATOM 10228 N N . PHE D 1 225 ? 197.25772 272.55477 339.94333 1.000 88.67749 205 PHE F N 1
ATOM 10229 C CA . PHE D 1 225 ? 197.20272 273.98476 339.66228 1.000 87.25670 205 PHE F CA 1
ATOM 10230 C C . PHE D 1 225 ? 195.77471 274.42977 339.38736 1.000 85.64424 205 PHE F C 1
ATOM 10231 O O . PHE D 1 225 ? 195.33576 275.47880 339.87235 1.000 86.22664 205 PHE F O 1
ATOM 10239 N N . LYS D 1 226 ? 195.03865 273.64376 338.59744 1.000 87.88796 206 LYS F N 1
ATOM 10240 C CA . LYS D 1 226 ? 193.62864 273.95077 338.36152 1.000 86.89620 206 LYS F CA 1
ATOM 10241 C C . LYS D 1 226 ? 192.81472 273.85583 339.64757 1.000 90.32476 206 LYS F C 1
ATOM 10242 O O . LYS D 1 226 ? 191.89975 274.65585 339.87261 1.000 90.81595 206 LYS F O 1
ATOM 10248 N N . LEU D 1 227 ? 193.13276 272.87885 340.50059 1.000 87.55282 207 LEU F N 1
ATOM 10249 C CA . LEU D 1 227 ? 192.30684 272.60191 341.67365 1.000 90.83201 207 LEU F CA 1
ATOM 10250 C C . LEU D 1 227 ? 192.31192 273.75994 342.66561 1.000 92.59977 207 LEU F C 1
ATOM 10251 O O . LEU D 1 227 ? 191.27496 274.08398 343.25567 1.000 94.69675 207 LEU F O 1
ATOM 10256 N N . LEU D 1 228 ? 193.46694 274.39593 342.86651 1.000 92.62860 208 LEU F N 1
ATOM 10257 C CA . LEU D 1 228 ? 193.62803 275.40797 343.91247 1.000 94.89675 208 LEU F CA 1
ATOM 10258 C C . LEU D 1 228 ? 192.92102 276.69296 343.48547 1.000 93.19748 208 LEU F C 1
ATOM 10259 O O . LEU D 1 228 ? 193.53300 277.66394 343.03239 1.000 91.50020 208 LEU F O 1
ATOM 10264 N N . ASN D 1 229 ? 191.59503 276.69699 343.64655 1.000 100.10372 209 ASN F N 1
ATOM 10265 C CA . ASN D 1 229 ? 190.77702 277.84099 343.27157 1.000 99.08675 209 ASN F CA 1
ATOM 10266 C C . ASN D 1 229 ? 190.23111 278.62704 344.45458 1.000 102.03333 209 ASN F C 1
ATOM 10267 O O . ASN D 1 229 ? 189.82712 279.77904 344.27156 1.000 101.79517 209 ASN F O 1
ATOM 10272 N N . ASN D 1 230 ? 190.20618 278.04408 345.65460 1.000 101.74665 210 ASN F N 1
ATOM 10273 C CA . ASN D 1 230 ? 189.74627 278.75813 346.83460 1.000 105.86841 210 ASN F CA 1
ATOM 10274 C C . ASN D 1 230 ? 190.95233 279.34214 347.55450 1.000 107.70389 210 ASN F C 1
ATOM 10275 O O . ASN D 1 230 ? 191.73035 278.58215 348.15048 1.000 109.60864 210 ASN F O 1
ATOM 10280 N N . PRO D 1 231 ? 191.15135 280.66313 347.53244 1.000 110.68947 211 PRO F N 1
ATOM 10281 C CA . PRO D 1 231 ? 192.36839 281.23314 348.13634 1.000 113.35127 211 PRO F CA 1
ATOM 10282 C C . PRO D 1 231 ? 192.43549 281.08719 349.64634 1.000 118.67545 211 PRO F C 1
ATOM 10283 O O . PRO D 1 231 ? 193.53353 281.18419 350.20827 1.000 121.27461 211 PRO F O 1
ATOM 10287 N N . ASP D 1 232 ? 191.31053 280.85723 350.31943 1.000 112.38389 212 ASP F N 1
ATOM 10288 C CA . ASP D 1 232 ? 191.26163 280.84128 351.77543 1.000 116.54019 212 ASP F CA 1
ATOM 10289 C C . ASP D 1 232 ? 191.29965 279.43830 352.36448 1.000 117.67894 212 ASP F C 1
ATOM 10290 O O . ASP D 1 232 ? 191.99471 279.20933 353.35844 1.000 120.18196 212 ASP F O 1
ATOM 10295 N N . ASP D 1 233 ? 190.56759 278.49729 351.77556 1.000 111.97607 213 ASP F N 1
ATOM 10296 C CA . ASP D 1 233 ? 190.50661 277.15131 352.31561 1.000 112.92503 213 ASP F CA 1
ATOM 10297 C C . ASP D 1 233 ? 191.86459 276.46429 352.18954 1.000 111.99631 213 ASP F C 1
ATOM 10298 O O . ASP D 1 233 ? 192.65753 276.79524 351.30548 1.000 109.28911 213 ASP F O 1
ATOM 10303 N N . PRO D 1 234 ? 192.16563 275.52031 353.07356 1.000 105.55754 214 PRO F N 1
ATOM 10304 C CA . PRO D 1 234 ? 193.42761 274.78729 352.98450 1.000 106.13593 214 PRO F CA 1
ATOM 10305 C C . PRO D 1 234 ? 193.30354 273.55026 352.10155 1.000 104.11938 214 PRO F C 1
ATOM 10306 O O . PRO D 1 234 ? 192.21050 273.13027 351.71464 1.000 102.70459 214 PRO F O 1
ATOM 10310 N N . ILE D 1 235 ? 194.46051 272.97723 351.78550 1.000 101.78118 215 ILE F N 1
ATOM 10311 C CA . ILE D 1 235 ? 194.56744 271.72321 351.05353 1.000 99.40540 215 ILE F CA 1
ATOM 10312 C C . ILE D 1 235 ? 195.37748 270.75522 351.90152 1.000 102.07926 215 ILE F C 1
ATOM 10313 O O . ILE D 1 235 ? 196.40252 271.13523 352.48643 1.000 104.14637 215 ILE F O 1
ATOM 10318 N N . GLN D 1 236 ? 194.89947 269.51323 351.99159 1.000 99.27463 216 GLN F N 1
ATOM 10319 C CA . GLN D 1 236 ? 195.56450 268.46225 352.74758 1.000 102.37211 216 GLN F CA 1
ATOM 10320 C C . GLN D 1 236 ? 196.32642 267.55020 351.79557 1.000 100.78385 216 GLN F C 1
ATOM 10321 O O . GLN D 1 236 ? 195.77735 267.09718 350.78562 1.000 98.89678 216 GLN F O 1
ATOM 10327 N N . ILE D 1 237 ? 197.58644 267.28520 352.12549 1.000 100.31651 217 ILE F N 1
ATOM 10328 C CA . ILE D 1 237 ? 198.46637 266.43316 351.33747 1.000 98.75937 217 ILE F CA 1
ATOM 10329 C C . ILE D 1 237 ? 198.85341 265.23018 352.18748 1.000 101.68322 217 ILE F C 1
ATOM 10330 O O . ILE D 1 237 ? 199.34349 265.38721 353.31444 1.000 104.86035 217 ILE F O 1
ATOM 10335 N N . GLU D 1 238 ? 198.62936 264.03516 351.64354 1.000 104.59393 218 GLU F N 1
ATOM 10336 C CA . GLU D 1 238 ? 198.94238 262.77418 352.30056 1.000 107.09442 218 GLU F CA 1
ATOM 10337 C C . GLU D 1 238 ? 199.90731 261.99114 351.42453 1.000 105.41985 218 GLU F C 1
ATOM 10338 O O . GLU D 1 238 ? 199.69523 261.87610 350.21155 1.000 102.75948 218 GLU F O 1
ATOM 10344 N N . LEU D 1 239 ? 200.95934 261.45114 352.03548 1.000 113.03822 219 LEU F N 1
ATOM 10345 C CA . LEU D 1 239 ? 201.95828 260.65910 351.32644 1.000 110.46221 219 LEU F CA 1
ATOM 10346 C C . LEU D 1 239 ? 201.68528 259.18311 351.58651 1.000 112.05543 219 LEU F C 1
ATOM 10347 O O . LEU D 1 239 ? 201.80635 258.71215 352.72252 1.000 115.91977 219 LEU F O 1
ATOM 10352 N N . LEU D 1 240 ? 201.31620 258.45708 350.53556 1.000 112.89062 220 LEU F N 1
ATOM 10353 C CA . LEU D 1 240 ? 201.14418 257.01609 350.61062 1.000 113.19930 220 LEU F CA 1
ATOM 10354 C C . LEU D 1 240 ? 202.45114 256.34305 350.19856 1.000 112.70336 220 LEU F C 1
ATOM 10355 O O . LEU D 1 240 ? 203.47614 257.00003 349.99447 1.000 112.18811 220 LEU F O 1
ATOM 10360 N N . ASP D 1 241 ? 202.43211 255.01905 350.06861 1.000 117.08727 221 ASP F N 1
ATOM 10361 C CA . ASP D 1 241 ? 203.60007 254.28901 349.58456 1.000 116.34754 221 ASP F CA 1
ATOM 10362 C C . ASP D 1 241 ? 203.60997 254.38296 348.06455 1.000 111.85365 221 ASP F C 1
ATOM 10363 O O . ASP D 1 241 ? 202.88692 253.65695 347.37663 1.000 110.37123 221 ASP F O 1
ATOM 10368 N N . LYS D 1 242 ? 204.42695 255.29993 347.54047 1.000 110.67260 222 LYS F N 1
ATOM 10369 C CA . LYS D 1 242 ? 204.53786 255.56187 346.10345 1.000 107.48401 222 LYS F CA 1
ATOM 10370 C C . LYS D 1 242 ? 203.22383 256.06087 345.50352 1.000 105.51679 222 LYS F C 1
ATOM 10371 O O . LYS D 1 242 ? 202.94475 255.84584 344.32155 1.000 103.00636 222 LYS F O 1
ATOM 10377 N N . GLN D 1 243 ? 202.41289 256.73792 346.31755 1.000 101.70690 223 GLN F N 1
ATOM 10378 C CA . GLN D 1 243 ? 201.24487 257.47192 345.85160 1.000 99.08443 223 GLN F CA 1
ATOM 10379 C C . GLN D 1 243 ? 201.09195 258.72495 346.69957 1.000 100.27451 223 GLN F C 1
ATOM 10380 O O . GLN D 1 243 ? 201.61302 258.81098 347.81353 1.000 103.22038 223 GLN F O 1
ATOM 10386 N N . VAL D 1 244 ? 200.37193 259.70494 346.16058 1.000 94.19011 224 VAL F N 1
ATOM 10387 C CA . VAL D 1 244 ? 200.14299 260.96597 346.85755 1.000 95.67084 224 VAL F CA 1
ATOM 10388 C C . VAL D 1 244 ? 198.67899 261.35499 346.69563 1.000 95.38611 224 VAL F C 1
ATOM 10389 O O . VAL D 1 244 ? 198.10792 261.23096 345.60467 1.000 92.48804 224 VAL F O 1
ATOM 10393 N N . ARG D 1 245 ? 198.06707 261.81504 347.78466 1.000 93.80518 225 ARG F N 1
ATOM 10394 C CA . ARG D 1 245 ? 196.66108 262.19406 347.78873 1.000 94.97234 225 ARG F CA 1
ATOM 10395 C C . ARG D 1 245 ? 196.51613 263.65307 348.19869 1.000 96.09552 225 ARG F C 1
ATOM 10396 O O . ARG D 1 245 ? 197.01620 264.06110 349.25165 1.000 98.73641 225 ARG F O 1
ATOM 10404 N N . PHE D 1 246 ? 195.82808 264.42906 347.36871 1.000 93.97187 226 PHE F N 1
ATOM 10405 C CA . PHE D 1 246 ? 195.48412 265.81207 347.67068 1.000 93.97694 226 PHE F CA 1
ATOM 10406 C C . PHE D 1 246 ? 193.98014 265.90610 347.88678 1.000 94.77693 226 PHE F C 1
ATOM 10407 O O . PHE D 1 246 ? 193.20208 265.35409 347.10285 1.000 92.86047 226 PHE F O 1
ATOM 10415 N N . GLN D 1 247 ? 193.57322 266.59715 348.94678 1.000 94.88635 227 GLN F N 1
ATOM 10416 C CA . GLN D 1 247 ? 192.16124 266.73918 349.27787 1.000 95.52329 227 GLN F CA 1
ATOM 10417 C C . GLN D 1 247 ? 191.86529 268.19820 349.58584 1.000 95.46638 227 GLN F C 1
ATOM 10418 O O . GLN D 1 247 ? 192.49635 268.78622 350.47078 1.000 97.01752 227 GLN F O 1
ATOM 10424 N N . CYS D 1 248 ? 190.91125 268.77518 348.85288 1.000 100.47649 228 CYS F N 1
ATOM 10425 C CA . CYS D 1 248 ? 190.43029 270.12220 349.14686 1.000 100.29135 228 CYS F CA 1
ATOM 10426 C C . CYS D 1 248 ? 189.24123 270.43619 348.24993 1.000 97.85428 228 CYS F C 1
ATOM 10427 O O . CYS D 1 248 ? 189.10815 269.87315 347.15796 1.000 95.83879 228 CYS F O 1
ATOM 10430 N N . ASN D 1 249 ? 188.39128 271.35022 348.72595 1.000 98.17049 229 ASN F N 1
ATOM 10431 C CA . ASN D 1 249 ? 187.19924 271.79521 348.00102 1.000 95.89093 229 ASN F CA 1
ATOM 10432 C C . ASN D 1 249 ? 186.26720 270.63322 347.67112 1.000 96.23441 229 ASN F C 1
ATOM 10433 O O . ASN D 1 249 ? 185.60213 270.63119 346.63216 1.000 93.81214 229 ASN F O 1
ATOM 10438 N N . GLY D 1 250 ? 186.20924 269.63625 348.55216 1.000 94.52626 230 GLY F N 1
ATOM 10439 C CA . GLY D 1 250 ? 185.40021 268.46625 348.28625 1.000 95.94548 230 GLY F CA 1
ATOM 10440 C C . GLY D 1 250 ? 185.89112 267.62120 347.13825 1.000 93.96487 230 GLY F C 1
ATOM 10441 O O . GLY D 1 250 ? 185.12707 266.81420 346.60133 1.000 93.51366 230 GLY F O 1
ATOM 10442 N N . THR D 1 251 ? 187.14909 267.78517 346.74216 1.000 96.87228 231 THR F N 1
ATOM 10443 C CA . THR D 1 251 ? 187.73901 267.05212 345.63415 1.000 93.85910 231 THR F CA 1
ATOM 10444 C C . THR D 1 251 ? 188.96803 266.30012 346.12210 1.000 95.57788 231 THR F C 1
ATOM 10445 O O . THR D 1 251 ? 189.79109 266.84713 346.87202 1.000 96.57627 231 THR F O 1
ATOM 10449 N N . THR D 1 252 ? 189.07998 265.04110 345.69813 1.000 94.11140 232 THR F N 1
ATOM 10450 C CA . THR D 1 252 ? 190.18999 264.17110 346.05909 1.000 95.18247 232 THR F CA 1
ATOM 10451 C C . THR D 1 252 ? 190.92290 263.73504 344.79806 1.000 92.02931 232 THR F C 1
ATOM 10452 O O . THR D 1 252 ? 190.30383 263.22802 343.85312 1.000 90.39212 232 THR F O 1
ATOM 10456 N N . ILE D 1 253 ? 192.23891 263.93402 344.79196 1.000 90.71919 233 ILE F N 1
ATOM 10457 C CA . ILE D 1 253 ? 193.11183 263.54597 343.69292 1.000 87.14671 233 ILE F CA 1
ATOM 10458 C C . ILE D 1 253 ? 194.11685 262.53997 344.23189 1.000 88.88076 233 ILE F C 1
ATOM 10459 O O . ILE D 1 253 ? 194.84391 262.83699 345.18883 1.000 90.76108 233 ILE F O 1
ATOM 10464 N N . VAL D 1 254 ? 194.16279 261.35895 343.62593 1.000 90.82754 234 VAL F N 1
ATOM 10465 C CA . VAL D 1 254 ? 195.12080 260.32095 343.98790 1.000 92.07470 234 VAL F CA 1
ATOM 10466 C C . VAL D 1 254 ? 196.01971 260.09089 342.78285 1.000 89.16514 234 VAL F C 1
ATOM 10467 O O . VAL D 1 254 ? 195.53464 259.74186 341.69990 1.000 87.23797 234 VAL F O 1
ATOM 10471 N N . SER D 1 255 ? 197.32273 260.28388 342.96576 1.000 92.67838 235 SER F N 1
ATOM 10472 C CA . SER D 1 255 ? 198.26365 260.24382 341.85770 1.000 89.06417 235 SER F CA 1
ATOM 10473 C C . SER D 1 255 ? 199.42466 259.31682 342.17565 1.000 90.16288 235 SER F C 1
ATOM 10474 O O . SER D 1 255 ? 199.92073 259.28185 343.30662 1.000 93.38253 235 SER F O 1
ATOM 10477 N N . LYS D 1 256 ? 199.84858 258.56477 341.16465 1.000 89.50246 236 LYS F N 1
ATOM 10478 C CA . LYS D 1 256 ? 201.10058 257.83376 341.24860 1.000 90.55210 236 LYS F CA 1
ATOM 10479 C C . LYS D 1 256 ? 202.26459 258.81674 341.25849 1.000 89.54293 236 LYS F C 1
ATOM 10480 O O . LYS D 1 256 ? 202.16658 259.93372 340.74445 1.000 87.46663 236 LYS F O 1
ATOM 10486 N N . VAL D 1 257 ? 203.37163 258.40174 341.86043 1.000 84.41793 237 VAL F N 1
ATOM 10487 C CA . VAL D 1 257 ? 204.58564 259.20572 341.86932 1.000 84.12976 237 VAL F CA 1
ATOM 10488 C C . VAL D 1 257 ? 205.59357 258.56468 340.92728 1.000 83.15174 237 VAL F C 1
ATOM 10489 O O . VAL D 1 257 ? 205.55753 257.35467 340.67332 1.000 83.44231 237 VAL F O 1
ATOM 10493 N N . ILE D 1 258 ? 206.49055 259.39164 340.39319 1.000 81.45233 238 ILE F N 1
ATOM 10494 C CA . ILE D 1 258 ? 207.46647 258.91259 339.42314 1.000 79.94080 238 ILE F CA 1
ATOM 10495 C C . ILE D 1 258 ? 208.50851 258.05960 340.13310 1.000 82.59984 238 ILE F C 1
ATOM 10496 O O . ILE D 1 258 ? 209.06858 258.45963 341.16205 1.000 85.35235 238 ILE F O 1
ATOM 10501 N N . ASP D 1 259 ? 208.77045 256.87558 339.58413 1.000 88.58254 239 ASP F N 1
ATOM 10502 C CA . ASP D 1 259 ? 209.69948 255.92859 340.19210 1.000 91.75645 239 ASP F CA 1
ATOM 10503 C C . ASP D 1 259 ? 211.12546 256.32455 339.83399 1.000 91.89906 239 ASP F C 1
ATOM 10504 O O . ASP D 1 259 ? 211.55138 256.17950 338.68397 1.000 91.93950 239 ASP F O 1
ATOM 10509 N N . GLY D 1 260 ? 211.86453 256.81557 340.81592 1.000 89.92691 240 GLY F N 1
ATOM 10510 C CA . GLY D 1 260 ? 213.23852 257.21954 340.60282 1.000 89.71355 240 GLY F CA 1
ATOM 10511 C C . GLY D 1 260 ? 213.70361 258.11358 341.72976 1.000 91.97046 240 GLY F C 1
ATOM 10512 O O . GLY D 1 260 ? 212.94568 258.46262 342.63480 1.000 93.81869 240 GLY F O 1
ATOM 10513 N N . LYS D 1 261 ? 214.97961 258.48155 341.65466 1.000 86.81455 241 LYS F N 1
ATOM 10514 C CA . LYS D 1 261 ? 215.59369 259.36358 342.63959 1.000 89.41180 241 LYS F CA 1
ATOM 10515 C C . LYS D 1 261 ? 215.86367 260.71255 341.98752 1.000 87.79141 241 LYS F C 1
ATOM 10516 O O . LYS D 1 261 ? 216.54760 260.78751 340.96048 1.000 86.09288 241 LYS F O 1
ATOM 10522 N N . PHE D 1 262 ? 215.32173 261.76958 342.58652 1.000 83.60573 242 PHE F N 1
ATOM 10523 C CA . PHE D 1 262 ? 215.44471 263.10156 342.02447 1.000 82.88778 242 PHE F CA 1
ATOM 10524 C C . PHE D 1 262 ? 216.88073 263.60754 342.16035 1.000 85.45420 242 PHE F C 1
ATOM 10525 O O . PHE D 1 262 ? 217.58878 263.24457 343.10432 1.000 88.41003 242 PHE F O 1
ATOM 10533 N N . PRO D 1 263 ? 217.33868 264.43650 341.22129 1.000 83.01422 243 PRO F N 1
ATOM 10534 C CA . PRO D 1 263 ? 218.69169 264.99549 341.32519 1.000 85.39721 243 PRO F CA 1
ATOM 10535 C C . PRO D 1 263 ? 218.87379 265.80053 342.60415 1.000 89.62234 243 PRO F C 1
ATOM 10536 O O . PRO D 1 263 ? 217.95083 266.46656 343.08018 1.000 91.21799 243 PRO F O 1
ATOM 10540 N N . ASP D 1 264 ? 220.08183 265.73053 343.15907 1.000 88.71177 244 ASP F N 1
ATOM 10541 C CA . ASP D 1 264 ? 220.42192 266.49157 344.35802 1.000 93.02210 244 ASP F CA 1
ATOM 10542 C C . ASP D 1 264 ? 220.53292 267.96855 343.99396 1.000 93.30655 244 ASP F C 1
ATOM 10543 O O . ASP D 1 264 ? 221.50288 268.38851 343.35288 1.000 92.80167 244 ASP F O 1
ATOM 10548 N N . PHE D 1 265 ? 219.53895 268.76058 344.40300 1.000 93.41085 245 PHE F N 1
ATOM 10549 C CA . PHE D 1 265 ? 219.51795 270.17557 344.04995 1.000 94.25706 245 PHE F CA 1
ATOM 10550 C C . PHE D 1 265 ? 220.60801 270.97258 344.75485 1.000 98.41178 245 PHE F C 1
ATOM 10551 O O . PHE D 1 265 ? 220.93000 272.07956 344.31079 1.000 99.32802 245 PHE F O 1
ATOM 10559 N N . ASN D 1 266 ? 221.17808 270.44161 345.83983 1.000 95.49547 246 ASN F N 1
ATOM 10560 C CA . ASN D 1 266 ? 222.24513 271.15361 346.53373 1.000 99.63058 246 ASN F CA 1
ATOM 10561 C C . ASN D 1 266 ? 223.51608 271.22256 345.69465 1.000 99.77094 246 ASN F C 1
ATOM 10562 O O . ASN D 1 266 ? 224.23710 272.22456 345.74956 1.000 102.04902 246 ASN F O 1
ATOM 10567 N N . ARG D 1 267 ? 223.80701 270.17553 344.91767 1.000 100.53110 247 ARG F N 1
ATOM 10568 C CA . ARG D 1 267 ? 224.95995 270.20548 344.02459 1.000 100.37003 247 ARG F CA 1
ATOM 10569 C C . ARG D 1 267 ? 224.77689 271.17944 342.86957 1.000 99.07932 247 ARG F C 1
ATOM 10570 O O . ARG D 1 267 ? 225.75985 271.52341 342.20449 1.000 100.55638 247 ARG F O 1
ATOM 10578 N N . VAL D 1 268 ? 223.55088 271.62545 342.61163 1.000 96.91095 248 VAL F N 1
ATOM 10579 C CA . VAL D 1 268 ? 223.28082 272.49942 341.47362 1.000 94.00772 248 VAL F CA 1
ATOM 10580 C C . VAL D 1 268 ? 223.34287 273.96843 341.86956 1.000 96.99795 248 VAL F C 1
ATOM 10581 O O . VAL D 1 268 ? 223.84383 274.80040 341.10850 1.000 97.29934 248 VAL F O 1
ATOM 10585 N N . ILE D 1 269 ? 222.84295 274.30948 343.05358 1.000 95.73932 249 ILE F N 1
ATOM 10586 C CA . ILE D 1 269 ? 222.75100 275.70150 343.48754 1.000 98.43012 249 ILE F CA 1
ATOM 10587 C C . ILE D 1 269 ? 224.14903 276.24749 343.74743 1.000 101.56204 249 ILE F C 1
ATOM 10588 O O . ILE D 1 269 ? 224.86808 275.72351 344.61040 1.000 103.47685 249 ILE F O 1
ATOM 10593 N N . PRO D 1 270 ? 224.57600 277.28845 343.03636 1.000 100.35946 250 PRO F N 1
ATOM 10594 C CA . PRO D 1 270 ? 225.86203 277.91445 343.35426 1.000 104.11464 250 PRO F CA 1
ATOM 10595 C C . PRO D 1 270 ? 225.77813 278.72049 344.64023 1.000 107.34206 250 PRO F C 1
ATOM 10596 O O . PRO D 1 270 ? 224.71816 279.22452 345.02128 1.000 106.27316 250 PRO F O 1
ATOM 10600 N N . LEU D 1 271 ? 226.92417 278.83850 345.31315 1.000 111.16087 251 LEU F N 1
ATOM 10601 C CA . LEU D 1 271 ? 227.00527 279.55754 346.57712 1.000 114.08122 251 LEU F CA 1
ATOM 10602 C C . LEU D 1 271 ? 228.10228 280.61552 346.57901 1.000 117.66453 251 LEU F C 1
ATOM 10603 O O . LEU D 1 271 ? 228.37436 281.20356 347.63197 1.000 121.09332 251 LEU F O 1
ATOM 10608 N N . ASP D 1 272 ? 228.73921 280.87547 345.43396 1.000 119.88981 252 ASP F N 1
ATOM 10609 C CA . ASP D 1 272 ? 229.87922 281.78246 345.40385 1.000 121.89258 252 ASP F CA 1
ATOM 10610 C C . ASP D 1 272 ? 229.88316 282.71941 344.20082 1.000 120.04094 252 ASP F C 1
ATOM 10611 O O . ASP D 1 272 ? 230.90615 283.37039 343.95173 1.000 122.07347 252 ASP F O 1
ATOM 10616 N N . ASN D 1 273 ? 228.79111 282.80940 343.44489 1.000 115.81817 253 ASN F N 1
ATOM 10617 C CA . ASN D 1 273 ? 228.73305 283.73436 342.31786 1.000 114.11523 253 ASN F CA 1
ATOM 10618 C C . ASN D 1 273 ? 228.80311 285.16738 342.83381 1.000 115.12496 253 ASN F C 1
ATOM 10619 O O . ASN D 1 273 ? 227.89616 285.62842 343.53485 1.000 114.29720 253 ASN F O 1
ATOM 10624 N N . ASP D 1 274 ? 229.88010 285.87235 342.48271 1.000 114.75658 254 ASP F N 1
ATOM 10625 C CA . ASP D 1 274 ? 230.18816 287.15637 343.09764 1.000 116.78935 254 ASP F CA 1
ATOM 10626 C C . ASP D 1 274 ? 229.70712 288.36335 342.30363 1.000 114.54972 254 ASP F C 1
ATOM 10627 O O . ASP D 1 274 ? 229.54718 289.43837 342.89161 1.000 116.15144 254 ASP F O 1
ATOM 10632 N N . LYS D 1 275 ? 229.47103 288.23031 340.99965 1.000 114.39932 255 LYS F N 1
ATOM 10633 C CA . LYS D 1 275 ? 229.00000 289.37429 340.21464 1.000 112.86050 255 LYS F CA 1
ATOM 10634 C C . LYS D 1 275 ? 227.51102 289.54532 340.48574 1.000 110.31549 255 LYS F C 1
ATOM 10635 O O . LYS D 1 275 ? 226.66297 289.00731 339.77681 1.000 107.29358 255 LYS F O 1
ATOM 10641 N N . ILE D 1 276 ? 227.18610 290.29136 341.53773 1.000 109.62688 256 ILE F N 1
ATOM 10642 C CA . ILE D 1 276 ? 225.82214 290.40140 342.04282 1.000 107.36073 256 ILE F CA 1
ATOM 10643 C C . ILE D 1 276 ? 225.31114 291.81140 341.78780 1.000 107.44524 256 ILE F C 1
ATOM 10644 O O . ILE D 1 276 ? 225.99418 292.79340 342.10472 1.000 111.09282 256 ILE F O 1
ATOM 10649 N N . PHE D 1 277 ? 224.11311 291.91040 341.21388 1.000 110.12091 257 PHE F N 1
ATOM 10650 C CA . PHE D 1 277 ? 223.47111 293.20540 341.03287 1.000 109.80005 257 PHE F CA 1
ATOM 10651 C C . PHE D 1 277 ? 221.96211 293.01742 340.97498 1.000 106.12397 257 PHE F C 1
ATOM 10652 O O . PHE D 1 277 ? 221.46307 291.94442 340.64005 1.000 103.50237 257 PHE F O 1
ATOM 10660 N N . VAL D 1 278 ? 221.23514 294.08944 341.27899 1.000 108.92879 258 VAL F N 1
ATOM 10661 C CA . VAL D 1 278 ? 219.77615 294.07547 341.30908 1.000 106.35828 258 VAL F CA 1
ATOM 10662 C C . VAL D 1 278 ? 219.25709 294.98044 340.20309 1.000 104.94497 258 VAL F C 1
ATOM 10663 O O . VAL D 1 278 ? 219.77809 296.08242 339.99401 1.000 108.39804 258 VAL F O 1
ATOM 10667 N N . LEU D 1 279 ? 218.23703 294.51243 339.48217 1.000 108.23679 259 LEU F N 1
ATOM 10668 C CA . LEU D 1 279 ? 217.65897 295.30140 338.40218 1.000 106.97217 259 LEU F CA 1
ATOM 10669 C C . LEU D 1 279 ? 216.15397 295.08042 338.33029 1.000 104.02671 259 LEU F C 1
ATOM 10670 O O . LEU D 1 279 ? 215.61299 294.11645 338.88036 1.000 102.19633 259 LEU F O 1
ATOM 10675 N N . SER D 1 280 ? 215.48393 295.99840 337.63430 1.000 107.46872 260 SER F N 1
ATOM 10676 C CA . SER D 1 280 ? 214.03492 295.94042 337.49840 1.000 104.96546 260 SER F CA 1
ATOM 10677 C C . SER D 1 280 ? 213.62385 294.75240 336.64046 1.000 100.67047 260 SER F C 1
ATOM 10678 O O . SER D 1 280 ? 214.12477 294.57135 335.52544 1.000 99.28535 260 SER F O 1
ATOM 10681 N N . ARG D 1 281 ? 212.70687 293.93943 337.16855 1.000 102.52548 261 ARG F N 1
ATOM 10682 C CA . ARG D 1 281 ? 212.25181 292.75341 336.44963 1.000 98.93225 261 ARG F CA 1
ATOM 10683 C C . ARG D 1 281 ? 211.50273 293.12738 335.17566 1.000 97.77232 261 ARG F C 1
ATOM 10684 O O . ARG D 1 281 ? 211.73765 292.54534 334.11067 1.000 96.65512 261 ARG F O 1
ATOM 10692 N N . ALA D 1 282 ? 210.59775 294.10440 335.26869 1.000 101.16910 262 ALA F N 1
ATOM 10693 C CA . ALA D 1 282 ? 209.80668 294.49737 334.10772 1.000 100.65536 262 ALA F CA 1
ATOM 10694 C C . ALA D 1 282 ? 210.68362 295.09332 333.01465 1.000 102.79050 262 ALA F C 1
ATOM 10695 O O . ALA D 1 282 ? 210.48053 294.81628 331.82667 1.000 102.09185 262 ALA F O 1
ATOM 10697 N N . GLU D 1 283 ? 211.66165 295.91831 333.39455 1.000 103.26391 263 GLU F N 1
ATOM 10698 C CA . GLU D 1 283 ? 212.53560 296.53826 332.40247 1.000 105.72390 263 GLU F CA 1
ATOM 10699 C C . GLU D 1 283 ? 213.36853 295.49323 331.66946 1.000 104.51286 263 GLU F C 1
ATOM 10700 O O . GLU D 1 283 ? 213.50045 295.54518 330.43944 1.000 105.40679 263 GLU F O 1
ATOM 10706 N N . LEU D 1 284 ? 213.92657 294.52724 332.40445 1.000 102.36152 264 LEU F N 1
ATOM 10707 C CA . LEU D 1 284 ? 214.69851 293.46321 331.76844 1.000 100.44327 264 LEU F CA 1
ATOM 10708 C C . LEU D 1 284 ? 213.81644 292.59519 330.87853 1.000 96.78891 264 LEU F C 1
ATOM 10709 O O . LEU D 1 284 ? 214.23236 292.19115 329.78552 1.000 96.92583 264 LEU F O 1
ATOM 10714 N N . LEU D 1 285 ? 212.59946 292.28723 331.33562 1.000 95.54849 265 LEU F N 1
ATOM 10715 C CA . LEU D 1 285 ? 211.69040 291.48721 330.52171 1.000 92.94760 265 LEU F CA 1
ATOM 10716 C C . LEU D 1 285 ? 211.34332 292.20617 329.22470 1.000 94.71733 265 LEU F C 1
ATOM 10717 O O . LEU D 1 285 ? 211.33624 291.59513 328.14973 1.000 94.35339 265 LEU F O 1
ATOM 10722 N N . GLY D 1 286 ? 211.06335 293.50818 329.30568 1.000 95.15832 266 GLY F N 1
ATOM 10723 C CA . GLY D 1 286 ? 210.79028 294.27214 328.10067 1.000 97.46963 266 GLY F CA 1
ATOM 10724 C C . GLY D 1 286 ? 211.98822 294.34009 327.17359 1.000 99.78970 266 GLY F C 1
ATOM 10725 O O . GLY D 1 286 ? 211.84514 294.25005 325.95260 1.000 101.00486 266 GLY F O 1
ATOM 10726 N N . ALA D 1 287 ? 213.18726 294.49809 327.74150 1.000 97.27710 267 ALA F N 1
ATOM 10727 C CA . ALA D 1 287 ? 214.39321 294.51404 326.92242 1.000 99.89427 267 ALA F CA 1
ATOM 10728 C C . ALA D 1 287 ? 214.56514 293.19801 326.17646 1.000 98.57923 267 ALA F C 1
ATOM 10729 O O . ALA D 1 287 ? 214.87306 293.18997 324.97744 1.000 100.68229 267 ALA F O 1
ATOM 10731 N N . LEU D 1 288 ? 214.36616 292.07504 326.86851 1.000 98.42718 268 LEU F N 1
ATOM 10732 C CA . LEU D 1 288 ? 214.48610 290.77502 326.21655 1.000 97.19773 268 LEU F CA 1
ATOM 10733 C C . LEU D 1 288 ? 213.42103 290.59499 325.14263 1.000 97.30440 268 LEU F C 1
ATOM 10734 O O . LEU D 1 288 ? 213.70995 290.08895 324.05262 1.000 99.27346 268 LEU F O 1
ATOM 10739 N N . GLU D 1 289 ? 212.18305 291.00702 325.42969 1.000 98.09725 269 GLU F N 1
ATOM 10740 C CA . GLU D 1 289 ? 211.11599 290.88300 324.44177 1.000 97.87347 269 GLU F CA 1
ATOM 10741 C C . GLU D 1 289 ? 211.40492 291.72996 323.20772 1.000 101.29645 269 GLU F C 1
ATOM 10742 O O . GLU D 1 289 ? 211.07184 291.33792 322.08375 1.000 102.03243 269 GLU F O 1
ATOM 10748 N N . ARG D 1 290 ? 212.02295 292.89695 323.39864 1.000 100.31791 270 ARG F N 1
ATOM 10749 C CA . ARG D 1 290 ? 212.35389 293.74891 322.26358 1.000 103.07868 270 ARG F CA 1
ATOM 10750 C C . ARG D 1 290 ? 213.50583 293.17286 321.44953 1.000 104.15385 270 ARG F C 1
ATOM 10751 O O . ARG D 1 290 ? 213.46174 293.17782 320.21353 1.000 105.80142 270 ARG F O 1
ATOM 10759 N N . VAL D 1 291 ? 214.54386 292.66487 322.11648 1.000 101.16721 271 VAL F N 1
ATOM 10760 C CA . VAL D 1 291 ? 215.72381 292.21182 321.38542 1.000 102.57446 271 VAL F CA 1
ATOM 10761 C C . VAL D 1 291 ? 215.55274 290.82081 320.78548 1.000 101.60084 271 VAL F C 1
ATOM 10762 O O . VAL D 1 291 ? 216.26768 290.47976 319.83644 1.000 103.31953 271 VAL F O 1
ATOM 10766 N N . SER D 1 292 ? 214.61877 290.01084 321.29357 1.000 103.19705 272 SER F N 1
ATOM 10767 C CA . SER D 1 292 ? 214.45471 288.65182 320.78863 1.000 102.75728 272 SER F CA 1
ATOM 10768 C C . SER D 1 292 ? 213.94662 288.59978 319.35566 1.000 105.78912 272 SER F C 1
ATOM 10769 O O . SER D 1 292 ? 213.99256 287.52976 318.73970 1.000 107.48408 272 SER F O 1
ATOM 10772 N N . ILE D 1 293 ? 213.46660 289.72077 318.81465 1.000 101.77289 273 ILE F N 1
ATOM 10773 C CA . ILE D 1 293 ? 212.85651 289.72673 317.49369 1.000 103.36566 273 ILE F CA 1
ATOM 10774 C C . ILE D 1 293 ? 213.85843 289.38268 316.39564 1.000 108.27044 273 ILE F C 1
ATOM 10775 O O . ILE D 1 293 ? 213.46436 288.88265 315.33468 1.000 110.70210 273 ILE F O 1
ATOM 10780 N N . LEU D 1 294 ? 215.15045 289.60167 316.63255 1.000 111.55183 274 LEU F N 1
ATOM 10781 C CA . LEU D 1 294 ? 216.19238 289.36261 315.63449 1.000 115.57055 274 LEU F CA 1
ATOM 10782 C C . LEU D 1 294 ? 217.17840 288.33562 316.18446 1.000 115.76654 274 LEU F C 1
ATOM 10783 O O . LEU D 1 294 ? 218.10346 288.69163 316.92138 1.000 116.46134 274 LEU F O 1
ATOM 10788 N N . ALA D 1 295 ? 216.99236 287.06761 315.82052 1.000 123.79362 275 ALA F N 1
ATOM 10789 C CA . ALA D 1 295 ? 217.90437 286.01261 316.24249 1.000 124.36330 275 ALA F CA 1
ATOM 10790 C C . ALA D 1 295 ? 217.68529 284.78158 315.37355 1.000 127.01919 275 ALA F C 1
ATOM 10791 O O . ALA D 1 295 ? 216.60125 284.58758 314.81663 1.000 128.00436 275 ALA F O 1
ATOM 10793 N N . ASN D 1 296 ? 218.72827 283.95756 315.26251 1.000 138.41263 276 ASN F N 1
ATOM 10794 C CA . ASN D 1 296 ? 218.58421 282.65954 314.61657 1.000 139.24726 276 ASN F CA 1
ATOM 10795 C C . ASN D 1 296 ? 217.57225 281.82658 315.39266 1.000 136.10181 276 ASN F C 1
ATOM 10796 O O . ASN D 1 296 ? 217.68033 281.68063 316.61266 1.000 134.21085 276 ASN F O 1
ATOM 10801 N N . GLU D 1 297 ? 216.58519 281.27657 314.68475 1.000 145.99117 277 GLU F N 1
ATOM 10802 C CA . GLU D 1 297 ? 215.38923 280.79362 315.36784 1.000 141.97082 277 GLU F CA 1
ATOM 10803 C C . GLU D 1 297 ? 215.65226 279.51264 316.15287 1.000 138.59854 277 GLU F C 1
ATOM 10804 O O . GLU D 1 297 ? 215.21434 279.38769 317.30290 1.000 134.73118 277 GLU F O 1
ATOM 10810 N N . LYS D 1 298 ? 216.35721 278.54561 315.55786 1.000 148.11261 278 LYS F N 1
ATOM 10811 C CA . LYS D 1 298 ? 216.56423 277.27063 316.24189 1.000 143.73128 278 LYS F CA 1
ATOM 10812 C C . LYS D 1 298 ? 217.45732 277.43566 317.46683 1.000 142.82311 278 LYS F C 1
ATOM 10813 O O . LYS D 1 298 ? 217.11538 276.97470 318.56286 1.000 138.16703 278 LYS F O 1
ATOM 10819 N N . PHE D 1 299 ? 218.60232 278.09464 317.30373 1.000 137.27152 279 PHE F N 1
ATOM 10820 C CA . PHE D 1 299 ? 219.51039 278.39766 318.40866 1.000 136.63858 279 PHE F CA 1
ATOM 10821 C C . PHE D 1 299 ? 219.58643 279.91566 318.53160 1.000 139.98605 279 PHE F C 1
ATOM 10822 O O . PHE D 1 299 ? 220.31239 280.57763 317.78153 1.000 143.48930 279 PHE F O 1
ATOM 10830 N N . ARG D 1 300 ? 218.82750 280.45871 319.48463 1.000 128.99417 280 ARG F N 1
ATOM 10831 C CA . ARG D 1 300 ? 218.59352 281.89572 319.55959 1.000 130.08549 280 ARG F CA 1
ATOM 10832 C C . ARG D 1 300 ? 219.74558 282.69072 320.15549 1.000 131.48069 280 ARG F C 1
ATOM 10833 O O . ARG D 1 300 ? 219.95357 283.84370 319.76443 1.000 133.90339 280 ARG F O 1
ATOM 10841 N N . GLY D 1 301 ? 220.50763 282.09274 321.06646 1.000 126.98948 281 GLY F N 1
ATOM 10842 C CA . GLY D 1 301 ? 220.95272 282.76177 322.27741 1.000 123.86859 281 GLY F CA 1
ATOM 10843 C C . GLY D 1 301 ? 221.21974 284.25477 322.27134 1.000 125.04751 281 GLY F C 1
ATOM 10844 O O . GLY D 1 301 ? 221.93569 284.78573 321.41627 1.000 131.49972 281 GLY F O 1
ATOM 10845 N N . ALA D 1 302 ? 220.62982 284.93781 323.25435 1.000 107.83459 282 ALA F N 1
ATOM 10846 C CA . ALA D 1 302 ? 220.85785 286.35582 323.49029 1.000 108.52941 282 ALA F CA 1
ATOM 10847 C C . ALA D 1 302 ? 222.06392 286.53683 324.39920 1.000 109.02750 282 ALA F C 1
ATOM 10848 O O . ALA D 1 302 ? 222.25497 285.77786 325.35421 1.000 106.88902 282 ALA F O 1
ATOM 10850 N N . ARG D 1 303 ? 222.87391 287.55081 324.10911 1.000 105.19744 283 ARG F N 1
ATOM 10851 C CA . ARG D 1 303 ? 224.11196 287.78082 324.84102 1.000 106.62783 283 ARG F CA 1
ATOM 10852 C C . ARG D 1 303 ? 223.94605 288.93685 325.81799 1.000 105.73222 283 ARG F C 1
ATOM 10853 O O . ARG D 1 303 ? 223.41304 289.99285 325.46099 1.000 106.38716 283 ARG F O 1
ATOM 10861 N N . LEU D 1 304 ? 224.39812 288.72289 327.04997 1.000 102.42771 284 LEU F N 1
ATOM 10862 C CA . LEU D 1 304 ? 224.39321 289.72693 328.10193 1.000 102.96592 284 LEU F CA 1
ATOM 10863 C C . LEU D 1 304 ? 225.82323 290.17091 328.36182 1.000 106.57306 284 LEU F C 1
ATOM 10864 O O . LEU D 1 304 ? 226.71523 289.33491 328.56480 1.000 107.82294 284 LEU F O 1
ATOM 10869 N N . PHE D 1 305 ? 226.03425 291.48291 328.34676 1.000 103.46864 285 PHE F N 1
ATOM 10870 C CA . PHE D 1 305 ? 227.32728 292.10490 328.60366 1.000 105.99546 285 PHE F CA 1
ATOM 10871 C C . PHE D 1 305 ? 227.19638 292.88795 329.90164 1.000 106.47993 285 PHE F C 1
ATOM 10872 O O . PHE D 1 305 ? 226.45540 293.87396 329.96265 1.000 106.68601 285 PHE F O 1
ATOM 10880 N N . LEU D 1 306 ? 227.90444 292.44497 330.93461 1.000 106.48081 286 LEU F N 1
ATOM 10881 C CA . LEU D 1 306 ? 227.84553 293.04202 332.26159 1.000 107.44168 286 LEU F CA 1
ATOM 10882 C C . LEU D 1 306 ? 229.13856 293.80601 332.49948 1.000 111.84627 286 LEU F C 1
ATOM 10883 O O . LEU D 1 306 ? 230.21856 293.20600 332.56643 1.000 113.42212 286 LEU F O 1
ATOM 10888 N N . GLN D 1 307 ? 229.03259 295.12202 332.62444 1.000 113.78636 287 GLN F N 1
ATOM 10889 C CA . GLN D 1 307 ? 230.15862 295.99301 332.91333 1.000 117.93322 287 GLN F CA 1
ATOM 10890 C C . GLN D 1 307 ? 229.73471 296.96205 334.00233 1.000 119.09223 287 GLN F C 1
ATOM 10891 O O . GLN D 1 307 ? 228.53573 297.13008 334.25240 1.000 116.98946 287 GLN F O 1
ATOM 10897 N N . PRO D 1 308 ? 230.69577 297.58806 334.70724 1.000 118.71649 288 PRO F N 1
ATOM 10898 C CA . PRO D 1 308 ? 230.32285 298.49811 335.79923 1.000 120.32611 288 PRO F CA 1
ATOM 10899 C C . PRO D 1 308 ? 229.30784 299.55211 335.38626 1.000 120.20115 288 PRO F C 1
ATOM 10900 O O . PRO D 1 308 ? 229.59780 300.43008 334.56821 1.000 122.21974 288 PRO F O 1
ATOM 10904 N N . GLY D 1 309 ? 228.10488 299.46015 335.95334 1.000 120.33479 289 GLY F N 1
ATOM 10905 C CA . GLY D 1 309 ? 227.04988 300.41216 335.69538 1.000 119.83919 289 GLY F CA 1
ATOM 10906 C C . GLY D 1 309 ? 226.13579 300.08613 334.53245 1.000 116.68762 289 GLY F C 1
ATOM 10907 O O . GLY D 1 309 ? 225.12779 300.78014 334.35149 1.000 116.47949 289 GLY F O 1
ATOM 10908 N N . LEU D 1 310 ? 226.43973 299.05810 333.74147 1.000 117.08350 290 LEU F N 1
ATOM 10909 C CA . LEU D 1 310 ? 225.67464 298.79306 332.53253 1.000 114.46605 290 LEU F CA 1
ATOM 10910 C C . LEU D 1 310 ? 225.48660 297.29806 332.30959 1.000 111.09987 290 LEU F C 1
ATOM 10911 O O . LEU D 1 310 ? 226.40561 296.49805 332.52856 1.000 111.64168 290 LEU F O 1
ATOM 10916 N N . LEU D 1 311 ? 224.28157 296.93306 331.86869 1.000 112.02112 291 LEU F N 1
ATOM 10917 C CA . LEU D 1 311 ? 223.98252 295.59105 331.38475 1.000 108.84471 291 LEU F CA 1
ATOM 10918 C C . LEU D 1 311 ? 223.37043 295.71901 329.99979 1.000 108.19497 291 LEU F C 1
ATOM 10919 O O . LEU D 1 311 ? 222.31743 296.34502 329.84084 1.000 107.82091 291 LEU F O 1
ATOM 10924 N N . SER D 1 312 ? 224.02435 295.13497 329.00277 1.000 109.11285 292 SER F N 1
ATOM 10925 C CA . SER D 1 312 ? 223.58926 295.23692 327.61679 1.000 109.33491 292 SER F CA 1
ATOM 10926 C C . SER D 1 312 ? 223.07621 293.88691 327.13687 1.000 106.91491 292 SER F C 1
ATOM 10927 O O . SER D 1 312 ? 223.75820 292.86991 327.28786 1.000 106.47235 292 SER F O 1
ATOM 10930 N N . VAL D 1 313 ? 221.87817 293.88191 326.56195 1.000 106.38934 293 VAL F N 1
ATOM 10931 C CA . VAL D 1 313 ? 221.28611 292.69090 325.96703 1.000 103.83294 293 VAL F CA 1
ATOM 10932 C C . VAL D 1 313 ? 221.35402 292.85485 324.45602 1.000 106.44167 293 VAL F C 1
ATOM 10933 O O . VAL D 1 313 ? 220.83600 293.83683 323.90502 1.000 108.10770 293 VAL F O 1
ATOM 10937 N N . VAL D 1 314 ? 221.99796 291.89781 323.78701 1.000 106.78483 294 VAL F N 1
ATOM 10938 C CA . VAL D 1 314 ? 222.27287 291.97976 322.35799 1.000 110.29337 294 VAL F CA 1
ATOM 10939 C C . VAL D 1 314 ? 221.79580 290.69974 321.68507 1.000 109.32757 294 VAL F C 1
ATOM 10940 O O . VAL D 1 314 ? 221.93982 289.60076 322.23410 1.000 107.16367 294 VAL F O 1
ATOM 10944 N N . CYS D 1 315 ? 221.21273 290.84971 320.49610 1.000 108.77566 295 CYS F N 1
ATOM 10945 C CA . CYS D 1 315 ? 220.79265 289.72968 319.66917 1.000 108.92870 295 CYS F CA 1
ATOM 10946 C C . CYS D 1 315 ? 221.18556 289.99763 318.22414 1.000 113.26273 295 CYS F C 1
ATOM 10947 O O . CYS D 1 315 ? 221.23655 291.14861 317.78309 1.000 116.19997 295 CYS F O 1
ATOM 10950 N N . SER D 1 316 ? 221.45550 288.92060 317.49016 1.000 113.89603 296 SER F N 1
ATOM 10951 C CA . SER D 1 316 ? 221.75141 289.01454 316.06813 1.000 117.88060 296 SER F CA 1
ATOM 10952 C C . SER D 1 316 ? 221.26734 287.74453 315.38621 1.000 118.16930 296 SER F C 1
ATOM 10953 O O . SER D 1 316 ? 221.13637 286.69155 316.01426 1.000 116.10046 296 SER F O 1
ATOM 10956 N N . ASN D 1 317 ? 221.00526 287.85148 314.08522 1.000 122.43633 297 ASN F N 1
ATOM 10957 C CA . ASN D 1 317 ? 220.45119 286.74946 313.30930 1.000 123.24618 297 ASN F CA 1
ATOM 10958 C C . ASN D 1 317 ? 221.32010 286.48341 312.08425 1.000 127.53848 297 ASN F C 1
ATOM 10959 O O . ASN D 1 317 ? 222.36210 287.11538 311.87916 1.000 129.81058 297 ASN F O 1
ATOM 10964 N N . ASN D 1 318 ? 220.87104 285.52839 311.26531 1.000 128.81477 298 ASN F N 1
ATOM 10965 C CA . ASN D 1 318 ? 221.64295 285.11733 310.09528 1.000 131.94880 298 ASN F CA 1
ATOM 10966 C C . ASN D 1 318 ? 221.76790 286.24929 309.08423 1.000 134.90561 298 ASN F C 1
ATOM 10967 O O . ASN D 1 318 ? 222.82787 286.43326 308.47315 1.000 138.23298 298 ASN F O 1
ATOM 10972 N N . GLU D 1 319 ? 220.69890 287.02130 308.89527 1.000 129.38434 299 GLU F N 1
ATOM 10973 C CA . GLU D 1 319 ? 220.68386 288.14527 307.95823 1.000 132.48058 299 GLU F CA 1
ATOM 10974 C C . GLU D 1 319 ? 221.51391 289.33428 308.43614 1.000 133.27860 299 GLU F C 1
ATOM 10975 O O . GLU D 1 319 ? 221.43288 290.40225 307.81110 1.000 135.02338 299 GLU F O 1
ATOM 10981 N N . GLN D 1 320 ? 222.27298 289.15030 309.51809 1.000 130.69999 300 GLN F N 1
ATOM 10982 C CA . GLN D 1 320 ? 223.19203 290.15331 310.05100 1.000 131.78142 300 GLN F CA 1
ATOM 10983 C C . GLN D 1 320 ? 222.46508 291.38934 310.56800 1.000 130.13311 300 GLN F C 1
ATOM 10984 O O . GLN D 1 320 ? 223.02710 292.48833 310.58493 1.000 131.12901 300 GLN F O 1
ATOM 10990 N N . GLU D 1 321 ? 221.21611 291.22537 310.99309 1.000 129.68727 301 GLU F N 1
ATOM 10991 C CA . GLU D 1 321 ? 220.49617 292.27541 311.69910 1.000 127.45680 301 GLU F CA 1
ATOM 10992 C C . GLU D 1 321 ? 220.79727 292.17546 313.18708 1.000 124.09509 301 GLU F C 1
ATOM 10993 O O . GLU D 1 321 ? 220.91228 291.07647 313.73712 1.000 122.19990 301 GLU F O 1
ATOM 10999 N N . GLU D 1 322 ? 220.92933 293.32948 313.83703 1.000 119.92621 302 GLU F N 1
ATOM 11000 C CA . GLU D 1 322 ? 221.36042 293.38652 315.22700 1.000 117.14928 302 GLU F CA 1
ATOM 11001 C C . GLU D 1 322 ? 220.38149 294.21956 316.04004 1.000 114.15063 302 GLU F C 1
ATOM 11002 O O . GLU D 1 322 ? 219.98947 295.31155 315.61803 1.000 115.93540 302 GLU F O 1
ATOM 11008 N N . ALA D 1 323 ? 219.99155 293.69861 317.19908 1.000 113.12916 303 ALA F N 1
ATOM 11009 C CA . ALA D 1 323 ? 219.13763 294.40066 318.14611 1.000 110.36338 303 ALA F CA 1
ATOM 11010 C C . ALA D 1 323 ? 219.87472 294.52469 319.47306 1.000 109.04350 303 ALA F C 1
ATOM 11011 O O . ALA D 1 323 ? 220.59373 293.60770 319.88005 1.000 108.50231 303 ALA F O 1
ATOM 11013 N N . ARG D 1 324 ? 219.69578 295.66072 320.14203 1.000 106.27741 304 ARG F N 1
ATOM 11014 C CA . ARG D 1 324 ? 220.48186 295.95675 321.33097 1.000 106.05759 304 ARG F CA 1
ATOM 11015 C C . ARG D 1 324 ? 219.68694 296.85379 322.26499 1.000 105.52952 304 ARG F C 1
ATOM 11016 O O . ARG D 1 324 ? 219.08592 297.83679 321.82200 1.000 106.96616 304 ARG F O 1
ATOM 11024 N N . GLU D 1 325 ? 219.68502 296.51184 323.55100 1.000 107.40121 305 GLU F N 1
ATOM 11025 C CA . GLU D 1 325 ? 219.13510 297.37388 324.58601 1.000 107.01043 305 GLU F CA 1
ATOM 11026 C C . GLU D 1 325 ? 220.12017 297.44191 325.74394 1.000 107.82325 305 GLU F C 1
ATOM 11027 O O . GLU D 1 325 ? 220.91017 296.51991 325.95892 1.000 107.03900 305 GLU F O 1
ATOM 11033 N N . GLU D 1 326 ? 220.08724 298.55294 326.47390 1.000 112.78889 306 GLU F N 1
ATOM 11034 C CA . GLU D 1 326 ? 220.99932 298.77796 327.58584 1.000 114.23435 306 GLU F CA 1
ATOM 11035 C C . GLU D 1 326 ? 220.21240 299.19902 328.81687 1.000 112.92254 306 GLU F C 1
ATOM 11036 O O . GLU D 1 326 ? 219.28441 300.00703 328.72491 1.000 113.86050 306 GLU F O 1
ATOM 11042 N N . ILE D 1 327 ? 220.58647 298.64305 329.96787 1.000 113.80982 307 ILE F N 1
ATOM 11043 C CA . ILE D 1 327 ? 219.92856 298.92011 331.23790 1.000 112.96844 307 ILE F CA 1
ATOM 11044 C C . ILE D 1 327 ? 220.98163 299.38713 332.23282 1.000 116.46990 307 ILE F C 1
ATOM 11045 O O . ILE D 1 327 ? 222.02163 298.73612 332.39977 1.000 117.21683 307 ILE F O 1
ATOM 11050 N N . GLU D 1 328 ? 220.71269 300.51515 332.88779 1.000 118.37204 308 GLU F N 1
ATOM 11051 C CA . GLU D 1 328 ? 221.61877 301.05618 333.88972 1.000 120.88108 308 GLU F CA 1
ATOM 11052 C C . GLU D 1 328 ? 221.40684 300.33823 335.21675 1.000 119.39815 308 GLU F C 1
ATOM 11053 O O . GLU D 1 328 ? 220.27487 300.22226 335.69783 1.000 117.42989 308 GLU F O 1
ATOM 11059 N N . ILE D 1 329 ? 222.50087 299.85423 335.80470 1.000 116.21131 309 ILE F N 1
ATOM 11060 C CA . ILE D 1 329 ? 222.45594 299.07827 337.03573 1.000 116.00027 309 ILE F CA 1
ATOM 11061 C C . ILE D 1 329 ? 223.56001 299.55829 337.96864 1.000 120.06162 309 ILE F C 1
ATOM 11062 O O . ILE D 1 329 ? 224.53399 300.18426 337.54855 1.000 122.99039 309 ILE F O 1
ATOM 11067 N N . ALA D 1 330 ? 223.39209 299.25534 339.25366 1.000 119.49323 310 ALA F N 1
ATOM 11068 C CA . ALA D 1 330 ? 224.40716 299.54536 340.26059 1.000 124.16320 310 ALA F CA 1
ATOM 11069 C C . ALA D 1 330 ? 225.33915 298.34235 340.35457 1.000 123.43517 310 ALA F C 1
ATOM 11070 O O . ALA D 1 330 ? 224.96817 297.30437 340.91263 1.000 121.96989 310 ALA F O 1
ATOM 11072 N N . TYR D 1 331 ? 226.54812 298.48231 339.81548 1.000 120.10371 311 TYR F N 1
ATOM 11073 C CA . TYR D 1 331 ? 227.46609 297.35529 339.72346 1.000 119.29075 311 TYR F CA 1
ATOM 11074 C C . TYR D 1 331 ? 228.86108 297.88226 339.42135 1.000 122.92894 311 TYR F C 1
ATOM 11075 O O . TYR D 1 331 ? 229.01505 298.88723 338.72031 1.000 124.47035 311 TYR F O 1
ATOM 11084 N N . GLN D 1 332 ? 229.87311 297.20026 339.96231 1.000 122.84485 312 GLN F N 1
ATOM 11085 C CA . GLN D 1 332 ? 231.25910 297.62823 339.77720 1.000 126.85181 312 GLN F CA 1
ATOM 11086 C C . GLN D 1 332 ? 232.25206 296.51221 339.48518 1.000 126.23933 312 GLN F C 1
ATOM 11087 O O . GLN D 1 332 ? 233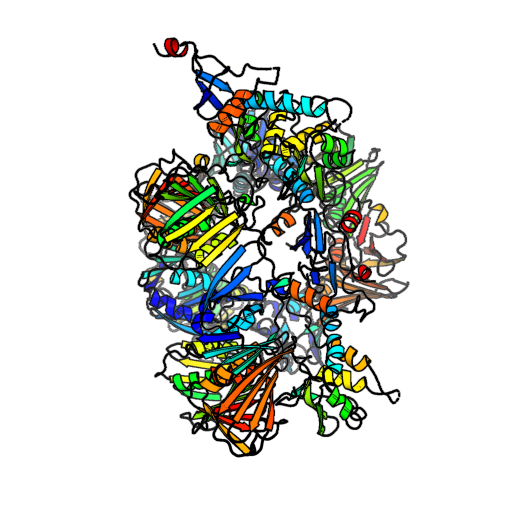.36104 296.81918 339.03309 1.000 128.83959 312 GLN F O 1
ATOM 11093 N N . GLY D 1 333 ? 231.92206 295.24122 339.70324 1.000 125.37595 313 GLY F N 1
ATOM 11094 C CA . GLY D 1 333 ? 232.94804 294.21421 339.69421 1.000 126.66781 313 GLY F CA 1
ATOM 11095 C C . GLY D 1 333 ? 233.25194 293.57215 338.35621 1.000 125.23545 313 GLY F C 1
ATOM 11096 O O . GLY D 1 333 ? 232.58990 292.61315 337.95029 1.000 121.81453 313 GLY F O 1
ATOM 11097 N N . GLY D 1 334 ? 234.28191 294.06811 337.67713 1.000 129.40374 314 GLY F N 1
ATOM 11098 C CA . GLY D 1 334 ? 234.75082 293.45706 336.45212 1.000 128.89736 314 GLY F CA 1
ATOM 11099 C C . GLY D 1 334 ? 233.72974 293.49004 335.32119 1.000 125.45020 314 GLY F C 1
ATOM 11100 O O . GLY D 1 334 ? 232.80175 294.30205 335.28822 1.000 125.35612 314 GLY F O 1
ATOM 11101 N N . GLU D 1 335 ? 233.92067 292.56600 334.38221 1.000 122.68558 315 GLU F N 1
ATOM 11102 C CA . GLU D 1 335 ? 233.08159 292.45497 333.20127 1.000 119.56938 315 GLU F CA 1
ATOM 11103 C C . GLU D 1 335 ? 232.80655 290.98397 332.93134 1.000 117.56863 315 GLU F C 1
ATOM 11104 O O . GLU D 1 335 ? 233.56156 290.10597 333.35732 1.000 119.19901 315 GLU F O 1
ATOM 11110 N N . LEU D 1 336 ? 231.71450 290.71596 332.21642 1.000 115.17803 316 LEU F N 1
ATOM 11111 C CA . LEU D 1 336 ? 231.37945 289.33795 331.87649 1.000 112.96123 316 LEU F CA 1
ATOM 11112 C C . LEU D 1 336 ? 230.42137 289.31293 330.69455 1.000 111.19253 316 LEU F C 1
ATOM 11113 O O . LEU D 1 336 ? 229.39239 289.99294 330.71360 1.000 110.14313 316 LEU F O 1
ATOM 11118 N N . GLU D 1 337 ? 230.75929 288.52688 329.67856 1.000 112.56870 317 GLU F N 1
ATOM 11119 C CA . GLU D 1 337 ? 229.87122 288.25386 328.55663 1.000 110.76254 317 GLU F CA 1
ATOM 11120 C C . GLU D 1 337 ? 229.33120 286.83987 328.70171 1.000 108.09357 317 GLU F C 1
ATOM 11121 O O . GLU D 1 337 ? 230.10320 285.89887 328.91969 1.000 109.78536 317 GLU F O 1
ATOM 11127 N N . VAL D 1 338 ? 228.01419 286.68689 328.58780 1.000 106.54688 318 VAL F N 1
ATOM 11128 C CA . VAL D 1 338 ? 227.38219 285.40091 328.86689 1.000 103.58670 318 VAL F CA 1
ATOM 11129 C C . VAL D 1 338 ? 226.15613 285.23790 327.97598 1.000 101.10050 318 VAL F C 1
ATOM 11130 O O . VAL D 1 338 ? 225.37113 286.17090 327.80000 1.000 100.80726 318 VAL F O 1
ATOM 11134 N N . GLY D 1 339 ? 225.98808 284.04588 327.41603 1.000 103.03016 319 GLY F N 1
ATOM 11135 C CA . GLY D 1 339 ? 224.87501 283.75686 326.52411 1.000 101.21180 319 GLY F CA 1
ATOM 11136 C C . GLY D 1 339 ? 223.77205 282.98791 327.23121 1.000 97.10353 319 GLY F C 1
ATOM 11137 O O . GLY D 1 339 ? 224.04109 282.09193 328.03123 1.000 96.00964 319 GLY F O 1
ATOM 11138 N N . PHE D 1 340 ? 222.52503 283.34591 326.92328 1.000 100.43748 320 PHE F N 1
ATOM 11139 C CA . PHE D 1 340 ? 221.35906 282.71095 327.51938 1.000 95.49067 320 PHE F CA 1
ATOM 11140 C C . PHE D 1 340 ? 220.32899 282.37493 326.45246 1.000 93.96612 320 PHE F C 1
ATOM 11141 O O . PHE D 1 340 ? 220.21993 283.05690 325.42845 1.000 96.33682 320 PHE F O 1
ATOM 11149 N N . ASN D 1 341 ? 219.57299 281.30995 326.70655 1.000 96.70543 321 ASN F N 1
ATOM 11150 C CA . ASN D 1 341 ? 218.33793 281.05295 325.97964 1.000 95.47756 321 ASN F CA 1
ATOM 11151 C C . ASN D 1 341 ? 217.25199 281.92299 326.60468 1.000 93.31500 321 ASN F C 1
ATOM 11152 O O . ASN D 1 341 ? 217.00307 281.83703 327.81270 1.000 92.08237 321 ASN F O 1
ATOM 11157 N N . ILE D 1 342 ? 216.60895 282.76697 325.79069 1.000 92.36859 322 ILE F N 1
ATOM 11158 C CA . ILE D 1 342 ? 215.70900 283.77400 326.34672 1.000 91.50414 322 ILE F CA 1
ATOM 11159 C C . ILE D 1 342 ? 214.49604 283.15204 327.01582 1.000 86.90981 322 ILE F C 1
ATOM 11160 O O . ILE D 1 342 ? 213.84810 283.81008 327.83484 1.000 86.15140 322 ILE F O 1
ATOM 11165 N N . GLY D 1 343 ? 214.14799 281.90904 326.67589 1.000 89.07906 323 GLY F N 1
ATOM 11166 C CA . GLY D 1 343 ? 213.03803 281.26508 327.35598 1.000 84.72258 323 GLY F CA 1
ATOM 11167 C C . GLY D 1 343 ? 213.30312 281.08813 328.83697 1.000 83.11650 323 GLY F C 1
ATOM 11168 O O . GLY D 1 343 ? 212.43618 281.36417 329.67102 1.000 82.21784 323 GLY F O 1
ATOM 11169 N N . TYR D 1 344 ? 214.51714 280.65212 329.18291 1.000 77.32568 324 TYR F N 1
ATOM 11170 C CA . TYR D 1 344 ? 214.86523 280.43316 330.58089 1.000 77.61721 324 TYR F CA 1
ATOM 11171 C C . TYR D 1 344 ? 214.85830 281.73619 331.36984 1.000 79.19327 324 TYR F C 1
ATOM 11172 O O . TYR D 1 344 ? 214.66138 281.72024 332.58986 1.000 79.46729 324 TYR F O 1
ATOM 11181 N N . LEU D 1 345 ? 215.07427 282.86616 330.69579 1.000 82.20758 325 LEU F N 1
ATOM 11182 C CA . LEU D 1 345 ? 215.03634 284.16319 331.36375 1.000 84.32874 325 LEU F CA 1
ATOM 11183 C C . LEU D 1 345 ? 213.60335 284.66622 331.49382 1.000 82.62370 325 LEU F C 1
ATOM 11184 O O . LEU D 1 345 ? 213.16643 285.07126 332.57984 1.000 83.10887 325 LEU F O 1
ATOM 11189 N N . MET D 1 346 ? 212.86028 284.64019 330.38787 1.000 86.31594 326 MET F N 1
ATOM 11190 C CA . MET D 1 346 ? 211.50829 285.17821 330.38094 1.000 85.08019 326 MET F CA 1
ATOM 11191 C C . MET D 1 346 ? 210.57133 284.36125 331.25603 1.000 82.02239 326 MET F C 1
ATOM 11192 O O . MET D 1 346 ? 209.60638 284.91029 331.79308 1.000 82.69637 326 MET F O 1
ATOM 11197 N N . ASP D 1 347 ? 210.84533 283.06626 331.44306 1.000 81.88743 327 ASP F N 1
ATOM 11198 C CA . ASP D 1 347 ? 209.99837 282.26230 332.32015 1.000 79.45506 327 ASP F CA 1
ATOM 11199 C C . ASP D 1 347 ? 210.03347 282.78935 333.75012 1.000 80.75228 327 ASP F C 1
ATOM 11200 O O . ASP D 1 347 ? 208.98452 283.03339 334.36319 1.000 80.75993 327 ASP F O 1
ATOM 11205 N N . VAL D 1 348 ? 211.23651 282.98335 334.29804 1.000 79.83009 328 VAL F N 1
ATOM 11206 C CA . VAL D 1 348 ? 211.34061 283.49740 335.65901 1.000 81.57665 328 VAL F CA 1
ATOM 11207 C C . VAL D 1 348 ? 210.89264 284.95141 335.71999 1.000 82.78273 328 VAL F C 1
ATOM 11208 O O . VAL D 1 348 ? 210.30571 285.38245 336.71902 1.000 83.63485 328 VAL F O 1
ATOM 11212 N N . LEU D 1 349 ? 211.14958 285.73537 334.66495 1.000 84.23154 329 LEU F N 1
ATOM 11213 C CA . LEU D 1 349 ? 210.70760 287.12737 334.68593 1.000 85.84281 329 LEU F CA 1
ATOM 11214 C C . LEU D 1 349 ? 209.18760 287.24740 334.64902 1.000 83.88370 329 LEU F C 1
ATOM 11215 O O . LEU D 1 349 ? 208.63465 288.22442 335.16302 1.000 85.49628 329 LEU F O 1
ATOM 11220 N N . ARG D 1 350 ? 208.49855 286.27739 334.05310 1.000 85.76772 330 ARG F N 1
ATOM 11221 C CA . ARG D 1 350 ? 207.04754 286.33841 333.94920 1.000 83.95828 330 ARG F CA 1
ATOM 11222 C C . ARG D 1 350 ? 206.33561 285.69446 335.12727 1.000 83.19662 330 ARG F C 1
ATOM 11223 O O . ARG D 1 350 ? 205.27164 286.17749 335.53132 1.000 84.28323 330 ARG F O 1
ATOM 11231 N N . ASN D 1 351 ? 206.88763 284.62147 335.69427 1.000 85.53441 331 ASN F N 1
ATOM 11232 C CA . ASN D 1 351 ? 206.18969 283.90152 336.75134 1.000 85.44217 331 ASN F CA 1
ATOM 11233 C C . ASN D 1 351 ? 206.50379 284.40956 338.15430 1.000 89.70181 331 ASN F C 1
ATOM 11234 O O . ASN D 1 351 ? 205.78284 284.05861 339.09436 1.000 90.91432 331 ASN F O 1
ATOM 11239 N N . ILE D 1 352 ? 207.54481 285.22055 338.32420 1.000 91.31486 332 ILE F N 1
ATOM 11240 C CA . ILE D 1 352 ? 207.89991 285.78559 339.62216 1.000 96.17895 332 ILE F CA 1
ATOM 11241 C C . ILE D 1 352 ? 207.35593 287.20460 339.69314 1.000 98.01134 332 ILE F C 1
ATOM 11242 O O . ILE D 1 352 ? 207.55288 287.99957 338.76510 1.000 98.84278 332 ILE F O 1
ATOM 11247 N N . HIS D 1 353 ? 206.67201 287.52465 340.78918 1.000 101.50998 333 HIS F N 1
ATOM 11248 C CA . HIS D 1 353 ? 205.91004 288.76267 340.91318 1.000 103.25595 333 HIS F CA 1
ATOM 11249 C C . HIS D 1 353 ? 206.54512 289.74069 341.90011 1.000 107.61990 333 HIS F C 1
ATOM 11250 O O . HIS D 1 353 ? 205.85418 290.38873 342.68713 1.000 111.07276 333 HIS F O 1
ATOM 11257 N N . SER D 1 354 ? 207.86912 289.85267 341.87102 1.000 103.58498 334 SER F N 1
ATOM 11258 C CA . SER D 1 354 ? 208.58118 290.89969 342.58693 1.000 107.67452 334 SER F CA 1
ATOM 11259 C C . SER D 1 354 ? 209.07513 291.94364 341.59486 1.000 107.58904 334 SER F C 1
ATOM 11260 O O . SER D 1 354 ? 209.34605 291.63760 340.43086 1.000 104.52285 334 SER F O 1
ATOM 11263 N N . ASP D 1 355 ? 209.18118 293.18866 342.06281 1.000 108.84624 335 ASP F N 1
ATOM 11264 C CA . ASP D 1 355 ? 209.59314 294.27462 341.17975 1.000 110.06325 335 ASP F CA 1
ATOM 11265 C C . ASP D 1 355 ? 211.08212 294.22959 340.86265 1.000 111.14722 335 ASP F C 1
ATOM 11266 O O . ASP D 1 355 ? 211.48405 294.58854 339.74961 1.000 110.40324 335 ASP F O 1
ATOM 11271 N N . ASP D 1 356 ? 211.90917 293.79561 341.80861 1.000 108.73387 336 ASP F N 1
ATOM 11272 C CA . ASP D 1 356 ? 213.35016 293.72058 341.62352 1.000 109.71882 336 ASP F CA 1
ATOM 11273 C C . ASP D 1 356 ? 213.79813 292.26757 341.54654 1.000 107.57655 336 ASP F C 1
ATOM 11274 O O . ASP D 1 356 ? 213.21616 291.38660 342.18561 1.000 106.83627 336 ASP F O 1
ATOM 11279 N N . MET D 1 357 ? 214.84008 292.02152 340.75348 1.000 105.24871 337 MET F N 1
ATOM 11280 C CA . MET D 1 357 ? 215.45505 290.70751 340.66349 1.000 104.48914 337 MET F CA 1
ATOM 11281 C C . MET D 1 357 ? 216.95507 290.83950 340.86438 1.000 107.69939 337 MET F C 1
ATOM 11282 O O . MET D 1 357 ? 217.58605 291.76147 340.33131 1.000 109.07812 337 MET F O 1
ATOM 11287 N N . GLN D 1 358 ? 217.52110 289.91451 341.63838 1.000 100.71146 338 GLN F N 1
ATOM 11288 C CA . GLN D 1 358 ? 218.93413 289.91350 341.98229 1.000 104.06845 338 GLN F CA 1
ATOM 11289 C C . GLN D 1 358 ? 219.62906 288.82846 341.17128 1.000 102.43401 338 GLN F C 1
ATOM 11290 O O . GLN D 1 358 ? 219.25704 287.65147 341.24835 1.000 100.59085 338 GLN F O 1
ATOM 11296 N N . LEU D 1 359 ? 220.62901 289.22942 340.39520 1.000 99.09599 339 LEU F N 1
ATOM 11297 C CA . LEU D 1 359 ? 221.37794 288.34538 339.51718 1.000 97.95077 339 LEU F CA 1
ATOM 11298 C C . LEU D 1 359 ? 222.77897 288.16638 340.08010 1.000 102.09570 339 LEU F C 1
ATOM 11299 O O . LEU D 1 359 ? 223.46001 289.15438 340.38302 1.000 105.38065 339 LEU F O 1
ATOM 11304 N N . ALA D 1 360 ? 223.19696 286.91038 340.22511 1.000 98.72142 340 ALA F N 1
ATOM 11305 C CA . ALA D 1 360 ? 224.53299 286.55537 340.68504 1.000 102.67640 340 ALA F CA 1
ATOM 11306 C C . ALA D 1 360 ? 225.21690 285.75732 339.58502 1.000 101.50166 340 ALA F C 1
ATOM 11307 O O . ALA D 1 360 ? 224.69786 284.72231 339.14809 1.000 99.01957 340 ALA F O 1
ATOM 11309 N N . PHE D 1 361 ? 226.37488 286.24029 339.14693 1.000 104.84848 341 PHE F N 1
ATOM 11310 C CA . PHE D 1 361 ? 227.11580 285.66424 338.03690 1.000 104.61685 341 PHE F CA 1
ATOM 11311 C C . PHE D 1 361 ? 228.46882 285.15923 338.51383 1.000 108.94124 341 PHE F C 1
ATOM 11312 O O . PHE D 1 361 ? 229.11389 285.78225 339.36976 1.000 112.21866 341 PHE F O 1
ATOM 11320 N N . GLY D 1 362 ? 228.88477 284.03121 337.94484 1.000 111.73431 342 GLY F N 1
ATOM 11321 C CA . GLY D 1 362 ? 230.23477 283.52419 338.07377 1.000 115.48294 342 GLY F CA 1
ATOM 11322 C C . GLY D 1 362 ? 231.02169 283.83513 336.81671 1.000 115.41510 342 GLY F C 1
ATOM 11323 O O . GLY D 1 362 ? 231.53270 284.94712 336.66063 1.000 117.23903 342 GLY F O 1
ATOM 11324 N N . ASP D 1 363 ? 231.12962 282.86210 335.91373 1.000 117.26615 343 ASP F N 1
ATOM 11325 C CA . ASP D 1 363 ? 231.73553 283.07504 334.60669 1.000 117.73701 343 ASP F CA 1
ATOM 11326 C C . ASP D 1 363 ? 230.90645 282.34802 333.55277 1.000 114.61003 343 ASP F C 1
ATOM 11327 O O . ASP D 1 363 ? 229.85746 281.76705 333.84886 1.000 113.46604 343 ASP F O 1
ATOM 11332 N N . ALA D 1 364 ? 231.38837 282.38597 332.30573 1.000 118.57575 344 ALA F N 1
ATOM 11333 C CA . ALA D 1 364 ? 230.63729 281.81994 331.18880 1.000 115.37109 344 ALA F CA 1
ATOM 11334 C C . ALA D 1 364 ? 230.46327 280.30995 331.30087 1.000 112.99127 344 ALA F C 1
ATOM 11335 O O . ALA D 1 364 ? 229.57922 279.74994 330.64295 1.000 108.60105 344 ALA F O 1
ATOM 11337 N N . ASN D 1 365 ? 231.28932 279.63796 332.10384 1.000 115.60727 345 ASN F N 1
ATOM 11338 C CA . ASN D 1 365 ? 231.08631 278.21397 332.34890 1.000 113.38975 345 ASN F CA 1
ATOM 11339 C C . ASN D 1 365 ? 230.08438 277.98203 333.47298 1.000 110.77237 345 ASN F C 1
ATOM 11340 O O . ASN D 1 365 ? 229.22536 277.09904 333.37306 1.000 107.82395 345 ASN F O 1
ATOM 11345 N N . ARG D 1 366 ? 230.17646 278.77107 334.54094 1.000 108.54989 346 ARG F N 1
ATOM 11346 C CA . ARG D 1 366 ? 229.35954 278.56412 335.72500 1.000 109.19316 346 ARG F CA 1
ATOM 11347 C C . ARG D 1 366 ? 227.89752 278.90213 335.45409 1.000 103.72561 346 ARG F C 1
ATOM 11348 O O . ARG D 1 366 ? 227.54747 279.55010 334.46409 1.000 101.01395 346 ARG F O 1
ATOM 11356 N N . SER D 1 367 ? 227.03958 278.45018 336.36316 1.000 98.02013 347 SER F N 1
ATOM 11357 C CA . SER D 1 367 ? 225.62458 278.77520 336.30524 1.000 94.41373 347 SER F CA 1
ATOM 11358 C C . SER D 1 367 ? 225.39163 280.21622 336.75621 1.000 96.06420 347 SER F C 1
ATOM 11359 O O . SER D 1 367 ? 226.29267 280.89822 337.25312 1.000 100.22756 347 SER F O 1
ATOM 11362 N N . THR D 1 368 ? 224.15763 280.67823 336.57527 1.000 89.73221 348 THR F N 1
ATOM 11363 C CA . THR D 1 368 ? 223.73567 282.00525 336.99925 1.000 90.70960 348 THR F CA 1
ATOM 11364 C C . THR D 1 368 ? 222.60874 281.85131 338.00933 1.000 89.75416 348 THR F C 1
ATOM 11365 O O . THR D 1 368 ? 221.68871 281.05531 337.79342 1.000 87.35610 348 THR F O 1
ATOM 11369 N N . LEU D 1 369 ? 222.67782 282.59934 339.10830 1.000 90.51899 349 LEU F N 1
ATOM 11370 C CA . LEU D 1 369 ? 221.69789 282.49040 340.18237 1.000 90.71628 349 LEU F CA 1
ATOM 11371 C C . LEU D 1 369 ? 220.75891 283.68941 340.14339 1.000 88.99284 349 LEU F C 1
ATOM 11372 O O . LEU D 1 369 ? 221.19694 284.83341 340.30232 1.000 90.79500 349 LEU F O 1
ATOM 11377 N N . PHE D 1 370 ? 219.47289 283.42242 339.93948 1.000 90.86585 350 PHE F N 1
ATOM 11378 C CA . PHE D 1 370 ? 218.43691 284.44644 339.95851 1.000 88.79180 350 PHE F CA 1
ATOM 11379 C C . PHE D 1 370 ? 217.64799 284.31450 341.25157 1.000 90.43542 350 PHE F C 1
ATOM 11380 O O . PHE D 1 370 ? 217.13299 283.23452 341.55964 1.000 89.42961 350 PHE F O 1
ATOM 11388 N N . THR D 1 371 ? 217.55306 285.40553 342.00754 1.000 98.71609 351 THR F N 1
ATOM 11389 C CA . THR D 1 371 ? 216.87014 285.37758 343.29058 1.000 101.05471 351 THR F CA 1
ATOM 11390 C C . THR D 1 371 ? 215.99417 286.61260 343.43760 1.000 100.78813 351 THR F C 1
ATOM 11391 O O . THR D 1 371 ? 216.11914 287.58957 342.69255 1.000 100.70976 351 THR F O 1
ATOM 11395 N N . VAL D 1 372 ? 215.08323 286.54465 344.40266 1.000 101.99408 352 VAL F N 1
ATOM 11396 C CA . VAL D 1 372 ? 214.30628 287.69568 344.83367 1.000 102.22141 352 VAL F CA 1
ATOM 11397 C C . VAL D 1 372 ? 215.06936 288.36371 345.98160 1.000 107.69299 352 VAL F C 1
ATOM 11398 O O . VAL D 1 372 ? 215.35642 287.68674 346.98260 1.000 111.69465 352 VAL F O 1
ATOM 11402 N N . PRO D 1 373 ? 215.42438 289.64170 345.86953 1.000 104.06686 353 PRO F N 1
ATOM 11403 C CA . PRO D 1 373 ? 216.24246 290.27172 346.91245 1.000 108.37751 353 PRO F CA 1
ATOM 11404 C C . PRO D 1 373 ? 215.58154 290.17978 348.28050 1.000 110.80099 353 PRO F C 1
ATOM 11405 O O . PRO D 1 373 ? 214.37656 290.39480 348.42557 1.000 109.16576 353 PRO F O 1
ATOM 11409 N N . ASN D 1 374 ? 216.39460 289.84980 349.28446 1.000 111.05739 354 ASN F N 1
ATOM 11410 C CA . ASN D 1 374 ? 215.95769 289.65986 350.66549 1.000 114.90638 354 ASN F CA 1
ATOM 11411 C C . ASN D 1 374 ? 214.92068 288.54788 350.80360 1.000 113.80477 354 ASN F C 1
ATOM 11412 O O . ASN D 1 374 ? 214.15075 288.53193 351.76965 1.000 116.35282 354 ASN F O 1
ATOM 11417 N N . ASN D 1 375 ? 214.88161 287.61385 349.85563 1.000 111.64058 355 ASN F N 1
ATOM 11418 C CA . ASN D 1 375 ? 213.97459 286.46786 349.91474 1.000 109.02978 355 ASN F CA 1
ATOM 11419 C C . ASN D 1 375 ? 214.78656 285.19384 349.72273 1.000 109.12737 355 ASN F C 1
ATOM 11420 O O . ASN D 1 375 ? 215.10848 284.82480 348.57972 1.000 106.26367 355 ASN F O 1
ATOM 11425 N N . PRO D 1 376 ? 215.13662 284.49488 350.80773 1.000 106.61168 356 PRO F N 1
ATOM 11426 C CA . PRO D 1 376 ? 215.94759 283.27586 350.67472 1.000 107.07887 356 PRO F CA 1
ATOM 11427 C C . PRO D 1 376 ? 215.17454 282.05885 350.19481 1.000 104.28200 356 PRO F C 1
ATOM 11428 O O . PRO D 1 376 ? 215.80550 281.05983 349.82481 1.000 104.68207 356 PRO F O 1
ATOM 11432 N N . ASN D 1 377 ? 213.84454 282.10787 350.18190 1.000 103.99421 357 ASN F N 1
ATOM 11433 C CA . ASN D 1 377 ? 213.03851 280.92288 349.91699 1.000 101.04456 357 ASN F CA 1
ATOM 11434 C C . ASN D 1 377 ? 212.86840 280.61883 348.43402 1.000 95.68289 357 ASN F C 1
ATOM 11435 O O . ASN D 1 377 ? 212.25637 279.59883 348.10309 1.000 92.50217 357 ASN F O 1
ATOM 11440 N N . PHE D 1 378 ? 213.37836 281.46179 347.53995 1.000 95.89868 358 PHE F N 1
ATOM 11441 C CA . PHE D 1 378 ? 213.29326 281.21274 346.10697 1.000 90.71691 358 PHE F CA 1
ATOM 11442 C C . PHE D 1 378 ? 214.67522 281.30869 345.48087 1.000 92.00714 358 PHE F C 1
ATOM 11443 O O . PHE D 1 378 ? 215.40125 282.27869 345.71679 1.000 95.02404 358 PHE F O 1
ATOM 11451 N N . LYS D 1 379 ? 215.02915 280.30366 344.67988 1.000 88.34398 359 LYS F N 1
ATOM 11452 C CA . LYS D 1 379 ? 216.26010 280.32361 343.90480 1.000 88.76478 359 LYS F CA 1
ATOM 11453 C C . LYS D 1 379 ? 215.98100 279.81157 342.49884 1.000 83.93050 359 LYS F C 1
ATOM 11454 O O . LYS D 1 379 ? 215.13597 278.93357 342.29493 1.000 81.12348 359 LYS F O 1
ATOM 11460 N N . TYR D 1 380 ? 216.70095 280.36952 341.52877 1.000 86.64155 360 TYR F N 1
ATOM 11461 C CA . TYR D 1 380 ? 216.54285 279.99248 340.12980 1.000 81.52039 360 TYR F CA 1
ATOM 11462 C C . TYR D 1 380 ? 217.91581 279.97343 339.47771 1.000 83.38573 360 TYR F C 1
ATOM 11463 O O . TYR D 1 380 ? 218.62082 280.98642 339.47862 1.000 86.51510 360 TYR F O 1
ATOM 11472 N N . ILE D 1 381 ? 218.28675 278.82441 338.92172 1.000 82.02473 361 ILE F N 1
ATOM 11473 C CA . ILE D 1 381 ? 219.61671 278.57637 338.38164 1.000 83.19888 361 ILE F CA 1
ATOM 11474 C C . ILE D 1 381 ? 219.47461 278.25632 336.90166 1.000 78.00216 361 ILE F C 1
ATOM 11475 O O . ILE D 1 381 ? 218.64357 277.42632 336.52275 1.000 74.60721 361 ILE F O 1
ATOM 11480 N N . VAL D 1 382 ? 220.27856 278.91327 336.06859 1.000 81.26204 362 VAL F N 1
ATOM 11481 C CA . VAL D 1 382 ? 220.25547 278.69922 334.62460 1.000 78.17105 362 VAL F CA 1
ATOM 11482 C C . VAL D 1 382 ? 221.67043 278.41818 334.14351 1.000 80.67987 362 VAL F C 1
ATOM 11483 O O . VAL D 1 382 ? 222.60046 279.16918 334.45943 1.000 84.47526 362 VAL F O 1
ATOM 11487 N N . MET D 1 383 ? 221.82936 277.33915 333.38354 1.000 80.22513 363 MET F N 1
ATOM 11488 C CA . MET D 1 383 ? 223.09932 277.05211 332.73447 1.000 82.32742 363 MET F CA 1
ATOM 11489 C C . MET D 1 383 ? 223.21525 277.87306 331.45743 1.000 81.92171 363 MET F C 1
ATOM 11490 O O . MET D 1 383 ? 222.38118 277.71905 330.55649 1.000 79.05751 363 MET F O 1
ATOM 11495 N N . PRO D 1 384 ? 224.20725 278.74805 331.33734 1.000 83.90085 364 PRO F N 1
ATOM 11496 C CA . PRO D 1 384 ? 224.38418 279.50700 330.09430 1.000 85.15150 364 PRO F CA 1
ATOM 11497 C C . PRO D 1 384 ? 224.97009 278.63895 328.99129 1.000 85.84520 364 PRO F C 1
ATOM 11498 O O . PRO D 1 384 ? 225.50109 277.54995 329.22029 1.000 87.14511 364 PRO F O 1
ATOM 11502 N N . MET D 1 385 ? 224.86602 279.14491 327.76728 1.000 88.36526 365 MET F N 1
ATOM 11503 C CA . MET D 1 385 ? 225.41393 278.48286 326.59727 1.000 90.76277 365 MET F CA 1
ATOM 11504 C C . MET D 1 385 ? 226.78692 279.06783 326.26915 1.000 97.18181 365 MET F C 1
ATOM 11505 O O . MET D 1 385 ? 227.34098 279.87684 327.02009 1.000 101.79742 365 MET F O 1
ATOM 11510 N N . ARG D 1 386 ? 227.34684 278.65778 325.13513 1.000 101.80792 366 ARG F N 1
ATOM 11511 C CA . ARG D 1 386 ? 228.58982 279.23874 324.64003 1.000 107.72121 366 ARG F CA 1
ATOM 11512 C C . ARG D 1 386 ? 228.33475 280.08170 323.39502 1.000 112.48747 366 ARG F C 1
ATOM 11513 O O . ARG D 1 386 ? 228.13567 279.54966 322.30305 1.000 114.58502 366 ARG F O 1
ATOM 11521 N N . LEU E 2 26 ? 192.99300 267.48200 303.45700 1.000 181.19441 464 LEU Y N 1
ATOM 11522 C CA . LEU E 2 26 ? 192.64200 267.99700 302.13900 1.000 180.13754 464 LEU Y CA 1
ATOM 11523 C C . LEU E 2 26 ? 191.89500 266.97100 301.29000 1.000 180.42517 464 LEU Y C 1
ATOM 11524 O O . LEU E 2 26 ? 192.52100 266.16800 300.60100 1.000 178.75835 464 LEU Y O 1
ATOM 11529 N N . PRO E 2 27 ? 190.53007 266.96623 301.32880 1.000 182.28556 465 PRO Y N 1
ATOM 11530 C CA . PRO E 2 27 ? 189.74269 266.19780 300.35584 1.000 180.74374 465 PRO Y CA 1
ATOM 11531 C C . PRO E 2 27 ? 189.81936 266.84576 298.98533 1.000 178.42134 465 PRO Y C 1
ATOM 11532 O O . PRO E 2 27 ? 189.18837 267.88385 298.74170 1.000 181.60410 465 PRO Y O 1
ATOM 11536 N N . PRO E 2 28 ? 190.57294 266.25449 298.05533 1.000 173.27997 466 PRO Y N 1
ATOM 11537 C CA . PRO E 2 28 ? 190.89954 266.95340 296.80599 1.000 170.81292 466 PRO Y CA 1
ATOM 11538 C C . PRO E 2 28 ? 189.83414 266.82101 295.72732 1.000 170.63084 466 PRO Y C 1
ATOM 11539 O O . PRO E 2 28 ? 188.72305 266.34670 295.98638 1.000 169.05488 466 PRO Y O 1
ATOM 11543 N N . LEU E 2 29 ? 190.16975 267.27389 294.51381 1.000 171.29352 467 LEU Y N 1
ATOM 11544 C CA . LEU E 2 29 ? 189.34742 266.98160 293.34216 1.000 169.85491 467 LEU Y CA 1
ATOM 11545 C C . LEU E 2 29 ? 189.04165 265.49864 293.23997 1.000 169.33098 467 LEU Y C 1
ATOM 11546 O O . LEU E 2 29 ? 187.88378 265.09560 293.08706 1.000 170.56616 467 LEU Y O 1
ATOM 11551 N N . GLY E 2 30 ? 190.07370 264.67770 293.32697 1.000 163.88298 468 GLY Y N 1
ATOM 11552 C CA . GLY E 2 30 ? 189.90891 263.24173 293.25588 1.000 161.25282 468 GLY Y CA 1
ATOM 11553 C C . GLY E 2 30 ? 191.20979 262.57962 293.63614 1.000 159.06868 468 GLY Y C 1
ATOM 11554 O O . GLY E 2 30 ? 192.19252 263.23950 293.98313 1.000 158.20684 468 GLY Y O 1
ATOM 11555 N N . PHE E 2 31 ? 191.20098 261.25367 293.56921 1.000 158.45800 469 PHE Y N 1
ATOM 11556 C CA . PHE E 2 31 ? 192.38192 260.45061 293.86030 1.000 157.08575 469 PHE Y CA 1
ATOM 11557 C C . PHE E 2 31 ? 192.59868 259.53446 292.66579 1.000 154.76457 469 PHE Y C 1
ATOM 11558 O O . PHE E 2 31 ? 191.81691 258.60251 292.44772 1.000 155.57639 469 PHE Y O 1
ATOM 11566 N N . ALA E 2 32 ? 193.64907 259.80912 291.89155 1.000 155.06257 470 ALA Y N 1
ATOM 11567 C CA . ALA E 2 32 ? 193.85984 259.11502 290.62819 1.000 153.90218 470 ALA Y CA 1
ATOM 11568 C C . ALA E 2 32 ? 193.95790 257.61388 290.84420 1.000 154.00559 470 ALA Y C 1
ATOM 11569 O O . ALA E 2 32 ? 194.70348 257.14437 291.70928 1.000 153.69812 470 ALA Y O 1
ATOM 11571 N N . ILE E 2 33 ? 193.19842 256.85733 290.05526 1.000 153.15421 471 ILE Y N 1
ATOM 11572 C CA . ILE E 2 33 ? 193.18654 255.40926 290.15326 1.000 153.21834 471 ILE Y CA 1
ATOM 11573 C C . ILE E 2 33 ? 193.83828 254.75118 288.94216 1.000 152.48686 471 ILE Y C 1
ATOM 11574 O O . ILE E 2 33 ? 194.54031 253.75115 289.10085 1.000 152.48581 471 ILE Y O 1
ATOM 11579 N N . ALA E 2 34 ? 193.64987 255.28799 287.73343 1.000 150.80730 472 ALA Y N 1
ATOM 11580 C CA . ALA E 2 34 ? 194.30857 254.63886 286.59334 1.000 149.55746 472 ALA Y CA 1
ATOM 11581 C C . ALA E 2 34 ? 194.23015 255.51471 285.34490 1.000 149.32715 472 ALA Y C 1
ATOM 11582 O O . ALA E 2 34 ? 193.78199 256.66663 285.38645 1.000 149.73134 472 ALA Y O 1
ATOM 11584 N N . GLN E 2 35 ? 194.68883 254.94253 284.22975 1.000 147.86667 473 GLN Y N 1
ATOM 11585 C CA . GLN E 2 35 ? 194.63649 255.49846 282.88511 1.000 148.86506 473 GLN Y CA 1
ATOM 11586 C C . GLN E 2 35 ? 193.36193 255.06080 282.17211 1.000 151.43708 473 GLN Y C 1
ATOM 11587 O O . GLN E 2 35 ? 192.68182 254.11943 282.58509 1.000 158.44228 473 GLN Y O 1
ATOM 11593 N N . LEU E 2 36 ? 193.06046 255.73553 281.06041 1.000 150.69376 474 LEU Y N 1
ATOM 11594 C CA . LEU E 2 36 ? 191.90495 255.37796 280.23553 1.000 152.30574 474 LEU Y CA 1
ATOM 11595 C C . LEU E 2 36 ? 192.31575 255.41403 278.76578 1.000 148.10463 474 LEU Y C 1
ATOM 11596 O O . LEU E 2 36 ? 192.19199 256.44447 278.09943 1.000 143.34236 474 LEU Y O 1
ATOM 11601 N N . LEU E 2 37 ? 192.83115 254.28342 278.28028 1.000 151.60774 475 LEU Y N 1
ATOM 11602 C CA . LEU E 2 37 ? 192.99396 253.98142 276.86016 1.000 151.43406 475 LEU Y CA 1
ATOM 11603 C C . LEU E 2 37 ? 193.88325 254.97405 276.11133 1.000 149.12547 475 LEU Y C 1
ATOM 11604 O O . LEU E 2 37 ? 194.06193 254.83991 274.89734 1.000 149.71065 475 LEU Y O 1
ATOM 11609 N N . GLY E 2 38 ? 194.45975 255.95464 276.80332 1.000 147.48791 476 GLY Y N 1
ATOM 11610 C CA . GLY E 2 38 ? 195.45901 256.78720 276.16044 1.000 144.54861 476 GLY Y CA 1
ATOM 11611 C C . GLY E 2 38 ? 195.42270 258.28403 276.40146 1.000 144.71955 476 GLY Y C 1
ATOM 11612 O O . GLY E 2 38 ? 196.47563 258.92917 276.37948 1.000 144.70409 476 GLY Y O 1
ATOM 11613 N N . ILE E 2 39 ? 194.24351 258.86274 276.61822 1.000 144.66291 477 ILE Y N 1
ATOM 11614 C CA . ILE E 2 39 ? 194.14026 260.31363 276.76016 1.000 143.68354 477 ILE Y CA 1
ATOM 11615 C C . ILE E 2 39 ? 193.49750 260.75465 278.06212 1.000 144.85132 477 ILE Y C 1
ATOM 11616 O O . ILE E 2 39 ? 193.64315 261.92841 278.44801 1.000 144.24964 477 ILE Y O 1
ATOM 11621 N N . TYR E 2 40 ? 192.78021 259.89607 278.77613 1.000 145.47907 478 TYR Y N 1
ATOM 11622 C CA . TYR E 2 40 ? 192.12449 260.27414 280.01704 1.000 145.21610 478 TYR Y CA 1
ATOM 11623 C C . TYR E 2 40 ? 192.82591 259.63240 281.20698 1.000 143.96391 478 TYR Y C 1
ATOM 11624 O O . TYR E 2 40 ? 193.43110 258.56555 281.09557 1.000 143.08580 478 TYR Y O 1
ATOM 11633 N N . ILE E 2 41 ? 192.74421 260.31060 282.34640 1.000 144.39812 479 ILE Y N 1
ATOM 11634 C CA . ILE E 2 41 ? 193.19358 259.77977 283.62728 1.000 144.47213 479 ILE Y CA 1
ATOM 11635 C C . ILE E 2 41 ? 191.99207 259.77598 284.56062 1.000 146.54431 479 ILE Y C 1
ATOM 11636 O O . ILE E 2 41 ? 191.36183 260.81876 284.77300 1.000 148.47317 479 ILE Y O 1
ATOM 11641 N N . LEU E 2 42 ? 191.64492 258.60658 285.08962 1.000 146.45882 480 LEU Y N 1
ATOM 11642 C CA . LEU E 2 42 ? 190.46347 258.49685 285.93190 1.000 149.60882 480 LEU Y CA 1
ATOM 11643 C C . LEU E 2 42 ? 190.87568 258.43189 287.39409 1.000 149.98548 480 LEU Y C 1
ATOM 11644 O O . LEU E 2 42 ? 191.83657 257.73775 287.76213 1.000 149.73709 480 LEU Y O 1
ATOM 11649 N N . ALA E 2 43 ? 190.13415 259.18224 288.21220 1.000 151.60232 481 ALA Y N 1
ATOM 11650 C CA . ALA E 2 43 ? 190.42835 259.39930 289.62451 1.000 153.35257 481 ALA Y CA 1
ATOM 11651 C C . ALA E 2 43 ? 189.16792 259.19958 290.45069 1.000 157.17631 481 ALA Y C 1
ATOM 11652 O O . ALA E 2 43 ? 188.12802 259.78067 290.13952 1.000 158.04498 481 ALA Y O 1
ATOM 11654 N N . GLN E 2 44 ? 189.25944 258.40585 291.51519 1.000 157.88530 482 GLN Y N 1
ATOM 11655 C CA . GLN E 2 44 ? 188.11399 258.19011 292.38841 1.000 161.64513 482 GLN Y CA 1
ATOM 11656 C C . GLN E 2 44 ? 188.07926 259.24435 293.49012 1.000 162.93655 482 GLN Y C 1
ATOM 11657 O O . GLN E 2 44 ? 189.11892 259.61909 294.04195 1.000 162.26975 482 GLN Y O 1
ATOM 11663 N N . ALA E 2 45 ? 186.87703 259.71699 293.80180 1.000 164.52009 483 ALA Y N 1
ATOM 11664 C CA . ALA E 2 45 ? 186.66234 260.69123 294.86235 1.000 166.67660 483 ALA Y CA 1
ATOM 11665 C C . ALA E 2 45 ? 185.42696 260.26954 295.64939 1.000 170.64307 483 ALA Y C 1
ATOM 11666 O O . ALA E 2 45 ? 184.91318 259.15859 295.48734 1.000 173.50433 483 ALA Y O 1
ATOM 11668 N N . GLU E 2 46 ? 184.94538 261.16388 296.51674 1.000 171.71073 484 GLU Y N 1
ATOM 11669 C CA . GLU E 2 46 ? 183.72700 260.88422 297.26889 1.000 176.92180 484 GLU Y CA 1
ATOM 11670 C C . GLU E 2 46 ? 182.50151 260.78469 296.37215 1.000 179.91323 484 GLU Y C 1
ATOM 11671 O O . GLU E 2 46 ? 181.50336 260.17729 296.77418 1.000 179.77962 484 GLU Y O 1
ATOM 11677 N N . ASP E 2 47 ? 182.55309 261.36153 295.17057 1.000 179.09521 485 ASP Y N 1
ATOM 11678 C CA . ASP E 2 47 ? 181.40258 261.36401 294.27495 1.000 184.00022 485 ASP Y CA 1
ATOM 11679 C C . ASP E 2 47 ? 181.42024 260.16066 293.33313 1.000 179.57444 485 ASP Y C 1
ATOM 11680 O O . ASP E 2 47 ? 180.51531 259.32052 293.37405 1.000 179.80265 485 ASP Y O 1
ATOM 11685 N N . SER E 2 48 ? 182.44471 260.06136 292.49662 1.000 176.46540 486 SER Y N 1
ATOM 11686 C CA . SER E 2 48 ? 182.55438 258.99606 291.49994 1.000 174.03654 486 SER Y CA 1
ATOM 11687 C C . SER E 2 48 ? 183.95269 259.05464 290.90174 1.000 169.63416 486 SER Y C 1
ATOM 11688 O O . SER E 2 48 ? 184.81735 259.80642 291.37173 1.000 167.73088 486 SER Y O 1
ATOM 11691 N N . LEU E 2 49 ? 184.18136 258.25439 289.86231 1.000 166.31430 487 LEU Y N 1
ATOM 11692 C CA . LEU E 2 49 ? 185.40777 258.36107 289.08806 1.000 162.62902 487 LEU Y CA 1
ATOM 11693 C C . LEU E 2 49 ? 185.29416 259.52073 288.10779 1.000 158.88027 487 LEU Y C 1
ATOM 11694 O O . LEU E 2 49 ? 184.24747 259.74503 287.49938 1.000 159.63058 487 LEU Y O 1
ATOM 11699 N N . LEU E 2 50 ? 186.38215 260.26396 287.96890 1.000 159.69771 488 LEU Y N 1
ATOM 11700 C CA . LEU E 2 50 ? 186.43343 261.49050 287.19178 1.000 155.25663 488 LEU Y CA 1
ATOM 11701 C C . LEU E 2 50 ? 187.43906 261.29140 286.07019 1.000 150.71097 488 LEU Y C 1
ATOM 11702 O O . LEU E 2 50 ? 188.53799 260.77736 286.31043 1.000 149.35272 488 LEU Y O 1
ATOM 11707 N N . LEU E 2 51 ? 187.06268 261.69419 284.85626 1.000 149.12342 489 LEU Y N 1
ATOM 11708 C CA . LEU E 2 51 ? 187.91634 261.56711 283.67764 1.000 147.45286 489 LEU Y CA 1
ATOM 11709 C C . LEU E 2 51 ? 188.56533 262.91538 283.39992 1.000 146.78491 489 LEU Y C 1
ATOM 11710 O O . LEU E 2 51 ? 187.93152 263.81568 282.84720 1.000 148.80746 489 LEU Y O 1
ATOM 11715 N N . ILE E 2 52 ? 189.83812 263.04528 283.75471 1.000 145.92590 490 ILE Y N 1
ATOM 11716 C CA . ILE E 2 52 ? 190.59712 264.25656 283.48796 1.000 145.54728 490 ILE Y CA 1
ATOM 11717 C C . ILE E 2 52 ? 191.30787 264.08157 282.15222 1.000 144.52653 490 ILE Y C 1
ATOM 11718 O O . ILE E 2 52 ? 192.05109 263.11279 281.95696 1.000 144.16778 490 ILE Y O 1
ATOM 11723 N N . ASP E 2 53 ? 191.05827 265.00018 281.22372 1.000 146.59546 491 ASP Y N 1
ATOM 11724 C CA . ASP E 2 53 ? 191.79595 265.03914 279.96515 1.000 145.92755 491 ASP Y CA 1
ATOM 11725 C C . ASP E 2 53 ? 193.20772 265.50608 280.28524 1.000 144.67833 491 ASP Y C 1
ATOM 11726 O O . ASP E 2 53 ? 193.44946 266.69797 280.49620 1.000 144.84242 491 ASP Y O 1
ATOM 11731 N N . MET E 2 54 ? 194.15081 264.55916 280.33310 1.000 144.52677 492 MET Y N 1
ATOM 11732 C CA . MET E 2 54 ? 195.46546 264.85393 280.89502 1.000 142.86859 492 MET Y CA 1
ATOM 11733 C C . MET E 2 54 ? 196.18176 265.94556 280.11017 1.000 141.17948 492 MET Y C 1
ATOM 11734 O O . MET E 2 54 ? 196.75433 266.86522 280.70512 1.000 140.42735 492 MET Y O 1
ATOM 11739 N N . HIS E 2 55 ? 196.14850 265.87548 278.77710 1.000 141.18407 493 HIS Y N 1
ATOM 11740 C CA . HIS E 2 55 ? 196.85481 266.88011 277.98818 1.000 141.44196 493 HIS Y CA 1
ATOM 11741 C C . HIS E 2 55 ? 196.23855 268.26091 278.16480 1.000 144.53096 493 HIS Y C 1
ATOM 11742 O O . HIS E 2 55 ? 196.96134 269.24488 278.33587 1.000 145.10243 493 HIS Y O 1
ATOM 11749 N N . ALA E 2 56 ? 194.90555 268.35577 278.14614 1.000 144.62878 494 ALA Y N 1
ATOM 11750 C CA . ALA E 2 56 ? 194.25633 269.65861 278.26068 1.000 145.37218 494 ALA Y CA 1
ATOM 11751 C C . ALA E 2 56 ? 194.47450 270.27268 279.64123 1.000 146.10757 494 ALA Y C 1
ATOM 11752 O O . ALA E 2 56 ? 194.88130 271.43665 279.75825 1.000 147.45895 494 ALA Y O 1
ATOM 11754 N N . ALA E 2 57 ? 194.20502 269.50192 280.69855 1.000 144.03923 495 ALA Y N 1
ATOM 11755 C CA . ALA E 2 57 ? 194.37522 270.01600 282.05400 1.000 145.99177 495 ALA Y CA 1
ATOM 11756 C C . ALA E 2 57 ? 195.83102 270.36399 282.33103 1.000 145.71973 495 ALA Y C 1
ATOM 11757 O O . ALA E 2 57 ? 196.12856 271.38458 282.96690 1.000 146.53234 495 ALA Y O 1
ATOM 11759 N N . ALA E 2 58 ? 196.75538 269.52542 281.85895 1.000 145.00479 496 ALA Y N 1
ATOM 11760 C CA . ALA E 2 58 ? 198.16824 269.81146 282.04992 1.000 144.03425 496 ALA Y CA 1
ATOM 11761 C C . ALA E 2 58 ? 198.61854 271.01407 281.23700 1.000 144.30821 496 ALA Y C 1
ATOM 11762 O O . ALA E 2 58 ? 199.49622 271.75387 281.67899 1.000 146.13465 496 ALA Y O 1
ATOM 11764 N N . GLU E 2 59 ? 198.04016 271.22982 280.05383 1.000 143.85838 497 GLU Y N 1
ATOM 11765 C CA . GLU E 2 59 ? 198.32843 272.44737 279.30583 1.000 146.05781 497 GLU Y CA 1
ATOM 11766 C C . GLU E 2 59 ? 197.87386 273.67579 280.07743 1.000 149.45966 497 GLU Y C 1
ATOM 11767 O O . GLU E 2 59 ? 198.60969 274.66781 280.17252 1.000 150.47662 497 GLU Y O 1
ATOM 11773 N N . ARG E 2 60 ? 196.66855 273.62025 280.65074 1.000 149.09740 498 ARG Y N 1
ATOM 11774 C CA . ARG E 2 60 ? 196.18897 274.72762 281.47424 1.000 151.49129 498 ARG Y CA 1
ATOM 11775 C C . ARG E 2 60 ? 197.14031 274.99893 282.63395 1.000 150.97446 498 ARG Y C 1
ATOM 11776 O O . ARG E 2 60 ? 197.57906 276.13884 282.84497 1.000 152.98153 498 ARG Y O 1
ATOM 11784 N N . VAL E 2 61 ? 197.48402 273.95245 283.39041 1.000 145.54116 499 VAL Y N 1
ATOM 11785 C CA . VAL E 2 61 ? 198.31035 274.14973 284.57900 1.000 145.46893 499 VAL Y CA 1
ATOM 11786 C C . VAL E 2 61 ? 199.72751 274.56616 284.19806 1.000 146.48481 499 VAL Y C 1
ATOM 11787 O O . VAL E 2 61 ? 200.35103 275.36075 284.90695 1.000 148.86826 499 VAL Y O 1
ATOM 11791 N N . ASN E 2 62 ? 200.25918 274.05900 283.08300 1.000 144.57918 500 ASN Y N 1
ATOM 11792 C CA . ASN E 2 62 ? 201.59936 274.44345 282.65399 1.000 143.62759 500 ASN Y CA 1
ATOM 11793 C C . ASN E 2 62 ? 201.63743 275.89776 282.21302 1.000 145.32383 500 ASN Y C 1
ATOM 11794 O O . ASN E 2 62 ? 202.57716 276.62365 282.54503 1.000 148.04462 500 ASN Y O 1
ATOM 11799 N N . TYR E 2 63 ? 200.62078 276.34115 281.47077 1.000 143.30326 501 TYR Y N 1
ATOM 11800 C CA . TYR E 2 63 ? 200.52281 277.75139 281.11069 1.000 144.60115 501 TYR Y CA 1
ATOM 11801 C C . TYR E 2 63 ? 200.45303 278.62052 282.36026 1.000 146.68507 501 TYR Y C 1
ATOM 11802 O O . TYR E 2 63 ? 201.16184 279.63153 282.47334 1.000 147.83690 501 TYR Y O 1
ATOM 11811 N N . GLU E 2 64 ? 199.62955 278.21375 283.33053 1.000 144.79355 502 GLU Y N 1
ATOM 11812 C CA . GLU E 2 64 ? 199.48778 278.98388 284.56298 1.000 148.41698 502 GLU Y CA 1
ATOM 11813 C C . GLU E 2 64 ? 200.81036 279.06452 285.32276 1.000 148.86634 502 GLU Y C 1
ATOM 11814 O O . GLU E 2 64 ? 201.24201 280.15129 285.72874 1.000 151.07633 502 GLU Y O 1
ATOM 11820 N N . LYS E 2 65 ? 201.46839 277.91946 285.52233 1.000 147.64545 503 LYS Y N 1
ATOM 11821 C CA . LYS E 2 65 ? 202.70997 277.89307 286.29098 1.000 148.91407 503 LYS Y CA 1
ATOM 11822 C C . LYS E 2 65 ? 203.82728 278.63371 285.56911 1.000 147.80208 503 LYS Y C 1
ATOM 11823 O O . LYS E 2 65 ? 204.62885 279.32336 286.20602 1.000 148.99228 503 LYS Y O 1
ATOM 11829 N N . MET E 2 66 ? 203.90201 278.50363 284.24206 1.000 142.61975 504 MET Y N 1
ATOM 11830 C CA . MET E 2 66 ? 204.92834 279.21427 283.49011 1.000 144.23884 504 MET Y CA 1
ATOM 11831 C C . MET E 2 66 ? 204.72612 280.72220 283.56604 1.000 148.63324 504 MET Y C 1
ATOM 11832 O O . MET E 2 66 ? 205.69294 281.47120 283.73108 1.000 152.26693 504 MET Y O 1
ATOM 11837 N N . LYS E 2 67 ? 203.48012 281.19612 283.46869 1.000 145.81054 505 LYS Y N 1
ATOM 11838 C CA . LYS E 2 67 ? 203.26687 282.63500 283.59956 1.000 146.86648 505 LYS Y CA 1
ATOM 11839 C C . LYS E 2 67 ? 203.51704 283.11805 285.02503 1.000 148.39092 505 LYS Y C 1
ATOM 11840 O O . LYS E 2 67 ? 204.01380 284.23497 285.21908 1.000 149.44954 505 LYS Y O 1
ATOM 11846 N N . ARG E 2 68 ? 203.18359 282.30131 286.02929 1.000 148.15339 506 ARG Y N 1
ATOM 11847 C CA . ARG E 2 68 ? 203.45979 282.68339 287.41170 1.000 151.48462 506 ARG Y CA 1
ATOM 11848 C C . ARG E 2 68 ? 204.96064 282.74639 287.67557 1.000 152.15673 506 ARG Y C 1
ATOM 11849 O O . ARG E 2 68 ? 205.43113 283.61293 288.42242 1.000 153.52276 506 ARG Y O 1
ATOM 11857 N N . GLN E 2 69 ? 205.72507 281.83289 287.07435 1.000 150.48986 507 GLN Y N 1
ATOM 11858 C CA . GLN E 2 69 ? 207.17902 281.84300 287.16615 1.000 152.39515 507 GLN Y CA 1
ATOM 11859 C C . GLN E 2 69 ? 207.81642 282.85274 286.21720 1.000 152.17982 507 GLN Y C 1
ATOM 11860 O O . GLN E 2 69 ? 209.02735 283.08083 286.29601 1.000 152.28623 507 GLN Y O 1
ATOM 11866 N N . ARG E 2 70 ? 207.03984 283.44227 285.31018 1.000 148.72985 508 ARG Y N 1
ATOM 11867 C CA . ARG E 2 70 ? 207.54519 284.49593 284.44218 1.000 150.88902 508 ARG Y CA 1
ATOM 11868 C C . ARG E 2 70 ? 207.35570 285.88450 285.03904 1.000 154.84879 508 ARG Y C 1
ATOM 11869 O O . ARG E 2 70 ? 208.26664 286.71666 284.96511 1.000 156.55618 508 ARG Y O 1
ATOM 11877 N N . GLN E 2 71 ? 206.18435 286.15395 285.62559 1.000 151.22545 509 GLN Y N 1
ATOM 11878 C CA . GLN E 2 71 ? 205.97782 287.41944 286.32535 1.000 156.37504 509 GLN Y CA 1
ATOM 11879 C C . GLN E 2 71 ? 206.95617 287.59276 287.48000 1.000 159.45006 509 GLN Y C 1
ATOM 11880 O O . GLN E 2 71 ? 207.24582 288.72552 287.87694 1.000 162.60025 509 GLN Y O 1
ATOM 11886 N N . GLU E 2 72 ? 207.48301 286.49146 288.00553 1.000 157.23752 510 GLU Y N 1
ATOM 11887 C CA . GLU E 2 72 ? 208.42241 286.48981 289.11704 1.000 159.26378 510 GLU Y CA 1
ATOM 11888 C C . GLU E 2 72 ? 209.76173 285.93829 288.64839 1.000 159.60439 510 GLU Y C 1
ATOM 11889 O O . GLU E 2 72 ? 209.80123 284.92077 287.95271 1.000 156.53740 510 GLU Y O 1
ATOM 11895 N N . ASN E 2 73 ? 210.84645 286.63117 289.00746 1.000 160.56967 511 ASN Y N 1
ATOM 11896 C CA . ASN E 2 73 ? 212.22168 286.27158 288.65796 1.000 158.12077 511 ASN Y CA 1
ATOM 11897 C C . ASN E 2 73 ? 212.51046 286.51263 287.17729 1.000 155.70308 511 ASN Y C 1
ATOM 11898 O O . ASN E 2 73 ? 213.65372 286.36008 286.73380 1.000 155.14403 511 ASN Y O 1
ATOM 11903 N N . GLY E 2 74 ? 211.48784 286.88104 286.40698 1.000 154.06036 512 GLY Y N 1
ATOM 11904 C CA . GLY E 2 74 ? 211.66154 287.28102 285.02535 1.000 152.63395 512 GLY Y CA 1
ATOM 11905 C C . GLY E 2 74 ? 212.17619 286.22273 284.07890 1.000 149.11409 512 GLY Y C 1
ATOM 11906 O O . GLY E 2 74 ? 212.59375 286.56955 282.97037 1.000 150.10050 512 GLY Y O 1
ATOM 11907 N N . ASN E 2 75 ? 212.16413 284.94647 284.46101 1.000 152.46372 513 ASN Y N 1
ATOM 11908 C CA . ASN E 2 75 ? 212.61775 283.89615 283.55753 1.000 147.56201 513 ASN Y CA 1
ATOM 11909 C C . ASN E 2 75 ? 212.00568 282.56779 283.97328 1.000 144.79207 513 ASN Y C 1
ATOM 11910 O O . ASN E 2 75 ? 211.52408 282.40895 285.09791 1.000 147.52480 513 ASN Y O 1
ATOM 11915 N N . LEU E 2 76 ? 212.03430 281.61143 283.04864 1.000 143.75836 514 LEU Y N 1
ATOM 11916 C CA . LEU E 2 76 ? 211.54431 280.26918 283.31744 1.000 139.34805 514 LEU Y CA 1
ATOM 11917 C C . LEU E 2 76 ? 212.66010 279.39992 283.88545 1.000 137.11479 514 LEU Y C 1
ATOM 11918 O O . LEU E 2 76 ? 213.84423 279.60326 283.60024 1.000 136.52671 514 LEU Y O 1
ATOM 11923 N N . GLN E 2 77 ? 212.26677 278.42731 284.70256 1.000 137.36601 515 GLN Y N 1
ATOM 11924 C CA . GLN E 2 77 ? 213.22356 277.50701 285.30245 1.000 136.07936 515 GLN Y CA 1
ATOM 11925 C C . GLN E 2 77 ? 213.81025 276.59482 284.22814 1.000 132.73740 515 GLN Y C 1
ATOM 11926 O O . GLN E 2 77 ? 213.07376 276.01029 283.42833 1.000 131.74353 515 GLN Y O 1
ATOM 11932 N N . SER E 2 78 ? 215.13427 276.46399 284.21377 1.000 131.16170 516 SER Y N 1
ATOM 11933 C CA . SER E 2 78 ? 215.84492 275.69878 283.19563 1.000 127.46153 516 SER Y CA 1
ATOM 11934 C C . SER E 2 78 ? 216.37776 274.39344 283.77702 1.000 126.04024 516 SER Y C 1
ATOM 11935 O O . SER E 2 78 ? 216.32513 274.15260 284.98582 1.000 129.65693 516 SER Y O 1
ATOM 11938 N N . GLN E 2 79 ? 216.89534 273.54112 282.88971 1.000 126.54675 517 GLN Y N 1
ATOM 11939 C CA . GLN E 2 79 ? 217.41628 272.23590 283.29109 1.000 124.23924 517 GLN Y CA 1
ATOM 11940 C C . GLN E 2 79 ? 218.31595 271.69877 282.19021 1.000 121.98108 517 GLN Y C 1
ATOM 11941 O O . GLN E 2 79 ? 217.86759 271.54350 281.04986 1.000 122.14241 517 GLN Y O 1
ATOM 11947 N N . HIS E 2 80 ? 219.36287 271.03169 282.47932 1.000 126.17389 518 HIS Y N 1
ATOM 11948 C CA . HIS E 2 80 ? 220.16252 270.63555 281.37649 1.000 122.31732 518 HIS Y CA 1
ATOM 11949 C C . HIS E 2 80 ? 219.85380 269.33968 281.13942 1.000 117.57768 518 HIS Y C 1
ATOM 11950 O O . HIS E 2 80 ? 218.93555 268.91419 281.68563 1.000 117.85211 518 HIS Y O 1
ATOM 11957 N N . LEU E 2 81 ? 220.67626 268.63126 280.44338 1.000 111.67180 519 LEU Y N 1
ATOM 11958 C CA . LEU E 2 81 ? 220.32757 267.24340 280.18023 1.000 110.55525 519 LEU Y CA 1
ATOM 11959 C C . LEU E 2 81 ? 221.43708 266.54506 279.40635 1.000 110.01367 519 LEU Y C 1
ATOM 11960 O O . LEU E 2 81 ? 222.21939 267.18065 278.69622 1.000 110.31703 519 LEU Y O 1
ATOM 11965 N N . LEU E 2 82 ? 221.48815 265.22196 279.55847 1.000 110.92249 520 LEU Y N 1
ATOM 11966 C CA . LEU E 2 82 ? 222.24175 264.36468 278.65229 1.000 110.00880 520 LEU Y CA 1
ATOM 11967 C C . LEU E 2 82 ? 221.63251 264.39057 277.25597 1.000 111.65159 520 LEU Y C 1
ATOM 11968 O O . LEU E 2 82 ? 220.48557 264.79557 277.05662 1.000 115.61185 520 LEU Y O 1
ATOM 11973 N N . ILE E 2 83 ? 222.42109 263.92533 276.29008 1.000 115.91157 521 ILE Y N 1
ATOM 11974 C CA . ILE E 2 83 ? 221.93986 263.60621 274.94359 1.000 114.78380 521 ILE Y CA 1
ATOM 11975 C C . ILE E 2 83 ? 221.22509 264.77858 274.27601 1.000 116.39375 521 ILE Y C 1
ATOM 11976 O O . ILE E 2 83 ? 219.98610 264.80846 274.24536 1.000 117.38426 521 ILE Y O 1
ATOM 11981 N N . PRO E 2 84 ? 221.95625 265.77803 273.75710 1.000 118.05159 522 PRO Y N 1
ATOM 11982 C CA . PRO E 2 84 ? 221.31356 266.83351 272.95248 1.000 119.73307 522 PRO Y CA 1
ATOM 11983 C C . PRO E 2 84 ? 220.58330 266.30027 271.72072 1.000 120.94200 522 PRO Y C 1
ATOM 11984 O O . PRO E 2 84 ? 220.62760 265.09947 271.43591 1.000 122.48262 522 PRO Y O 1
ATOM 11988 N N . VAL E 2 85 ? 219.91860 267.18671 270.97397 1.000 123.21601 523 VAL Y N 1
ATOM 11989 C CA . VAL E 2 85 ? 218.70804 266.81706 270.25005 1.000 121.35949 523 VAL Y CA 1
ATOM 11990 C C . VAL E 2 85 ? 218.85088 266.73513 268.72707 1.000 122.06976 523 VAL Y C 1
ATOM 11991 O O . VAL E 2 85 ? 217.94730 266.18047 268.08119 1.000 123.40779 523 VAL Y O 1
ATOM 11995 N N . THR E 2 86 ? 219.92614 267.25768 268.12902 1.000 121.74533 524 THR Y N 1
ATOM 11996 C CA . THR E 2 86 ? 220.07494 267.28670 266.66512 1.000 122.87427 524 THR Y CA 1
ATOM 11997 C C . THR E 2 86 ? 218.94519 268.10302 266.01707 1.000 123.16631 524 THR Y C 1
ATOM 11998 O O . THR E 2 86 ? 218.02060 267.58534 265.38620 1.000 123.15836 524 THR Y O 1
ATOM 12002 N N . PHE E 2 87 ? 219.03691 269.41787 266.24402 1.000 125.80078 525 PHE Y N 1
ATOM 12003 C CA . PHE E 2 87 ? 217.94697 270.34795 265.94207 1.000 125.71673 525 PHE Y CA 1
ATOM 12004 C C . PHE E 2 87 ? 217.60177 270.40094 264.45292 1.000 127.13733 525 PHE Y C 1
ATOM 12005 O O . PHE E 2 87 ? 216.43100 270.26206 264.07519 1.000 130.09138 525 PHE Y O 1
ATOM 12013 N N . ALA E 2 88 ? 218.60521 270.62265 263.59862 1.000 131.64671 526 ALA Y N 1
ATOM 12014 C CA . ALA E 2 88 ? 218.58798 270.84265 262.14976 1.000 132.81965 526 ALA Y CA 1
ATOM 12015 C C . ALA E 2 88 ? 218.20004 272.27390 261.71954 1.000 134.34668 526 ALA Y C 1
ATOM 12016 O O . ALA E 2 88 ? 218.30765 272.57873 260.53081 1.000 134.76814 526 ALA Y O 1
ATOM 12018 N N . ALA E 2 89 ? 217.73345 273.14522 262.62189 1.000 136.19551 527 ALA Y N 1
ATOM 12019 C CA . ALA E 2 89 ? 218.02929 274.58228 262.58904 1.000 139.34438 527 ALA Y CA 1
ATOM 12020 C C . ALA E 2 89 ? 217.96794 275.31920 261.24752 1.000 142.54434 527 ALA Y C 1
ATOM 12021 O O . ALA E 2 89 ? 219.02220 275.64371 260.69232 1.000 143.74681 527 ALA Y O 1
ATOM 12023 N N . SER E 2 90 ? 216.77620 275.57743 260.70405 1.000 141.25196 528 SER Y N 1
ATOM 12024 C CA . SER E 2 90 ? 216.64478 276.37226 259.47852 1.000 143.25209 528 SER Y CA 1
ATOM 12025 C C . SER E 2 90 ? 217.49962 277.64335 259.49487 1.000 145.11083 528 SER Y C 1
ATOM 12026 O O . SER E 2 90 ? 217.81997 278.16565 260.56840 1.000 145.80372 528 SER Y O 1
ATOM 12029 N N . HIS E 2 91 ? 217.85921 278.14122 258.30341 1.000 145.21440 529 HIS Y N 1
ATOM 12030 C CA . HIS E 2 91 ? 218.93218 279.12746 258.13967 1.000 146.52778 529 HIS Y CA 1
ATOM 12031 C C . HIS E 2 91 ? 218.83550 280.28277 259.13042 1.000 146.70115 529 HIS Y C 1
ATOM 12032 O O . HIS E 2 91 ? 219.72302 280.47529 259.96904 1.000 145.82643 529 HIS Y O 1
ATOM 12039 N N . GLU E 2 92 ? 217.76245 281.07070 259.04438 1.000 145.01436 530 GLU Y N 1
ATOM 12040 C CA . GLU E 2 92 ? 217.68789 282.31116 259.80819 1.000 146.29763 530 GLU Y CA 1
ATOM 12041 C C . GLU E 2 92 ? 217.47310 282.08511 261.29792 1.000 144.40624 530 GLU Y C 1
ATOM 12042 O O . GLU E 2 92 ? 217.66856 283.01859 262.08267 1.000 144.06103 530 GLU Y O 1
ATOM 12048 N N . GLU E 2 93 ? 217.08802 280.87677 261.71188 1.000 140.89952 531 GLU Y N 1
ATOM 12049 C CA . GLU E 2 93 ? 216.99728 280.59278 263.13863 1.000 141.38284 531 GLU Y CA 1
ATOM 12050 C C . GLU E 2 93 ? 218.37192 280.59448 263.79838 1.000 142.30872 531 GLU Y C 1
ATOM 12051 O O . GLU E 2 93 ? 218.49723 280.96169 264.97371 1.000 144.44313 531 GLU Y O 1
ATOM 12057 N N . CYS E 2 94 ? 219.41537 280.21212 263.05869 1.000 140.91747 532 CYS Y N 1
ATOM 12058 C CA . CYS E 2 94 ? 220.77207 280.32992 263.58251 1.000 140.34863 532 CYS Y CA 1
ATOM 12059 C C . CYS E 2 94 ? 221.13876 281.78679 263.83572 1.000 143.91977 532 CYS Y C 1
ATOM 12060 O O . CYS E 2 94 ? 221.76816 282.10917 264.84828 1.000 145.41475 532 CYS Y O 1
ATOM 12063 N N . ALA E 2 95 ? 220.75715 282.68238 262.92113 1.000 142.04349 533 ALA Y N 1
ATOM 12064 C CA . ALA E 2 95 ? 220.99086 284.10725 263.14024 1.000 144.92492 533 ALA Y CA 1
ATOM 12065 C C . ALA E 2 95 ? 220.13417 284.64536 264.27914 1.000 145.79387 533 ALA Y C 1
ATOM 12066 O O . ALA E 2 95 ? 220.55667 285.56192 264.99301 1.000 146.74815 533 ALA Y O 1
ATOM 12068 N N . ALA E 2 96 ? 218.92614 284.10510 264.45111 1.000 143.00839 534 ALA Y N 1
ATOM 12069 C CA . ALA E 2 96 ? 218.10547 284.47721 265.59892 1.000 143.59096 534 ALA Y CA 1
ATOM 12070 C C . ALA E 2 96 ? 218.78581 284.08139 266.90402 1.000 143.09428 534 ALA Y C 1
ATOM 12071 O O . ALA E 2 96 ? 218.71618 284.81169 267.89849 1.000 146.77688 534 ALA Y O 1
ATOM 12073 N N . LEU E 2 97 ? 219.43494 282.91646 266.92057 1.000 140.76671 535 LEU Y N 1
ATOM 12074 C CA . LEU E 2 97 ? 220.26536 282.55076 268.06577 1.000 139.75059 535 LEU Y CA 1
ATOM 12075 C C . LEU E 2 97 ? 221.47818 283.46783 268.18306 1.000 144.48285 535 LEU Y C 1
ATOM 12076 O O . LEU E 2 97 ? 221.95355 283.72612 269.29450 1.000 144.85358 535 LEU Y O 1
ATOM 12081 N N . ALA E 2 98 ? 221.99974 283.94967 267.05168 1.000 140.48188 536 ALA Y N 1
ATOM 12082 C CA . ALA E 2 98 ? 223.07260 284.93777 267.09295 1.000 145.93623 536 ALA Y CA 1
ATOM 12083 C C . ALA E 2 98 ? 222.59110 286.23628 267.72758 1.000 152.18100 536 ALA Y C 1
ATOM 12084 O O . ALA E 2 98 ? 223.33562 286.88485 268.47344 1.000 154.07079 536 ALA Y O 1
ATOM 12086 N N . ASP E 2 99 ? 221.35422 286.63833 267.43419 1.000 148.84920 537 ASP Y N 1
ATOM 12087 C CA . ASP E 2 99 ? 220.68566 287.65970 268.22753 1.000 154.19070 537 ASP Y CA 1
ATOM 12088 C C . ASP E 2 99 ? 220.66791 287.22569 269.69022 1.000 155.68676 537 ASP Y C 1
ATOM 12089 O O . ASP E 2 99 ? 220.75989 286.03549 270.00145 1.000 153.69526 537 ASP Y O 1
ATOM 12094 N N . HIS E 2 100 ? 220.54631 288.20305 270.59283 1.000 155.42043 538 HIS Y N 1
ATOM 12095 C CA . HIS E 2 100 ? 220.75156 287.95609 272.01677 1.000 154.48510 538 HIS Y CA 1
ATOM 12096 C C . HIS E 2 100 ? 220.00144 286.72167 272.50151 1.000 150.60688 538 HIS Y C 1
ATOM 12097 O O . HIS E 2 100 ? 218.76644 286.69351 272.51382 1.000 153.20722 538 HIS Y O 1
ATOM 12104 N N . ALA E 2 101 ? 220.75135 285.69149 272.89521 1.000 149.55860 539 ALA Y N 1
ATOM 12105 C CA . ALA E 2 101 ? 220.17819 284.47403 273.45405 1.000 143.23298 539 ALA Y CA 1
ATOM 12106 C C . ALA E 2 101 ? 219.79737 284.63697 274.91696 1.000 144.32162 539 ALA Y C 1
ATOM 12107 O O . ALA E 2 101 ? 219.39614 283.65649 275.55206 1.000 142.40508 539 ALA Y O 1
ATOM 12109 N N . GLU E 2 102 ? 219.92993 285.85262 275.45387 1.000 143.14665 540 GLU Y N 1
ATOM 12110 C CA . GLU E 2 102 ? 219.51415 286.12462 276.82483 1.000 144.58954 540 GLU Y CA 1
ATOM 12111 C C . GLU E 2 102 ? 218.02609 285.85532 277.00683 1.000 146.21310 540 GLU Y C 1
ATOM 12112 O O . GLU E 2 102 ? 217.60760 285.29157 278.02522 1.000 147.41993 540 GLU Y O 1
ATOM 12118 N N . THR E 2 103 ? 217.21057 286.25290 276.02666 1.000 143.53264 541 THR Y N 1
ATOM 12119 C CA . THR E 2 103 ? 215.78358 285.95269 276.08568 1.000 143.78775 541 THR Y CA 1
ATOM 12120 C C . THR E 2 103 ? 215.53778 284.45068 276.05051 1.000 138.46044 541 THR Y C 1
ATOM 12121 O O . THR E 2 103 ? 214.66645 283.94008 276.76468 1.000 139.18588 541 THR Y O 1
ATOM 12125 N N . LEU E 2 104 ? 216.29831 283.72234 275.22842 1.000 139.00973 542 LEU Y N 1
ATOM 12126 C CA . LEU E 2 104 ? 216.16850 282.26835 275.19334 1.000 135.22709 542 LEU Y CA 1
ATOM 12127 C C . LEU E 2 104 ? 216.48984 281.65745 276.55010 1.000 135.87491 542 LEU Y C 1
ATOM 12128 O O . LEU E 2 104 ? 215.80470 280.73106 277.00108 1.000 137.19067 542 LEU Y O 1
ATOM 12133 N N . ALA E 2 105 ? 217.52941 282.16311 277.22001 1.000 136.84565 543 ALA Y N 1
ATOM 12134 C CA . ALA E 2 105 ? 217.79371 281.74720 278.59187 1.000 135.79262 543 ALA Y CA 1
ATOM 12135 C C . ALA E 2 105 ? 216.65016 282.14042 279.51752 1.000 139.07265 543 ALA Y C 1
ATOM 12136 O O . ALA E 2 105 ? 216.40969 281.47069 280.52793 1.000 139.89328 543 ALA Y O 1
ATOM 12138 N N . GLY E 2 106 ? 215.93821 283.22156 279.19088 1.000 137.77247 544 GLY Y N 1
ATOM 12139 C CA . GLY E 2 106 ? 214.77074 283.61089 279.96151 1.000 141.21989 544 GLY Y CA 1
ATOM 12140 C C . GLY E 2 106 ? 213.56996 282.71088 279.75923 1.000 138.33690 544 GLY Y C 1
ATOM 12141 O O . GLY E 2 106 ? 212.68949 282.66418 280.62372 1.000 138.71583 544 GLY Y O 1
ATOM 12142 N N . PHE E 2 107 ? 213.51166 281.99565 278.63671 1.000 137.29477 545 PHE Y N 1
ATOM 12143 C CA . PHE E 2 107 ? 212.46791 281.00970 278.39146 1.000 134.53581 545 PHE Y CA 1
ATOM 12144 C C . PHE E 2 107 ? 212.87183 279.61144 278.83871 1.000 132.06873 545 PHE Y C 1
ATOM 12145 O O . PHE E 2 107 ? 212.13709 278.65353 278.57365 1.000 129.78980 545 PHE Y O 1
ATOM 12153 N N . GLY E 2 108 ? 214.01849 279.47312 279.49924 1.000 134.90139 546 GLY Y N 1
ATOM 12154 C CA . GLY E 2 108 ? 214.49439 278.18686 279.95861 1.000 131.58675 546 GLY Y CA 1
ATOM 12155 C C . GLY E 2 108 ? 215.19406 277.34966 278.91341 1.000 128.94789 546 GLY Y C 1
ATOM 12156 O O . GLY E 2 108 ? 215.61002 276.22450 279.22286 1.000 126.78932 546 GLY Y O 1
ATOM 12157 N N . LEU E 2 109 ? 215.34167 277.85552 277.69184 1.000 130.68503 547 LEU Y N 1
ATOM 12158 C CA . LEU E 2 109 ? 215.94735 277.11436 276.59066 1.000 127.09249 547 LEU Y CA 1
ATOM 12159 C C . LEU E 2 109 ? 217.31146 277.71074 276.27282 1.000 126.78604 547 LEU Y C 1
ATOM 12160 O O . LEU E 2 109 ? 217.40365 278.79515 275.68962 1.000 130.50521 547 LEU Y O 1
ATOM 12165 N N . GLU E 2 110 ? 218.36433 276.99660 276.65390 1.000 124.02399 548 GLU Y N 1
ATOM 12166 C CA . GLU E 2 110 ? 219.72751 277.32403 276.26687 1.000 123.87669 548 GLU Y CA 1
ATOM 12167 C C . GLU E 2 110 ? 220.19318 276.28178 275.26140 1.000 121.98422 548 GLU Y C 1
ATOM 12168 O O . GLU E 2 110 ? 220.08718 275.07859 275.51551 1.000 120.63536 548 GLU Y O 1
ATOM 12174 N N . LEU E 2 111 ? 220.67975 276.73963 274.11098 1.000 122.60496 549 LEU Y N 1
ATOM 12175 C CA . LEU E 2 111 ? 221.06444 275.83342 273.03957 1.000 120.69431 549 LEU Y CA 1
ATOM 12176 C C . LEU E 2 111 ? 222.28677 276.38506 272.32061 1.000 122.85252 549 LEU Y C 1
ATOM 12177 O O . LEU E 2 111 ? 222.57360 277.58407 272.36660 1.000 126.38905 549 LEU Y O 1
ATOM 12182 N N . SER E 2 112 ? 223.01024 275.48761 271.65239 1.000 126.92470 550 SER Y N 1
ATOM 12183 C CA . SER E 2 112 ? 224.29753 275.80918 271.05731 1.000 128.58694 550 SER Y CA 1
ATOM 12184 C C . SER E 2 112 ? 224.32338 275.41720 269.58605 1.000 127.00714 550 SER Y C 1
ATOM 12185 O O . SER E 2 112 ? 223.59973 274.51941 269.14504 1.000 123.32673 550 SER Y O 1
ATOM 12188 N N . ASP E 2 113 ? 225.18170 276.10782 268.83800 1.000 133.22136 551 ASP Y N 1
ATOM 12189 C CA . ASP E 2 113 ? 225.35851 275.87782 267.41094 1.000 133.00511 551 ASP Y CA 1
ATOM 12190 C C . ASP E 2 113 ? 226.43875 274.82610 267.19280 1.000 130.11790 551 ASP Y C 1
ATOM 12191 O O . ASP E 2 113 ? 227.52543 274.91283 267.77345 1.000 132.36939 551 ASP Y O 1
ATOM 12196 N N . MET E 2 114 ? 226.13433 273.83264 266.35794 1.000 134.05515 552 MET Y N 1
ATOM 12197 C CA . MET E 2 114 ? 227.07261 272.75495 266.07471 1.000 133.76492 552 MET Y CA 1
ATOM 12198 C C . MET E 2 114 ? 227.89027 272.97992 264.81031 1.000 135.29499 552 MET Y C 1
ATOM 12199 O O . MET E 2 114 ? 228.97142 272.39414 264.67850 1.000 135.65493 552 MET Y O 1
ATOM 12204 N N . GLY E 2 115 ? 227.41268 273.80050 263.89062 1.000 135.33273 553 GLY Y N 1
ATOM 12205 C CA . GLY E 2 115 ? 228.11432 274.08444 262.65320 1.000 136.42467 553 GLY Y CA 1
ATOM 12206 C C . GLY E 2 115 ? 227.15195 274.10613 261.48369 1.000 137.06808 553 GLY Y C 1
ATOM 12207 O O . GLY E 2 115 ? 226.06200 273.53797 261.52370 1.000 133.74664 553 GLY Y O 1
ATOM 12208 N N . GLY E 2 116 ? 227.56946 274.77192 260.41037 1.000 136.83426 554 GLY Y N 1
ATOM 12209 C CA . GLY E 2 116 ? 226.70707 274.92762 259.25601 1.000 141.71647 554 GLY Y CA 1
ATOM 12210 C C . GLY E 2 116 ? 225.41579 275.63322 259.61379 1.000 146.08630 554 GLY Y C 1
ATOM 12211 O O . GLY E 2 116 ? 225.41849 276.83101 259.91362 1.000 151.70211 554 GLY Y O 1
ATOM 12212 N N . ASN E 2 117 ? 224.30289 274.90410 259.58268 1.000 143.26501 555 ASN Y N 1
ATOM 12213 C CA . ASN E 2 117 ? 223.01060 275.43266 260.00734 1.000 145.38517 555 ASN Y CA 1
ATOM 12214 C C . ASN E 2 117 ? 222.27426 274.40198 260.86123 1.000 143.69283 555 ASN Y C 1
ATOM 12215 O O . ASN E 2 117 ? 221.12544 274.04602 260.59936 1.000 149.82109 555 ASN Y O 1
ATOM 12220 N N . THR E 2 118 ? 222.94977 273.87236 261.87923 1.000 143.89287 556 THR Y N 1
ATOM 12221 C CA . THR E 2 118 ? 222.31234 272.99361 262.84928 1.000 135.54616 556 THR Y CA 1
ATOM 12222 C C . THR E 2 118 ? 222.54451 273.51066 264.26176 1.000 131.27483 556 THR Y C 1
ATOM 12223 O O . THR E 2 118 ? 223.43628 274.32360 264.51081 1.000 132.13490 556 THR Y O 1
ATOM 12227 N N . LEU E 2 119 ? 221.72206 273.02292 265.19098 1.000 127.80705 557 LEU Y N 1
ATOM 12228 C CA . LEU E 2 119 ? 221.81425 273.39996 266.59329 1.000 127.45573 557 LEU Y CA 1
ATOM 12229 C C . LEU E 2 119 ? 221.59493 272.16534 267.45732 1.000 126.83724 557 LEU Y C 1
ATOM 12230 O O . LEU E 2 119 ? 221.39333 271.05466 266.95744 1.000 129.17012 557 LEU Y O 1
ATOM 12235 N N . ALA E 2 120 ? 221.63918 272.37344 268.77249 1.000 120.91151 558 ALA Y N 1
ATOM 12236 C CA . ALA E 2 120 ? 221.30678 271.33073 269.73558 1.000 119.42176 558 ALA Y CA 1
ATOM 12237 C C . ALA E 2 120 ? 221.04397 271.99477 271.07690 1.000 122.38542 558 ALA Y C 1
ATOM 12238 O O . ALA E 2 120 ? 221.81864 272.85857 271.49892 1.000 125.43433 558 ALA Y O 1
ATOM 12240 N N . VAL E 2 121 ? 219.96265 271.60018 271.74504 1.000 118.45709 559 VAL Y N 1
ATOM 12241 C CA . VAL E 2 121 ? 219.60389 272.23227 273.00928 1.000 119.04674 559 VAL Y CA 1
ATOM 12242 C C . VAL E 2 121 ? 220.40935 271.60058 274.13828 1.000 118.81126 559 VAL Y C 1
ATOM 12243 O O . VAL E 2 121 ? 220.46042 270.37249 274.28146 1.000 117.86168 559 VAL Y O 1
ATOM 12247 N N . ARG E 2 122 ? 221.09883 272.44414 274.90524 1.000 118.86822 560 ARG Y N 1
ATOM 12248 C CA . ARG E 2 122 ? 221.83024 271.99541 276.07933 1.000 120.11817 560 ARG Y CA 1
ATOM 12249 C C . ARG E 2 122 ? 220.96556 272.01545 277.32787 1.000 122.25475 560 ARG Y C 1
ATOM 12250 O O . ARG E 2 122 ? 221.22914 271.26282 278.27150 1.000 123.00980 560 ARG Y O 1
ATOM 12258 N N . ALA E 2 123 ? 219.93845 272.86331 277.34790 1.000 122.25801 561 ALA Y N 1
ATOM 12259 C CA . ALA E 2 123 ? 219.05880 272.98741 278.50051 1.000 122.60908 561 ALA Y CA 1
ATOM 12260 C C . ALA E 2 123 ? 217.63904 273.24557 278.02091 1.000 123.13356 561 ALA Y C 1
ATOM 12261 O O . ALA E 2 123 ? 217.41541 274.09714 277.15638 1.000 123.14018 561 ALA Y O 1
ATOM 12263 N N . ALA E 2 124 ? 216.69581 272.51406 278.59189 1.000 122.08651 562 ALA Y N 1
ATOM 12264 C CA . ALA E 2 124 ? 215.27392 272.67306 278.35623 1.000 123.84042 562 ALA Y CA 1
ATOM 12265 C C . ALA E 2 124 ? 214.59217 273.17210 279.62420 1.000 127.00732 562 ALA Y C 1
ATOM 12266 O O . ALA E 2 124 ? 215.08959 272.94039 280.72931 1.000 128.26125 562 ALA Y O 1
ATOM 12268 N N . PRO E 2 125 ? 213.47115 273.88104 279.50908 1.000 126.89160 563 PRO Y N 1
ATOM 12269 C CA . PRO E 2 125 ? 212.74544 274.27912 280.71696 1.000 127.68084 563 PRO Y CA 1
ATOM 12270 C C . PRO E 2 125 ? 212.19919 273.05656 281.43682 1.000 125.78005 563 PRO Y C 1
ATOM 12271 O O . PRO E 2 125 ? 211.75765 272.08994 280.81191 1.000 124.48980 563 PRO Y O 1
ATOM 12275 N N . VAL E 2 126 ? 212.23746 273.10365 282.76487 1.000 125.87580 564 VAL Y N 1
ATOM 12276 C CA . VAL E 2 126 ? 211.55014 272.10501 283.57281 1.000 125.57575 564 VAL Y CA 1
ATOM 12277 C C . VAL E 2 126 ? 210.07615 272.48889 283.48327 1.000 129.94701 564 VAL Y C 1
ATOM 12278 O O . VAL E 2 126 ? 209.74329 273.56920 282.98383 1.000 134.21704 564 VAL Y O 1
ATOM 12282 N N . MET E 2 127 ? 209.19000 271.60647 283.94217 1.000 129.54871 565 MET Y N 1
ATOM 12283 C CA . MET E 2 127 ? 207.73707 271.60239 283.80838 1.000 133.57444 565 MET Y CA 1
ATOM 12284 C C . MET E 2 127 ? 207.29188 271.10328 282.43679 1.000 133.74476 565 MET Y C 1
ATOM 12285 O O . MET E 2 127 ? 206.09501 270.89727 282.24400 1.000 137.32698 565 MET Y O 1
ATOM 12290 N N . LEU E 2 128 ? 208.19543 270.90606 281.47115 1.000 136.39370 566 LEU Y N 1
ATOM 12291 C CA . LEU E 2 128 ? 207.81618 270.21786 280.24046 1.000 134.59660 566 LEU Y CA 1
ATOM 12292 C C . LEU E 2 128 ? 208.62745 268.94510 280.02903 1.000 133.48349 566 LEU Y C 1
ATOM 12293 O O . LEU E 2 128 ? 208.09847 267.85290 280.23798 1.000 131.10392 566 LEU Y O 1
ATOM 12298 N N . GLY E 2 129 ? 209.91960 269.05047 279.72780 1.000 138.58057 567 GLY Y N 1
ATOM 12299 C CA . GLY E 2 129 ? 210.76687 267.89173 279.49847 1.000 139.78520 567 GLY Y CA 1
ATOM 12300 C C . GLY E 2 129 ? 210.19148 266.79527 278.61639 1.000 140.34784 567 GLY Y C 1
ATOM 12301 O O . GLY E 2 129 ? 209.28689 267.02072 277.80706 1.000 138.38047 567 GLY Y O 1
ATOM 12302 N N . LYS E 2 130 ? 210.76454 265.60024 278.76088 1.000 144.45322 568 LYS Y N 1
ATOM 12303 C CA . LYS E 2 130 ? 210.18287 264.29438 278.44966 1.000 139.67382 568 LYS Y CA 1
ATOM 12304 C C . LYS E 2 130 ? 210.04372 263.92338 276.97333 1.000 141.32217 568 LYS Y C 1
ATOM 12305 O O . LYS E 2 130 ? 209.83802 262.74056 276.68140 1.000 143.95996 568 LYS Y O 1
ATOM 12311 N N . SER E 2 131 ? 210.13911 264.89004 276.04705 1.000 143.09204 569 SER Y N 1
ATOM 12312 C CA . SER E 2 131 ? 210.46390 264.65205 274.63606 1.000 135.26088 569 SER Y CA 1
ATOM 12313 C C . SER E 2 131 ? 210.33120 265.92460 273.80887 1.000 137.14318 569 SER Y C 1
ATOM 12314 O O . SER E 2 131 ? 209.83182 266.94321 274.29430 1.000 139.52730 569 SER Y O 1
ATOM 12317 N N . ASP E 2 132 ? 210.75590 265.85653 272.54505 1.000 131.06003 570 ASP Y N 1
ATOM 12318 C CA . ASP E 2 132 ? 210.33937 266.77721 271.48846 1.000 128.73184 570 ASP Y CA 1
ATOM 12319 C C . ASP E 2 132 ? 210.73702 268.22603 271.81368 1.000 129.88570 570 ASP Y C 1
ATOM 12320 O O . ASP E 2 132 ? 210.16219 269.18632 271.29203 1.000 130.63297 570 ASP Y O 1
ATOM 12325 N N . VAL E 2 133 ? 211.77054 268.39458 272.64636 1.000 129.24439 571 VAL Y N 1
ATOM 12326 C CA . VAL E 2 133 ? 212.29720 269.71841 272.98356 1.000 126.32158 571 VAL Y CA 1
ATOM 12327 C C . VAL E 2 133 ? 212.61679 270.52331 271.73229 1.000 124.68310 571 VAL Y C 1
ATOM 12328 O O . VAL E 2 133 ? 212.63862 271.76329 271.76416 1.000 125.08375 571 VAL Y O 1
ATOM 12332 N N . VAL E 2 134 ? 212.86348 269.83612 270.61395 1.000 124.33463 572 VAL Y N 1
ATOM 12333 C CA . VAL E 2 134 ? 213.12109 270.52002 269.35256 1.000 123.17923 572 VAL Y CA 1
ATOM 12334 C C . VAL E 2 134 ? 211.94019 271.40514 268.97353 1.000 124.76844 572 VAL Y C 1
ATOM 12335 O O . VAL E 2 134 ? 212.12233 272.51451 268.46739 1.000 124.89697 572 VAL Y O 1
ATOM 12339 N N . SER E 2 135 ? 210.71310 270.94182 269.22954 1.000 123.73408 573 SER Y N 1
ATOM 12340 C CA . SER E 2 135 ? 209.53918 271.75090 268.91146 1.000 124.34575 573 SER Y CA 1
ATOM 12341 C C . SER E 2 135 ? 209.48557 273.02131 269.75331 1.000 126.30053 573 SER Y C 1
ATOM 12342 O O . SER E 2 135 ? 209.20573 274.10464 269.22990 1.000 128.13901 573 SER Y O 1
ATOM 12345 N N . LEU E 2 136 ? 209.74387 272.90944 271.06037 1.000 122.38589 574 LEU Y N 1
ATOM 12346 C CA . LEU E 2 136 ? 209.74026 274.08784 271.92618 1.000 123.19773 574 LEU Y CA 1
ATOM 12347 C C . LEU E 2 136 ? 210.79438 275.09327 271.47945 1.000 123.78630 574 LEU Y C 1
ATOM 12348 O O . LEU E 2 136 ? 210.51332 276.29235 271.32313 1.000 125.46634 574 LEU Y O 1
ATOM 12353 N N . ALA E 2 137 ? 212.02455 274.61156 271.28179 1.000 123.59146 575 ALA Y N 1
ATOM 12354 C CA . ALA E 2 137 ? 213.10766 275.49996 270.88200 1.000 124.80322 575 ALA Y CA 1
ATOM 12355 C C . ALA E 2 137 ? 212.83733 276.11187 269.51527 1.000 124.58581 575 ALA Y C 1
ATOM 12356 O O . ALA E 2 137 ? 213.12731 277.28906 269.29224 1.000 126.60652 575 ALA Y O 1
ATOM 12358 N N . ARG E 2 138 ? 212.26593 275.33344 268.59342 1.000 125.26336 576 ARG Y N 1
ATOM 12359 C CA . ARG E 2 138 ? 211.93559 275.85531 267.27360 1.000 125.26338 576 ARG Y CA 1
ATOM 12360 C C . ARG E 2 138 ? 210.86541 276.93213 267.35976 1.000 127.02513 576 ARG Y C 1
ATOM 12361 O O . ARG E 2 138 ? 210.96565 277.96660 266.69353 1.000 128.20554 576 ARG Y O 1
ATOM 12369 N N . ASP E 2 139 ? 209.83799 276.71243 268.18405 1.000 125.20273 577 ASP Y N 1
ATOM 12370 C CA . ASP E 2 139 ? 208.79577 277.71819 268.35418 1.000 127.98969 577 ASP Y CA 1
ATOM 12371 C C . ASP E 2 139 ? 209.38834 279.02792 268.85640 1.000 129.25259 577 ASP Y C 1
ATOM 12372 O O . ASP E 2 139 ? 209.19755 280.08832 268.24503 1.000 131.11578 577 ASP Y O 1
ATOM 12377 N N . VAL E 2 140 ? 210.14575 278.96725 269.95478 1.000 124.37476 578 VAL Y N 1
ATOM 12378 C CA . VAL E 2 140 ? 210.65128 280.20490 270.54391 1.000 127.15236 578 VAL Y CA 1
ATOM 12379 C C . VAL E 2 140 ? 211.69170 280.85565 269.63492 1.000 127.42353 578 VAL Y C 1
ATOM 12380 O O . VAL E 2 140 ? 211.76561 282.08673 269.53881 1.000 130.53616 578 VAL Y O 1
ATOM 12384 N N . LEU E 2 141 ? 212.50118 280.04723 268.93981 1.000 130.85538 579 LEU Y N 1
ATOM 12385 C CA . LEU E 2 141 ? 213.56657 280.58994 268.10576 1.000 130.19713 579 LEU Y CA 1
ATOM 12386 C C . LEU E 2 141 ? 213.01519 281.21375 266.83089 1.000 130.47977 579 LEU Y C 1
ATOM 12387 O O . LEU E 2 141 ? 213.51932 282.24513 266.37188 1.000 132.39594 579 LEU Y O 1
ATOM 12392 N N . GLY E 2 142 ? 211.99059 280.59904 266.23091 1.000 130.24606 580 GLY Y N 1
ATOM 12393 C CA . GLY E 2 142 ? 211.31012 281.23373 265.11897 1.000 132.26759 580 GLY Y CA 1
ATOM 12394 C C . GLY E 2 142 ? 210.53574 282.45734 265.55240 1.000 135.49897 580 GLY Y C 1
ATOM 12395 O O . GLY E 2 142 ? 210.29807 283.36187 264.74789 1.000 136.56253 580 GLY Y O 1
ATOM 12396 N N . GLU E 2 143 ? 210.13204 282.50741 266.82521 1.000 133.46223 581 GLU Y N 1
ATOM 12397 C CA . GLU E 2 143 ? 209.57960 283.74297 267.36177 1.000 136.06458 581 GLU Y CA 1
ATOM 12398 C C . GLU E 2 143 ? 210.64338 284.82199 267.52909 1.000 138.37730 581 GLU Y C 1
ATOM 12399 O O . GLU E 2 143 ? 210.30925 286.01096 267.50873 1.000 141.62121 581 GLU Y O 1
ATOM 12405 N N . LEU E 2 144 ? 211.91434 284.43803 267.68552 1.000 136.89083 582 LEU Y N 1
ATOM 12406 C CA . LEU E 2 144 ? 212.98214 285.42106 267.82878 1.000 141.34410 582 LEU Y CA 1
ATOM 12407 C C . LEU E 2 144 ? 213.21574 286.23096 266.56147 1.000 143.78891 582 LEU Y C 1
ATOM 12408 O O . LEU E 2 144 ? 213.89258 287.26300 266.62455 1.000 147.49684 582 LEU Y O 1
ATOM 12413 N N . ALA E 2 145 ? 212.69241 285.78969 265.42088 1.000 142.00736 583 ALA Y N 1
ATOM 12414 C CA . ALA E 2 145 ? 212.68096 286.63150 264.23645 1.000 145.58992 583 ALA Y CA 1
ATOM 12415 C C . ALA E 2 145 ? 211.72671 287.80325 264.44274 1.000 150.95106 583 ALA Y C 1
ATOM 12416 O O . ALA E 2 145 ? 210.74431 287.70662 265.18414 1.000 151.63773 583 ALA Y O 1
ATOM 12418 N N . GLN E 2 146 ? 212.02894 288.91974 263.77868 1.000 156.04784 584 GLN Y N 1
ATOM 12419 C CA . GLN E 2 146 ? 211.23374 290.14459 263.86909 1.000 160.13310 584 GLN Y CA 1
ATOM 12420 C C . GLN E 2 146 ? 211.15689 290.63757 265.31939 1.000 161.45812 584 GLN Y C 1
ATOM 12421 O O . GLN E 2 146 ? 210.10754 290.62400 265.96781 1.000 160.64280 584 GLN Y O 1
ATOM 12427 N N . VAL E 2 147 ? 212.32557 291.04437 265.82231 1.000 159.60230 585 VAL Y N 1
ATOM 12428 C CA . VAL E 2 147 ? 212.39377 291.63246 267.15375 1.000 161.38396 585 VAL Y CA 1
ATOM 12429 C C . VAL E 2 147 ? 211.54760 292.89932 267.19817 1.000 165.56894 585 VAL Y C 1
ATOM 12430 O O . VAL E 2 147 ? 211.55901 293.71697 266.26674 1.000 168.11431 585 VAL Y O 1
ATOM 12434 N N . GLY E 2 148 ? 210.78599 293.05349 268.27586 1.000 164.64257 586 GLY Y N 1
ATOM 12435 C CA . GLY E 2 148 ? 209.91277 294.20228 268.43217 1.000 164.64296 586 GLY Y CA 1
ATOM 12436 C C . GLY E 2 148 ? 210.05995 294.89437 269.77273 1.000 166.64758 586 GLY Y C 1
ATOM 12437 O O . GLY E 2 148 ? 210.22347 294.24268 270.80337 1.000 165.06159 586 GLY Y O 1
ATOM 12438 N N . ALA E 2 154 ? 209.18475 288.86809 271.46509 1.000 147.31074 592 ALA Y N 1
ATOM 12439 C CA . ALA E 2 154 ? 209.09409 289.95341 272.43179 1.000 152.46898 592 ALA Y CA 1
ATOM 12440 C C . ALA E 2 154 ? 207.89915 290.85548 272.13677 1.000 154.35200 592 ALA Y C 1
ATOM 12441 O O . ALA E 2 154 ? 207.30374 290.77915 271.05839 1.000 152.90580 592 ALA Y O 1
ATOM 12443 N N . SER E 2 155 ? 207.54751 291.68675 273.12115 1.000 154.97011 593 SER Y N 1
ATOM 12444 C CA . SER E 2 155 ? 206.47444 292.67669 273.03125 1.000 157.55238 593 SER Y CA 1
ATOM 12445 C C . SER E 2 155 ? 205.09456 292.03158 272.95105 1.000 156.60224 593 SER Y C 1
ATOM 12446 O O . SER E 2 155 ? 204.07748 292.73345 272.95498 1.000 158.35210 593 SER Y O 1
ATOM 12449 N N . HIS E 2 156 ? 205.04076 290.70262 272.88210 1.000 157.54047 594 HIS Y N 1
ATOM 12450 C CA . HIS E 2 156 ? 203.78482 289.96843 272.93191 1.000 157.20545 594 HIS Y CA 1
ATOM 12451 C C . HIS E 2 156 ? 203.70224 289.09656 274.17826 1.000 156.35766 594 HIS Y C 1
ATOM 12452 O O . HIS E 2 156 ? 202.74081 289.19692 274.94681 1.000 156.86107 594 HIS Y O 1
ATOM 12459 N N . GLU E 2 157 ? 204.68125 288.20855 274.36418 1.000 150.84096 595 GLU Y N 1
ATOM 12460 C CA . GLU E 2 157 ? 204.86269 287.39075 275.55872 1.000 151.51591 595 GLU Y CA 1
ATOM 12461 C C . GLU E 2 157 ? 203.78276 286.31855 275.66139 1.000 148.02023 595 GLU Y C 1
ATOM 12462 O O . GLU E 2 157 ? 203.88042 285.41198 276.49481 1.000 146.39374 595 GLU Y O 1
ATOM 12468 N N . ASN E 2 158 ? 202.76622 286.38802 274.80588 1.000 147.34081 596 ASN Y N 1
ATOM 12469 C CA . ASN E 2 158 ? 201.78640 285.30796 274.72060 1.000 145.92638 596 ASN Y CA 1
ATOM 12470 C C . ASN E 2 158 ? 202.15212 284.32276 273.61812 1.000 143.74214 596 ASN Y C 1
ATOM 12471 O O . ASN E 2 158 ? 201.34362 283.93725 272.77541 1.000 143.47524 596 ASN Y O 1
ATOM 12476 N N . ARG E 2 159 ? 203.41815 283.91990 273.63653 1.000 150.32295 597 ARG Y N 1
ATOM 12477 C CA . ARG E 2 159 ? 203.86364 282.68939 273.00992 1.000 147.22848 597 ARG Y CA 1
ATOM 12478 C C . ARG E 2 159 ? 204.11221 281.60470 274.04331 1.000 144.18964 597 ARG Y C 1
ATOM 12479 O O . ARG E 2 159 ? 204.29855 280.44398 273.67061 1.000 141.00305 597 ARG Y O 1
ATOM 12487 N N . ILE E 2 160 ? 204.08047 281.96381 275.32554 1.000 142.08441 598 ILE Y N 1
ATOM 12488 C CA . ILE E 2 160 ? 204.25996 281.04906 276.44601 1.000 141.90025 598 ILE Y CA 1
ATOM 12489 C C . ILE E 2 160 ? 203.01598 280.17981 276.59773 1.000 142.76301 598 ILE Y C 1
ATOM 12490 O O . ILE E 2 160 ? 202.97964 279.26223 277.42507 1.000 142.98928 598 ILE Y O 1
ATOM 12495 N N . LEU E 2 161 ? 201.99540 280.45325 275.78336 1.000 145.10582 599 LEU Y N 1
ATOM 12496 C CA . LEU E 2 161 ? 200.76550 279.67011 275.76415 1.000 148.80059 599 LEU Y CA 1
ATOM 12497 C C . LEU E 2 161 ? 200.98607 278.37067 275.00337 1.000 146.20016 599 LEU Y C 1
ATOM 12498 O O . LEU E 2 161 ? 202.13122 277.94192 274.82770 1.000 141.92267 599 LEU Y O 1
ATOM 12503 N N . ALA E 2 162 ? 199.89538 277.72683 274.58033 1.000 146.72408 600 ALA Y N 1
ATOM 12504 C CA . ALA E 2 162 ? 199.92591 276.44031 273.88846 1.000 150.00480 600 ALA Y CA 1
ATOM 12505 C C . ALA E 2 162 ? 201.03848 276.34616 272.84800 1.000 149.56838 600 ALA Y C 1
ATOM 12506 O O . ALA E 2 162 ? 201.50578 275.24743 272.54049 1.000 149.62517 600 ALA Y O 1
ATOM 12508 N N . THR E 2 163 ? 201.45366 277.48460 272.28401 1.000 151.79129 601 THR Y N 1
ATOM 12509 C CA . THR E 2 163 ? 202.62313 277.49334 271.41066 1.000 144.95595 601 THR Y CA 1
ATOM 12510 C C . THR E 2 163 ? 203.87378 277.03298 272.15602 1.000 143.53037 601 THR Y C 1
ATOM 12511 O O . THR E 2 163 ? 204.57914 276.12438 271.70178 1.000 143.93647 601 THR Y O 1
ATOM 12515 N N . MET E 2 164 ? 204.16908 277.64822 273.30661 1.000 147.74374 602 MET Y N 1
ATOM 12516 C CA . MET E 2 164 ? 205.23467 277.13975 274.16984 1.000 141.98944 602 MET Y CA 1
ATOM 12517 C C . MET E 2 164 ? 204.75234 275.98110 275.02777 1.000 139.58373 602 MET Y C 1
ATOM 12518 O O . MET E 2 164 ? 205.54924 275.11094 275.40061 1.000 138.02374 602 MET Y O 1
ATOM 12523 N N . SER E 2 165 ? 203.45718 275.93674 275.32904 1.000 141.10238 603 SER Y N 1
ATOM 12524 C CA . SER E 2 165 ? 202.86396 274.78821 275.99192 1.000 140.23131 603 SER Y CA 1
ATOM 12525 C C . SER E 2 165 ? 202.55462 273.67185 275.01298 1.000 138.12418 603 SER Y C 1
ATOM 12526 O O . SER E 2 165 ? 201.67457 272.84555 275.28193 1.000 137.73188 603 SER Y O 1
ATOM 12529 N N . CYS E 2 166 ? 203.25425 273.64772 273.87534 1.000 142.42239 604 CYS Y N 1
ATOM 12530 C CA . CYS E 2 166 ? 203.11690 272.56837 272.90852 1.000 141.58361 604 CYS Y CA 1
ATOM 12531 C C . CYS E 2 166 ? 203.97579 271.40315 273.37419 1.000 141.50183 604 CYS Y C 1
ATOM 12532 O O . CYS E 2 166 ? 204.73128 270.80977 272.60019 1.000 137.40804 604 CYS Y O 1
ATOM 12535 N N . HIS E 2 167 ? 203.86813 271.09725 274.65292 1.000 140.21917 605 HIS Y N 1
ATOM 12536 C CA . HIS E 2 167 ? 204.25294 269.84187 275.27426 1.000 140.38337 605 HIS Y CA 1
ATOM 12537 C C . HIS E 2 167 ? 203.16750 269.31110 276.19430 1.000 143.86227 605 HIS Y C 1
ATOM 12538 O O . HIS E 2 167 ? 202.92063 268.10406 276.20733 1.000 143.68454 605 HIS Y O 1
ATOM 12545 N N . GLY E 2 168 ? 202.50098 270.18850 276.94454 1.000 145.89183 606 GLY Y N 1
ATOM 12546 C CA . GLY E 2 168 ? 201.47952 269.75773 277.88969 1.000 144.86340 606 GLY Y CA 1
ATOM 12547 C C . GLY E 2 168 ? 202.01711 268.73212 278.86727 1.000 142.59598 606 GLY Y C 1
ATOM 12548 O O . GLY E 2 168 ? 203.10979 268.87986 279.42397 1.000 140.36164 606 GLY Y O 1
ATOM 12549 N N . SER E 2 169 ? 201.23011 267.68987 279.09613 1.000 147.29730 607 SER Y N 1
ATOM 12550 C CA . SER E 2 169 ? 201.69792 266.46349 279.71553 1.000 143.15876 607 SER Y CA 1
ATOM 12551 C C . SER E 2 169 ? 202.05663 265.47830 278.61505 1.000 139.30476 607 SER Y C 1
ATOM 12552 O O . SER E 2 169 ? 202.18123 265.84012 277.44137 1.000 135.82452 607 SER Y O 1
ATOM 12555 N N . ILE E 2 170 ? 202.23658 264.21905 278.99628 1.000 143.05512 608 ILE Y N 1
ATOM 12556 C CA . ILE E 2 170 ? 202.40824 263.16475 278.01164 1.000 142.64094 608 ILE Y CA 1
ATOM 12557 C C . ILE E 2 170 ? 201.25978 263.18730 277.01603 1.000 140.16592 608 ILE Y C 1
ATOM 12558 O O . ILE E 2 170 ? 200.08657 263.19690 277.39740 1.000 138.14436 608 ILE Y O 1
ATOM 12560 N N . ARG E 2 171 ? 201.61447 263.22523 275.73625 1.000 136.92985 609 ARG Y N 1
ATOM 12561 C CA . ARG E 2 171 ? 200.65707 263.24488 274.63874 1.000 138.92366 609 ARG Y CA 1
ATOM 12562 C C . ARG E 2 171 ? 199.69219 262.06473 274.67540 1.000 139.90483 609 ARG Y C 1
ATOM 12563 O O . ARG E 2 171 ? 198.48406 262.24146 274.86386 1.000 140.40757 609 ARG Y O 1
ATOM 12571 N N . ALA E 2 172 ? 200.21544 260.85293 274.48385 1.000 138.22073 610 ALA Y N 1
ATOM 12572 C CA . ALA E 2 172 ? 199.39650 259.65773 274.62757 1.000 137.04636 610 ALA Y CA 1
ATOM 12573 C C . ALA E 2 172 ? 200.14427 258.51136 275.29919 1.000 136.55252 610 ALA Y C 1
ATOM 12574 O O . ALA E 2 172 ? 199.59836 257.40424 275.38013 1.000 139.41306 610 ALA Y O 1
ATOM 12576 N N . GLY E 2 173 ? 201.37199 258.72118 275.77100 1.000 134.99507 611 GLY Y N 1
ATOM 12577 C CA . GLY E 2 173 ? 202.11281 257.61188 276.33364 1.000 134.90768 611 GLY Y CA 1
ATOM 12578 C C . GLY E 2 173 ? 202.55401 257.76993 277.77399 1.000 135.88926 611 GLY Y C 1
ATOM 12579 O O . GLY E 2 173 ? 203.43075 258.58383 278.08203 1.000 136.88345 611 GLY Y O 1
ATOM 12580 N N . ARG E 2 174 ? 201.93462 256.98225 278.65511 1.000 133.45677 612 ARG Y N 1
ATOM 12581 C CA . ARG E 2 174 ? 202.38991 256.72436 280.01918 1.000 136.68155 612 ARG Y CA 1
ATOM 12582 C C . ARG E 2 174 ? 202.29226 257.93772 280.93897 1.000 140.44694 612 ARG Y C 1
ATOM 12583 O O . ARG E 2 174 ? 202.51935 259.08003 280.52488 1.000 144.05314 612 ARG Y O 1
ATOM 12591 N N . ARG E 2 175 ? 201.95261 257.67980 282.20360 1.000 144.02194 613 ARG Y N 1
ATOM 12592 C CA . ARG E 2 175 ? 201.90891 258.69207 283.24928 1.000 145.69810 613 ARG Y CA 1
ATOM 12593 C C . ARG E 2 175 ? 202.42427 258.11623 284.55816 1.000 147.62247 613 ARG Y C 1
ATOM 12594 O O . ARG E 2 175 ? 201.99863 258.53643 285.64122 1.000 150.22803 613 ARG Y O 1
ATOM 12596 N N . LEU E 2 176 ? 203.31344 257.12641 284.45796 1.000 147.58663 614 LEU Y N 1
ATOM 12597 C CA . LEU E 2 176 ? 203.94292 256.40972 285.56581 1.000 151.75177 614 LEU Y CA 1
ATOM 12598 C C . LEU E 2 176 ? 202.97870 255.41416 286.19860 1.000 153.93533 614 LEU Y C 1
ATOM 12599 O O . LEU E 2 176 ? 201.95506 255.06145 285.60080 1.000 153.71005 614 LEU Y O 1
ATOM 12604 N N . THR E 2 177 ? 203.29809 254.96336 287.41146 1.000 154.09241 615 THR Y N 1
ATOM 12605 C CA . THR E 2 177 ? 202.60187 253.85983 288.05832 1.000 158.84435 615 THR Y CA 1
ATOM 12606 C C . THR E 2 177 ? 201.62523 254.32497 289.13311 1.000 160.83474 615 THR Y C 1
ATOM 12607 O O . THR E 2 177 ? 201.26584 253.52633 290.00636 1.000 166.37586 615 THR Y O 1
ATOM 12611 N N . LEU E 2 178 ? 201.23109 255.61795 289.10379 1.000 155.66750 616 LEU Y N 1
ATOM 12612 C CA . LEU E 2 178 ? 200.24056 256.34027 289.91375 1.000 151.52088 616 LEU Y CA 1
ATOM 12613 C C . LEU E 2 178 ? 200.81788 257.31663 290.94174 1.000 152.86575 616 LEU Y C 1
ATOM 12614 O O . LEU E 2 178 ? 200.19263 258.36040 291.17112 1.000 149.39218 616 LEU Y O 1
ATOM 12619 N N . PRO E 2 179 ? 201.98256 257.06832 291.59420 1.000 153.73884 617 PRO Y N 1
ATOM 12620 C CA . PRO E 2 179 ? 202.46692 258.09473 292.53117 1.000 157.45723 617 PRO Y CA 1
ATOM 12621 C C . PRO E 2 179 ? 203.13117 259.26230 291.81934 1.000 157.72051 617 PRO Y C 1
ATOM 12622 O O . PRO E 2 179 ? 204.12685 259.82209 292.29127 1.000 163.17065 617 PRO Y O 1
ATOM 12626 N N . GLU E 2 180 ? 202.56275 259.63103 290.67129 1.000 156.53628 618 GLU Y N 1
ATOM 12627 C CA . GLU E 2 180 ? 202.66092 260.95645 290.07626 1.000 151.77688 618 GLU Y CA 1
ATOM 12628 C C . GLU E 2 180 ? 201.34621 261.39472 289.45984 1.000 147.54739 618 GLU Y C 1
ATOM 12629 O O . GLU E 2 180 ? 201.20124 262.57493 289.13358 1.000 146.11341 618 GLU Y O 1
ATOM 12635 N N . MET E 2 181 ? 200.39241 260.47873 289.27669 1.000 148.95934 619 MET Y N 1
ATOM 12636 C CA . MET E 2 181 ? 199.09969 260.83197 288.70223 1.000 147.74265 619 MET Y CA 1
ATOM 12637 C C . MET E 2 181 ? 198.33907 261.78425 289.61647 1.000 148.94465 619 MET Y C 1
ATOM 12638 O O . MET E 2 181 ? 197.69522 262.73350 289.14878 1.000 147.94510 619 MET Y O 1
ATOM 12643 N N . ASN E 2 182 ? 198.39839 261.53935 290.92834 1.000 150.48020 620 ASN Y N 1
ATOM 12644 C CA . ASN E 2 182 ? 197.76776 262.44361 291.88462 1.000 151.50103 620 ASN Y CA 1
ATOM 12645 C C . ASN E 2 182 ? 198.39462 263.82872 291.83892 1.000 150.82182 620 ASN Y C 1
ATOM 12646 O O . ASN E 2 182 ? 197.72733 264.82042 292.15524 1.000 152.71788 620 ASN Y O 1
ATOM 12651 N N . ALA E 2 183 ? 199.66882 263.91914 291.44867 1.000 148.90620 621 ALA Y N 1
ATOM 12652 C CA . ALA E 2 183 ? 200.29874 265.22632 291.30492 1.000 149.14753 621 ALA Y CA 1
ATOM 12653 C C . ALA E 2 183 ? 199.61223 266.06198 290.22812 1.000 148.40280 621 ALA Y C 1
ATOM 12654 O O . ALA E 2 183 ? 199.37598 267.25781 290.43082 1.000 150.77330 621 ALA Y O 1
ATOM 12656 N N . LEU E 2 184 ? 199.28093 265.46674 289.07453 1.000 148.95185 622 LEU Y N 1
ATOM 12657 C CA . LEU E 2 184 ? 198.46936 266.22030 288.11861 1.000 148.21613 622 LEU Y CA 1
ATOM 12658 C C . LEU E 2 184 ? 197.05005 266.39477 288.64495 1.000 151.03656 622 LEU Y C 1
ATOM 12659 O O . LEU E 2 184 ? 196.43605 267.44285 288.42334 1.000 153.91220 622 LEU Y O 1
ATOM 12664 N N . LEU E 2 185 ? 196.53775 265.42318 289.40800 1.000 151.80273 623 LEU Y N 1
ATOM 12665 C CA . LEU E 2 185 ? 195.22240 265.60460 290.01741 1.000 152.19438 623 LEU Y CA 1
ATOM 12666 C C . LEU E 2 185 ? 195.19474 266.80194 290.96423 1.000 154.27830 623 LEU Y C 1
ATOM 12667 O O . LEU E 2 185 ? 194.10850 267.28758 291.29697 1.000 157.44901 623 LEU Y O 1
ATOM 12672 N N . ARG E 2 186 ? 196.36345 267.29579 291.39020 1.000 151.87998 624 ARG Y N 1
ATOM 12673 C CA . ARG E 2 186 ? 196.47789 268.54229 292.13913 1.000 152.21632 624 ARG Y CA 1
ATOM 12674 C C . ARG E 2 186 ? 196.68724 269.75594 291.23308 1.000 153.02854 624 ARG Y C 1
ATOM 12675 O O . ARG E 2 186 ? 197.29089 270.74971 291.66410 1.000 153.23079 624 ARG Y O 1
ATOM 12683 N N . ASP E 2 187 ? 196.20893 269.69874 289.98678 1.000 152.53883 625 ASP Y N 1
ATOM 12684 C CA . ASP E 2 187 ? 196.50633 270.75045 289.01667 1.000 155.78738 625 ASP Y CA 1
ATOM 12685 C C . ASP E 2 187 ? 195.89495 272.08509 289.42226 1.000 158.93411 625 ASP Y C 1
ATOM 12686 O O . ASP E 2 187 ? 196.58181 273.11316 289.45134 1.000 161.21722 625 ASP Y O 1
ATOM 12691 N N . MET E 2 188 ? 194.60478 272.08972 289.74156 1.000 157.16415 626 MET Y N 1
ATOM 12692 C CA . MET E 2 188 ? 193.85755 273.33053 289.89401 1.000 161.10021 626 MET Y CA 1
ATOM 12693 C C . MET E 2 188 ? 193.82370 273.84653 291.32435 1.000 163.55244 626 MET Y C 1
ATOM 12694 O O . MET E 2 188 ? 193.19344 274.87828 291.57871 1.000 165.02190 626 MET Y O 1
ATOM 12699 N N . GLU E 2 189 ? 194.48028 273.16697 292.25723 1.000 160.93790 627 GLU Y N 1
ATOM 12700 C CA . GLU E 2 189 ? 194.65848 273.70806 293.59971 1.000 164.29744 627 GLU Y CA 1
ATOM 12701 C C . GLU E 2 189 ? 195.72638 274.79222 293.55304 1.000 166.29760 627 GLU Y C 1
ATOM 12702 O O . GLU E 2 189 ? 196.86463 274.53364 293.14248 1.000 161.80221 627 GLU Y O 1
ATOM 12708 N N . ASN E 2 190 ? 195.35201 276.00690 293.95767 1.000 167.91049 628 ASN Y N 1
ATOM 12709 C CA . ASN E 2 190 ? 196.19187 277.20400 293.95796 1.000 170.70252 628 ASN Y CA 1
ATOM 12710 C C . ASN E 2 190 ? 196.56158 277.67601 292.55548 1.000 169.62413 628 ASN Y C 1
ATOM 12711 O O . ASN E 2 190 ? 197.46156 278.51422 292.41255 1.000 172.52437 628 ASN Y O 1
ATOM 12716 N N . THR E 2 191 ? 195.90021 277.16865 291.51577 1.000 169.99993 629 THR Y N 1
ATOM 12717 C CA . THR E 2 191 ? 196.09689 277.64962 290.14921 1.000 165.85174 629 THR Y CA 1
ATOM 12718 C C . THR E 2 191 ? 194.72918 277.94887 289.55067 1.000 164.72728 629 THR Y C 1
ATOM 12719 O O . THR E 2 191 ? 193.87133 277.04481 289.48758 1.000 163.10420 629 THR Y O 1
ATOM 12723 N N . PRO E 2 192 ? 194.47528 279.18115 289.09739 1.000 165.96942 630 PRO Y N 1
ATOM 12724 C CA . PRO E 2 192 ? 193.14252 279.52835 288.58490 1.000 166.03922 630 PRO Y CA 1
ATOM 12725 C C . PRO E 2 192 ? 192.91336 279.07831 287.15046 1.000 162.83315 630 PRO Y C 1
ATOM 12726 O O . PRO E 2 192 ? 193.72575 278.33980 286.58439 1.000 159.44871 630 PRO Y O 1
ATOM 12730 N N . ARG E 2 193 ? 191.79362 279.51458 286.56615 1.000 165.23946 631 ARG Y N 1
ATOM 12731 C CA . ARG E 2 193 ? 191.39641 279.15847 285.20369 1.000 168.20644 631 ARG Y CA 1
ATOM 12732 C C . ARG E 2 193 ? 191.23166 277.64255 285.06855 1.000 170.07639 631 ARG Y C 1
ATOM 12733 O O . ARG E 2 193 ? 191.94715 276.96514 284.32747 1.000 168.18777 631 ARG Y O 1
ATOM 12741 N N . SER E 2 194 ? 190.26032 277.12091 285.81866 1.000 175.12945 632 SER Y N 1
ATOM 12742 C CA . SER E 2 194 ? 190.03343 275.68481 285.93355 1.000 174.34020 632 SER Y CA 1
ATOM 12743 C C . SER E 2 194 ? 188.86695 275.20526 285.07658 1.000 173.40046 632 SER Y C 1
ATOM 12744 O O . SER E 2 194 ? 189.03652 274.32386 284.22806 1.000 163.99433 632 SER Y O 1
ATOM 12747 N N . ASN E 2 195 ? 187.67777 275.77697 285.28433 1.000 172.20073 633 ASN Y N 1
ATOM 12748 C CA . ASN E 2 195 ? 186.46918 275.25627 284.65031 1.000 175.82459 633 ASN Y CA 1
ATOM 12749 C C . ASN E 2 195 ? 186.53999 275.38332 283.13243 1.000 177.84516 633 ASN Y C 1
ATOM 12750 O O . ASN E 2 195 ? 186.46350 274.38582 282.40670 1.000 178.91612 633 ASN Y O 1
ATOM 12755 N N . GLN E 2 196 ? 186.68711 276.60669 282.63336 1.000 176.33003 634 GLN Y N 1
ATOM 12756 C CA . GLN E 2 196 ? 186.70387 276.85668 281.19854 1.000 177.43542 634 GLN Y CA 1
ATOM 12757 C C . GLN E 2 196 ? 188.13217 276.72721 280.68023 1.000 180.09201 634 GLN Y C 1
ATOM 12758 O O . GLN E 2 196 ? 189.03083 277.44200 281.13621 1.000 181.41317 634 GLN Y O 1
ATOM 12764 N N . CYS E 2 197 ? 188.33379 275.81889 279.72771 1.000 183.12195 635 CYS Y N 1
ATOM 12765 C CA . CYS E 2 197 ? 189.64714 275.58045 279.14226 1.000 179.35632 635 CYS Y CA 1
ATOM 12766 C C . CYS E 2 197 ? 189.93859 276.64921 278.09216 1.000 180.88478 635 CYS Y C 1
ATOM 12767 O O . CYS E 2 197 ? 189.27850 277.69017 278.03252 1.000 180.91229 635 CYS Y O 1
ATOM 12770 N N . ASN E 2 198 ? 190.95107 276.40491 277.25354 1.000 184.03505 636 ASN Y N 1
ATOM 12771 C CA . ASN E 2 198 ? 191.33452 277.37067 276.22942 1.000 185.50441 636 ASN Y CA 1
ATOM 12772 C C . ASN E 2 198 ? 190.19801 277.67020 275.25700 1.000 187.00183 636 ASN Y C 1
ATOM 12773 O O . ASN E 2 198 ? 190.21824 278.72065 274.60574 1.000 188.50102 636 ASN Y O 1
ATOM 12778 N N . HIS E 2 199 ? 189.21818 276.77817 275.13985 1.000 188.40918 637 HIS Y N 1
ATOM 12779 C CA . HIS E 2 199 ? 188.03360 277.00459 274.32036 1.000 185.34772 637 HIS Y CA 1
ATOM 12780 C C . HIS E 2 199 ? 186.74815 277.03788 275.13169 1.000 184.09798 637 HIS Y C 1
ATOM 12781 O O . HIS E 2 199 ? 185.86421 277.85097 274.84677 1.000 185.34141 637 HIS Y O 1
ATOM 12788 N N . GLY E 2 200 ? 186.62571 276.17917 276.13803 1.000 184.89992 638 GLY Y N 1
ATOM 12789 C CA . GLY E 2 200 ? 185.39332 276.02350 276.88525 1.000 179.96284 638 GLY Y CA 1
ATOM 12790 C C . GLY E 2 200 ? 185.07038 274.55832 277.08706 1.000 175.51393 638 GLY Y C 1
ATOM 12791 O O . GLY E 2 200 ? 184.14202 274.20471 277.82231 1.000 174.80130 638 GLY Y O 1
ATOM 12792 N N . ARG E 2 201 ? 185.83885 273.70287 276.42589 1.000 176.59714 639 ARG Y N 1
ATOM 12793 C CA . ARG E 2 201 ? 185.64696 272.26377 276.53979 1.000 174.87408 639 ARG Y CA 1
ATOM 12794 C C . ARG E 2 201 ? 186.01224 271.79984 277.94467 1.000 173.78599 639 ARG Y C 1
ATOM 12795 O O . ARG E 2 201 ? 187.06191 272.19061 278.46851 1.000 174.54953 639 ARG Y O 1
ATOM 12803 N N . PRO E 2 202 ? 185.18199 270.98230 278.58865 1.000 172.77669 640 PRO Y N 1
ATOM 12804 C CA . PRO E 2 202 ? 185.52632 270.49242 279.92650 1.000 171.56607 640 PRO Y CA 1
ATOM 12805 C C . PRO E 2 202 ? 186.73645 269.57458 279.89352 1.000 167.91604 640 PRO Y C 1
ATOM 12806 O O . PRO E 2 202 ? 186.99607 268.87729 278.90918 1.000 166.26490 640 PRO Y O 1
ATOM 12810 N N . THR E 2 203 ? 187.48484 269.58591 280.99494 1.000 163.49691 641 THR Y N 1
ATOM 12811 C CA . THR E 2 203 ? 188.67287 268.75896 281.13702 1.000 158.27648 641 THR Y CA 1
ATOM 12812 C C . THR E 2 203 ? 188.53640 267.70319 282.22521 1.000 158.60559 641 THR Y C 1
ATOM 12813 O O . THR E 2 203 ? 189.50035 266.97513 282.48024 1.000 158.48607 641 THR Y O 1
ATOM 12817 N N . TRP E 2 204 ? 187.37606 267.60160 282.87551 1.000 158.58645 642 TRP Y N 1
ATOM 12818 C CA . TRP E 2 204 ? 187.15058 266.64782 283.95873 1.000 160.62987 642 TRP Y CA 1
ATOM 12819 C C . TRP E 2 204 ? 185.68558 266.23559 284.04365 1.000 162.95732 642 TRP Y C 1
ATOM 12820 O O . TRP E 2 204 ? 184.98114 266.19021 283.02923 1.000 160.31119 642 TRP Y O 1
ATOM 12831 N N . VAL E 2 205 ? 185.24195 265.92070 285.26119 1.000 164.31617 643 VAL Y N 1
ATOM 12832 C CA . VAL E 2 205 ? 184.07587 265.10333 285.58499 1.000 169.22475 643 VAL Y CA 1
ATOM 12833 C C . VAL E 2 205 ? 182.87535 265.28082 284.66545 1.000 171.95731 643 VAL Y C 1
ATOM 12834 O O . VAL E 2 205 ? 182.51043 266.40004 284.29003 1.000 176.28777 643 VAL Y O 1
ATOM 12838 N N . LYS E 2 206 ? 182.27069 264.15801 284.29135 1.000 171.68357 644 LYS Y N 1
ATOM 12839 C CA . LYS E 2 206 ? 180.91599 264.06021 283.76154 1.000 177.53488 644 LYS Y CA 1
ATOM 12840 C C . LYS E 2 206 ? 180.09072 263.01461 284.49737 1.000 175.82675 644 LYS Y C 1
ATOM 12841 O O . LYS E 2 206 ? 178.90155 263.23729 284.74387 1.000 180.60233 644 LYS Y O 1
ATOM 12847 N N . LEU E 2 207 ? 180.69664 261.89641 284.88793 1.000 174.86197 645 LEU Y N 1
ATOM 12848 C CA . LEU E 2 207 ? 179.97341 260.80788 285.53078 1.000 172.37182 645 LEU Y CA 1
ATOM 12849 C C . LEU E 2 207 ? 179.88357 261.02083 287.03688 1.000 172.07936 645 LEU Y C 1
ATOM 12850 O O . LEU E 2 207 ? 180.83717 261.47950 287.67272 1.000 167.65249 645 LEU Y O 1
ATOM 12855 N N . THR E 2 208 ? 178.72630 260.68030 287.59701 1.000 175.92237 646 THR Y N 1
ATOM 12856 C CA . THR E 2 208 ? 178.47352 260.69528 289.02989 1.000 176.35068 646 THR Y CA 1
ATOM 12857 C C . THR E 2 208 ? 178.28642 259.26392 289.52580 1.000 178.40614 646 THR Y C 1
ATOM 12858 O O . THR E 2 208 ? 178.43894 258.29645 288.77421 1.000 181.18703 646 THR Y O 1
ATOM 12862 N N . LEU E 2 209 ? 177.95873 259.13399 290.81453 1.000 178.06491 647 LEU Y N 1
ATOM 12863 C CA . LEU E 2 209 ? 177.68758 257.81457 291.37547 1.000 178.41197 647 LEU Y CA 1
ATOM 12864 C C . LEU E 2 209 ? 176.47401 257.15987 290.72935 1.000 180.93925 647 LEU Y C 1
ATOM 12865 O O . LEU E 2 209 ? 176.34313 255.93182 290.77643 1.000 180.98475 647 LEU Y O 1
ATOM 12870 N N . LYS E 2 210 ? 175.59425 257.94718 290.12042 1.000 177.10140 648 LYS Y N 1
ATOM 12871 C CA . LYS E 2 210 ? 174.41469 257.41651 289.43941 1.000 182.15918 648 LYS Y CA 1
ATOM 12872 C C . LYS E 2 210 ? 174.70952 257.08356 287.98034 1.000 182.89354 648 LYS Y C 1
ATOM 12873 O O . LYS E 2 210 ? 174.02397 257.53711 287.06428 1.000 186.45330 648 LYS Y O 1
ATOM 12879 N N . GLU E 2 211 ? 175.74774 256.28084 287.75535 1.000 182.21811 649 GLU Y N 1
ATOM 12880 C CA . GLU E 2 211 ? 175.99952 255.70277 286.44309 1.000 182.90514 649 GLU Y CA 1
ATOM 12881 C C . GLU E 2 211 ? 175.31178 254.35481 286.27378 1.000 184.86388 649 GLU Y C 1
ATOM 12882 O O . GLU E 2 211 ? 175.46942 253.71655 285.22743 1.000 184.62157 649 GLU Y O 1
ATOM 12888 N N . LEU E 2 212 ? 174.54828 253.91602 287.27806 1.000 181.63728 650 LEU Y N 1
ATOM 12889 C CA . LEU E 2 212 ? 173.78949 252.67601 287.16879 1.000 185.35697 650 LEU Y CA 1
ATOM 12890 C C . LEU E 2 212 ? 172.74608 252.74065 286.06227 1.000 189.03606 650 LEU Y C 1
ATOM 12891 O O . LEU E 2 212 ? 172.34849 251.69396 285.53933 1.000 191.81655 650 LEU Y O 1
ATOM 12896 N N . ASP E 2 213 ? 172.29814 253.94585 285.69485 1.000 187.13358 651 ASP Y N 1
ATOM 12897 C CA . ASP E 2 213 ? 171.38474 254.09252 284.56546 1.000 190.69282 651 ASP Y CA 1
ATOM 12898 C C . ASP E 2 213 ? 171.99850 253.55448 283.28142 1.000 189.05985 651 ASP Y C 1
ATOM 12899 O O . ASP E 2 213 ? 171.27604 253.08000 282.39770 1.000 193.41250 651 ASP Y O 1
ATOM 12904 N N . THR E 2 214 ? 173.32656 253.62972 283.15920 1.000 186.53536 652 THR Y N 1
ATOM 12905 C CA . THR E 2 214 ? 173.99927 253.09161 281.98319 1.000 185.37473 652 THR Y CA 1
ATOM 12906 C C . THR E 2 214 ? 173.85049 251.57765 281.90706 1.000 186.62998 652 THR Y C 1
ATOM 12907 O O . THR E 2 214 ? 173.92215 250.99841 280.81770 1.000 187.63091 652 THR Y O 1
ATOM 12911 N N . LEU E 2 215 ? 173.62295 250.92483 283.04649 1.000 182.55701 653 LEU Y N 1
ATOM 12912 C CA . LEU E 2 215 ? 173.44809 249.47877 283.10239 1.000 184.80013 653 LEU Y CA 1
ATOM 12913 C C . LEU E 2 215 ? 172.05237 249.02890 282.68232 1.000 191.33810 653 LEU Y C 1
ATOM 12914 O O . LEU E 2 215 ? 171.68736 247.88067 282.94233 1.000 196.37134 653 LEU Y O 1
ATOM 12919 N N . PHE E 2 216 ? 171.26161 249.89623 282.05749 1.000 187.64309 654 PHE Y N 1
ATOM 12920 C CA . PHE E 2 216 ? 169.94292 249.50341 281.57350 1.000 191.60144 654 PHE Y CA 1
ATOM 12921 C C . PHE E 2 216 ? 169.86874 249.59345 280.05252 1.000 192.09509 654 PHE Y C 1
ATOM 12922 O O . PHE E 2 216 ? 170.69300 250.24999 279.41742 1.000 188.75017 654 PHE Y O 1
ATOM 12930 N N . LEU F 2 26 ? 194.44400 241.57800 270.83900 1.000 165.50193 464 LEU Z N 1
ATOM 12931 C CA . LEU F 2 26 ? 193.70500 240.55300 270.10600 1.000 170.64193 464 LEU Z CA 1
ATOM 12932 C C . LEU F 2 26 ? 192.41200 240.07500 270.79800 1.000 178.45193 464 LEU Z C 1
ATOM 12933 O O . LEU F 2 26 ? 191.35400 240.09200 270.17100 1.000 174.06193 464 LEU Z O 1
ATOM 12938 N N . PRO F 2 27 ? 192.41897 239.59476 272.03075 1.000 177.05031 465 PRO Z N 1
ATOM 12939 C CA . PRO F 2 27 ? 191.21970 239.04440 272.67181 1.000 176.72630 465 PRO Z CA 1
ATOM 12940 C C . PRO F 2 27 ? 190.21204 240.13391 272.98640 1.000 174.62863 465 PRO Z C 1
ATOM 12941 O O . PRO F 2 27 ? 190.56257 241.16667 273.57636 1.000 173.87957 465 PRO Z O 1
ATOM 12945 N N . PRO F 2 28 ? 188.95298 239.95064 272.59118 1.000 176.98456 466 PRO Z N 1
ATOM 12946 C CA . PRO F 2 28 ? 187.92941 240.94616 272.92385 1.000 173.56658 466 PRO Z CA 1
ATOM 12947 C C . PRO F 2 28 ? 187.69910 241.01825 274.42691 1.000 168.62729 466 PRO Z C 1
ATOM 12948 O O . PRO F 2 28 ? 187.79220 240.01592 275.13870 1.000 167.64485 466 PRO Z O 1
ATOM 12952 N N . LEU F 2 29 ? 187.40144 242.23043 274.90604 1.000 169.66881 467 LEU Z N 1
ATOM 12953 C CA . LEU F 2 29 ? 187.03295 242.47633 276.30202 1.000 166.21393 467 LEU Z CA 1
ATOM 12954 C C . LEU F 2 29 ? 188.14176 242.02796 277.26084 1.000 163.77770 467 LEU Z C 1
ATOM 12955 O O . LEU F 2 29 ? 187.96784 241.12351 278.07969 1.000 164.90511 467 LEU Z O 1
ATOM 12960 N N . GLY F 2 30 ? 189.30422 242.66471 277.12873 1.000 162.28088 468 GLY Z N 1
ATOM 12961 C CA . GLY F 2 30 ? 190.40889 242.36628 278.02243 1.000 158.74791 468 GLY Z CA 1
ATOM 12962 C C . GLY F 2 30 ? 191.17624 243.57327 278.51804 1.000 157.29782 468 GLY Z C 1
ATOM 12963 O O . GLY F 2 30 ? 191.79431 244.28406 277.72013 1.000 157.83297 468 GLY Z O 1
ATOM 12964 N N . PHE F 2 31 ? 191.16673 243.78937 279.83186 1.000 159.45090 469 PHE Z N 1
ATOM 12965 C CA . PHE F 2 31 ? 191.92026 244.85748 280.48659 1.000 157.96314 469 PHE Z CA 1
ATOM 12966 C C . PHE F 2 31 ? 191.74813 244.70161 281.99381 1.000 156.53351 469 PHE Z C 1
ATOM 12967 O O . PHE F 2 31 ? 191.12808 243.75056 282.47792 1.000 157.03157 469 PHE Z O 1
ATOM 12969 N N . ALA F 2 32 ? 192.29478 245.66364 282.72673 1.000 156.44377 470 ALA Z N 1
ATOM 12970 C CA . ALA F 2 32 ? 192.14144 245.74674 284.17674 1.000 155.64550 470 ALA Z CA 1
ATOM 12971 C C . ALA F 2 32 ? 192.53759 247.15537 284.57936 1.000 156.04252 470 ALA Z C 1
ATOM 12972 O O . ALA F 2 32 ? 193.66514 247.57397 284.29745 1.000 157.54887 470 ALA Z O 1
ATOM 12974 N N . ILE F 2 33 ? 191.63437 247.89124 285.23119 1.000 154.83360 471 ILE Z N 1
ATOM 12975 C CA . ILE F 2 33 ? 191.91442 249.30664 285.45387 1.000 155.06864 471 ILE Z CA 1
ATOM 12976 C C . ILE F 2 33 ? 191.91086 249.70487 286.92853 1.000 154.70071 471 ILE Z C 1
ATOM 12977 O O . ILE F 2 33 ? 192.97494 249.97814 287.49478 1.000 154.74669 471 ILE Z O 1
ATOM 12982 N N . ALA F 2 34 ? 190.73916 249.74054 287.57309 1.000 159.72399 472 ALA Z N 1
ATOM 12983 C CA . ALA F 2 34 ? 190.73949 250.22170 288.95268 1.000 160.22692 472 ALA Z CA 1
ATOM 12984 C C . ALA F 2 34 ? 189.88256 249.43889 289.94477 1.000 160.72271 472 ALA Z C 1
ATOM 12985 O O . ALA F 2 34 ? 190.34534 249.13516 291.04979 1.000 160.31004 472 ALA Z O 1
ATOM 12987 N N . GLN F 2 35 ? 188.65363 249.09365 289.55967 1.000 163.45207 473 GLN Z N 1
ATOM 12988 C CA . GLN F 2 35 ? 187.64046 248.60168 290.49759 1.000 166.17750 473 GLN Z CA 1
ATOM 12989 C C . GLN F 2 35 ? 187.56239 249.51466 291.72786 1.000 166.48848 473 GLN Z C 1
ATOM 12990 O O . GLN F 2 35 ? 187.98620 249.16590 292.82994 1.000 166.56721 473 GLN Z O 1
ATOM 12996 N N . LEU F 2 36 ? 187.06137 250.73208 291.48709 1.000 165.00917 474 LEU Z N 1
ATOM 12997 C CA . LEU F 2 36 ? 187.12705 251.81595 292.46715 1.000 167.60541 474 LEU Z CA 1
ATOM 12998 C C . LEU F 2 36 ? 186.68905 251.40981 293.87371 1.000 169.07359 474 LEU Z C 1
ATOM 12999 O O . LEU F 2 36 ? 187.51954 251.37019 294.78733 1.000 169.72854 474 LEU Z O 1
ATOM 13004 N N . LEU F 2 37 ? 185.41238 251.10702 294.07560 1.000 168.39248 475 LEU Z N 1
ATOM 13005 C CA . LEU F 2 37 ? 185.01044 250.53480 295.35728 1.000 167.82319 475 LEU Z CA 1
ATOM 13006 C C . LEU F 2 37 ? 184.12028 249.31202 295.21675 1.000 168.77012 475 LEU Z C 1
ATOM 13007 O O . LEU F 2 37 ? 184.27537 248.35777 295.98047 1.000 168.10442 475 LEU Z O 1
ATOM 13012 N N . GLY F 2 38 ? 183.19580 249.31453 294.26120 1.000 165.59145 476 GLY Z N 1
ATOM 13013 C CA . GLY F 2 38 ? 182.22955 248.24372 294.15358 1.000 164.79017 476 GLY Z CA 1
ATOM 13014 C C . GLY F 2 38 ? 181.76102 248.00118 292.73802 1.000 165.10869 476 GLY Z C 1
ATOM 13015 O O . GLY F 2 38 ? 180.70436 247.40121 292.52005 1.000 166.45223 476 GLY Z O 1
ATOM 13016 N N . ILE F 2 39 ? 182.50816 248.51192 291.76422 1.000 166.34942 477 ILE Z N 1
ATOM 13017 C CA . ILE F 2 39 ? 182.20265 248.25852 290.36258 1.000 167.66054 477 ILE Z CA 1
ATOM 13018 C C . ILE F 2 39 ? 183.50330 248.20082 289.56998 1.000 166.22556 477 ILE Z C 1
ATOM 13019 O O . ILE F 2 39 ? 184.18345 249.21717 289.38579 1.000 166.11503 477 ILE Z O 1
ATOM 13024 N N . TYR F 2 40 ? 183.85996 247.00370 289.10981 1.000 164.74779 478 TYR Z N 1
ATOM 13025 C CA . TYR F 2 40 ? 185.13178 246.79308 288.43235 1.000 162.02109 478 TYR Z CA 1
ATOM 13026 C C . TYR F 2 40 ? 185.13361 247.43993 287.05181 1.000 161.89597 478 TYR Z C 1
ATOM 13027 O O . TYR F 2 40 ? 184.11222 247.50059 286.36426 1.000 165.03353 478 TYR Z O 1
ATOM 13029 N N . ILE F 2 41 ? 186.30505 247.92246 286.64582 1.000 158.50828 479 ILE Z N 1
ATOM 13030 C CA . ILE F 2 41 ? 186.47190 248.61752 285.37415 1.000 157.57706 479 ILE Z CA 1
ATOM 13031 C C . ILE F 2 41 ? 187.68996 248.05282 284.65502 1.000 156.20289 479 ILE Z C 1
ATOM 13032 O O . ILE F 2 41 ? 188.74043 247.83412 285.26768 1.000 155.18159 479 ILE Z O 1
ATOM 13037 N N . LEU F 2 42 ? 187.54249 247.80962 283.35130 1.000 153.75214 480 LEU Z N 1
ATOM 13038 C CA . LEU F 2 42 ? 188.62742 247.33771 282.49815 1.000 153.64531 480 LEU Z CA 1
ATOM 13039 C C . LEU F 2 42 ? 188.49624 247.99947 281.13266 1.000 154.45639 480 LEU Z C 1
ATOM 13040 O O . LEU F 2 42 ? 187.45402 247.86815 280.48429 1.000 155.30547 480 LEU Z O 1
ATOM 13042 N N . ALA F 2 43 ? 189.54550 248.70388 280.69155 1.000 155.70292 481 ALA Z N 1
ATOM 13043 C CA . ALA F 2 43 ? 189.46628 249.53681 279.48089 1.000 159.82605 481 ALA Z CA 1
ATOM 13044 C C . ALA F 2 43 ? 190.68399 249.32096 278.57946 1.000 162.03706 481 ALA Z C 1
ATOM 13045 O O . ALA F 2 43 ? 191.70355 250.00284 278.72438 1.000 162.26430 481 ALA Z O 1
ATOM 13047 N N . GLN F 2 44 ? 190.57324 248.36310 277.65132 1.000 161.96698 482 GLN Z N 1
ATOM 13048 C CA . GLN F 2 44 ? 191.54080 248.22591 276.56795 1.000 164.93642 482 GLN Z CA 1
ATOM 13049 C C . GLN F 2 44 ? 190.91361 247.63939 275.31076 1.000 166.84450 482 GLN Z C 1
ATOM 13050 O O . GLN F 2 44 ? 191.64641 247.28415 274.37669 1.000 170.28834 482 GLN Z O 1
ATOM 13052 N N . ALA F 2 45 ? 189.58465 247.54335 275.25550 1.000 160.35756 483 ALA Z N 1
ATOM 13053 C CA . ALA F 2 45 ? 188.88166 246.82494 274.19545 1.000 161.14355 483 ALA Z CA 1
ATOM 13054 C C . ALA F 2 45 ? 188.76738 247.71682 272.95876 1.000 162.95357 483 ALA Z C 1
ATOM 13055 O O . ALA F 2 45 ? 187.69184 248.18570 272.57890 1.000 164.62188 483 ALA Z O 1
ATOM 13057 N N . GLU F 2 46 ? 189.92289 247.95116 272.33299 1.000 161.47272 484 GLU Z N 1
ATOM 13058 C CA . GLU F 2 46 ? 190.01773 248.65415 271.05135 1.000 164.53142 484 GLU Z CA 1
ATOM 13059 C C . GLU F 2 46 ? 189.33174 250.02469 271.10554 1.000 165.97087 484 GLU Z C 1
ATOM 13060 O O . GLU F 2 46 ? 188.33521 250.28138 270.42682 1.000 168.42875 484 GLU Z O 1
ATOM 13066 N N . ASP F 2 47 ? 189.88351 250.89981 271.94853 1.000 165.54763 485 ASP Z N 1
ATOM 13067 C CA . ASP F 2 47 ? 189.46556 252.28865 272.13258 1.000 164.44358 485 ASP Z CA 1
ATOM 13068 C C . ASP F 2 47 ? 188.06175 252.42608 272.70316 1.000 162.68673 485 ASP Z C 1
ATOM 13069 O O . ASP F 2 47 ? 187.47290 253.51158 272.62454 1.000 162.99364 485 ASP Z O 1
ATOM 13071 N N . SER F 2 48 ? 187.50182 251.36414 273.27033 1.000 163.46780 486 SER Z N 1
ATOM 13072 C CA . SER F 2 48 ? 186.17309 251.39766 273.87596 1.000 162.80030 486 SER Z CA 1
ATOM 13073 C C . SER F 2 48 ? 186.28720 250.85993 275.29436 1.000 160.07789 486 SER Z C 1
ATOM 13074 O O . SER F 2 48 ? 186.47219 249.65723 275.48828 1.000 160.59079 486 SER Z O 1
ATOM 13077 N N . LEU F 2 49 ? 186.19203 251.74569 276.28066 1.000 158.74303 487 LEU Z N 1
ATOM 13078 C CA . LEU F 2 49 ? 186.28505 251.30891 277.66098 1.000 156.92158 487 LEU Z CA 1
ATOM 13079 C C . LEU F 2 49 ? 185.05685 250.49533 278.05928 1.000 158.22191 487 LEU Z C 1
ATOM 13080 O O . LEU F 2 49 ? 183.96346 250.64805 277.50769 1.000 160.90051 487 LEU Z O 1
ATOM 13085 N N . LEU F 2 50 ? 185.25399 249.62030 279.03991 1.000 159.26475 488 LEU Z N 1
ATOM 13086 C CA . LEU F 2 50 ? 184.20289 248.75795 279.55616 1.000 159.70030 488 LEU Z CA 1
ATOM 13087 C C . LEU F 2 50 ? 184.23963 248.78925 281.07712 1.000 158.99326 488 LEU Z C 1
ATOM 13088 O O . LEU F 2 50 ? 185.20458 249.25648 281.68625 1.000 158.39019 488 LEU Z O 1
ATOM 13093 N N . LEU F 2 51 ? 183.16530 248.29796 281.68806 1.000 160.53636 489 LEU Z N 1
ATOM 13094 C CA . LEU F 2 51 ? 183.09108 248.21912 283.14017 1.000 161.41638 489 LEU Z CA 1
ATOM 13095 C C . LEU F 2 51 ? 182.34822 246.95491 283.54560 1.000 165.41103 489 LEU Z C 1
ATOM 13096 O O . LEU F 2 51 ? 181.23717 246.70268 283.07136 1.000 168.96102 489 LEU Z O 1
ATOM 13101 N N . ILE F 2 52 ? 182.97225 246.16010 284.41295 1.000 163.87625 490 ILE Z N 1
ATOM 13102 C CA . ILE F 2 52 ? 182.32240 244.98009 284.97327 1.000 166.28392 490 ILE Z CA 1
ATOM 13103 C C . ILE F 2 52 ? 181.39063 245.42433 286.09136 1.000 168.31953 490 ILE Z C 1
ATOM 13104 O O . ILE F 2 52 ? 181.64523 246.42009 286.77540 1.000 167.11185 490 ILE Z O 1
ATOM 13109 N N . ASP F 2 53 ? 180.28726 244.69866 286.27252 1.000 171.12619 491 ASP Z N 1
ATOM 13110 C CA . ASP F 2 53 ? 179.32847 245.10080 287.29266 1.000 173.20806 491 ASP Z CA 1
ATOM 13111 C C . ASP F 2 53 ? 179.95421 245.03443 288.68040 1.000 171.93437 491 ASP Z C 1
ATOM 13112 O O . ASP F 2 53 ? 180.25674 246.06916 289.28038 1.000 170.96015 491 ASP Z O 1
ATOM 13117 N N . MET F 2 54 ? 180.15937 243.81700 289.18232 1.000 173.96775 492 MET Z N 1
ATOM 13118 C CA . MET F 2 54 ? 180.84319 243.55557 290.44520 1.000 172.62561 492 MET Z CA 1
ATOM 13119 C C . MET F 2 54 ? 180.96039 242.04679 290.60341 1.000 173.20713 492 MET Z C 1
ATOM 13120 O O . MET F 2 54 ? 180.83846 241.30488 289.62509 1.000 172.04190 492 MET Z O 1
ATOM 13125 N N . HIS F 2 55 ? 181.23135 241.58802 291.82666 1.000 172.76222 493 HIS Z N 1
ATOM 13126 C CA . HIS F 2 55 ? 180.91455 240.21509 292.20197 1.000 174.27326 493 HIS Z CA 1
ATOM 13127 C C . HIS F 2 55 ? 179.51464 239.80368 291.75701 1.000 175.38422 493 HIS Z C 1
ATOM 13128 O O . HIS F 2 55 ? 179.25744 238.60734 291.58614 1.000 176.92548 493 HIS Z O 1
ATOM 13135 N N . ALA F 2 56 ? 178.60283 240.76685 291.57866 1.000 173.04278 494 ALA Z N 1
ATOM 13136 C CA . ALA F 2 56 ? 177.32773 240.47436 290.93454 1.000 174.05261 494 ALA Z CA 1
ATOM 13137 C C . ALA F 2 56 ? 177.53251 239.85036 289.56096 1.000 171.47620 494 ALA Z C 1
ATOM 13138 O O . ALA F 2 56 ? 176.69086 239.07234 289.09903 1.000 172.80984 494 ALA Z O 1
ATOM 13140 N N . ALA F 2 57 ? 178.63693 240.18562 288.89213 1.000 171.58669 495 ALA Z N 1
ATOM 13141 C CA . ALA F 2 57 ? 179.06086 239.46994 287.69651 1.000 171.17811 495 ALA Z CA 1
ATOM 13142 C C . ALA F 2 57 ? 179.89794 238.24484 288.03413 1.000 169.90729 495 ALA Z C 1
ATOM 13143 O O . ALA F 2 57 ? 179.77339 237.20919 287.37106 1.000 170.35298 495 ALA Z O 1
ATOM 13145 N N . ALA F 2 58 ? 180.75238 238.34134 289.05962 1.000 171.23539 496 ALA Z N 1
ATOM 13146 C CA . ALA F 2 58 ? 181.58144 237.22433 289.50914 1.000 170.61448 496 ALA Z CA 1
ATOM 13147 C C . ALA F 2 58 ? 180.80360 236.19641 290.29639 1.000 172.72276 496 ALA Z C 1
ATOM 13148 O O . ALA F 2 58 ? 181.40757 235.31438 290.91883 1.000 173.07401 496 ALA Z O 1
ATOM 13150 N N . GLU F 2 59 ? 179.48051 236.31243 290.29695 1.000 170.85670 497 GLU Z N 1
ATOM 13151 C CA . GLU F 2 59 ? 178.58454 235.29721 290.83425 1.000 171.92717 497 GLU Z CA 1
ATOM 13152 C C . GLU F 2 59 ? 177.62442 234.75262 289.79019 1.000 172.01729 497 GLU Z C 1
ATOM 13153 O O . GLU F 2 59 ? 177.33531 233.55440 289.79334 1.000 172.64639 497 GLU Z O 1
ATOM 13155 N N . ARG F 2 60 ? 177.11734 235.60649 288.89672 1.000 171.12124 498 ARG Z N 1
ATOM 13156 C CA . ARG F 2 60 ? 176.27415 235.12495 287.80755 1.000 171.93223 498 ARG Z CA 1
ATOM 13157 C C . ARG F 2 60 ? 177.07629 234.28472 286.82385 1.000 170.39081 498 ARG Z C 1
ATOM 13158 O O . ARG F 2 60 ? 176.67494 233.16913 286.47099 1.000 171.44966 498 ARG Z O 1
ATOM 13160 N N . VAL F 2 61 ? 178.21968 234.80319 286.36985 1.000 172.56944 499 VAL Z N 1
ATOM 13161 C CA . VAL F 2 61 ? 179.05277 234.05503 285.43506 1.000 171.74205 499 VAL Z CA 1
ATOM 13162 C C . VAL F 2 61 ? 179.76098 232.89213 286.11768 1.000 170.09167 499 VAL Z C 1
ATOM 13163 O O . VAL F 2 61 ? 179.99444 231.85377 285.48744 1.000 169.60224 499 VAL Z O 1
ATOM 13165 N N . ASN F 2 62 ? 180.10850 233.04446 287.39438 1.000 166.21719 500 ASN Z N 1
ATOM 13166 C CA . ASN F 2 62 ? 180.80564 231.99959 288.13091 1.000 167.34064 500 ASN Z CA 1
ATOM 13167 C C . ASN F 2 62 ? 179.89370 230.85025 288.53533 1.000 169.09341 500 ASN Z C 1
ATOM 13168 O O . ASN F 2 62 ? 180.38671 229.84506 289.06093 1.000 170.58407 500 ASN Z O 1
ATOM 13173 N N . TYR F 2 63 ? 178.58450 230.97110 288.31888 1.000 164.07026 501 TYR Z N 1
ATOM 13174 C CA . TYR F 2 63 ? 177.64747 229.92170 288.68223 1.000 165.29043 501 TYR Z CA 1
ATOM 13175 C C . TYR F 2 63 ? 176.83227 229.39611 287.50907 1.000 166.77321 501 TYR Z C 1
ATOM 13176 O O . TYR F 2 63 ? 176.05006 228.45768 287.69225 1.000 167.74592 501 TYR Z O 1
ATOM 13178 N N . GLU F 2 64 ? 176.96024 229.98321 286.31852 1.000 166.84646 502 GLU Z N 1
ATOM 13179 C CA . GLU F 2 64 ? 176.47116 229.29485 285.12934 1.000 169.69035 502 GLU Z CA 1
ATOM 13180 C C . GLU F 2 64 ? 177.33092 228.07524 284.83393 1.000 168.34635 502 GLU Z C 1
ATOM 13181 O O . GLU F 2 64 ? 176.82944 227.05345 284.34104 1.000 169.43816 502 GLU Z O 1
ATOM 13187 N N . LYS F 2 65 ? 178.62602 228.15747 285.14922 1.000 168.20761 503 LYS Z N 1
ATOM 13188 C CA . LYS F 2 65 ? 179.46489 226.96907 285.12180 1.000 166.76064 503 LYS Z CA 1
ATOM 13189 C C . LYS F 2 65 ? 179.01617 225.93860 286.14888 1.000 166.51922 503 LYS Z C 1
ATOM 13190 O O . LYS F 2 65 ? 179.34197 224.76171 286.00071 1.000 166.38627 503 LYS Z O 1
ATOM 13196 N N . MET F 2 66 ? 178.26238 226.34190 287.17692 1.000 164.69302 504 MET Z N 1
ATOM 13197 C CA . MET F 2 66 ? 177.62655 225.34514 288.03607 1.000 164.34879 504 MET Z CA 1
ATOM 13198 C C . MET F 2 66 ? 176.59177 224.53772 287.26127 1.000 166.04923 504 MET Z C 1
ATOM 13199 O O . MET F 2 66 ? 176.50975 223.31379 287.41233 1.000 166.71320 504 MET Z O 1
ATOM 13204 N N . LYS F 2 67 ? 175.79685 225.20242 286.41710 1.000 164.68825 505 LYS Z N 1
ATOM 13205 C CA . LYS F 2 67 ? 174.88496 224.46901 285.54717 1.000 167.33470 505 LYS Z CA 1
ATOM 13206 C C . LYS F 2 67 ? 175.64811 223.61074 284.54851 1.000 168.35380 505 LYS Z C 1
ATOM 13207 O O . LYS F 2 67 ? 175.19875 222.51112 284.20266 1.000 169.10238 505 LYS Z O 1
ATOM 13213 N N . ARG F 2 68 ? 176.80151 224.09021 284.07654 1.000 168.66081 506 ARG Z N 1
ATOM 13214 C CA . ARG F 2 68 ? 177.59564 223.29302 283.14281 1.000 169.28911 506 ARG Z CA 1
ATOM 13215 C C . ARG F 2 68 ? 178.26487 222.10309 283.82647 1.000 168.15907 506 ARG Z C 1
ATOM 13216 O O . ARG F 2 68 ? 178.55329 221.09675 283.17117 1.000 167.28364 506 ARG Z O 1
ATOM 13224 N N . GLN F 2 69 ? 178.53944 222.20438 285.12625 1.000 166.95576 507 GLN Z N 1
ATOM 13225 C CA . GLN F 2 69 ? 179.07766 221.08943 285.89592 1.000 166.66484 507 GLN Z CA 1
ATOM 13226 C C . GLN F 2 69 ? 177.99461 220.15004 286.40225 1.000 166.30974 507 GLN Z C 1
ATOM 13227 O O . GLN F 2 69 ? 178.30564 219.01760 286.78704 1.000 165.50074 507 GLN Z O 1
ATOM 13233 N N . ARG F 2 70 ? 176.73828 220.59913 286.42350 1.000 165.85545 508 ARG Z N 1
ATOM 13234 C CA . ARG F 2 70 ? 175.63612 219.72162 286.79778 1.000 166.14009 508 ARG Z CA 1
ATOM 13235 C C . ARG F 2 70 ? 175.42846 218.59462 285.79283 1.000 167.29362 508 ARG Z C 1
ATOM 13236 O O . ARG F 2 70 ? 174.85341 217.56049 286.14998 1.000 168.05524 508 ARG Z O 1
ATOM 13244 N N . GLN F 2 71 ? 175.88572 218.76692 284.55246 1.000 166.39121 509 GLN Z N 1
ATOM 13245 C CA . GLN F 2 71 ? 175.75198 217.72997 283.53639 1.000 166.99837 509 GLN Z CA 1
ATOM 13246 C C . GLN F 2 71 ? 176.98459 216.84379 283.42552 1.000 166.30257 509 GLN Z C 1
ATOM 13247 O O . GLN F 2 71 ? 176.87023 215.69334 282.98654 1.000 167.77881 509 GLN Z O 1
ATOM 13253 N N . GLU F 2 72 ? 178.16040 217.35299 283.80551 1.000 166.58298 510 GLU Z N 1
ATOM 13254 C CA . GLU F 2 72 ? 179.37895 216.55281 283.70757 1.000 165.30453 510 GLU Z CA 1
ATOM 13255 C C . GLU F 2 72 ? 179.32531 215.34755 284.63861 1.000 163.58489 510 GLU Z C 1
ATOM 13256 O O . GLU F 2 72 ? 179.74394 214.24555 284.26533 1.000 164.75609 510 GLU Z O 1
ATOM 13262 N N . ASN F 2 73 ? 178.81577 215.53619 285.85271 1.000 161.21964 511 ASN Z N 1
ATOM 13263 C CA . ASN F 2 73 ? 178.63405 214.45386 286.80671 1.000 161.03030 511 ASN Z CA 1
ATOM 13264 C C . ASN F 2 73 ? 177.22829 214.52729 287.38734 1.000 161.44810 511 ASN Z C 1
ATOM 13265 O O . ASN F 2 73 ? 176.47446 215.46952 287.13393 1.000 160.25193 511 ASN Z O 1
ATOM 13270 N N . GLY F 2 74 ? 176.87944 213.50769 288.17337 1.000 158.65179 512 GLY Z N 1
ATOM 13271 C CA . GLY F 2 74 ? 175.51876 213.40810 288.67913 1.000 161.90406 512 GLY Z CA 1
ATOM 13272 C C . GLY F 2 74 ? 175.15241 214.52763 289.63538 1.000 163.25883 512 GLY Z C 1
ATOM 13273 O O . GLY F 2 74 ? 174.07092 215.11375 289.53843 1.000 167.94624 512 GLY Z O 1
ATOM 13274 N N . ASN F 2 75 ? 176.04763 214.84708 290.56767 1.000 159.84246 513 ASN Z N 1
ATOM 13275 C CA . ASN F 2 75 ? 175.75143 215.81474 291.61400 1.000 157.93037 513 ASN Z CA 1
ATOM 13276 C C . ASN F 2 75 ? 176.94786 216.72982 291.83564 1.000 155.82843 513 ASN Z C 1
ATOM 13277 O O . ASN F 2 75 ? 178.07690 216.42233 291.44234 1.000 154.53085 513 ASN Z O 1
ATOM 13282 N N . LEU F 2 76 ? 176.67834 217.86415 292.47582 1.000 152.97061 514 LEU Z N 1
ATOM 13283 C CA . LEU F 2 76 ? 177.68967 218.89108 292.67846 1.000 149.87047 514 LEU Z CA 1
ATOM 13284 C C . LEU F 2 76 ? 178.76151 218.42270 293.65732 1.000 147.04646 514 LEU Z C 1
ATOM 13285 O O . LEU F 2 76 ? 178.49855 217.64427 294.57810 1.000 145.51259 514 LEU Z O 1
ATOM 13290 N N . GLN F 2 77 ? 180.03217 218.64335 293.30250 1.000 144.11478 515 GLN Z N 1
ATOM 13291 C CA . GLN F 2 77 ? 181.13800 218.07986 294.13242 1.000 141.69415 515 GLN Z CA 1
ATOM 13292 C C . GLN F 2 77 ? 181.00832 218.60397 295.56005 1.000 140.27021 515 GLN Z C 1
ATOM 13293 O O . GLN F 2 77 ? 180.96948 219.84307 295.71703 1.000 140.88754 515 GLN Z O 1
ATOM 13299 N N . SER F 2 78 ? 180.95149 217.71576 296.56382 1.000 135.13201 516 SER Z N 1
ATOM 13300 C CA . SER F 2 78 ? 180.74869 218.35276 297.92939 1.000 135.04405 516 SER Z CA 1
ATOM 13301 C C . SER F 2 78 ? 181.79147 218.05547 299.04512 1.000 132.66597 516 SER Z C 1
ATOM 13302 O O . SER F 2 78 ? 182.32428 216.93683 298.99679 1.000 132.10090 516 SER Z O 1
ATOM 13305 N N . GLN F 2 79 ? 182.05229 218.96551 300.04923 1.000 125.76593 517 GLN Z N 1
ATOM 13306 C CA . GLN F 2 79 ? 182.96212 218.56508 301.11211 1.000 124.07189 517 GLN Z CA 1
ATOM 13307 C C . GLN F 2 79 ? 182.18394 218.32558 302.39970 1.000 124.78000 517 GLN Z C 1
ATOM 13308 O O . GLN F 2 79 ? 181.25755 219.07616 302.72953 1.000 126.10834 517 GLN Z O 1
ATOM 13314 N N . HIS F 2 80 ? 182.55909 217.26545 303.11540 1.000 122.83207 518 HIS Z N 1
ATOM 13315 C CA . HIS F 2 80 ? 181.97395 216.98111 304.41593 1.000 122.61287 518 HIS Z CA 1
ATOM 13316 C C . HIS F 2 80 ? 182.51376 217.93640 305.47386 1.000 121.61364 518 HIS Z C 1
ATOM 13317 O O . HIS F 2 80 ? 183.61630 218.47812 305.35386 1.000 120.82552 518 HIS Z O 1
ATOM 13324 N N . LEU F 2 81 ? 182.01233 217.94800 306.63510 1.000 121.53521 519 LEU Z N 1
ATOM 13325 C CA . LEU F 2 81 ? 182.54009 218.87515 307.53506 1.000 120.83828 519 LEU Z CA 1
ATOM 13326 C C . LEU F 2 81 ? 182.95709 218.29240 308.66135 1.000 120.04184 519 LEU Z C 1
ATOM 13327 O O . LEU F 2 81 ? 182.44497 217.34832 309.01739 1.000 120.21631 519 LEU Z O 1
ATOM 13332 N N . LEU F 2 82 ? 183.77112 218.78969 309.47452 1.000 119.25075 520 LEU Z N 1
ATOM 13333 C CA . LEU F 2 82 ? 183.79139 217.80260 310.54634 1.000 118.73277 520 LEU Z CA 1
ATOM 13334 C C . LEU F 2 82 ? 182.74058 218.19863 311.51553 1.000 120.05397 520 LEU Z C 1
ATOM 13335 O O . LEU F 2 82 ? 181.83733 217.40924 311.84765 1.000 121.41669 520 LEU Z O 1
ATOM 13340 N N . ILE F 2 83 ? 182.97591 219.39417 311.95341 1.000 119.53089 521 ILE Z N 1
ATOM 13341 C CA . ILE F 2 83 ? 182.05603 219.90534 312.96244 1.000 121.35400 521 ILE Z CA 1
ATOM 13342 C C . ILE F 2 83 ? 180.78933 220.36479 312.24669 1.000 125.47913 521 ILE Z C 1
ATOM 13343 O O . ILE F 2 83 ? 180.84523 221.28814 311.42389 1.000 126.46356 521 ILE Z O 1
ATOM 13348 N N . PRO F 2 84 ? 179.65093 219.71914 312.47880 1.000 124.75411 522 PRO Z N 1
ATOM 13349 C CA . PRO F 2 84 ? 178.40428 220.16769 311.85604 1.000 128.26631 522 PRO Z CA 1
ATOM 13350 C C . PRO F 2 84 ? 177.96456 221.50784 312.42314 1.000 131.31704 522 PRO Z C 1
ATOM 13351 O O . PRO F 2 84 ? 178.30884 221.88603 313.54465 1.000 131.93247 522 PRO Z O 1
ATOM 13355 N N . VAL F 2 85 ? 177.20062 222.24059 311.61990 1.000 136.65991 523 VAL Z N 1
ATOM 13356 C CA . VAL F 2 85 ? 176.76880 223.58758 311.98299 1.000 139.18706 523 VAL Z CA 1
ATOM 13357 C C . VAL F 2 85 ? 175.25689 223.57960 312.16175 1.000 143.23437 523 VAL Z C 1
ATOM 13358 O O . VAL F 2 85 ? 174.51866 223.25926 311.22338 1.000 144.47414 523 VAL Z O 1
ATOM 13362 N N . THR F 2 86 ? 174.80122 223.93926 313.35867 1.000 145.49711 524 THR Z N 1
ATOM 13363 C CA . THR F 2 86 ? 173.38333 224.00348 313.68432 1.000 149.36929 524 THR Z CA 1
ATOM 13364 C C . THR F 2 86 ? 172.86818 225.42694 313.49939 1.000 151.98974 524 THR Z C 1
ATOM 13365 O O . THR F 2 86 ? 173.59956 226.39966 313.70221 1.000 153.49117 524 THR Z O 1
ATOM 13369 N N . PHE F 2 87 ? 171.60190 225.54067 313.10792 1.000 154.96163 525 PHE Z N 1
ATOM 13370 C CA . PHE F 2 87 ? 171.01281 226.86205 312.89611 1.000 156.85427 525 PHE Z CA 1
ATOM 13371 C C . PHE F 2 87 ? 169.53002 226.82426 313.26088 1.000 159.13389 525 PHE Z C 1
ATOM 13372 O O . PHE F 2 87 ? 169.01501 225.81728 313.75498 1.000 159.49349 525 PHE Z O 1
ATOM 13380 N N . ALA F 2 88 ? 168.84206 227.94453 313.00928 1.000 161.28370 526 ALA Z N 1
ATOM 13381 C CA . ALA F 2 88 ? 167.49516 228.15997 313.53277 1.000 162.67952 526 ALA Z CA 1
ATOM 13382 C C . ALA F 2 88 ? 166.44637 227.36354 312.76596 1.000 163.84921 526 ALA Z C 1
ATOM 13383 O O . ALA F 2 88 ? 165.67623 226.60647 313.36898 1.000 163.31838 526 ALA Z O 1
ATOM 13385 N N . ALA F 2 89 ? 166.39259 227.52739 311.44085 1.000 163.19625 527 ALA Z N 1
ATOM 13386 C CA . ALA F 2 89 ? 165.49974 226.74700 310.58095 1.000 165.87335 527 ALA Z CA 1
ATOM 13387 C C . ALA F 2 89 ? 164.03178 226.95324 310.97350 1.000 170.01248 527 ALA Z C 1
ATOM 13388 O O . ALA F 2 89 ? 163.41173 226.11432 311.62352 1.000 171.51546 527 ALA Z O 1
ATOM 13390 N N . SER F 2 90 ? 163.52973 228.14559 310.64775 1.000 168.63313 528 SER Z N 1
ATOM 13391 C CA . SER F 2 90 ? 162.12058 228.48271 310.84717 1.000 171.34863 528 SER Z CA 1
ATOM 13392 C C . SER F 2 90 ? 161.20326 227.31971 310.47560 1.000 172.92569 528 SER Z C 1
ATOM 13393 O O . SER F 2 90 ? 161.40225 226.65201 309.45506 1.000 171.90645 528 SER Z O 1
ATOM 13396 N N . HIS F 2 91 ? 160.22389 227.05872 311.34831 1.000 175.76599 529 HIS Z N 1
ATOM 13397 C CA . HIS F 2 91 ? 159.29569 225.92195 311.26273 1.000 175.48015 529 HIS Z CA 1
ATOM 13398 C C . HIS F 2 91 ? 160.02252 224.60925 310.96746 1.000 174.11833 529 HIS Z C 1
ATOM 13399 O O . HIS F 2 91 ? 159.43694 223.67334 310.41054 1.000 174.76675 529 HIS Z O 1
ATOM 13406 N N . GLU F 2 92 ? 161.30773 224.56450 311.32686 1.000 177.48962 530 GLU Z N 1
ATOM 13407 C CA . GLU F 2 92 ? 162.21452 223.42607 311.20037 1.000 173.05435 530 GLU Z CA 1
ATOM 13408 C C . GLU F 2 92 ? 162.56999 223.16711 309.74041 1.000 171.85310 530 GLU Z C 1
ATOM 13409 O O . GLU F 2 92 ? 163.50840 222.41857 309.45457 1.000 169.64084 530 GLU Z O 1
ATOM 13415 N N . GLU F 2 93 ? 161.85104 223.81080 308.81522 1.000 173.95873 531 GLU Z N 1
ATOM 13416 C CA . GLU F 2 93 ? 162.06244 223.66075 307.37524 1.000 171.69198 531 GLU Z CA 1
ATOM 13417 C C . GLU F 2 93 ? 162.32031 222.21360 306.95933 1.000 170.77986 531 GLU Z C 1
ATOM 13418 O O . GLU F 2 93 ? 163.01200 221.96528 305.96619 1.000 168.38663 531 GLU Z O 1
ATOM 13424 N N . CYS F 2 94 ? 161.76939 221.25581 307.70441 1.000 170.54378 532 CYS Z N 1
ATOM 13425 C CA . CYS F 2 94 ? 161.91928 219.84465 307.37651 1.000 171.33681 532 CYS Z CA 1
ATOM 13426 C C . CYS F 2 94 ? 160.84418 219.34705 306.42547 1.000 173.39013 532 CYS Z C 1
ATOM 13427 O O . CYS F 2 94 ? 160.95876 218.22770 305.91535 1.000 173.04199 532 CYS Z O 1
ATOM 13430 N N . ALA F 2 95 ? 159.80646 220.14907 306.17731 1.000 175.27027 533 ALA Z N 1
ATOM 13431 C CA . ALA F 2 95 ? 158.87115 219.83847 305.10504 1.000 176.39100 533 ALA Z CA 1
ATOM 13432 C C . ALA F 2 95 ? 159.54341 219.91983 303.74363 1.000 175.20663 533 ALA Z C 1
ATOM 13433 O O . ALA F 2 95 ? 158.99630 219.41260 302.75933 1.000 178.02546 533 ALA Z O 1
ATOM 13435 N N . ALA F 2 96 ? 160.71290 220.55564 303.66852 1.000 174.54825 534 ALA Z N 1
ATOM 13436 C CA . ALA F 2 96 ? 161.50125 220.62420 302.44907 1.000 172.09559 534 ALA Z CA 1
ATOM 13437 C C . ALA F 2 96 ? 162.82085 219.87227 302.54304 1.000 168.28629 534 ALA Z C 1
ATOM 13438 O O . ALA F 2 96 ? 163.52143 219.75994 301.53079 1.000 168.10775 534 ALA Z O 1
ATOM 13440 N N . LEU F 2 97 ? 163.18282 219.35952 303.71929 1.000 167.15803 535 LEU Z N 1
ATOM 13441 C CA . LEU F 2 97 ? 164.43945 218.64462 303.91226 1.000 165.14405 535 LEU Z CA 1
ATOM 13442 C C . LEU F 2 97 ? 164.25663 217.14058 304.03362 1.000 164.85520 535 LEU Z C 1
ATOM 13443 O O . LEU F 2 97 ? 164.96087 216.37655 303.36491 1.000 163.66363 535 LEU Z O 1
ATOM 13448 N N . ALA F 2 98 ? 163.32839 216.69060 304.88146 1.000 164.70678 536 ALA Z N 1
ATOM 13449 C CA . ALA F 2 98 ? 163.16157 215.25767 305.10574 1.000 164.45832 536 ALA Z CA 1
ATOM 13450 C C . ALA F 2 98 ? 162.65747 214.55424 303.85058 1.000 165.56682 536 ALA Z C 1
ATOM 13451 O O . ALA F 2 98 ? 163.21802 213.53430 303.43316 1.000 165.19005 536 ALA Z O 1
ATOM 13453 N N . ASP F 2 99 ? 161.59876 215.08393 303.23466 1.000 167.78003 537 ASP Z N 1
ATOM 13454 C CA . ASP F 2 99 ? 161.08061 214.47252 302.01643 1.000 168.84888 537 ASP Z CA 1
ATOM 13455 C C . ASP F 2 99 ? 162.00183 214.73122 300.83076 1.000 167.24660 537 ASP Z C 1
ATOM 13456 O O . ASP F 2 99 ? 162.27811 213.81976 300.04139 1.000 167.64230 537 ASP Z O 1
ATOM 13461 N N . HIS F 2 100 ? 162.48684 215.96446 300.68848 1.000 167.25153 538 HIS Z N 1
ATOM 13462 C CA . HIS F 2 100 ? 163.38903 216.32421 299.59373 1.000 166.21046 538 HIS Z CA 1
ATOM 13463 C C . HIS F 2 100 ? 164.83834 216.21969 300.06810 1.000 164.05436 538 HIS Z C 1
ATOM 13464 O O . HIS F 2 100 ? 165.55669 217.20837 300.23191 1.000 163.29299 538 HIS Z O 1
ATOM 13471 N N . ALA F 2 101 ? 165.26038 214.97819 300.29293 1.000 164.65437 539 ALA Z N 1
ATOM 13472 C CA . ALA F 2 101 ? 166.63179 214.69355 300.68849 1.000 162.62915 539 ALA Z CA 1
ATOM 13473 C C . ALA F 2 101 ? 167.50754 214.24923 299.52842 1.000 161.58708 539 ALA Z C 1
ATOM 13474 O O . ALA F 2 101 ? 168.72240 214.46916 299.56563 1.000 160.35887 539 ALA Z O 1
ATOM 13476 N N . GLU F 2 102 ? 166.92349 213.62993 298.50023 1.000 165.47781 540 GLU Z N 1
ATOM 13477 C CA . GLU F 2 102 ? 167.71727 213.16557 297.36723 1.000 164.90874 540 GLU Z CA 1
ATOM 13478 C C . GLU F 2 102 ? 168.21598 214.33524 296.52300 1.000 163.12908 540 GLU Z C 1
ATOM 13479 O O . GLU F 2 102 ? 169.40076 214.40283 296.17935 1.000 160.91326 540 GLU Z O 1
ATOM 13485 N N . THR F 2 103 ? 167.32511 215.27129 296.18465 1.000 160.88677 541 THR Z N 1
ATOM 13486 C CA . THR F 2 103 ? 167.72786 216.41090 295.36350 1.000 159.72587 541 THR Z CA 1
ATOM 13487 C C . THR F 2 103 ? 168.60353 217.38021 296.15025 1.000 157.32276 541 THR Z C 1
ATOM 13488 O O . THR F 2 103 ? 169.56484 217.94248 295.60830 1.000 156.55900 541 THR Z O 1
ATOM 13492 N N . LEU F 2 104 ? 168.27900 217.59304 297.42823 1.000 156.76633 542 LEU Z N 1
ATOM 13493 C CA . LEU F 2 104 ? 169.08276 218.48234 298.26009 1.000 156.15560 542 LEU Z CA 1
ATOM 13494 C C . LEU F 2 104 ? 170.51220 217.97051 298.38281 1.000 154.26027 542 LEU Z C 1
ATOM 13495 O O . LEU F 2 104 ? 171.46858 218.74915 298.29668 1.000 153.06861 542 LEU Z O 1
ATOM 13500 N N . ALA F 2 105 ? 170.67727 216.65879 298.57782 1.000 156.09234 543 ALA Z N 1
ATOM 13501 C CA . ALA F 2 105 ? 172.01369 216.07677 298.55265 1.000 153.70260 543 ALA Z CA 1
ATOM 13502 C C . ALA F 2 105 ? 172.59999 216.08203 297.14735 1.000 152.03595 543 ALA Z C 1
ATOM 13503 O O . ALA F 2 105 ? 173.82490 216.09381 296.98873 1.000 148.94021 543 ALA Z O 1
ATOM 13505 N N . GLY F 2 106 ? 171.74648 216.07653 296.12078 1.000 155.15500 544 GLY Z N 1
ATOM 13506 C CA . GLY F 2 106 ? 172.22278 216.10474 294.75052 1.000 154.33092 544 GLY Z CA 1
ATOM 13507 C C . GLY F 2 106 ? 172.73355 217.45675 294.30513 1.000 153.22041 544 GLY Z C 1
ATOM 13508 O O . GLY F 2 106 ? 173.42498 217.54041 293.28471 1.000 152.15614 544 GLY Z O 1
ATOM 13509 N N . PHE F 2 107 ? 172.39912 218.52111 295.03440 1.000 151.38654 545 PHE Z N 1
ATOM 13510 C CA . PHE F 2 107 ? 172.94399 219.84127 294.74402 1.000 150.13036 545 PHE Z CA 1
ATOM 13511 C C . PHE F 2 107 ? 173.95217 220.30290 295.79414 1.000 148.23269 545 PHE Z C 1
ATOM 13512 O O . PHE F 2 107 ? 174.18735 221.50720 295.93601 1.000 147.81857 545 PHE Z O 1
ATOM 13520 N N . GLY F 2 108 ? 174.55124 219.36797 296.52962 1.000 143.19240 546 GLY Z N 1
ATOM 13521 C CA . GLY F 2 108 ? 175.69642 219.67752 297.36479 1.000 141.67973 546 GLY Z CA 1
ATOM 13522 C C . GLY F 2 108 ? 175.46420 219.62860 298.86195 1.000 141.69943 546 GLY Z C 1
ATOM 13523 O O . GLY F 2 108 ? 176.29797 219.10185 299.60398 1.000 140.42418 546 GLY Z O 1
ATOM 13524 N N . LEU F 2 109 ? 174.34003 220.16515 299.32206 1.000 141.69287 547 LEU Z N 1
ATOM 13525 C CA . LEU F 2 109 ? 174.09566 220.28317 300.75208 1.000 141.58369 547 LEU Z CA 1
ATOM 13526 C C . LEU F 2 109 ? 173.63094 218.95731 301.33843 1.000 142.77439 547 LEU Z C 1
ATOM 13527 O O . LEU F 2 109 ? 172.87218 218.21422 300.70943 1.000 145.63884 547 LEU Z O 1
ATOM 13532 N N . GLU F 2 110 ? 174.09976 218.65767 302.54745 1.000 140.16755 548 GLU Z N 1
ATOM 13533 C CA . GLU F 2 110 ? 173.63000 217.50897 303.31364 1.000 140.15226 548 GLU Z CA 1
ATOM 13534 C C . GLU F 2 110 ? 173.38638 217.95599 304.74639 1.000 140.99837 548 GLU Z C 1
ATOM 13535 O O . GLU F 2 110 ? 174.29130 218.49420 305.39449 1.000 140.81385 548 GLU Z O 1
ATOM 13541 N N . LEU F 2 111 ? 172.16679 217.73948 305.23318 1.000 141.64398 549 LEU Z N 1
ATOM 13542 C CA . LEU F 2 111 ? 171.76411 218.18629 306.55700 1.000 142.37655 549 LEU Z CA 1
ATOM 13543 C C . LEU F 2 111 ? 171.12535 217.03846 307.32229 1.000 142.70458 549 LEU Z C 1
ATOM 13544 O O . LEU F 2 111 ? 170.52273 216.13552 306.73534 1.000 143.04470 549 LEU Z O 1
ATOM 13549 N N . SER F 2 112 ? 171.26697 217.08667 308.64318 1.000 146.22968 550 SER Z N 1
ATOM 13550 C CA . SER F 2 112 ? 170.62812 216.15796 309.55627 1.000 148.80377 550 SER Z CA 1
ATOM 13551 C C . SER F 2 112 ? 169.80404 216.94120 310.56903 1.000 153.67979 550 SER Z C 1
ATOM 13552 O O . SER F 2 112 ? 170.06630 218.11762 310.83991 1.000 154.96048 550 SER Z O 1
ATOM 13555 N N . ASP F 2 113 ? 168.80082 216.27092 311.13109 1.000 158.71869 551 ASP Z N 1
ATOM 13556 C CA . ASP F 2 113 ? 167.85882 216.89399 312.05804 1.000 162.38172 551 ASP Z CA 1
ATOM 13557 C C . ASP F 2 113 ? 168.28579 216.53350 313.47713 1.000 163.53338 551 ASP Z C 1
ATOM 13558 O O . ASP F 2 113 ? 167.82581 215.54764 314.05618 1.000 164.73725 551 ASP Z O 1
ATOM 13563 N N . MET F 2 114 ? 169.17847 217.34664 314.04400 1.000 165.04377 552 MET Z N 1
ATOM 13564 C CA . MET F 2 114 ? 169.66530 217.14715 315.40893 1.000 165.96396 552 MET Z CA 1
ATOM 13565 C C . MET F 2 114 ? 168.70325 217.84324 316.36482 1.000 167.59199 552 MET Z C 1
ATOM 13566 O O . MET F 2 114 ? 168.82751 219.03457 316.64976 1.000 170.56295 552 MET Z O 1
ATOM 13571 N N . GLY F 2 115 ? 167.73207 217.08493 316.86994 1.000 164.23189 553 GLY Z N 1
ATOM 13572 C CA . GLY F 2 115 ? 166.76213 217.62299 317.79997 1.000 165.36186 553 GLY Z CA 1
ATOM 13573 C C . GLY F 2 115 ? 165.60228 218.30955 317.10597 1.000 166.94274 553 GLY Z C 1
ATOM 13574 O O . GLY F 2 115 ? 165.54057 218.43347 315.88190 1.000 166.09278 553 GLY Z O 1
ATOM 13575 N N . GLY F 2 116 ? 164.65734 218.76753 317.92406 1.000 166.05002 554 GLY Z N 1
ATOM 13576 C CA . GLY F 2 116 ? 163.46859 219.42320 317.40110 1.000 166.80180 554 GLY Z CA 1
ATOM 13577 C C . GLY F 2 116 ? 163.74334 220.87612 317.06075 1.000 166.42188 554 GLY Z C 1
ATOM 13578 O O . GLY F 2 116 ? 164.32819 221.61523 317.85984 1.000 165.79708 554 GLY Z O 1
ATOM 13579 N N . ASN F 2 117 ? 163.32144 221.28580 315.86161 1.000 166.92306 555 ASN Z N 1
ATOM 13580 C CA . ASN F 2 117 ? 163.46517 222.66251 315.38339 1.000 166.80342 555 ASN Z CA 1
ATOM 13581 C C . ASN F 2 117 ? 164.92682 223.10657 315.34329 1.000 165.55046 555 ASN Z C 1
ATOM 13582 O O . ASN F 2 117 ? 165.23102 224.29093 315.50114 1.000 165.56661 555 ASN Z O 1
ATOM 13587 N N . THR F 2 118 ? 165.84042 222.16107 315.12862 1.000 167.83237 556 THR Z N 1
ATOM 13588 C CA . THR F 2 118 ? 167.26314 222.45903 315.01267 1.000 164.69273 556 THR Z CA 1
ATOM 13589 C C . THR F 2 118 ? 167.84122 221.61052 313.89309 1.000 163.48797 556 THR Z C 1
ATOM 13590 O O . THR F 2 118 ? 167.71414 220.38245 313.91518 1.000 164.75696 556 THR Z O 1
ATOM 13594 N N . LEU F 2 119 ? 168.47225 222.26018 312.91823 1.000 160.83714 557 LEU Z N 1
ATOM 13595 C CA . LEU F 2 119 ? 169.03816 221.59262 311.75451 1.000 158.34812 557 LEU Z CA 1
ATOM 13596 C C . LEU F 2 119 ? 170.54601 221.78673 311.73759 1.000 156.24631 557 LEU Z C 1
ATOM 13597 O O . LEU F 2 119 ? 171.03428 222.90427 311.94041 1.000 158.00301 557 LEU Z O 1
ATOM 13602 N N . ALA F 2 120 ? 171.27370 220.70006 311.48414 1.000 151.43679 558 ALA Z N 1
ATOM 13603 C CA . ALA F 2 120 ? 172.73069 220.70213 311.46942 1.000 147.99306 558 ALA Z CA 1
ATOM 13604 C C . ALA F 2 120 ? 173.22234 220.25535 310.10055 1.000 146.24481 558 ALA Z C 1
ATOM 13605 O O . ALA F 2 120 ? 173.00700 219.10486 309.70462 1.000 146.59935 558 ALA Z O 1
ATOM 13607 N N . VAL F 2 121 ? 173.88131 221.15625 309.38846 1.000 142.80552 559 VAL Z N 1
ATOM 13608 C CA . VAL F 2 121 ? 174.51393 220.81766 308.11943 1.000 140.24204 559 VAL Z CA 1
ATOM 13609 C C . VAL F 2 121 ? 175.83659 220.11487 308.39136 1.000 137.36213 559 VAL Z C 1
ATOM 13610 O O . VAL F 2 121 ? 176.60574 220.51619 309.27764 1.000 136.08070 559 VAL Z O 1
ATOM 13614 N N . ARG F 2 122 ? 176.09202 219.03643 307.64014 1.000 135.57375 560 ARG Z N 1
ATOM 13615 C CA . ARG F 2 122 ? 177.32266 218.27146 307.77417 1.000 133.51946 560 ARG Z CA 1
ATOM 13616 C C . ARG F 2 122 ? 178.07014 218.08791 306.45995 1.000 132.35750 560 ARG Z C 1
ATOM 13617 O O . ARG F 2 122 ? 179.13161 217.45470 306.45695 1.000 130.61936 560 ARG Z O 1
ATOM 13625 N N . ALA F 2 123 ? 177.55320 218.61260 305.34977 1.000 131.77884 561 ALA Z N 1
ATOM 13626 C CA . ALA F 2 123 ? 178.25559 218.57005 304.07545 1.000 131.73500 561 ALA Z CA 1
ATOM 13627 C C . ALA F 2 123 ? 177.72332 219.69192 303.19677 1.000 134.38630 561 ALA Z C 1
ATOM 13628 O O . ALA F 2 123 ? 176.51212 219.90696 303.12520 1.000 139.21325 561 ALA Z O 1
ATOM 13630 N N . ALA F 2 124 ? 178.63246 220.40204 302.53373 1.000 136.82653 562 ALA Z N 1
ATOM 13631 C CA . ALA F 2 124 ? 178.25520 221.55709 301.73194 1.000 135.84942 562 ALA Z CA 1
ATOM 13632 C C . ALA F 2 124 ? 179.07454 221.59063 300.45151 1.000 134.23762 562 ALA Z C 1
ATOM 13633 O O . ALA F 2 124 ? 180.21288 221.11346 300.43134 1.000 132.58931 562 ALA Z O 1
ATOM 13635 N N . PRO F 2 125 ? 178.52658 222.15431 299.37131 1.000 138.72013 563 PRO Z N 1
ATOM 13636 C CA . PRO F 2 125 ? 179.27492 222.19681 298.10990 1.000 138.54758 563 PRO Z CA 1
ATOM 13637 C C . PRO F 2 125 ? 180.54737 223.01986 298.23058 1.000 137.60039 563 PRO Z C 1
ATOM 13638 O O . PRO F 2 125 ? 180.60899 224.01352 298.95671 1.000 138.87766 563 PRO Z O 1
ATOM 13642 N N . VAL F 2 126 ? 181.57832 222.58902 297.49842 1.000 142.94622 564 VAL Z N 1
ATOM 13643 C CA . VAL F 2 126 ? 182.86383 223.27801 297.54421 1.000 140.99058 564 VAL Z CA 1
ATOM 13644 C C . VAL F 2 126 ? 182.87747 224.53530 296.68414 1.000 142.70678 564 VAL Z C 1
ATOM 13645 O O . VAL F 2 126 ? 183.74293 225.39611 296.88099 1.000 141.19354 564 VAL Z O 1
ATOM 13649 N N . MET F 2 127 ? 181.94990 224.66682 295.73449 1.000 146.17640 565 MET Z N 1
ATOM 13650 C CA . MET F 2 127 ? 181.93159 225.86010 294.89750 1.000 147.99413 565 MET Z CA 1
ATOM 13651 C C . MET F 2 127 ? 181.46406 227.09040 295.66470 1.000 147.63117 565 MET Z C 1
ATOM 13652 O O . MET F 2 127 ? 181.70199 228.21519 295.20964 1.000 148.57499 565 MET Z O 1
ATOM 13657 N N . LEU F 2 128 ? 180.79576 226.90786 296.80619 1.000 149.73056 566 LEU Z N 1
ATOM 13658 C CA . LEU F 2 128 ? 180.65341 228.00954 297.75134 1.000 150.25658 566 LEU Z CA 1
ATOM 13659 C C . LEU F 2 128 ? 181.99251 228.31909 298.40541 1.000 147.95636 566 LEU Z C 1
ATOM 13660 O O . LEU F 2 128 ? 182.44765 229.46943 298.40622 1.000 147.40253 566 LEU Z O 1
ATOM 13665 N N . GLY F 2 129 ? 182.63955 227.29804 298.96195 1.000 150.32520 567 GLY Z N 1
ATOM 13666 C CA . GLY F 2 129 ? 184.02068 227.39942 299.38417 1.000 149.12144 567 GLY Z CA 1
ATOM 13667 C C . GLY F 2 129 ? 184.27777 228.14170 300.67842 1.000 149.21581 567 GLY Z C 1
ATOM 13668 O O . GLY F 2 129 ? 184.69372 227.53384 301.66873 1.000 147.98530 567 GLY Z O 1
ATOM 13669 N N . LYS F 2 130 ? 184.04080 229.45453 300.68444 1.000 154.29304 568 LYS Z N 1
ATOM 13670 C CA . LYS F 2 130 ? 184.56870 230.30081 301.74647 1.000 153.82898 568 LYS Z CA 1
ATOM 13671 C C . LYS F 2 130 ? 184.02066 229.93456 303.12205 1.000 156.19547 568 LYS Z C 1
ATOM 13672 O O . LYS F 2 130 ? 184.76047 229.39180 303.95114 1.000 153.83310 568 LYS Z O 1
ATOM 13678 N N . SER F 2 131 ? 182.73258 230.19780 303.36747 1.000 151.72589 569 SER Z N 1
ATOM 13679 C CA . SER F 2 131 ? 182.13343 229.93345 304.67299 1.000 155.37693 569 SER Z CA 1
ATOM 13680 C C . SER F 2 131 ? 180.64720 230.27338 304.71545 1.000 157.07514 569 SER Z C 1
ATOM 13681 O O . SER F 2 131 ? 180.03645 230.58806 303.68849 1.000 156.45527 569 SER Z O 1
ATOM 13684 N N . ASP F 2 132 ? 180.07384 230.21996 305.92078 1.000 153.25781 570 ASP Z N 1
ATOM 13685 C CA . ASP F 2 132 ? 178.69268 230.61716 306.19713 1.000 153.58010 570 ASP Z CA 1
ATOM 13686 C C . ASP F 2 132 ? 177.70696 229.73179 305.43336 1.000 153.95796 570 ASP Z C 1
ATOM 13687 O O . ASP F 2 132 ? 176.93819 230.18250 304.58037 1.000 156.50481 570 ASP Z O 1
ATOM 13692 N N . VAL F 2 133 ? 177.75608 228.43710 305.75643 1.000 151.49355 571 VAL Z N 1
ATOM 13693 C CA . VAL F 2 133 ? 176.82750 227.48191 305.17069 1.000 150.55836 571 VAL Z CA 1
ATOM 13694 C C . VAL F 2 133 ? 175.41663 227.66931 305.70923 1.000 152.82933 571 VAL Z C 1
ATOM 13695 O O . VAL F 2 133 ? 174.45670 227.17409 305.10513 1.000 153.56818 571 VAL Z O 1
ATOM 13699 N N . VAL F 2 134 ? 175.26167 228.37114 306.83572 1.000 149.92941 572 VAL Z N 1
ATOM 13700 C CA . VAL F 2 134 ? 173.93477 228.60562 307.39719 1.000 152.46988 572 VAL Z CA 1
ATOM 13701 C C . VAL F 2 134 ? 173.08368 229.42418 306.43592 1.000 153.80258 572 VAL Z C 1
ATOM 13702 O O . VAL F 2 134 ? 171.90880 229.11111 306.20377 1.000 154.88978 572 VAL Z O 1
ATOM 13706 N N . SER F 2 135 ? 173.65861 230.48714 305.86875 1.000 155.46577 573 SER Z N 1
ATOM 13707 C CA . SER F 2 135 ? 172.91752 231.32280 304.92941 1.000 156.99622 573 SER Z CA 1
ATOM 13708 C C . SER F 2 135 ? 172.47951 230.52145 303.71130 1.000 157.26255 573 SER Z C 1
ATOM 13709 O O . SER F 2 135 ? 171.31824 230.59423 303.28782 1.000 160.29466 573 SER Z O 1
ATOM 13712 N N . LEU F 2 136 ? 173.39981 229.73966 303.14050 1.000 156.16285 574 LEU Z N 1
ATOM 13713 C CA . LEU F 2 136 ? 173.07583 228.92844 301.97234 1.000 154.51840 574 LEU Z CA 1
ATOM 13714 C C . LEU F 2 136 ? 171.97473 227.92588 302.29273 1.000 156.20561 574 LEU Z C 1
ATOM 13715 O O . LEU F 2 136 ? 171.00546 227.78453 301.53733 1.000 157.14867 574 LEU Z O 1
ATOM 13720 N N . ALA F 2 137 ? 172.09781 227.23693 303.42925 1.000 153.47486 575 ALA Z N 1
ATOM 13721 C CA . ALA F 2 137 ? 171.09774 226.24350 303.80558 1.000 156.57095 575 ALA Z CA 1
ATOM 13722 C C . ALA F 2 137 ? 169.73036 226.88564 303.99572 1.000 160.23377 575 ALA Z C 1
ATOM 13723 O O . ALA F 2 137 ? 168.71949 226.37647 303.49765 1.000 162.21391 575 ALA Z O 1
ATOM 13725 N N . ARG F 2 138 ? 169.67986 228.02219 304.69479 1.000 158.25708 576 ARG Z N 1
ATOM 13726 C CA . ARG F 2 138 ? 168.38856 228.62348 305.00393 1.000 160.16712 576 ARG Z CA 1
ATOM 13727 C C . ARG F 2 138 ? 167.72951 229.20995 303.76077 1.000 160.93857 576 ARG Z C 1
ATOM 13728 O O . ARG F 2 138 ? 166.50951 229.09190 303.59347 1.000 162.66332 576 ARG Z O 1
ATOM 13736 N N . ASP F 2 139 ? 168.50160 229.83878 302.87385 1.000 160.66846 577 ASP Z N 1
ATOM 13737 C CA . ASP F 2 139 ? 167.88856 230.43334 301.69166 1.000 160.63813 577 ASP Z CA 1
ATOM 13738 C C . ASP F 2 139 ? 167.76971 229.45927 300.52454 1.000 158.78195 577 ASP Z C 1
ATOM 13739 O O . ASP F 2 139 ? 167.25489 229.84500 299.46947 1.000 159.73180 577 ASP Z O 1
ATOM 13744 N N . VAL F 2 140 ? 168.22871 228.21474 300.68035 1.000 160.24016 578 VAL Z N 1
ATOM 13745 C CA . VAL F 2 140 ? 167.90200 227.17668 299.70838 1.000 160.43087 578 VAL Z CA 1
ATOM 13746 C C . VAL F 2 140 ? 166.79094 226.25026 300.20071 1.000 162.43955 578 VAL Z C 1
ATOM 13747 O O . VAL F 2 140 ? 166.10498 225.63606 299.36857 1.000 163.60343 578 VAL Z O 1
ATOM 13751 N N . LEU F 2 141 ? 166.59068 226.13222 301.51691 1.000 161.57355 579 LEU Z N 1
ATOM 13752 C CA . LEU F 2 141 ? 165.53258 225.26386 302.02817 1.000 164.79017 579 LEU Z CA 1
ATOM 13753 C C . LEU F 2 141 ? 164.15001 225.78251 301.65342 1.000 168.03723 579 LEU Z C 1
ATOM 13754 O O . LEU F 2 141 ? 163.26741 225.00055 301.28252 1.000 170.02788 579 LEU Z O 1
ATOM 13759 N N . GLY F 2 142 ? 163.93908 227.09544 301.74543 1.000 166.96919 580 GLY Z N 1
ATOM 13760 C CA . GLY F 2 142 ? 162.65148 227.66218 301.39259 1.000 169.13235 580 GLY Z CA 1
ATOM 13761 C C . GLY F 2 142 ? 162.41161 227.83976 299.91056 1.000 169.65145 580 GLY Z C 1
ATOM 13762 O O . GLY F 2 142 ? 161.28617 228.15659 299.51285 1.000 174.05687 580 GLY Z O 1
ATOM 13763 N N . GLU F 2 143 ? 163.44034 227.64483 299.08421 1.000 170.58697 581 GLU Z N 1
ATOM 13764 C CA . GLU F 2 143 ? 163.29548 227.84152 297.64712 1.000 170.47675 581 GLU Z CA 1
ATOM 13765 C C . GLU F 2 143 ? 162.65303 226.64146 296.95944 1.000 171.14783 581 GLU Z C 1
ATOM 13766 O O . GLU F 2 143 ? 161.89242 226.81609 295.99968 1.000 172.99872 581 GLU Z O 1
ATOM 13772 N N . LEU F 2 144 ? 162.92917 225.42607 297.43333 1.000 171.80195 582 LEU Z N 1
ATOM 13773 C CA . LEU F 2 144 ? 162.47274 224.21117 296.76957 1.000 173.08617 582 LEU Z CA 1
ATOM 13774 C C . LEU F 2 144 ? 161.10333 223.74256 297.25565 1.000 175.66223 582 LEU Z C 1
ATOM 13775 O O . LEU F 2 144 ? 160.77815 222.55720 297.11780 1.000 177.12073 582 LEU Z O 1
ATOM 13780 N N . ALA F 2 145 ? 160.28894 224.64341 297.80230 1.000 173.66487 583 ALA Z N 1
ATOM 13781 C CA . ALA F 2 145 ? 158.93941 224.30478 298.24825 1.000 173.93400 583 ALA Z CA 1
ATOM 13782 C C . ALA F 2 145 ? 158.00075 224.38907 297.05065 1.000 174.93185 583 ALA Z C 1
ATOM 13783 O O . ALA F 2 145 ? 157.44081 225.44139 296.73904 1.000 175.50054 583 ALA Z O 1
ATOM 13785 N N . GLN F 2 146 ? 157.82625 223.26137 296.36968 1.000 177.99362 584 GLN Z N 1
ATOM 13786 C CA . GLN F 2 146 ? 157.00471 223.18375 295.16515 1.000 180.52279 584 GLN Z CA 1
ATOM 13787 C C . GLN F 2 146 ? 156.24171 221.86321 295.19664 1.000 183.11918 584 GLN Z C 1
ATOM 13788 O O . GLN F 2 146 ? 156.08069 221.24497 296.25424 1.000 184.89630 584 GLN Z O 1
ATOM 13794 N N . VAL F 2 147 ? 155.72642 221.46084 294.03124 1.000 182.95580 585 VAL Z N 1
ATOM 13795 C CA . VAL F 2 147 ? 154.96525 220.22311 293.82765 1.000 183.31075 585 VAL Z CA 1
ATOM 13796 C C . VAL F 2 147 ? 153.56344 220.35255 294.41524 1.000 186.11534 585 VAL Z C 1
ATOM 13797 O O . VAL F 2 147 ? 153.39585 220.59743 295.60912 1.000 186.66371 585 VAL Z O 1
ATOM 13801 N N . ALA F 2 154 ? 155.85563 221.83772 288.99085 1.000 185.32664 592 ALA Z N 1
ATOM 13802 C CA . ALA F 2 154 ? 156.59305 220.80067 288.28135 1.000 184.63564 592 ALA Z CA 1
ATOM 13803 C C . ALA F 2 154 ? 157.57904 220.10319 289.21445 1.000 183.11803 592 ALA Z C 1
ATOM 13804 O O . ALA F 2 154 ? 157.33173 219.97801 290.41368 1.000 183.91994 592 ALA Z O 1
ATOM 13806 N N . SER F 2 155 ? 158.69810 219.64055 288.65128 1.000 185.96962 593 SER Z N 1
ATOM 13807 C CA . SER F 2 155 ? 159.75097 218.99798 289.42630 1.000 183.06227 593 SER Z CA 1
ATOM 13808 C C . SER F 2 155 ? 161.15144 219.47473 289.07220 1.000 180.53298 593 SER Z C 1
ATOM 13809 O O . SER F 2 155 ? 162.09404 219.15505 289.80500 1.000 176.63969 593 SER Z O 1
ATOM 13812 N N . HIS F 2 156 ? 161.31934 220.21994 287.98349 1.000 181.56681 594 HIS Z N 1
ATOM 13813 C CA . HIS F 2 156 ? 162.61975 220.71354 287.54243 1.000 180.80624 594 HIS Z CA 1
ATOM 13814 C C . HIS F 2 156 ? 162.66476 222.21579 287.79715 1.000 180.05559 594 HIS Z C 1
ATOM 13815 O O . HIS F 2 156 ? 162.02382 222.99171 287.07881 1.000 180.55595 594 HIS Z O 1
ATOM 13822 N N . GLU F 2 157 ? 163.42096 222.62221 288.81343 1.000 178.44222 595 GLU Z N 1
ATOM 13823 C CA . GLU F 2 157 ? 163.51513 224.02062 289.22721 1.000 177.87864 595 GLU Z CA 1
ATOM 13824 C C . GLU F 2 157 ? 164.95669 224.48554 289.04210 1.000 176.50654 595 GLU Z C 1
ATOM 13825 O O . GLU F 2 157 ? 165.83835 224.12886 289.83096 1.000 174.27233 595 GLU Z O 1
ATOM 13831 N N . ASN F 2 158 ? 165.19358 225.28385 287.99931 1.000 176.55793 596 ASN Z N 1
ATOM 13832 C CA . ASN F 2 158 ? 166.51604 225.86166 287.78917 1.000 174.51964 596 ASN Z CA 1
ATOM 13833 C C . ASN F 2 158 ? 166.81771 226.97372 288.78509 1.000 173.85511 596 ASN Z C 1
ATOM 13834 O O . ASN F 2 158 ? 167.99367 227.22584 289.08029 1.000 170.81690 596 ASN Z O 1
ATOM 13839 N N . ARG F 2 159 ? 165.78050 227.61840 289.33106 1.000 174.85058 597 ARG Z N 1
ATOM 13840 C CA . ARG F 2 159 ? 165.97116 228.71234 290.27905 1.000 173.15413 597 ARG Z CA 1
ATOM 13841 C C . ARG F 2 159 ? 166.79308 228.28696 291.48600 1.000 170.74756 597 ARG Z C 1
ATOM 13842 O O . ARG F 2 159 ? 167.42576 229.13997 292.12097 1.000 168.91480 597 ARG Z O 1
ATOM 13850 N N . ILE F 2 160 ? 166.80420 226.98924 291.80408 1.000 171.33278 598 ILE Z N 1
ATOM 13851 C CA . ILE F 2 160 ? 167.60513 226.48377 292.91611 1.000 169.15068 598 ILE Z CA 1
ATOM 13852 C C . ILE F 2 160 ? 169.05273 226.92272 292.76602 1.000 166.54869 598 ILE Z C 1
ATOM 13853 O O . ILE F 2 160 ? 169.70793 227.30903 293.74237 1.000 167.21078 598 ILE Z O 1
ATOM 13858 N N . LEU F 2 161 ? 169.57816 226.87208 291.53980 1.000 165.49386 599 LEU Z N 1
ATOM 13859 C CA . LEU F 2 161 ? 170.94170 227.33191 291.31274 1.000 163.87137 599 LEU Z CA 1
ATOM 13860 C C . LEU F 2 161 ? 171.06371 228.83021 291.56542 1.000 163.89329 599 LEU Z C 1
ATOM 13861 O O . LEU F 2 161 ? 171.98373 229.27948 292.26159 1.000 162.73973 599 LEU Z O 1
ATOM 13866 N N . ALA F 2 162 ? 170.10887 229.61207 291.04924 1.000 163.71430 600 ALA Z N 1
ATOM 13867 C CA . ALA F 2 162 ? 170.24978 231.06616 291.03495 1.000 166.00532 600 ALA Z CA 1
ATOM 13868 C C . ALA F 2 162 ? 170.45807 231.61749 292.43938 1.000 167.47318 600 ALA Z C 1
ATOM 13869 O O . ALA F 2 162 ? 171.39262 232.39140 292.68227 1.000 168.00398 600 ALA Z O 1
ATOM 13871 N N . THR F 2 163 ? 169.60985 231.20766 293.38515 1.000 167.15818 601 THR Z N 1
ATOM 13872 C CA . THR F 2 163 ? 169.76720 231.65893 294.76369 1.000 168.16697 601 THR Z CA 1
ATOM 13873 C C . THR F 2 163 ? 171.16270 231.33641 295.28527 1.000 166.32305 601 THR Z C 1
ATOM 13874 O O . THR F 2 163 ? 171.85133 232.20638 295.83320 1.000 166.37550 601 THR Z O 1
ATOM 13878 N N . MET F 2 164 ? 171.61952 230.09856 295.07008 1.000 167.65285 602 MET Z N 1
ATOM 13879 C CA . MET F 2 164 ? 172.93606 229.69395 295.54977 1.000 166.32511 602 MET Z CA 1
ATOM 13880 C C . MET F 2 164 ? 174.04513 230.55529 294.97149 1.000 164.70212 602 MET Z C 1
ATOM 13881 O O . MET F 2 164 ? 175.11235 230.66960 295.58586 1.000 162.19523 602 MET Z O 1
ATOM 13886 N N . SER F 2 165 ? 173.81709 231.17215 293.81109 1.000 167.76326 603 SER Z N 1
ATOM 13887 C CA . SER F 2 165 ? 174.83916 232.00940 293.20187 1.000 165.28746 603 SER Z CA 1
ATOM 13888 C C . SER F 2 165 ? 174.97250 233.36008 293.89068 1.000 165.97677 603 SER Z C 1
ATOM 13889 O O . SER F 2 165 ? 176.06107 233.94289 293.88865 1.000 164.25931 603 SER Z O 1
ATOM 13892 N N . CYS F 2 166 ? 173.89242 233.86677 294.48779 1.000 166.97344 604 CYS Z N 1
ATOM 13893 C CA . CYS F 2 166 ? 173.84755 235.27805 294.85563 1.000 169.72970 604 CYS Z CA 1
ATOM 13894 C C . CYS F 2 166 ? 174.71189 235.63170 296.06090 1.000 170.70277 604 CYS Z C 1
ATOM 13895 O O . CYS F 2 166 ? 174.91113 236.82407 296.32180 1.000 172.85282 604 CYS Z O 1
ATOM 13898 N N . HIS F 2 167 ? 175.22699 234.64971 296.80247 1.000 171.58712 605 HIS Z N 1
ATOM 13899 C CA . HIS F 2 167 ? 176.10631 234.96530 297.92377 1.000 168.93899 605 HIS Z CA 1
ATOM 13900 C C . HIS F 2 167 ? 177.34402 234.08531 298.02489 1.000 165.47688 605 HIS Z C 1
ATOM 13901 O O . HIS F 2 167 ? 178.25314 234.43762 298.78314 1.000 162.82142 605 HIS Z O 1
ATOM 13908 N N . GLY F 2 168 ? 177.42249 232.96976 297.30379 1.000 166.25971 606 GLY Z N 1
ATOM 13909 C CA . GLY F 2 168 ? 178.57419 232.09269 297.38895 1.000 165.21399 606 GLY Z CA 1
ATOM 13910 C C . GLY F 2 168 ? 179.64746 232.38763 296.36217 1.000 165.33069 606 GLY Z C 1
ATOM 13911 O O . GLY F 2 168 ? 179.98869 231.52720 295.54572 1.000 165.04477 606 GLY Z O 1
ATOM 13912 N N . SER F 2 169 ? 180.19057 233.59807 296.39488 1.000 171.61698 607 SER Z N 1
ATOM 13913 C CA . SER F 2 169 ? 181.21979 234.02004 295.45001 1.000 173.05147 607 SER Z CA 1
ATOM 13914 C C . SER F 2 169 ? 182.12640 235.01832 296.16373 1.000 173.13922 607 SER Z C 1
ATOM 13915 O O . SER F 2 169 ? 182.14296 235.08536 297.39566 1.000 175.83274 607 SER Z O 1
ATOM 13918 N N . ILE F 2 170 ? 182.90145 235.77724 295.38670 1.000 178.29802 608 ILE Z N 1
ATOM 13919 C CA . ILE F 2 170 ? 183.69693 236.85732 295.96040 1.000 172.79580 608 ILE Z CA 1
ATOM 13920 C C . ILE F 2 170 ? 182.76058 237.81123 296.68507 1.000 174.59190 608 ILE Z C 1
ATOM 13921 O O . ILE F 2 170 ? 181.86583 238.40905 296.07701 1.000 174.43136 608 ILE Z O 1
ATOM 13926 N N . ARG F 2 171 ? 182.94314 237.93946 297.99087 1.000 174.33577 609 ARG Z N 1
ATOM 13927 C CA . ARG F 2 171 ? 182.05192 238.76047 298.79363 1.000 175.99124 609 ARG Z CA 1
ATOM 13928 C C . ARG F 2 171 ? 182.57690 240.18793 298.87717 1.000 175.28742 609 ARG Z C 1
ATOM 13929 O O . ARG F 2 171 ? 183.75658 240.45961 298.63735 1.000 174.93315 609 ARG Z O 1
ATOM 13937 N N . ALA F 2 172 ? 181.67238 241.11153 299.20284 1.000 178.76715 610 ALA Z N 1
ATOM 13938 C CA . ALA F 2 172 ? 182.04542 242.50995 299.37448 1.000 174.84617 610 ALA Z CA 1
ATOM 13939 C C . ALA F 2 172 ? 183.12586 242.62865 300.43885 1.000 171.69629 610 ALA Z C 1
ATOM 13940 O O . ALA F 2 172 ? 182.87464 242.37345 301.62119 1.000 172.31538 610 ALA Z O 1
ATOM 13942 N N . GLY F 2 173 ? 184.32837 243.01720 300.02692 1.000 179.09499 611 GLY Z N 1
ATOM 13943 C CA . GLY F 2 173 ? 185.46682 243.01580 300.92136 1.000 176.64598 611 GLY Z CA 1
ATOM 13944 C C . GLY F 2 173 ? 186.75116 243.44919 300.24836 1.000 175.57500 611 GLY Z C 1
ATOM 13945 O O . GLY F 2 173 ? 186.80806 244.51672 299.63043 1.000 175.44662 611 GLY Z O 1
ATOM 13946 N N . ARG F 2 174 ? 187.79183 242.62607 300.37253 1.000 180.50066 612 ARG Z N 1
ATOM 13947 C CA . ARG F 2 174 ? 189.10531 242.98462 299.85457 1.000 180.88072 612 ARG Z CA 1
ATOM 13948 C C . ARG F 2 174 ? 189.04837 243.24332 298.35438 1.000 180.93557 612 ARG Z C 1
ATOM 13949 O O . ARG F 2 174 ? 188.36052 242.53918 297.60932 1.000 182.32541 612 ARG Z O 1
ATOM 13957 N N . ARG F 2 175 ? 189.78039 244.26650 297.91816 1.000 180.91725 613 ARG Z N 1
ATOM 13958 C CA . ARG F 2 175 ? 189.77138 244.69332 296.52681 1.000 178.96545 613 ARG Z CA 1
ATOM 13959 C C . ARG F 2 175 ? 190.27875 243.57593 295.61249 1.000 176.52174 613 ARG Z C 1
ATOM 13960 O O . ARG F 2 175 ? 190.79574 242.54969 296.06109 1.000 174.76287 613 ARG Z O 1
ATOM 13968 N N . LEU F 2 176 ? 190.12094 243.79272 294.30739 1.000 177.82696 614 LEU Z N 1
ATOM 13969 C CA . LEU F 2 176 ? 190.47323 242.76217 293.34108 1.000 175.57649 614 LEU Z CA 1
ATOM 13970 C C . LEU F 2 176 ? 191.96449 242.45133 293.39859 1.000 172.67968 614 LEU Z C 1
ATOM 13971 O O . LEU F 2 176 ? 192.79401 243.30822 293.71546 1.000 169.05697 614 LEU Z O 1
ATOM 13976 N N . THR F 2 177 ? 192.29328 241.19834 293.11248 1.000 174.83000 615 THR Z N 1
ATOM 13977 C CA . THR F 2 177 ? 193.68253 240.78827 292.99213 1.000 175.15923 615 THR Z CA 1
ATOM 13978 C C . THR F 2 177 ? 194.19754 241.19550 291.61753 1.000 176.53559 615 THR Z C 1
ATOM 13979 O O . THR F 2 177 ? 193.70039 240.71228 290.59519 1.000 178.90918 615 THR Z O 1
ATOM 13983 N N . LEU F 2 178 ? 195.17185 242.10121 291.59529 1.000 174.46868 616 LEU Z N 1
ATOM 13984 C CA . LEU F 2 178 ? 195.80794 242.48463 290.33765 1.000 177.15457 616 LEU Z CA 1
ATOM 13985 C C . LEU F 2 178 ? 196.34543 241.29737 289.54538 1.000 180.95369 616 LEU Z C 1
ATOM 13986 O O . LEU F 2 178 ? 196.25379 241.33326 288.30639 1.000 180.25980 616 LEU Z O 1
ATOM 13991 N N . PRO F 2 179 ? 196.91851 240.25030 290.15497 1.000 179.96105 617 PRO Z N 1
ATOM 13992 C CA . PRO F 2 179 ? 197.24701 239.05388 289.36281 1.000 181.67289 617 PRO Z CA 1
ATOM 13993 C C . PRO F 2 179 ? 196.05010 238.45739 288.64091 1.000 183.29659 617 PRO Z C 1
ATOM 13994 O O . PRO F 2 179 ? 196.21899 237.87361 287.56331 1.000 186.53073 617 PRO Z O 1
ATOM 13998 N N . GLU F 2 180 ? 194.84628 238.58096 289.19940 1.000 180.71995 618 GLU Z N 1
ATOM 13999 C CA . GLU F 2 180 ? 193.63734 238.07652 288.56043 1.000 179.84863 618 GLU Z CA 1
ATOM 14000 C C . GLU F 2 180 ? 192.68330 239.19247 288.14997 1.000 177.95585 618 GLU Z C 1
ATOM 14001 O O . GLU F 2 180 ? 191.51736 238.91635 287.85078 1.000 175.30885 618 GLU Z O 1
ATOM 14007 N N . MET F 2 181 ? 193.14336 240.44579 288.12569 1.000 176.28448 619 MET Z N 1
ATOM 14008 C CA . MET F 2 181 ? 192.26135 241.55384 287.77120 1.000 176.66405 619 MET Z CA 1
ATOM 14009 C C . MET F 2 181 ? 191.73975 241.40525 286.34558 1.000 178.25217 619 MET Z C 1
ATOM 14010 O O . MET F 2 181 ? 190.52872 241.29616 286.11927 1.000 178.03690 619 MET Z O 1
ATOM 14012 N N . ASN F 2 182 ? 192.64727 241.39911 285.36513 1.000 175.94602 620 ASN Z N 1
ATOM 14013 C CA . ASN F 2 182 ? 192.24278 241.13265 283.98856 1.000 174.28176 620 ASN Z CA 1
ATOM 14014 C C . ASN F 2 182 ? 191.84077 239.67819 283.79798 1.000 174.73539 620 ASN Z C 1
ATOM 14015 O O . ASN F 2 182 ? 190.96359 239.37585 282.97667 1.000 175.34753 620 ASN Z O 1
ATOM 14017 N N . ALA F 2 183 ? 192.47182 238.76829 284.54343 1.000 176.78689 621 ALA Z N 1
ATOM 14018 C CA . ALA F 2 183 ? 192.15881 237.34895 284.41677 1.000 176.55546 621 ALA Z CA 1
ATOM 14019 C C . ALA F 2 183 ? 190.72023 237.06121 284.82173 1.000 175.13870 621 ALA Z C 1
ATOM 14020 O O . ALA F 2 183 ? 190.05555 236.22120 284.20476 1.000 176.67465 621 ALA Z O 1
ATOM 14022 N N . LEU F 2 184 ? 190.22225 237.73471 285.86241 1.000 174.12564 622 LEU Z N 1
ATOM 14023 C CA . LEU F 2 184 ? 188.83661 237.52403 286.27328 1.000 173.56217 622 LEU Z CA 1
ATOM 14024 C C . LEU F 2 184 ? 187.86675 237.93838 285.17541 1.000 174.10136 622 LEU Z C 1
ATOM 14025 O O . LEU F 2 184 ? 186.90014 237.22343 284.89249 1.000 173.74545 622 LEU Z O 1
ATOM 14027 N N . LEU F 2 185 ? 188.11158 239.08904 284.54233 1.000 172.32428 623 LEU Z N 1
ATOM 14028 C CA . LEU F 2 185 ? 187.24571 239.53148 283.45239 1.000 174.84176 623 LEU Z CA 1
ATOM 14029 C C . LEU F 2 185 ? 187.31383 238.57254 282.27016 1.000 176.97470 623 LEU Z C 1
ATOM 14030 O O . LEU F 2 185 ? 186.28179 238.22727 281.67796 1.000 178.78168 623 LEU Z O 1
ATOM 14032 N N . ARG F 2 186 ? 188.52399 238.12914 281.91693 1.000 176.16255 624 ARG Z N 1
ATOM 14033 C CA . ARG F 2 186 ? 188.67312 237.20431 280.79763 1.000 175.83901 624 ARG Z CA 1
ATOM 14034 C C . ARG F 2 186 ? 187.96724 235.88202 281.07209 1.000 176.60162 624 ARG Z C 1
ATOM 14035 O O . ARG F 2 186 ? 187.30821 235.32578 280.18688 1.000 177.80000 624 ARG Z O 1
ATOM 14037 N N . ASP F 2 187 ? 188.09024 235.36314 282.29746 1.000 175.61669 625 ASP Z N 1
ATOM 14038 C CA . ASP F 2 187 ? 187.43735 234.10494 282.64384 1.000 174.48047 625 ASP Z CA 1
ATOM 14039 C C . ASP F 2 187 ? 185.92526 234.26286 282.70546 1.000 175.18710 625 ASP Z C 1
ATOM 14040 O O . ASP F 2 187 ? 185.18473 233.35498 282.30659 1.000 174.69191 625 ASP Z O 1
ATOM 14042 N N . MET F 2 188 ? 185.44566 235.40193 283.21175 1.000 174.39732 626 MET Z N 1
ATOM 14043 C CA . MET F 2 188 ? 184.00849 235.64889 283.24425 1.000 176.52493 626 MET Z CA 1
ATOM 14044 C C . MET F 2 188 ? 183.43475 235.70328 281.83749 1.000 177.79910 626 MET Z C 1
ATOM 14045 O O . MET F 2 188 ? 182.36304 235.14626 281.57749 1.000 178.56752 626 MET Z O 1
ATOM 14047 N N . GLU F 2 189 ? 184.13780 236.36403 280.91459 1.000 175.39405 627 GLU Z N 1
ATOM 14048 C CA . GLU F 2 189 ? 183.67007 236.42253 279.53477 1.000 177.47243 627 GLU Z CA 1
ATOM 14049 C C . GLU F 2 189 ? 183.80572 235.07703 278.82883 1.000 178.62646 627 GLU Z C 1
ATOM 14050 O O . GLU F 2 189 ? 183.00851 234.76569 277.93649 1.000 179.47482 627 GLU Z O 1
ATOM 14052 N N . ASN F 2 190 ? 184.80451 234.27410 279.20901 1.000 176.69898 628 ASN Z N 1
ATOM 14053 C CA . ASN F 2 190 ? 185.05310 233.01270 278.51594 1.000 179.07053 628 ASN Z CA 1
ATOM 14054 C C . ASN F 2 190 ? 183.89291 232.03998 278.68334 1.000 181.34423 628 ASN Z C 1
ATOM 14055 O O . ASN F 2 190 ? 183.47792 231.38486 277.72009 1.000 180.98938 628 ASN Z O 1
ATOM 14057 N N . THR F 2 191 ? 183.35860 231.92559 279.89670 1.000 180.61608 629 THR Z N 1
ATOM 14058 C CA . THR F 2 191 ? 182.23239 231.04799 280.17900 1.000 181.22921 629 THR Z CA 1
ATOM 14059 C C . THR F 2 191 ? 180.90786 231.79905 280.23502 1.000 182.23410 629 THR Z C 1
ATOM 14060 O O . THR F 2 191 ? 179.90050 231.22666 280.66301 1.000 181.43529 629 THR Z O 1
ATOM 14062 N N . PRO F 2 192 ? 180.88771 233.05868 279.80698 1.000 180.77331 630 PRO Z N 1
ATOM 14063 C CA . PRO F 2 192 ? 179.69714 233.88788 279.91188 1.000 183.21589 630 PRO Z CA 1
ATOM 14064 C C . PRO F 2 192 ? 178.60704 233.39527 278.96383 1.000 186.86685 630 PRO Z C 1
ATOM 14065 O O . PRO F 2 192 ? 178.78535 232.45075 278.18853 1.000 187.98400 630 PRO Z O 1
ATOM 14067 N N . ARG F 2 193 ? 177.45957 234.06048 279.03284 1.000 187.37262 631 ARG Z N 1
ATOM 14068 C CA . ARG F 2 193 ? 176.32633 233.79890 278.15963 1.000 191.12966 631 ARG Z CA 1
ATOM 14069 C C . ARG F 2 193 ? 175.79607 235.09401 277.56480 1.000 194.82441 631 ARG Z C 1
ATOM 14070 O O . ARG F 2 193 ? 174.58386 235.27097 277.40926 1.000 197.39322 631 ARG Z O 1
ATOM 14078 N N . SER F 2 194 ? 176.70021 236.02139 277.22358 1.000 195.81706 632 SER Z N 1
ATOM 14079 C CA . SER F 2 194 ? 176.32795 237.18545 276.42478 1.000 196.96786 632 SER Z CA 1
ATOM 14080 C C . SER F 2 194 ? 175.25365 238.03521 277.09461 1.000 197.89438 632 SER Z C 1
ATOM 14081 O O . SER F 2 194 ? 174.08351 237.96201 276.70525 1.000 199.22652 632 SER Z O 1
ATOM 14084 N N . ASN F 2 195 ? 175.63758 238.81135 278.11677 1.000 193.18549 633 ASN Z N 1
ATOM 14085 C CA . ASN F 2 195 ? 174.71550 239.51541 279.00963 1.000 196.80360 633 ASN Z CA 1
ATOM 14086 C C . ASN F 2 195 ? 173.95967 238.54160 279.90183 1.000 201.47996 633 ASN Z C 1
ATOM 14087 O O . ASN F 2 195 ? 172.75073 238.34856 279.74159 1.000 205.46387 633 ASN Z O 1
ATOM 14092 N N . GLN F 2 196 ? 174.68860 237.90692 280.82700 1.000 197.00468 634 GLN Z N 1
ATOM 14093 C CA . GLN F 2 196 ? 174.16180 236.94133 281.78907 1.000 199.07029 634 GLN Z CA 1
ATOM 14094 C C . GLN F 2 196 ? 172.82680 237.35685 282.40039 1.000 202.76338 634 GLN Z C 1
ATOM 14095 O O . GLN F 2 196 ? 172.03764 236.49459 282.79950 1.000 207.03962 634 GLN Z O 1
ATOM 14097 N N . CYS F 2 197 ? 172.58787 238.66976 282.50640 1.000 200.05721 635 CYS Z N 1
ATOM 14098 C CA . CYS F 2 197 ? 171.28061 239.24307 282.84757 1.000 201.66681 635 CYS Z CA 1
ATOM 14099 C C . CYS F 2 197 ? 170.65072 238.57362 284.06745 1.000 202.33179 635 CYS Z C 1
ATOM 14100 O O . CYS F 2 197 ? 169.46598 238.23075 284.07233 1.000 205.90712 635 CYS Z O 1
ATOM 14103 N N . ASN F 2 198 ? 171.45538 238.38210 285.11621 1.000 199.45400 636 ASN Z N 1
ATOM 14104 C CA . ASN F 2 198 ? 170.91038 237.88675 286.37590 1.000 198.47748 636 ASN Z CA 1
ATOM 14105 C C . ASN F 2 198 ? 169.91694 238.87151 286.97257 1.000 202.53015 636 ASN Z C 1
ATOM 14106 O O . ASN F 2 198 ? 168.94457 238.46433 287.62139 1.000 205.24127 636 ASN Z O 1
ATOM 14111 N N . HIS F 2 199 ? 170.14788 240.16851 286.76736 1.000 201.47053 637 HIS Z N 1
ATOM 14112 C CA . HIS F 2 199 ? 169.29034 241.22831 287.28190 1.000 202.42987 637 HIS Z CA 1
ATOM 14113 C C . HIS F 2 199 ? 168.62620 242.00987 286.15558 1.000 201.63725 637 HIS Z C 1
ATOM 14114 O O . HIS F 2 199 ? 167.97157 243.02860 286.41405 1.000 204.03078 637 HIS Z O 1
ATOM 14121 N N . GLY F 2 200 ? 168.76692 241.55293 284.90989 1.000 204.25367 638 GLY Z N 1
ATOM 14122 C CA . GLY F 2 200 ? 168.30580 242.28862 283.75650 1.000 200.24076 638 GLY Z CA 1
ATOM 14123 C C . GLY F 2 200 ? 169.27176 243.33592 283.25114 1.000 196.87906 638 GLY Z C 1
ATOM 14124 O O . GLY F 2 200 ? 169.16188 243.75186 282.09185 1.000 196.30090 638 GLY Z O 1
ATOM 14125 N N . ARG F 2 201 ? 170.22186 243.76632 284.07931 1.000 199.20656 639 ARG Z N 1
ATOM 14126 C CA . ARG F 2 201 ? 171.22094 244.77078 283.73997 1.000 195.28229 639 ARG Z CA 1
ATOM 14127 C C . ARG F 2 201 ? 172.40508 244.11707 283.03993 1.000 191.45267 639 ARG Z C 1
ATOM 14128 O O . ARG F 2 201 ? 172.97606 243.15694 283.57145 1.000 188.53558 639 ARG Z O 1
ATOM 14136 N N . PRO F 2 202 ? 172.78614 244.58836 281.85434 1.000 188.62233 640 PRO Z N 1
ATOM 14137 C CA . PRO F 2 202 ? 174.01220 244.08375 281.22515 1.000 185.78028 640 PRO Z CA 1
ATOM 14138 C C . PRO F 2 202 ? 175.21945 244.33940 282.11634 1.000 183.87590 640 PRO Z C 1
ATOM 14139 O O . PRO F 2 202 ? 175.43786 245.45796 282.58829 1.000 185.84336 640 PRO Z O 1
ATOM 14143 N N . THR F 2 203 ? 175.99836 243.28317 282.35184 1.000 183.21512 641 THR Z N 1
ATOM 14144 C CA . THR F 2 203 ? 177.17070 243.39777 283.21316 1.000 179.09935 641 THR Z CA 1
ATOM 14145 C C . THR F 2 203 ? 178.19569 244.35504 282.61985 1.000 175.82874 641 THR Z C 1
ATOM 14146 O O . THR F 2 203 ? 178.50020 245.40275 283.20182 1.000 173.35164 641 THR Z O 1
ATOM 14150 N N . TRP F 2 204 ? 178.73437 244.01046 281.45487 1.000 175.24898 642 TRP Z N 1
ATOM 14151 C CA . TRP F 2 204 ? 179.70341 244.85061 280.77168 1.000 174.11347 642 TRP Z CA 1
ATOM 14152 C C . TRP F 2 204 ? 178.93824 245.84532 279.91122 1.000 173.58062 642 TRP Z C 1
ATOM 14153 O O . TRP F 2 204 ? 178.17609 245.45001 279.02293 1.000 175.36426 642 TRP Z O 1
ATOM 14164 N N . VAL F 2 205 ? 179.12142 247.12969 280.18806 1.000 171.30208 643 VAL Z N 1
ATOM 14165 C CA . VAL F 2 205 ? 178.41728 248.18657 279.47852 1.000 170.28517 643 VAL Z CA 1
ATOM 14166 C C . VAL F 2 205 ? 179.40931 248.85753 278.54346 1.000 168.24476 643 VAL Z C 1
ATOM 14167 O O . VAL F 2 205 ? 180.42312 249.40766 278.99250 1.000 166.49025 643 VAL Z O 1
ATOM 14171 N N . LYS F 2 206 ? 179.11870 248.81322 277.24764 1.000 166.50867 644 LYS Z N 1
ATOM 14172 C CA . LYS F 2 206 ? 179.99174 249.45506 276.27967 1.000 164.17401 644 LYS Z CA 1
ATOM 14173 C C . LYS F 2 206 ? 179.96470 250.96420 276.46342 1.000 163.65101 644 LYS Z C 1
ATOM 14174 O O . LYS F 2 206 ? 178.92441 251.55768 276.76544 1.000 165.51199 644 LYS Z O 1
ATOM 14180 N N . LEU F 2 207 ? 181.12516 251.57892 276.29533 1.000 162.57873 645 LEU Z N 1
ATOM 14181 C CA . LEU F 2 207 ? 181.23408 253.03100 276.28505 1.000 161.79481 645 LEU Z CA 1
ATOM 14182 C C . LEU F 2 207 ? 182.44243 253.31116 275.40622 1.000 161.93028 645 LEU Z C 1
ATOM 14183 O O . LEU F 2 207 ? 183.55392 252.87526 275.72703 1.000 160.16389 645 LEU Z O 1
ATOM 14188 N N . THR F 2 208 ? 182.24136 254.00108 274.29174 1.000 162.55061 646 THR Z N 1
ATOM 14189 C CA . THR F 2 208 ? 183.31977 254.14807 273.32608 1.000 163.14483 646 THR Z CA 1
ATOM 14190 C C . THR F 2 208 ? 184.11494 255.42786 273.56361 1.000 162.29348 646 THR Z C 1
ATOM 14191 O O . THR F 2 208 ? 183.72567 256.30023 274.34107 1.000 162.38502 646 THR Z O 1
ATOM 14195 N N . LEU F 2 209 ? 185.25152 255.52413 272.86896 1.000 161.91264 647 LEU Z N 1
ATOM 14196 C CA . LEU F 2 209 ? 186.04563 256.74676 272.91654 1.000 161.26799 647 LEU Z CA 1
ATOM 14197 C C . LEU F 2 209 ? 185.24649 257.93774 272.41094 1.000 162.58622 647 LEU Z C 1
ATOM 14198 O O . LEU F 2 209 ? 185.28698 259.02427 273.00401 1.000 161.78280 647 LEU Z O 1
ATOM 14203 N N . LYS F 2 210 ? 184.50809 257.74727 271.31547 1.000 164.93801 648 LYS Z N 1
ATOM 14204 C CA . LYS F 2 210 ? 183.66004 258.81021 270.79600 1.000 165.74989 648 LYS Z CA 1
ATOM 14205 C C . LYS F 2 210 ? 182.55126 259.16820 271.77825 1.000 164.95981 648 LYS Z C 1
ATOM 14206 O O . LYS F 2 210 ? 182.15543 260.33398 271.86347 1.000 165.01404 648 LYS Z O 1
ATOM 14212 N N . GLU F 2 211 ? 182.04837 258.19147 272.53832 1.000 163.79998 649 GLU Z N 1
ATOM 14213 C CA . GLU F 2 211 ? 181.03764 258.49856 273.54756 1.000 164.07124 649 GLU Z CA 1
ATOM 14214 C C . GLU F 2 211 ? 181.62060 259.31995 274.69159 1.000 162.52440 649 GLU Z C 1
ATOM 14215 O O . GLU F 2 211 ? 180.96716 260.24389 275.19114 1.000 163.31154 649 GLU Z O 1
ATOM 14221 N N . LEU F 2 212 ? 182.84505 259.00023 275.12625 1.000 164.12323 650 LEU Z N 1
ATOM 14222 C CA . LEU F 2 212 ? 183.50993 259.83357 276.12722 1.000 163.17480 650 LEU Z CA 1
ATOM 14223 C C . LEU F 2 212 ? 183.73462 261.24730 275.60592 1.000 164.93509 650 LEU Z C 1
ATOM 14224 O O . LEU F 2 212 ? 183.53725 262.22576 276.33620 1.000 165.04072 650 LEU Z O 1
ATOM 14229 N N . ASP F 2 213 ? 184.14590 261.37254 274.34261 1.000 165.12416 651 ASP Z N 1
ATOM 14230 C CA . ASP F 2 213 ? 184.33162 262.69720 273.76140 1.000 166.21157 651 ASP Z CA 1
ATOM 14231 C C . ASP F 2 213 ? 183.01102 263.46017 273.70542 1.000 167.39175 651 ASP Z C 1
ATOM 14232 O O . ASP F 2 213 ? 182.96726 264.66536 273.97843 1.000 168.36701 651 ASP Z O 1
ATOM 14237 N N . THR F 2 214 ? 181.92337 262.76806 273.35654 1.000 166.79633 652 THR Z N 1
ATOM 14238 C CA . THR F 2 214 ? 180.61086 263.40103 273.28767 1.000 168.12649 652 THR Z CA 1
ATOM 14239 C C . THR F 2 214 ? 180.13421 263.85582 274.66252 1.000 169.10206 652 THR Z C 1
ATOM 14240 O O . THR F 2 214 ? 179.59645 264.96054 274.80386 1.000 170.27538 652 THR Z O 1
ATOM 14244 N N . LEU F 2 215 ? 180.33234 263.02683 275.69112 1.000 172.07845 653 LEU Z N 1
ATOM 14245 C CA . LEU F 2 215 ? 179.83076 263.34458 277.02410 1.000 172.34627 653 LEU Z CA 1
ATOM 14246 C C . LEU F 2 215 ? 180.55821 264.51466 277.67276 1.000 170.50125 653 LEU Z C 1
ATOM 14247 O O . LEU F 2 215 ? 180.12840 264.97223 278.73459 1.000 170.59680 653 LEU Z O 1
ATOM 14252 N N . PHE F 2 216 ? 181.64255 265.00297 277.07181 1.000 168.48567 654 PHE Z N 1
ATOM 14253 C CA . PHE F 2 216 ? 182.30087 266.22285 277.53246 1.000 168.09563 654 PHE Z CA 1
ATOM 14254 C C . PHE F 2 216 ? 181.42279 267.40686 277.13690 1.000 170.93583 654 PHE Z C 1
ATOM 14255 O O . PHE F 2 216 ? 181.63379 268.07217 276.12024 1.000 170.66023 654 PHE Z O 1
ATOM 14263 N N . LEU F 2 217 ? 180.38100 267.69000 277.95200 1.000 170.50481 655 LEU Z N 1
ATOM 14264 C CA . LEU F 2 217 ? 179.42400 268.76000 277.68500 1.000 173.84844 655 LEU Z CA 1
ATOM 14265 C C . LEU F 2 217 ? 180.13000 270.10700 277.59700 1.000 175.79847 655 LEU Z C 1
ATOM 14266 O O . LEU F 2 217 ? 180.64800 270.61400 278.59700 1.000 176.71429 655 LEU Z O 1
ATOM 14271 N N . ARG F 2 218 ? 180.14400 270.69000 276.40300 1.000 175.35139 656 ARG Z N 1
ATOM 14272 C CA . ARG F 2 218 ? 180.90000 271.90700 276.13800 1.000 174.25902 656 ARG Z CA 1
ATOM 14273 C C . ARG F 2 218 ? 180.01600 273.15000 276.19500 1.000 172.51068 656 ARG Z C 1
ATOM 14274 O O . ARG F 2 218 ? 178.84000 273.07300 276.54800 1.000 172.01465 656 ARG Z O 1
ATOM 14282 N N . PRO G 2 27 ? 234.70995 261.45742 240.41350 1.000 159.93450 465 PRO D N 1
ATOM 14283 C CA . PRO G 2 27 ? 235.13922 261.96672 239.10593 1.000 163.13287 465 PRO D CA 1
ATOM 14284 C C . PRO G 2 27 ? 233.96046 262.26453 238.17593 1.000 166.55189 465 PRO D C 1
ATOM 14285 O O . PRO G 2 27 ? 233.41134 261.33926 237.57807 1.000 172.98553 465 PRO D O 1
ATOM 14289 N N . PRO G 2 28 ? 233.58067 263.54609 238.04780 1.000 168.62567 466 PRO D N 1
ATOM 14290 C CA . PRO G 2 28 ? 234.21061 264.69151 238.71236 1.000 163.78165 466 PRO D CA 1
ATOM 14291 C C . PRO G 2 28 ? 233.74081 264.88539 240.15085 1.000 161.09920 466 PRO D C 1
ATOM 14292 O O . PRO G 2 28 ? 233.17914 263.96593 240.74898 1.000 163.76140 466 PRO D O 1
ATOM 14296 N N . LEU G 2 29 ? 233.98778 266.07838 240.69315 1.000 167.05771 467 LEU D N 1
ATOM 14297 C CA . LEU G 2 29 ? 233.63086 266.51619 242.04032 1.000 160.11464 467 LEU D CA 1
ATOM 14298 C C . LEU G 2 29 ? 234.39586 265.75633 243.12083 1.000 158.45348 467 LEU D C 1
ATOM 14299 O O . LEU G 2 29 ? 234.19613 266.02501 244.31233 1.000 155.04512 467 LEU D O 1
ATOM 14304 N N . GLY G 2 30 ? 235.27264 264.83035 242.75365 1.000 157.90897 468 GLY D N 1
ATOM 14305 C CA . GLY G 2 30 ? 236.17062 264.20638 243.70301 1.000 156.89985 468 GLY D CA 1
ATOM 14306 C C . GLY G 2 30 ? 235.72331 262.83077 244.15389 1.000 158.61013 468 GLY D C 1
ATOM 14307 O O . GLY G 2 30 ? 234.81198 262.20633 243.60142 1.000 160.98750 468 GLY D O 1
ATOM 14308 N N . PHE G 2 31 ? 236.40414 262.35780 245.19493 1.000 159.22692 469 PHE D N 1
ATOM 14309 C CA . PHE G 2 31 ? 236.14072 261.05454 245.80178 1.000 162.37078 469 PHE D CA 1
ATOM 14310 C C . PHE G 2 31 ? 236.30391 261.22693 247.30560 1.000 157.16639 469 PHE D C 1
ATOM 14311 O O . PHE G 2 31 ? 237.40750 261.51638 247.77867 1.000 155.39598 469 PHE D O 1
ATOM 14319 N N . ALA G 2 32 ? 235.21068 261.05634 248.04935 1.000 156.33581 470 ALA D N 1
ATOM 14320 C CA . ALA G 2 32 ? 235.21381 261.36551 249.47589 1.000 152.42220 470 ALA D CA 1
ATOM 14321 C C . ALA G 2 32 ? 236.23403 260.51431 250.22165 1.000 152.99016 470 ALA D C 1
ATOM 14322 O O . ALA G 2 32 ? 236.30592 259.29707 250.02953 1.000 156.75414 470 ALA D O 1
ATOM 14324 N N . ILE G 2 33 ? 237.02421 261.16213 251.07604 1.000 154.24176 471 ILE D N 1
ATOM 14325 C CA . ILE G 2 33 ? 238.05729 260.49198 251.84954 1.000 153.98375 471 ILE D CA 1
ATOM 14326 C C . ILE G 2 33 ? 237.76257 260.52906 253.34434 1.000 148.33639 471 ILE D C 1
ATOM 14327 O O . ILE G 2 33 ? 238.05688 259.56533 254.05594 1.000 148.97944 471 ILE D O 1
ATOM 14332 N N . ALA G 2 34 ? 237.19462 261.62244 253.84242 1.000 155.37853 472 ALA D N 1
ATOM 14333 C CA . ALA G 2 34 ? 236.91987 261.75743 255.27009 1.000 149.46819 472 ALA D CA 1
ATOM 14334 C C . ALA G 2 34 ? 235.98599 262.94513 255.47985 1.000 147.79969 472 ALA D C 1
ATOM 14335 O O . ALA G 2 34 ? 235.50103 263.56336 254.52069 1.000 152.82378 472 ALA D O 1
ATOM 14337 N N . GLN G 2 35 ? 235.75319 263.27191 256.74725 1.000 151.04317 473 GLN D N 1
ATOM 14338 C CA . GLN G 2 35 ? 234.91826 264.38697 257.15417 1.000 149.90396 473 GLN D CA 1
ATOM 14339 C C . GLN G 2 35 ? 235.73824 265.31387 258.04315 1.000 149.28549 473 GLN D C 1
ATOM 14340 O O . GLN G 2 35 ? 236.80525 264.94532 258.54120 1.000 149.48289 473 GLN D O 1
ATOM 14346 N N . LEU G 2 36 ? 235.23135 266.52583 258.23907 1.000 149.69566 474 LEU D N 1
ATOM 14347 C CA . LEU G 2 36 ? 235.93232 267.56843 258.98682 1.000 151.76962 474 LEU D CA 1
ATOM 14348 C C . LEU G 2 36 ? 235.05548 268.01862 260.15373 1.000 150.93836 474 LEU D C 1
ATOM 14349 O O . LEU G 2 36 ? 234.23694 268.92987 260.01096 1.000 151.85611 474 LEU D O 1
ATOM 14354 N N . LEU G 2 37 ? 235.20939 267.34245 261.29383 1.000 154.50981 475 LEU D N 1
ATOM 14355 C CA . LEU G 2 37 ? 234.68951 267.78007 262.58592 1.000 150.41206 475 LEU D CA 1
ATOM 14356 C C . LEU G 2 37 ? 233.17256 267.63023 262.68845 1.000 146.14281 475 LEU D C 1
ATOM 14357 O O . LEU G 2 37 ? 232.60897 267.75052 263.78000 1.000 146.86986 475 LEU D O 1
ATOM 14362 N N . GLY G 2 38 ? 232.50228 267.31511 261.58261 1.000 144.03075 476 GLY D N 1
ATOM 14363 C CA . GLY G 2 38 ? 231.07942 267.04129 261.66137 1.000 143.46601 476 GLY D CA 1
ATOM 14364 C C . GLY G 2 38 ? 230.20247 267.70113 260.61696 1.000 146.84846 476 GLY D C 1
ATOM 14365 O O . GLY G 2 38 ? 229.07587 267.25304 260.38511 1.000 147.93390 476 GLY D O 1
ATOM 14366 N N . ILE G 2 39 ? 230.69207 268.76149 259.98057 1.000 147.26283 477 ILE D N 1
ATOM 14367 C CA . ILE G 2 39 ? 229.90105 269.48447 258.99411 1.000 146.69063 477 ILE D CA 1
ATOM 14368 C C . ILE G 2 39 ? 230.43780 269.33268 257.57959 1.000 146.45784 477 ILE D C 1
ATOM 14369 O O . ILE G 2 39 ? 229.66114 269.48571 256.62399 1.000 148.21385 477 ILE D O 1
ATOM 14374 N N . TYR G 2 40 ? 231.71908 269.03626 257.40863 1.000 145.89790 478 TYR D N 1
ATOM 14375 C CA . TYR G 2 40 ? 232.32874 268.94966 256.09304 1.000 147.79680 478 TYR D CA 1
ATOM 14376 C C . TYR G 2 40 ? 232.63287 267.51628 255.70936 1.000 148.54188 478 TYR D C 1
ATOM 14377 O O . TYR G 2 40 ? 232.92003 266.67076 256.55678 1.000 149.32810 478 TYR D O 1
ATOM 14386 N N . ILE G 2 41 ? 232.59263 267.27328 254.40671 1.000 144.60787 479 ILE D N 1
ATOM 14387 C CA . ILE G 2 41 ? 233.09572 266.04571 253.81580 1.000 146.63421 479 ILE D CA 1
ATOM 14388 C C . ILE G 2 41 ? 234.09796 266.43373 252.73668 1.000 148.50119 479 ILE D C 1
ATOM 14389 O O . ILE G 2 41 ? 233.74794 267.13705 251.78245 1.000 150.58587 479 ILE D O 1
ATOM 14394 N N . LEU G 2 42 ? 235.35315 266.02782 252.90988 1.000 142.62232 480 LEU D N 1
ATOM 14395 C CA . LEU G 2 42 ? 236.39733 266.41308 251.97078 1.000 145.85390 480 LEU D CA 1
ATOM 14396 C C . LEU G 2 42 ? 236.60554 265.28570 250.97158 1.000 153.67256 480 LEU D C 1
ATOM 14397 O O . LEU G 2 42 ? 236.75912 264.12339 251.35742 1.000 155.42088 480 LEU D O 1
ATOM 14402 N N . ALA G 2 43 ? 236.57590 265.63374 249.69104 1.000 149.97703 481 ALA D N 1
ATOM 14403 C CA . ALA G 2 43 ? 236.64104 264.66314 248.60754 1.000 156.56367 481 ALA D CA 1
ATOM 14404 C C . ALA G 2 43 ? 237.88427 264.90668 247.76875 1.000 158.45531 481 ALA D C 1
ATOM 14405 O O . ALA G 2 43 ? 238.12973 266.03418 247.33215 1.000 158.26259 481 ALA D O 1
ATOM 14407 N N . GLN G 2 44 ? 238.65508 263.84884 247.53771 1.000 153.86533 482 GLN D N 1
ATOM 14408 C CA . GLN G 2 44 ? 239.88536 263.95348 246.76812 1.000 156.48907 482 GLN D CA 1
ATOM 14409 C C . GLN G 2 44 ? 239.58812 263.85602 245.27713 1.000 161.69091 482 GLN D C 1
ATOM 14410 O O . GLN G 2 44 ? 238.90594 262.92989 244.82822 1.000 166.12654 482 GLN D O 1
ATOM 14416 N N . ALA G 2 45 ? 240.10284 264.81520 244.51391 1.000 158.33209 483 ALA D N 1
ATOM 14417 C CA . ALA G 2 45 ? 239.98450 264.83392 243.06383 1.000 166.88033 483 ALA D CA 1
ATOM 14418 C C . ALA G 2 45 ? 241.37571 264.94791 242.45430 1.000 172.62990 483 ALA D C 1
ATOM 14419 O O . ALA G 2 45 ? 242.39038 264.94865 243.15877 1.000 172.15919 483 ALA D O 1
ATOM 14421 N N . GLU G 2 46 ? 241.42327 265.03792 241.12319 1.000 170.61309 484 GLU D N 1
ATOM 14422 C CA . GLU G 2 46 ? 242.69441 265.29275 240.45539 1.000 174.23020 484 GLU D CA 1
ATOM 14423 C C . GLU G 2 46 ? 243.21534 266.68857 240.77151 1.000 173.66301 484 GLU D C 1
ATOM 14424 O O . GLU G 2 46 ? 244.43318 266.90243 240.80775 1.000 176.41320 484 GLU D O 1
ATOM 14430 N N . ASP G 2 47 ? 242.31360 267.64433 241.00464 1.000 180.59356 485 ASP D N 1
ATOM 14431 C CA . ASP G 2 47 ? 242.71955 269.00809 241.32376 1.000 174.89976 485 ASP D CA 1
ATOM 14432 C C . ASP G 2 47 ? 243.22383 269.10060 242.76086 1.000 169.05653 485 ASP D C 1
ATOM 14433 O O . ASP G 2 47 ? 244.39752 269.40174 243.00395 1.000 168.74183 485 ASP D O 1
ATOM 14438 N N . SER G 2 48 ? 242.34856 268.82848 243.71787 1.000 172.21875 486 SER D N 1
ATOM 14439 C CA . SER G 2 48 ? 242.65285 268.90284 245.14390 1.000 166.87586 486 SER D CA 1
ATOM 14440 C C . SER G 2 48 ? 241.46891 268.29919 245.88826 1.000 162.42891 486 SER D C 1
ATOM 14441 O O . SER G 2 48 ? 240.53053 267.77764 245.27562 1.000 165.43703 486 SER D O 1
ATOM 14444 N N . LEU G 2 49 ? 241.51125 268.36823 247.21418 1.000 163.90774 487 LEU D N 1
ATOM 14445 C CA . LEU G 2 49 ? 240.38214 267.94972 248.02729 1.000 160.32699 487 LEU D CA 1
ATOM 14446 C C . LEU G 2 49 ? 239.41030 269.10935 248.20108 1.000 156.00440 487 LEU D C 1
ATOM 14447 O O . LEU G 2 49 ? 239.81146 270.26389 248.38051 1.000 156.04842 487 LEU D O 1
ATOM 14452 N N . LEU G 2 50 ? 238.12455 268.78339 248.12998 1.000 156.72784 488 LEU D N 1
ATOM 14453 C CA . LEU G 2 50 ? 237.03593 269.74762 248.09001 1.000 154.03655 488 LEU D CA 1
ATOM 14454 C C . LEU G 2 50 ? 236.20246 269.57398 249.35189 1.000 150.50206 488 LEU D C 1
ATOM 14455 O O . LEU G 2 50 ? 235.82704 268.44825 249.69242 1.000 150.13299 488 LEU D O 1
ATOM 14460 N N . LEU G 2 51 ? 235.93241 270.67786 250.04709 1.000 151.08268 489 LEU D N 1
ATOM 14461 C CA . LEU G 2 51 ? 235.12586 270.65418 251.26475 1.000 147.81891 489 LEU D CA 1
ATOM 14462 C C . LEU G 2 51 ? 233.66392 270.83263 250.87580 1.000 147.70094 489 LEU D C 1
ATOM 14463 O O . LEU G 2 51 ? 233.26342 271.91068 250.42698 1.000 150.30752 489 LEU D O 1
ATOM 14468 N N . ILE G 2 52 ? 232.86253 269.78637 251.05502 1.000 146.73591 490 ILE D N 1
ATOM 14469 C CA . ILE G 2 52 ? 231.44064 269.82497 250.74830 1.000 147.93291 490 ILE D CA 1
ATOM 14470 C C . ILE G 2 52 ? 230.67893 269.99645 252.05468 1.000 145.58797 490 ILE D C 1
ATOM 14471 O O . ILE G 2 52 ? 230.86700 269.21901 253.00195 1.000 145.58467 490 ILE D O 1
ATOM 14476 N N . ASP G 2 53 ? 229.83822 271.02697 252.10573 1.000 146.34659 491 ASP D N 1
ATOM 14477 C CA . ASP G 2 53 ? 228.91956 271.24806 253.21697 1.000 144.62362 491 ASP D CA 1
ATOM 14478 C C . ASP G 2 53 ? 227.81530 270.20516 253.10804 1.000 143.87932 491 ASP D C 1
ATOM 14479 O O . ASP G 2 53 ? 226.84752 270.38540 252.36631 1.000 147.80995 491 ASP D O 1
ATOM 14484 N N . MET G 2 54 ? 227.96769 269.10138 253.84478 1.000 141.61407 492 MET D N 1
ATOM 14485 C CA . MET G 2 54 ? 227.12156 267.93547 253.61116 1.000 147.83979 492 MET D CA 1
ATOM 14486 C C . MET G 2 54 ? 225.65224 268.23491 253.88402 1.000 146.94725 492 MET D C 1
ATOM 14487 O O . MET G 2 54 ? 224.77489 267.76922 253.14732 1.000 151.14711 492 MET D O 1
ATOM 14492 N N . HIS G 2 55 ? 225.35724 269.01431 254.92871 1.000 145.79748 493 HIS D N 1
ATOM 14493 C CA . HIS G 2 55 ? 223.95990 269.32582 255.21358 1.000 145.99831 493 HIS D CA 1
ATOM 14494 C C . HIS G 2 55 ? 223.35084 270.18975 254.11699 1.000 148.07247 493 HIS D C 1
ATOM 14495 O O . HIS G 2 55 ? 222.23422 269.92533 253.66387 1.000 150.60955 493 HIS D O 1
ATOM 14502 N N . ALA G 2 56 ? 224.07237 271.22155 253.67076 1.000 145.44925 494 ALA D N 1
ATOM 14503 C CA . ALA G 2 56 ? 223.55830 272.07259 252.60023 1.000 147.76619 494 ALA D CA 1
ATOM 14504 C C . ALA G 2 56 ? 223.44141 271.30852 251.28633 1.000 152.95980 494 ALA D C 1
ATOM 14505 O O . ALA G 2 56 ? 222.45365 271.46276 250.55564 1.000 156.20802 494 ALA D O 1
ATOM 14507 N N . ALA G 2 57 ? 224.44111 270.48169 250.96705 1.000 145.15019 495 ALA D N 1
ATOM 14508 C CA . ALA G 2 57 ? 224.39020 269.69779 249.73621 1.000 151.62477 495 ALA D CA 1
ATOM 14509 C C . ALA G 2 57 ? 223.21883 268.72604 249.75214 1.000 155.69562 495 ALA D C 1
ATOM 14510 O O . ALA G 2 57 ? 222.50539 268.58005 248.75103 1.000 162.38314 495 ALA D O 1
ATOM 14512 N N . ALA G 2 58 ? 222.99874 268.05661 250.88506 1.000 151.51496 496 ALA D N 1
ATOM 14513 C CA . ALA G 2 58 ? 221.87030 267.14403 250.99092 1.000 153.74856 496 ALA D CA 1
ATOM 14514 C C . ALA G 2 58 ? 220.54281 267.88513 250.97618 1.000 153.83352 496 ALA D C 1
ATOM 14515 O O . ALA G 2 58 ? 219.56340 267.37366 250.43350 1.000 156.84440 496 ALA D O 1
ATOM 14517 N N . GLU G 2 59 ? 220.48775 269.08398 251.56033 1.000 153.48616 497 GLU D N 1
ATOM 14518 C CA . GLU G 2 59 ? 219.27626 269.89207 251.48154 1.000 156.35618 497 GLU D CA 1
ATOM 14519 C C . GLU G 2 59 ? 218.94570 270.23065 250.03388 1.000 161.48255 497 GLU D C 1
ATOM 14520 O O . GLU G 2 59 ? 217.79699 270.09824 249.59954 1.000 166.00177 497 GLU D O 1
ATOM 14526 N N . ARG G 2 60 ? 219.95378 270.65015 249.26771 1.000 156.34488 498 ARG D N 1
ATOM 14527 C CA . ARG G 2 60 ? 219.73122 270.97487 247.86111 1.000 159.72364 498 ARG D CA 1
ATOM 14528 C C . ARG G 2 60 ? 219.29740 269.74439 247.07077 1.000 166.23890 498 ARG D C 1
ATOM 14529 O O . ARG G 2 60 ? 218.35073 269.80555 246.27124 1.000 171.75875 498 ARG D O 1
ATOM 14531 N N . VAL G 2 61 ? 219.97304 268.61216 247.28681 1.000 159.45453 499 VAL D N 1
ATOM 14532 C CA . VAL G 2 61 ? 219.65019 267.41777 246.51247 1.000 163.07173 499 VAL D CA 1
ATOM 14533 C C . VAL G 2 61 ? 218.26936 266.89043 246.88763 1.000 164.53573 499 VAL D C 1
ATOM 14534 O O . VAL G 2 61 ? 217.52007 266.42362 246.02499 1.000 168.65927 499 VAL D O 1
ATOM 14538 N N . ASN G 2 62 ? 217.89471 266.98112 248.16732 1.000 160.93766 500 ASN D N 1
ATOM 14539 C CA . ASN G 2 62 ? 216.56980 266.54389 248.58737 1.000 164.03408 500 ASN D CA 1
ATOM 14540 C C . ASN G 2 62 ? 215.48844 267.46836 248.04746 1.000 166.06387 500 ASN D C 1
ATOM 14541 O O . ASN G 2 62 ? 214.41293 267.00606 247.65966 1.000 171.33138 500 ASN D O 1
ATOM 14546 N N . TYR G 2 63 ? 215.75460 268.77549 248.01660 1.000 165.82231 501 TYR D N 1
ATOM 14547 C CA . TYR G 2 63 ? 214.81425 269.71596 247.41773 1.000 168.40456 501 TYR D CA 1
ATOM 14548 C C . TYR G 2 63 ? 214.58115 269.38857 245.94712 1.000 172.50381 501 TYR D C 1
ATOM 14549 O O . TYR G 2 63 ? 213.43441 269.31911 245.48369 1.000 174.40600 501 TYR D O 1
ATOM 14558 N N . GLU G 2 64 ? 215.66665 269.15316 245.20398 1.000 168.01632 502 GLU D N 1
ATOM 14559 C CA . GLU G 2 64 ? 215.53353 268.81792 243.78843 1.000 173.79873 502 GLU D CA 1
ATOM 14560 C C . GLU G 2 64 ? 214.80449 267.49115 243.59610 1.000 177.58402 502 GLU D C 1
ATOM 14561 O O . GLU G 2 64 ? 213.92297 267.37926 242.73486 1.000 181.47059 502 GLU D O 1
ATOM 14567 N N . LYS G 2 65 ? 215.15379 266.47659 244.39380 1.000 173.82143 503 LYS D N 1
ATOM 14568 C CA . LYS G 2 65 ? 214.51071 265.17099 244.27649 1.000 176.44694 503 LYS D CA 1
ATOM 14569 C C . LYS G 2 65 ? 213.02550 265.25450 244.60167 1.000 176.70346 503 LYS D C 1
ATOM 14570 O O . LYS G 2 65 ? 212.20022 264.63493 243.92423 1.000 179.49130 503 LYS D O 1
ATOM 14576 N N . MET G 2 66 ? 212.66752 266.01284 245.64136 1.000 172.12357 504 MET D N 1
ATOM 14577 C CA . MET G 2 66 ? 211.26526 266.14349 246.01551 1.000 174.91106 504 MET D CA 1
ATOM 14578 C C . MET G 2 66 ? 210.47226 266.89435 244.95300 1.000 179.66213 504 MET D C 1
ATOM 14579 O O . MET G 2 66 ? 209.33965 266.51514 244.64605 1.000 186.23147 504 MET D O 1
ATOM 14584 N N . LYS G 2 67 ? 211.04183 267.95084 244.36866 1.000 177.20920 505 LYS D N 1
ATOM 14585 C CA . LYS G 2 67 ? 210.31687 268.63975 243.30127 1.000 180.07746 505 LYS D CA 1
ATOM 14586 C C . LYS G 2 67 ? 210.16703 267.75178 242.06855 1.000 185.26607 505 LYS D C 1
ATOM 14587 O O . LYS G 2 67 ? 209.11233 267.75709 241.41505 1.000 187.31556 505 LYS D O 1
ATOM 14593 N N . ARG G 2 68 ? 211.20869 266.98196 241.73620 1.000 178.81022 506 ARG D N 1
ATOM 14594 C CA . ARG G 2 68 ? 211.12382 266.05919 240.60956 1.000 185.55806 506 ARG D CA 1
ATOM 14595 C C . ARG G 2 68 ? 210.06541 264.98986 240.85469 1.000 190.83932 506 ARG D C 1
ATOM 14596 O O . ARG G 2 68 ? 209.31007 264.62998 239.94489 1.000 197.77358 506 ARG D O 1
ATOM 14604 N N . GLN G 2 69 ? 209.99619 264.46868 242.08145 1.000 189.59501 507 GLN D N 1
ATOM 14605 C CA . GLN G 2 69 ? 208.96563 263.51559 242.47042 1.000 190.76702 507 GLN D CA 1
ATOM 14606 C C . GLN G 2 69 ? 207.60910 264.17003 242.69080 1.000 187.56697 507 GLN D C 1
ATOM 14607 O O . GLN G 2 69 ? 206.62447 263.45771 242.90842 1.000 188.20517 507 GLN D O 1
ATOM 14613 N N . ARG G 2 70 ? 207.54322 265.49998 242.68675 1.000 183.28293 508 ARG D N 1
ATOM 14614 C CA . ARG G 2 70 ? 206.28068 266.20441 242.85909 1.000 184.67468 508 ARG D CA 1
ATOM 14615 C C . ARG G 2 70 ? 205.61009 266.52395 241.52830 1.000 191.85135 508 ARG D C 1
ATOM 14616 O O . ARG G 2 70 ? 204.40330 266.30493 241.37707 1.000 195.04790 508 ARG D O 1
ATOM 14624 N N . GLN G 2 71 ? 206.36519 267.04798 240.55785 1.000 189.88628 509 GLN D N 1
ATOM 14625 C CA . GLN G 2 71 ? 205.75562 267.31760 239.25716 1.000 193.29945 509 GLN D CA 1
ATOM 14626 C C . GLN G 2 71 ? 205.30778 266.02728 238.58191 1.000 199.05134 509 GLN D C 1
ATOM 14627 O O . GLN G 2 71 ? 204.30712 266.01752 237.85545 1.000 203.05088 509 GLN D O 1
ATOM 14633 N N . GLU G 2 72 ? 206.03039 264.93510 238.81190 1.000 196.04229 510 GLU D N 1
ATOM 14634 C CA . GLU G 2 72 ? 205.65449 263.61811 238.32472 1.000 199.40708 510 GLU D CA 1
ATOM 14635 C C . GLU G 2 72 ? 205.02049 262.82241 239.45664 1.000 198.61769 510 GLU D C 1
ATOM 14636 O O . GLU G 2 72 ? 205.47491 262.89145 240.60175 1.000 195.37805 510 GLU D O 1
ATOM 14642 N N . ASN G 2 73 ? 203.94311 262.10121 239.13323 1.000 198.84443 511 ASN D N 1
ATOM 14643 C CA . ASN G 2 73 ? 203.19324 261.24912 240.05818 1.000 198.25703 511 ASN D CA 1
ATOM 14644 C C . ASN G 2 73 ? 202.36625 262.06908 241.04455 1.000 195.17181 511 ASN D C 1
ATOM 14645 O O . ASN G 2 73 ? 201.55027 261.51266 241.78602 1.000 195.95103 511 ASN D O 1
ATOM 14650 N N . GLY G 2 74 ? 202.56137 263.38523 241.05764 1.000 194.75787 512 GLY D N 1
ATOM 14651 C CA . GLY G 2 74 ? 201.73142 264.28786 241.83389 1.000 192.30985 512 GLY D CA 1
ATOM 14652 C C . GLY G 2 74 ? 201.79982 264.13619 243.34115 1.000 190.30732 512 GLY D C 1
ATOM 14653 O O . GLY G 2 74 ? 200.99309 264.73675 244.05787 1.000 188.95640 512 GLY D O 1
ATOM 14654 N N . ASN G 2 75 ? 202.75311 263.35058 243.84079 1.000 188.60198 513 ASN D N 1
ATOM 14655 C CA . ASN G 2 75 ? 202.89757 263.15885 245.27815 1.000 185.92142 513 ASN D CA 1
ATOM 14656 C C . ASN G 2 75 ? 204.26383 262.55719 245.56870 1.000 184.90849 513 ASN D C 1
ATOM 14657 O O . ASN G 2 75 ? 204.91661 261.99628 244.68585 1.000 186.28188 513 ASN D O 1
ATOM 14662 N N . LEU G 2 76 ? 204.68117 262.67838 246.82471 1.000 177.71640 514 LEU D N 1
ATOM 14663 C CA . LEU G 2 76 ? 205.92234 262.08391 247.29519 1.000 174.40551 514 LEU D CA 1
ATOM 14664 C C . LEU G 2 76 ? 205.70112 260.62736 247.68930 1.000 177.66718 514 LEU D C 1
ATOM 14665 O O . LEU G 2 76 ? 204.57332 260.17794 247.90345 1.000 181.09230 514 LEU D O 1
ATOM 14670 N N . GLN G 2 77 ? 206.80556 259.89024 247.79093 1.000 170.94097 515 GLN D N 1
ATOM 14671 C CA . GLN G 2 77 ? 206.75134 258.47370 248.12305 1.000 174.66106 515 GLN D CA 1
ATOM 14672 C C . GLN G 2 77 ? 206.63475 258.30192 249.63326 1.000 172.92587 515 GLN D C 1
ATOM 14673 O O . GLN G 2 77 ? 207.54115 258.68565 250.38210 1.000 170.09936 515 GLN D O 1
ATOM 14679 N N . SER G 2 78 ? 205.52092 257.72786 250.07762 1.000 171.38456 516 SER D N 1
ATOM 14680 C CA . SER G 2 78 ? 205.27141 257.51785 251.49382 1.000 166.77300 516 SER D CA 1
ATOM 14681 C C . SER G 2 78 ? 206.01299 256.28110 251.99804 1.000 167.19487 516 SER D C 1
ATOM 14682 O O . SER G 2 78 ? 206.44391 255.42021 251.22555 1.000 169.40390 516 SER D O 1
ATOM 14685 N N . GLN G 2 79 ? 206.15943 256.20320 253.32023 1.000 163.83556 517 GLN D N 1
ATOM 14686 C CA . GLN G 2 79 ? 206.74290 255.03457 253.96728 1.000 163.96699 517 GLN D CA 1
ATOM 14687 C C . GLN G 2 79 ? 206.12935 254.89826 255.34920 1.000 162.83375 517 GLN D C 1
ATOM 14688 O O . GLN G 2 79 ? 206.30437 255.78166 256.19394 1.000 157.26462 517 GLN D O 1
ATOM 14694 N N . HIS G 2 80 ? 205.40396 253.80811 255.56952 1.000 162.33322 518 HIS D N 1
ATOM 14695 C CA . HIS G 2 80 ? 204.90654 253.50581 256.90075 1.000 160.69418 518 HIS D CA 1
ATOM 14696 C C . HIS G 2 80 ? 206.06242 253.07193 257.79494 1.000 154.64756 518 HIS D C 1
ATOM 14697 O O . HIS G 2 80 ? 207.02204 252.43887 257.34535 1.000 153.57597 518 HIS D O 1
ATOM 14704 N N . LEU G 2 81 ? 205.97259 253.42781 259.07436 1.000 153.39060 519 LEU D N 1
ATOM 14705 C CA . LEU G 2 81 ? 207.04932 253.16895 260.01626 1.000 150.12734 519 LEU D CA 1
ATOM 14706 C C . LEU G 2 81 ? 206.49411 252.58554 261.30689 1.000 149.77261 519 LEU D C 1
ATOM 14707 O O . LEU G 2 81 ? 205.33280 252.80431 261.66102 1.000 151.75428 519 LEU D O 1
ATOM 14712 N N . LEU G 2 82 ? 207.34428 251.83515 262.00142 1.000 150.38688 520 LEU D N 1
ATOM 14713 C CA . LEU G 2 82 ? 207.01204 251.28391 263.30311 1.000 149.07203 520 LEU D CA 1
ATOM 14714 C C . LEU G 2 82 ? 207.06983 252.37157 264.37148 1.000 145.25818 520 LEU D C 1
ATOM 14715 O O . LEU G 2 82 ? 207.72023 253.40674 264.20021 1.000 143.41614 520 LEU D O 1
ATOM 14720 N N . ILE G 2 83 ? 206.37248 252.11779 265.47955 1.000 151.28455 521 ILE D N 1
ATOM 14721 C CA . ILE G 2 83 ? 206.32237 252.95759 266.68225 1.000 147.16865 521 ILE D CA 1
ATOM 14722 C C . ILE G 2 83 ? 206.21358 254.43494 266.30096 1.000 143.95314 521 ILE D C 1
ATOM 14723 O O . ILE G 2 83 ? 207.20205 255.18070 266.37028 1.000 142.49670 521 ILE D O 1
ATOM 14728 N N . PRO G 2 84 ? 205.04148 254.89150 265.85972 1.000 150.20352 522 PRO D N 1
ATOM 14729 C CA . PRO G 2 84 ? 204.89675 256.29177 265.44352 1.000 145.73588 522 PRO D CA 1
ATOM 14730 C C . PRO G 2 84 ? 205.17758 257.25969 266.58619 1.000 136.38507 522 PRO D C 1
ATOM 14731 O O . PRO G 2 84 ? 204.99524 256.94336 267.76358 1.000 134.30012 522 PRO D O 1
ATOM 14735 N N . VAL G 2 85 ? 205.62596 258.46444 266.22057 1.000 140.21053 523 VAL D N 1
ATOM 14736 C CA . VAL G 2 85 ? 205.89781 259.53207 267.17707 1.000 132.73213 523 VAL D CA 1
ATOM 14737 C C . VAL G 2 85 ? 204.68017 260.44138 267.25013 1.000 133.58989 523 VAL D C 1
ATOM 14738 O O . VAL G 2 85 ? 204.07742 260.79043 266.22832 1.000 135.81116 523 VAL D O 1
ATOM 14742 N N . THR G 2 86 ? 204.30737 260.80998 268.46840 1.000 137.43515 524 THR D N 1
ATOM 14743 C CA . THR G 2 86 ? 203.12970 261.62562 268.73861 1.000 138.61674 524 THR D CA 1
ATOM 14744 C C . THR G 2 86 ? 203.58761 263.04743 269.07267 1.000 134.27549 524 THR D C 1
ATOM 14745 O O . THR G 2 86 ? 204.55715 263.22021 269.82486 1.000 130.65061 524 THR D O 1
ATOM 14749 N N . PHE G 2 87 ? 202.96023 264.06408 268.45283 1.000 138.08566 525 PHE D N 1
ATOM 14750 C CA . PHE G 2 87 ? 203.56832 265.39659 268.52309 1.000 136.78675 525 PHE D CA 1
ATOM 14751 C C . PHE G 2 87 ? 203.23623 266.13434 269.81982 1.000 136.47174 525 PHE D C 1
ATOM 14752 O O . PHE G 2 87 ? 204.07775 266.23725 270.71506 1.000 134.11644 525 PHE D O 1
ATOM 14760 N N . ALA G 2 88 ? 201.97887 266.57372 269.95857 1.000 139.03507 526 ALA D N 1
ATOM 14761 C CA . ALA G 2 88 ? 201.54575 267.64181 270.86675 1.000 137.77130 526 ALA D CA 1
ATOM 14762 C C . ALA G 2 88 ? 200.29956 268.32014 270.30414 1.000 142.18919 526 ALA D C 1
ATOM 14763 O O . ALA G 2 88 ? 199.31111 268.51057 271.01839 1.000 145.66795 526 ALA D O 1
ATOM 14765 N N . ALA G 2 89 ? 200.36190 268.71024 269.02757 1.000 141.70607 527 ALA D N 1
ATOM 14766 C CA . ALA G 2 89 ? 199.18512 268.96520 268.19364 1.000 151.30910 527 ALA D CA 1
ATOM 14767 C C . ALA G 2 89 ? 198.27313 270.04551 268.78758 1.000 154.43153 527 ALA D C 1
ATOM 14768 O O . ALA G 2 89 ? 197.19207 269.76859 269.31050 1.000 157.30863 527 ALA D O 1
ATOM 14770 N N . SER G 2 90 ? 198.75934 271.28673 268.72492 1.000 158.19199 528 SER D N 1
ATOM 14771 C CA . SER G 2 90 ? 197.94940 272.43979 269.11579 1.000 159.17734 528 SER D CA 1
ATOM 14772 C C . SER G 2 90 ? 196.54873 272.35895 268.51027 1.000 163.40255 528 SER D C 1
ATOM 14773 O O . SER G 2 90 ? 196.33662 271.75721 267.45308 1.000 165.76634 528 SER D O 1
ATOM 14776 N N . HIS G 2 91 ? 195.59199 272.99836 269.19185 1.000 164.17445 529 HIS D N 1
ATOM 14777 C CA . HIS G 2 91 ? 194.17428 272.69812 268.99365 1.000 168.12435 529 HIS D CA 1
ATOM 14778 C C . HIS G 2 91 ? 193.74383 272.88764 267.54216 1.000 166.69089 529 HIS D C 1
ATOM 14779 O O . HIS G 2 91 ? 193.10268 272.00732 266.95520 1.000 168.37912 529 HIS D O 1
ATOM 14786 N N . GLU G 2 92 ? 194.07735 274.03295 266.94657 1.000 165.19141 530 GLU D N 1
ATOM 14787 C CA . GLU G 2 92 ? 193.64181 274.29159 265.57798 1.000 165.41828 530 GLU D CA 1
ATOM 14788 C C . GLU G 2 92 ? 194.37086 273.42252 264.56163 1.000 163.81457 530 GLU D C 1
ATOM 14789 O O . GLU G 2 92 ? 193.86949 273.24050 263.44768 1.000 164.63897 530 GLU D O 1
ATOM 14795 N N . GLU G 2 93 ? 195.52906 272.86383 264.91902 1.000 160.43726 531 GLU D N 1
ATOM 14796 C CA . GLU G 2 93 ? 196.20609 271.94390 264.01373 1.000 160.65621 531 GLU D CA 1
ATOM 14797 C C . GLU G 2 93 ? 195.43802 270.63517 263.86636 1.000 164.57772 531 GLU D C 1
ATOM 14798 O O . GLU G 2 93 ? 195.47192 270.01257 262.79832 1.000 167.05335 531 GLU D O 1
ATOM 14804 N N . CYS G 2 94 ? 194.72981 270.20829 264.91468 1.000 158.79291 532 CYS D N 1
ATOM 14805 C CA . CYS G 2 94 ? 193.85964 269.04152 264.78605 1.000 162.76686 532 CYS D CA 1
ATOM 14806 C C . CYS G 2 94 ? 192.73893 269.30227 263.78613 1.000 167.49750 532 CYS D C 1
ATOM 14807 O O . CYS G 2 94 ? 192.40188 268.42882 262.97830 1.000 172.01978 532 CYS D O 1
ATOM 14810 N N . ALA G 2 95 ? 192.15112 270.50094 263.82504 1.000 163.51429 533 ALA D N 1
ATOM 14811 C CA . ALA G 2 95 ? 191.14235 270.85977 262.83202 1.000 166.29674 533 ALA D CA 1
ATOM 14812 C C . ALA G 2 95 ? 191.75090 270.99406 261.44110 1.000 167.00817 533 ALA D C 1
ATOM 14813 O O . ALA G 2 95 ? 191.07955 270.71310 260.44221 1.000 172.68889 533 ALA D O 1
ATOM 14815 N N . ALA G 2 96 ? 193.00765 271.43776 261.35701 1.000 164.51251 534 ALA D N 1
ATOM 14816 C CA . ALA G 2 96 ? 193.70124 271.45027 260.07331 1.000 163.75072 534 ALA D CA 1
ATOM 14817 C C . ALA G 2 96 ? 193.88642 270.03857 259.53254 1.000 167.80399 534 ALA D C 1
ATOM 14818 O O . ALA G 2 96 ? 193.86012 269.82970 258.31384 1.000 171.40294 534 ALA D O 1
ATOM 14820 N N . LEU G 2 97 ? 194.10465 269.06605 260.41912 1.000 161.63393 535 LEU D N 1
ATOM 14821 C CA . LEU G 2 97 ? 194.07377 267.66939 259.99622 1.000 166.66569 535 LEU D CA 1
ATOM 14822 C C . LEU G 2 97 ? 192.66923 267.26182 259.56919 1.000 173.33647 535 LEU D C 1
ATOM 14823 O O . LEU G 2 97 ? 192.50420 266.44332 258.65735 1.000 176.46119 535 LEU D O 1
ATOM 14828 N N . ALA G 2 98 ? 191.64757 267.79516 260.24090 1.000 166.95834 536 ALA D N 1
ATOM 14829 C CA . ALA G 2 98 ? 190.27593 267.55859 259.80263 1.000 174.86764 536 ALA D CA 1
ATOM 14830 C C . ALA G 2 98 ? 190.04920 268.13033 258.40865 1.000 177.98646 536 ALA D C 1
ATOM 14831 O O . ALA G 2 98 ? 189.31896 267.54562 257.59920 1.000 180.28480 536 ALA D O 1
ATOM 14833 N N . ASP G 2 99 ? 190.66458 269.27429 258.11320 1.000 176.34207 537 ASP D N 1
ATOM 14834 C CA . ASP G 2 99 ? 190.78292 269.72928 256.73656 1.000 176.02186 537 ASP D CA 1
ATOM 14835 C C . ASP G 2 99 ? 191.53199 268.67654 255.92751 1.000 178.10483 537 ASP D C 1
ATOM 14836 O O . ASP G 2 99 ? 192.32625 267.90389 256.46905 1.000 175.43597 537 ASP D O 1
ATOM 14841 N N . HIS G 2 100 ? 191.28061 268.65938 254.61442 1.000 179.31956 538 HIS D N 1
ATOM 14842 C CA . HIS G 2 100 ? 191.66474 267.54133 253.75729 1.000 181.29454 538 HIS D CA 1
ATOM 14843 C C . HIS G 2 100 ? 193.09293 267.07266 254.01167 1.000 174.69548 538 HIS D C 1
ATOM 14844 O O . HIS G 2 100 ? 194.05456 267.80892 253.76899 1.000 168.31667 538 HIS D O 1
ATOM 14851 N N . ALA G 2 101 ? 193.22952 265.84350 254.50659 1.000 171.85817 539 ALA D N 1
ATOM 14852 C CA . ALA G 2 101 ? 194.53477 265.26579 254.79008 1.000 169.64753 539 ALA D CA 1
ATOM 14853 C C . ALA G 2 101 ? 195.20571 264.70534 253.54824 1.000 170.66910 539 ALA D C 1
ATOM 14854 O O . ALA G 2 101 ? 196.35996 264.27023 253.62944 1.000 171.40775 539 ALA D O 1
ATOM 14856 N N . GLU G 2 102 ? 194.51224 264.70115 252.40692 1.000 172.61621 540 GLU D N 1
ATOM 14857 C CA . GLU G 2 102 ? 195.11214 264.21268 251.17394 1.000 174.61933 540 GLU D CA 1
ATOM 14858 C C . GLU G 2 102 ? 196.27677 265.08075 250.71916 1.000 170.06775 540 GLU D C 1
ATOM 14859 O O . GLU G 2 102 ? 197.14943 264.59024 249.99931 1.000 171.51717 540 GLU D O 1
ATOM 14865 N N . THR G 2 103 ? 196.31175 266.35339 251.12125 1.000 173.48540 541 THR D N 1
ATOM 14866 C CA . THR G 2 103 ? 197.50433 267.16182 250.88657 1.000 169.41695 541 THR D CA 1
ATOM 14867 C C . THR G 2 103 ? 198.69033 266.60678 251.66197 1.000 168.26141 541 THR D C 1
ATOM 14868 O O . THR G 2 103 ? 199.79667 266.47869 251.12568 1.000 168.55060 541 THR D O 1
ATOM 14872 N N . LEU G 2 104 ? 198.46998 266.25156 252.92941 1.000 168.54120 542 LEU D N 1
ATOM 14873 C CA . LEU G 2 104 ? 199.53099 265.66449 253.74079 1.000 164.91345 542 LEU D CA 1
ATOM 14874 C C . LEU G 2 104 ? 200.00414 264.34190 253.15002 1.000 167.10569 542 LEU D C 1
ATOM 14875 O O . LEU G 2 104 ? 201.20633 264.05566 253.13201 1.000 165.02781 542 LEU D O 1
ATOM 14880 N N . ALA G 2 105 ? 199.06990 263.52154 252.66083 1.000 165.58741 543 ALA D N 1
ATOM 14881 C CA . ALA G 2 105 ? 199.45403 262.29474 251.97087 1.000 169.51622 543 ALA D CA 1
ATOM 14882 C C . ALA G 2 105 ? 200.20843 262.59328 250.68176 1.000 169.73800 543 ALA D C 1
ATOM 14883 O O . ALA G 2 105 ? 201.07514 261.81223 250.27235 1.000 172.14274 543 ALA D O 1
ATOM 14885 N N . GLY G 2 106 ? 199.89000 263.71308 250.02592 1.000 174.89295 544 GLY D N 1
ATOM 14886 C CA . GLY G 2 106 ? 200.63828 264.11579 248.84765 1.000 173.72636 544 GLY D CA 1
ATOM 14887 C C . GLY G 2 106 ? 202.08192 264.44920 249.15582 1.000 169.08901 544 GLY D C 1
ATOM 14888 O O . GLY G 2 106 ? 202.96545 264.23652 248.32055 1.000 168.12228 544 GLY D O 1
ATOM 14889 N N . PHE G 2 107 ? 202.34402 264.98019 250.34813 1.000 170.46551 545 PHE D N 1
ATOM 14890 C CA . PHE G 2 107 ? 203.70365 265.20080 250.82243 1.000 167.21282 545 PHE D CA 1
ATOM 14891 C C . PHE G 2 107 ? 204.32120 263.94613 251.42962 1.000 169.28465 545 PHE D C 1
ATOM 14892 O O . PHE G 2 107 ? 205.41188 264.02472 252.00501 1.000 167.67229 545 PHE D O 1
ATOM 14900 N N . GLY G 2 108 ? 203.65201 262.80051 251.31305 1.000 166.61069 546 GLY D N 1
ATOM 14901 C CA . GLY G 2 108 ? 204.14353 261.57774 251.91114 1.000 166.68683 546 GLY D CA 1
ATOM 14902 C C . GLY G 2 108 ? 203.97190 261.48990 253.40719 1.000 163.77789 546 GLY D C 1
ATOM 14903 O O . GLY G 2 108 ? 204.68011 260.71435 254.05670 1.000 163.35867 546 GLY D O 1
ATOM 14904 N N . LEU G 2 109 ? 203.04913 262.26116 253.97859 1.000 160.41203 547 LEU D N 1
ATOM 14905 C CA . LEU G 2 109 ? 202.83942 262.31722 255.42341 1.000 156.48839 547 LEU D CA 1
ATOM 14906 C C . LEU G 2 109 ? 201.41556 261.87276 255.73943 1.000 160.98060 547 LEU D C 1
ATOM 14907 O O . LEU G 2 109 ? 200.46414 262.64087 255.57082 1.000 163.63338 547 LEU D O 1
ATOM 14912 N N . GLU G 2 110 ? 201.27116 260.63737 256.20523 1.000 154.82974 548 GLU D N 1
ATOM 14913 C CA . GLU G 2 110 ? 200.00825 260.13933 256.73140 1.000 158.60640 548 GLU D CA 1
ATOM 14914 C C . GLU G 2 110 ? 200.08252 260.17969 258.24938 1.000 153.83681 548 GLU D C 1
ATOM 14915 O O . GLU G 2 110 ? 201.00062 259.60819 258.84367 1.000 152.31499 548 GLU D O 1
ATOM 14921 N N . LEU G 2 111 ? 199.12878 260.86101 258.87690 1.000 152.09501 549 LEU D N 1
ATOM 14922 C CA . LEU G 2 111 ? 199.10504 260.95620 260.32675 1.000 147.02598 549 LEU D CA 1
ATOM 14923 C C . LEU G 2 111 ? 197.66784 260.91201 260.82415 1.000 148.99501 549 LEU D C 1
ATOM 14924 O O . LEU G 2 111 ? 196.74284 261.38539 260.15900 1.000 151.89478 549 LEU D O 1
ATOM 14929 N N . SER G 2 112 ? 197.49668 260.32468 262.00296 1.000 147.66598 550 SER D N 1
ATOM 14930 C CA . SER G 2 112 ? 196.19354 260.10775 262.61269 1.000 151.07505 550 SER D CA 1
ATOM 14931 C C . SER G 2 112 ? 196.10143 260.86669 263.92949 1.000 147.70221 550 SER D C 1
ATOM 14932 O O . SER G 2 112 ? 197.09886 261.35916 264.46421 1.000 145.00153 550 SER D O 1
ATOM 14935 N N . ASP G 2 113 ? 194.88113 260.95667 264.44879 1.000 146.58795 551 ASP D N 1
ATOM 14936 C CA . ASP G 2 113 ? 194.61512 261.58245 265.73772 1.000 143.67273 551 ASP D CA 1
ATOM 14937 C C . ASP G 2 113 ? 194.46935 260.49596 266.79430 1.000 145.51343 551 ASP D C 1
ATOM 14938 O O . ASP G 2 113 ? 193.63901 259.59120 266.65129 1.000 151.71013 551 ASP D O 1
ATOM 14943 N N . MET G 2 114 ? 195.27780 260.58610 267.85054 1.000 144.12375 552 MET D N 1
ATOM 14944 C CA . MET G 2 114 ? 195.21295 259.60068 268.92301 1.000 145.93854 552 MET D CA 1
ATOM 14945 C C . MET G 2 114 ? 194.11028 259.91347 269.92402 1.000 145.88147 552 MET D C 1
ATOM 14946 O O . MET G 2 114 ? 193.54661 258.99302 270.52816 1.000 149.73179 552 MET D O 1
ATOM 14951 N N . GLY G 2 115 ? 193.79135 261.19055 270.11294 1.000 149.11646 553 GLY D N 1
ATOM 14952 C CA . GLY G 2 115 ? 192.79064 261.59137 271.08187 1.000 150.19155 553 GLY D CA 1
ATOM 14953 C C . GLY G 2 115 ? 193.16046 262.88466 271.77608 1.000 148.00608 553 GLY D C 1
ATOM 14954 O O . GLY G 2 115 ? 194.30121 263.34325 271.66591 1.000 144.71934 553 GLY D O 1
ATOM 14955 N N . GLY G 2 116 ? 192.21574 263.47215 272.50475 1.000 157.87659 554 GLY D N 1
ATOM 14956 C CA . GLY G 2 116 ? 192.44660 264.76922 273.11088 1.000 152.80580 554 GLY D CA 1
ATOM 14957 C C . GLY G 2 116 ? 192.80340 265.80487 272.06648 1.000 150.87049 554 GLY D C 1
ATOM 14958 O O . GLY G 2 116 ? 191.96253 266.18608 271.24651 1.000 154.43935 554 GLY D O 1
ATOM 14959 N N . ASN G 2 117 ? 194.04708 266.27373 272.08934 1.000 156.24495 555 ASN D N 1
ATOM 14960 C CA . ASN G 2 117 ? 194.56898 267.15850 271.05424 1.000 152.27843 555 ASN D CA 1
ATOM 14961 C C . ASN G 2 117 ? 195.97545 266.72283 270.65756 1.000 147.24998 555 ASN D C 1
ATOM 14962 O O . ASN G 2 117 ? 196.91692 267.51447 270.67379 1.000 143.03671 555 ASN D O 1
ATOM 14967 N N . THR G 2 118 ? 196.15644 265.44146 270.34058 1.000 143.95316 556 THR D N 1
ATOM 14968 C CA . THR G 2 118 ? 197.46695 264.94972 269.94094 1.000 140.78071 556 THR D CA 1
ATOM 14969 C C . THR G 2 118 ? 197.34311 264.07075 268.69821 1.000 143.61914 556 THR D C 1
ATOM 14970 O O . THR G 2 118 ? 196.29763 263.45868 268.45066 1.000 149.66394 556 THR D O 1
ATOM 14974 N N . LEU G 2 119 ? 198.41951 264.02326 267.90678 1.000 139.97770 557 LEU D N 1
ATOM 14975 C CA . LEU G 2 119 ? 198.44357 263.31134 266.63287 1.000 142.30083 557 LEU D CA 1
ATOM 14976 C C . LEU G 2 119 ? 199.74714 262.53101 266.50866 1.000 141.12881 557 LEU D C 1
ATOM 14977 O O . LEU G 2 119 ? 200.72163 262.80371 267.20970 1.000 137.97896 557 LEU D O 1
ATOM 14982 N N . ALA G 2 120 ? 199.77420 261.58360 265.57111 1.000 139.82582 558 ALA D N 1
ATOM 14983 C CA . ALA G 2 120 ? 200.96084 260.76404 265.34891 1.000 139.32306 558 ALA D CA 1
ATOM 14984 C C . ALA G 2 120 ? 201.08576 260.40188 263.87351 1.000 141.99312 558 ALA D C 1
ATOM 14985 O O . ALA G 2 120 ? 200.09731 260.02627 263.23962 1.000 148.46995 558 ALA D O 1
ATOM 14987 N N . VAL G 2 121 ? 202.30295 260.49687 263.33694 1.000 141.38524 559 VAL D N 1
ATOM 14988 C CA . VAL G 2 121 ? 202.56985 260.10594 261.95065 1.000 145.22373 559 VAL D CA 1
ATOM 14989 C C . VAL G 2 121 ? 202.62590 258.58382 261.84499 1.000 150.89866 559 VAL D C 1
ATOM 14990 O O . VAL G 2 121 ? 203.53208 257.93922 262.37739 1.000 148.56052 559 VAL D O 1
ATOM 14994 N N . ARG G 2 122 ? 201.64961 258.00711 261.14341 1.000 146.40581 560 ARG D N 1
ATOM 14995 C CA . ARG G 2 122 ? 201.73471 256.60759 260.76457 1.000 153.00329 560 ARG D CA 1
ATOM 14996 C C . ARG G 2 122 ? 202.71138 256.39549 259.61534 1.000 153.31866 560 ARG D C 1
ATOM 14997 O O . ARG G 2 122 ? 203.23918 255.28859 259.45827 1.000 155.59707 560 ARG D O 1
ATOM 15005 N N . ALA G 2 123 ? 202.96507 257.43244 258.81589 1.000 156.29583 561 ALA D N 1
ATOM 15006 C CA . ALA G 2 123 ? 203.85866 257.34229 257.67244 1.000 157.87764 561 ALA D CA 1
ATOM 15007 C C . ALA G 2 123 ? 204.62487 258.64655 257.51081 1.000 152.50925 561 ALA D C 1
ATOM 15008 O O . ALA G 2 123 ? 204.11901 259.72770 257.82394 1.000 148.41295 561 ALA D O 1
ATOM 15010 N N . ALA G 2 124 ? 205.84718 258.52960 257.01356 1.000 156.16110 562 ALA D N 1
ATOM 15011 C CA . ALA G 2 124 ? 206.73657 259.64679 256.74728 1.000 152.07466 562 ALA D CA 1
ATOM 15012 C C . ALA G 2 124 ? 207.27931 259.52200 255.33272 1.000 154.86221 562 ALA D C 1
ATOM 15013 O O . ALA G 2 124 ? 207.31429 258.42217 254.77040 1.000 162.62448 562 ALA D O 1
ATOM 15015 N N . PRO G 2 125 ? 207.68086 260.63033 254.71522 1.000 155.88247 563 PRO D N 1
ATOM 15016 C CA . PRO G 2 125 ? 208.24955 260.53865 253.36562 1.000 158.45325 563 PRO D CA 1
ATOM 15017 C C . PRO G 2 125 ? 209.60699 259.85157 253.38029 1.000 158.94392 563 PRO D C 1
ATOM 15018 O O . PRO G 2 125 ? 210.39246 260.00251 254.31943 1.000 154.07526 563 PRO D O 1
ATOM 15022 N N . VAL G 2 126 ? 209.87499 259.08414 252.32358 1.000 161.60142 564 VAL D N 1
ATOM 15023 C CA . VAL G 2 126 ? 211.20846 258.54266 252.08702 1.000 161.15666 564 VAL D CA 1
ATOM 15024 C C . VAL G 2 126 ? 212.09990 259.69459 251.65269 1.000 158.71712 564 VAL D C 1
ATOM 15025 O O . VAL G 2 126 ? 211.61228 260.80389 251.40478 1.000 160.01676 564 VAL D O 1
ATOM 15029 N N . MET G 2 127 ? 213.41109 259.44336 251.59068 1.000 163.98023 565 MET D N 1
ATOM 15030 C CA . MET G 2 127 ? 214.43060 260.43551 251.25065 1.000 161.56354 565 MET D CA 1
ATOM 15031 C C . MET G 2 127 ? 214.60742 261.41238 252.40625 1.000 155.13162 565 MET D C 1
ATOM 15032 O O . MET G 2 127 ? 215.48986 262.27691 252.37034 1.000 152.82636 565 MET D O 1
ATOM 15037 N N . LEU G 2 128 ? 213.77203 261.28238 253.42606 1.000 159.96336 566 LEU D N 1
ATOM 15038 C CA . LEU G 2 128 ? 213.88796 262.02735 254.67198 1.000 152.98478 566 LEU D CA 1
ATOM 15039 C C . LEU G 2 128 ? 213.85000 261.11818 255.89235 1.000 153.45609 566 LEU D C 1
ATOM 15040 O O . LEU G 2 128 ? 214.56237 261.38012 256.86428 1.000 144.94904 566 LEU D O 1
ATOM 15045 N N . GLY G 2 129 ? 213.03771 260.06059 255.86157 1.000 156.20212 567 GLY D N 1
ATOM 15046 C CA . GLY G 2 129 ? 213.07397 258.98009 256.83223 1.000 159.09886 567 GLY D CA 1
ATOM 15047 C C . GLY G 2 129 ? 213.25704 259.36242 258.28574 1.000 154.10394 567 GLY D C 1
ATOM 15048 O O . GLY G 2 129 ? 212.42331 260.06875 258.86328 1.000 150.51098 567 GLY D O 1
ATOM 15049 N N . LYS G 2 130 ? 214.34807 258.89305 258.88796 1.000 162.01051 568 LYS D N 1
ATOM 15050 C CA . LYS G 2 130 ? 214.61224 259.18035 260.29065 1.000 153.86537 568 LYS D CA 1
ATOM 15051 C C . LYS G 2 130 ? 214.91917 260.66184 260.47654 1.000 147.70535 568 LYS D C 1
ATOM 15052 O O . LYS G 2 130 ? 215.77112 261.22835 259.78208 1.000 147.03577 568 LYS D O 1
ATOM 15058 N N . SER G 2 131 ? 214.19933 261.29476 261.39425 1.000 150.38022 569 SER D N 1
ATOM 15059 C CA . SER G 2 131 ? 214.33727 262.72424 261.65014 1.000 143.35107 569 SER D CA 1
ATOM 15060 C C . SER G 2 131 ? 213.48848 263.07053 262.86422 1.000 136.63926 569 SER D C 1
ATOM 15061 O O . SER G 2 131 ? 212.91675 262.19715 263.52228 1.000 136.11920 569 SER D O 1
ATOM 15064 N N . ASP G 2 132 ? 213.42049 264.36793 263.15722 1.000 133.39643 570 ASP D N 1
ATOM 15065 C CA . ASP G 2 132 ? 212.34674 264.92146 263.97289 1.000 130.93196 570 ASP D CA 1
ATOM 15066 C C . ASP G 2 132 ? 211.11306 265.06829 263.07909 1.000 136.95296 570 ASP D C 1
ATOM 15067 O O . ASP G 2 132 ? 210.72153 266.15940 262.66325 1.000 137.83226 570 ASP D O 1
ATOM 15072 N N . VAL G 2 133 ? 210.50796 263.91442 262.76956 1.000 133.02396 571 VAL D N 1
ATOM 15073 C CA . VAL G 2 133 ? 209.35842 263.86329 261.86610 1.000 137.54013 571 VAL D CA 1
ATOM 15074 C C . VAL G 2 133 ? 208.25558 264.79429 262.34418 1.000 136.60867 571 VAL D C 1
ATOM 15075 O O . VAL G 2 133 ? 207.45362 265.29855 261.54204 1.000 140.45800 571 VAL D O 1
ATOM 15079 N N . VAL G 2 134 ? 208.20881 265.04525 263.65278 1.000 134.70587 572 VAL D N 1
ATOM 15080 C CA . VAL G 2 134 ? 207.27691 266.02247 264.20286 1.000 134.39152 572 VAL D CA 1
ATOM 15081 C C . VAL G 2 134 ? 207.50030 267.38665 263.56589 1.000 133.53424 572 VAL D C 1
ATOM 15082 O O . VAL G 2 134 ? 206.54494 268.11962 263.30234 1.000 135.01026 572 VAL D O 1
ATOM 15086 N N . SER G 2 135 ? 208.75620 267.74205 263.28194 1.000 132.81376 573 SER D N 1
ATOM 15087 C CA . SER G 2 135 ? 209.03861 269.05235 262.69808 1.000 132.25553 573 SER D CA 1
ATOM 15088 C C . SER G 2 135 ? 208.47719 269.17083 261.28264 1.000 138.80029 573 SER D C 1
ATOM 15089 O O . SER G 2 135 ? 207.85268 270.17990 260.93781 1.000 141.73968 573 SER D O 1
ATOM 15092 N N . LEU G 2 136 ? 208.69625 268.15270 260.44428 1.000 135.71536 574 LEU D N 1
ATOM 15093 C CA . LEU G 2 136 ? 208.16186 268.18029 259.08499 1.000 138.31818 574 LEU D CA 1
ATOM 15094 C C . LEU G 2 136 ? 206.63783 268.21331 259.10023 1.000 141.45966 574 LEU D C 1
ATOM 15095 O O . LEU G 2 136 ? 206.00463 269.01081 258.38673 1.000 142.92325 574 LEU D O 1
ATOM 15100 N N . ALA G 2 137 ? 206.03102 267.34214 259.91427 1.000 137.84177 575 ALA D N 1
ATOM 15101 C CA . ALA G 2 137 ? 204.57700 267.31433 260.00964 1.000 142.16398 575 ALA D CA 1
ATOM 15102 C C . ALA G 2 137 ? 204.03889 268.64275 260.51837 1.000 139.80363 575 ALA D C 1
ATOM 15103 O O . ALA G 2 137 ? 203.01579 269.13333 260.03015 1.000 144.05804 575 ALA D O 1
ATOM 15105 N N . ARG G 2 138 ? 204.72504 269.25067 261.48677 1.000 140.38741 576 ARG D N 1
ATOM 15106 C CA . ARG G 2 138 ? 204.28094 270.51723 262.04964 1.000 139.65422 576 ARG D CA 1
ATOM 15107 C C . ARG G 2 138 ? 204.37968 271.63875 261.02699 1.000 140.42638 576 ARG D C 1
ATOM 15108 O O . ARG G 2 138 ? 203.48616 272.48404 260.94629 1.000 141.99982 576 ARG D O 1
ATOM 15116 N N . ASP G 2 139 ? 205.45502 271.66526 260.23844 1.000 140.43121 577 ASP D N 1
ATOM 15117 C CA . ASP G 2 139 ? 205.56884 272.67575 259.19296 1.000 143.19004 577 ASP D CA 1
ATOM 15118 C C . ASP G 2 139 ? 204.42038 272.55248 258.19661 1.000 147.49731 577 ASP D C 1
ATOM 15119 O O . ASP G 2 139 ? 203.69686 273.52561 257.93480 1.000 149.13463 577 ASP D O 1
ATOM 15124 N N . VAL G 2 140 ? 204.21143 271.34453 257.66335 1.000 143.10471 578 VAL D N 1
ATOM 15125 C CA . VAL G 2 140 ? 203.18601 271.18229 256.63312 1.000 146.83030 578 VAL D CA 1
ATOM 15126 C C . VAL G 2 140 ? 201.78661 271.38825 257.21316 1.000 148.30253 578 VAL D C 1
ATOM 15127 O O . VAL G 2 140 ? 200.87065 271.82057 256.50107 1.000 151.03637 578 VAL D O 1
ATOM 15131 N N . LEU G 2 141 ? 201.59420 271.10308 258.50450 1.000 147.72987 579 LEU D N 1
ATOM 15132 C CA . LEU G 2 141 ? 200.27682 271.24214 259.11468 1.000 151.06953 579 LEU D CA 1
ATOM 15133 C C . LEU G 2 141 ? 199.98069 272.68853 259.49735 1.000 149.38945 579 LEU D C 1
ATOM 15134 O O . LEU G 2 141 ? 198.84346 273.14856 259.35012 1.000 152.46933 579 LEU D O 1
ATOM 15139 N N . GLY G 2 142 ? 200.98398 273.41794 259.99271 1.000 150.43537 580 GLY D N 1
ATOM 15140 C CA . GLY G 2 142 ? 200.81392 274.82528 260.28949 1.000 148.72457 580 GLY D CA 1
ATOM 15141 C C . GLY G 2 142 ? 200.76291 275.70039 259.06014 1.000 150.96272 580 GLY D C 1
ATOM 15142 O O . GLY G 2 142 ? 200.31011 276.84522 259.14519 1.000 150.53099 580 GLY D O 1
ATOM 15143 N N . GLU G 2 143 ? 201.21578 275.18494 257.91313 1.000 150.34719 581 GLU D N 1
ATOM 15144 C CA . GLU G 2 143 ? 200.97988 275.90890 256.66992 1.000 153.92917 581 GLU D CA 1
ATOM 15145 C C . GLU G 2 143 ? 199.51208 275.89030 256.25327 1.000 157.36042 581 GLU D C 1
ATOM 15146 O O . GLU G 2 143 ? 199.13503 276.62466 255.33298 1.000 158.76152 581 GLU D O 1
ATOM 15152 N N . LEU G 2 144 ? 198.66929 275.09876 256.92208 1.000 154.61621 582 LEU D N 1
ATOM 15153 C CA . LEU G 2 144 ? 197.26155 274.96229 256.56163 1.000 157.09082 582 LEU D CA 1
ATOM 15154 C C . LEU G 2 144 ? 196.37655 276.01969 257.21261 1.000 156.27301 582 LEU D C 1
ATOM 15155 O O . LEU G 2 144 ? 195.17562 275.78319 257.40242 1.000 159.11209 582 LEU D O 1
ATOM 15160 N N . ALA G 2 145 ? 196.93063 277.17559 257.56212 1.000 155.56802 583 ALA D N 1
ATOM 15161 C CA . ALA G 2 145 ? 196.13965 278.26493 258.12710 1.000 158.51604 583 ALA D CA 1
ATOM 15162 C C . ALA G 2 145 ? 195.28870 278.93874 257.05368 1.000 163.20952 583 ALA D C 1
ATOM 15163 O O . ALA G 2 145 ? 195.43943 278.66503 255.86216 1.000 164.21141 583 ALA D O 1
ATOM 15165 N N . ALA G 2 154 ? 195.35757 278.18702 251.93785 1.000 188.17755 592 ALA D N 1
ATOM 15166 C CA . ALA G 2 154 ? 195.23264 277.42307 250.70795 1.000 192.75628 592 ALA D CA 1
ATOM 15167 C C . ALA G 2 154 ? 196.26084 277.85317 249.67377 1.000 194.09854 592 ALA D C 1
ATOM 15168 O O . ALA G 2 154 ? 197.03411 278.79203 249.90270 1.000 194.05784 592 ALA D O 1
ATOM 15170 N N . SER G 2 155 ? 196.26682 277.15447 248.54683 1.000 192.75029 593 SER D N 1
ATOM 15171 C CA . SER G 2 155 ? 197.13518 277.42130 247.39883 1.000 192.89182 593 SER D CA 1
ATOM 15172 C C . SER G 2 155 ? 198.59411 277.21792 247.83281 1.000 189.97479 593 SER D C 1
ATOM 15173 O O . SER G 2 155 ? 198.87824 276.39644 248.71719 1.000 187.59176 593 SER D O 1
ATOM 15176 N N . HIS G 2 156 ? 199.52592 277.94957 247.20214 1.000 188.76112 594 HIS D N 1
ATOM 15177 C CA . HIS G 2 156 ? 200.97092 277.81281 247.38902 1.000 187.46044 594 HIS D CA 1
ATOM 15178 C C . HIS G 2 156 ? 201.47403 276.43449 246.96434 1.000 190.88941 594 HIS D C 1
ATOM 15179 O O . HIS G 2 156 ? 200.70170 275.47485 246.87744 1.000 194.18059 594 HIS D O 1
ATOM 15186 N N . GLU G 2 157 ? 202.77124 276.33189 246.66410 1.000 189.08925 595 GLU D N 1
ATOM 15187 C CA . GLU G 2 157 ? 203.40117 275.02308 246.51238 1.000 187.96271 595 GLU D CA 1
ATOM 15188 C C . GLU G 2 157 ? 204.76294 274.90999 247.18118 1.000 181.64918 595 GLU D C 1
ATOM 15189 O O . GLU G 2 157 ? 205.13948 273.80585 247.58503 1.000 180.77031 595 GLU D O 1
ATOM 15195 N N . ASN G 2 158 ? 205.49613 276.00375 247.36486 1.000 184.05332 596 ASN D N 1
ATOM 15196 C CA . ASN G 2 158 ? 206.89800 275.91829 247.77064 1.000 177.82714 596 ASN D CA 1
ATOM 15197 C C . ASN G 2 158 ? 207.04822 276.02669 249.28755 1.000 172.46345 596 ASN D C 1
ATOM 15198 O O . ASN G 2 158 ? 207.73841 276.89096 249.82356 1.000 166.07402 596 ASN D O 1
ATOM 15203 N N . ARG G 2 159 ? 206.36850 275.11729 249.97662 1.000 172.63098 597 ARG D N 1
ATOM 15204 C CA . ARG G 2 159 ? 206.77316 274.70858 251.31143 1.000 168.61904 597 ARG D CA 1
ATOM 15205 C C . ARG G 2 159 ? 207.51504 273.38502 251.27978 1.000 167.74286 597 ARG D C 1
ATOM 15206 O O . ARG G 2 159 ? 207.89989 272.87187 252.33374 1.000 165.08645 597 ARG D O 1
ATOM 15214 N N . ILE G 2 160 ? 207.72397 272.82834 250.08072 1.000 166.41099 598 ILE D N 1
ATOM 15215 C CA . ILE G 2 160 ? 208.55284 271.63960 249.89391 1.000 169.16905 598 ILE D CA 1
ATOM 15216 C C . ILE G 2 160 ? 210.03363 271.97853 249.86708 1.000 167.37308 598 ILE D C 1
ATOM 15217 O O . ILE G 2 160 ? 210.87326 271.07097 249.78885 1.000 168.16661 598 ILE D O 1
ATOM 15222 N N . LEU G 2 161 ? 210.37974 273.26189 249.95130 1.000 168.55270 599 LEU D N 1
ATOM 15223 C CA . LEU G 2 161 ? 211.76140 273.72191 250.02224 1.000 168.62770 599 LEU D CA 1
ATOM 15224 C C . LEU G 2 161 ? 212.28987 273.54341 251.43876 1.000 165.88747 599 LEU D C 1
ATOM 15225 O O . LEU G 2 161 ? 211.74404 272.74521 252.20672 1.000 166.80755 599 LEU D O 1
ATOM 15230 N N . ALA G 2 162 ? 213.36624 274.25563 251.77718 1.000 170.89443 600 ALA D N 1
ATOM 15231 C CA . ALA G 2 162 ? 214.06474 274.12003 253.05271 1.000 166.16617 600 ALA D CA 1
ATOM 15232 C C . ALA G 2 162 ? 213.12323 274.05323 254.25237 1.000 162.29767 600 ALA D C 1
ATOM 15233 O O . ALA G 2 162 ? 213.50407 273.54408 255.31133 1.000 159.99553 600 ALA D O 1
ATOM 15235 N N . THR G 2 163 ? 211.90494 274.58022 254.11401 1.000 160.72572 601 THR D N 1
ATOM 15236 C CA . THR G 2 163 ? 210.88662 274.35610 255.13588 1.000 159.25770 601 THR D CA 1
ATOM 15237 C C . THR G 2 163 ? 210.55054 272.87106 255.25798 1.000 162.34879 601 THR D C 1
ATOM 15238 O O . THR G 2 163 ? 210.46438 272.33269 256.36875 1.000 163.71799 601 THR D O 1
ATOM 15242 N N . MET G 2 164 ? 210.35251 272.19021 254.12491 1.000 162.39757 602 MET D N 1
ATOM 15243 C CA . MET G 2 164 ? 210.21646 270.73615 254.14906 1.000 163.79919 602 MET D CA 1
ATOM 15244 C C . MET G 2 164 ? 211.57891 270.05406 254.15973 1.000 158.82297 602 MET D C 1
ATOM 15245 O O . MET G 2 164 ? 211.70741 268.93492 254.66849 1.000 158.09379 602 MET D O 1
ATOM 15250 N N . SER G 2 165 ? 212.60272 270.71892 253.62019 1.000 163.40638 603 SER D N 1
ATOM 15251 C CA . SER G 2 165 ? 213.98096 270.26602 253.74552 1.000 159.83161 603 SER D CA 1
ATOM 15252 C C . SER G 2 165 ? 214.61805 270.73641 255.04410 1.000 154.02438 603 SER D C 1
ATOM 15253 O O . SER G 2 165 ? 215.84491 270.89932 255.11343 1.000 150.09300 603 SER D O 1
ATOM 15256 N N . CYS G 2 166 ? 213.80241 270.98144 256.07735 1.000 157.19187 604 CYS D N 1
ATOM 15257 C CA . CYS G 2 166 ? 214.22258 271.26979 257.44311 1.000 151.00293 604 CYS D CA 1
ATOM 15258 C C . CYS G 2 166 ? 214.77008 270.03519 258.12824 1.000 150.19452 604 CYS D C 1
ATOM 15259 O O . CYS G 2 166 ? 215.07654 270.00422 259.33243 1.000 145.38542 604 CYS D O 1
ATOM 15262 N N . HIS G 2 167 ? 214.88315 268.98504 257.31989 1.000 146.72794 605 HIS D N 1
ATOM 15263 C CA . HIS G 2 167 ? 215.56878 267.76406 257.70106 1.000 151.44189 605 HIS D CA 1
ATOM 15264 C C . HIS G 2 167 ? 216.92518 267.63293 257.02189 1.000 155.23692 605 HIS D C 1
ATOM 15265 O O . HIS G 2 167 ? 217.92204 267.36861 257.69675 1.000 154.31487 605 HIS D O 1
ATOM 15272 N N . GLY G 2 168 ? 216.99665 267.84498 255.70760 1.000 153.85708 606 GLY D N 1
ATOM 15273 C CA . GLY G 2 168 ? 218.27103 267.75875 255.00332 1.000 152.54109 606 GLY D CA 1
ATOM 15274 C C . GLY G 2 168 ? 218.89288 266.38336 255.13770 1.000 153.65743 606 GLY D C 1
ATOM 15275 O O . GLY G 2 168 ? 218.21861 265.35773 255.01394 1.000 156.63193 606 GLY D O 1
ATOM 15276 N N . SER G 2 169 ? 220.20379 266.35157 255.36635 1.000 157.92811 607 SER D N 1
ATOM 15277 C CA . SER G 2 169 ? 220.84335 265.14976 255.87248 1.000 153.26736 607 SER D CA 1
ATOM 15278 C C . SER G 2 169 ? 220.78763 265.17603 257.39341 1.000 148.17323 607 SER D C 1
ATOM 15279 O O . SER G 2 169 ? 220.22075 266.08558 257.99977 1.000 143.08562 607 SER D O 1
ATOM 15282 N N . ILE G 2 170 ? 221.38300 264.16738 258.02722 1.000 156.44323 608 ILE D N 1
ATOM 15283 C CA . ILE G 2 170 ? 221.56029 264.23569 259.46820 1.000 154.39766 608 ILE D CA 1
ATOM 15284 C C . ILE G 2 170 ? 222.36431 265.49070 259.78367 1.000 142.94767 608 ILE D C 1
ATOM 15285 O O . ILE G 2 170 ? 223.34641 265.81331 259.10264 1.000 140.77133 608 ILE D O 1
ATOM 15290 N N . ARG G 2 171 ? 221.92735 266.22297 260.80836 1.000 145.66457 609 ARG D N 1
ATOM 15291 C CA . ARG G 2 171 ? 222.31036 267.62546 260.96441 1.000 138.75920 609 ARG D CA 1
ATOM 15292 C C . ARG G 2 171 ? 223.82220 267.80560 261.05783 1.000 134.34559 609 ARG D C 1
ATOM 15293 O O . ARG G 2 171 ? 224.44120 268.41167 260.17520 1.000 133.62421 609 ARG D O 1
ATOM 15295 N N . ALA G 2 172 ? 224.43504 267.29162 262.12590 1.000 137.58841 610 ALA D N 1
ATOM 15296 C CA . ALA G 2 172 ? 225.87385 267.44983 262.30033 1.000 140.01938 610 ALA D CA 1
ATOM 15297 C C . ALA G 2 172 ? 226.56145 266.18906 262.81056 1.000 140.81677 610 ALA D C 1
ATOM 15298 O O . ALA G 2 172 ? 227.75626 266.24533 263.13203 1.000 144.68689 610 ALA D O 1
ATOM 15300 N N . GLY G 2 173 ? 225.85815 265.06173 262.89695 1.000 139.72600 611 GLY D N 1
ATOM 15301 C CA . GLY G 2 173 ? 226.43574 263.83185 263.38808 1.000 139.45100 611 GLY D CA 1
ATOM 15302 C C . GLY G 2 173 ? 226.15393 262.67624 262.44770 1.000 142.45749 611 GLY D C 1
ATOM 15303 O O . GLY G 2 173 ? 225.53331 262.84023 261.39717 1.000 145.43037 611 GLY D O 1
ATOM 15304 N N . ARG G 2 174 ? 226.71653 261.52315 262.80972 1.000 140.37557 612 ARG D N 1
ATOM 15305 C CA . ARG G 2 174 ? 226.40065 260.22206 262.22754 1.000 152.87965 612 ARG D CA 1
ATOM 15306 C C . ARG G 2 174 ? 226.87244 260.03419 260.79305 1.000 159.56820 612 ARG D C 1
ATOM 15307 O O . ARG G 2 174 ? 227.05040 258.89165 260.35586 1.000 163.28490 612 ARG D O 1
ATOM 15315 N N . ARG G 2 175 ? 227.08505 261.13524 260.06947 1.000 155.77258 613 ARG D N 1
ATOM 15316 C CA . ARG G 2 175 ? 228.13443 261.26141 259.06877 1.000 157.83712 613 ARG D CA 1
ATOM 15317 C C . ARG G 2 175 ? 228.51760 259.92870 258.43897 1.000 162.44841 613 ARG D C 1
ATOM 15318 O O . ARG G 2 175 ? 229.67982 259.52163 258.54313 1.000 161.07997 613 ARG D O 1
ATOM 15320 N N . LEU G 2 176 ? 227.55235 259.21917 257.84760 1.000 160.35653 614 LEU D N 1
ATOM 15321 C CA . LEU G 2 176 ? 227.79446 257.85364 257.39378 1.000 161.07339 614 LEU D CA 1
ATOM 15322 C C . LEU G 2 176 ? 229.04290 257.78914 256.52146 1.000 159.71759 614 LEU D C 1
ATOM 15323 O O . LEU G 2 176 ? 229.40658 258.75736 255.84916 1.000 159.54569 614 LEU D O 1
ATOM 15328 N N . THR G 2 177 ? 229.69766 256.63159 256.53952 1.000 153.78489 615 THR D N 1
ATOM 15329 C CA . THR G 2 177 ? 231.09891 256.52793 256.15633 1.000 155.44320 615 THR D CA 1
ATOM 15330 C C . THR G 2 177 ? 231.28747 256.72777 254.65211 1.000 162.33192 615 THR D C 1
ATOM 15331 O O . THR G 2 177 ? 230.34665 256.99101 253.89727 1.000 164.85202 615 THR D O 1
ATOM 15335 N N . LEU G 2 178 ? 232.54277 256.56796 254.22793 1.000 157.60573 616 LEU D N 1
ATOM 15336 C CA . LEU G 2 178 ? 232.96618 256.91118 252.87061 1.000 159.01679 616 LEU D CA 1
ATOM 15337 C C . LEU G 2 178 ? 232.12810 256.29992 251.74914 1.000 162.65241 616 LEU D C 1
ATOM 15338 O O . LEU G 2 178 ? 231.87209 257.01025 250.75995 1.000 162.81001 616 LEU D O 1
ATOM 15343 N N . PRO G 2 179 ? 231.71492 255.02372 251.79489 1.000 157.72968 617 PRO D N 1
ATOM 15344 C CA . PRO G 2 179 ? 230.93880 254.47849 250.66435 1.000 163.09372 617 PRO D CA 1
ATOM 15345 C C . PRO G 2 179 ? 229.69643 255.28614 250.31555 1.000 164.36922 617 PRO D C 1
ATOM 15346 O O . PRO G 2 179 ? 229.51672 255.66626 249.15189 1.000 166.26089 617 PRO D O 1
ATOM 15350 N N . GLU G 2 180 ? 228.83479 255.56606 251.29473 1.000 169.66047 618 GLU D N 1
ATOM 15351 C CA . GLU G 2 180 ? 227.69133 256.43995 251.05887 1.000 168.77917 618 GLU D CA 1
ATOM 15352 C C . GLU G 2 180 ? 228.09137 257.90916 251.02083 1.000 161.46049 618 GLU D C 1
ATOM 15353 O O . GLU G 2 180 ? 227.32306 258.74189 250.52020 1.000 158.16749 618 GLU D O 1
ATOM 15359 N N . MET G 2 181 ? 229.27491 258.24273 251.53887 1.000 165.07007 619 MET D N 1
ATOM 15360 C CA . MET G 2 181 ? 229.80110 259.59182 251.37407 1.000 157.43041 619 MET D CA 1
ATOM 15361 C C . MET G 2 181 ? 229.95656 259.93169 249.89862 1.000 161.20764 619 MET D C 1
ATOM 15362 O O . MET G 2 181 ? 229.65902 261.05485 249.47778 1.000 158.01943 619 MET D O 1
ATOM 15367 N N . ASN G 2 182 ? 230.41957 258.97177 249.09429 1.000 158.67225 620 ASN D N 1
ATOM 15368 C CA . ASN G 2 182 ? 230.48909 259.19362 247.64999 1.000 162.18102 620 ASN D CA 1
ATOM 15369 C C . ASN G 2 182 ? 229.09925 259.38079 247.04306 1.000 165.18597 620 ASN D C 1
ATOM 15370 O O . ASN G 2 182 ? 228.91012 260.21030 246.14271 1.000 166.30595 620 ASN D O 1
ATOM 15375 N N . ALA G 2 183 ? 228.11553 258.61186 247.51877 1.000 163.00206 621 ALA D N 1
ATOM 15376 C CA . ALA G 2 183 ? 226.74764 258.79024 247.04286 1.000 166.78445 621 ALA D CA 1
ATOM 15377 C C . ALA G 2 183 ? 226.25858 260.20433 247.31849 1.000 163.31408 621 ALA D C 1
ATOM 15378 O O . ALA G 2 183 ? 225.58256 260.81362 246.48125 1.000 161.82205 621 ALA D O 1
ATOM 15380 N N . LEU G 2 184 ? 226.59468 260.74434 248.49282 1.000 165.25141 622 LEU D N 1
ATOM 15381 C CA . LEU G 2 184 ? 226.31762 262.15456 248.75756 1.000 163.03126 622 LEU D CA 1
ATOM 15382 C C . LEU G 2 184 ? 227.12246 263.06068 247.82555 1.000 165.23313 622 LEU D C 1
ATOM 15383 O O . LEU G 2 184 ? 226.62797 264.10469 247.38974 1.000 167.69696 622 LEU D O 1
ATOM 15388 N N . LEU G 2 185 ? 228.36386 262.67501 247.50571 1.000 162.95195 623 LEU D N 1
ATOM 15389 C CA . LEU G 2 185 ? 229.18683 263.40708 246.53798 1.000 161.27047 623 LEU D CA 1
ATOM 15390 C C . LEU G 2 185 ? 228.60047 263.41957 245.13969 1.000 166.03246 623 LEU D C 1
ATOM 15391 O O . LEU G 2 185 ? 229.05233 264.21161 244.30770 1.000 171.95206 623 LEU D O 1
ATOM 15396 N N . ARG G 2 186 ? 227.62216 262.56450 244.85853 1.000 165.06179 624 ARG D N 1
ATOM 15397 C CA . ARG G 2 186 ? 226.88468 262.64911 243.60606 1.000 167.88064 624 ARG D CA 1
ATOM 15398 C C . ARG G 2 186 ? 225.67403 263.57148 243.71410 1.000 166.58542 624 ARG D C 1
ATOM 15399 O O . ARG G 2 186 ? 224.66349 263.34679 243.03597 1.000 168.93178 624 ARG D O 1
ATOM 15407 N N . ASP G 2 187 ? 225.75795 264.60282 244.56057 1.000 168.71524 625 ASP D N 1
ATOM 15408 C CA . ASP G 2 187 ? 224.61226 265.46848 244.83073 1.000 172.26886 625 ASP D CA 1
ATOM 15409 C C . ASP G 2 187 ? 224.16934 266.22329 243.58138 1.000 176.12175 625 ASP D C 1
ATOM 15410 O O . ASP G 2 187 ? 223.03967 266.05383 243.10611 1.000 178.53511 625 ASP D O 1
ATOM 15415 N N . MET G 2 188 ? 225.04404 267.06904 243.03350 1.000 175.56325 626 MET D N 1
ATOM 15416 C CA . MET G 2 188 ? 224.67504 267.87004 241.87311 1.000 176.62639 626 MET D CA 1
ATOM 15417 C C . MET G 2 188 ? 224.67117 267.07407 240.57831 1.000 180.78478 626 MET D C 1
ATOM 15418 O O . MET G 2 188 ? 224.24830 267.60522 239.54531 1.000 185.50214 626 MET D O 1
ATOM 15423 N N . GLU G 2 189 ? 225.13698 265.82840 240.59842 1.000 177.80434 627 GLU D N 1
ATOM 15424 C CA . GLU G 2 189 ? 224.90009 264.93754 239.47566 1.000 183.43167 627 GLU D CA 1
ATOM 15425 C C . GLU G 2 189 ? 223.41434 264.60746 239.40847 1.000 185.30118 627 GLU D C 1
ATOM 15426 O O . GLU G 2 189 ? 222.80310 264.25359 240.42173 1.000 183.04378 627 GLU D O 1
ATOM 15432 N N . ASN G 2 190 ? 222.83380 264.74727 238.21599 1.000 187.21997 628 ASN D N 1
ATOM 15433 C CA . ASN G 2 190 ? 221.41405 264.56888 237.91960 1.000 189.55485 628 ASN D CA 1
ATOM 15434 C C . ASN G 2 190 ? 220.53405 265.65224 238.53555 1.000 187.11142 628 ASN D C 1
ATOM 15435 O O . ASN G 2 190 ? 219.30817 265.59219 238.37607 1.000 191.59323 628 ASN D O 1
ATOM 15440 N N . THR G 2 191 ? 221.10508 266.63967 239.23031 1.000 187.81415 629 THR D N 1
ATOM 15441 C CA . THR G 2 191 ? 220.29810 267.67511 239.87137 1.000 184.73655 629 THR D CA 1
ATOM 15442 C C . THR G 2 191 ? 220.88629 269.06416 239.64653 1.000 183.99108 629 THR D C 1
ATOM 15443 O O . THR G 2 191 ? 222.05497 269.30843 239.97571 1.000 183.27015 629 THR D O 1
ATOM 15447 N N . PRO G 2 192 ? 220.10993 269.99981 239.09375 1.000 189.27786 630 PRO D N 1
ATOM 15448 C CA . PRO G 2 192 ? 220.57005 271.39198 239.00585 1.000 186.59679 630 PRO D CA 1
ATOM 15449 C C . PRO G 2 192 ? 220.34195 272.14381 240.30861 1.000 183.44959 630 PRO D C 1
ATOM 15450 O O . PRO G 2 192 ? 220.00588 271.53014 241.32738 1.000 183.89670 630 PRO D O 1
ATOM 15454 N N . ARG G 2 193 ? 220.55509 273.45892 240.28871 1.000 187.34531 631 ARG D N 1
ATOM 15455 C CA . ARG G 2 193 ? 220.31498 274.33152 241.44228 1.000 183.11803 631 ARG D CA 1
ATOM 15456 C C . ARG G 2 193 ? 221.27667 274.00989 242.58521 1.000 181.74130 631 ARG D C 1
ATOM 15457 O O . ARG G 2 193 ? 220.92570 273.29608 243.52513 1.000 178.99772 631 ARG D O 1
ATOM 15465 N N . GLY G 2 200 ? 221.25502 280.29934 250.13667 1.000 160.80307 638 GLY D N 1
ATOM 15466 C CA . GLY G 2 200 ? 221.77085 279.96869 248.82041 1.000 162.37759 638 GLY D CA 1
ATOM 15467 C C . GLY G 2 200 ? 223.28486 280.00358 248.75106 1.000 161.80511 638 GLY D C 1
ATOM 15468 O O . GLY G 2 200 ? 223.86096 280.52151 247.79454 1.000 164.34129 638 GLY D O 1
ATOM 15469 N N . ARG G 2 201 ? 223.92975 279.44856 249.77620 1.000 165.84884 639 ARG D N 1
ATOM 15470 C CA . ARG G 2 201 ? 225.38471 279.44565 249.86288 1.000 167.93543 639 ARG D CA 1
ATOM 15471 C C . ARG G 2 201 ? 225.96985 278.31574 249.01487 1.000 167.64453 639 ARG D C 1
ATOM 15472 O O . ARG G 2 201 ? 225.37460 277.23921 248.92122 1.000 168.28799 639 ARG D O 1
ATOM 15480 N N . PRO G 2 202 ? 227.12400 278.53654 248.38107 1.000 168.33828 640 PRO D N 1
ATOM 15481 C CA . PRO G 2 202 ? 227.80404 277.43594 247.68805 1.000 164.70005 640 PRO D CA 1
ATOM 15482 C C . PRO G 2 202 ? 228.23630 276.35270 248.66590 1.000 157.34750 640 PRO D C 1
ATOM 15483 O O . PRO G 2 202 ? 228.46159 276.60565 249.85062 1.000 153.57181 640 PRO D O 1
ATOM 15487 N N . THR G 2 203 ? 228.34635 275.12699 248.14981 1.000 157.76779 641 THR D N 1
ATOM 15488 C CA . THR G 2 203 ? 228.53374 273.94538 248.98569 1.000 152.63672 641 THR D CA 1
ATOM 15489 C C . THR G 2 203 ? 229.85333 273.22188 248.74040 1.000 152.86985 641 THR D C 1
ATOM 15490 O O . THR G 2 203 ? 229.99190 272.06861 249.16022 1.000 151.25738 641 THR D O 1
ATOM 15494 N N . TRP G 2 204 ? 230.82123 273.85151 248.07489 1.000 154.51548 642 TRP D N 1
ATOM 15495 C CA . TRP G 2 204 ? 232.06484 273.16381 247.73551 1.000 154.74893 642 TRP D CA 1
ATOM 15496 C C . TRP G 2 204 ? 233.26226 274.10447 247.65164 1.000 155.82078 642 TRP D C 1
ATOM 15497 O O . TRP G 2 204 ? 233.31726 275.12756 248.34212 1.000 155.41172 642 TRP D O 1
ATOM 15508 N N . VAL G 2 205 ? 234.21790 273.74080 246.79364 1.000 158.53803 643 VAL D N 1
ATOM 15509 C CA . VAL G 2 205 ? 235.65368 274.00189 246.88691 1.000 161.64612 643 VAL D CA 1
ATOM 15510 C C . VAL G 2 205 ? 236.04352 275.35900 247.45303 1.000 161.56419 643 VAL D C 1
ATOM 15511 O O . VAL G 2 205 ? 235.48501 276.40008 247.08819 1.000 163.47890 643 VAL D O 1
ATOM 15515 N N . LYS G 2 206 ? 237.02812 275.33502 248.35053 1.000 161.97475 644 LYS D N 1
ATOM 15516 C CA . LYS G 2 206 ? 237.83820 276.49407 248.69014 1.000 168.31928 644 LYS D CA 1
ATOM 15517 C C . LYS G 2 206 ? 239.33242 276.19598 248.64129 1.000 172.15563 644 LYS D C 1
ATOM 15518 O O . LYS G 2 206 ? 240.12192 277.12014 248.40525 1.000 177.99827 644 LYS D O 1
ATOM 15524 N N . LEU G 2 207 ? 239.74319 274.93347 248.78840 1.000 169.87967 645 LEU D N 1
ATOM 15525 C CA . LEU G 2 207 ? 241.15940 274.58545 248.81958 1.000 167.25869 645 LEU D CA 1
ATOM 15526 C C . LEU G 2 207 ? 241.85180 274.90190 247.50242 1.000 168.92130 645 LEU D C 1
ATOM 15527 O O . LEU G 2 207 ? 241.63772 274.22223 246.49235 1.000 170.27633 645 LEU D O 1
ATOM 15532 N N . THR G 2 208 ? 242.68411 275.93947 247.51523 1.000 168.56827 646 THR D N 1
ATOM 15533 C CA . THR G 2 208 ? 243.58040 276.27640 246.41614 1.000 174.64463 646 THR D CA 1
ATOM 15534 C C . THR G 2 208 ? 244.96594 276.59113 246.95930 1.000 171.84827 646 THR D C 1
ATOM 15535 O O . THR G 2 208 ? 245.66762 277.45879 246.43031 1.000 178.64499 646 THR D O 1
ATOM 15539 N N . LEU G 2 209 ? 245.36392 275.88600 248.01956 1.000 174.56304 647 LEU D N 1
ATOM 15540 C CA . LEU G 2 209 ? 246.50728 276.26302 248.84852 1.000 168.95049 647 LEU D CA 1
ATOM 15541 C C . LEU G 2 209 ? 246.34710 277.67775 249.39830 1.000 167.23489 647 LEU D C 1
ATOM 15542 O O . LEU G 2 209 ? 247.32853 278.39073 249.61767 1.000 166.00605 647 LEU D O 1
ATOM 15547 N N . LYS G 2 210 ? 245.09572 278.10223 249.60107 1.000 167.69723 648 LYS D N 1
ATOM 15548 C CA . LYS G 2 210 ? 244.84057 279.29827 250.39414 1.000 168.80472 648 LYS D CA 1
ATOM 15549 C C . LYS G 2 210 ? 245.05607 279.01866 251.87367 1.000 170.33024 648 LYS D C 1
ATOM 15550 O O . LYS G 2 210 ? 245.47813 279.90907 252.62151 1.000 173.56157 648 LYS D O 1
ATOM 15552 N N . GLU G 2 211 ? 244.77267 277.78913 252.30940 1.000 171.30228 649 GLU D N 1
ATOM 15553 C CA . GLU G 2 211 ? 245.19434 277.36242 253.63625 1.000 169.44543 649 GLU D CA 1
ATOM 15554 C C . GLU G 2 211 ? 246.71025 277.40261 253.76489 1.000 173.29218 649 GLU D C 1
ATOM 15555 O O . GLU G 2 211 ? 247.23764 277.56364 254.87189 1.000 172.03189 649 GLU D O 1
ATOM 15557 N N . LEU G 2 212 ? 247.42787 277.26239 252.64544 1.000 170.28687 650 LEU D N 1
ATOM 15558 C CA . LEU G 2 212 ? 248.87574 277.43838 252.66884 1.000 172.79681 650 LEU D CA 1
ATOM 15559 C C . LEU G 2 212 ? 249.24563 278.86619 253.04085 1.000 175.08908 650 LEU D C 1
ATOM 15560 O O . LEU G 2 212 ? 250.09207 279.09407 253.91190 1.000 176.38008 650 LEU D O 1
ATOM 15562 N N . ASP G 2 213 ? 248.60628 279.84679 252.39906 1.000 175.95728 651 ASP D N 1
ATOM 15563 C CA . ASP G 2 213 ? 248.82118 281.23652 252.78505 1.000 175.64891 651 ASP D CA 1
ATOM 15564 C C . ASP G 2 213 ? 248.38535 281.48442 254.22147 1.000 175.41680 651 ASP D C 1
ATOM 15565 O O . ASP G 2 213 ? 248.98348 282.31287 254.91850 1.000 179.44978 651 ASP D O 1
ATOM 15567 N N . THR G 2 214 ? 247.35160 280.77644 254.68307 1.000 180.02533 652 THR D N 1
ATOM 15568 C CA . THR G 2 214 ? 246.91488 280.90625 256.06867 1.000 175.05221 652 THR D CA 1
ATOM 15569 C C . THR G 2 214 ? 247.89983 280.28739 257.05307 1.000 172.99172 652 THR D C 1
ATOM 15570 O O . THR G 2 214 ? 247.90503 280.67318 258.22749 1.000 171.65275 652 THR D O 1
ATOM 15572 N N . LEU G 2 215 ? 248.72866 279.33926 256.60789 1.000 175.53812 653 LEU D N 1
ATOM 15573 C CA . LEU G 2 215 ? 249.67370 278.66321 257.48436 1.000 172.50282 653 LEU D CA 1
ATOM 15574 C C . LEU G 2 215 ? 251.13569 278.92167 257.15065 1.000 174.13607 653 LEU D C 1
ATOM 15575 O O . LEU G 2 215 ? 252.00560 278.50742 257.92668 1.000 173.86084 653 LEU D O 1
ATOM 15577 N N . PHE G 2 216 ? 251.43977 279.58118 256.03678 1.000 173.35034 654 PHE D N 1
ATOM 15578 C CA . PHE G 2 216 ? 252.82873 279.87657 255.68898 1.000 175.35872 654 PHE D CA 1
ATOM 15579 C C . PHE G 2 216 ? 253.10671 281.37386 255.75784 1.000 176.56041 654 PHE D C 1
ATOM 15580 O O . PHE G 2 216 ? 252.21528 282.19294 255.53618 1.000 175.53331 654 PHE D O 1
#

Radius of gyration: 43.0 Å; Cα contacts (8 Å, |Δi|>4): 4675; chains: 7; bounding box: 103×124×124 Å